Protein AF-0000000069814152 (afdb_homodimer)

Structure (mmCIF, N/CA/C/O backbone):
data_AF-0000000069814152-model_v1
#
loop_
_entity.id
_entity.type
_entity.pdbx_description
1 polymer 'Solute carrier family 12 member 9'
#
loop_
_atom_site.group_PDB
_atom_site.id
_atom_site.type_symbol
_atom_site.label_atom_id
_atom_site.label_alt_id
_atom_site.label_comp_id
_atom_site.label_asym_id
_atom_site.label_entity_id
_atom_site.label_seq_id
_atom_site.pdbx_PDB_ins_code
_atom_site.Cartn_x
_atom_site.Cartn_y
_atom_site.Cartn_z
_atom_site.occupancy
_atom_site.B_iso_or_equiv
_atom_site.auth_seq_id
_atom_site.auth_comp_id
_atom_site.auth_asym_id
_atom_site.auth_atom_id
_atom_site.pdbx_PDB_model_num
ATOM 1 N N . MET A 1 1 ? -43.688 47.781 17.672 1 19.33 1 MET A N 1
ATOM 2 C CA . MET A 1 1 ? -43.344 47.219 16.359 1 19.33 1 MET A CA 1
ATOM 3 C C . MET A 1 1 ? -43.031 45.719 16.484 1 19.33 1 MET A C 1
ATOM 5 O O . MET A 1 1 ? -41.875 45.312 16.422 1 19.33 1 MET A O 1
ATOM 9 N N . LEU A 1 2 ? -43.625 44.938 17.406 1 19.02 2 LEU A N 1
ATOM 10 C CA . LEU A 1 2 ? -43.938 43.844 18.297 1 19.02 2 LEU A CA 1
ATOM 11 C C . LEU A 1 2 ? -44.312 42.594 17.5 1 19.02 2 LEU A C 1
ATOM 13 O O . LEU A 1 2 ? -43.906 41.469 17.859 1 19.02 2 LEU A O 1
ATOM 17 N N . PHE A 1 3 ? -45.188 42.688 16.453 1 18.88 3 PHE A N 1
ATOM 18 C CA . PHE A 1 3 ? -46.312 41.875 16.016 1 18.88 3 PHE A CA 1
ATOM 19 C C . PHE A 1 3 ? -45.875 40.906 14.922 1 18.88 3 PHE A C 1
ATOM 21 O O . PHE A 1 3 ? -46.688 40.219 14.328 1 18.88 3 PHE A O 1
ATOM 28 N N . THR A 1 4 ? -44.781 41.344 14.211 1 22.52 4 THR A N 1
ATOM 29 C CA . THR A 1 4 ? -44.906 40.688 12.898 1 22.52 4 THR A CA 1
ATOM 30 C C . THR A 1 4 ? -44.844 39.188 13.023 1 22.52 4 THR A C 1
ATOM 32 O O . THR A 1 4 ? -43.906 38.656 13.609 1 22.52 4 THR A O 1
ATOM 35 N N . LEU A 1 5 ? -46 38.469 12.969 1 21.58 5 LEU A N 1
ATOM 36 C CA . LEU A 1 5 ? -46.406 37.094 13.062 1 21.58 5 LEU A CA 1
ATOM 37 C C . LEU A 1 5 ? -45.688 36.25 12.031 1 21.58 5 LEU A C 1
ATOM 39 O O . LEU A 1 5 ? -45.781 36.5 10.828 1 21.58 5 LEU A O 1
ATOM 43 N N . PRO A 1 6 ? -44.375 36 12.188 1 24.56 6 PRO A N 1
ATOM 44 C CA . PRO A 1 6 ? -43.812 35.406 10.977 1 24.56 6 PRO A CA 1
ATOM 45 C C . PRO A 1 6 ? -44.656 34.219 10.492 1 24.56 6 PRO A C 1
ATOM 47 O O . PRO A 1 6 ? -45.344 33.562 11.289 1 24.56 6 PRO A O 1
ATOM 50 N N . LEU A 1 7 ? -45.219 34.281 9.289 1 24.17 7 LEU A N 1
ATOM 51 C CA . LEU A 1 7 ? -46 33.312 8.531 1 24.17 7 LEU A CA 1
ATOM 52 C C . LEU A 1 7 ? -45.438 31.922 8.648 1 24.17 7 LEU A C 1
ATOM 54 O O . LEU A 1 7 ? -44.25 31.688 8.32 1 24.17 7 LEU A O 1
ATOM 58 N N . VAL A 1 8 ? -45.844 31.141 9.586 1 25.17 8 VAL A N 1
ATOM 59 C CA . VAL A 1 8 ? -45.75 29.734 9.914 1 25.17 8 VAL A CA 1
ATOM 60 C C . VAL A 1 8 ? -46.031 28.891 8.68 1 25.17 8 VAL A C 1
ATOM 62 O O . VAL A 1 8 ? -47.188 28.797 8.234 1 25.17 8 VAL A O 1
ATOM 65 N N . TRP A 1 9 ? -45.344 29.219 7.516 1 23.38 9 TRP A N 1
ATOM 66 C CA . TRP A 1 9 ? -45.719 28.375 6.391 1 23.38 9 TRP A CA 1
ATOM 67 C C . TRP A 1 9 ? -45.812 26.906 6.812 1 23.38 9 TRP A C 1
ATOM 69 O O . TRP A 1 9 ? -44.938 26.422 7.535 1 23.38 9 TRP A O 1
ATOM 79 N N . ASN A 1 10 ? -47 26.391 6.949 1 24.7 10 ASN A N 1
ATOM 80 C CA . ASN A 1 10 ? -47.594 25.062 7.051 1 24.7 10 ASN A CA 1
ATOM 81 C C . ASN A 1 10 ? -46.812 24.047 6.199 1 24.7 10 ASN A C 1
ATOM 83 O O . ASN A 1 10 ? -47.031 23.984 4.984 1 24.7 10 ASN A O 1
ATOM 87 N N . MET A 1 11 ? -45.531 24.125 6.164 1 24.61 11 MET A N 1
ATOM 88 C CA . MET A 1 11 ? -44.969 23.109 5.266 1 24.61 11 MET A CA 1
ATOM 89 C C . MET A 1 11 ? -45.562 21.734 5.586 1 24.61 11 MET A C 1
ATOM 91 O O . MET A 1 11 ? -45.188 21.109 6.586 1 24.61 11 MET A O 1
ATOM 95 N N . SER A 1 12 ? -46.938 21.562 5.551 1 27 12 SER A N 1
ATOM 96 C CA . SER A 1 12 ? -47.594 20.281 5.395 1 27 12 SER A CA 1
ATOM 97 C C . SER A 1 12 ? -46.75 19.312 4.582 1 27 12 SER A C 1
ATOM 99 O O . SER A 1 12 ? -46.562 19.5 3.379 1 27 12 SER A O 1
ATOM 101 N N . GLY A 1 13 ? -45.562 19.062 5.02 1 28.47 13 GLY A N 1
ATOM 102 C CA . GLY A 1 13 ? -44.906 18.016 4.27 1 28.47 13 GLY A CA 1
ATOM 103 C C . GLY A 1 13 ? -45.812 16.891 3.828 1 28.47 13 GLY A C 1
ATOM 104 O O . GLY A 1 13 ? -46.906 16.75 4.355 1 28.47 13 GLY A O 1
ATOM 105 N N . PRO A 1 14 ? -46 16.688 2.561 1 31.5 14 PRO A N 1
ATOM 106 C CA . PRO A 1 14 ? -46.969 15.68 2.162 1 31.5 14 PRO A CA 1
ATOM 107 C C . PRO A 1 14 ? -47.125 14.547 3.18 1 31.5 14 PRO A C 1
ATOM 109 O O . PRO A 1 14 ? -46.188 14.305 3.961 1 31.5 14 PRO A O 1
ATOM 112 N N . PRO A 1 15 ? -48.438 14.227 3.572 1 29.98 15 PRO A N 1
ATOM 113 C CA . PRO A 1 15 ? -48.625 13.062 4.453 1 29.98 15 PRO A CA 1
ATOM 114 C C . PRO A 1 15 ? -47.562 11.977 4.211 1 29.98 15 PRO A C 1
ATOM 116 O O . PRO A 1 15 ? -47.188 11.734 3.068 1 29.98 15 PRO A O 1
ATOM 119 N N . GLU A 1 16 ? -46.594 11.953 5.012 1 32.47 16 GLU A N 1
ATOM 120 C CA . GLU A 1 16 ? -45.781 10.734 4.953 1 32.47 16 GLU A CA 1
ATOM 121 C C . GLU A 1 16 ? -46.656 9.531 4.555 1 32.47 16 GLU A C 1
ATOM 123 O O . GLU A 1 16 ? -47.594 9.188 5.242 1 32.47 16 GLU A O 1
ATOM 128 N N . ALA A 1 17 ? -47.156 9.398 3.322 1 32.84 17 ALA A N 1
ATOM 129 C CA . ALA A 1 17 ? -47.812 8.172 2.918 1 32.84 17 ALA A CA 1
ATOM 130 C C . ALA A 1 17 ? -47.5 7.023 3.871 1 32.84 17 ALA A C 1
ATOM 132 O O . ALA A 1 17 ? -46.312 6.777 4.176 1 32.84 17 ALA A O 1
ATOM 133 N N . ARG A 1 18 ? -48.281 6.719 4.832 1 34.41 18 ARG A N 1
ATOM 134 C CA . ARG A 1 18 ? -48.156 5.477 5.59 1 34.41 18 ARG A CA 1
ATOM 135 C C . ARG A 1 18 ? -47.531 4.371 4.738 1 34.41 18 ARG A C 1
ATOM 137 O O . ARG A 1 18 ? -48.188 3.812 3.865 1 34.41 18 ARG A O 1
ATOM 144 N N . SER A 1 19 ? -46.406 4.578 4.078 1 41.75 19 SER A N 1
ATOM 145 C CA . SER A 1 19 ? -45.75 3.449 3.42 1 41.75 19 SER A CA 1
ATOM 146 C C . SER A 1 19 ? -46.031 2.143 4.156 1 41.75 19 SER A C 1
ATOM 148 O O . SER A 1 19 ? -45.781 2.039 5.359 1 41.75 19 SER A O 1
ATOM 150 N N . ILE A 1 20 ? -47.188 1.536 3.965 1 46.12 20 ILE A N 1
ATOM 151 C CA . ILE A 1 20 ? -47.438 0.178 4.426 1 46.12 20 ILE A CA 1
ATOM 152 C C . ILE A 1 20 ? -46.125 -0.567 4.621 1 46.12 20 ILE A C 1
ATOM 154 O O . ILE A 1 20 ? -45.344 -0.694 3.684 1 46.12 20 ILE A O 1
ATOM 158 N N . SER A 1 21 ? -45.688 -0.569 5.789 1 60.34 21 SER A N 1
ATOM 159 C CA . SER A 1 21 ? -44.406 -1.188 6.199 1 60.34 21 SER A CA 1
ATOM 160 C C . SER A 1 21 ? -44.25 -2.555 5.547 1 60.34 21 SER A C 1
ATOM 162 O O . SER A 1 21 ? -45.094 -3.439 5.707 1 60.34 21 SER A O 1
ATOM 164 N N . ARG A 1 22 ? -43.688 -2.762 4.449 1 73.88 22 ARG A N 1
ATOM 165 C CA . ARG A 1 22 ? -43.281 -3.965 3.723 1 73.88 22 ARG A CA 1
ATOM 166 C C . ARG A 1 22 ? -42.531 -4.938 4.633 1 73.88 22 ARG A C 1
ATOM 168 O O . ARG A 1 22 ? -42.281 -6.074 4.242 1 73.88 22 ARG A O 1
ATOM 175 N N . ARG A 1 23 ? -42.375 -4.543 5.898 1 84.38 23 ARG A N 1
ATOM 176 C CA . ARG A 1 23 ? -41.531 -5.375 6.762 1 84.38 23 ARG A CA 1
ATOM 177 C C . ARG A 1 23 ? -42.406 -6.336 7.582 1 84.38 23 ARG A C 1
ATOM 179 O O . ARG A 1 23 ? -42.688 -6.078 8.758 1 84.38 23 ARG A O 1
ATOM 186 N N . ILE A 1 24 ? -42.719 -7.48 6.98 1 82.88 24 ILE A N 1
ATOM 187 C CA . ILE A 1 24 ? -43.688 -8.398 7.578 1 82.88 24 ILE A CA 1
ATOM 188 C C . ILE A 1 24 ? -43 -9.727 7.902 1 82.88 24 ILE A C 1
ATOM 190 O O . ILE A 1 24 ? -43.5 -10.508 8.711 1 82.88 24 ILE A O 1
ATOM 194 N N . LEU A 1 25 ? -41.875 -10.008 7.387 1 88.75 25 LEU A N 1
ATOM 195 C CA . LEU A 1 25 ? -41.281 -11.336 7.488 1 88.75 25 LEU A CA 1
ATOM 196 C C . LEU A 1 25 ? -40.438 -11.453 8.75 1 88.75 25 LEU A C 1
ATOM 198 O O . LEU A 1 25 ? -39.75 -10.5 9.141 1 88.75 25 LEU A O 1
ATOM 202 N N . GLY A 1 26 ? -40.5 -12.609 9.406 1 90.31 26 GLY A N 1
ATOM 203 C CA . GLY A 1 26 ? -39.688 -12.898 10.586 1 90.31 26 GLY A CA 1
ATOM 204 C C . GLY A 1 26 ? -38.438 -13.672 10.266 1 90.31 26 GLY A C 1
ATOM 205 O O . GLY A 1 26 ? -38.094 -13.852 9.094 1 90.31 26 GLY A O 1
ATOM 206 N N . THR A 1 27 ? -37.75 -14.094 11.312 1 93.62 27 THR A N 1
ATOM 207 C CA . THR A 1 27 ? -36.469 -14.773 11.18 1 93.62 27 THR A CA 1
ATOM 208 C C . THR A 1 27 ? -36.625 -16.156 10.578 1 93.62 27 THR A C 1
ATOM 210 O O . THR A 1 27 ? -35.906 -16.562 9.68 1 93.62 27 THR A O 1
ATOM 213 N N . PHE A 1 28 ? -37.625 -16.922 10.953 1 94.12 28 PHE A N 1
ATOM 214 C CA . PHE A 1 28 ? -37.844 -18.281 10.5 1 94.12 28 PHE A CA 1
ATOM 215 C C . PHE A 1 28 ? -38.344 -18.312 9.062 1 94.12 28 PHE A C 1
ATOM 217 O O . PHE A 1 28 ? -37.75 -18.969 8.203 1 94.12 28 PHE A O 1
ATOM 224 N N . GLY A 1 29 ? -39.312 -17.531 8.781 1 90.25 29 GLY A N 1
ATOM 225 C CA . GLY A 1 29 ? -39.906 -17.531 7.453 1 90.25 29 GLY A CA 1
ATOM 226 C C . GLY A 1 29 ? -39.094 -16.734 6.438 1 90.25 29 GLY A C 1
ATOM 227 O O . GLY A 1 29 ? -39.062 -17.094 5.254 1 90.25 29 GLY A O 1
ATOM 228 N N . GLY A 1 30 ? -38.438 -15.805 6.902 1 90.44 30 GLY A N 1
ATOM 229 C CA . GLY A 1 30 ? -37.812 -14.875 5.973 1 90.44 30 GLY A CA 1
ATOM 230 C C . GLY A 1 30 ? -36.375 -15.195 5.688 1 90.44 30 GLY A C 1
ATOM 231 O O . GLY A 1 30 ? -35.812 -14.781 4.664 1 90.44 30 GLY A O 1
ATOM 232 N N . VAL A 1 31 ? -35.688 -15.883 6.605 1 94.44 31 VAL A N 1
ATOM 233 C CA . VAL A 1 31 ? -34.25 -16.109 6.379 1 94.44 31 VAL A CA 1
ATOM 234 C C . VAL A 1 31 ? -33.938 -17.609 6.508 1 94.44 31 VAL A C 1
ATOM 236 O O . VAL A 1 31 ? -33.438 -18.219 5.57 1 94.44 31 VAL A O 1
ATOM 239 N N . PHE A 1 32 ? -34.375 -18.25 7.566 1 96.25 32 PHE A N 1
ATOM 240 C CA . PHE A 1 32 ? -34.031 -19.656 7.824 1 96.25 32 PHE A CA 1
ATOM 241 C C . PHE A 1 32 ? -34.594 -20.547 6.734 1 96.25 32 PHE A C 1
ATOM 243 O O . PHE A 1 32 ? -33.875 -21.375 6.176 1 96.25 32 PHE A O 1
ATOM 250 N N . THR A 1 33 ? -35.844 -20.391 6.383 1 94.94 33 THR A N 1
ATOM 251 C CA . THR A 1 33 ? -36.5 -21.234 5.41 1 94.94 33 THR A CA 1
ATOM 252 C C . THR A 1 33 ? -35.906 -21.062 4.023 1 94.94 33 THR A C 1
ATOM 254 O O . THR A 1 33 ? -35.625 -22.062 3.344 1 94.94 33 THR A O 1
ATOM 257 N N . LEU A 1 34 ? -35.625 -19.922 3.666 1 93.5 34 LEU A N 1
ATOM 258 C CA . LEU A 1 34 ? -35.094 -19.641 2.328 1 93.5 34 LEU A CA 1
ATOM 259 C C . LEU A 1 34 ? -33.688 -20.156 2.158 1 93.5 34 LEU A C 1
ATOM 261 O O . LEU A 1 34 ? -33.375 -20.781 1.143 1 93.5 34 LEU A O 1
ATOM 265 N N . VAL A 1 35 ? -32.875 -19.953 3.18 1 95.38 35 VAL A N 1
ATOM 266 C CA . VAL A 1 35 ? -31.484 -20.391 3.105 1 95.38 35 VAL A CA 1
ATOM 267 C C . VAL A 1 35 ? -31.422 -21.906 3.15 1 95.38 35 VAL A C 1
ATOM 269 O O . VAL A 1 35 ? -30.688 -22.531 2.373 1 95.38 35 VAL A O 1
ATOM 272 N N . THR A 1 36 ? -32.219 -22.531 3.936 1 95.56 36 THR A N 1
ATOM 273 C CA . THR A 1 36 ? -32.219 -23.984 4.062 1 95.56 36 THR A CA 1
ATOM 274 C C . THR A 1 36 ? -32.656 -24.641 2.76 1 95.56 36 THR A C 1
ATOM 276 O O . THR A 1 36 ? -32.031 -25.578 2.273 1 95.56 36 THR A O 1
ATOM 279 N N . LEU A 1 37 ? -33.688 -24.141 2.225 1 93.88 37 LEU A N 1
ATOM 280 C CA . LEU A 1 37 ? -34.219 -24.719 0.995 1 93.88 37 LEU A CA 1
ATOM 281 C C . LEU A 1 37 ? -33.25 -24.516 -0.167 1 93.88 37 LEU A C 1
ATOM 283 O O . LEU A 1 37 ? -33.125 -25.391 -1.019 1 93.88 37 LEU A O 1
ATOM 287 N N . SER A 1 38 ? -32.625 -23.422 -0.181 1 92.12 38 SER A N 1
ATOM 288 C CA . SER A 1 38 ? -31.672 -23.156 -1.244 1 92.12 38 SER A CA 1
ATOM 289 C C . SER A 1 38 ? -30.438 -24.031 -1.104 1 92.12 38 SER A C 1
ATOM 291 O O . SER A 1 38 ? -29.781 -24.359 -2.098 1 92.12 38 SER A O 1
ATOM 293 N N . GLN A 1 39 ? -30.109 -24.406 0.093 1 92.88 39 GLN A N 1
ATOM 294 C CA . GLN A 1 39 ? -28.938 -25.25 0.321 1 92.88 39 GLN A CA 1
ATOM 295 C C . GLN A 1 39 ? -29.25 -26.703 0.013 1 92.88 39 GLN A C 1
ATOM 297 O O . GLN A 1 39 ? -28.359 -27.453 -0.413 1 92.88 39 GLN A O 1
ATOM 302 N N . PHE A 1 40 ? -30.422 -27.172 0.247 1 92.31 40 PHE A N 1
ATOM 303 C CA . PHE A 1 40 ? -30.781 -28.547 -0.103 1 92.31 40 PHE A CA 1
ATOM 304 C C . PHE A 1 40 ? -30.875 -28.719 -1.615 1 92.31 40 PHE A C 1
ATOM 306 O O . PHE A 1 40 ? -30.266 -29.609 -2.186 1 92.31 40 PHE A O 1
ATOM 313 N N . SER A 1 41 ? -31.516 -27.734 -2.209 1 83.12 41 SER A N 1
ATOM 314 C CA . SER A 1 41 ? -31.625 -27.625 -3.658 1 83.12 41 SER A CA 1
ATOM 315 C C . SER A 1 41 ? -31.656 -29 -4.32 1 83.12 41 SER A C 1
ATOM 317 O O . SER A 1 41 ? -32.469 -29.859 -3.947 1 83.12 41 SER A O 1
ATOM 319 N N . SER A 1 42 ? -30.766 -29.281 -5.301 1 79.19 42 SER A N 1
ATOM 320 C CA . SER A 1 42 ? -30.75 -30.531 -6.062 1 79.19 42 SER A CA 1
ATOM 321 C C . SER A 1 42 ? -29.719 -31.5 -5.492 1 79.19 42 SER A C 1
ATOM 323 O O . SER A 1 42 ? -29.766 -32.688 -5.801 1 79.19 42 SER A O 1
ATOM 325 N N . VAL A 1 43 ? -29.016 -31.094 -4.539 1 82.31 43 VAL A N 1
ATOM 326 C CA . VAL A 1 43 ? -27.844 -31.875 -4.129 1 82.31 43 VAL A CA 1
ATOM 327 C C . VAL A 1 43 ? -28.281 -32.938 -3.129 1 82.31 43 VAL A C 1
ATOM 329 O O . VAL A 1 43 ? -27.812 -34.094 -3.193 1 82.31 43 VAL A O 1
ATOM 332 N N . VAL A 1 44 ? -29.219 -32.656 -2.35 1 86.62 44 VAL A N 1
ATOM 333 C CA . VAL A 1 44 ? -29.531 -33.562 -1.235 1 86.62 44 VAL A CA 1
ATOM 334 C C . VAL A 1 44 ? -30.078 -34.875 -1.766 1 86.62 44 VAL A C 1
ATOM 336 O O . VAL A 1 44 ? -29.688 -35.938 -1.318 1 86.62 44 VAL A O 1
ATOM 339 N N . PHE A 1 45 ? -30.812 -34.844 -2.854 1 86.44 45 PHE A N 1
ATOM 340 C CA . PHE A 1 45 ? -31.484 -36.062 -3.299 1 86.44 45 PHE A CA 1
ATOM 341 C C . PHE A 1 45 ? -30.828 -36.594 -4.562 1 86.44 45 PHE A C 1
ATOM 343 O O . PHE A 1 45 ? -30.812 -37.812 -4.789 1 86.44 45 PHE A O 1
ATOM 350 N N . LEU A 1 46 ? -30.25 -35.719 -5.277 1 81.44 46 LEU A N 1
ATOM 351 C CA . LEU A 1 46 ? -29.844 -36.156 -6.609 1 81.44 46 LEU A CA 1
ATOM 352 C C . LEU A 1 46 ? -28.328 -36.312 -6.699 1 81.44 46 LEU A C 1
ATOM 354 O O . LEU A 1 46 ? -27.828 -37 -7.57 1 81.44 46 LEU A O 1
ATOM 358 N N . ARG A 1 47 ? -27.641 -35.656 -5.816 1 85.88 47 ARG A N 1
ATOM 359 C CA . ARG A 1 47 ? -26.219 -35.625 -6.098 1 85.88 47 ARG A CA 1
ATOM 360 C C . ARG A 1 47 ? -25.406 -36.156 -4.918 1 85.88 47 ARG A C 1
ATOM 362 O O . ARG A 1 47 ? -24.188 -36.312 -5.016 1 85.88 47 ARG A O 1
ATOM 369 N N . LEU A 1 48 ? -26.031 -36.5 -3.908 1 90.44 48 LEU A N 1
ATOM 370 C CA . LEU A 1 48 ? -25.281 -37 -2.762 1 90.44 48 LEU A CA 1
ATOM 371 C C . LEU A 1 48 ? -24.656 -38.344 -3.078 1 90.44 48 LEU A C 1
ATOM 373 O O . LEU A 1 48 ? -23.516 -38.594 -2.688 1 90.44 48 LEU A O 1
ATOM 377 N N . GLY A 1 49 ? -25.391 -39.281 -3.744 1 90.06 49 GLY A N 1
ATOM 378 C CA . GLY A 1 49 ? -24.844 -40.562 -4.168 1 90.06 49 GLY A CA 1
ATOM 379 C C . GLY A 1 49 ? -23.672 -40.406 -5.125 1 90.06 49 GLY A C 1
ATOM 380 O O . GLY A 1 49 ? -22.688 -41.156 -5.023 1 90.06 49 GLY A O 1
ATOM 381 N N . PHE A 1 50 ? -23.859 -39.438 -5.926 1 89.38 50 PHE A N 1
ATOM 382 C CA . PHE A 1 50 ? -22.812 -39.094 -6.883 1 89.38 50 PHE A CA 1
ATOM 383 C C . PHE A 1 50 ? -21.547 -38.688 -6.164 1 89.38 50 PHE A C 1
ATOM 385 O O . PHE A 1 50 ? -20.453 -39.125 -6.527 1 89.38 50 PHE A O 1
ATOM 392 N N . LEU A 1 51 ? -21.672 -38 -5.098 1 92.62 51 LEU A N 1
ATOM 393 C CA . LEU A 1 51 ? -20.516 -37.5 -4.344 1 92.62 51 LEU A CA 1
ATOM 394 C C . LEU A 1 51 ? -19.859 -38.625 -3.561 1 92.62 51 LEU A C 1
ATOM 396 O O . LEU A 1 51 ? -18.656 -38.844 -3.701 1 92.62 51 LEU A O 1
ATOM 400 N N . VAL A 1 52 ? -20.641 -39.406 -2.912 1 94.62 52 VAL A N 1
ATOM 401 C CA . VAL A 1 52 ? -20.109 -40.469 -2.062 1 94.62 52 VAL A CA 1
ATOM 402 C C . VAL A 1 52 ? -19.594 -41.594 -2.928 1 94.62 52 VAL A C 1
ATOM 404 O O . VAL A 1 52 ? -18.562 -42.219 -2.619 1 94.62 52 VAL A O 1
ATOM 407 N N . GLY A 1 53 ? -20.219 -41.875 -3.984 1 94.5 53 GLY A N 1
ATOM 408 C CA . GLY A 1 53 ? -19.812 -42.938 -4.871 1 94.5 53 GLY A CA 1
ATOM 409 C C . GLY A 1 53 ? -18.5 -42.656 -5.578 1 94.5 53 GLY A C 1
ATOM 410 O O . GLY A 1 53 ? -17.656 -43.562 -5.699 1 94.5 53 GLY A O 1
ATOM 411 N N . GLN A 1 54 ? -18.344 -41.469 -5.988 1 94.19 54 GLN A N 1
ATOM 412 C CA . GLN A 1 54 ? -17.156 -41.094 -6.746 1 94.19 54 GLN A CA 1
ATOM 413 C C . GLN A 1 54 ? -16 -40.75 -5.816 1 94.19 54 GLN A C 1
ATOM 415 O O . GLN A 1 54 ? -14.883 -41.219 -5.984 1 94.19 54 GLN A O 1
ATOM 420 N N . ALA A 1 55 ? -16.25 -39.969 -4.816 1 94.69 55 ALA A N 1
ATOM 421 C CA . ALA A 1 55 ? -15.172 -39.406 -4 1 94.69 55 ALA A CA 1
ATOM 422 C C . ALA A 1 55 ? -14.93 -40.25 -2.752 1 94.69 55 ALA A C 1
ATOM 424 O O . ALA A 1 55 ? -13.867 -40.156 -2.131 1 94.69 55 ALA A O 1
ATOM 425 N N . GLY A 1 56 ? -15.805 -41.094 -2.434 1 95.44 56 GLY A N 1
ATOM 426 C CA . GLY A 1 56 ? -15.703 -41.75 -1.144 1 95.44 56 GLY A CA 1
ATOM 427 C C . GLY A 1 56 ? -16.172 -40.906 0.012 1 95.44 56 GLY A C 1
ATOM 428 O O . GLY A 1 56 ? -16.328 -39.688 -0.14 1 95.44 56 GLY A O 1
ATOM 429 N N . LEU A 1 57 ? -16.375 -41.469 1.129 1 96.5 57 LEU A N 1
ATOM 430 C CA . LEU A 1 57 ? -16.953 -40.781 2.277 1 96.5 57 LEU A CA 1
ATOM 431 C C . LEU A 1 57 ? -15.984 -39.719 2.816 1 96.5 57 LEU A C 1
ATOM 433 O O . LEU A 1 57 ? -16.375 -38.594 3.088 1 96.5 57 LEU A O 1
ATOM 437 N N . LEU A 1 58 ? -14.719 -40.031 2.922 1 96.38 58 LEU A N 1
ATOM 438 C CA . LEU A 1 58 ? -13.75 -39.125 3.533 1 96.38 58 LEU A CA 1
ATOM 439 C C . LEU A 1 58 ? -13.57 -37.844 2.686 1 96.38 58 LEU A C 1
ATOM 441 O O . LEU A 1 58 ? -13.594 -36.75 3.211 1 96.38 58 LEU A O 1
ATOM 445 N N . ILE A 1 59 ? -13.406 -38.031 1.427 1 95.38 59 ILE A N 1
ATOM 446 C CA . ILE A 1 59 ? -13.227 -36.875 0.543 1 95.38 59 ILE A CA 1
ATOM 447 C C . ILE A 1 59 ? -14.523 -36.062 0.45 1 95.38 59 ILE A C 1
ATOM 449 O O . ILE A 1 59 ? -14.5 -34.844 0.318 1 95.38 59 ILE A O 1
ATOM 453 N N . THR A 1 60 ? -15.633 -36.781 0.531 1 95.44 60 THR A N 1
ATOM 454 C CA . THR A 1 60 ? -16.906 -36.062 0.546 1 95.44 60 THR A CA 1
ATOM 455 C C . THR A 1 60 ? -17.031 -35.188 1.785 1 95.44 60 THR A C 1
ATOM 457 O O . THR A 1 60 ? -17.453 -34.031 1.694 1 95.44 60 THR A O 1
ATOM 460 N N . ILE A 1 61 ? -16.625 -35.719 2.848 1 96.06 61 ILE A N 1
ATOM 461 C CA . ILE A 1 61 ? -16.641 -34.938 4.082 1 96.06 61 ILE A CA 1
ATOM 462 C C . ILE A 1 61 ? -15.68 -33.75 3.967 1 96.06 61 ILE A C 1
ATOM 464 O O . ILE A 1 61 ? -16 -32.625 4.398 1 96.06 61 ILE A O 1
ATOM 468 N N . LEU A 1 62 ? -14.602 -33.969 3.387 1 94.69 62 LEU A N 1
ATOM 469 C CA . LEU A 1 62 ? -13.633 -32.906 3.178 1 94.69 62 LEU A CA 1
ATOM 470 C C . LEU A 1 62 ? -14.203 -31.828 2.256 1 94.69 62 LEU A C 1
ATOM 472 O O . LEU A 1 62 ? -14.023 -30.641 2.502 1 94.69 62 LEU A O 1
ATOM 476 N N . GLN A 1 63 ? -14.867 -32.25 1.247 1 93.69 63 GLN A N 1
ATOM 477 C CA . GLN A 1 63 ? -15.453 -31.297 0.307 1 93.69 63 GLN A CA 1
ATOM 478 C C . GLN A 1 63 ? -16.547 -30.469 0.967 1 93.69 63 GLN A C 1
ATOM 480 O O . GLN A 1 63 ? -16.625 -29.25 0.775 1 93.69 63 GLN A O 1
ATOM 485 N N . PHE A 1 64 ? -17.312 -31.125 1.738 1 94.5 64 PHE A N 1
ATOM 486 C CA . PHE A 1 64 ? -18.344 -30.391 2.477 1 94.5 64 PHE A CA 1
ATOM 487 C C . PHE A 1 64 ? -17.703 -29.422 3.475 1 94.5 64 PHE A C 1
ATOM 489 O O . PHE A 1 64 ? -18.141 -28.281 3.602 1 94.5 64 PHE A O 1
ATOM 496 N N . SER A 1 65 ? -16.719 -29.859 4.113 1 94.5 65 SER A N 1
ATOM 497 C CA . SER A 1 65 ? -16.047 -29 5.09 1 94.5 65 SER A CA 1
ATOM 498 C C . SER A 1 65 ? -15.43 -27.781 4.426 1 94.5 65 SER A C 1
ATOM 500 O O . SER A 1 65 ? -15.539 -26.672 4.945 1 94.5 65 SER A O 1
ATOM 502 N N . LEU A 1 66 ? -14.836 -27.984 3.285 1 91.88 66 LEU A N 1
ATOM 503 C CA . LEU A 1 66 ? -14.211 -26.891 2.562 1 91.88 66 LEU A CA 1
ATOM 504 C C . LEU A 1 66 ? -15.266 -25.906 2.057 1 91.88 66 LEU A C 1
ATOM 506 O O . LEU A 1 66 ? -15.109 -24.688 2.207 1 91.88 66 LEU A O 1
ATOM 510 N N . ALA A 1 67 ? -16.281 -26.422 1.519 1 92.69 67 ALA A N 1
ATOM 511 C CA . ALA A 1 67 ? -17.344 -25.562 1.002 1 92.69 67 ALA A CA 1
ATOM 512 C C . ALA A 1 67 ? -18 -24.766 2.125 1 92.69 67 ALA A C 1
ATOM 514 O O . ALA A 1 67 ? -18.188 -23.562 2.012 1 92.69 67 ALA A O 1
ATOM 515 N N . TYR A 1 68 ? -18.281 -25.453 3.195 1 95.38 68 TYR A N 1
ATOM 516 C CA . TYR A 1 68 ? -18.984 -24.797 4.289 1 95.38 68 TYR A CA 1
ATOM 517 C C . TYR A 1 68 ? -18.047 -23.844 5.043 1 95.38 68 TYR A C 1
ATOM 519 O O . TYR A 1 68 ? -18.5 -22.875 5.637 1 95.38 68 TYR A O 1
ATOM 527 N N . LEU A 1 69 ? -16.828 -24.109 4.992 1 94.56 69 LEU A N 1
ATOM 528 C CA . LEU A 1 69 ? -15.883 -23.156 5.578 1 94.56 69 LEU A CA 1
ATOM 529 C C . LEU A 1 69 ? -15.867 -21.844 4.793 1 94.56 69 LEU A C 1
ATOM 531 O O . LEU A 1 69 ? -15.922 -20.766 5.379 1 94.56 69 LEU A O 1
ATOM 535 N N . ILE A 1 70 ? -15.797 -21.969 3.512 1 93 70 ILE A N 1
ATOM 536 C CA . ILE A 1 70 ? -15.82 -20.797 2.652 1 93 70 ILE A CA 1
ATOM 537 C C . ILE A 1 70 ? -17.125 -20.031 2.846 1 93 70 ILE A C 1
ATOM 539 O O . ILE A 1 70 ? -17.125 -18.797 2.943 1 93 70 ILE A O 1
ATOM 543 N N . LEU A 1 71 ? -18.172 -20.766 2.957 1 94.81 71 LEU A N 1
ATOM 544 C CA . LEU A 1 71 ? -19.484 -20.156 3.146 1 94.81 71 LEU A CA 1
ATOM 545 C C . LEU A 1 71 ? -19.594 -19.484 4.516 1 94.81 71 LEU A C 1
ATOM 547 O O . LEU A 1 71 ? -20.125 -18.391 4.645 1 94.81 71 LEU A O 1
ATOM 551 N N . LEU A 1 72 ? -19.047 -20.188 5.445 1 95.75 72 LEU A N 1
ATOM 552 C CA . LEU A 1 72 ? -19.094 -19.641 6.801 1 95.75 72 LEU A CA 1
ATOM 553 C C . LEU A 1 72 ? -18.328 -18.328 6.887 1 95.75 72 LEU A C 1
ATOM 555 O O . LEU A 1 72 ? -18.797 -17.359 7.496 1 95.75 72 LEU A O 1
ATOM 559 N N . LEU A 1 73 ? -17.203 -18.266 6.281 1 96 73 LEU A N 1
ATOM 560 C CA . LEU A 1 73 ? -16.422 -17.031 6.262 1 96 73 LEU A CA 1
ATOM 561 C C . LEU A 1 73 ? -17.172 -15.914 5.551 1 96 73 LEU A C 1
ATOM 563 O O . LEU A 1 73 ? -17.125 -14.758 5.984 1 96 73 LEU A O 1
ATOM 567 N N . THR A 1 74 ? -17.859 -16.234 4.566 1 95.56 74 THR A N 1
ATOM 568 C CA . THR A 1 74 ? -18.641 -15.242 3.83 1 95.56 74 THR A CA 1
ATOM 569 C C . THR A 1 74 ? -19.844 -14.789 4.656 1 95.56 74 THR A C 1
ATOM 571 O O . THR A 1 74 ? -20.188 -13.602 4.652 1 95.56 74 THR A O 1
ATOM 574 N N . ILE A 1 75 ? -20.438 -15.727 5.344 1 96.12 75 ILE A N 1
ATOM 575 C CA . ILE A 1 75 ? -21.578 -15.414 6.184 1 96.12 75 ILE A CA 1
ATOM 576 C C . ILE A 1 75 ? -21.172 -14.453 7.297 1 96.12 75 ILE A C 1
ATOM 578 O O . ILE A 1 75 ? -21.906 -13.523 7.633 1 96.12 75 ILE A O 1
ATOM 582 N N . PHE A 1 76 ? -20.016 -14.68 7.828 1 96.25 76 PHE A N 1
ATOM 583 C CA . PHE A 1 76 ? -19.516 -13.766 8.852 1 96.25 76 PHE A CA 1
ATOM 584 C C . PHE A 1 76 ? -19.422 -12.344 8.297 1 96.25 76 PHE A C 1
ATOM 586 O O . PHE A 1 76 ? -19.781 -11.383 8.977 1 96.25 76 PHE A O 1
ATOM 593 N N . SER A 1 77 ? -18.984 -12.227 7.129 1 95.69 77 SER A N 1
ATOM 594 C CA . SER A 1 77 ? -18.844 -10.922 6.5 1 95.69 77 SER A CA 1
ATOM 595 C C . SER A 1 77 ? -20.203 -10.289 6.238 1 95.69 77 SER A C 1
ATOM 597 O O . SER A 1 77 ? -20.406 -9.094 6.488 1 95.69 77 SER A O 1
ATOM 599 N N . VAL A 1 78 ? -21.141 -11.078 5.762 1 94.38 78 VAL A N 1
ATOM 600 C CA . VAL A 1 78 ? -22.484 -10.57 5.496 1 94.38 78 VAL A CA 1
ATOM 601 C C . VAL A 1 78 ? -23.141 -10.117 6.801 1 94.38 78 VAL A C 1
ATOM 603 O O . VAL A 1 78 ? -23.781 -9.07 6.848 1 94.38 78 VAL A O 1
ATOM 606 N N . CYS A 1 79 ? -22.922 -10.883 7.781 1 94.5 79 CYS A N 1
ATOM 607 C CA . CYS A 1 79 ? -23.5 -10.555 9.078 1 94.5 79 CYS A CA 1
ATOM 608 C C . CYS A 1 79 ? -22.891 -9.281 9.648 1 94.5 79 CYS A C 1
ATOM 610 O O . CYS A 1 79 ? -23.594 -8.453 10.227 1 94.5 79 CYS A O 1
ATOM 612 N N . ALA A 1 80 ? -21.672 -9.125 9.492 1 94.31 80 ALA A N 1
ATOM 613 C CA . ALA A 1 80 ? -21 -7.918 9.977 1 94.31 80 ALA A CA 1
ATOM 614 C C . ALA A 1 80 ? -21.531 -6.68 9.258 1 94.31 80 ALA A C 1
ATOM 616 O O . ALA A 1 80 ? -21.844 -5.672 9.898 1 94.31 80 ALA A O 1
ATOM 617 N N . ILE A 1 81 ? -21.703 -6.762 8 1 93.12 81 ILE A N 1
ATOM 618 C CA . ILE A 1 81 ? -22.125 -5.609 7.207 1 93.12 81 ILE A CA 1
ATOM 619 C C . ILE A 1 81 ? -23.609 -5.344 7.445 1 93.12 81 ILE A C 1
ATOM 621 O O . ILE A 1 81 ? -24.031 -4.191 7.578 1 93.12 81 ILE A O 1
ATOM 625 N N . SER A 1 82 ? -24.359 -6.383 7.578 1 91.81 82 SER A N 1
ATOM 626 C CA . SER A 1 82 ? -25.797 -6.234 7.707 1 91.81 82 SER A CA 1
ATOM 627 C C . SER A 1 82 ? -26.172 -5.691 9.078 1 91.81 82 SER A C 1
ATOM 629 O O . SER A 1 82 ? -27.266 -5.121 9.25 1 91.81 82 SER A O 1
ATOM 631 N N . THR A 1 83 ? -25.312 -5.809 10.023 1 92.19 83 THR A N 1
ATOM 632 C CA . THR A 1 83 ? -25.656 -5.363 11.375 1 92.19 83 THR A CA 1
ATOM 633 C C . THR A 1 83 ? -25.016 -4.016 11.68 1 92.19 83 THR A C 1
ATOM 635 O O . THR A 1 83 ? -25.125 -3.504 12.797 1 92.19 83 THR A O 1
ATOM 638 N N . ASN A 1 84 ? -24.328 -3.438 10.719 1 91.31 84 ASN A N 1
ATOM 639 C CA . ASN A 1 84 ? -23.641 -2.164 10.914 1 91.31 84 ASN A CA 1
ATOM 640 C C . ASN A 1 84 ? -24.562 -0.983 10.617 1 91.31 84 ASN A C 1
ATOM 642 O O . ASN A 1 84 ? -24.141 0.172 10.688 1 91.31 84 ASN A O 1
ATOM 646 N N . GLY A 1 85 ? -25.766 -1.218 10.375 1 86.31 85 GLY A N 1
ATOM 647 C CA . GLY A 1 85 ? -26.703 -0.133 10.102 1 86.31 85 GLY A CA 1
ATOM 648 C C . GLY A 1 85 ? -28.016 -0.609 9.523 1 86.31 85 GLY A C 1
ATOM 649 O O . GLY A 1 85 ? -28.203 -1.807 9.297 1 86.31 85 GLY A O 1
ATOM 650 N N . ALA A 1 86 ? -28.781 0.419 9.281 1 83.56 86 ALA A N 1
ATOM 651 C CA . ALA A 1 86 ? -30.094 0.104 8.727 1 83.56 86 ALA A CA 1
ATOM 652 C C . ALA A 1 86 ? -29.984 -0.324 7.266 1 83.56 86 ALA A C 1
ATOM 654 O O . ALA A 1 86 ? -29.297 0.329 6.469 1 83.56 86 ALA A O 1
ATOM 655 N N . ILE A 1 87 ? -30.578 -1.472 6.992 1 86.94 87 ILE A N 1
ATOM 656 C CA . ILE A 1 87 ? -30.516 -2.02 5.641 1 86.94 87 ILE A CA 1
ATOM 657 C C . ILE A 1 87 ? -31.875 -1.893 4.969 1 86.94 87 ILE A C 1
ATOM 659 O O . ILE A 1 87 ? -32.906 -2.119 5.602 1 86.94 87 ILE A O 1
ATOM 663 N N . GLU A 1 88 ? -31.844 -1.417 3.771 1 85.56 88 GLU A N 1
ATOM 664 C CA . GLU A 1 88 ? -33.031 -1.342 2.955 1 85.56 88 GLU A CA 1
ATOM 665 C C . GLU A 1 88 ? -33.094 -2.482 1.941 1 85.56 88 GLU A C 1
ATOM 667 O O . GLU A 1 88 ? -32.344 -3.451 2.049 1 85.56 88 GLU A O 1
ATOM 672 N N . GLY A 1 89 ? -34.062 -2.432 1.104 1 85.19 89 GLY A N 1
ATOM 673 C CA . GLY A 1 89 ? -34.219 -3.492 0.125 1 85.19 89 GLY A CA 1
ATOM 674 C C . GLY A 1 89 ? -33.094 -3.562 -0.891 1 85.19 89 GLY A C 1
ATOM 675 O O . GLY A 1 89 ? -32.562 -2.533 -1.289 1 85.19 89 GLY A O 1
ATOM 676 N N . GLY A 1 90 ? -32.75 -4.836 -1.243 1 85.31 90 GLY A N 1
ATOM 677 C CA . GLY A 1 90 ? -31.719 -5.051 -2.248 1 85.31 90 GLY A CA 1
ATOM 678 C C . GLY A 1 90 ? -30.656 -6.039 -1.809 1 85.31 90 GLY A C 1
ATOM 679 O O . GLY A 1 90 ? -29.812 -6.445 -2.609 1 85.31 90 GLY A O 1
ATOM 680 N N . GLY A 1 91 ? -30.656 -6.367 -0.586 1 87.31 91 GLY A N 1
ATOM 681 C CA . GLY A 1 91 ? -29.797 -7.422 -0.088 1 87.31 91 GLY A CA 1
ATOM 682 C C . GLY A 1 91 ? -28.312 -7.078 -0.193 1 87.31 91 GLY A C 1
ATOM 683 O O . GLY A 1 91 ? -27.875 -6.027 0.283 1 87.31 91 GLY A O 1
ATOM 684 N N . VAL A 1 92 ? -27.688 -7.906 -0.938 1 86.75 92 VAL A N 1
ATOM 685 C CA . VAL A 1 92 ? -26.234 -7.809 -1.048 1 86.75 92 VAL A CA 1
ATOM 686 C C . VAL A 1 92 ? -25.859 -6.59 -1.892 1 86.75 92 VAL A C 1
ATOM 688 O O . VAL A 1 92 ? -24.859 -5.918 -1.616 1 86.75 92 VAL A O 1
ATOM 691 N N . TYR A 1 93 ? -26.672 -6.309 -2.828 1 90.56 93 TYR A N 1
ATOM 692 C CA . TYR A 1 93 ? -26.391 -5.113 -3.615 1 90.56 93 TYR A CA 1
ATOM 693 C C . TYR A 1 93 ? -26.406 -3.865 -2.742 1 90.56 93 TYR A C 1
ATOM 695 O O . TYR A 1 93 ? -25.5 -3.041 -2.801 1 90.56 93 TYR A O 1
ATOM 703 N N . TYR A 1 94 ? -27.422 -3.771 -2.014 1 90.81 94 TYR A N 1
ATOM 704 C CA . TYR A 1 94 ? -27.547 -2.609 -1.142 1 90.81 94 TYR A CA 1
ATOM 705 C C . TYR A 1 94 ? -26.344 -2.502 -0.208 1 90.81 94 TYR A C 1
ATOM 707 O O . TYR A 1 94 ? -25.781 -1.418 -0.033 1 90.81 94 TYR A O 1
ATOM 715 N N . MET A 1 95 ? -26 -3.561 0.31 1 90.81 95 MET A N 1
ATOM 716 C CA . MET A 1 95 ? -24.891 -3.586 1.249 1 90.81 95 MET A CA 1
ATOM 717 C C . MET A 1 95 ? -23.594 -3.162 0.564 1 90.81 95 MET A C 1
ATOM 719 O O . MET A 1 95 ? -22.859 -2.316 1.081 1 90.81 95 MET A O 1
ATOM 723 N N . LEU A 1 96 ? -23.391 -3.664 -0.585 1 91.31 96 LEU A N 1
ATOM 724 C CA . LEU A 1 96 ? -22.125 -3.42 -1.277 1 91.31 96 LEU A CA 1
ATOM 725 C C . LEU A 1 96 ? -22.094 -2.012 -1.864 1 91.31 96 LEU A C 1
ATOM 727 O O . LEU A 1 96 ? -21.047 -1.358 -1.858 1 91.31 96 LEU A O 1
ATOM 731 N N . SER A 1 97 ? -23.219 -1.547 -2.363 1 90.5 97 SER A N 1
ATOM 732 C CA . SER A 1 97 ? -23.266 -0.216 -2.959 1 90.5 97 SER A CA 1
ATOM 733 C C . SER A 1 97 ? -23.031 0.868 -1.912 1 90.5 97 SER A C 1
ATOM 735 O O . SER A 1 97 ? -22.422 1.897 -2.201 1 90.5 97 SER A O 1
ATOM 737 N N . ARG A 1 98 ? -23.469 0.596 -0.737 1 89.56 98 ARG A N 1
ATOM 738 C CA . ARG A 1 98 ? -23.344 1.582 0.33 1 89.56 98 ARG A CA 1
ATOM 739 C C . ARG A 1 98 ? -21.938 1.545 0.936 1 89.56 98 ARG A C 1
ATOM 741 O O . ARG A 1 98 ? -21.469 2.539 1.497 1 89.56 98 ARG A O 1
ATOM 748 N N . VAL A 1 99 ? -21.281 0.448 0.816 1 88.62 99 VAL A N 1
ATOM 749 C CA . VAL A 1 99 ? -19.953 0.316 1.407 1 88.62 99 VAL A CA 1
ATOM 750 C C . VAL A 1 99 ? -18.891 0.67 0.371 1 88.62 99 VAL A C 1
ATOM 752 O O . VAL A 1 99 ? -17.984 1.463 0.646 1 88.62 99 VAL A O 1
ATOM 755 N N . LEU A 1 100 ? -19 0.109 -0.813 1 88.5 100 LEU A N 1
ATOM 756 C CA . LEU A 1 100 ? -17.938 0.246 -1.806 1 88.5 100 LEU A CA 1
ATOM 757 C C . LEU A 1 100 ? -18.25 1.379 -2.779 1 88.5 100 LEU A C 1
ATOM 759 O O . LEU A 1 100 ? -17.359 1.821 -3.521 1 88.5 100 LEU A O 1
ATOM 763 N N . GLY A 1 101 ? -19.438 1.891 -2.795 1 87 101 GLY A N 1
ATOM 764 C CA . GLY A 1 101 ? -19.828 2.926 -3.738 1 87 101 GLY A CA 1
ATOM 765 C C . GLY A 1 101 ? -20.766 2.42 -4.828 1 87 101 GLY A C 1
ATOM 766 O O . GLY A 1 101 ? -20.891 1.21 -5.027 1 87 101 GLY A O 1
ATOM 767 N N . PRO A 1 102 ? -21.328 3.285 -5.484 1 88.25 102 PRO A N 1
ATOM 768 C CA . PRO A 1 102 ? -22.328 2.891 -6.488 1 88.25 102 PRO A CA 1
ATOM 769 C C . PRO A 1 102 ? -21.688 2.209 -7.703 1 88.25 102 PRO A C 1
ATOM 771 O O . PRO A 1 102 ? -22.312 1.329 -8.312 1 88.25 102 PRO A O 1
ATOM 774 N N . GLU A 1 103 ? -20.453 2.541 -8.078 1 89.44 103 GLU A N 1
ATOM 775 C CA . GLU A 1 103 ? -19.828 1.957 -9.266 1 89.44 103 GLU A CA 1
ATOM 776 C C . GLU A 1 103 ? -19.516 0.479 -9.047 1 89.44 103 GLU A C 1
ATOM 778 O O . GLU A 1 103 ? -19.984 -0.377 -9.797 1 89.44 103 GLU A O 1
ATOM 783 N N . PHE A 1 104 ? -18.781 0.206 -7.988 1 89.75 104 PHE A N 1
ATOM 784 C CA . PHE A 1 104 ? -18.422 -1.178 -7.711 1 89.75 104 PHE A CA 1
ATOM 785 C C . PHE A 1 104 ? -19.625 -1.973 -7.23 1 89.75 104 PHE A C 1
ATOM 787 O O . PHE A 1 104 ? -19.812 -3.131 -7.609 1 89.75 104 PHE A O 1
ATOM 794 N N . GLY A 1 105 ? -20.453 -1.363 -6.375 1 90.88 105 GLY A N 1
ATOM 795 C CA . GLY A 1 105 ? -21.672 -2.023 -5.914 1 90.88 105 GLY A CA 1
ATOM 796 C C . GLY A 1 105 ? -22.641 -2.342 -7.035 1 90.88 105 GLY A C 1
ATOM 797 O O . GLY A 1 105 ? -23.25 -3.406 -7.043 1 90.88 105 GLY A O 1
ATOM 798 N N . GLY A 1 106 ? -22.703 -1.381 -7.949 1 90.81 106 GLY A N 1
ATOM 799 C CA . GLY A 1 106 ? -23.562 -1.629 -9.094 1 90.81 106 GLY A CA 1
ATOM 800 C C . GLY A 1 106 ? -23.062 -2.748 -9.984 1 90.81 106 GLY A C 1
ATOM 801 O O . GLY A 1 106 ? -23.859 -3.568 -10.461 1 90.81 106 GLY A O 1
ATOM 802 N N . ALA A 1 107 ? -21.828 -2.818 -10.172 1 92.56 107 ALA A N 1
ATOM 803 C CA . ALA A 1 107 ? -21.25 -3.867 -11 1 92.56 107 ALA A CA 1
ATOM 804 C C . ALA A 1 107 ? -21.422 -5.238 -10.359 1 92.56 107 ALA A C 1
ATOM 806 O O . ALA A 1 107 ? -21.875 -6.18 -11.008 1 92.56 107 ALA A O 1
ATOM 807 N N . VAL A 1 108 ? -21.125 -5.34 -9.109 1 93 108 VAL A N 1
ATOM 808 C CA . VAL A 1 108 ? -21.25 -6.613 -8.406 1 93 108 VAL A CA 1
ATOM 809 C C . VAL A 1 108 ? -22.734 -6.992 -8.281 1 93 108 VAL A C 1
ATOM 811 O O . VAL A 1 108 ? -23.078 -8.172 -8.367 1 93 108 VAL A O 1
ATOM 814 N N . GLY A 1 109 ? -23.516 -5.941 -8.023 1 92.94 109 GLY A N 1
ATOM 815 C CA . GLY A 1 109 ? -24.938 -6.199 -7.984 1 92.94 109 GLY A CA 1
ATOM 816 C C . GLY A 1 109 ? -25.469 -6.785 -9.281 1 92.94 109 GLY A C 1
ATOM 817 O O . GLY A 1 109 ? -26.328 -7.672 -9.258 1 92.94 109 GLY A O 1
ATOM 818 N N . SER A 1 110 ? -24.984 -6.379 -10.352 1 92.69 110 SER A N 1
ATOM 819 C CA . SER A 1 110 ? -25.391 -6.906 -11.648 1 92.69 110 SER A CA 1
ATOM 820 C C . SER A 1 110 ? -24.938 -8.352 -11.828 1 92.69 110 SER A C 1
ATOM 822 O O . SER A 1 110 ? -25.672 -9.188 -12.336 1 92.69 110 SER A O 1
ATOM 824 N N . VAL A 1 111 ? -23.781 -8.57 -11.461 1 92.25 111 VAL A N 1
ATOM 825 C CA . VAL A 1 111 ? -23.25 -9.93 -11.555 1 92.25 111 VAL A CA 1
ATOM 826 C C . VAL A 1 111 ? -24.031 -10.844 -10.609 1 92.25 111 VAL A C 1
ATOM 828 O O . VAL A 1 111 ? -24.344 -11.992 -10.953 1 92.25 111 VAL A O 1
ATOM 831 N N . PHE A 1 112 ? -24.328 -10.352 -9.477 1 93.31 112 PHE A N 1
ATOM 832 C CA . PHE A 1 112 ? -25.109 -11.125 -8.516 1 93.31 112 PHE A CA 1
ATOM 833 C C . PHE A 1 112 ? -26.5 -11.391 -9.055 1 93.31 112 PHE A C 1
ATOM 835 O O . PHE A 1 112 ? -27.062 -12.477 -8.844 1 93.31 112 PHE A O 1
ATOM 842 N N . TYR A 1 113 ? -27.047 -10.43 -9.727 1 94.31 113 TYR A N 1
ATOM 843 C CA . TYR A 1 113 ? -28.328 -10.633 -10.383 1 94.31 113 TYR A CA 1
ATOM 844 C C . TYR A 1 113 ? -28.25 -11.758 -11.414 1 94.31 113 TYR A C 1
ATOM 846 O O . TYR A 1 113 ? -29.125 -12.625 -11.461 1 94.31 113 TYR A O 1
ATOM 854 N N . CYS A 1 114 ? -27.234 -11.719 -12.133 1 93.56 114 CYS A N 1
ATOM 855 C CA . CYS A 1 114 ? -27.047 -12.781 -13.117 1 93.56 114 CYS A CA 1
ATOM 856 C C . CYS A 1 114 ? -26.922 -14.141 -12.438 1 93.56 114 CYS A C 1
ATOM 858 O O . CYS A 1 114 ? -27.453 -15.141 -12.938 1 93.56 114 CYS A O 1
ATOM 860 N N . SER A 1 115 ? -26.281 -14.148 -11.312 1 92.69 115 SER A N 1
ATOM 861 C CA . SER A 1 115 ? -26.156 -15.398 -10.578 1 92.69 115 SER A CA 1
ATOM 862 C C . SER A 1 115 ? -27.516 -15.93 -10.148 1 92.69 115 SER A C 1
ATOM 864 O O . SER A 1 115 ? -27.766 -17.141 -10.227 1 92.69 115 SER A O 1
ATOM 866 N N . GL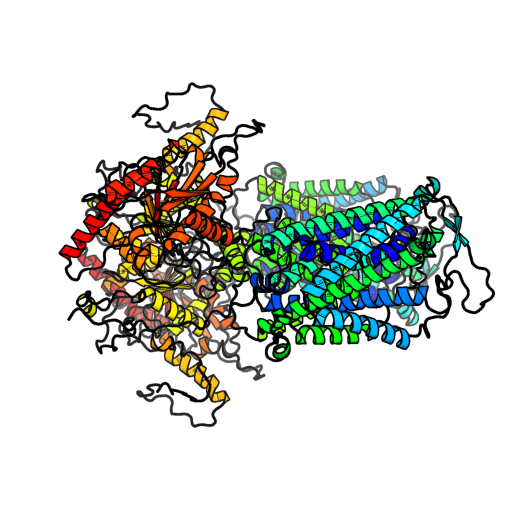N A 1 116 ? -28.359 -15.031 -9.719 1 94.56 116 GLN A N 1
ATOM 867 C CA . GLN A 1 116 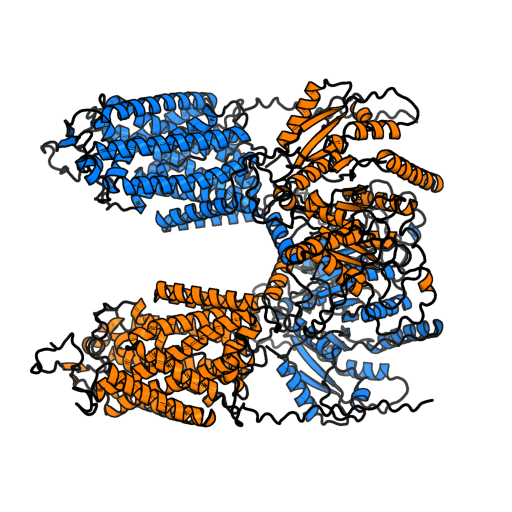? -29.703 -15.445 -9.297 1 94.56 116 GLN A CA 1
ATOM 868 C C . GLN A 1 116 ? -30.516 -15.984 -10.469 1 94.56 116 GLN A C 1
ATOM 870 O O . GLN A 1 116 ? -31.203 -17 -10.344 1 94.56 116 GLN A O 1
ATOM 875 N N . VAL A 1 117 ? -30.391 -15.367 -11.578 1 95.81 117 VAL A N 1
ATOM 876 C CA . VAL A 1 117 ? -31.141 -15.773 -12.773 1 95.81 117 VAL A CA 1
ATOM 877 C C . VAL A 1 117 ? -30.656 -17.141 -13.25 1 95.81 117 VAL A C 1
ATOM 879 O O . VAL A 1 117 ? -31.453 -18.047 -13.484 1 95.81 117 VAL A O 1
ATOM 882 N N . PHE A 1 118 ? -29.406 -17.312 -13.312 1 93.62 118 PHE A N 1
ATOM 883 C CA . PHE A 1 118 ? -28.828 -18.578 -13.766 1 93.62 118 PHE A CA 1
ATOM 884 C C . PHE A 1 118 ? -29.125 -19.688 -12.773 1 93.62 118 PHE A C 1
ATOM 886 O O . PHE A 1 118 ? -29.359 -20.828 -13.172 1 93.62 118 PHE A O 1
ATOM 893 N N . CYS A 1 119 ? -29.094 -19.328 -11.516 1 93.06 119 CYS A N 1
ATOM 894 C CA . CYS A 1 119 ? -29.344 -20.344 -10.5 1 93.06 119 CYS A CA 1
ATOM 895 C C . CYS A 1 119 ? -30.797 -20.797 -10.531 1 93.06 119 CYS A C 1
ATOM 897 O O . CYS A 1 119 ? -31.078 -21.984 -10.359 1 93.06 119 CYS A O 1
ATOM 899 N N . ALA A 1 120 ? -31.656 -19.844 -10.742 1 94.81 120 ALA A N 1
ATOM 900 C CA . ALA A 1 120 ? -33.062 -20.234 -10.891 1 94.81 120 ALA A CA 1
ATOM 901 C C . ALA A 1 120 ? -33.25 -21.188 -12.062 1 94.81 120 ALA A C 1
ATOM 903 O O . ALA A 1 120 ? -33.938 -22.188 -11.945 1 94.81 120 ALA A O 1
ATOM 904 N N . ALA A 1 121 ? -32.625 -20.891 -13.117 1 95.31 121 ALA A N 1
ATOM 905 C CA . ALA A 1 121 ? -32.688 -21.75 -14.289 1 95.31 121 ALA A CA 1
ATOM 906 C C . ALA A 1 121 ? -32.094 -23.125 -14.008 1 95.31 121 ALA A C 1
ATOM 908 O O . ALA A 1 121 ? -32.594 -24.141 -14.477 1 95.31 121 ALA A O 1
ATOM 909 N N . LEU A 1 122 ? -31.031 -23.141 -13.273 1 89.88 122 LEU A N 1
ATOM 910 C CA . LEU A 1 122 ? -30.375 -24.391 -12.914 1 89.88 122 LEU A CA 1
ATOM 911 C C . LEU A 1 122 ? -31.312 -25.297 -12.133 1 89.88 122 LEU A C 1
ATOM 913 O O . LEU A 1 122 ? -31.438 -26.5 -12.43 1 89.88 122 LEU A O 1
ATOM 917 N N . TYR A 1 123 ? -32.062 -24.797 -11.18 1 92.06 123 TYR A N 1
ATOM 918 C CA . TYR A 1 123 ? -32.938 -25.609 -10.328 1 92.06 123 TYR A CA 1
ATOM 919 C C . TYR A 1 123 ? -34.188 -26.047 -11.086 1 92.06 123 TYR A C 1
ATOM 921 O O . TYR A 1 123 ? -34.688 -27.141 -10.852 1 92.06 123 TYR A O 1
ATOM 929 N N . ILE A 1 124 ? -34.594 -25.203 -11.984 1 94.31 124 ILE A N 1
ATOM 930 C CA . ILE A 1 124 ? -35.719 -25.609 -12.812 1 94.31 124 ILE A CA 1
ATOM 931 C C . ILE A 1 124 ? -35.312 -26.734 -13.758 1 94.31 124 ILE A C 1
ATOM 933 O O . ILE A 1 124 ? -36.062 -27.688 -13.984 1 94.31 124 ILE A O 1
ATOM 937 N N . ALA A 1 125 ? -34.125 -26.578 -14.258 1 89.56 125 ALA A N 1
ATOM 938 C CA . ALA A 1 125 ? -33.594 -27.641 -15.109 1 89.56 125 ALA A CA 1
ATOM 939 C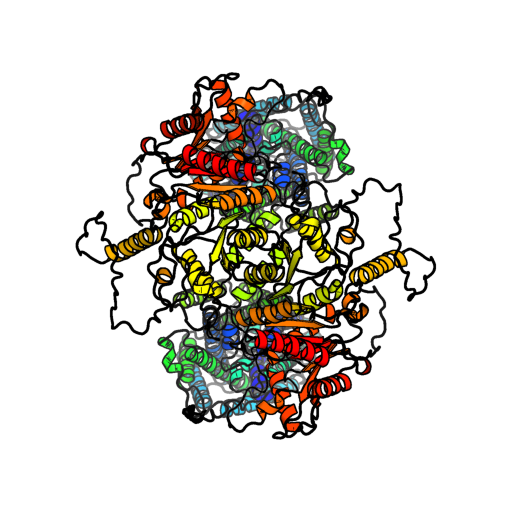 C . ALA A 1 125 ? -33.469 -28.953 -14.328 1 89.56 125 ALA A C 1
ATOM 941 O O . ALA A 1 125 ? -33.75 -30.031 -14.859 1 89.56 125 ALA A O 1
ATOM 942 N N . ALA A 1 126 ? -33.031 -28.812 -13.141 1 86.75 126 ALA A N 1
ATOM 943 C CA . ALA A 1 126 ? -32.938 -30 -12.289 1 86.75 126 ALA A CA 1
ATOM 944 C C . ALA A 1 126 ? -34.344 -30.594 -12.031 1 86.75 126 ALA A C 1
ATOM 946 O O . ALA A 1 126 ? -34.5 -31.812 -12.008 1 86.75 126 ALA A O 1
ATOM 947 N N . PHE A 1 127 ? -35.312 -29.766 -11.844 1 90.5 127 PHE A N 1
ATOM 948 C CA . PHE A 1 127 ? -36.688 -30.188 -11.688 1 90.5 127 PHE A CA 1
ATOM 949 C C . PHE A 1 127 ? -37.156 -30.969 -12.914 1 90.5 127 PHE A C 1
ATOM 951 O O . PHE A 1 127 ? -37.719 -32.062 -12.789 1 90.5 127 PHE A O 1
ATOM 958 N N . VAL A 1 128 ? -36.875 -30.469 -14.031 1 88.62 128 VAL A N 1
ATOM 959 C CA . VAL A 1 128 ? -37.312 -31.078 -15.281 1 88.62 128 VAL A CA 1
ATOM 960 C C . VAL A 1 128 ? -36.594 -32.406 -15.492 1 88.62 128 VAL A C 1
ATOM 962 O O . VAL A 1 128 ? -37.188 -33.375 -15.953 1 88.62 128 VAL A O 1
ATOM 965 N N . GLU A 1 129 ? -35.375 -32.406 -15.18 1 79.94 129 GLU A N 1
ATOM 966 C CA . GLU A 1 129 ? -34.625 -33.656 -15.289 1 79.94 129 GLU A CA 1
ATOM 967 C C . GLU A 1 129 ? -35.219 -34.719 -14.383 1 79.94 129 GLU A C 1
ATOM 969 O O . GLU A 1 129 ? -35.281 -35.875 -14.766 1 79.94 129 GLU A O 1
ATOM 974 N N . ALA A 1 130 ? -35.594 -34.312 -13.203 1 81.69 130 ALA A N 1
ATOM 975 C CA . ALA A 1 130 ? -36.188 -35.281 -12.273 1 81.69 130 ALA A CA 1
ATOM 976 C C . ALA A 1 130 ? -37.531 -35.75 -12.789 1 81.69 130 ALA A C 1
ATOM 978 O O . ALA A 1 130 ? -37.875 -36.938 -12.672 1 81.69 130 ALA A O 1
ATOM 979 N N . VAL A 1 131 ? -38.281 -34.906 -13.406 1 84.56 131 VAL A N 1
ATOM 980 C CA . VAL A 1 131 ? -39.562 -35.25 -13.945 1 84.56 131 VAL A CA 1
ATOM 981 C C . VAL A 1 131 ? -39.406 -36.188 -15.148 1 84.56 131 VAL A C 1
ATOM 983 O O . VAL A 1 131 ? -40.125 -37.188 -15.273 1 84.56 131 VAL A O 1
ATOM 986 N N . CYS A 1 132 ? -38.469 -35.938 -15.953 1 80.44 132 CYS A N 1
ATOM 987 C CA . CYS A 1 132 ? -38.219 -36.75 -17.141 1 80.44 132 CYS A CA 1
ATOM 988 C C . CYS A 1 132 ? -37.688 -38.125 -16.75 1 80.44 132 CYS A C 1
ATOM 990 O O . CYS A 1 132 ? -38.031 -39.125 -17.375 1 80.44 132 CYS A O 1
ATOM 992 N N . ALA A 1 133 ? -36.906 -38.156 -15.742 1 74.56 133 ALA A N 1
ATOM 993 C CA . ALA A 1 133 ? -36.312 -39.406 -15.305 1 74.56 133 ALA A CA 1
ATOM 994 C C . ALA A 1 133 ? -37.375 -40.312 -14.695 1 74.56 133 ALA A C 1
ATOM 996 O O . ALA A 1 133 ? -37.281 -41.562 -14.789 1 74.56 133 ALA A O 1
ATOM 997 N N . ASN A 1 134 ? -38.406 -39.719 -14.125 1 79.81 134 ASN A N 1
ATOM 998 C CA . ASN A 1 134 ? -39.406 -40.531 -13.414 1 79.81 134 ASN A CA 1
ATOM 999 C C . ASN A 1 134 ? -40.656 -40.781 -14.25 1 79.81 134 ASN A C 1
ATOM 1001 O O . ASN A 1 134 ? -41.281 -41.844 -14.148 1 79.81 134 ASN A O 1
ATOM 1005 N N . PHE A 1 135 ? -40.969 -39.812 -15.141 1 81.69 135 PHE A N 1
ATOM 1006 C CA . PHE A 1 135 ? -42.219 -39.906 -15.836 1 81.69 135 PHE A CA 1
ATOM 1007 C C . PHE A 1 135 ? -42.031 -39.969 -17.344 1 81.69 135 PHE A C 1
ATOM 1009 O O . PHE A 1 135 ? -42.969 -40.094 -18.109 1 81.69 135 PHE A O 1
ATOM 1016 N N . GLY A 1 136 ? -40.781 -39.906 -17.781 1 77.5 136 GLY A N 1
ATOM 1017 C CA . GLY A 1 136 ? -40.5 -40 -19.203 1 77.5 136 GLY A CA 1
ATOM 1018 C C . GLY A 1 136 ? -40.469 -41.438 -19.703 1 77.5 136 GLY A C 1
ATOM 1019 O O . GLY A 1 136 ? -40.812 -42.344 -18.984 1 77.5 136 GLY A O 1
ATOM 1020 N N . PRO A 1 137 ? -40.156 -41.562 -21 1 72.75 137 PRO A N 1
ATOM 1021 C CA . PRO A 1 137 ? -40.031 -42.938 -21.531 1 72.75 137 PRO A CA 1
ATOM 1022 C C . PRO A 1 137 ? -38.969 -43.75 -20.812 1 72.75 137 PRO A C 1
ATOM 1024 O O . PRO A 1 137 ? -37.781 -43.344 -20.766 1 72.75 137 PRO A O 1
ATOM 1027 N N . GLY A 1 138 ? -39.406 -44.906 -20.172 1 64.19 138 GLY A N 1
ATOM 1028 C CA . GLY A 1 138 ? -38.5 -45.719 -19.406 1 64.19 138 GLY A CA 1
ATOM 1029 C C . GLY A 1 138 ? -38.312 -45.219 -17.984 1 64.19 138 GLY A C 1
ATOM 1030 O O . GLY A 1 138 ? -37.344 -45.594 -17.312 1 64.19 138 GLY A O 1
ATOM 1031 N N . GLY A 1 139 ? -39.219 -44.375 -17.578 1 68.06 139 GLY A N 1
ATOM 1032 C CA . GLY A 1 139 ? -39.156 -43.781 -16.25 1 68.06 139 GLY A CA 1
ATOM 1033 C C . GLY A 1 139 ? -39.25 -44.781 -15.133 1 68.06 139 GLY A C 1
ATOM 1034 O O . GLY A 1 139 ? -39.781 -45.875 -15.328 1 68.06 139 GLY A O 1
ATOM 1035 N N . VAL A 1 140 ? -38.688 -44.469 -13.977 1 69.62 140 VAL A N 1
ATOM 1036 C CA . VAL A 1 140 ? -38.562 -45.344 -12.828 1 69.62 140 VAL A CA 1
ATOM 1037 C C . VAL A 1 140 ? -39.938 -45.562 -12.203 1 69.62 140 VAL A C 1
ATOM 1039 O O . VAL A 1 140 ? -40.281 -46.688 -11.828 1 69.62 140 VAL A O 1
ATOM 1042 N N . LEU A 1 141 ? -40.781 -44.5 -12.117 1 76.88 141 LEU A N 1
ATOM 1043 C CA . LEU A 1 141 ? -42.062 -44.656 -11.438 1 76.88 141 LEU A CA 1
ATOM 1044 C C . LEU A 1 141 ? -43.156 -45.094 -12.422 1 76.88 141 LEU A C 1
ATOM 1046 O O . LEU A 1 141 ? -43.812 -46.094 -12.211 1 76.88 141 LEU A O 1
ATOM 1050 N N . VAL A 1 142 ? -43.375 -44.125 -13.469 1 75.88 142 VAL A N 1
ATOM 1051 C CA . VAL A 1 142 ? -44.375 -44.438 -14.484 1 75.88 142 VAL A CA 1
ATOM 1052 C C . VAL A 1 142 ? -43.781 -44.219 -15.875 1 75.88 142 VAL A C 1
ATOM 1054 O O . VAL A 1 142 ? -43.25 -43.125 -16.172 1 75.88 142 VAL A O 1
ATOM 1057 N N . SER A 1 143 ? -43.719 -45.312 -16.578 1 71.81 143 SER A N 1
ATOM 1058 C CA . SER A 1 143 ? -43.125 -45.219 -17.906 1 71.81 143 SER A CA 1
ATOM 1059 C C . SER A 1 143 ? -44.125 -44.625 -18.906 1 71.81 143 SER A C 1
ATOM 1061 O O . SER A 1 143 ? -45.281 -45.031 -18.953 1 71.81 143 SER A O 1
ATOM 1063 N N . GLY A 1 144 ? -43.688 -43.531 -19.703 1 67.62 144 GLY A N 1
ATOM 1064 C CA . GLY A 1 144 ? -44.375 -43.094 -20.906 1 67.62 144 GLY A CA 1
ATOM 1065 C C . GLY A 1 144 ? -45.438 -42.031 -20.656 1 67.62 144 GLY A C 1
ATOM 1066 O O . GLY A 1 144 ? -46.344 -41.844 -21.469 1 67.62 144 GLY A O 1
ATOM 1067 N N . THR A 1 145 ? -45.594 -41.469 -19.438 1 71.81 145 THR A N 1
ATOM 1068 C CA . THR A 1 145 ? -46.625 -40.469 -19.188 1 71.81 145 THR A CA 1
ATOM 1069 C C . THR A 1 145 ? -46.25 -39.156 -19.859 1 71.81 145 THR A C 1
ATOM 1071 O O . THR A 1 145 ? -47.125 -38.438 -20.344 1 71.81 145 THR A O 1
ATOM 1074 N N . LEU A 1 146 ? -44.969 -38.875 -19.859 1 75.56 146 LEU A N 1
ATOM 1075 C CA . LEU A 1 146 ? -44.531 -37.656 -20.5 1 75.56 146 LEU A CA 1
ATOM 1076 C C . LEU A 1 146 ? -44.281 -37.875 -21.984 1 75.56 146 LEU A C 1
ATOM 1078 O O . LEU A 1 146 ? -43.875 -38.969 -22.391 1 75.56 146 LEU A O 1
ATOM 1082 N N . ILE A 1 147 ? -44.656 -37 -22.844 1 66 147 ILE A N 1
ATOM 1083 C CA . ILE A 1 147 ? -44.719 -37.125 -24.297 1 66 147 ILE A CA 1
ATOM 1084 C C . ILE A 1 147 ? -43.281 -37.344 -24.828 1 66 147 ILE A C 1
ATOM 1086 O O . ILE A 1 147 ? -43.094 -38.156 -25.734 1 66 147 ILE A O 1
ATOM 1090 N N . GLY A 1 148 ? -42.25 -36.5 -24.422 1 69.88 148 GLY A N 1
ATOM 1091 C CA . GLY A 1 148 ? -40.938 -36.625 -25.016 1 69.88 148 GLY A CA 1
ATOM 1092 C C . GLY A 1 148 ? -39.844 -36.062 -24.125 1 69.88 148 GLY A C 1
ATOM 1093 O O . GLY A 1 148 ? -40.094 -35.312 -23.188 1 69.88 148 GLY A O 1
ATOM 1094 N N . VAL A 1 149 ? -38.625 -36.594 -24.359 1 75.56 149 VAL A N 1
ATOM 1095 C CA . VAL A 1 149 ? -37.469 -36.156 -23.578 1 75.56 149 VAL A CA 1
ATOM 1096 C C . VAL A 1 149 ? -36.469 -35.438 -24.484 1 75.56 149 VAL A C 1
ATOM 1098 O O . VAL A 1 149 ? -35.281 -35.375 -24.156 1 75.56 149 VAL A O 1
ATOM 1101 N N . THR A 1 150 ? -37.031 -34.844 -25.672 1 79.12 150 THR A N 1
ATOM 1102 C CA . THR A 1 150 ? -36.188 -34.094 -26.562 1 79.12 150 THR A CA 1
ATOM 1103 C C . THR A 1 150 ? -35.938 -32.688 -26.016 1 79.12 150 THR A C 1
ATOM 1105 O O . THR A 1 150 ? -36.562 -32.281 -25.016 1 79.12 150 THR A O 1
ATOM 1108 N N . PHE A 1 151 ? -35.062 -31.953 -26.562 1 85.19 151 PHE A N 1
ATOM 1109 C CA . PHE A 1 151 ? -34.656 -30.625 -26.125 1 85.19 151 PHE A CA 1
ATOM 1110 C C . PHE A 1 151 ? -35.875 -29.703 -26.031 1 85.19 151 PHE A C 1
ATOM 1112 O O . PHE A 1 151 ? -36.062 -29.016 -25.031 1 85.19 151 PHE A O 1
ATOM 1119 N N . TRP A 1 152 ? -36.719 -29.688 -27.031 1 88.69 152 TRP A N 1
ATOM 1120 C CA . TRP A 1 152 ? -37.844 -28.75 -27.109 1 88.69 152 TRP A CA 1
ATOM 1121 C C . TRP A 1 152 ? -38.938 -29.125 -26.109 1 88.69 152 TRP A C 1
ATOM 1123 O O . TRP A 1 152 ? -39.625 -28.25 -25.594 1 88.69 152 TRP A O 1
ATOM 1133 N N . TRP A 1 153 ? -39.031 -30.406 -25.812 1 87.62 153 TRP A N 1
ATOM 1134 C CA . TRP A 1 153 ? -40 -30.828 -24.781 1 87.62 153 TRP A CA 1
ATOM 1135 C C . TRP A 1 153 ? -39.5 -30.422 -23.391 1 87.62 153 TRP A C 1
ATOM 1137 O O . TRP A 1 153 ? -40.281 -29.922 -22.578 1 87.62 153 TRP A O 1
ATOM 1147 N N . LYS A 1 154 ? -38.281 -30.703 -23.172 1 88.5 154 LYS A N 1
ATOM 1148 C CA . LYS A 1 154 ? -37.688 -30.281 -21.891 1 88.5 154 LYS A CA 1
ATOM 1149 C C . LYS A 1 154 ? -37.812 -28.766 -21.703 1 88.5 154 LYS A C 1
ATOM 1151 O O . LYS A 1 154 ? -38.062 -28.281 -20.609 1 88.5 154 LYS A O 1
ATOM 1156 N N . TYR A 1 155 ? -37.594 -28.031 -22.812 1 92.88 155 TYR A N 1
ATOM 1157 C CA . TYR A 1 155 ? -37.75 -26.578 -22.797 1 92.88 155 TYR A CA 1
ATOM 1158 C C . TYR A 1 155 ? -39.156 -26.188 -22.422 1 92.88 155 TYR A C 1
ATOM 1160 O O . TYR A 1 155 ? -39.375 -25.25 -21.641 1 92.88 155 TYR A O 1
ATOM 1168 N N . LEU A 1 156 ? -40.062 -26.922 -22.953 1 92.81 156 LEU A N 1
ATOM 1169 C CA . LEU A 1 156 ? -41.469 -26.625 -22.656 1 92.81 156 LEU A CA 1
ATOM 1170 C C . LEU A 1 156 ? -41.781 -26.922 -21.203 1 92.81 156 LEU A C 1
ATOM 1172 O O . LEU A 1 156 ? -42.5 -26.141 -20.547 1 92.81 156 LEU A O 1
ATOM 1176 N N . TYR A 1 157 ? -41.344 -28.047 -20.703 1 93.5 157 TYR A N 1
ATOM 1177 C CA . TYR A 1 157 ? -41.562 -28.359 -19.297 1 93.5 157 TYR A CA 1
ATOM 1178 C C . TYR A 1 157 ? -40.969 -27.297 -18.391 1 93.5 157 TYR A C 1
ATOM 1180 O O . TYR A 1 157 ? -41.562 -26.891 -17.406 1 93.5 157 TYR A O 1
ATOM 1188 N N . ALA A 1 158 ? -39.781 -26.875 -18.703 1 95.56 158 ALA A N 1
ATOM 1189 C CA . ALA A 1 158 ? -39.125 -25.828 -17.938 1 95.56 158 ALA A CA 1
ATOM 1190 C C . ALA A 1 158 ? -39.938 -24.531 -17.969 1 95.56 158 ALA A C 1
ATOM 1192 O O . ALA A 1 158 ? -40.062 -23.859 -16.938 1 95.56 158 ALA A O 1
ATOM 1193 N N . SER A 1 159 ? -40.469 -24.203 -19.125 1 96.31 159 SER A N 1
ATOM 1194 C CA . SER A 1 159 ? -41.25 -23 -19.281 1 96.31 159 SER A CA 1
ATOM 1195 C C . SER A 1 159 ? -42.531 -23.078 -18.453 1 96.31 159 SER A C 1
ATOM 1197 O O . SER A 1 159 ? -42.969 -22.078 -17.875 1 96.31 159 SER A O 1
ATOM 1199 N N . CYS A 1 160 ? -43.031 -24.219 -18.375 1 95.56 160 CYS A N 1
ATOM 1200 C CA . CYS A 1 160 ? -44.25 -24.391 -17.578 1 95.56 160 CYS A CA 1
ATOM 1201 C C . CYS A 1 160 ? -43.969 -24.219 -16.094 1 95.56 160 CYS A C 1
ATOM 1203 O O . CYS A 1 160 ? -44.75 -23.594 -15.375 1 95.56 160 CYS A O 1
ATOM 1205 N N . VAL A 1 161 ? -42.906 -24.812 -15.695 1 96.12 161 VAL A N 1
ATOM 1206 C CA . VAL A 1 161 ? -42.5 -24.656 -14.297 1 96.12 161 VAL A CA 1
ATOM 1207 C C . VAL A 1 161 ? -42.219 -23.188 -14 1 96.12 161 VAL A C 1
ATOM 1209 O O . VAL A 1 161 ? -42.594 -22.672 -12.945 1 96.12 161 VAL A O 1
ATOM 1212 N N . ASN A 1 162 ? -41.5 -22.531 -14.906 1 97.5 162 ASN A N 1
ATOM 1213 C CA . ASN A 1 162 ? -41.219 -21.109 -14.758 1 97.5 162 ASN A CA 1
ATOM 1214 C C . ASN A 1 162 ? -42.469 -20.281 -14.68 1 97.5 162 ASN A C 1
ATOM 1216 O O . ASN A 1 162 ? -42.562 -19.328 -13.906 1 97.5 162 ASN A O 1
ATOM 1220 N N . LEU A 1 163 ? -43.438 -20.641 -15.461 1 96.62 163 LEU A N 1
ATOM 1221 C CA . LEU A 1 163 ? -44.75 -19.953 -15.438 1 96.62 163 LEU A CA 1
ATOM 1222 C C . LEU A 1 163 ? -45.438 -20.172 -14.102 1 96.62 163 LEU A C 1
ATOM 1224 O O . LEU A 1 163 ? -46.062 -19.25 -13.57 1 96.62 163 LEU A O 1
ATOM 1228 N N . PHE A 1 164 ? -45.344 -21.312 -13.633 1 95.38 164 PHE A N 1
ATOM 1229 C CA . PHE A 1 164 ? -45.938 -21.594 -12.328 1 95.38 164 PHE A CA 1
ATOM 1230 C C . PHE A 1 164 ? -45.281 -20.734 -11.242 1 95.38 164 PHE A C 1
ATOM 1232 O O . PHE A 1 164 ? -46 -20.156 -10.414 1 95.38 164 PHE A O 1
ATOM 1239 N N . CYS A 1 165 ? -43.969 -20.703 -11.234 1 96.06 165 CYS A N 1
ATOM 1240 C CA . CYS A 1 165 ? -43.25 -19.859 -10.273 1 96.06 165 CYS A CA 1
ATOM 1241 C C . CYS A 1 165 ? -43.688 -18.406 -10.414 1 96.06 165 CYS A C 1
ATOM 1243 O O . CYS A 1 165 ? -43.812 -17.688 -9.414 1 96.06 165 CYS A O 1
ATOM 1245 N N . LEU A 1 166 ? -43.875 -17.938 -11.664 1 96.19 166 LEU A N 1
ATOM 1246 C CA . LEU A 1 166 ? -44.312 -16.578 -11.93 1 96.19 166 LEU A CA 1
ATOM 1247 C C . LEU A 1 166 ? -45.688 -16.297 -11.297 1 96.19 166 LEU A C 1
ATOM 1249 O O . LEU A 1 166 ? -45.875 -15.242 -10.688 1 96.19 166 LEU A O 1
ATOM 1253 N N . LEU A 1 167 ? -46.531 -17.219 -11.359 1 93.94 167 LEU A N 1
ATOM 1254 C CA . LEU A 1 167 ? -47.875 -17.062 -10.828 1 93.94 167 LEU A CA 1
ATOM 1255 C C . LEU A 1 167 ? -47.844 -16.953 -9.305 1 93.94 167 LEU A C 1
ATOM 1257 O O . LEU A 1 167 ? -48.625 -16.172 -8.719 1 93.94 167 LEU A O 1
ATOM 1261 N N . VAL A 1 168 ? -47.031 -17.656 -8.727 1 92.25 168 VAL A N 1
ATOM 1262 C CA . VAL A 1 168 ? -46.875 -17.609 -7.277 1 92.25 168 VAL A CA 1
ATOM 1263 C C . VAL A 1 168 ? -46.312 -16.25 -6.859 1 92.25 168 VAL A C 1
ATOM 1265 O O . VAL A 1 168 ? -46.781 -15.648 -5.891 1 92.25 168 VAL A O 1
ATOM 1268 N N . LEU A 1 169 ? -45.344 -15.766 -7.582 1 93 169 LEU A N 1
ATOM 1269 C CA . LEU A 1 169 ? -44.594 -14.578 -7.172 1 93 169 LEU A CA 1
ATOM 1270 C C . LEU A 1 169 ? -45.375 -13.312 -7.512 1 93 169 LEU A C 1
ATOM 1272 O O . LEU A 1 169 ? -45.125 -12.258 -6.922 1 93 169 LEU A O 1
ATOM 1276 N N . ILE A 1 170 ? -46.344 -13.391 -8.453 1 90.25 170 ILE A N 1
ATOM 1277 C CA . ILE A 1 170 ? -47.156 -12.227 -8.805 1 90.25 170 ILE A CA 1
ATOM 1278 C C . ILE A 1 170 ? -48.125 -11.914 -7.672 1 90.25 170 ILE A C 1
ATOM 1280 O O . ILE A 1 170 ? -48.469 -10.75 -7.441 1 90.25 170 ILE A O 1
ATOM 1284 N N . ILE A 1 171 ? -48.5 -12.852 -6.91 1 86.06 171 ILE A N 1
ATOM 1285 C CA . ILE A 1 171 ? -49.438 -12.648 -5.809 1 86.06 171 ILE A CA 1
ATOM 1286 C C . ILE A 1 171 ? -48.781 -11.844 -4.703 1 86.06 171 ILE A C 1
ATOM 1288 O O . ILE A 1 171 ? -49.406 -10.969 -4.098 1 86.06 171 ILE A O 1
ATOM 1292 N N . GLY A 1 172 ? -47.531 -12.148 -4.43 1 80.19 172 GLY A N 1
ATOM 1293 C CA . GLY A 1 172 ? -46.844 -11.32 -3.453 1 80.19 172 GLY A CA 1
ATOM 1294 C C . GLY A 1 172 ? -45.906 -12.102 -2.572 1 80.19 172 GLY A C 1
ATOM 1295 O O . GLY A 1 172 ? -45.781 -13.32 -2.707 1 80.19 172 GLY A O 1
ATOM 1296 N N . SER A 1 173 ? -45.25 -11.344 -1.639 1 81.25 173 SER A N 1
ATOM 1297 C CA . SER A 1 173 ? -44.219 -11.922 -0.794 1 81.25 173 SER A CA 1
ATOM 1298 C C . SER A 1 173 ? -44.812 -12.789 0.304 1 81.25 173 SER A C 1
ATOM 1300 O O . SER A 1 173 ? -44.188 -13.758 0.749 1 81.25 173 SER A O 1
ATOM 1302 N N . ARG A 1 174 ? -46 -12.5 0.689 1 83.12 174 ARG A N 1
ATOM 1303 C CA . ARG A 1 174 ? -46.625 -13.305 1.714 1 83.12 174 ARG A CA 1
ATOM 1304 C C . ARG A 1 174 ? -46.938 -14.711 1.196 1 83.12 174 ARG A C 1
ATOM 1306 O O . ARG A 1 174 ? -46.688 -15.695 1.892 1 83.12 174 ARG A O 1
ATOM 1313 N N . MET A 1 175 ? -47.469 -14.758 0.009 1 86.06 175 MET A N 1
ATOM 1314 C CA . MET A 1 175 ? -47.719 -16.062 -0.598 1 86.06 175 MET A CA 1
ATOM 1315 C C . MET A 1 175 ? -46.438 -16.844 -0.812 1 86.06 175 MET A C 1
ATOM 1317 O O . MET A 1 175 ? -46.406 -18.062 -0.629 1 86.06 175 MET A O 1
ATOM 1321 N N . PHE A 1 176 ? -45.469 -16.141 -1.223 1 88.56 176 PHE A N 1
ATOM 1322 C CA . PHE A 1 176 ? -44.156 -16.75 -1.401 1 88.56 176 PHE A CA 1
ATOM 1323 C C . PHE A 1 176 ? -43.688 -17.391 -0.102 1 88.56 176 PHE A C 1
ATOM 1325 O O . PHE A 1 176 ? -43.219 -18.531 -0.099 1 88.56 176 PHE A O 1
ATOM 1332 N N . MET A 1 177 ? -43.844 -16.656 1.058 1 87.94 177 MET A N 1
ATOM 1333 C CA . MET A 1 177 ? -43.375 -17.156 2.346 1 87.94 177 MET A CA 1
ATOM 1334 C C . MET A 1 177 ? -44.188 -18.391 2.764 1 87.94 177 MET A C 1
ATOM 1336 O O . MET A 1 177 ? -43.594 -19.375 3.244 1 87.94 177 MET A O 1
ATOM 1340 N N . ARG A 1 178 ? -45.375 -18.406 2.525 1 91.44 178 ARG A N 1
ATOM 1341 C CA . ARG A 1 178 ? -46.25 -19.531 2.895 1 91.44 178 ARG A CA 1
ATOM 1342 C C . ARG A 1 178 ? -45.875 -20.766 2.07 1 91.44 178 ARG A C 1
ATOM 1344 O O . ARG A 1 178 ? -45.781 -21.875 2.607 1 91.44 178 ARG A O 1
ATOM 1351 N N . THR A 1 179 ? -45.719 -20.5 0.837 1 92 179 THR A N 1
ATOM 1352 C CA . THR A 1 179 ? -45.344 -21.609 -0.042 1 92 179 THR A CA 1
ATOM 1353 C C . THR A 1 179 ? -44 -22.188 0.356 1 92 179 THR A C 1
ATOM 1355 O O . THR A 1 179 ? -43.812 -23.406 0.368 1 92 179 THR A O 1
ATOM 1358 N N . SER A 1 180 ? -43.094 -21.312 0.696 1 93.06 180 SER A N 1
ATOM 1359 C CA . SER A 1 180 ? -41.75 -21.766 1.065 1 93.06 180 SER A CA 1
ATOM 1360 C C . SER A 1 180 ? -41.781 -22.547 2.371 1 93.06 180 SER A C 1
ATOM 1362 O O . SER A 1 180 ? -41.062 -23.547 2.51 1 93.06 180 SER A O 1
ATOM 1364 N N . ILE A 1 181 ? -42.562 -22.141 3.314 1 94.44 181 ILE A N 1
ATOM 1365 C CA . ILE A 1 181 ? -42.656 -22.844 4.59 1 94.44 181 ILE A CA 1
ATOM 1366 C C . ILE A 1 181 ? -43.281 -24.219 4.371 1 94.44 181 ILE A C 1
ATOM 1368 O O . ILE A 1 181 ? -42.812 -25.219 4.938 1 94.44 181 ILE A O 1
ATOM 1372 N N . LEU A 1 182 ? -44.219 -24.281 3.51 1 94.62 182 LEU A N 1
ATOM 1373 C CA . LEU A 1 182 ? -44.844 -25.562 3.186 1 94.62 182 LEU A CA 1
ATOM 1374 C C . LEU A 1 182 ? -43.844 -26.5 2.527 1 94.62 182 LEU A C 1
ATOM 1376 O O . LEU A 1 182 ? -43.781 -27.688 2.871 1 94.62 182 LEU A O 1
ATOM 1380 N N . MET A 1 183 ? -43.188 -25.969 1.625 1 95.06 183 MET A N 1
ATOM 1381 C CA . MET A 1 183 ? -42.188 -26.766 0.935 1 95.06 183 MET A CA 1
ATOM 1382 C C . MET A 1 183 ? -41.094 -27.219 1.897 1 95.06 183 MET A C 1
ATOM 1384 O O . MET A 1 183 ? -40.562 -28.328 1.766 1 95.06 183 MET A O 1
ATOM 1388 N N . LEU A 1 184 ? -40.719 -26.375 2.879 1 95.56 184 LEU A N 1
ATOM 1389 C CA . LEU A 1 184 ? -39.719 -26.75 3.863 1 95.56 184 LEU A CA 1
ATOM 1390 C C . LEU A 1 184 ? -40.188 -27.938 4.699 1 95.56 184 LEU A C 1
ATOM 1392 O O . LEU A 1 184 ? -39.406 -28.891 4.887 1 95.56 184 LEU A O 1
ATOM 1396 N N . ILE A 1 185 ? -41.375 -27.875 5.102 1 95.5 185 ILE A N 1
ATOM 1397 C CA . ILE A 1 185 ? -41.938 -28.953 5.914 1 95.5 185 ILE A CA 1
ATOM 1398 C C . ILE A 1 185 ? -41.969 -30.25 5.102 1 95.5 185 ILE A C 1
ATOM 1400 O O . ILE A 1 185 ? -41.594 -31.297 5.605 1 95.5 185 ILE A O 1
ATOM 1404 N N . LEU A 1 186 ? -42.281 -30.094 3.879 1 95.38 186 LEU A N 1
ATOM 1405 C CA . LEU A 1 186 ? -42.344 -31.25 3 1 95.38 186 LEU A CA 1
ATOM 1406 C C . LEU A 1 186 ? -40.969 -31.859 2.795 1 95.38 186 LEU A C 1
ATOM 1408 O O . LEU A 1 186 ? -40.781 -33.062 2.908 1 95.38 186 LEU A O 1
ATOM 1412 N N . VAL A 1 187 ? -40.062 -31.047 2.531 1 95.06 187 VAL A N 1
ATOM 1413 C CA . VAL A 1 187 ? -38.688 -31.516 2.252 1 95.06 187 VAL A CA 1
ATOM 1414 C C . VAL A 1 187 ? -38.125 -32.188 3.5 1 95.06 187 VAL A C 1
ATOM 1416 O O . VAL A 1 187 ? -37.5 -33.25 3.418 1 95.06 187 VAL A O 1
ATOM 1419 N N . PHE A 1 188 ? -38.344 -31.562 4.691 1 95.81 188 PHE A N 1
ATOM 1420 C CA . PHE A 1 188 ? -37.844 -32.156 5.926 1 95.81 188 PHE A CA 1
ATOM 1421 C C . PHE A 1 188 ? -38.531 -33.5 6.207 1 95.81 188 PHE A C 1
ATOM 1423 O O . PHE A 1 188 ? -37.875 -34.438 6.645 1 95.81 188 PHE A O 1
ATOM 1430 N N . ALA A 1 189 ? -39.75 -33.531 5.867 1 95.44 189 ALA A N 1
ATOM 1431 C CA . ALA A 1 189 ? -40.5 -34.781 6.059 1 95.44 189 ALA A CA 1
ATOM 1432 C C . ALA A 1 189 ? -39.969 -35.906 5.145 1 95.44 189 ALA A C 1
ATOM 1434 O O . ALA A 1 189 ? -39.781 -37.031 5.578 1 95.44 189 ALA A O 1
ATOM 1435 N N . VAL A 1 190 ? -39.75 -35.531 3.971 1 94.5 190 VAL A N 1
ATOM 1436 C CA . VAL A 1 190 ? -39.25 -36.531 3.006 1 94.5 190 VAL A CA 1
ATOM 1437 C C . VAL A 1 190 ? -37.844 -36.969 3.4 1 94.5 190 VAL A C 1
ATOM 1439 O O . VAL A 1 190 ? -37.5 -38.125 3.281 1 94.5 190 VAL A O 1
ATOM 1442 N N . ILE A 1 191 ? -37 -36.031 3.873 1 94.56 191 ILE A N 1
ATOM 1443 C CA . ILE A 1 191 ? -35.656 -36.375 4.297 1 94.56 191 ILE A CA 1
ATOM 1444 C C . ILE A 1 191 ? -35.688 -37.344 5.457 1 94.56 191 ILE A C 1
ATOM 1446 O O . ILE A 1 191 ? -34.969 -38.344 5.473 1 94.56 191 ILE A O 1
ATOM 1450 N N . LEU A 1 192 ? -36.625 -37.125 6.371 1 94.56 192 LEU A N 1
ATOM 1451 C CA . LEU A 1 192 ? -36.781 -38.031 7.504 1 94.56 192 LEU A CA 1
ATOM 1452 C C . LEU A 1 192 ? -37.281 -39.375 7.051 1 94.56 192 LEU A C 1
ATOM 1454 O O . LEU A 1 192 ? -36.844 -40.406 7.547 1 94.56 192 LEU A O 1
ATOM 1458 N N . PHE A 1 193 ? -38.125 -39.344 6.098 1 94.19 193 PHE A N 1
ATOM 1459 C CA . PHE A 1 193 ? -38.688 -40.562 5.551 1 94.19 193 PHE A CA 1
ATOM 1460 C C . PHE A 1 193 ? -37.594 -41.375 4.836 1 94.19 193 PHE A C 1
ATOM 1462 O O . PHE A 1 193 ? -37.469 -42.594 5.055 1 94.19 193 PHE A O 1
ATOM 1469 N N . VAL A 1 194 ? -36.875 -40.75 4.027 1 91.38 194 VAL A N 1
ATOM 1470 C CA . VAL A 1 194 ? -35.812 -41.406 3.275 1 91.38 194 VAL A CA 1
ATOM 1471 C C . VAL A 1 194 ? -34.719 -41.875 4.23 1 91.38 194 VAL A C 1
ATOM 1473 O O . VAL A 1 194 ? -34.156 -42.969 4.051 1 91.38 194 VAL A O 1
ATOM 1476 N N . ALA A 1 195 ? -34.438 -41.125 5.27 1 93.12 195 ALA A N 1
ATOM 1477 C CA . ALA A 1 195 ? -33.438 -41.531 6.262 1 93.12 195 ALA A CA 1
ATOM 1478 C C . ALA A 1 195 ? -33.844 -42.812 6.988 1 93.12 195 ALA A C 1
ATOM 1480 O O . ALA A 1 195 ? -33 -43.656 7.301 1 93.12 195 ALA A O 1
ATOM 1481 N N . SER A 1 196 ? -35.125 -43 7.133 1 93.62 196 SER A N 1
ATOM 1482 C CA . SER A 1 196 ? -35.625 -44.188 7.793 1 93.62 196 SER A CA 1
ATOM 1483 C C . SER A 1 196 ? -35.5 -45.406 6.891 1 93.62 196 SER A C 1
ATOM 1485 O O . SER A 1 196 ? -35.375 -46.562 7.379 1 93.62 196 SER A O 1
ATOM 1487 N N . SER A 1 197 ? -35.406 -45.188 5.645 1 93.25 197 SER A N 1
ATOM 1488 C CA . SER A 1 197 ? -35.344 -46.281 4.684 1 93.25 197 SER A CA 1
ATOM 1489 C C . SER A 1 197 ? -33.938 -46.875 4.648 1 93.25 197 SER A C 1
ATOM 1491 O O . SER A 1 197 ? -33.75 -47.969 4.129 1 93.25 197 SER A O 1
ATOM 1493 N N . PHE A 1 198 ? -32.938 -46.188 5.188 1 94 198 PHE A N 1
ATOM 1494 C CA . PHE A 1 198 ? -31.562 -46.719 5.215 1 94 198 PHE A CA 1
ATOM 1495 C C . PHE A 1 198 ? -31.438 -47.875 6.199 1 94 198 PHE A C 1
ATOM 1497 O O . PHE A 1 198 ? -30.484 -48.625 6.137 1 94 198 PHE A O 1
ATOM 1504 N N . PHE A 1 199 ? -32.469 -48.031 7.074 1 93.31 199 PHE A N 1
ATOM 1505 C CA . PHE A 1 199 ? -32.406 -49.062 8.102 1 93.31 199 PHE A CA 1
ATOM 1506 C C . PHE A 1 199 ? -33.125 -50.344 7.641 1 93.31 199 PHE A C 1
ATOM 1508 O O . PHE A 1 199 ? -33.281 -51.281 8.414 1 93.31 199 PHE A O 1
ATOM 1515 N N . GLN A 1 200 ? -33.375 -50.469 6.344 1 92.69 200 GLN A N 1
ATOM 1516 C CA . GLN A 1 200 ? -34 -51.656 5.762 1 92.69 200 GLN A CA 1
ATOM 1517 C C . GLN A 1 200 ? -32.969 -52.75 5.543 1 92.69 200 GLN A C 1
ATOM 1519 O O . GLN A 1 200 ? -31.766 -52.5 5.492 1 92.69 200 GLN A O 1
ATOM 1524 N N . PRO A 1 201 ? -33.469 -54.031 5.426 1 91.19 201 PRO A N 1
ATOM 1525 C CA . PRO A 1 201 ? -32.594 -55.156 5.098 1 91.19 201 PRO A CA 1
ATOM 1526 C C . PRO A 1 201 ? -32.094 -55.125 3.652 1 91.19 201 PRO A C 1
ATOM 1528 O O . PRO A 1 201 ? -32.656 -54.406 2.822 1 91.19 201 PRO A O 1
ATOM 1531 N N . PRO A 1 202 ? -31.047 -55.75 3.377 1 94.06 202 PRO A N 1
ATOM 1532 C CA . PRO A 1 202 ? -30.453 -55.75 2.037 1 94.06 202 PRO A CA 1
ATOM 1533 C C . PRO A 1 202 ? -31.406 -56.25 0.962 1 94.06 202 PRO A C 1
ATOM 1535 O O . PRO A 1 202 ? -32.188 -57.188 1.217 1 94.06 202 PRO A O 1
ATOM 1538 N N . PHE A 1 203 ? -31.422 -55.594 -0.14 1 93.81 203 PHE A N 1
ATOM 1539 C CA . PHE A 1 203 ? -32.188 -56.031 -1.297 1 93.81 203 PHE A CA 1
ATOM 1540 C C . PHE A 1 203 ? -31.562 -55.531 -2.592 1 93.81 203 PHE A C 1
ATOM 1542 O O . PHE A 1 203 ? -30.609 -54.75 -2.562 1 93.81 203 PHE A O 1
ATOM 1549 N N . ALA A 1 204 ? -32 -56.031 -3.693 1 92.81 204 ALA A N 1
ATOM 1550 C CA . ALA A 1 204 ? -31.453 -55.688 -4.992 1 92.81 204 ALA A CA 1
ATOM 1551 C C . ALA A 1 204 ? -32.219 -54.531 -5.633 1 92.81 204 ALA A C 1
ATOM 1553 O O . ALA A 1 204 ? -33.438 -54.5 -5.547 1 92.81 204 ALA A O 1
ATOM 1554 N N . VAL A 1 205 ? -31.453 -53.594 -6.086 1 90.69 205 VAL A N 1
ATOM 1555 C CA . VAL A 1 205 ? -32.031 -52.406 -6.715 1 90.69 205 VAL A CA 1
ATOM 1556 C C . VAL A 1 205 ? -31.688 -52.406 -8.203 1 90.69 205 VAL A C 1
ATOM 1558 O O . VAL A 1 205 ? -30.578 -52.75 -8.594 1 90.69 205 VAL A O 1
ATOM 1561 N N . ALA A 1 206 ? -32.562 -51.969 -9.047 1 85.12 206 ALA A N 1
ATOM 1562 C CA . ALA A 1 206 ? -32.375 -51.969 -10.5 1 85.12 206 ALA A CA 1
ATOM 1563 C C . ALA A 1 206 ? -31.641 -50.688 -10.945 1 85.12 206 ALA A C 1
ATOM 1565 O O . ALA A 1 206 ? -31.891 -49.625 -10.414 1 85.12 206 ALA A O 1
ATOM 1566 N N . VAL A 1 207 ? -30.719 -50.844 -11.828 1 85.75 207 VAL A N 1
ATOM 1567 C CA . VAL A 1 207 ? -30.047 -49.719 -12.453 1 85.75 207 VAL A CA 1
ATOM 1568 C C . VAL A 1 207 ? -30.953 -49.062 -13.492 1 85.75 207 VAL A C 1
ATOM 1570 O O . VAL A 1 207 ? -31.578 -49.781 -14.297 1 85.75 207 VAL A O 1
ATOM 1573 N N . PRO A 1 208 ? -31.078 -47.812 -13.398 1 77.38 208 PRO A N 1
ATOM 1574 C CA . PRO A 1 208 ? -31.984 -47.156 -14.352 1 77.38 208 PRO A CA 1
ATOM 1575 C C . PRO A 1 208 ? -31.547 -47.344 -15.805 1 77.38 208 PRO A C 1
ATOM 1577 O O . PRO A 1 208 ? -30.359 -47.344 -16.094 1 77.38 208 PRO A O 1
ATOM 1580 N N . ARG A 1 209 ? -32.438 -47.406 -16.688 1 74.62 209 ARG A N 1
ATOM 1581 C CA . ARG A 1 209 ? -32.188 -47.688 -18.109 1 74.62 209 ARG A CA 1
ATOM 1582 C C . ARG A 1 209 ? -31.562 -46.469 -18.797 1 74.62 209 ARG A C 1
ATOM 1584 O O . ARG A 1 209 ? -31 -46.594 -19.891 1 74.62 209 ARG A O 1
ATOM 1591 N N . VAL A 1 210 ? -31.594 -45.375 -18.109 1 70.31 210 VAL A N 1
ATOM 1592 C CA . VAL A 1 210 ? -31.031 -44.188 -18.688 1 70.31 210 VAL A CA 1
ATOM 1593 C C . VAL A 1 210 ? -29.5 -44.25 -18.672 1 70.31 210 VAL A C 1
ATOM 1595 O O . VAL A 1 210 ? -28.828 -43.562 -19.453 1 70.31 210 VAL A O 1
ATOM 1598 N N . ASN A 1 211 ? -28.969 -45.094 -17.844 1 78.56 211 ASN A N 1
ATOM 1599 C CA . ASN A 1 211 ? -27.516 -45.281 -17.766 1 78.56 211 ASN A CA 1
ATOM 1600 C C . ASN A 1 211 ? -26.984 -46 -19 1 78.56 211 ASN A C 1
ATOM 1602 O O . ASN A 1 211 ? -27.031 -47.25 -19.062 1 78.56 211 ASN A O 1
ATOM 1606 N N . GLU A 1 212 ? -26.406 -45.281 -19.859 1 75.56 212 GLU A N 1
ATOM 1607 C CA . GLU A 1 212 ? -25.953 -45.844 -21.141 1 75.56 212 GLU A CA 1
ATOM 1608 C C . GLU A 1 212 ? -24.609 -46.531 -21 1 75.56 212 GLU A C 1
ATOM 1610 O O . GLU A 1 212 ? -24.141 -47.156 -21.938 1 75.56 212 GLU A O 1
ATOM 1615 N N . LEU A 1 213 ? -24.062 -46.344 -19.922 1 82 213 LEU A N 1
ATOM 1616 C CA . LEU A 1 213 ? -22.781 -47 -19.734 1 82 213 LEU A CA 1
ATOM 1617 C C . LEU A 1 213 ? -22.969 -48.5 -19.422 1 82 213 LEU A C 1
ATOM 1619 O O . LEU A 1 213 ? -22.141 -49.312 -19.797 1 82 213 LEU A O 1
ATOM 1623 N N . VAL A 1 214 ? -24.156 -48.719 -18.766 1 79.69 214 VAL A N 1
ATOM 1624 C CA . VAL A 1 214 ? -24.453 -50.094 -18.391 1 79.69 214 VAL A CA 1
ATOM 1625 C C . VAL A 1 214 ? -25.328 -50.75 -19.453 1 79.69 214 VAL A C 1
ATOM 1627 O O . VAL A 1 214 ? -25.172 -51.938 -19.781 1 79.69 214 VAL A O 1
ATOM 1630 N N . TYR A 1 215 ? -26.234 -49.938 -19.984 1 79.12 215 TYR A N 1
ATOM 1631 C CA . TYR A 1 215 ? -27.172 -50.438 -20.984 1 79.12 215 TYR A CA 1
ATOM 1632 C C . TYR A 1 215 ? -26.812 -49.969 -22.375 1 79.12 215 TYR A C 1
ATOM 1634 O O . TYR A 1 215 ? -26.391 -48.844 -22.562 1 79.12 215 TYR A O 1
ATOM 1642 N N . ASN A 1 216 ? -26.688 -51 -23.312 1 70.69 216 ASN A N 1
ATOM 1643 C CA . ASN A 1 216 ? -26.484 -50.656 -24.719 1 70.69 216 ASN A CA 1
ATOM 1644 C C . ASN A 1 216 ? -27.766 -50.094 -25.328 1 70.69 216 ASN A C 1
ATOM 1646 O O . ASN A 1 216 ? -28.828 -50.688 -25.234 1 70.69 216 ASN A O 1
ATOM 1650 N N . ARG A 1 217 ? -27.891 -48.844 -25.734 1 61.5 217 ARG A N 1
ATOM 1651 C CA . ARG A 1 217 ? -29.016 -48.094 -26.297 1 61.5 217 ARG A CA 1
ATOM 1652 C C . ARG A 1 217 ? -29.75 -48.906 -27.344 1 61.5 217 ARG A C 1
ATOM 1654 O O . ARG A 1 217 ? -30.969 -48.781 -27.516 1 61.5 217 ARG A O 1
ATOM 1661 N N . SER A 1 218 ? -29.031 -49.75 -28.203 1 58.19 218 SER A N 1
ATOM 1662 C CA . SER A 1 218 ? -29.578 -50.375 -29.391 1 58.19 218 SER A CA 1
ATOM 1663 C C . SER A 1 218 ? -30.359 -51.656 -29.016 1 58.19 218 SER A C 1
ATOM 1665 O O . SER A 1 218 ? -31.141 -52.156 -29.828 1 58.19 218 SER A O 1
ATOM 1667 N N . ASP A 1 219 ? -30.109 -52.219 -27.781 1 61.25 219 ASP A N 1
ATOM 1668 C CA . ASP A 1 219 ? -30.766 -53.5 -27.484 1 61.25 219 ASP A CA 1
ATOM 1669 C C . ASP A 1 219 ? -31.828 -53.344 -26.391 1 61.25 219 ASP A C 1
ATOM 1671 O O . ASP A 1 219 ? -31.5 -53.312 -25.203 1 61.25 219 ASP A O 1
ATOM 1675 N N . PRO A 1 220 ? -33 -53.031 -26.75 1 60.31 220 PRO A N 1
ATOM 1676 C CA . PRO A 1 220 ? -34.062 -52.875 -25.766 1 60.31 220 PRO A CA 1
ATOM 1677 C C . PRO A 1 220 ? -34.312 -54.125 -24.922 1 60.31 220 PRO A C 1
ATOM 1679 O O . PRO A 1 220 ? -34.969 -54.062 -23.891 1 60.31 220 PRO A O 1
ATOM 1682 N N . SER A 1 221 ? -33.781 -55.344 -25.406 1 63.19 221 SER A N 1
ATOM 1683 C CA . SER A 1 221 ? -34.062 -56.625 -24.75 1 63.19 221 SER A CA 1
ATOM 1684 C C . SER A 1 221 ? -33.062 -56.938 -23.656 1 63.19 221 SER A C 1
ATOM 1686 O O . SER A 1 221 ? -33.094 -58.031 -23.062 1 63.19 221 SER A O 1
ATOM 1688 N N . GLN A 1 222 ? -32.25 -56 -23.234 1 73.88 222 GLN A N 1
ATOM 1689 C CA . GLN A 1 222 ? -31.203 -56.312 -22.25 1 73.88 222 GLN A CA 1
ATOM 1690 C C . GLN A 1 222 ? -31.797 -56.469 -20.859 1 73.88 222 GLN A C 1
ATOM 1692 O O . GLN A 1 222 ? -32.719 -55.719 -20.484 1 73.88 222 GLN A O 1
ATOM 1697 N N . PRO A 1 223 ? -31.391 -57.562 -20.188 1 78.75 223 PRO A N 1
ATOM 1698 C CA . PRO A 1 223 ? -31.906 -57.75 -18.828 1 78.75 223 PRO A CA 1
ATOM 1699 C C . PRO A 1 223 ? -31.5 -56.656 -17.875 1 78.75 223 PRO A C 1
ATOM 1701 O O . PRO A 1 223 ? -30.453 -56.031 -18.062 1 78.75 223 PRO A O 1
ATOM 1704 N N . THR A 1 224 ? -32.406 -56.281 -16.969 1 81.38 224 THR A N 1
ATOM 1705 C CA . THR A 1 224 ? -32.156 -55.219 -15.992 1 81.38 224 THR A CA 1
ATOM 1706 C C . THR A 1 224 ? -31.031 -55.625 -15.039 1 81.38 224 THR A C 1
ATOM 1708 O O . THR A 1 224 ? -31.031 -56.719 -14.492 1 81.38 224 THR A O 1
ATOM 1711 N N . VAL A 1 225 ? -30 -54.812 -14.992 1 86.81 225 VAL A N 1
ATOM 1712 C CA . VAL A 1 225 ? -28.859 -55.062 -14.109 1 86.81 225 VAL A CA 1
ATOM 1713 C C . VAL A 1 225 ? -29.219 -54.625 -12.68 1 86.81 225 VAL A C 1
ATOM 1715 O O . VAL A 1 225 ? -29.734 -53.531 -12.461 1 86.81 225 VAL A O 1
ATOM 1718 N N . MET A 1 226 ? -29.016 -55.625 -11.727 1 90.19 226 MET A N 1
ATOM 1719 C CA . MET A 1 226 ? -29.359 -55.344 -10.336 1 90.19 226 MET A CA 1
ATOM 1720 C C . MET A 1 226 ? -28.094 -55.094 -9.508 1 90.19 226 MET A C 1
ATOM 1722 O O . MET A 1 226 ? -27.078 -55.781 -9.695 1 90.19 226 MET A O 1
ATOM 1726 N N . VAL A 1 227 ? -28.156 -54.094 -8.719 1 92.31 227 VAL A N 1
ATOM 1727 C CA . VAL A 1 227 ? -27.047 -53.781 -7.816 1 92.31 227 VAL A CA 1
ATOM 1728 C C . VAL A 1 227 ? -27.547 -53.812 -6.371 1 92.31 227 VAL A C 1
ATOM 1730 O O . VAL A 1 227 ? -28.703 -53.531 -6.09 1 92.31 227 VAL A O 1
ATOM 1733 N N . PRO A 1 228 ? -26.766 -54.219 -5.473 1 91.56 228 PRO A N 1
ATOM 1734 C CA . PRO A 1 228 ? -27.25 -54.531 -4.129 1 91.56 228 PRO A CA 1
ATOM 1735 C C . PRO A 1 228 ? -27.297 -53.344 -3.209 1 91.56 228 PRO A C 1
ATOM 1737 O O . PRO A 1 228 ? -26.375 -52.5 -3.213 1 91.56 228 PRO A O 1
ATOM 1740 N N . PHE A 1 229 ? -28.344 -53.156 -2.514 1 95.31 229 PHE A N 1
ATOM 1741 C CA . PHE A 1 229 ? -28.453 -52.438 -1.26 1 95.31 229 PHE A CA 1
ATOM 1742 C C . PHE A 1 229 ? -28.078 -53.312 -0.077 1 95.31 229 PHE A C 1
ATOM 1744 O O . PHE A 1 229 ? -28.766 -54.281 0.221 1 95.31 229 PHE A O 1
ATOM 1751 N N . THR A 1 230 ? -26.984 -53.031 0.569 1 94.81 230 THR A N 1
ATOM 1752 C CA . THR A 1 230 ? -26.375 -53.969 1.513 1 94.81 230 THR A CA 1
ATOM 1753 C C . THR A 1 230 ? -26.906 -53.75 2.924 1 94.81 230 THR A C 1
ATOM 1755 O O . THR A 1 230 ? -26.75 -54.594 3.803 1 94.81 230 THR A O 1
ATOM 1758 N N . GLY A 1 231 ? -27.641 -52.625 3.201 1 92.5 231 GLY A N 1
ATOM 1759 C CA . GLY A 1 231 ? -27.938 -52.281 4.586 1 92.5 231 GLY A CA 1
ATOM 1760 C C . GLY A 1 231 ? -26.688 -51.969 5.391 1 92.5 231 GLY A C 1
ATOM 1761 O O . GLY A 1 231 ? -25.594 -51.844 4.836 1 92.5 231 GLY A O 1
ATOM 1762 N N . PHE A 1 232 ? -26.812 -51.812 6.664 1 94.44 232 PHE A N 1
ATOM 1763 C CA . PHE A 1 232 ? -25.656 -51.469 7.484 1 94.44 232 PHE A CA 1
ATOM 1764 C C . PHE A 1 232 ? -24.625 -52.562 7.473 1 94.44 232 PHE A C 1
ATOM 1766 O O . PHE A 1 232 ? -24.906 -53.688 7.898 1 94.44 232 PHE A O 1
ATOM 1773 N N . ASN A 1 233 ? -23.531 -52.312 6.77 1 94.56 233 ASN A N 1
ATOM 1774 C CA . ASN A 1 233 ? -22.453 -53.281 6.613 1 94.56 233 ASN A CA 1
ATOM 1775 C C . ASN A 1 233 ? -21.078 -52.625 6.715 1 94.56 233 ASN A C 1
ATOM 1777 O O . ASN A 1 233 ? -20.812 -51.625 6.02 1 94.56 233 ASN A O 1
ATOM 1781 N N . ALA A 1 234 ? -20.188 -53.156 7.488 1 94.06 234 ALA A N 1
ATOM 1782 C CA . ALA A 1 234 ? -18.859 -52.594 7.719 1 94.06 234 ALA A CA 1
ATOM 1783 C C . ALA A 1 234 ? -18 -52.719 6.465 1 94.06 234 ALA A C 1
ATOM 1785 O O . ALA A 1 234 ? -17.172 -51.844 6.203 1 94.06 234 ALA A O 1
ATOM 1786 N N . THR A 1 235 ? -18.25 -53.75 5.688 1 93.75 235 THR A N 1
ATOM 1787 C CA . THR A 1 235 ? -17.469 -53.938 4.469 1 93.75 235 THR A CA 1
ATOM 1788 C C . THR A 1 235 ? -17.844 -52.875 3.42 1 93.75 235 THR A C 1
ATOM 1790 O O . THR A 1 235 ? -16.984 -52.344 2.73 1 93.75 235 THR A O 1
ATOM 1793 N N . THR A 1 236 ? -19.078 -52.656 3.385 1 95.12 236 THR A N 1
ATOM 1794 C CA . THR A 1 236 ? -19.547 -51.625 2.459 1 95.12 236 THR A CA 1
ATOM 1795 C C . THR A 1 236 ? -19.016 -50.25 2.846 1 95.12 236 THR A C 1
ATOM 1797 O O . THR A 1 236 ? -18.578 -49.469 1.983 1 95.12 236 THR A O 1
ATOM 1800 N N . LEU A 1 237 ? -18.969 -49.969 4.09 1 96.12 237 LEU A N 1
ATOM 1801 C CA . LEU A 1 237 ? -18.453 -48.719 4.582 1 96.12 237 LEU A CA 1
ATOM 1802 C C . LEU A 1 237 ? -16.969 -48.562 4.238 1 96.12 237 LEU A C 1
ATOM 1804 O O . LEU A 1 237 ? -16.531 -47.5 3.824 1 96.12 237 LEU A O 1
ATOM 1808 N N . ARG A 1 238 ? -16.234 -49.625 4.352 1 94.94 238 ARG A N 1
ATOM 1809 C CA . ARG A 1 238 ? -14.805 -49.594 4.062 1 94.94 238 ARG A CA 1
ATOM 1810 C C . ARG A 1 238 ? -14.555 -49.375 2.572 1 94.94 238 ARG A C 1
ATOM 1812 O O . ARG A 1 238 ? -13.602 -48.688 2.186 1 94.94 238 ARG A O 1
ATOM 1819 N N . GLU A 1 239 ? -15.398 -49.969 1.785 1 93.94 239 GLU A N 1
ATOM 1820 C CA . GLU A 1 239 ? -15.25 -49.844 0.338 1 93.94 239 GLU A CA 1
ATOM 1821 C C . GLU A 1 239 ? -15.586 -48.438 -0.139 1 93.94 239 GLU A C 1
ATOM 1823 O O . GLU A 1 239 ? -15.07 -47.969 -1.164 1 93.94 239 GLU A O 1
ATOM 1828 N N . ASN A 1 240 ? -16.391 -47.75 0.647 1 96.44 240 ASN A N 1
ATOM 1829 C CA . ASN A 1 240 ? -16.844 -46.406 0.267 1 96.44 240 ASN A CA 1
ATOM 1830 C C . ASN A 1 240 ? -16.031 -45.312 0.971 1 96.44 240 ASN A C 1
ATOM 1832 O O . ASN A 1 240 ? -16.375 -44.125 0.898 1 96.44 240 ASN A O 1
ATOM 1836 N N . LEU A 1 241 ? -14.93 -45.656 1.562 1 95.25 241 LEU A N 1
ATOM 1837 C CA . LEU A 1 241 ? -14.172 -44.688 2.35 1 95.25 241 LEU A CA 1
ATOM 1838 C C . LEU A 1 241 ? -13.25 -43.875 1.457 1 95.25 241 LEU A C 1
ATOM 1840 O O . LEU A 1 241 ? -13.133 -42.656 1.627 1 95.25 241 LEU A O 1
ATOM 1844 N N . PHE A 1 242 ? -12.625 -44.5 0.44 1 94.25 242 PHE A N 1
ATOM 1845 C CA . PHE A 1 242 ? -11.602 -43.844 -0.355 1 94.25 242 PHE A CA 1
ATOM 1846 C C . PHE A 1 242 ? -12.109 -43.531 -1.763 1 94.25 242 PHE A C 1
ATOM 1848 O O . PHE A 1 242 ? -13.086 -44.156 -2.211 1 94.25 242 PHE A O 1
ATOM 1855 N N . PRO A 1 243 ? -11.531 -42.625 -2.379 1 93.56 243 PRO A N 1
ATOM 1856 C CA . PRO A 1 243 ? -12.008 -42.188 -3.697 1 93.56 243 PRO A CA 1
ATOM 1857 C C . PRO A 1 243 ? -11.742 -43.25 -4.785 1 93.56 243 PRO A C 1
ATOM 1859 O O . PRO A 1 243 ? -10.719 -43.938 -4.742 1 93.56 243 PRO A O 1
ATOM 1862 N N . LYS A 1 244 ? -12.648 -43.469 -5.645 1 93 244 LYS A N 1
ATOM 1863 C CA . LYS A 1 244 ? -12.547 -44.188 -6.895 1 93 244 LYS A CA 1
ATOM 1864 C C . LYS A 1 244 ? -13.305 -43.5 -8.016 1 93 244 LYS A C 1
ATOM 1866 O O . LYS A 1 244 ? -14.477 -43.812 -8.266 1 93 244 LYS A O 1
ATOM 1871 N N . TYR A 1 245 ? -12.656 -42.656 -8.641 1 92.12 245 TYR A N 1
AT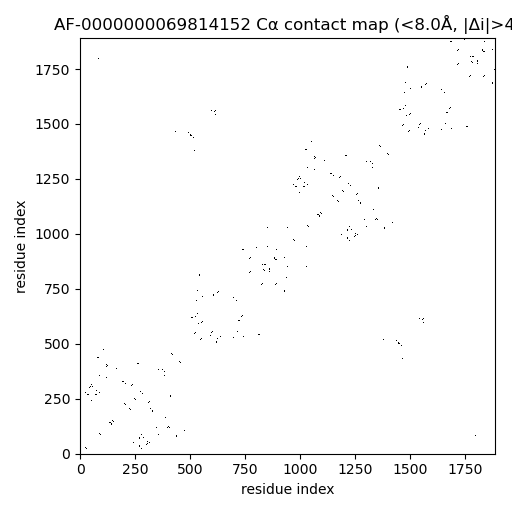OM 1872 C CA . TYR A 1 245 ? -13.297 -41.844 -9.656 1 92.12 245 TYR A CA 1
ATOM 1873 C C . TYR A 1 245 ? -13.586 -42.656 -10.914 1 92.12 245 TYR A C 1
ATOM 1875 O O . TYR A 1 245 ? -12.727 -43.375 -11.406 1 92.12 245 TYR A O 1
ATOM 1883 N N . ALA A 1 246 ? -14.773 -42.625 -11.297 1 90.19 246 ALA A N 1
ATOM 1884 C CA . ALA A 1 246 ? -15.219 -43.344 -12.5 1 90.19 246 ALA A CA 1
ATOM 1885 C C . ALA A 1 246 ? -15.836 -42.375 -13.508 1 90.19 246 ALA A C 1
ATOM 1887 O O . ALA A 1 246 ? -15.945 -41.188 -13.242 1 90.19 246 ALA A O 1
ATOM 1888 N N . VAL A 1 247 ? -16.125 -42.875 -14.664 1 89.5 247 VAL A N 1
ATOM 1889 C CA . VAL A 1 247 ? -16.766 -42.094 -15.711 1 89.5 247 VAL A CA 1
ATOM 1890 C C . VAL A 1 247 ? -18.234 -41.875 -15.375 1 89.5 247 VAL A C 1
ATOM 1892 O O . VAL A 1 247 ? -18.938 -42.844 -15.016 1 89.5 247 VAL A O 1
ATOM 1895 N N . ASP A 1 248 ? -18.641 -40.688 -15.336 1 83.62 248 ASP A N 1
ATOM 1896 C CA . ASP A 1 248 ? -20.031 -40.312 -15.086 1 83.62 248 ASP A CA 1
ATOM 1897 C C . ASP A 1 248 ? -20.906 -40.688 -16.266 1 83.62 248 ASP A C 1
ATOM 1899 O O . ASP A 1 248 ? -20.594 -40.406 -17.422 1 83.62 248 ASP A O 1
ATOM 1903 N N . TYR A 1 249 ? -21.969 -41.344 -16.016 1 77.19 249 TYR A N 1
ATOM 1904 C CA . TYR A 1 249 ? -22.812 -41.812 -17.109 1 77.19 249 TYR A CA 1
ATOM 1905 C C . TYR A 1 249 ? -23.625 -40.688 -17.719 1 77.19 249 TYR A C 1
ATOM 1907 O O . TYR A 1 249 ? -24.141 -40.812 -18.844 1 77.19 249 TYR A O 1
ATOM 1915 N N . GLU A 1 250 ? -23.766 -39.594 -17.047 1 69.75 250 GLU A N 1
ATOM 1916 C CA . GLU A 1 250 ? -24.516 -38.438 -17.578 1 69.75 250 GLU A CA 1
ATOM 1917 C C . GLU A 1 250 ? -23.625 -37.562 -18.438 1 69.75 250 GLU A C 1
ATOM 1919 O O . GLU A 1 250 ? -24 -37.188 -19.562 1 69.75 250 GLU A O 1
ATOM 1924 N N . SER A 1 251 ? -22.453 -37.156 -17.969 1 70.25 251 SER A N 1
ATOM 1925 C CA . SER A 1 251 ? -21.562 -36.219 -18.672 1 70.25 251 SER A CA 1
ATOM 1926 C C . SER A 1 251 ? -20.531 -36.969 -19.5 1 70.25 251 SER A C 1
ATOM 1928 O O . SER A 1 251 ? -19.906 -36.406 -20.391 1 70.25 251 SER A O 1
ATOM 1930 N N . ARG A 1 252 ? -20.297 -38.281 -19.328 1 77.44 252 ARG A N 1
ATOM 1931 C CA . ARG A 1 252 ? -19.359 -39.125 -20.031 1 77.44 252 ARG A CA 1
ATOM 1932 C C . ARG A 1 252 ? -17.922 -38.656 -19.844 1 77.44 252 ARG A C 1
ATOM 1934 O O . ARG A 1 252 ? -17.109 -38.75 -20.75 1 77.44 252 ARG A O 1
ATOM 1941 N N . THR A 1 253 ? -17.766 -37.938 -18.812 1 80.75 253 THR A N 1
ATOM 1942 C CA . THR A 1 253 ? -16.422 -37.438 -18.516 1 80.75 253 THR A CA 1
ATOM 1943 C C . THR A 1 253 ? -15.891 -38.062 -17.234 1 80.75 253 THR A C 1
ATOM 1945 O O . THR A 1 253 ? -16.656 -38.469 -16.375 1 80.75 253 THR A O 1
ATOM 1948 N N . GLN A 1 254 ? -14.586 -38.219 -17.234 1 86.69 254 GLN A N 1
ATOM 1949 C CA . GLN A 1 254 ? -13.93 -38.75 -16.047 1 86.69 254 GLN A CA 1
ATOM 1950 C C . GLN A 1 254 ? -14.031 -37.75 -14.883 1 86.69 254 GLN A C 1
ATOM 1952 O O . GLN A 1 254 ? -13.719 -36.594 -15.031 1 86.69 254 GLN A O 1
ATOM 1957 N N . MET A 1 255 ? -14.484 -38.281 -13.773 1 87.69 255 MET A N 1
ATOM 1958 C CA . MET A 1 255 ? -14.727 -37.406 -12.625 1 87.69 255 MET A CA 1
ATOM 1959 C C . MET A 1 255 ? -13.445 -37.188 -11.844 1 87.69 255 MET A C 1
ATOM 1961 O O . MET A 1 255 ? -12.5 -37.969 -11.938 1 87.69 255 MET A O 1
ATOM 1965 N N . ASN A 1 256 ? -13.289 -36.031 -11.344 1 86.88 256 ASN A N 1
ATOM 1966 C CA . ASN A 1 256 ? -12.172 -35.656 -10.477 1 86.88 256 ASN A CA 1
ATOM 1967 C C . ASN A 1 256 ? -12.641 -34.812 -9.289 1 86.88 256 ASN A C 1
ATOM 1969 O O . ASN A 1 256 ? -13.82 -34.5 -9.18 1 86.88 256 ASN A O 1
ATOM 1973 N N . PHE A 1 257 ? -11.758 -34.562 -8.406 1 88.25 257 PHE A N 1
ATOM 1974 C CA . PHE A 1 257 ? -12.047 -33.812 -7.188 1 88.25 257 PHE A CA 1
ATOM 1975 C C . PHE A 1 257 ? -12.656 -32.469 -7.512 1 88.25 257 PHE A C 1
ATOM 1977 O O . PHE A 1 257 ? -13.648 -32.062 -6.898 1 88.25 257 PHE A O 1
ATOM 1984 N N . VAL A 1 258 ? -12.203 -31.766 -8.539 1 82.88 258 VAL A N 1
ATOM 1985 C CA . VAL A 1 258 ? -12.578 -30.391 -8.859 1 82.88 258 VAL A CA 1
ATOM 1986 C C . VAL A 1 258 ? -13.992 -30.359 -9.438 1 82.88 258 VAL A C 1
ATOM 1988 O O . VAL A 1 258 ? -14.789 -29.484 -9.07 1 82.88 258 VAL A O 1
ATOM 1991 N N . ILE A 1 259 ? -14.297 -31.328 -10.203 1 81.31 259 ILE A N 1
ATOM 1992 C CA . ILE A 1 259 ? -15.617 -31.391 -10.812 1 81.31 259 ILE A CA 1
ATOM 1993 C C . ILE A 1 259 ? -16.656 -31.703 -9.742 1 81.31 259 ILE A C 1
ATOM 1995 O O . ILE A 1 259 ? -17.734 -31.109 -9.711 1 81.31 259 ILE A O 1
ATOM 1999 N N . LEU A 1 260 ? -16.312 -32.625 -8.867 1 87.38 260 LEU A N 1
ATOM 2000 C CA . LEU A 1 260 ? -17.234 -33 -7.797 1 87.38 260 LEU A CA 1
ATOM 2001 C C . LEU A 1 260 ? -17.469 -31.812 -6.863 1 87.38 260 LEU A C 1
ATOM 2003 O O . LEU A 1 260 ? -18.609 -31.578 -6.43 1 87.38 260 LEU A O 1
ATOM 2007 N N . PHE A 1 261 ? -16.469 -31.078 -6.672 1 87.06 261 PHE A N 1
ATOM 2008 C CA . PHE A 1 261 ? -16.578 -29.906 -5.805 1 87.06 261 PHE A CA 1
ATOM 2009 C C . PHE A 1 261 ? -17.453 -28.844 -6.457 1 87.06 261 PHE A C 1
ATOM 2011 O O . PHE A 1 261 ? -18.25 -28.172 -5.781 1 87.06 261 PHE A O 1
ATOM 2018 N N . ALA A 1 262 ? -17.297 -28.672 -7.695 1 81.81 262 ALA A N 1
ATOM 2019 C CA . ALA A 1 262 ? -18.094 -27.672 -8.422 1 81.81 262 ALA A CA 1
ATOM 2020 C C . ALA A 1 262 ? -19.594 -28.016 -8.352 1 81.81 262 ALA A C 1
ATOM 2022 O O . ALA A 1 262 ? -20.422 -27.125 -8.156 1 81.81 262 ALA A O 1
ATOM 2023 N N . VAL A 1 263 ? -19.812 -29.266 -8.453 1 81.31 263 VAL A N 1
ATOM 2024 C CA . VAL A 1 263 ? -21.203 -29.703 -8.398 1 81.31 263 VAL A CA 1
ATOM 2025 C C . VAL A 1 263 ? -21.75 -29.531 -6.984 1 81.31 263 VAL A C 1
ATOM 2027 O O . VAL A 1 263 ? -22.859 -29.047 -6.801 1 81.31 263 VAL A O 1
ATOM 2030 N N . LEU A 1 264 ? -20.984 -29.859 -6.078 1 88.19 264 LEU A N 1
ATOM 2031 C CA . LEU A 1 264 ? -21.391 -29.719 -4.684 1 88.19 264 LEU A CA 1
ATOM 2032 C C . LEU A 1 264 ? -21.594 -28.25 -4.324 1 88.19 264 LEU A C 1
ATOM 2034 O O . LEU A 1 264 ? -22.609 -27.891 -3.725 1 88.19 264 LEU A O 1
ATOM 2038 N N . PHE A 1 265 ? -20.734 -27.469 -4.758 1 86.94 265 PHE A N 1
ATOM 2039 C CA . PHE A 1 265 ? -20.766 -26.062 -4.375 1 86.94 265 PHE A CA 1
ATOM 2040 C C . PHE A 1 265 ? -21.938 -25.344 -5.031 1 86.94 265 PHE A C 1
ATOM 2042 O O . PHE A 1 265 ? -22.562 -24.469 -4.426 1 86.94 265 PHE A O 1
ATOM 2049 N N . SER A 1 266 ? -22.25 -25.688 -6.211 1 82.56 266 SER A N 1
ATOM 2050 C CA . SER A 1 266 ? -23.375 -25.062 -6.91 1 82.56 266 SER A CA 1
ATOM 2051 C C . SER A 1 266 ? -24.703 -25.359 -6.203 1 82.56 266 SER A C 1
ATOM 2053 O O . SER A 1 266 ? -25.656 -24.609 -6.328 1 82.56 266 SER A O 1
ATOM 2055 N N . GLY A 1 267 ? -24.656 -26.406 -5.445 1 85.94 267 GLY A N 1
ATOM 2056 C CA . GLY A 1 267 ? -25.875 -26.797 -4.75 1 85.94 267 GLY A CA 1
ATOM 2057 C C . GLY A 1 267 ? -26.016 -26.141 -3.387 1 85.94 267 GLY A C 1
ATOM 2058 O O . GLY A 1 267 ? -27.109 -26.094 -2.826 1 85.94 267 GLY A O 1
ATOM 2059 N N . VAL A 1 268 ? -24.953 -25.672 -2.895 1 88.75 268 VAL A N 1
ATOM 2060 C CA . VAL A 1 268 ? -25.031 -25.125 -1.548 1 88.75 268 VAL A CA 1
ATOM 2061 C C . VAL A 1 268 ? -24.828 -23.609 -1.601 1 88.75 268 VAL A C 1
ATOM 2063 O O . VAL A 1 268 ? -24.422 -22.984 -0.612 1 88.75 268 VAL A O 1
ATOM 2066 N N . THR A 1 269 ? -25.203 -23.125 -2.832 1 82.88 269 THR A N 1
ATOM 2067 C CA . THR A 1 269 ? -25.094 -21.688 -3.006 1 82.88 269 THR A CA 1
ATOM 2068 C C . THR A 1 269 ? -26.359 -20.984 -2.539 1 82.88 269 THR A C 1
ATOM 2070 O O . THR A 1 269 ? -27.391 -21.625 -2.334 1 82.88 269 THR A O 1
ATOM 2073 N N . GLY A 1 270 ? -26.641 -20.297 -1.613 1 86.5 270 GLY A N 1
ATOM 2074 C CA . GLY A 1 270 ? -27.859 -19.578 -1.271 1 86.5 270 GLY A CA 1
ATOM 2075 C C . GLY A 1 270 ? -27.812 -18.953 0.111 1 86.5 270 GLY A C 1
ATOM 2076 O O . GLY A 1 270 ? -28.859 -18.75 0.74 1 86.5 270 GLY A O 1
ATOM 2077 N N . ILE A 1 271 ? -26.75 -18.734 0.392 1 90.25 271 ILE A N 1
ATOM 2078 C CA . ILE A 1 271 ? -26.625 -18.172 1.732 1 90.25 271 ILE A CA 1
ATOM 2079 C C . ILE A 1 271 ? -27.109 -16.734 1.73 1 90.25 271 ILE A C 1
ATOM 2081 O O . ILE A 1 271 ? -27.422 -16.172 2.785 1 90.25 271 ILE A O 1
ATOM 2085 N N . MET A 1 272 ? -27.281 -16.203 0.55 1 91.56 272 MET A N 1
ATOM 2086 C CA . MET A 1 272 ? -27.625 -14.781 0.467 1 91.56 272 MET A CA 1
ATOM 2087 C C . MET A 1 272 ? -29.125 -14.602 0.25 1 91.56 272 MET A C 1
ATOM 2089 O O . MET A 1 272 ? -29.625 -13.469 0.236 1 91.56 272 MET A O 1
ATOM 2093 N N . ASN A 1 273 ? -29.828 -15.664 0.129 1 91.56 273 ASN A N 1
ATOM 2094 C CA . ASN A 1 273 ? -31.266 -15.555 -0.129 1 91.56 273 ASN A CA 1
ATOM 2095 C C . ASN A 1 273 ? -32 -14.906 1.04 1 91.56 273 ASN A C 1
ATOM 2097 O O . ASN A 1 273 ? -32.969 -14.195 0.841 1 91.56 273 ASN A O 1
ATOM 2101 N N . GLY A 1 274 ? -31.516 -15.148 2.191 1 90 274 GLY A N 1
ATOM 2102 C CA . GLY A 1 274 ? -32.094 -14.477 3.342 1 90 274 GLY A CA 1
ATOM 2103 C C . GLY A 1 274 ? -31.844 -12.984 3.352 1 90 274 GLY A C 1
ATOM 2104 O O . GLY A 1 274 ? -32.719 -12.195 3.674 1 90 274 GLY A O 1
ATOM 2105 N N . ALA A 1 275 ? -30.672 -12.594 2.969 1 91.06 275 ALA A N 1
ATOM 2106 C CA . ALA A 1 275 ? -30.281 -11.18 2.945 1 91.06 275 ALA A CA 1
ATOM 2107 C C . ALA A 1 275 ? -31 -10.43 1.831 1 91.06 275 ALA A C 1
ATOM 2109 O O . ALA A 1 275 ? -31.25 -9.227 1.94 1 91.06 275 ALA A O 1
ATOM 2110 N N . ASN A 1 276 ? -31.406 -11.133 0.776 1 90.5 276 ASN A N 1
ATOM 2111 C CA . ASN A 1 276 ? -32.125 -10.508 -0.339 1 90.5 276 ASN A CA 1
ATOM 2112 C C . ASN A 1 276 ? -33.5 -10.008 0.079 1 90.5 276 ASN A C 1
ATOM 2114 O O . ASN A 1 276 ? -34.094 -9.156 -0.592 1 90.5 276 ASN A O 1
ATOM 2118 N N . MET A 1 277 ? -33.938 -10.539 1.172 1 88.38 277 MET A N 1
ATOM 2119 C CA . MET A 1 277 ? -35.25 -10.148 1.663 1 88.38 277 MET A CA 1
ATOM 2120 C C . MET A 1 277 ? -35.125 -9.078 2.748 1 88.38 277 MET A C 1
ATOM 2122 O O . MET A 1 277 ? -36.094 -8.852 3.506 1 88.38 277 MET A O 1
ATOM 2126 N N . SER A 1 278 ? -34.094 -8.469 2.846 1 89.38 278 SER A N 1
ATOM 2127 C CA . SER A 1 278 ? -33.781 -7.516 3.908 1 89.38 278 SER A CA 1
ATOM 2128 C C . SER A 1 278 ? -34.812 -6.395 3.947 1 89.38 278 SER A C 1
ATOM 2130 O O . SER A 1 278 ? -35.156 -5.895 5.02 1 89.38 278 SER A O 1
ATOM 2132 N N . GLY A 1 279 ? -35.406 -6.004 2.818 1 86.44 279 GLY A N 1
ATOM 2133 C CA . GLY A 1 279 ? -36.375 -4.926 2.779 1 86.44 279 GLY A CA 1
ATOM 2134 C C . GLY A 1 279 ? -37.719 -5.309 3.383 1 86.44 279 GLY A C 1
ATOM 2135 O O . GLY A 1 279 ? -38.5 -4.441 3.791 1 86.44 279 GLY A O 1
ATOM 2136 N N . GLU A 1 280 ? -37.906 -6.582 3.465 1 88 280 GLU A N 1
ATOM 2137 C CA . GLU A 1 280 ? -39.219 -7.047 3.93 1 88 280 GLU A CA 1
ATOM 2138 C C . GLU A 1 280 ? -39.125 -7.684 5.312 1 88 280 GLU A C 1
ATOM 2140 O O . GLU A 1 280 ? -40.125 -8.07 5.898 1 88 280 GLU A O 1
ATOM 2145 N N . LEU A 1 281 ? -37.938 -7.742 5.871 1 90.06 281 LEU A N 1
ATOM 2146 C CA . LEU A 1 281 ? -37.719 -8.312 7.199 1 90.06 281 LEU A CA 1
ATOM 2147 C C . LEU A 1 281 ? -38.062 -7.293 8.289 1 90.06 281 LEU A C 1
ATOM 2149 O O . LEU A 1 281 ? -37.75 -6.109 8.156 1 90.06 281 LEU A O 1
ATOM 2153 N N . ARG A 1 282 ? -38.594 -7.695 9.352 1 88.88 282 ARG A N 1
ATOM 2154 C CA . ARG A 1 282 ? -38.938 -6.824 10.477 1 88.88 282 ARG A CA 1
ATOM 2155 C C . ARG A 1 282 ? -37.688 -6.301 11.164 1 88.88 282 ARG A C 1
ATOM 2157 O O . ARG A 1 282 ? -37.594 -5.113 11.477 1 88.88 282 ARG A O 1
ATOM 2164 N N . ARG A 1 283 ? -36.781 -7.25 11.43 1 89.31 283 ARG A N 1
ATOM 2165 C CA . ARG A 1 283 ? -35.531 -6.91 12.062 1 89.31 283 ARG A CA 1
ATOM 2166 C C . ARG A 1 283 ? -34.344 -7.547 11.312 1 89.31 283 ARG A C 1
ATOM 2168 O O . ARG A 1 283 ? -33.781 -8.547 11.766 1 89.31 283 ARG A O 1
ATOM 2175 N N . PRO A 1 284 ? -33.969 -6.906 10.289 1 90.19 284 PRO A N 1
ATOM 2176 C CA . PRO A 1 284 ? -32.938 -7.504 9.461 1 90.19 284 PRO A CA 1
ATOM 2177 C C . PRO A 1 284 ? -31.609 -7.691 10.203 1 90.19 284 PRO A C 1
ATOM 2179 O O . PRO A 1 284 ? -30.906 -8.688 10 1 90.19 284 PRO A O 1
ATOM 2182 N N . SER A 1 285 ? -31.266 -6.805 11.117 1 89 285 SER A N 1
ATOM 2183 C CA . SER A 1 285 ? -29.969 -6.852 11.805 1 89 285 SER A CA 1
ATOM 2184 C C . SER A 1 285 ? -29.875 -8.07 12.719 1 89 285 SER A C 1
ATOM 2186 O O . SER A 1 285 ? -28.781 -8.57 12.984 1 89 285 SER A O 1
ATOM 2188 N N . VAL A 1 286 ? -31.031 -8.57 13.117 1 91.19 286 VAL A N 1
ATOM 2189 C CA . VAL A 1 286 ? -31.031 -9.727 14.008 1 91.19 286 VAL A CA 1
ATOM 2190 C C . VAL A 1 286 ? -31.375 -10.984 13.211 1 91.19 286 VAL A C 1
ATOM 2192 O O . VAL A 1 286 ? -30.766 -12.039 13.414 1 91.19 286 VAL A O 1
ATOM 2195 N N . SER A 1 287 ? -32.25 -10.867 12.258 1 93.81 287 SER A N 1
ATOM 2196 C CA . SER A 1 287 ? -32.781 -12.008 11.531 1 93.81 287 SER A CA 1
ATOM 2197 C C . SER A 1 287 ? -31.75 -12.594 10.57 1 93.81 287 SER A C 1
ATOM 2199 O O . SER A 1 287 ? -31.672 -13.812 10.414 1 93.81 287 SER A O 1
ATOM 2201 N N . ILE A 1 288 ? -31 -11.797 9.977 1 93.56 288 ILE A N 1
ATOM 2202 C CA . ILE A 1 288 ? -30.078 -12.281 8.953 1 93.56 288 ILE A CA 1
ATOM 2203 C C . ILE A 1 288 ? -29 -13.133 9.594 1 93.56 288 ILE A C 1
ATOM 2205 O O . ILE A 1 288 ? -28.766 -14.273 9.195 1 93.56 288 ILE A O 1
ATOM 2209 N N . PRO A 1 289 ? -28.328 -12.625 10.672 1 94.06 289 PRO A N 1
ATOM 2210 C CA . PRO A 1 289 ? -27.281 -13.461 11.273 1 94.06 289 PRO A CA 1
ATOM 2211 C C . PRO A 1 289 ? -27.828 -14.734 11.914 1 94.06 289 PRO A C 1
ATOM 2213 O O . PRO A 1 289 ? -27.328 -15.828 11.664 1 94.06 289 PRO A O 1
ATOM 2216 N N . MET A 1 290 ? -28.922 -14.648 12.609 1 95.88 290 MET A N 1
ATOM 2217 C CA . MET A 1 290 ? -29.469 -15.797 13.32 1 95.88 290 MET A CA 1
ATOM 2218 C C . MET A 1 290 ? -30.062 -16.812 12.344 1 95.88 290 MET A C 1
ATOM 2220 O O . MET A 1 290 ? -29.812 -18.016 12.469 1 95.88 290 MET A O 1
ATOM 2224 N N . GLY A 1 291 ? -30.812 -16.312 11.422 1 96.19 291 GLY A N 1
ATOM 2225 C CA . GLY A 1 291 ? -31.422 -17.203 10.453 1 96.19 291 GLY A CA 1
ATOM 2226 C C . GLY A 1 291 ? -30.422 -17.906 9.555 1 96.19 291 GLY A C 1
ATOM 2227 O O . GLY A 1 291 ? -30.547 -19.094 9.305 1 96.19 291 GLY A O 1
ATOM 2228 N N . THR A 1 292 ? -29.469 -17.219 9.086 1 96 292 THR A N 1
ATOM 2229 C CA . THR A 1 292 ? -28.516 -17.781 8.148 1 96 292 THR A CA 1
ATOM 2230 C C . THR A 1 292 ? -27.594 -18.766 8.852 1 96 292 THR A C 1
ATOM 2232 O O . THR A 1 292 ? -27.375 -19.875 8.352 1 96 292 THR A O 1
ATOM 2235 N N . LEU A 1 293 ? -27.047 -18.438 10.039 1 96.25 293 LEU A N 1
ATOM 2236 C CA . LEU A 1 293 ? -26.125 -19.312 10.758 1 96.25 293 LEU A CA 1
ATOM 2237 C C . LEU A 1 293 ? -26.828 -20.594 11.203 1 96.25 293 LEU A C 1
ATOM 2239 O O . LEU A 1 293 ? -26.25 -21.672 11.117 1 96.25 293 LEU A O 1
ATOM 2243 N N . THR A 1 294 ? -28.047 -20.484 11.594 1 96.69 294 THR A 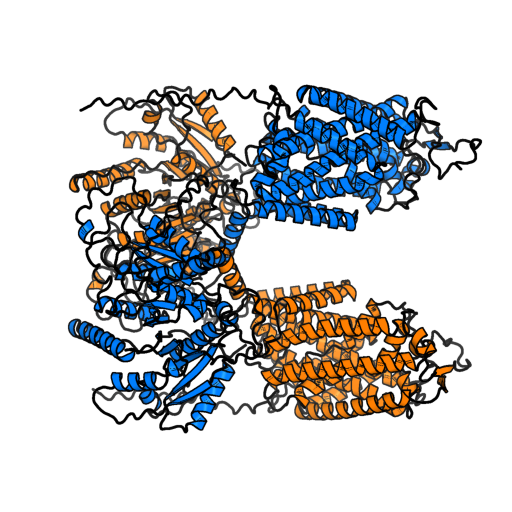N 1
ATOM 2244 C CA . THR A 1 294 ? -28.797 -21.672 12 1 96.69 294 THR A CA 1
ATOM 2245 C C . THR A 1 294 ? -29.125 -22.531 10.789 1 96.69 294 THR A C 1
ATOM 2247 O O . THR A 1 294 ? -29.094 -23.766 10.875 1 96.69 294 THR A O 1
ATOM 2250 N N . ALA A 1 295 ? -29.484 -21.906 9.719 1 96.62 295 ALA A N 1
ATOM 2251 C CA . ALA A 1 295 ? -29.797 -22.641 8.5 1 96.62 295 ALA A CA 1
ATOM 2252 C C . ALA A 1 295 ? -28.578 -23.438 8.008 1 96.62 295 ALA A C 1
ATOM 2254 O O . ALA A 1 295 ? -28.688 -24.625 7.695 1 96.62 295 ALA A O 1
ATOM 2255 N N . VAL A 1 296 ? -27.453 -22.828 7.984 1 95.81 296 VAL A N 1
ATOM 2256 C CA . VAL A 1 296 ? -26.25 -23.453 7.469 1 95.81 296 VAL A CA 1
ATOM 2257 C C . VAL A 1 296 ? -25.812 -24.578 8.398 1 95.81 296 VAL A C 1
ATOM 2259 O O . VAL A 1 296 ? -25.375 -25.641 7.941 1 95.81 296 VAL A O 1
ATOM 2262 N N . SER A 1 297 ? -25.953 -24.375 9.711 1 96.5 297 SER A N 1
ATOM 2263 C CA . SER A 1 297 ? -25.609 -25.422 10.664 1 96.5 297 SER A CA 1
ATOM 2264 C C . SER A 1 297 ? -26.547 -26.625 10.5 1 96.5 297 SER A C 1
ATOM 2266 O O . SER A 1 297 ? -26.094 -27.766 10.555 1 96.5 297 SER A O 1
ATOM 2268 N N . THR A 1 298 ? -27.75 -26.359 10.188 1 96.25 298 THR A N 1
ATOM 2269 C CA . THR A 1 298 ? -28.719 -27.422 10.023 1 96.25 298 THR A CA 1
ATOM 2270 C C . THR A 1 298 ? -28.469 -28.203 8.742 1 96.25 298 THR A C 1
ATOM 2272 O O . THR A 1 298 ? -28.438 -29.438 8.758 1 96.25 298 THR A O 1
ATOM 2275 N N . THR A 1 299 ? -28.25 -27.531 7.68 1 95.88 299 THR A N 1
ATOM 2276 C CA . THR A 1 299 ? -28.047 -28.203 6.41 1 95.88 299 THR A CA 1
ATOM 2277 C C . THR A 1 299 ? -26.75 -29.016 6.438 1 95.88 299 THR A C 1
ATOM 2279 O O . THR A 1 299 ? -26.688 -30.125 5.891 1 95.88 299 THR A O 1
ATOM 2282 N N . LEU A 1 300 ? -25.719 -28.438 7.086 1 96 300 LEU A N 1
ATOM 2283 C CA . LEU A 1 300 ? -24.469 -29.188 7.195 1 96 300 LEU A CA 1
ATOM 2284 C C . LEU A 1 300 ? -24.672 -30.484 7.977 1 96 300 LEU A C 1
ATOM 2286 O O . LEU A 1 300 ? -24.188 -31.531 7.57 1 96 300 LEU A O 1
ATOM 2290 N N . CYS A 1 301 ? -25.453 -30.391 9.023 1 96.44 301 CYS A N 1
ATOM 2291 C CA . CYS A 1 301 ? -25.719 -31.562 9.844 1 96.44 301 CYS A CA 1
ATOM 2292 C C . CYS A 1 301 ? -26.5 -32.625 9.062 1 96.44 301 CYS A C 1
ATOM 2294 O O . CYS A 1 301 ? -26.203 -33.812 9.141 1 96.44 301 CYS A O 1
ATOM 2296 N N . VAL A 1 302 ? -27.406 -32.188 8.258 1 96.19 302 VAL A N 1
ATOM 2297 C CA . VAL A 1 302 ? -28.219 -33.125 7.469 1 96.19 302 VAL A CA 1
ATOM 2298 C C . VAL A 1 302 ? -27.359 -33.781 6.395 1 96.19 302 VAL A C 1
ATOM 2300 O O . VAL A 1 302 ? -27.406 -35 6.215 1 96.19 302 VAL A O 1
ATOM 2303 N N . TYR A 1 303 ? -26.562 -33.031 5.691 1 95.88 303 TYR A N 1
ATOM 2304 C CA . TYR A 1 303 ? -25.703 -33.562 4.637 1 95.88 303 TYR A CA 1
ATOM 2305 C C . TYR A 1 303 ? -24.703 -34.594 5.191 1 95.88 303 TYR A C 1
ATOM 2307 O O . TYR A 1 303 ? -24.516 -35.656 4.613 1 95.88 303 TYR A O 1
ATOM 2315 N N . LEU A 1 304 ? -24.109 -34.25 6.352 1 96.12 304 LEU A N 1
ATOM 2316 C CA . LEU A 1 304 ? -23.125 -35.156 6.941 1 96.12 304 LEU A CA 1
ATOM 2317 C C . LEU A 1 304 ? -23.781 -36.438 7.402 1 96.12 304 LEU A C 1
ATOM 2319 O O . LEU A 1 304 ? -23.234 -37.531 7.184 1 96.12 304 LEU A O 1
ATOM 2323 N N . THR A 1 305 ? -24.953 -36.344 7.945 1 96.06 305 THR A N 1
ATOM 2324 C CA . THR A 1 305 ? -25.656 -37.531 8.406 1 96.06 305 THR A CA 1
ATOM 2325 C C . THR A 1 305 ? -26.062 -38.438 7.227 1 96.06 305 THR A C 1
ATOM 2327 O O . THR A 1 305 ? -25.844 -39.625 7.254 1 96.06 305 THR A O 1
ATOM 2330 N N . LEU A 1 306 ? -26.578 -37.844 6.184 1 95.44 306 LEU A N 1
ATOM 2331 C CA . LEU A 1 306 ? -27 -38.625 5.012 1 95.44 306 LEU A CA 1
ATOM 2332 C C . LEU A 1 306 ? -25.797 -39.219 4.293 1 95.44 306 LEU A C 1
ATOM 2334 O O . LEU A 1 306 ? -25.891 -40.312 3.748 1 95.44 306 LEU A O 1
ATOM 2338 N N . ALA A 1 307 ? -24.688 -38.5 4.293 1 96.12 307 ALA A N 1
ATOM 2339 C CA . ALA A 1 307 ? -23.484 -39 3.645 1 96.12 307 ALA A CA 1
ATOM 2340 C C . ALA A 1 307 ? -22.969 -40.25 4.359 1 96.12 307 ALA A C 1
ATOM 2342 O O . ALA A 1 307 ? -22.594 -41.25 3.717 1 96.12 307 ALA A O 1
ATOM 2343 N N . VAL A 1 308 ? -23.031 -40.25 5.688 1 96 308 VAL A N 1
ATOM 2344 C CA . VAL A 1 308 ? -22.562 -41.375 6.473 1 96 308 VAL A CA 1
ATOM 2345 C C . VAL A 1 308 ? -23.516 -42.562 6.301 1 96 308 VAL A C 1
ATOM 2347 O O . VAL A 1 308 ? -23.062 -43.688 6.098 1 96 308 VAL A O 1
ATOM 2350 N N . LEU A 1 309 ? -24.781 -42.344 6.27 1 95.94 309 LEU A N 1
ATOM 2351 C CA . LEU A 1 309 ? -25.766 -43.406 6.082 1 95.94 309 LEU A CA 1
ATOM 2352 C C . LEU A 1 309 ? -25.641 -44 4.688 1 95.94 309 LEU A C 1
ATOM 2354 O O . LEU A 1 309 ? -25.703 -45.25 4.535 1 95.94 309 LEU A O 1
ATOM 2358 N N . THR A 1 310 ? -25.406 -43.188 3.725 1 95.75 310 THR A N 1
ATOM 2359 C CA . THR A 1 310 ? -25.266 -43.656 2.348 1 95.75 310 THR A CA 1
ATOM 2360 C C . THR A 1 310 ? -24.031 -44.5 2.191 1 95.75 310 THR A C 1
ATOM 2362 O O . THR A 1 310 ? -24.078 -45.594 1.601 1 95.75 310 THR A O 1
ATOM 2365 N N . ALA A 1 311 ? -22.969 -44.062 2.756 1 96.44 311 ALA A N 1
ATOM 2366 C CA . ALA A 1 311 ? -21.703 -44.781 2.625 1 96.44 311 ALA A CA 1
ATOM 2367 C C . ALA A 1 311 ? -21.75 -46.125 3.365 1 96.44 311 ALA A C 1
ATOM 2369 O O . ALA A 1 311 ? -21.109 -47.094 2.959 1 96.44 311 ALA A O 1
ATOM 2370 N N . ALA A 1 312 ? -22.609 -46.219 4.41 1 96.12 312 ALA A N 1
ATOM 2371 C CA . ALA A 1 312 ? -22.641 -47.406 5.262 1 96.12 312 ALA A CA 1
ATOM 2372 C C . ALA A 1 312 ? -23.625 -48.438 4.734 1 96.12 312 ALA A C 1
ATOM 2374 O O . ALA A 1 312 ? -23.578 -49.625 5.102 1 96.12 312 ALA A O 1
ATOM 2375 N N . THR A 1 313 ? -24.5 -48.094 3.803 1 96.06 313 THR A N 1
ATOM 2376 C CA . THR A 1 313 ? -25.594 -49 3.49 1 96.06 313 THR A CA 1
ATOM 2377 C C . THR A 1 313 ? -25.641 -49.281 1.993 1 96.06 313 THR A C 1
ATOM 2379 O O . THR A 1 313 ? -26.25 -50.281 1.567 1 96.06 313 THR A O 1
ATOM 2382 N N . CYS A 1 314 ? -25.109 -48.438 1.175 1 95.75 314 CYS A N 1
ATOM 2383 C CA . CYS A 1 314 ? -25.203 -48.562 -0.273 1 95.75 314 CYS A CA 1
ATOM 2384 C C . CYS A 1 314 ? -23.875 -49 -0.876 1 95.75 314 CYS A C 1
ATOM 2386 O O . CYS A 1 314 ? -22.828 -48.469 -0.516 1 95.75 314 CYS A O 1
ATOM 2388 N N . SER A 1 315 ? -23.969 -49.938 -1.81 1 95.25 315 SER A N 1
ATOM 2389 C CA . SER A 1 315 ? -22.75 -50.375 -2.508 1 95.25 315 SER A CA 1
ATOM 2390 C C . SER A 1 315 ? -22.25 -49.281 -3.445 1 95.25 315 SER A C 1
ATOM 2392 O O . SER A 1 315 ? -23.016 -48.406 -3.881 1 95.25 315 SER A O 1
ATOM 2394 N N . ARG A 1 316 ? -21.062 -49.25 -3.689 1 94.75 316 ARG A N 1
ATOM 2395 C CA . ARG A 1 316 ? -20.438 -48.25 -4.543 1 94.75 316 ARG A CA 1
ATOM 2396 C C . ARG A 1 316 ? -21.031 -48.281 -5.949 1 94.75 316 ARG A C 1
ATOM 2398 O O . ARG A 1 316 ? -21.25 -47.219 -6.559 1 94.75 316 ARG A O 1
ATOM 2405 N N . SER A 1 317 ? -21.25 -49.531 -6.438 1 92.5 317 SER A N 1
ATOM 2406 C CA . SER A 1 317 ? -21.828 -49.688 -7.766 1 92.5 317 SER A CA 1
ATOM 2407 C C . SER A 1 317 ? -23.219 -49.062 -7.832 1 92.5 317 SER A C 1
ATOM 2409 O O . SER A 1 317 ? -23.578 -48.438 -8.828 1 92.5 317 SER A O 1
ATOM 2411 N N . LEU A 1 318 ? -23.922 -49.188 -6.789 1 92.81 318 LEU A N 1
ATOM 2412 C CA . LEU A 1 318 ? -25.25 -48.562 -6.73 1 92.81 318 LEU A CA 1
ATOM 2413 C C . LEU A 1 318 ? -25.156 -47.062 -6.812 1 92.81 318 LEU A C 1
ATOM 2415 O O . LEU A 1 318 ? -25.922 -46.406 -7.539 1 92.81 318 LEU A O 1
ATOM 2419 N N . LEU A 1 319 ? -24.219 -46.5 -6.129 1 93.5 319 LEU A N 1
ATOM 2420 C CA . LEU A 1 319 ? -24.094 -45.062 -6.012 1 93.5 319 LEU A CA 1
ATOM 2421 C C . LEU A 1 319 ? -23.578 -44.469 -7.316 1 93.5 319 LEU A C 1
ATOM 2423 O O . LEU A 1 319 ? -23.969 -43.344 -7.684 1 93.5 319 LEU A O 1
ATOM 2427 N N . VAL A 1 320 ? -22.703 -45.125 -8.039 1 91.19 320 VAL A N 1
ATOM 2428 C CA . VAL A 1 320 ? -22.062 -44.562 -9.242 1 91.19 320 VAL A CA 1
ATOM 2429 C C . VAL A 1 320 ? -22.984 -44.812 -10.445 1 91.19 320 VAL A C 1
ATOM 2431 O O . VAL A 1 320 ? -22.984 -44 -11.391 1 91.19 320 VAL A O 1
ATOM 2434 N N . GLU A 1 321 ? -23.828 -45.875 -10.297 1 88.12 321 GLU A N 1
ATOM 2435 C CA . GLU A 1 321 ? -24.609 -46.25 -11.469 1 88.12 321 GLU A CA 1
ATOM 2436 C C . GLU A 1 321 ? -26.031 -45.719 -11.375 1 88.12 321 GLU A C 1
ATOM 2438 O O . GLU A 1 321 ? -26.766 -45.719 -12.367 1 88.12 321 GLU A O 1
ATOM 2443 N N . ASN A 1 322 ? -26.422 -45.344 -10.203 1 85.19 322 ASN A N 1
ATOM 2444 C CA . ASN A 1 322 ? -27.781 -44.844 -9.977 1 85.19 322 ASN A CA 1
ATOM 2445 C C . ASN A 1 322 ? -27.781 -43.594 -9.102 1 85.19 322 ASN A C 1
ATOM 2447 O O . ASN A 1 322 ? -27.734 -43.688 -7.875 1 85.19 322 ASN A O 1
ATOM 2451 N N . TYR A 1 323 ? -28.047 -42.469 -9.742 1 80.62 323 TYR A N 1
ATOM 2452 C CA . TYR A 1 323 ? -28.016 -41.219 -8.969 1 80.62 323 TYR A CA 1
ATOM 2453 C C . TYR A 1 323 ? -29.344 -41 -8.273 1 80.62 323 TYR A C 1
ATOM 2455 O O . TYR A 1 323 ? -29.453 -40.125 -7.395 1 80.62 323 TYR A O 1
ATOM 2463 N N . ALA A 1 324 ? -30.359 -41.75 -8.555 1 80.75 324 ALA A N 1
ATOM 2464 C CA . ALA A 1 324 ? -31.641 -41.688 -7.859 1 80.75 324 ALA A CA 1
ATOM 2465 C C . ALA A 1 324 ? -31.766 -42.844 -6.855 1 80.75 324 ALA A C 1
ATOM 2467 O O . ALA A 1 324 ? -32.844 -43.406 -6.699 1 80.75 324 ALA A O 1
ATOM 2468 N N . TYR A 1 325 ? -30.703 -43.156 -6.316 1 88.12 325 TYR A N 1
ATOM 2469 C CA . TYR A 1 325 ? -30.656 -44.281 -5.414 1 88.12 325 TYR A CA 1
ATOM 2470 C C . TYR A 1 325 ? -31.609 -44.094 -4.234 1 88.12 325 TYR A C 1
ATOM 2472 O O . TYR A 1 325 ? -32.188 -45.062 -3.729 1 88.12 325 TYR A O 1
ATOM 2480 N N . MET A 1 326 ? -31.797 -42.844 -3.797 1 89.38 326 MET A N 1
ATOM 2481 C CA . MET A 1 326 ? -32.656 -42.594 -2.633 1 89.38 326 MET A CA 1
ATOM 2482 C C . MET A 1 326 ? -34.094 -42.906 -2.928 1 89.38 326 MET A C 1
ATOM 2484 O O . MET A 1 326 ? -34.844 -43.375 -2.039 1 89.38 326 MET A O 1
ATOM 2488 N N . GLN A 1 327 ? -34.438 -42.656 -4.098 1 87.31 327 GLN A N 1
ATOM 2489 C CA . GLN A 1 327 ? -35.781 -43.031 -4.52 1 87.31 327 GLN A CA 1
ATOM 2490 C C . GLN A 1 327 ? -35.938 -44.562 -4.582 1 87.31 327 GLN A C 1
ATOM 2492 O O . GLN A 1 327 ? -37 -45.094 -4.219 1 87.31 327 GLN A O 1
ATOM 2497 N N . SER A 1 328 ? -34.875 -45.25 -5 1 87.25 328 SER A N 1
ATOM 2498 C CA . SER A 1 328 ? -34.906 -46.688 -5.207 1 87.25 328 SER A CA 1
ATOM 2499 C C . SER A 1 328 ? -34.875 -47.438 -3.881 1 87.25 328 SER A C 1
ATOM 2501 O O . SER A 1 328 ? -35.438 -48.531 -3.771 1 87.25 328 SER A O 1
ATOM 2503 N N . ILE A 1 329 ? -34.312 -46.875 -2.914 1 90.06 329 ILE A N 1
ATOM 2504 C CA . ILE A 1 329 ? -34.156 -47.594 -1.654 1 90.06 329 ILE A CA 1
ATOM 2505 C C . ILE A 1 329 ? -35.312 -47.219 -0.713 1 90.06 329 ILE A C 1
ATOM 2507 O O . ILE A 1 329 ? -35.5 -47.844 0.323 1 90.06 329 ILE A O 1
ATOM 2511 N N . SER A 1 330 ? -36.062 -46.188 -1.061 1 90.62 330 SER A N 1
ATOM 2512 C CA . SER A 1 330 ? -37.125 -45.688 -0.187 1 90.62 330 SER A CA 1
ATOM 2513 C C . SER A 1 330 ? -38.281 -46.688 -0.097 1 90.62 330 SER A C 1
ATOM 2515 O O . SER A 1 330 ? -38.531 -47.469 -1.037 1 90.62 330 SER A O 1
ATOM 2517 N N . PHE A 1 331 ? -39 -46.656 1.069 1 89.38 331 PHE A N 1
ATOM 2518 C CA . PHE A 1 331 ? -40.156 -47.5 1.296 1 89.38 331 PHE A CA 1
ATOM 2519 C C . PHE A 1 331 ? -41.25 -47.25 0.251 1 89.38 331 PHE A C 1
ATOM 2521 O O . PHE A 1 331 ? -41.906 -48.156 -0.216 1 89.38 331 PHE A O 1
ATOM 2528 N N . TRP A 1 332 ? -41.344 -46 -0.029 1 89.38 332 TRP A N 1
ATOM 2529 C CA . TRP A 1 332 ? -42.312 -45.531 -1.023 1 89.38 332 TRP A CA 1
ATOM 2530 C C . TRP A 1 332 ? -41.656 -44.531 -1.988 1 89.38 332 TRP A C 1
ATOM 2532 O O . TRP A 1 332 ? -41.531 -43.344 -1.698 1 89.38 332 TRP A O 1
ATOM 2542 N N . PRO A 1 333 ? -41.281 -44.969 -3.158 1 87.19 333 PRO A N 1
ATOM 2543 C CA . PRO A 1 333 ? -40.469 -44.188 -4.094 1 87.19 333 PRO A CA 1
ATOM 2544 C C . PRO A 1 333 ? -41.125 -42.875 -4.512 1 87.19 333 PRO A C 1
ATOM 2546 O O . PRO A 1 333 ? -40.469 -41.844 -4.633 1 87.19 333 PRO A O 1
ATOM 2549 N N . PRO A 1 334 ? -42.469 -42.781 -4.621 1 87.69 334 PRO A N 1
ATOM 2550 C CA . PRO A 1 334 ? -43.062 -41.5 -5.062 1 87.69 334 PRO A CA 1
ATOM 2551 C C . PRO A 1 334 ? -42.875 -40.375 -4.059 1 87.69 334 PRO A C 1
ATOM 2553 O O . PRO A 1 334 ? -42.781 -39.219 -4.445 1 87.69 334 PRO A O 1
ATOM 2556 N N . LEU A 1 335 ? -42.719 -40.688 -2.877 1 89.44 335 LEU A N 1
ATOM 2557 C CA . LEU A 1 335 ? -42.5 -39.656 -1.873 1 89.44 335 LEU A CA 1
ATOM 2558 C C . LEU A 1 335 ? -41.094 -39.062 -2.027 1 89.44 335 LEU A C 1
ATOM 2560 O O . LEU A 1 335 ? -40.906 -37.844 -1.835 1 89.44 335 LEU A O 1
ATOM 2564 N N . ALA A 1 336 ? -40.188 -39.844 -2.295 1 87.75 336 ALA A N 1
ATOM 2565 C CA . ALA A 1 336 ? -38.844 -39.344 -2.531 1 87.75 336 ALA A CA 1
ATOM 2566 C C . ALA A 1 336 ? -38.812 -38.438 -3.738 1 87.75 336 ALA A C 1
ATOM 2568 O O . ALA A 1 336 ? -38.094 -37.406 -3.727 1 87.75 336 ALA A O 1
ATOM 2569 N N . VAL A 1 337 ? -39.562 -38.75 -4.746 1 89 337 VAL A N 1
ATOM 2570 C CA . VAL A 1 337 ? -39.625 -37.906 -5.938 1 89 337 VAL A CA 1
ATOM 2571 C C . VAL A 1 337 ? -40.281 -36.562 -5.594 1 89 337 VAL A C 1
ATOM 2573 O O . VAL A 1 337 ? -39.812 -35.5 -6.074 1 89 337 VAL A O 1
ATOM 2576 N N . MET A 1 338 ? -41.219 -36.594 -4.75 1 90.19 338 MET A N 1
ATOM 2577 C CA . MET A 1 338 ? -41.844 -35.344 -4.305 1 90.19 338 MET A CA 1
ATOM 2578 C C . MET A 1 338 ? -40.844 -34.469 -3.572 1 90.19 338 MET A C 1
ATOM 2580 O O . MET A 1 338 ? -40.938 -33.219 -3.664 1 90.19 338 MET A O 1
ATOM 2584 N N . GLY A 1 339 ? -40.031 -35.031 -2.854 1 89.81 339 GLY A N 1
ATOM 2585 C CA . GLY A 1 339 ? -39 -34.281 -2.172 1 89.81 339 GLY A CA 1
ATOM 2586 C C . GLY A 1 339 ? -38.062 -33.562 -3.123 1 89.81 339 GLY A C 1
ATOM 2587 O O . GLY A 1 339 ? -37.719 -32.375 -2.918 1 89.81 339 GLY A O 1
ATOM 2588 N N . VAL A 1 340 ? -37.656 -34.25 -4.191 1 89.19 340 VAL A N 1
ATOM 2589 C CA . VAL A 1 340 ? -36.781 -33.656 -5.191 1 89.19 340 VAL A CA 1
ATOM 2590 C C . VAL A 1 340 ? -37.469 -32.5 -5.875 1 89.19 340 VAL A C 1
ATOM 2592 O O . VAL A 1 340 ? -36.875 -31.422 -6.047 1 89.19 340 VAL A O 1
ATOM 2595 N N . LEU A 1 341 ? -38.656 -32.719 -6.207 1 92.19 341 LEU A N 1
ATOM 2596 C CA . LEU A 1 341 ? -39.438 -31.672 -6.906 1 92.19 341 LEU A CA 1
ATOM 2597 C C . LEU A 1 341 ? -39.656 -30.469 -6 1 92.19 341 LEU A C 1
ATOM 2599 O O . LEU A 1 341 ? -39.531 -29.328 -6.43 1 92.19 341 LEU A O 1
ATOM 2603 N N . ALA A 1 342 ? -39.938 -30.75 -4.773 1 93.19 342 ALA A N 1
ATOM 2604 C CA . ALA A 1 342 ? -40.188 -29.672 -3.824 1 93.19 342 ALA A CA 1
ATOM 2605 C C . ALA A 1 342 ? -38.938 -28.875 -3.547 1 93.19 342 ALA A C 1
ATOM 2607 O O . ALA A 1 342 ? -38.969 -27.641 -3.486 1 93.19 342 ALA A O 1
ATOM 2608 N N . ALA A 1 343 ? -37.875 -29.531 -3.35 1 92.12 343 ALA A N 1
ATOM 2609 C CA . ALA A 1 343 ? -36.594 -28.859 -3.033 1 92.12 343 ALA A CA 1
ATOM 2610 C C . ALA A 1 343 ? -36.125 -28 -4.199 1 92.12 343 ALA A C 1
ATOM 2612 O O . ALA A 1 343 ? -35.719 -26.859 -3.998 1 92.12 343 ALA A O 1
ATOM 2613 N N . THR A 1 344 ? -36.219 -28.438 -5.438 1 92.75 344 THR A N 1
ATOM 2614 C CA . THR A 1 344 ? -35.75 -27.703 -6.602 1 92.75 344 THR A CA 1
ATOM 2615 C C . THR A 1 344 ? -36.688 -26.531 -6.918 1 92.75 344 THR A C 1
ATOM 2617 O O . THR A 1 344 ? -36.25 -25.438 -7.242 1 92.75 344 THR A O 1
ATOM 2620 N N . LEU A 1 345 ? -37.938 -26.812 -6.766 1 94 345 LEU A N 1
ATOM 2621 C CA . LEU A 1 345 ? -38.906 -25.766 -7.031 1 94 345 LEU A CA 1
ATOM 2622 C C . LEU A 1 345 ? -38.781 -24.625 -6.031 1 94 345 LEU A C 1
ATOM 2624 O O . LEU A 1 345 ? -38.781 -23.453 -6.418 1 94 345 LEU A O 1
ATOM 2628 N N . SER A 1 346 ? -38.719 -24.984 -4.82 1 93.38 346 SER A N 1
ATOM 2629 C CA . SER A 1 346 ? -38.625 -23.953 -3.783 1 93.38 346 SER A CA 1
ATOM 2630 C C . SER A 1 346 ? -37.312 -23.156 -3.928 1 93.38 346 SER A C 1
ATOM 2632 O O . SER A 1 346 ? -37.312 -21.953 -3.715 1 93.38 346 SER A O 1
ATOM 2634 N N . ALA A 1 347 ? -36.25 -23.812 -4.219 1 92.81 347 ALA A N 1
ATOM 2635 C CA . ALA A 1 347 ? -34.969 -23.125 -4.418 1 92.81 347 ALA A CA 1
ATOM 2636 C C . ALA A 1 347 ? -35.062 -22.141 -5.582 1 92.81 347 ALA A C 1
ATOM 2638 O O . ALA A 1 347 ? -34.531 -21.016 -5.496 1 92.81 347 ALA A O 1
ATOM 2639 N N . SER A 1 348 ? -35.688 -22.547 -6.637 1 94.56 348 SER A N 1
ATOM 2640 C CA . SER A 1 348 ? -35.875 -21.672 -7.789 1 94.56 348 SER A CA 1
ATOM 2641 C C . SER A 1 348 ? -36.719 -20.453 -7.441 1 94.56 348 SER A C 1
ATOM 2643 O O . SER A 1 348 ? -36.406 -19.328 -7.844 1 94.56 348 SER A O 1
ATOM 2645 N N . LEU A 1 349 ? -37.75 -20.688 -6.684 1 94.38 349 LEU A N 1
ATOM 2646 C CA . LEU A 1 349 ? -38.594 -19.594 -6.238 1 94.38 349 LEU A CA 1
ATOM 2647 C C . LEU A 1 349 ? -37.812 -18.578 -5.426 1 94.38 349 LEU A C 1
ATOM 2649 O O . LEU A 1 349 ? -38 -17.375 -5.59 1 94.38 349 LEU A O 1
ATOM 2653 N N . GLY A 1 350 ? -37 -19.109 -4.602 1 92.62 350 GLY A N 1
ATOM 2654 C CA . GLY A 1 350 ? -36.156 -18.234 -3.791 1 92.62 350 GLY A CA 1
ATOM 2655 C C . GLY A 1 350 ? -35.25 -17.375 -4.617 1 92.62 350 GLY A C 1
ATOM 2656 O O . GLY A 1 350 ? -35.094 -16.188 -4.34 1 92.62 350 GLY A O 1
ATOM 2657 N N . ASN A 1 351 ? -34.656 -17.891 -5.656 1 94.19 351 ASN A N 1
ATOM 2658 C CA . ASN A 1 351 ? -33.75 -17.141 -6.516 1 94.19 351 ASN A CA 1
ATOM 2659 C C . ASN A 1 351 ? -34.5 -16.125 -7.371 1 94.19 351 ASN A C 1
ATOM 2661 O O . ASN A 1 351 ? -33.969 -15.039 -7.637 1 94.19 351 ASN A O 1
ATOM 2665 N N . LEU A 1 352 ? -35.656 -16.5 -7.781 1 95.5 352 LEU A N 1
ATOM 2666 C CA . LEU A 1 352 ? -36.438 -15.609 -8.617 1 95.5 352 LEU A CA 1
ATOM 2667 C C . LEU A 1 352 ? -36.906 -14.375 -7.84 1 95.5 352 LEU A C 1
ATOM 2669 O O . LEU A 1 352 ? -36.781 -13.25 -8.336 1 95.5 352 LEU A O 1
ATOM 2673 N N . ILE A 1 353 ? -37.344 -14.594 -6.652 1 92.62 353 ILE A N 1
ATOM 2674 C CA . ILE A 1 353 ? -37.781 -13.445 -5.855 1 92.62 353 ILE A CA 1
ATOM 2675 C C . ILE A 1 353 ? -36.562 -12.617 -5.445 1 92.62 353 ILE A C 1
ATOM 2677 O O . ILE A 1 353 ? -36.594 -11.383 -5.469 1 92.62 353 ILE A O 1
ATOM 2681 N N . GLY A 1 354 ? -35.594 -13.297 -5.012 1 91.69 354 GLY A N 1
ATOM 2682 C CA . GLY A 1 354 ? -34.344 -12.594 -4.66 1 91.69 354 GLY A CA 1
ATOM 2683 C C . GLY A 1 354 ? -33.781 -11.773 -5.805 1 91.69 354 GLY A C 1
ATOM 2684 O O . GLY A 1 354 ? -33.406 -10.617 -5.625 1 91.69 354 GLY A O 1
ATOM 2685 N N . GLY A 1 355 ? -33.719 -12.367 -6.98 1 93.56 355 GLY A N 1
ATOM 2686 C CA . GLY A 1 355 ? -33.25 -11.664 -8.156 1 93.56 355 GLY A CA 1
ATOM 2687 C C . GLY A 1 355 ? -34.094 -10.445 -8.508 1 93.56 355 GLY A C 1
ATOM 2688 O O . GLY A 1 355 ? -33.531 -9.406 -8.883 1 93.56 355 GLY A O 1
ATOM 2689 N N . SER A 1 356 ? -35.344 -10.547 -8.391 1 93.25 356 SER A N 1
ATOM 2690 C CA . SER A 1 356 ? -36.219 -9.438 -8.711 1 93.25 356 SER A CA 1
ATOM 2691 C C . SER A 1 356 ? -36 -8.266 -7.758 1 93.25 356 SER A C 1
ATOM 2693 O O . SER A 1 356 ? -36.062 -7.102 -8.164 1 93.25 356 SER A O 1
ATOM 2695 N N . ARG A 1 357 ? -35.781 -8.562 -6.512 1 91.75 357 ARG A N 1
ATOM 2696 C CA . ARG A 1 357 ? -35.562 -7.504 -5.535 1 91.75 357 ARG A CA 1
ATOM 2697 C C . ARG A 1 357 ? -34.219 -6.816 -5.777 1 91.75 357 ARG A C 1
ATOM 2699 O O . ARG A 1 357 ? -34.094 -5.605 -5.582 1 91.75 357 ARG A O 1
ATOM 2706 N N . VAL A 1 358 ? -33.281 -7.605 -6.148 1 92.88 358 VAL A N 1
ATOM 2707 C CA . VAL A 1 358 ? -31.969 -7.031 -6.469 1 92.88 358 VAL A CA 1
ATOM 2708 C C . VAL A 1 358 ? -32.094 -6.113 -7.684 1 92.88 358 VAL A C 1
ATOM 2710 O O . VAL A 1 358 ? -31.562 -5 -7.688 1 92.88 358 VAL A O 1
ATOM 2713 N N . LEU A 1 359 ? -32.844 -6.598 -8.672 1 93.56 359 LEU A N 1
ATOM 2714 C CA . LEU A 1 359 ? -33.031 -5.801 -9.875 1 93.56 359 LEU A CA 1
ATOM 2715 C C . LEU A 1 359 ? -33.812 -4.523 -9.555 1 93.56 359 LEU A C 1
ATOM 2717 O O . LEU A 1 359 ? -33.5 -3.457 -10.086 1 93.56 359 LEU A O 1
ATOM 2721 N N . GLU A 1 360 ? -34.719 -4.602 -8.719 1 92.12 360 GLU A N 1
ATOM 2722 C CA . GLU A 1 360 ? -35.5 -3.434 -8.289 1 92.12 360 GLU A CA 1
ATOM 2723 C C . GLU A 1 360 ? -34.594 -2.414 -7.594 1 92.12 360 GLU A C 1
ATOM 2725 O O . GLU A 1 360 ? -34.719 -1.212 -7.84 1 92.12 360 GLU A O 1
ATOM 2730 N N . ALA A 1 361 ? -33.812 -2.865 -6.711 1 91.12 361 ALA A N 1
ATOM 2731 C CA . ALA A 1 361 ? -32.906 -1.978 -5.984 1 91.12 361 ALA A CA 1
ATOM 2732 C C . ALA A 1 361 ? -31.953 -1.268 -6.938 1 91.12 361 ALA A C 1
ATOM 2734 O O . ALA A 1 361 ? -31.672 -0.079 -6.77 1 91.12 361 ALA A O 1
ATOM 2735 N N . LEU A 1 362 ? -31.5 -1.993 -7.922 1 91.5 362 LEU A N 1
ATOM 2736 C CA . LEU A 1 362 ? -30.625 -1.404 -8.938 1 91.5 362 LEU A CA 1
ATOM 2737 C C . LEU A 1 362 ? -31.344 -0.308 -9.703 1 91.5 362 LEU A C 1
ATOM 2739 O O . LEU A 1 362 ? -30.75 0.718 -10.047 1 91.5 362 LEU A O 1
ATOM 2743 N N . ALA A 1 363 ? -32.594 -0.512 -9.891 1 91.38 363 ALA A N 1
ATOM 2744 C CA . ALA A 1 363 ? -33.406 0.436 -10.648 1 91.38 363 ALA A CA 1
ATOM 2745 C C . ALA A 1 363 ? -33.75 1.666 -9.812 1 91.38 363 ALA A C 1
ATOM 2747 O O . ALA A 1 363 ? -33.719 2.791 -10.32 1 91.38 363 ALA A O 1
ATOM 2748 N N . VAL A 1 364 ? -34.031 1.442 -8.602 1 88.06 364 VAL A N 1
ATOM 2749 C CA . VAL A 1 364 ? -34.375 2.533 -7.703 1 88.06 364 VAL A CA 1
ATOM 2750 C C . VAL A 1 364 ? -33.188 3.48 -7.543 1 88.06 364 VAL A C 1
ATOM 2752 O O . VAL A 1 364 ? -33.344 4.699 -7.488 1 88.06 364 VAL A O 1
ATOM 2755 N N . ASP A 1 365 ? -32.031 2.9 -7.504 1 87.44 365 ASP A N 1
ATOM 2756 C CA . ASP A 1 365 ? -30.812 3.707 -7.344 1 87.44 365 ASP A CA 1
ATOM 2757 C C . ASP A 1 365 ? -30.375 4.305 -8.68 1 87.44 365 ASP A C 1
ATOM 2759 O O . ASP A 1 365 ? -29.422 5.102 -8.727 1 87.44 365 ASP A O 1
ATOM 2763 N N . GLU A 1 366 ? -30.969 4 -9.719 1 86.81 366 GLU A N 1
ATOM 2764 C CA . GLU A 1 366 ? -30.703 4.516 -11.062 1 86.81 366 GLU A CA 1
ATOM 2765 C C . GLU A 1 366 ? -29.234 4.348 -11.445 1 86.81 366 GLU A C 1
ATOM 2767 O O . GLU A 1 366 ? -28.609 5.289 -11.922 1 86.81 366 GLU A O 1
ATOM 2772 N N . ILE A 1 367 ? -28.766 3.197 -11.203 1 84.44 367 ILE A N 1
ATOM 2773 C CA . ILE A 1 367 ? -27.359 2.912 -11.477 1 84.44 367 ILE A CA 1
ATOM 2774 C C . ILE A 1 367 ? -27.125 2.855 -12.984 1 84.44 367 ILE A C 1
ATOM 2776 O O . ILE A 1 367 ? -26.125 3.373 -13.484 1 84.44 367 ILE A O 1
ATOM 2780 N N . PHE A 1 368 ? -28.047 2.221 -13.734 1 84.38 368 PHE A N 1
ATOM 2781 C CA . PHE A 1 368 ? -27.875 2.062 -15.18 1 84.38 368 PHE A CA 1
ATOM 2782 C C . PHE A 1 368 ? -28.766 3.045 -15.938 1 84.38 368 PHE A C 1
ATOM 2784 O O . PHE A 1 368 ? -29 2.875 -17.141 1 84.38 368 PHE A O 1
ATOM 2791 N N . GLY A 1 369 ? -29.234 4.086 -15.266 1 78.94 369 GLY A N 1
ATOM 2792 C CA . GLY A 1 369 ? -29.953 5.195 -15.875 1 78.94 369 GLY A CA 1
ATOM 2793 C C . GLY A 1 369 ? -31.344 4.816 -16.359 1 78.94 369 GLY A C 1
ATOM 2794 O O . GLY A 1 369 ? -32.094 4.133 -15.664 1 78.94 369 GLY A O 1
ATOM 2795 N N . VAL A 1 370 ? -31.562 5.086 -17.594 1 77.94 370 VAL A N 1
ATOM 2796 C CA . VAL A 1 370 ? -32.906 5.031 -18.172 1 77.94 370 VAL A CA 1
ATOM 2797 C C . VAL A 1 370 ? -33.219 3.598 -18.578 1 77.94 370 VAL A C 1
ATOM 2799 O O . VAL A 1 370 ? -34.406 3.203 -18.609 1 77.94 370 VAL A O 1
ATOM 2802 N N . LEU A 1 371 ? -32.219 2.764 -18.625 1 79 371 LEU A N 1
ATOM 2803 C CA . LEU A 1 371 ? -32.438 1.399 -19.094 1 79 371 LEU A CA 1
ATOM 2804 C C . LEU A 1 371 ? -33.25 0.588 -18.094 1 79 371 LEU A C 1
ATOM 2806 O O . LEU A 1 371 ? -34.094 -0.224 -18.484 1 79 371 LEU A O 1
ATOM 2810 N N . LEU A 1 372 ? -33.125 0.856 -16.75 1 83.88 372 LEU A N 1
ATOM 2811 C CA . LEU A 1 372 ? -33.781 0.037 -15.742 1 83.88 372 LEU A CA 1
ATOM 2812 C C . LEU A 1 372 ? -34.906 0.8 -15.078 1 83.88 372 LEU A C 1
ATOM 2814 O O . LEU A 1 372 ? -35.531 0.312 -14.125 1 83.88 372 LEU A O 1
ATOM 2818 N N . LYS A 1 373 ? -35.344 1.897 -15.578 1 85.38 373 LYS A N 1
ATOM 2819 C CA . LYS A 1 373 ? -36.344 2.764 -14.969 1 85.38 373 LYS A CA 1
ATOM 2820 C C . LYS A 1 373 ? -37.688 2.043 -14.844 1 85.38 373 LYS A C 1
ATOM 2822 O O . LYS A 1 373 ? -38.375 2.158 -13.812 1 85.38 373 LYS A O 1
ATOM 2827 N N . PRO A 1 374 ? -38 1.211 -15.844 1 85.38 374 PRO A N 1
ATOM 2828 C CA . PRO A 1 374 ? -39.312 0.552 -15.703 1 85.38 374 PRO A CA 1
ATOM 2829 C C . PRO A 1 374 ? -39.344 -0.487 -14.586 1 85.38 374 PRO A C 1
ATOM 2831 O O . PRO A 1 374 ? -40.406 -0.85 -14.094 1 85.38 374 PRO A O 1
ATOM 2834 N N . MET A 1 375 ? -38.312 -0.89 -14.18 1 87.25 375 MET A N 1
ATOM 2835 C CA . MET A 1 375 ? -38.219 -1.937 -13.164 1 87.25 375 MET A CA 1
ATOM 2836 C C . MET A 1 375 ? -38.531 -1.384 -11.781 1 87.25 375 MET A C 1
ATOM 2838 O O . MET A 1 375 ? -38.719 -2.146 -10.836 1 87.25 375 MET A O 1
ATOM 2842 N N . LYS A 1 376 ? -38.719 -0.071 -11.656 1 83.69 376 LYS A N 1
ATOM 2843 C CA . LYS A 1 376 ? -39 0.583 -10.383 1 83.69 376 LYS A CA 1
ATOM 2844 C C . LYS A 1 376 ? -40.5 0.499 -10.062 1 83.69 376 LYS A C 1
ATOM 2846 O O . LYS A 1 376 ? -40.906 0.689 -8.906 1 83.69 376 LYS A O 1
ATOM 2851 N N . TYR A 1 377 ? -41.188 0.186 -11.016 1 80.88 377 TYR A N 1
ATOM 2852 C CA . TYR A 1 377 ? -42.625 0.235 -10.836 1 80.88 377 TYR A CA 1
ATOM 2853 C C . TYR A 1 377 ? -43.125 -0.916 -9.953 1 80.88 377 TYR A C 1
ATOM 2855 O O . TYR A 1 377 ? -42.75 -2.074 -10.195 1 80.88 377 TYR A O 1
ATOM 2863 N N . ALA A 1 378 ? -43.688 -0.56 -8.766 1 75.81 378 ALA A N 1
ATOM 2864 C CA . ALA A 1 378 ? -44.219 -1.527 -7.797 1 75.81 378 ALA A CA 1
ATOM 2865 C C . ALA A 1 378 ? -45.719 -1.401 -7.652 1 75.81 378 ALA A C 1
ATOM 2867 O O . ALA A 1 378 ? -46.312 -0.365 -7.988 1 75.81 378 ALA A O 1
ATOM 2868 N N . THR A 1 379 ? -46.312 -2.465 -7.387 1 74.19 379 THR A N 1
ATOM 2869 C CA . THR A 1 379 ? -47.75 -2.48 -7.133 1 74.19 379 THR A CA 1
ATOM 2870 C C . THR A 1 379 ? -48.062 -1.779 -5.816 1 74.19 379 THR A C 1
ATOM 2872 O O . THR A 1 379 ? -47.156 -1.395 -5.074 1 74.19 379 THR A O 1
ATOM 2875 N N . SER A 1 380 ? -49.312 -1.533 -5.59 1 64.94 380 SER A N 1
ATOM 2876 C CA . SER A 1 380 ? -49.812 -0.862 -4.395 1 64.94 380 SER A CA 1
ATOM 2877 C C . SER A 1 380 ? -49.375 -1.587 -3.127 1 64.94 380 SER A C 1
ATOM 2879 O O . SER A 1 380 ? -49.188 -0.964 -2.078 1 64.94 380 SER A O 1
ATOM 2881 N N . GLY A 1 381 ? -49.125 -2.889 -3.291 1 66.25 381 GLY A N 1
ATOM 2882 C CA . GLY A 1 381 ? -48.656 -3.635 -2.131 1 66.25 381 GLY A CA 1
ATOM 2883 C C . GLY A 1 381 ? -47.156 -3.648 -1.985 1 66.25 381 GLY A C 1
ATOM 2884 O O . GLY A 1 381 ? -46.625 -4.234 -1.041 1 66.25 381 GLY A O 1
ATOM 2885 N N . GLY A 1 382 ? -46.469 -2.963 -2.879 1 76.44 382 GLY A N 1
ATOM 2886 C CA . GLY A 1 382 ? -45.031 -2.842 -2.795 1 76.44 382 GLY A CA 1
ATOM 2887 C C . GLY A 1 382 ? -44.281 -3.943 -3.533 1 76.44 382 GLY A C 1
ATOM 2888 O O . GLY A 1 382 ? -43.062 -4.113 -3.363 1 76.44 382 GLY A O 1
ATOM 2889 N N . ASN A 1 383 ? -45.031 -4.832 -4.309 1 83.62 383 ASN A N 1
ATOM 2890 C CA . ASN A 1 383 ? -44.406 -5.898 -5.082 1 83.62 383 ASN A CA 1
ATOM 2891 C C . ASN A 1 383 ? -43.906 -5.391 -6.434 1 83.62 383 ASN A C 1
ATOM 2893 O O . ASN A 1 383 ? -44.688 -4.867 -7.23 1 83.62 383 ASN A O 1
ATOM 2897 N N . PRO A 1 384 ? -42.625 -5.504 -6.625 1 88.94 384 PRO A N 1
ATOM 2898 C CA . PRO A 1 384 ? -42.094 -5.035 -7.902 1 88.94 384 PRO A CA 1
ATOM 2899 C C . PRO A 1 384 ? -42.438 -5.957 -9.07 1 88.94 384 PRO A C 1
ATOM 2901 O O . PRO A 1 384 ? -41.594 -6.773 -9.484 1 88.94 384 PRO A O 1
ATOM 2904 N N . LEU A 1 385 ? -43.469 -5.781 -9.734 1 90 385 LEU A N 1
ATOM 2905 C CA . LEU A 1 385 ? -44.031 -6.676 -10.734 1 90 385 LEU A CA 1
ATOM 2906 C C . LEU A 1 385 ? -43.188 -6.684 -12.008 1 90 385 LEU A C 1
ATOM 2908 O O . LEU A 1 385 ? -42.938 -7.742 -12.594 1 90 385 LEU A O 1
ATOM 2912 N N . VAL A 1 386 ? -42.75 -5.582 -12.383 1 92.12 386 VAL A N 1
ATOM 2913 C CA . VAL A 1 386 ? -42 -5.508 -13.633 1 92.12 386 VAL A CA 1
ATOM 2914 C C . VAL A 1 386 ? -40.656 -6.199 -13.461 1 92.12 386 VAL A C 1
ATOM 2916 O O . VAL A 1 386 ? -40.156 -6.875 -14.375 1 92.12 386 VAL A O 1
ATOM 2919 N N . ALA A 1 387 ? -40.031 -5.996 -12.312 1 93.75 387 ALA A N 1
ATOM 2920 C CA . ALA A 1 387 ? -38.781 -6.68 -12.039 1 93.75 387 ALA A CA 1
ATOM 2921 C C . ALA A 1 387 ? -38.969 -8.195 -12.016 1 93.75 387 ALA A C 1
ATOM 2923 O O . ALA A 1 387 ? -38.094 -8.945 -12.492 1 93.75 387 ALA A O 1
ATOM 2924 N N . VAL A 1 388 ? -40.094 -8.641 -11.523 1 94.19 388 VAL A N 1
ATOM 2925 C CA . VAL A 1 388 ? -40.406 -10.062 -11.469 1 94.19 388 VAL A CA 1
ATOM 2926 C C . VAL A 1 388 ? -40.562 -10.609 -12.883 1 94.19 388 VAL A C 1
ATOM 2928 O O . VAL A 1 388 ? -40 -11.641 -13.227 1 94.19 388 VAL A O 1
ATOM 2931 N N . LEU A 1 389 ? -41.25 -9.891 -13.672 1 94.5 389 LEU A N 1
ATOM 2932 C CA . LEU A 1 389 ? -41.5 -10.32 -15.039 1 94.5 389 LEU A CA 1
ATOM 2933 C C . LEU A 1 389 ? -40.219 -10.367 -15.852 1 94.5 389 LEU A C 1
ATOM 2935 O O . LEU A 1 389 ? -39.969 -11.312 -16.609 1 94.5 389 LEU A O 1
ATOM 2939 N N . PHE A 1 390 ? -39.5 -9.391 -15.648 1 94.94 390 PHE A N 1
ATOM 2940 C CA . PHE A 1 390 ? -38.25 -9.328 -16.391 1 94.94 390 PHE A CA 1
ATOM 2941 C C . PHE A 1 390 ? -37.312 -10.461 -15.961 1 94.94 390 PHE A C 1
ATOM 2943 O O . PHE A 1 390 ? -36.625 -11.055 -16.797 1 94.94 390 PHE A O 1
ATOM 2950 N N . THR A 1 391 ? -37.25 -10.742 -14.68 1 96.06 391 THR A N 1
ATOM 2951 C CA . THR A 1 391 ? -36.406 -11.82 -14.188 1 96.06 391 THR A CA 1
ATOM 2952 C C . THR A 1 391 ? -36.844 -13.164 -14.766 1 96.06 391 THR A C 1
ATOM 2954 O O . THR A 1 391 ? -36.031 -13.992 -15.141 1 96.06 391 THR A O 1
ATOM 2957 N N . HIS A 1 392 ? -38.125 -13.359 -14.914 1 96.75 392 HIS A N 1
ATOM 2958 C CA . HIS A 1 392 ? -38.656 -14.586 -15.492 1 96.75 392 HIS A CA 1
ATOM 2959 C C . HIS A 1 392 ? -38.312 -14.688 -16.969 1 96.75 392 HIS A C 1
ATOM 2961 O O . HIS A 1 392 ? -38.031 -15.781 -17.469 1 96.75 392 HIS A O 1
ATOM 2967 N N . LEU A 1 393 ? -38.312 -13.609 -17.547 1 96.12 393 LEU A N 1
ATOM 2968 C CA . LEU A 1 393 ? -37.938 -13.586 -18.969 1 96.12 393 LEU A CA 1
ATOM 2969 C C . LEU A 1 393 ? -36.469 -13.945 -19.141 1 96.12 393 LEU A C 1
ATOM 2971 O O . LEU A 1 393 ? -36.125 -14.688 -20.062 1 96.12 393 LEU A O 1
ATOM 2975 N N . CYS A 1 394 ? -35.688 -13.414 -18.281 1 96.38 394 CYS A N 1
ATOM 2976 C CA . CYS A 1 394 ? -34.25 -13.719 -18.359 1 96.38 394 CYS A CA 1
ATOM 2977 C C . CYS A 1 394 ? -34 -15.203 -18.109 1 96.38 394 CYS A C 1
ATOM 2979 O O . CYS A 1 394 ? -33.156 -15.805 -18.781 1 96.38 394 CYS A O 1
ATOM 2981 N N . VAL A 1 395 ? -34.719 -15.766 -17.156 1 97.12 395 VAL A N 1
ATOM 2982 C CA . VAL A 1 395 ? -34.562 -17.188 -16.875 1 97.12 395 VAL A CA 1
ATOM 2983 C C . VAL A 1 395 ? -35 -18 -18.094 1 97.12 395 VAL A C 1
ATOM 2985 O O . VAL A 1 395 ? -34.344 -19 -18.438 1 97.12 395 VAL A O 1
ATOM 2988 N N . GLN A 1 396 ? -36 -17.562 -18.781 1 96.06 396 GLN A N 1
ATOM 2989 C CA . GLN A 1 396 ? -36.469 -18.219 -20 1 96.06 396 GLN A CA 1
ATOM 2990 C C . GLN A 1 396 ? -35.375 -18.266 -21.062 1 96.06 396 GLN A C 1
ATOM 2992 O O . GLN A 1 396 ? -35.25 -19.266 -21.766 1 96.06 396 GLN A O 1
ATOM 2997 N N . LEU A 1 397 ? -34.656 -17.281 -21.078 1 95.56 397 LEU A N 1
ATOM 2998 C CA . LEU A 1 397 ? -33.562 -17.203 -22.047 1 95.56 397 LEU A CA 1
ATOM 2999 C C . LEU A 1 397 ? -32.438 -18.156 -21.672 1 95.56 397 LEU A C 1
ATOM 3001 O O . LEU A 1 397 ? -31.75 -18.688 -22.547 1 95.56 397 LEU A O 1
ATOM 3005 N N . VAL A 1 398 ? -32.219 -18.344 -20.391 1 95 398 VAL A N 1
ATOM 3006 C CA . VAL A 1 398 ? -31.125 -19.188 -19.938 1 95 398 VAL A CA 1
ATOM 3007 C C . VAL A 1 398 ? -31.438 -20.656 -20.234 1 95 398 VAL A C 1
ATOM 3009 O O . VAL A 1 398 ? -30.531 -21.469 -20.391 1 95 398 VAL A O 1
ATOM 3012 N N . PHE A 1 399 ? -32.75 -21.016 -20.438 1 93.81 399 PHE A N 1
ATOM 3013 C CA . PHE A 1 399 ? -33.156 -22.391 -20.734 1 93.81 399 PHE A CA 1
ATOM 3014 C C . PHE A 1 399 ? -32.562 -22.859 -22.047 1 93.81 399 PHE A C 1
ATOM 3016 O O . PHE A 1 399 ? -32.438 -24.062 -22.297 1 93.81 399 PHE A O 1
ATOM 3023 N N . PHE A 1 400 ? -32.125 -21.938 -22.844 1 92.44 400 PHE A N 1
ATOM 3024 C CA . PHE A 1 400 ? -31.578 -22.297 -24.141 1 92.44 400 PHE A CA 1
ATOM 3025 C C . PHE A 1 400 ? -30.219 -22.984 -23.969 1 92.44 400 PHE A C 1
ATOM 3027 O O . PHE A 1 400 ? -29.766 -23.688 -24.875 1 92.44 400 PHE A O 1
ATOM 3034 N N . ILE A 1 401 ? -29.625 -22.844 -22.828 1 85.94 401 ILE A N 1
ATOM 3035 C CA . ILE A 1 401 ? -28.359 -23.5 -22.562 1 85.94 401 ILE A CA 1
ATOM 3036 C C . ILE A 1 401 ? -28.594 -25.016 -22.422 1 85.94 401 ILE A C 1
ATOM 3038 O O . ILE A 1 401 ? -27.734 -25.812 -22.812 1 85.94 401 ILE A O 1
ATOM 3042 N N . GLY A 1 402 ? -29.734 -25.422 -22.031 1 74.44 402 GLY A N 1
ATOM 3043 C CA . GLY A 1 402 ? -30.125 -26.812 -22.109 1 74.44 402 GLY A CA 1
ATOM 3044 C C . GLY A 1 402 ? -29.953 -27.578 -20.812 1 74.44 402 GLY A C 1
ATOM 3045 O O . GLY A 1 402 ? -30.75 -27.391 -19.875 1 74.44 402 GLY A O 1
ATOM 3046 N N . ASN A 1 403 ? -28.656 -28.219 -20.625 1 75.06 403 ASN A N 1
ATOM 3047 C CA . ASN A 1 403 ? -28.453 -29.172 -19.547 1 75.06 403 ASN A CA 1
ATOM 3048 C C . ASN A 1 403 ? -28.016 -28.484 -18.25 1 75.06 403 ASN A C 1
ATOM 3050 O O . ASN A 1 403 ? -27.375 -27.422 -18.297 1 75.06 403 ASN A O 1
ATOM 3054 N N . MET A 1 404 ? -28.531 -29.047 -17.094 1 75.31 404 MET A N 1
ATOM 3055 C CA . MET A 1 404 ? -28.219 -28.547 -15.75 1 75.31 404 MET A CA 1
ATOM 3056 C C . MET A 1 404 ? -26.719 -28.453 -15.539 1 75.31 404 MET A C 1
ATOM 3058 O O . MET A 1 404 ? -26.219 -27.469 -14.984 1 75.31 404 MET A O 1
ATOM 3062 N N . ASN A 1 405 ? -25.969 -29.375 -16.094 1 70.06 405 ASN A N 1
ATOM 3063 C CA . ASN A 1 405 ? -24.516 -29.453 -15.875 1 70.06 405 ASN A CA 1
ATOM 3064 C C . ASN A 1 405 ? -23.781 -28.344 -16.641 1 70.06 405 ASN A C 1
ATOM 3066 O O . ASN A 1 405 ? -22.703 -27.922 -16.219 1 70.06 405 ASN A O 1
ATOM 3070 N N . ALA A 1 406 ? -24.453 -27.906 -17.656 1 75.69 406 ALA A N 1
ATOM 3071 C CA . ALA A 1 406 ? -23.844 -26.828 -18.438 1 75.69 406 ALA A CA 1
ATOM 3072 C C . ALA A 1 406 ? -24.047 -25.484 -17.766 1 75.69 406 ALA A C 1
ATOM 3074 O O . ALA A 1 406 ? -23.234 -24.562 -17.922 1 75.69 406 ALA A O 1
ATOM 3075 N N . ILE A 1 407 ? -25.062 -25.359 -16.922 1 83.5 407 ILE A N 1
ATOM 3076 C CA . ILE A 1 407 ? -25.391 -24.094 -16.297 1 83.5 407 ILE A CA 1
ATOM 3077 C C . ILE A 1 407 ? -24.672 -23.969 -14.945 1 83.5 407 ILE A C 1
ATOM 3079 O O . ILE A 1 407 ? -24.344 -22.875 -14.516 1 83.5 407 ILE A O 1
ATOM 3083 N N . ALA A 1 408 ? -24.328 -25.062 -14.391 1 80.12 408 ALA A N 1
ATOM 3084 C CA . ALA A 1 408 ? -23.859 -25.125 -13 1 80.12 408 ALA A CA 1
ATOM 3085 C C . ALA A 1 408 ? -22.547 -24.375 -12.82 1 80.12 408 ALA A C 1
ATOM 3087 O O . ALA A 1 408 ? -22.391 -23.609 -11.859 1 80.12 408 ALA A O 1
ATOM 3088 N N . PRO A 1 409 ? -21.594 -24.547 -13.766 1 79.88 409 PRO A N 1
ATOM 3089 C CA . PRO A 1 409 ? -20.344 -23.828 -13.547 1 79.88 409 PRO A CA 1
ATOM 3090 C C . PRO A 1 409 ? -20.5 -22.312 -13.578 1 79.88 409 PRO A C 1
ATOM 3092 O O . PRO A 1 409 ? -19.875 -21.609 -12.797 1 79.88 409 PRO A O 1
ATOM 3095 N N . ALA A 1 410 ? -21.344 -21.859 -14.406 1 84.31 410 ALA A N 1
ATOM 3096 C CA . ALA A 1 410 ? -21.594 -20.422 -14.5 1 84.31 410 ALA A CA 1
ATOM 3097 C C . ALA A 1 410 ? -22.203 -19.891 -13.211 1 84.31 410 ALA A C 1
ATOM 3099 O O . ALA A 1 410 ? -21.844 -18.812 -12.734 1 84.31 410 ALA A O 1
ATOM 3100 N N . VAL A 1 411 ? -23.047 -20.641 -12.68 1 88 411 VAL A N 1
ATOM 3101 C CA . VAL A 1 411 ? -23.719 -20.266 -11.438 1 88 411 VAL A CA 1
ATOM 3102 C C . VAL A 1 411 ? -22.688 -20.172 -10.305 1 88 411 VAL A C 1
ATOM 3104 O O . VAL A 1 411 ? -22.656 -19.188 -9.562 1 88 411 VAL A O 1
ATOM 3107 N N . SER A 1 412 ? -21.859 -21.109 -10.258 1 86.25 412 SER A N 1
ATOM 3108 C CA . SER A 1 412 ? -20.859 -21.141 -9.195 1 86.25 412 SER A CA 1
ATOM 3109 C C . SER A 1 412 ? -19.891 -19.953 -9.305 1 86.25 412 SER A C 1
ATOM 3111 O O . SER A 1 412 ? -19.578 -19.312 -8.305 1 86.25 412 SER A O 1
ATOM 3113 N N . ILE A 1 413 ? -19.531 -19.672 -10.523 1 89.06 413 ILE A N 1
ATOM 3114 C CA . ILE A 1 413 ? -18.562 -18.609 -10.734 1 89.06 413 ILE A CA 1
ATOM 3115 C C . ILE A 1 413 ? -19.172 -17.266 -10.367 1 89.06 413 ILE A C 1
ATOM 3117 O O . ILE A 1 413 ? -18.547 -16.453 -9.68 1 89.06 413 ILE A O 1
ATOM 3121 N N . PHE A 1 414 ? -20.391 -17.016 -10.727 1 90.44 414 PHE A N 1
ATOM 3122 C CA . PHE A 1 414 ? -21.031 -15.742 -10.438 1 90.44 414 PHE A CA 1
ATOM 3123 C C . PHE A 1 414 ? -21.266 -15.586 -8.938 1 90.44 414 PHE A C 1
ATOM 3125 O O . PHE A 1 414 ? -21.047 -14.508 -8.383 1 90.44 414 PHE A O 1
ATOM 3132 N N . PHE A 1 415 ? -21.578 -16.625 -8.328 1 90.75 415 PHE A N 1
ATOM 3133 C CA . PHE A 1 415 ? -21.812 -16.547 -6.895 1 90.75 415 PHE A CA 1
ATOM 3134 C C . PHE A 1 415 ? -20.5 -16.344 -6.141 1 90.75 415 PHE A C 1
ATOM 3136 O O . PHE A 1 415 ? -20.422 -15.539 -5.211 1 90.75 415 PHE A O 1
ATOM 3143 N N . LEU A 1 416 ? -19.531 -17.062 -6.547 1 91.19 416 LEU A N 1
ATOM 3144 C CA . LEU A 1 416 ? -18.25 -16.953 -5.859 1 91.19 416 LEU A CA 1
ATOM 3145 C C . LEU A 1 416 ? -17.656 -15.555 -6.008 1 91.19 416 LEU A C 1
ATOM 3147 O O . LEU A 1 416 ? -17.047 -15.031 -5.078 1 91.19 416 LEU A O 1
ATOM 3151 N N . LEU A 1 417 ? -17.906 -14.992 -7.133 1 92.06 417 LEU A N 1
ATOM 3152 C CA . LEU A 1 417 ? -17.438 -13.625 -7.328 1 92.06 417 LEU A CA 1
ATOM 3153 C C . LEU A 1 417 ? -18.188 -12.656 -6.438 1 92.06 417 LEU A C 1
ATOM 3155 O O . LEU A 1 417 ? -17.609 -11.711 -5.895 1 92.06 417 LEU A O 1
ATOM 3159 N N . ALA A 1 418 ? -19.406 -12.891 -6.324 1 92.19 418 ALA A N 1
ATOM 3160 C CA . ALA A 1 418 ? -20.203 -12.062 -5.426 1 92.19 418 ALA A CA 1
ATOM 3161 C C . ALA A 1 418 ? -19.75 -12.234 -3.977 1 92.19 418 ALA A C 1
ATOM 3163 O O . ALA A 1 418 ? -19.641 -11.258 -3.238 1 92.19 418 ALA A O 1
ATOM 3164 N N . TYR A 1 419 ? -19.484 -13.469 -3.631 1 94.88 419 TYR A N 1
ATOM 3165 C CA . TYR A 1 419 ? -19.016 -13.75 -2.279 1 94.88 419 TYR A CA 1
ATOM 3166 C C . TYR A 1 419 ? -17.672 -13.094 -2.016 1 94.88 419 TYR A C 1
ATOM 3168 O O . TYR A 1 419 ? -17.453 -12.508 -0.949 1 94.88 419 TYR A O 1
ATOM 3176 N N . ALA A 1 420 ? -16.844 -13.227 -3.023 1 95.06 420 ALA A N 1
ATOM 3177 C CA . ALA A 1 420 ? -15.523 -12.602 -2.896 1 95.06 420 ALA A CA 1
ATOM 3178 C C . ALA A 1 420 ? -15.648 -11.102 -2.68 1 95.06 420 ALA A C 1
ATOM 3180 O O . ALA A 1 420 ? -14.898 -10.516 -1.892 1 95.06 420 ALA A O 1
ATOM 3181 N N . SER A 1 421 ? -16.578 -10.508 -3.293 1 94.19 421 SER A N 1
ATOM 3182 C CA . SER A 1 421 ? -16.75 -9.07 -3.199 1 94.19 421 SER A CA 1
ATOM 3183 C C . SER A 1 421 ? -17.297 -8.664 -1.832 1 94.19 421 SER A C 1
ATOM 3185 O O . SER A 1 421 ? -16.922 -7.625 -1.29 1 94.19 421 SER A O 1
ATOM 3187 N N . VAL A 1 422 ? -18.125 -9.453 -1.303 1 94.81 422 VAL A N 1
ATOM 3188 C CA . VAL A 1 422 ? -18.672 -9.18 0.026 1 94.81 422 VAL A CA 1
ATOM 3189 C C . VAL A 1 422 ? -17.562 -9.289 1.067 1 94.81 422 VAL A C 1
ATOM 3191 O O . VAL A 1 422 ? -17.453 -8.453 1.968 1 94.81 422 VAL A O 1
ATOM 3194 N N . ASN A 1 423 ? -16.781 -10.266 0.906 1 96.62 423 ASN A N 1
ATOM 3195 C CA . ASN A 1 423 ? -15.648 -10.43 1.805 1 96.62 423 ASN A CA 1
ATOM 3196 C C . ASN A 1 423 ? -14.672 -9.266 1.685 1 96.62 423 ASN A C 1
ATOM 3198 O O . ASN A 1 423 ? -14.133 -8.797 2.688 1 96.62 423 ASN A O 1
ATOM 3202 N N . LEU A 1 424 ? -14.492 -8.859 0.482 1 94.75 424 LEU A N 1
ATOM 3203 C CA . LEU A 1 424 ? -13.625 -7.707 0.261 1 94.75 424 LEU A CA 1
ATOM 3204 C C . LEU A 1 424 ? -14.18 -6.465 0.949 1 94.75 424 LEU A C 1
ATOM 3206 O O . LEU A 1 424 ? -13.438 -5.727 1.602 1 94.75 424 LEU A O 1
ATOM 3210 N N . ALA A 1 425 ? -15.406 -6.25 0.82 1 93.56 425 ALA A N 1
ATOM 3211 C CA . ALA A 1 425 ? -16.062 -5.098 1.438 1 93.56 425 ALA A CA 1
ATOM 3212 C C . ALA A 1 425 ? -15.883 -5.121 2.955 1 93.56 425 ALA A C 1
ATOM 3214 O O . ALA A 1 425 ? -15.562 -4.098 3.566 1 93.56 425 ALA A O 1
ATOM 3215 N N . CYS A 1 426 ? -16.094 -6.246 3.5 1 95.12 426 CYS A N 1
ATOM 3216 C CA . CYS A 1 426 ? -15.961 -6.379 4.949 1 95.12 426 CYS A CA 1
ATOM 3217 C C . CYS A 1 426 ? -14.523 -6.164 5.391 1 95.12 426 CYS A C 1
ATOM 3219 O O . CYS A 1 426 ? -14.273 -5.492 6.395 1 95.12 426 CYS A O 1
ATOM 3221 N N . ALA A 1 427 ? -13.609 -6.738 4.656 1 95.31 427 ALA A N 1
ATOM 3222 C CA . ALA A 1 427 ? -12.195 -6.57 4.98 1 95.31 427 ALA A CA 1
ATOM 3223 C C . ALA A 1 427 ? -11.789 -5.102 4.926 1 95.31 427 ALA A C 1
ATOM 3225 O O . ALA A 1 427 ? -11.086 -4.609 5.809 1 95.31 427 ALA A O 1
ATOM 3226 N N . LEU A 1 428 ? -12.258 -4.418 3.939 1 93.06 428 LEU A N 1
ATOM 3227 C CA . LEU A 1 428 ? -11.914 -3.008 3.771 1 93.06 428 LEU A CA 1
ATOM 3228 C C . LEU A 1 428 ? -12.539 -2.162 4.879 1 93.06 428 LEU A C 1
ATOM 3230 O O . LEU A 1 428 ? -11.898 -1.248 5.402 1 93.06 428 LEU A O 1
ATOM 3234 N N . LEU A 1 429 ? -13.695 -2.461 5.273 1 91.88 429 LEU A N 1
ATOM 3235 C CA . LEU A 1 429 ? -14.383 -1.73 6.332 1 91.88 429 LEU A CA 1
ATOM 3236 C C . LEU A 1 429 ? -13.688 -1.94 7.676 1 91.88 429 LEU A C 1
ATOM 3238 O O . LEU A 1 429 ? -13.492 -0.987 8.43 1 91.88 429 LEU A O 1
ATOM 3242 N N . ASP A 1 430 ? -13.391 -3.115 7.863 1 92.38 430 ASP A N 1
ATOM 3243 C CA . ASP A 1 430 ? -12.75 -3.426 9.141 1 92.38 430 ASP A CA 1
ATOM 3244 C C . ASP A 1 430 ? -11.359 -2.811 9.219 1 92.38 430 ASP A C 1
ATOM 3246 O O . ASP A 1 430 ? -10.938 -2.359 10.289 1 92.38 430 ASP A O 1
ATOM 3250 N N . THR A 1 431 ? -10.695 -2.793 8.117 1 90.31 431 THR A N 1
ATOM 3251 C CA . THR A 1 431 ? -9.367 -2.201 8.094 1 90.31 431 THR A CA 1
ATOM 3252 C C . THR A 1 431 ? -9.445 -0.686 8.266 1 90.31 431 THR A C 1
ATOM 3254 O O . THR A 1 431 ? -8.633 -0.091 8.977 1 90.31 431 THR A O 1
ATOM 3257 N N . ALA A 1 432 ? -10.375 -0.05 7.633 1 88.81 432 ALA A N 1
ATOM 3258 C CA . ALA A 1 432 ? -10.555 1.394 7.766 1 88.81 432 ALA A CA 1
ATOM 3259 C C . ALA A 1 432 ? -11.062 1.756 9.156 1 88.81 432 ALA A C 1
ATOM 3261 O O . ALA A 1 432 ? -10.773 2.842 9.672 1 88.81 432 ALA A O 1
ATOM 3262 N N . SER A 1 433 ? -11.773 0.984 9.781 1 86.19 433 SER A N 1
ATOM 3263 C CA . SER A 1 433 ? -12.305 1.099 11.141 1 86.19 433 SER A CA 1
ATOM 3264 C C . SER A 1 433 ? -12.766 2.521 11.43 1 86.19 433 SER A C 1
ATOM 3266 O O . SER A 1 433 ? -12.281 3.152 12.375 1 86.19 433 SER A O 1
ATOM 3268 N N . PRO A 1 434 ? -13.773 3.031 10.703 1 86.81 434 PRO A N 1
ATOM 3269 C CA . PRO A 1 434 ? -14.32 4.348 11.039 1 86.81 434 PRO A CA 1
ATOM 3270 C C . PRO A 1 434 ? -15.055 4.359 12.383 1 86.81 434 PRO A C 1
ATOM 3272 O O . PRO A 1 434 ? -15.328 3.297 12.945 1 86.81 434 PRO A O 1
ATOM 3275 N N . ALA A 1 435 ? -15.328 5.516 12.891 1 87.5 435 ALA A N 1
ATOM 3276 C CA . ALA A 1 435 ? -15.938 5.68 14.203 1 87.5 435 ALA A CA 1
ATOM 3277 C C . ALA A 1 435 ? -17.344 5.09 14.234 1 87.5 435 ALA A C 1
ATOM 3279 O O . ALA A 1 435 ? -17.797 4.582 15.266 1 87.5 435 ALA A O 1
ATOM 3280 N N . ASN A 1 436 ? -18.016 5.082 13.102 1 89 436 ASN A N 1
ATOM 3281 C CA . ASN A 1 436 ? -19.406 4.633 13.062 1 89 436 ASN A CA 1
ATOM 3282 C C . ASN A 1 436 ? -19.516 3.164 12.664 1 89 436 ASN A C 1
ATOM 3284 O O . ASN A 1 436 ? -20.625 2.629 12.539 1 89 436 ASN A O 1
ATOM 3288 N N . PHE A 1 437 ? -18.422 2.496 12.438 1 89.06 437 PHE A N 1
ATOM 3289 C CA . PHE A 1 437 ? -18.438 1.063 12.164 1 89.06 437 PHE A CA 1
ATOM 3290 C C . PHE A 1 437 ? -18.484 0.268 13.469 1 89.06 437 PHE A C 1
ATOM 3292 O O . PHE A 1 437 ? -17.453 0.005 14.078 1 89.06 437 PHE A O 1
ATOM 3299 N N . ARG A 1 438 ? -19.766 -0.116 13.812 1 88.88 438 ARG A N 1
ATOM 3300 C CA . ARG A 1 438 ? -20.016 -0.855 15.047 1 88.88 438 ARG A CA 1
ATOM 3301 C C . ARG A 1 438 ? -21.047 -1.966 14.812 1 88.88 438 ARG A C 1
ATOM 3303 O O . ARG A 1 438 ? -22.125 -1.953 15.398 1 88.88 438 ARG A O 1
ATOM 3310 N N . PRO A 1 439 ? -20.531 -2.936 14.133 1 90.44 439 PRO A N 1
ATOM 3311 C CA . PRO A 1 439 ? -21.469 -4.031 13.922 1 90.44 439 PRO A CA 1
ATOM 3312 C C . PRO A 1 439 ? -21.875 -4.727 15.219 1 90.44 439 PRO A C 1
ATOM 3314 O O . PRO A 1 439 ? -21.062 -4.84 16.141 1 90.44 439 PRO A O 1
ATOM 3317 N N . THR A 1 440 ? -23.078 -5.121 15.297 1 89.5 440 THR A N 1
ATOM 3318 C CA . THR A 1 440 ? -23.547 -5.844 16.469 1 89.5 440 THR A CA 1
ATOM 3319 C C . THR A 1 440 ? -23.031 -7.281 16.469 1 89.5 440 THR A C 1
ATOM 3321 O O . THR A 1 440 ? -22.844 -7.887 17.531 1 89.5 440 THR A O 1
ATOM 3324 N N . PHE A 1 441 ? -22.891 -7.738 15.219 1 91.31 441 PHE A N 1
ATOM 3325 C CA . PHE A 1 441 ? -22.25 -9.047 15.086 1 91.31 441 PHE A CA 1
ATOM 3326 C C . PHE A 1 441 ? -20.75 -8.938 15.336 1 91.31 441 PHE A C 1
ATOM 3328 O O . PHE A 1 441 ? -20.031 -8.25 14.594 1 91.31 441 PHE A O 1
ATOM 3335 N N . LYS A 1 442 ? -20.219 -9.656 16.344 1 87.38 442 LYS A N 1
ATOM 3336 C CA . LYS A 1 442 ? -18.859 -9.398 16.797 1 87.38 442 LYS A CA 1
ATOM 3337 C C . LYS A 1 442 ? -17.906 -10.492 16.328 1 87.38 442 LYS A C 1
ATOM 3339 O O . LYS A 1 442 ? -16.688 -10.328 16.391 1 87.38 442 LYS A O 1
ATOM 3344 N N . SER A 1 443 ? -18.312 -11.523 15.727 1 87.5 443 SER A N 1
ATOM 3345 C CA . SER A 1 443 ? -17.453 -12.656 15.391 1 87.5 443 SER A CA 1
ATOM 3346 C C . SER A 1 443 ? -16.875 -12.508 13.992 1 87.5 443 SER A C 1
ATOM 3348 O O . SER A 1 443 ? -17.109 -13.344 13.125 1 87.5 443 SER A O 1
ATOM 3350 N N . PHE A 1 444 ? -16.281 -11.422 13.711 1 89.56 444 PHE A N 1
ATOM 3351 C CA . PHE A 1 444 ? -15.641 -11.211 12.422 1 89.56 444 PHE A CA 1
ATOM 3352 C C . PHE A 1 444 ? -14.312 -10.492 12.586 1 89.56 444 PHE A C 1
ATOM 3354 O O . PHE A 1 444 ? -14.047 -9.891 13.633 1 89.56 444 PHE A O 1
ATOM 3361 N N . HIS A 1 445 ? -13.414 -10.719 11.703 1 90.69 445 HIS A N 1
ATOM 3362 C CA . HIS A 1 445 ? -12.117 -10.062 11.648 1 90.69 445 HIS A CA 1
ATOM 3363 C C . HIS A 1 445 ? -11.656 -9.852 10.211 1 90.69 445 HIS A C 1
ATOM 3365 O O . HIS A 1 445 ? -12.117 -10.555 9.305 1 90.69 445 HIS A O 1
ATOM 3371 N N . TRP A 1 446 ? -10.883 -8.914 10.039 1 90.44 446 TRP A N 1
ATOM 3372 C CA . TRP A 1 446 ? -10.414 -8.625 8.688 1 90.44 446 TRP A CA 1
ATOM 3373 C C . TRP A 1 446 ? -9.664 -9.82 8.102 1 90.44 446 TRP A C 1
ATOM 3375 O O . TRP A 1 446 ? -9.734 -10.078 6.902 1 90.44 446 TRP A O 1
ATOM 3385 N N . ILE A 1 447 ? -9.031 -10.648 8.891 1 92.69 447 ILE A N 1
ATOM 3386 C CA . ILE A 1 447 ? -8.289 -11.812 8.422 1 92.69 447 ILE A CA 1
ATOM 3387 C C . ILE A 1 447 ? -9.258 -12.883 7.934 1 92.69 447 ILE A C 1
ATOM 3389 O O . ILE A 1 447 ? -9.023 -13.523 6.902 1 92.69 447 ILE A O 1
ATOM 3393 N N . THR A 1 448 ? -10.328 -13.023 8.688 1 94.06 448 THR A N 1
ATOM 3394 C CA . THR A 1 448 ? -11.328 -14 8.273 1 94.06 448 THR A CA 1
ATOM 3395 C C . THR A 1 448 ? -11.992 -13.578 6.961 1 94.06 448 THR A C 1
ATOM 3397 O O . THR A 1 448 ? -12.266 -14.414 6.102 1 94.06 448 THR A O 1
ATOM 3400 N N . ALA A 1 449 ? -12.188 -12.289 6.828 1 96.38 449 ALA A N 1
ATOM 3401 C CA . ALA A 1 449 ? -12.781 -11.781 5.594 1 96.38 449 ALA A CA 1
ATOM 3402 C C . ALA A 1 449 ? -11.836 -11.961 4.41 1 96.38 449 ALA A C 1
ATOM 3404 O O . ALA A 1 449 ? -12.266 -12.352 3.322 1 96.38 449 ALA A O 1
ATOM 3405 N N . LEU A 1 450 ? -10.578 -11.805 4.633 1 95.81 450 LEU A N 1
ATOM 3406 C CA . LEU A 1 450 ? -9.602 -11.969 3.562 1 95.81 450 LEU A CA 1
ATOM 3407 C C . LEU A 1 450 ? -9.445 -13.438 3.188 1 95.81 450 LEU A C 1
ATOM 3409 O O . LEU A 1 450 ? -9.297 -13.766 2.008 1 95.81 450 LEU A O 1
ATOM 3413 N N . LEU A 1 451 ? -9.461 -14.242 4.18 1 94.81 451 LEU A N 1
ATOM 3414 C CA . LEU A 1 451 ? -9.391 -15.68 3.922 1 94.81 451 LEU A CA 1
ATOM 3415 C C . LEU A 1 451 ? -10.609 -16.141 3.125 1 94.81 451 LEU A C 1
ATOM 3417 O O . LEU A 1 451 ? -10.484 -17 2.246 1 94.81 451 LEU A O 1
ATOM 3421 N N . GLY A 1 452 ? -11.742 -15.57 3.479 1 95.75 452 GLY A N 1
ATOM 3422 C CA . GLY A 1 452 ? -12.922 -15.875 2.691 1 95.75 452 GLY A CA 1
ATOM 3423 C C . GLY A 1 452 ? -12.812 -15.422 1.248 1 95.75 452 GLY A C 1
ATOM 3424 O O . GLY A 1 452 ? -13.18 -16.156 0.332 1 95.75 452 GLY A O 1
ATOM 3425 N N . MET A 1 453 ? -12.273 -14.281 1.089 1 96.31 453 MET A N 1
ATOM 3426 C CA . MET A 1 453 ? -12.094 -13.758 -0.263 1 96.31 453 MET A CA 1
ATOM 3427 C C . MET A 1 453 ? -11.141 -14.633 -1.062 1 96.31 453 MET A C 1
ATOM 3429 O O . MET A 1 453 ? -11.445 -15.031 -2.188 1 96.31 453 MET A O 1
ATOM 3433 N N . LEU A 1 454 ? -10.031 -15 -0.486 1 93.19 454 LEU A N 1
ATOM 3434 C CA . LEU A 1 454 ? -9.031 -15.82 -1.157 1 93.19 454 LEU A CA 1
ATOM 3435 C C . LEU A 1 454 ? -9.57 -17.219 -1.426 1 93.19 454 LEU A C 1
ATOM 3437 O O . LEU A 1 454 ? -9.273 -17.812 -2.467 1 93.19 454 LEU A O 1
ATOM 3441 N N . GLY A 1 455 ? -10.305 -17.688 -0.447 1 92.88 455 GLY A N 1
ATOM 3442 C CA . GLY A 1 455 ? -10.938 -18.984 -0.659 1 92.88 455 GLY A CA 1
ATOM 3443 C C . GLY A 1 455 ? -11.891 -19 -1.838 1 92.88 455 GLY A C 1
ATOM 3444 O O . GLY A 1 455 ? -11.883 -19.938 -2.643 1 92.88 455 GLY A O 1
ATOM 3445 N N . CYS A 1 456 ? -12.648 -17.969 -2.027 1 93.62 456 CYS A N 1
ATOM 3446 C CA . CYS A 1 456 ? -13.594 -17.859 -3.135 1 93.62 456 CYS A CA 1
ATOM 3447 C C . CYS A 1 456 ? -12.859 -17.703 -4.465 1 93.62 456 CYS A C 1
ATOM 3449 O O . CYS A 1 456 ? -13.188 -18.391 -5.438 1 93.62 456 CYS A O 1
ATOM 3451 N N . LEU A 1 457 ? -11.875 -16.906 -4.492 1 92.06 457 LEU A N 1
ATOM 3452 C CA . LEU A 1 457 ? -11.141 -16.672 -5.73 1 92.06 457 LEU A CA 1
ATOM 3453 C C . LEU A 1 457 ? -10.359 -17.922 -6.145 1 92.06 457 LEU A C 1
ATOM 3455 O O . LEU A 1 457 ? -10.305 -18.25 -7.328 1 92.06 457 LEU A O 1
ATOM 3459 N N . THR A 1 458 ? -9.773 -18.625 -5.16 1 87.31 458 THR A N 1
ATOM 3460 C CA . THR A 1 458 ? -9.023 -19.844 -5.449 1 87.31 458 THR A CA 1
ATOM 3461 C C . THR A 1 458 ? -9.953 -20.922 -6.004 1 87.31 458 THR A C 1
ATOM 3463 O O . THR A 1 458 ? -9.617 -21.594 -6.977 1 87.31 458 THR A O 1
ATOM 3466 N N . MET A 1 459 ? -11.086 -20.984 -5.426 1 87.06 459 MET A N 1
ATOM 3467 C CA . MET A 1 459 ? -12.039 -22 -5.875 1 87.06 459 MET A CA 1
ATOM 3468 C C . MET A 1 459 ? -12.57 -21.672 -7.262 1 87.06 459 MET A C 1
ATOM 3470 O O . MET A 1 459 ? -12.797 -22.562 -8.078 1 87.06 459 MET A O 1
ATOM 3474 N N . CYS A 1 460 ? -12.75 -20.375 -7.547 1 88.25 460 CYS A N 1
ATOM 3475 C CA . CYS A 1 460 ? -13.18 -19.969 -8.875 1 88.25 460 CYS A CA 1
ATOM 3476 C C . CYS A 1 460 ? -12.148 -20.359 -9.93 1 88.25 460 CYS A C 1
ATOM 3478 O O . CYS A 1 460 ? -12.508 -20.844 -11 1 88.25 460 CYS A O 1
ATOM 3480 N N . MET A 1 461 ? -10.883 -20.25 -9.586 1 84.88 461 MET A N 1
ATOM 3481 C CA . MET A 1 461 ? -9.805 -20.531 -10.523 1 84.88 461 MET A CA 1
ATOM 3482 C C . MET A 1 461 ? -9.633 -22.031 -10.719 1 84.88 461 MET A C 1
ATOM 3484 O O . MET A 1 461 ? -9.25 -22.484 -11.797 1 84.88 461 MET A O 1
ATOM 3488 N N . LEU A 1 462 ? -10 -22.812 -9.719 1 80 462 LEU A N 1
ATOM 3489 C CA . LEU A 1 462 ? -9.867 -24.266 -9.797 1 80 462 LEU A CA 1
ATOM 3490 C C . LEU A 1 462 ? -11.016 -24.875 -10.586 1 80 462 LEU A C 1
ATOM 3492 O O . LEU A 1 462 ? -10.82 -25.859 -11.312 1 80 462 LEU A O 1
ATOM 3496 N N . ILE A 1 463 ? -12.227 -24.297 -10.508 1 80 463 ILE A N 1
ATOM 3497 C CA . ILE A 1 463 ? -13.398 -24.859 -11.164 1 80 463 ILE A CA 1
ATOM 3498 C C . ILE A 1 463 ? -13.297 -24.656 -12.672 1 80 463 ILE A C 1
ATOM 3500 O O . ILE A 1 463 ? -13.352 -25.625 -13.438 1 80 463 ILE A O 1
ATOM 3504 N N . GLN A 1 464 ? -13.219 -23.406 -13.117 1 83.12 464 GLN A N 1
ATOM 3505 C CA . GLN A 1 464 ? -13.078 -23.078 -14.531 1 83.12 464 GLN A CA 1
ATOM 3506 C C . GLN A 1 464 ? -12.305 -21.781 -14.711 1 83.12 464 GLN A C 1
ATOM 3508 O O . GLN A 1 464 ? -12.891 -20.703 -14.68 1 83.12 464 GLN A O 1
ATOM 3513 N N . PRO A 1 465 ? -11.062 -21.906 -14.938 1 81.56 465 PRO A N 1
ATOM 3514 C CA . PRO A 1 465 ? -10.227 -20.703 -15 1 81.56 465 PRO A CA 1
ATOM 3515 C C . PRO A 1 465 ? -10.625 -19.766 -16.141 1 81.56 465 PRO A C 1
ATOM 3517 O O . PRO A 1 465 ? -10.609 -18.547 -15.961 1 81.56 465 PRO A O 1
ATOM 3520 N N . PHE A 1 466 ? -11.047 -20.375 -17.25 1 80.5 466 PHE A N 1
ATOM 3521 C CA . PHE A 1 466 ? -11.359 -19.531 -18.391 1 80.5 466 PHE A CA 1
ATOM 3522 C C . PHE A 1 466 ? -12.664 -18.781 -18.156 1 80.5 466 PHE A C 1
ATOM 3524 O O . PHE A 1 466 ? -12.758 -17.578 -18.453 1 80.5 466 PHE A O 1
ATOM 3531 N N . TYR A 1 467 ? -13.633 -19.438 -17.594 1 81.44 467 TYR A N 1
ATOM 3532 C CA . TYR A 1 467 ? -14.898 -18.781 -17.281 1 81.44 467 TYR A CA 1
ATOM 3533 C C . TYR A 1 467 ? -14.719 -17.75 -16.172 1 81.44 467 TYR A C 1
ATOM 3535 O O . TYR A 1 467 ? -15.375 -16.703 -16.188 1 81.44 467 TYR A O 1
ATOM 3543 N N . THR A 1 468 ? -13.82 -18.141 -15.328 1 88.31 468 THR A N 1
ATOM 3544 C CA . THR A 1 468 ? -13.555 -17.203 -14.234 1 88.31 468 THR A CA 1
ATOM 3545 C C . THR A 1 468 ? -12.922 -15.922 -14.758 1 88.31 468 THR A C 1
ATOM 3547 O O . THR A 1 468 ? -13.32 -14.828 -14.375 1 88.31 468 THR A O 1
ATOM 3550 N N . LEU A 1 469 ? -11.977 -16.047 -15.68 1 87.12 469 LEU A N 1
ATOM 3551 C CA . LEU A 1 469 ? -11.328 -14.883 -16.266 1 87.12 469 LEU A CA 1
ATOM 3552 C C . LEU A 1 469 ? -12.328 -14.047 -17.047 1 87.12 469 LEU A C 1
ATOM 3554 O O . LEU A 1 469 ? -12.297 -12.812 -17 1 87.12 469 LEU A O 1
ATOM 3558 N N . GLY A 1 470 ? -13.195 -14.758 -17.734 1 88.56 470 GLY A N 1
ATOM 3559 C CA . GLY A 1 470 ? -14.242 -14.047 -18.438 1 88.56 470 GLY A CA 1
ATOM 3560 C C . GLY A 1 470 ? -15.172 -13.266 -17.531 1 88.56 470 GLY A C 1
ATOM 3561 O O . GLY A 1 470 ? -15.539 -12.133 -17.828 1 88.56 470 GLY A O 1
ATOM 3562 N N . ALA A 1 471 ? -15.5 -13.836 -16.422 1 90.44 471 ALA A N 1
ATOM 3563 C CA . ALA A 1 471 ? -16.391 -13.18 -15.453 1 90.44 471 ALA A CA 1
ATOM 3564 C C . ALA A 1 471 ? -15.688 -11.992 -14.797 1 90.44 471 ALA A C 1
ATOM 3566 O O . ALA A 1 471 ? -16.312 -10.961 -14.539 1 90.44 471 ALA A O 1
ATOM 3567 N N . ILE A 1 472 ? -14.414 -12.125 -14.531 1 91.31 472 ILE A N 1
ATOM 3568 C CA . ILE A 1 472 ? -13.656 -11.031 -13.938 1 91.31 472 ILE A CA 1
ATOM 3569 C C . ILE A 1 472 ? -13.555 -9.867 -14.93 1 91.31 472 ILE A C 1
ATOM 3571 O O . ILE A 1 472 ? -13.711 -8.711 -14.547 1 91.31 472 ILE A O 1
ATOM 3575 N N . VAL A 1 473 ? -13.344 -10.195 -16.188 1 89.94 473 VAL A N 1
ATOM 3576 C CA . VAL A 1 473 ? -13.266 -9.164 -17.219 1 89.94 473 VAL A CA 1
ATOM 3577 C C . VAL A 1 473 ? -14.617 -8.445 -17.328 1 89.94 473 VAL A C 1
ATOM 3579 O O . VAL A 1 473 ? -14.664 -7.219 -17.438 1 89.94 473 VAL A O 1
ATOM 3582 N N . LEU A 1 474 ? -15.633 -9.211 -17.219 1 91.38 474 LEU A N 1
ATOM 3583 C CA . LEU A 1 474 ? -16.969 -8.617 -17.25 1 91.38 474 LEU A CA 1
ATOM 3584 C C . LEU A 1 474 ? -17.172 -7.676 -16.062 1 91.38 474 LEU A C 1
ATOM 3586 O O . LEU A 1 474 ? -17.703 -6.582 -16.234 1 91.38 474 LEU A O 1
ATOM 3590 N N . LEU A 1 475 ? -16.781 -8.109 -14.953 1 92.25 475 LEU A N 1
ATOM 3591 C CA . LEU A 1 475 ? -16.906 -7.281 -13.758 1 92.25 475 LEU A CA 1
ATOM 3592 C C . LEU A 1 475 ? -16.109 -5.992 -13.898 1 92.25 475 LEU A C 1
ATOM 3594 O O . LEU A 1 475 ? -16.609 -4.906 -13.594 1 92.25 475 LEU A O 1
ATOM 3598 N N . VAL A 1 476 ? -14.883 -6.094 -14.445 1 90.94 476 VAL A N 1
ATOM 3599 C CA . VAL A 1 476 ? -14.016 -4.934 -14.594 1 90.94 476 VAL A CA 1
ATOM 3600 C C . VAL A 1 476 ? -14.602 -3.979 -15.633 1 90.94 476 VAL A C 1
ATOM 3602 O O . VAL A 1 476 ? -14.609 -2.762 -15.43 1 90.94 476 VAL A O 1
ATOM 3605 N N . VAL A 1 477 ? -15.148 -4.527 -16.672 1 92.31 477 VAL A N 1
ATOM 3606 C CA . VAL A 1 477 ? -15.75 -3.715 -17.719 1 92.31 477 VAL A CA 1
ATOM 3607 C C . VAL A 1 477 ? -16.969 -2.971 -17.156 1 92.31 477 VAL A C 1
ATOM 3609 O O . VAL A 1 477 ? -17.156 -1.784 -17.438 1 92.31 477 VAL A O 1
ATOM 3612 N N . LEU A 1 478 ? -17.734 -3.635 -16.375 1 92.44 478 LEU A N 1
ATOM 3613 C CA . LEU A 1 478 ? -18.922 -3.01 -15.781 1 92.44 478 LEU A CA 1
ATOM 3614 C C . LEU A 1 478 ? -18.516 -1.898 -14.812 1 92.44 478 LEU A C 1
ATOM 3616 O O . LEU A 1 478 ? -19.141 -0.833 -14.797 1 92.44 478 LEU A O 1
ATOM 3620 N N . VAL A 1 479 ? -17.484 -2.109 -14.062 1 91.44 479 VAL A N 1
ATOM 3621 C CA . VAL A 1 479 ? -17.031 -1.104 -13.109 1 91.44 479 VAL A CA 1
ATOM 3622 C C . VAL A 1 479 ? -16.531 0.132 -13.859 1 91.44 479 VAL A C 1
ATOM 3624 O O . VAL A 1 479 ? -16.859 1.263 -13.484 1 91.44 479 VAL A O 1
ATOM 3627 N N . VAL A 1 480 ? -15.773 -0.096 -14.969 1 90.38 480 VAL A N 1
ATOM 3628 C CA . VAL A 1 480 ? -15.211 1.009 -15.742 1 90.38 480 VAL A CA 1
ATOM 3629 C C . VAL A 1 480 ? -16.344 1.775 -16.422 1 90.38 480 VAL A C 1
ATOM 3631 O O . VAL A 1 480 ? -16.328 3.008 -16.453 1 90.38 480 VAL A O 1
ATOM 3634 N N . CYS A 1 481 ? -17.328 1.049 -16.875 1 89.5 481 CYS A N 1
ATOM 3635 C CA . CYS A 1 481 ? -18.469 1.679 -17.531 1 89.5 481 CYS A CA 1
ATOM 3636 C C . CYS A 1 481 ? -19.25 2.539 -16.547 1 89.5 481 CYS A C 1
ATOM 3638 O O . CYS A 1 481 ? -19.656 3.66 -16.875 1 89.5 481 CYS A O 1
ATOM 3640 N N . LEU A 1 482 ? -19.422 2.086 -15.375 1 88.88 482 LEU A N 1
ATOM 3641 C CA . LEU A 1 482 ? -20.188 2.82 -14.375 1 88.88 482 LEU A CA 1
ATOM 3642 C C . LEU A 1 482 ? -19.375 3.99 -13.82 1 88.88 482 LEU A C 1
ATOM 3644 O O . LEU A 1 482 ? -19.938 5.012 -13.43 1 88.88 482 LEU A O 1
ATOM 3648 N N . HIS A 1 483 ? -18.062 3.777 -13.844 1 85.31 483 HIS A N 1
ATOM 3649 C CA . HIS A 1 483 ? -17.203 4.875 -13.422 1 85.31 483 HIS A CA 1
ATOM 3650 C C . HIS A 1 483 ? -17.266 6.035 -14.406 1 85.31 483 HIS A C 1
ATOM 3652 O O . HIS A 1 483 ? -17.25 7.199 -14 1 85.31 483 HIS A O 1
ATOM 3658 N N . HIS A 1 484 ? -17.391 5.793 -15.602 1 85.19 484 HIS A N 1
ATOM 3659 C CA . HIS A 1 484 ? -17.438 6.816 -16.641 1 85.19 484 HIS A CA 1
ATOM 3660 C C . HIS A 1 484 ? -18.781 7.516 -16.688 1 85.19 484 HIS A C 1
ATOM 3662 O O . HIS A 1 484 ? -18.906 8.609 -17.234 1 85.19 484 HIS A O 1
ATOM 3668 N N . ARG A 1 485 ? -19.797 6.992 -16.125 1 80.81 485 ARG A N 1
ATOM 3669 C CA . ARG A 1 485 ? -21.125 7.605 -16.094 1 80.81 485 ARG A CA 1
ATOM 3670 C C . ARG A 1 485 ? -21.203 8.664 -15 1 80.81 485 ARG A C 1
ATOM 3672 O O . ARG A 1 485 ? -22.125 9.477 -14.984 1 80.81 485 ARG A O 1
ATOM 3679 N N . HIS A 1 486 ? -20.141 9.125 -14.328 1 71.94 486 HIS A N 1
ATOM 3680 C CA . HIS A 1 486 ? -20.062 10.133 -13.273 1 71.94 486 HIS A CA 1
ATOM 3681 C C . HIS A 1 486 ? -21.359 10.203 -12.484 1 71.94 486 HIS A C 1
ATOM 3683 O O . HIS A 1 486 ? -22.219 11.039 -12.781 1 71.94 486 HIS A O 1
ATOM 3689 N N . MET A 1 487 ? -21.656 9.281 -11.562 1 73.94 487 MET A N 1
ATOM 3690 C CA . MET A 1 487 ? -22.859 9.266 -10.742 1 73.94 487 MET A CA 1
ATOM 3691 C C . MET A 1 487 ? -22.797 10.359 -9.672 1 73.94 487 MET A C 1
ATOM 3693 O O . MET A 1 487 ? -21.734 10.648 -9.133 1 73.94 487 MET A O 1
ATOM 3697 N N . THR A 1 488 ? -23.844 11.172 -9.438 1 67.62 488 THR A N 1
ATOM 3698 C CA . THR A 1 488 ? -23.906 12.312 -8.531 1 67.62 488 THR A CA 1
ATOM 3699 C C . THR A 1 488 ? -24.234 11.852 -7.109 1 67.62 488 THR A C 1
ATOM 3701 O O . THR A 1 488 ? -24.078 12.617 -6.156 1 67.62 488 THR A O 1
ATOM 3704 N N . VAL A 1 489 ? -24.688 10.586 -6.957 1 70.75 489 VAL A N 1
ATOM 3705 C CA . VAL A 1 489 ? -25.078 10.172 -5.613 1 70.75 489 VAL A CA 1
ATOM 3706 C C . VAL A 1 489 ? -23.828 9.781 -4.816 1 70.75 489 VAL A C 1
ATOM 3708 O O . VAL A 1 489 ? -22.938 9.117 -5.34 1 70.75 489 VAL A O 1
ATOM 3711 N N . SER A 1 490 ? -23.672 10.5 -3.59 1 74.31 490 SER A N 1
ATOM 3712 C CA . SER A 1 490 ? -22.531 10.141 -2.77 1 74.31 490 SER A CA 1
ATOM 3713 C C . SER A 1 490 ? -22.953 9.406 -1.504 1 74.31 490 SER A C 1
ATOM 3715 O O . SER A 1 490 ? -23.688 9.961 -0.677 1 74.31 490 SER A O 1
ATOM 3717 N N . TRP A 1 491 ? -22.844 8.125 -1.506 1 79.06 491 TRP A N 1
ATOM 3718 C CA . TRP A 1 491 ? -23.094 7.344 -0.296 1 79.06 491 TRP A CA 1
ATOM 3719 C C . TRP A 1 491 ? -21.797 7.172 0.506 1 79.06 491 TRP A C 1
ATOM 3721 O O . TRP A 1 491 ? -21.734 6.332 1.41 1 79.06 491 TRP A O 1
ATOM 3731 N N . GLY A 1 492 ? -20.844 7.898 0.232 1 76.31 492 GLY A N 1
ATOM 3732 C CA . GLY A 1 492 ? -19.562 7.777 0.91 1 76.31 492 GLY A CA 1
ATOM 3733 C C . GLY A 1 492 ? -18.594 6.863 0.188 1 76.31 492 GLY A C 1
ATOM 3734 O O . GLY A 1 492 ? -19 5.895 -0.455 1 76.31 492 GLY A O 1
ATOM 3735 N N . ASN A 1 493 ? -17.438 7.25 0.162 1 78 493 ASN A N 1
ATOM 3736 C CA . ASN A 1 493 ? -16.391 6.48 -0.501 1 78 493 ASN A CA 1
ATOM 3737 C C . ASN A 1 493 ? -15.43 5.855 0.507 1 78 493 ASN A C 1
ATOM 3739 O O . ASN A 1 493 ? -14.695 6.562 1.197 1 78 493 ASN A O 1
ATOM 3743 N N . ILE A 1 494 ? -15.438 4.531 0.574 1 87.19 494 ILE A N 1
ATOM 3744 C CA . ILE A 1 494 ? -14.57 3.822 1.508 1 87.19 494 ILE A CA 1
ATOM 3745 C C . ILE A 1 494 ? -13.109 4.047 1.124 1 87.19 494 ILE A C 1
ATOM 3747 O O . ILE A 1 494 ? -12.211 3.924 1.964 1 87.19 494 ILE A O 1
ATOM 3751 N N . GLY A 1 495 ? -12.93 4.344 -0.204 1 87.31 495 GLY A N 1
ATOM 3752 C CA . GLY A 1 495 ? -11.57 4.633 -0.642 1 87.31 495 GLY A CA 1
ATOM 3753 C C . GLY A 1 495 ? -10.93 5.777 0.121 1 87.31 495 GLY A C 1
ATOM 3754 O O . GLY A 1 495 ? -9.758 5.703 0.488 1 87.31 495 GLY A O 1
ATOM 3755 N N . GLN A 1 496 ? -11.672 6.75 0.446 1 88.88 496 GLN A N 1
ATOM 3756 C CA . GLN A 1 496 ? -11.164 7.898 1.188 1 88.88 496 GLN A CA 1
ATOM 3757 C C . GLN A 1 496 ? -10.828 7.52 2.627 1 88.88 496 GLN A C 1
ATOM 3759 O O . GLN A 1 496 ? -9.82 7.98 3.178 1 88.88 496 GLN A O 1
ATOM 3764 N N . ALA A 1 497 ? -11.664 6.691 3.172 1 90.38 497 ALA A N 1
ATOM 3765 C CA . ALA A 1 497 ? -11.414 6.258 4.543 1 90.38 497 ALA A CA 1
ATOM 3766 C C . ALA A 1 497 ? -10.156 5.402 4.625 1 90.38 497 ALA A C 1
ATOM 3768 O O . ALA A 1 497 ? -9.391 5.508 5.586 1 90.38 497 ALA A O 1
ATOM 3769 N N . LEU A 1 498 ? -10.023 4.648 3.623 1 91.31 498 LEU A N 1
ATOM 3770 C CA . LEU A 1 498 ? -8.852 3.785 3.594 1 91.31 498 LEU A CA 1
ATOM 3771 C C . LEU A 1 498 ? -7.578 4.602 3.391 1 91.31 498 LEU A C 1
ATOM 3773 O O . LEU A 1 498 ? -6.566 4.355 4.047 1 91.31 498 LEU A O 1
ATOM 3777 N N . ILE A 1 499 ? -7.617 5.535 2.492 1 91.5 499 ILE A N 1
ATOM 3778 C CA . ILE A 1 499 ? -6.465 6.395 2.236 1 91.5 499 ILE A CA 1
ATOM 3779 C C . ILE A 1 499 ? -6.117 7.184 3.498 1 91.5 499 ILE A C 1
ATOM 3781 O O . ILE A 1 499 ? -4.945 7.332 3.844 1 91.5 499 ILE A O 1
ATOM 3785 N N . TYR A 1 500 ? -7.148 7.656 4.156 1 92.19 500 TYR A N 1
ATOM 3786 C CA . TYR A 1 500 ? -6.922 8.398 5.391 1 92.19 500 TYR A CA 1
ATOM 3787 C C . TYR A 1 500 ? -6.199 7.531 6.418 1 92.19 500 TYR A C 1
ATOM 3789 O O . TYR A 1 500 ? -5.238 7.98 7.047 1 92.19 500 TYR A O 1
ATOM 3797 N N . HIS A 1 501 ? -6.699 6.363 6.551 1 91.69 501 HIS A N 1
ATOM 3798 C CA . HIS A 1 501 ? -6.105 5.445 7.516 1 91.69 501 HIS A CA 1
ATOM 3799 C C . HIS A 1 501 ? -4.648 5.145 7.168 1 91.69 501 HIS A C 1
ATOM 3801 O O . HIS A 1 501 ? -3.783 5.156 8.047 1 91.69 501 HIS A O 1
ATOM 3807 N N . GLN A 1 502 ? -4.414 4.98 5.977 1 91.19 502 GLN A N 1
ATOM 3808 C CA . GLN A 1 502 ? -3.062 4.652 5.531 1 91.19 502 GLN A CA 1
ATOM 3809 C C . GLN A 1 502 ? -2.133 5.855 5.668 1 91.19 502 GLN A C 1
ATOM 3811 O O . GLN A 1 502 ? -0.98 5.711 6.082 1 91.19 502 GLN A O 1
ATOM 3816 N N . VAL A 1 503 ? -2.576 7.004 5.332 1 92.94 503 VAL A N 1
ATOM 3817 C CA . VAL A 1 503 ? -1.771 8.219 5.438 1 92.94 503 VAL A CA 1
ATOM 3818 C C . VAL A 1 503 ? -1.396 8.461 6.898 1 92.94 503 VAL A C 1
ATOM 3820 O O . VAL A 1 503 ? -0.245 8.781 7.203 1 92.94 503 VAL A O 1
ATOM 3823 N N . ARG A 1 504 ? -2.373 8.328 7.711 1 92.31 504 ARG A N 1
ATOM 3824 C CA . ARG A 1 504 ? -2.113 8.555 9.125 1 92.31 504 ARG A CA 1
ATOM 3825 C C . ARG A 1 504 ? -1.051 7.594 9.648 1 92.31 504 ARG A C 1
ATOM 3827 O O . ARG A 1 504 ? -0.119 8.008 10.344 1 92.31 504 ARG A O 1
ATOM 3834 N N . LYS A 1 505 ? -1.163 6.375 9.328 1 92.19 505 LYS A N 1
ATOM 3835 C CA . LYS A 1 505 ? -0.209 5.367 9.773 1 92.19 505 LYS A CA 1
ATOM 3836 C C . LYS A 1 505 ? 1.188 5.648 9.234 1 92.19 505 LYS A C 1
ATOM 3838 O O . LYS A 1 505 ? 2.174 5.582 9.969 1 92.19 505 LYS A O 1
ATOM 3843 N N . TYR A 1 506 ? 1.254 6.035 7.992 1 91.44 506 TYR A N 1
ATOM 3844 C CA . TYR A 1 506 ? 2.541 6.277 7.348 1 91.44 506 TYR A CA 1
ATOM 3845 C C . TYR A 1 506 ? 3.164 7.578 7.844 1 91.44 506 TYR A C 1
ATOM 3847 O O . TYR A 1 506 ? 4.387 7.68 7.961 1 91.44 506 TYR A O 1
ATOM 3855 N N . LEU A 1 507 ? 2.336 8.547 8.148 1 93 507 LEU A N 1
ATOM 3856 C CA . LEU A 1 507 ? 2.854 9.789 8.711 1 93 507 LEU A CA 1
ATOM 3857 C C . LEU A 1 507 ? 3.49 9.547 10.07 1 93 507 LEU A C 1
ATOM 3859 O O . LEU A 1 507 ? 4.496 10.172 10.414 1 93 507 LEU A O 1
ATOM 3863 N N . LEU A 1 508 ? 2.906 8.633 10.797 1 91.19 508 LEU A N 1
ATOM 3864 C CA . LEU A 1 508 ? 3.432 8.32 12.117 1 91.19 508 LEU A CA 1
ATOM 3865 C C . LEU A 1 508 ? 4.738 7.543 12.016 1 91.19 508 LEU A C 1
ATOM 3867 O O . LEU A 1 508 ? 5.574 7.602 12.922 1 91.19 508 LEU A O 1
ATOM 3871 N N . LEU A 1 509 ? 4.945 6.891 10.891 1 89.75 509 LEU A N 1
ATOM 3872 C CA . LEU A 1 509 ? 6.152 6.098 10.695 1 89.75 509 LEU A CA 1
ATOM 3873 C C . LEU A 1 509 ? 7.293 6.961 10.164 1 89.75 509 LEU A C 1
ATOM 3875 O O . LEU A 1 509 ? 8.461 6.578 10.258 1 89.75 509 LEU A O 1
ATOM 3879 N N . LEU A 1 510 ? 6.949 8.062 9.562 1 89.69 510 LEU A N 1
ATOM 3880 C CA . LEU A 1 510 ? 7.98 8.984 9.094 1 89.69 510 LEU A CA 1
ATOM 3881 C C . LEU A 1 510 ? 8.734 9.602 10.258 1 89.69 510 LEU A C 1
ATOM 3883 O O . LEU A 1 510 ? 8.125 10.094 11.211 1 89.69 510 LEU A O 1
ATOM 3887 N N . ASP A 1 511 ? 10.023 9.398 10.242 1 84.38 511 ASP A N 1
ATOM 3888 C CA . ASP A 1 511 ? 10.891 9.898 11.305 1 84.38 511 ASP A CA 1
ATOM 3889 C C . ASP A 1 511 ? 11.891 10.906 10.766 1 84.38 511 ASP A C 1
ATOM 3891 O O . ASP A 1 511 ? 12.734 10.57 9.93 1 84.38 511 ASP A O 1
ATOM 3895 N N . ALA A 1 512 ? 11.82 12.102 11.297 1 81.25 512 ALA A N 1
ATOM 3896 C CA . ALA A 1 512 ? 12.703 13.18 10.859 1 81.25 512 ALA A CA 1
ATOM 3897 C C . ALA A 1 512 ? 14.156 12.883 11.234 1 81.25 512 ALA A C 1
ATOM 3899 O O . ALA A 1 512 ? 15.078 13.359 10.57 1 81.25 512 ALA A O 1
ATOM 3900 N N . SER A 1 513 ? 14.32 12.07 12.211 1 77.25 513 SER A N 1
ATOM 3901 C CA . SER A 1 513 ? 15.672 11.766 12.664 1 77.25 513 SER A CA 1
ATOM 3902 C C . SER A 1 513 ? 16.375 10.82 11.695 1 77.25 513 SER A C 1
ATOM 3904 O O . SER A 1 513 ? 17.609 10.758 11.656 1 77.25 513 SER A O 1
ATOM 3906 N N . LYS A 1 514 ? 15.695 10.164 10.883 1 78.56 514 LYS A N 1
ATOM 3907 C CA . LYS A 1 514 ? 16.281 9.188 9.969 1 78.56 514 LYS A CA 1
ATOM 3908 C C . LYS A 1 514 ? 16.469 9.789 8.57 1 78.56 514 LYS A C 1
ATOM 3910 O O . LYS A 1 514 ? 16.781 9.07 7.621 1 78.56 514 LYS A O 1
ATOM 3915 N N . GLU A 1 515 ? 16.375 11.078 8.5 1 81.94 515 GLU A N 1
ATOM 3916 C CA . GLU A 1 515 ? 16.562 11.719 7.199 1 81.94 515 GLU A CA 1
ATOM 3917 C C . GLU A 1 515 ? 18.047 11.758 6.812 1 81.94 515 GLU A C 1
ATOM 3919 O O . GLU A 1 515 ? 18.906 12 7.656 1 81.94 515 GLU A O 1
ATOM 3924 N N . HIS A 1 516 ? 18.359 11.266 5.668 1 85.31 516 HIS A N 1
ATOM 3925 C CA . HIS A 1 516 ? 19.688 11.273 5.098 1 85.31 516 HIS A CA 1
ATOM 3926 C C . HIS A 1 516 ? 19.766 12.156 3.857 1 85.31 516 HIS A C 1
ATOM 3928 O O . HIS A 1 516 ? 18.781 12.266 3.113 1 85.31 516 HIS A O 1
ATOM 3934 N N . VAL A 1 517 ? 20.906 12.766 3.646 1 87.5 517 VAL A N 1
ATOM 3935 C CA . VAL A 1 517 ? 21.109 13.727 2.562 1 87.5 517 VAL A CA 1
ATOM 3936 C C . VAL A 1 517 ? 20.859 13.039 1.218 1 87.5 517 VAL A C 1
ATOM 3938 O O . VAL A 1 517 ? 20.422 13.68 0.259 1 87.5 517 VAL A O 1
ATOM 3941 N N . LYS A 1 518 ? 21.031 11.773 1.148 1 87.69 518 LYS A N 1
ATOM 3942 C CA . LYS A 1 518 ? 20.875 11.023 -0.093 1 87.69 518 LYS A CA 1
ATOM 3943 C C . LYS A 1 518 ? 19.422 11.078 -0.586 1 87.69 518 LYS A C 1
ATOM 3945 O O . LYS A 1 518 ? 19.172 11.047 -1.793 1 87.69 518 LYS A O 1
ATOM 3950 N N . TYR A 1 519 ? 18.547 11.148 0.372 1 87.38 519 TYR A N 1
ATOM 3951 C CA . TYR A 1 519 ? 17.125 11.125 -0.004 1 87.38 519 TYR A CA 1
ATOM 3952 C C . TYR A 1 519 ? 16.469 12.469 0.285 1 87.38 519 TYR A C 1
ATOM 3954 O O . TYR A 1 519 ? 15.266 12.531 0.556 1 87.38 519 TYR A O 1
ATOM 3962 N N . TRP A 1 520 ? 17.266 13.492 0.231 1 89.75 520 TRP A N 1
ATOM 3963 C CA . TRP A 1 520 ? 16.766 14.852 0.441 1 89.75 520 TRP A CA 1
ATOM 3964 C C . TRP A 1 520 ? 15.828 15.266 -0.683 1 89.75 520 TRP A C 1
ATOM 3966 O O . TRP A 1 520 ? 16.062 14.93 -1.848 1 89.75 520 TRP A O 1
ATOM 3976 N N . ARG A 1 521 ? 14.773 15.953 -0.32 1 91.06 521 ARG A N 1
ATOM 3977 C CA . ARG A 1 521 ? 13.82 16.531 -1.261 1 91.06 521 ARG A CA 1
ATOM 3978 C C . ARG A 1 521 ? 13.5 17.969 -0.892 1 91.06 521 ARG A C 1
ATOM 3980 O O . ARG A 1 521 ? 13.453 18.328 0.289 1 91.06 521 ARG A O 1
ATOM 3987 N N . PRO A 1 522 ? 13.344 18.734 -1.926 1 93.56 522 PRO A N 1
ATOM 3988 C CA . PRO A 1 522 ? 12.922 20.109 -1.608 1 93.56 522 PRO A CA 1
ATOM 3989 C C . PRO A 1 522 ? 11.484 20.172 -1.094 1 93.56 522 PRO A C 1
ATOM 3991 O O . PRO A 1 522 ? 10.562 19.719 -1.768 1 93.56 522 PRO A O 1
ATOM 3994 N N . GLN A 1 523 ? 11.312 20.547 0.052 1 95.62 523 GLN A N 1
ATOM 3995 C CA . GLN A 1 523 ? 10.016 20.844 0.64 1 95.62 523 GLN A CA 1
ATOM 3996 C C . GLN A 1 523 ? 9.797 22.359 0.753 1 95.62 523 GLN A C 1
ATOM 3998 O O . GLN A 1 523 ? 10.312 23 1.671 1 95.62 523 GLN A O 1
ATOM 4003 N N . ILE A 1 524 ? 8.953 22.859 -0.119 1 97.19 524 ILE A N 1
ATOM 4004 C CA . ILE A 1 524 ? 8.922 24.297 -0.317 1 97.19 524 ILE A CA 1
ATOM 4005 C C . ILE A 1 524 ? 7.617 24.859 0.241 1 97.19 524 ILE A C 1
ATOM 4007 O O . ILE A 1 524 ? 6.535 24.328 -0.012 1 97.19 524 ILE A O 1
ATOM 4011 N N . LEU A 1 525 ? 7.723 25.828 1.092 1 97.94 525 LEU A N 1
ATOM 4012 C CA . LEU A 1 525 ? 6.617 26.688 1.486 1 97.94 525 LEU A CA 1
ATOM 4013 C C . LEU A 1 525 ? 6.656 28 0.716 1 97.94 525 LEU A C 1
ATOM 4015 O O . LEU A 1 525 ? 7.602 28.781 0.858 1 97.94 525 LEU A O 1
ATOM 4019 N N . PHE A 1 526 ? 5.742 28.25 -0.197 1 97.56 526 PHE A N 1
ATOM 4020 C CA . PHE A 1 526 ? 5.652 29.5 -0.95 1 97.56 526 PHE A CA 1
ATOM 4021 C C . PHE A 1 526 ? 4.73 30.484 -0.251 1 97.56 526 PHE A C 1
ATOM 4023 O O . PHE A 1 526 ? 3.533 30.219 -0.101 1 97.56 526 PHE A O 1
ATOM 4030 N N . LEU A 1 527 ? 5.285 31.547 0.295 1 96.69 527 LEU A N 1
ATOM 4031 C CA . LEU A 1 527 ? 4.488 32.594 0.909 1 96.69 527 LEU A CA 1
ATOM 4032 C C . LEU A 1 527 ? 3.865 33.5 -0.153 1 96.69 527 LEU A C 1
ATOM 4034 O O . LEU A 1 527 ? 4.527 34.406 -0.676 1 96.69 527 LEU A O 1
ATOM 4038 N N . LEU A 1 528 ? 2.652 33.281 -0.374 1 91.69 528 LEU A N 1
ATOM 4039 C CA . LEU A 1 528 ? 1.907 33.906 -1.462 1 91.69 528 LEU A CA 1
ATOM 4040 C C . LEU A 1 528 ? 1.238 35.188 -0.997 1 91.69 528 LEU A C 1
ATOM 4042 O O . LEU A 1 528 ? 0.385 35.188 -0.107 1 91.69 528 LEU A O 1
ATOM 4046 N N . ALA A 1 529 ? 1.65 36.25 -1.567 1 87.69 529 ALA A N 1
ATOM 4047 C CA . ALA A 1 529 ? 1.008 37.531 -1.235 1 87.69 529 ALA A CA 1
ATOM 4048 C C . ALA A 1 529 ? -0.293 37.719 -2.014 1 87.69 529 ALA A C 1
ATOM 4050 O O . ALA A 1 529 ? -1.354 37.906 -1.422 1 87.69 529 ALA A O 1
ATOM 4051 N N . ASN A 1 530 ? -0.252 37.594 -3.346 1 88.12 530 ASN A N 1
ATOM 4052 C CA . ASN A 1 530 ? -1.417 37.656 -4.219 1 88.12 530 ASN A CA 1
ATOM 4053 C C . ASN A 1 530 ? -1.437 36.531 -5.227 1 88.12 530 ASN A C 1
ATOM 4055 O O . ASN A 1 530 ? -0.576 36.438 -6.105 1 88.12 530 ASN A O 1
ATOM 4059 N N . PRO A 1 531 ? -2.449 35.719 -5.133 1 90.25 531 PRO A N 1
ATOM 4060 C CA . PRO A 1 531 ? -2.5 34.531 -5.992 1 90.25 531 PRO A CA 1
ATOM 4061 C C . PRO A 1 531 ? -2.639 34.875 -7.473 1 90.25 531 PRO A C 1
ATOM 4063 O O . PRO A 1 531 ? -2.156 34.125 -8.336 1 90.25 531 PRO A O 1
ATOM 4066 N N . ARG A 1 532 ? -3.234 35.969 -7.84 1 88.12 532 ARG A N 1
ATOM 4067 C CA . ARG A 1 532 ? -3.467 36.312 -9.242 1 88.12 532 ARG A CA 1
ATOM 4068 C C . ARG A 1 532 ? -2.178 36.75 -9.922 1 88.12 532 ARG A C 1
ATOM 4070 O O . ARG A 1 532 ? -1.9 36.344 -11.055 1 88.12 532 ARG A O 1
ATOM 4077 N N . SER A 1 533 ? -1.381 37.531 -9.289 1 87.88 533 SER A N 1
ATOM 4078 C CA . SER A 1 533 ? -0.15 38.031 -9.883 1 87.88 533 SER A CA 1
ATOM 4079 C C . SER A 1 533 ? 0.968 37 -9.812 1 87.88 533 SER A C 1
ATOM 4081 O O . SER A 1 533 ? 1.912 37.031 -10.602 1 87.88 533 SER A O 1
ATOM 4083 N N . ALA A 1 534 ? 0.895 36.062 -8.891 1 91.31 534 ALA A N 1
ATOM 4084 C CA . ALA A 1 534 ? 1.987 35.125 -8.672 1 91.31 534 ALA A CA 1
ATOM 4085 C C . ALA A 1 534 ? 1.705 33.781 -9.359 1 91.31 534 ALA A C 1
ATOM 4087 O O . ALA A 1 534 ? 2.369 32.781 -9.078 1 91.31 534 ALA A O 1
ATOM 4088 N N . ALA A 1 535 ? 0.801 33.688 -10.25 1 90.88 535 ALA A N 1
ATOM 4089 C CA . ALA A 1 535 ? 0.366 32.438 -10.859 1 90.88 535 ALA A CA 1
ATOM 4090 C C . ALA A 1 535 ? 1.516 31.75 -11.594 1 90.88 535 ALA A C 1
ATOM 4092 O O . ALA A 1 535 ? 1.711 30.531 -11.469 1 90.88 535 ALA A O 1
ATOM 4093 N N . LEU A 1 536 ? 2.35 32.531 -12.312 1 89.5 536 LEU A N 1
ATOM 4094 C CA . LEU A 1 536 ? 3.465 31.953 -13.062 1 89.5 536 LEU A CA 1
ATOM 4095 C C . LEU A 1 536 ? 4.547 31.438 -12.117 1 89.5 536 LEU A C 1
ATOM 4097 O O . LEU A 1 536 ? 5.156 30.391 -12.359 1 89.5 536 LEU A O 1
ATOM 4101 N N . LEU A 1 537 ? 4.785 32.188 -11.094 1 92.44 537 LEU A N 1
ATOM 4102 C CA . LEU A 1 537 ? 5.77 31.781 -10.109 1 92.44 537 LEU A CA 1
ATOM 4103 C C . LEU A 1 537 ? 5.32 30.5 -9.406 1 92.44 537 LEU A C 1
ATOM 4105 O O . LEU A 1 537 ? 6.145 29.625 -9.102 1 92.44 537 LEU A O 1
ATOM 4109 N N . VAL A 1 538 ? 3.996 30.391 -9.125 1 93.5 538 VAL A N 1
ATOM 4110 C CA . VAL A 1 538 ? 3.457 29.188 -8.5 1 93.5 538 VAL A CA 1
ATOM 4111 C C . VAL A 1 538 ? 3.709 27.984 -9.391 1 93.5 538 VAL A C 1
ATOM 4113 O O . VAL A 1 538 ? 4.09 26.906 -8.914 1 93.5 538 VAL A O 1
ATOM 4116 N N . GLN A 1 539 ? 3.551 28.094 -10.625 1 90.75 539 GLN A N 1
ATOM 4117 C CA . GLN A 1 539 ? 3.785 27 -11.562 1 90.75 539 GLN A CA 1
ATOM 4118 C C . GLN A 1 539 ? 5.27 26.656 -11.656 1 90.75 539 GLN A C 1
ATOM 4120 O O . GLN A 1 539 ? 5.645 25.484 -11.75 1 90.75 539 GLN A O 1
ATOM 4125 N N . PHE A 1 540 ? 6.117 27.688 -11.68 1 90.56 540 PHE A N 1
ATOM 4126 C CA . PHE A 1 540 ? 7.559 27.469 -11.75 1 90.56 540 PHE A CA 1
ATOM 4127 C C . PHE A 1 540 ? 8.039 26.688 -10.531 1 90.56 540 PHE A C 1
ATOM 4129 O O . PHE A 1 540 ? 8.82 25.75 -10.656 1 90.56 540 PHE A O 1
ATOM 4136 N N . VAL A 1 541 ? 7.578 27.125 -9.344 1 93.12 541 VAL A N 1
ATOM 4137 C CA . VAL A 1 541 ? 8.016 26.469 -8.109 1 93.12 541 VAL A CA 1
ATOM 4138 C C . VAL A 1 541 ? 7.52 25.031 -8.078 1 93.12 541 VAL A C 1
ATOM 4140 O O . VAL A 1 541 ? 8.164 24.156 -7.504 1 93.12 541 VAL A O 1
ATOM 4143 N N . ASN A 1 542 ? 6.406 24.781 -8.664 1 91.75 542 ASN A N 1
ATOM 4144 C CA . ASN A 1 542 ? 5.922 23.422 -8.773 1 91.75 542 ASN A CA 1
ATOM 4145 C C . ASN A 1 542 ? 6.898 22.531 -9.547 1 91.75 542 ASN A C 1
ATOM 4147 O O . ASN A 1 542 ? 7.02 21.344 -9.273 1 91.75 542 ASN A O 1
ATOM 4151 N N . SER A 1 543 ? 7.59 23.094 -10.461 1 87.69 543 SER A N 1
ATOM 4152 C CA . SER A 1 543 ? 8.562 22.344 -11.25 1 87.69 543 SER A CA 1
ATOM 4153 C C . SER A 1 543 ? 9.836 22.094 -10.461 1 87.69 543 SER A C 1
ATOM 4155 O O . SER A 1 543 ? 10.57 21.141 -10.742 1 87.69 543 SER A O 1
ATOM 4157 N N . VAL A 1 544 ? 10.055 22.891 -9.516 1 88.62 544 VAL A N 1
ATOM 4158 C CA . VAL A 1 544 ? 11.266 22.781 -8.711 1 88.62 544 VAL A CA 1
ATOM 4159 C C . VAL A 1 544 ? 11.102 21.641 -7.691 1 88.62 544 VAL A C 1
ATOM 4161 O O . VAL A 1 544 ? 12.07 20.969 -7.344 1 88.62 544 VAL A O 1
ATOM 4164 N N . LYS A 1 545 ? 10.016 21.312 -7.262 1 83.94 545 LYS A N 1
ATOM 4165 C CA . LYS A 1 545 ? 9.797 20.422 -6.125 1 83.94 545 LYS A CA 1
ATOM 4166 C C . LYS A 1 545 ? 9.969 18.969 -6.527 1 83.94 545 LYS A C 1
ATOM 4168 O O . LYS A 1 545 ? 10.297 18.125 -5.691 1 83.94 545 LYS A O 1
ATOM 4173 N N . LYS A 1 546 ? 9.992 18.469 -7.723 1 76.06 546 LYS A N 1
ATOM 4174 C CA . LYS A 1 546 ? 10.156 17.125 -8.266 1 76.06 546 LYS A CA 1
ATOM 4175 C C . LYS A 1 546 ? 9.664 16.062 -7.281 1 76.06 546 LYS A C 1
ATOM 4177 O O . LYS A 1 546 ? 10.398 15.133 -6.949 1 76.06 546 LYS A O 1
ATOM 4182 N N . GLY A 1 547 ? 8.57 16.125 -6.598 1 80.44 547 GLY A N 1
ATOM 4183 C CA . GLY A 1 547 ? 8.047 15.078 -5.73 1 80.44 547 GLY A CA 1
ATOM 4184 C C . GLY A 1 547 ? 8.094 15.445 -4.258 1 80.44 547 GLY A C 1
ATOM 4185 O O . GLY A 1 547 ? 7.781 14.617 -3.398 1 80.44 547 GLY A O 1
ATOM 4186 N N . GLY A 1 548 ? 8.625 16.578 -3.957 1 90.5 548 GLY A N 1
ATOM 4187 C CA . GLY A 1 548 ? 8.648 17.047 -2.58 1 90.5 548 GLY A CA 1
ATOM 4188 C C . GLY A 1 548 ? 7.363 17.719 -2.154 1 90.5 548 GLY A C 1
ATOM 4189 O O . GLY A 1 548 ? 6.406 17.781 -2.926 1 90.5 548 GLY A O 1
ATOM 4190 N N . LEU A 1 549 ? 7.32 18.125 -0.911 1 94.5 549 LEU A N 1
ATOM 4191 C CA . LEU A 1 549 ? 6.176 18.812 -0.336 1 94.5 549 LEU A CA 1
ATOM 4192 C C . LEU A 1 549 ? 6.094 20.25 -0.853 1 94.5 549 LEU A C 1
ATOM 4194 O O . LEU A 1 549 ? 7.109 20.938 -0.941 1 94.5 549 LEU A O 1
ATOM 4198 N N . TYR A 1 550 ? 5 20.719 -1.462 1 96 550 TYR A N 1
ATOM 4199 C CA . TYR A 1 550 ? 4.738 22.078 -1.917 1 96 550 TYR A CA 1
ATOM 4200 C C . TYR A 1 550 ? 3.516 22.656 -1.219 1 96 550 TYR A C 1
ATOM 4202 O O . TYR A 1 550 ? 2.402 22.156 -1.378 1 96 550 TYR A O 1
ATOM 4210 N N . VAL A 1 551 ? 3.709 23.625 -0.341 1 97.12 551 VAL A N 1
ATOM 4211 C CA . VAL A 1 551 ? 2.637 24.266 0.417 1 97.12 551 VAL A CA 1
ATOM 4212 C C . VAL A 1 551 ? 2.521 25.734 0.02 1 97.12 551 VAL A C 1
ATOM 4214 O O . VAL A 1 551 ? 3.523 26.453 -0.019 1 97.12 551 VAL A O 1
ATOM 4217 N N . LEU A 1 552 ? 1.37 26.172 -0.35 1 97.12 552 LEU A N 1
ATOM 4218 C CA . LEU A 1 552 ? 1.088 27.578 -0.599 1 97.12 552 LEU A CA 1
ATOM 4219 C C . LEU A 1 552 ? 0.516 28.25 0.646 1 97.12 552 LEU A C 1
ATOM 4221 O O . LEU A 1 552 ? -0.582 27.906 1.091 1 97.12 552 LEU A O 1
ATOM 4225 N N . GLY A 1 553 ? 1.293 29.109 1.258 1 96.25 553 GLY A N 1
ATOM 4226 C CA . GLY A 1 553 ? 0.854 29.828 2.441 1 96.25 553 GLY A CA 1
ATOM 4227 C C . GLY A 1 553 ? 0.384 31.25 2.137 1 96.25 553 GLY A C 1
ATOM 4228 O O . GLY A 1 553 ? 1.087 32 1.475 1 96.25 553 GLY A O 1
ATOM 4229 N N . HIS A 1 554 ? -0.832 31.562 2.559 1 94 554 HIS A N 1
ATOM 4230 C CA . HIS A 1 554 ? -1.401 32.875 2.359 1 94 554 HIS A CA 1
ATOM 4231 C C . HIS A 1 554 ? -1.933 33.469 3.67 1 94 554 HIS A C 1
ATOM 4233 O O . HIS A 1 554 ? -2.543 32.75 4.465 1 94 554 HIS A O 1
ATOM 4239 N N . VAL A 1 555 ? -1.637 34.719 3.963 1 92.94 555 VAL A N 1
ATOM 4240 C CA . VAL A 1 555 ? -2.135 35.406 5.148 1 92.94 555 VAL A CA 1
ATOM 4241 C C . VAL A 1 555 ? -3.189 36.438 4.738 1 92.94 555 VAL A C 1
ATOM 4243 O O . VAL A 1 555 ? -2.928 37.312 3.908 1 92.94 555 VAL A O 1
ATOM 4246 N N . VAL A 1 556 ? -4.383 36.344 5.277 1 89.19 556 VAL A N 1
ATOM 4247 C CA . VAL A 1 556 ? -5.461 37.281 5.02 1 89.19 556 VAL A CA 1
ATOM 4248 C C . VAL A 1 556 ? -5.344 38.469 5.973 1 89.19 556 VAL A C 1
ATOM 4250 O O . VAL A 1 556 ? -5.234 38.281 7.188 1 89.19 556 VAL A O 1
ATOM 4253 N N . ALA A 1 557 ? -5.094 39.656 5.512 1 82.12 557 ALA A N 1
ATOM 4254 C CA . ALA A 1 557 ? -5.004 40.844 6.32 1 82.12 557 ALA A CA 1
ATOM 4255 C C . ALA A 1 557 ? -6.305 41.656 6.262 1 82.12 557 ALA A C 1
ATOM 4257 O O . ALA A 1 557 ? -6.887 41.812 5.188 1 82.12 557 ALA A O 1
ATOM 4258 N N . PRO A 1 558 ? -6.93 41.875 7.516 1 65.56 558 PRO A N 1
ATOM 4259 C CA . PRO A 1 558 ? -8.148 42.688 7.504 1 65.56 558 PRO A CA 1
ATOM 4260 C C . PRO A 1 558 ? -7.891 44.125 7.039 1 65.56 558 PRO A C 1
ATOM 4262 O O . PRO A 1 558 ? -6.785 44.625 7.215 1 65.56 558 PRO A O 1
ATOM 4265 N N . ASP A 1 559 ? -8.539 44.781 6.16 1 55.19 559 ASP A N 1
ATOM 4266 C CA . ASP A 1 559 ? -8.414 46.156 5.711 1 55.19 559 ASP A CA 1
ATOM 4267 C C . ASP A 1 559 ? -8.547 47.125 6.883 1 55.19 559 ASP A C 1
ATOM 4269 O O . ASP A 1 559 ? -9.328 46.875 7.809 1 55.19 559 ASP A O 1
ATOM 4273 N N . GLN A 1 560 ? -7.441 47.906 7.277 1 46.97 560 GLN A N 1
ATOM 4274 C CA . GLN A 1 560 ? -7.441 48.906 8.328 1 46.97 560 GLN A CA 1
ATOM 4275 C C . GLN A 1 560 ? -8.805 49.594 8.445 1 46.97 560 GLN A C 1
ATOM 4277 O O . GLN A 1 560 ? -9.211 50 9.531 1 46.97 560 GLN A O 1
ATOM 4282 N N . SER A 1 561 ? -9.352 49.938 7.32 1 43.06 561 SER A N 1
ATOM 4283 C CA . SER A 1 561 ? -10.578 50.719 7.422 1 43.06 561 SER A CA 1
ATOM 4284 C C . SER A 1 561 ? -11.703 49.906 8.07 1 43.06 561 SER A C 1
ATOM 4286 O O . SER A 1 561 ? -12.719 50.469 8.492 1 43.06 561 SER A O 1
ATOM 4288 N N . SER A 1 562 ? -11.641 48.688 7.945 1 43.72 562 SER A N 1
ATOM 4289 C CA . SER A 1 562 ? -12.719 47.875 8.508 1 43.72 562 SER A CA 1
ATOM 4290 C C . SER A 1 562 ? -12.5 47.625 10 1 43.72 562 SER A C 1
ATOM 4292 O O . SER A 1 562 ? -13.281 46.938 10.641 1 43.72 562 SER A O 1
ATOM 4294 N N . LYS A 1 563 ? -11.406 47.875 10.672 1 44.84 563 LYS A N 1
ATOM 4295 C CA . LYS A 1 563 ? -11.273 47.844 12.125 1 44.84 563 LYS A CA 1
ATOM 4296 C C . LYS A 1 563 ? -12.438 48.562 12.805 1 44.84 563 LYS A C 1
ATOM 4298 O O . LYS A 1 563 ? -12.727 48.281 13.977 1 44.84 563 LYS A O 1
ATOM 4303 N N . SER A 1 564 ? -12.648 49.75 12.273 1 37.31 564 SER A N 1
ATOM 4304 C CA . SER A 1 564 ? -13.672 50.531 12.984 1 37.31 564 SER A CA 1
ATOM 4305 C C . SER A 1 564 ? -14.992 49.75 13.031 1 37.31 564 SER A C 1
ATOM 4307 O O . SER A 1 564 ? -15.781 49.938 13.961 1 37.31 564 SER A O 1
ATOM 4309 N N . ASN A 1 565 ? -15.57 49.438 11.867 1 33.81 565 ASN A N 1
ATOM 4310 C CA . ASN A 1 565 ? -16.906 48.844 11.969 1 33.81 565 ASN A CA 1
ATOM 4311 C C . ASN A 1 565 ? -16.828 47.406 12.523 1 33.81 565 ASN A C 1
ATOM 4313 O O . ASN A 1 565 ? -16.844 46.438 11.758 1 33.81 565 ASN A O 1
ATOM 4317 N N . ASN A 1 566 ? -15.992 47.156 13.375 1 36.62 566 ASN A N 1
ATOM 4318 C CA . ASN A 1 566 ? -15.906 45.969 14.219 1 36.62 566 ASN A CA 1
ATOM 4319 C C . ASN A 1 566 ? -17.297 45.375 14.484 1 36.62 566 ASN A C 1
ATOM 4321 O O . ASN A 1 566 ? -17.422 44.375 15.211 1 36.62 566 ASN A O 1
ATOM 4325 N N . ASN A 1 567 ? -18.297 46.312 14.633 1 34.12 567 ASN A N 1
ATOM 4326 C CA . ASN A 1 567 ? -19.594 45.969 15.203 1 34.12 567 ASN A CA 1
ATOM 4327 C C . ASN A 1 567 ? -20.297 44.938 14.359 1 34.12 567 ASN A C 1
ATOM 4329 O O . ASN A 1 567 ? -21.219 44.25 14.836 1 34.12 567 ASN A O 1
ATOM 4333 N N . SER A 1 568 ? -20.562 45.25 13.047 1 32.62 568 SER A N 1
ATOM 4334 C CA . SER A 1 568 ? -21.594 44.438 12.406 1 32.62 568 SER A CA 1
ATOM 4335 C C . SER A 1 568 ? -21.047 43.094 11.914 1 32.62 568 SER A C 1
ATOM 4337 O O . SER A 1 568 ? -21.016 42.844 10.703 1 32.62 568 SER A O 1
ATOM 4339 N N . PHE A 1 569 ? -19.969 42.688 12.273 1 36.03 569 PHE A N 1
ATOM 4340 C CA . PHE A 1 569 ? -19.766 41.281 11.992 1 36.03 569 PHE A CA 1
ATOM 4341 C C . PHE A 1 569 ? -21.031 40.5 12.242 1 36.03 569 PHE A C 1
ATOM 4343 O O . PHE A 1 569 ? -21.391 40.25 13.398 1 36.03 569 PHE A O 1
ATOM 4350 N N . GLU A 1 570 ? -21.938 40.719 11.57 1 37.53 570 GLU A N 1
ATOM 4351 C CA . GLU A 1 570 ? -23.141 39.906 11.562 1 37.53 570 GLU A CA 1
ATOM 4352 C C . GLU A 1 570 ? -22.812 38.438 11.812 1 37.53 570 GLU A C 1
ATOM 4354 O O . GLU A 1 570 ? -21.812 37.938 11.312 1 37.53 570 GLU A O 1
ATOM 4359 N N . ASP A 1 571 ? -23.344 37.875 12.906 1 41.97 571 ASP A N 1
ATOM 4360 C CA . ASP A 1 571 ? -23.391 36.594 13.609 1 41.97 571 ASP A CA 1
ATOM 4361 C C . ASP A 1 571 ? -23.031 35.469 12.672 1 41.97 571 ASP A C 1
ATOM 4363 O O . ASP A 1 571 ? -22.359 34.5 13.078 1 41.97 571 ASP A O 1
ATOM 4367 N N . ASP A 1 572 ? -23.766 35.375 11.492 1 45.62 572 ASP A N 1
ATOM 4368 C CA . ASP A 1 572 ? -23.859 34.094 10.805 1 45.62 572 ASP A CA 1
ATOM 4369 C C . ASP A 1 572 ? -22.766 33.969 9.734 1 45.62 572 ASP A C 1
ATOM 4371 O O . ASP A 1 572 ? -22.859 33.094 8.859 1 45.62 572 ASP A O 1
ATOM 4375 N N . ALA A 1 573 ? -21.734 34.969 9.578 1 52.12 573 ALA A N 1
ATOM 4376 C CA . ALA A 1 573 ? -20.922 34.969 8.367 1 52.12 573 ALA A CA 1
ATOM 4377 C C . ALA A 1 573 ? -19.766 33.969 8.5 1 52.12 573 ALA A C 1
ATOM 4379 O O . ALA A 1 573 ? -19.188 33.812 9.578 1 52.12 573 ALA A O 1
ATOM 4380 N N . ASP A 1 574 ? -19.547 33.062 7.543 1 61.75 574 ASP A N 1
ATOM 4381 C CA . ASP A 1 574 ? -18.516 32.031 7.387 1 61.75 574 ASP A CA 1
ATOM 4382 C C . ASP A 1 574 ? -17.125 32.625 7.617 1 61.75 574 ASP A C 1
ATOM 4384 O O . ASP A 1 574 ? -16.891 33.812 7.34 1 61.75 574 ASP A O 1
ATOM 4388 N N . ASP A 1 575 ? -16.234 32.062 8.492 1 77.12 575 ASP A N 1
ATOM 4389 C CA . ASP A 1 575 ? -14.836 32.375 8.727 1 77.12 575 ASP A CA 1
ATOM 4390 C C . ASP A 1 575 ? -14.125 32.719 7.418 1 77.12 575 ASP A C 1
ATOM 4392 O O . ASP A 1 575 ? -14.211 31.984 6.445 1 77.12 575 ASP A O 1
ATOM 4396 N N . VAL A 1 576 ? -13.648 34 7.211 1 80.75 576 VAL A N 1
ATOM 4397 C CA . VAL A 1 576 ? -12.984 34.531 6.02 1 80.75 576 VAL A CA 1
ATOM 4398 C C . VAL A 1 576 ? -11.891 33.562 5.578 1 80.75 576 VAL A C 1
ATOM 4400 O O . VAL A 1 576 ? -11.664 33.375 4.383 1 80.75 576 VAL A O 1
ATOM 4403 N N . CYS A 1 577 ? -11.297 32.875 6.516 1 87.69 577 CYS A N 1
ATOM 4404 C CA . CYS A 1 577 ? -10.203 31.969 6.188 1 87.69 577 CYS A CA 1
ATOM 4405 C C . CYS A 1 577 ? -10.719 30.719 5.488 1 87.69 577 CYS A C 1
ATOM 4407 O O . CYS A 1 577 ? -10.047 30.172 4.617 1 87.69 577 CYS A O 1
ATOM 4409 N N . CYS A 1 578 ? -11.906 30.281 5.84 1 84.44 578 CYS A N 1
ATOM 4410 C CA . CYS A 1 578 ? -12.477 29.109 5.195 1 84.44 578 CYS A CA 1
ATOM 4411 C C . CYS A 1 578 ? -12.812 29.391 3.736 1 84.44 578 CYS A C 1
ATOM 4413 O O . CYS A 1 578 ? -12.578 28.547 2.869 1 84.44 578 CYS A O 1
ATOM 4415 N N . VAL A 1 579 ? -13.297 30.562 3.457 1 84.25 579 VAL A N 1
ATOM 4416 C CA . VAL A 1 579 ? -13.641 30.953 2.094 1 84.25 579 VAL A CA 1
ATOM 4417 C C . VAL A 1 579 ? -12.367 31.109 1.266 1 84.25 579 VAL A C 1
ATOM 4419 O O . VAL A 1 579 ? -12.297 30.656 0.125 1 84.25 579 VAL A O 1
ATOM 4422 N N . ALA A 1 580 ? -11.367 31.75 1.882 1 88.75 580 ALA A N 1
ATOM 4423 C CA . ALA A 1 580 ? -10.102 31.938 1.184 1 88.75 580 ALA A CA 1
ATOM 4424 C C . ALA A 1 580 ? -9.453 30.609 0.851 1 88.75 580 ALA A C 1
ATOM 4426 O O . ALA A 1 580 ? -8.891 30.438 -0.234 1 88.75 580 ALA A O 1
ATOM 4427 N N . ARG A 1 581 ? -9.531 29.766 1.767 1 90.31 581 ARG A N 1
ATOM 4428 C CA . ARG A 1 581 ? -8.953 28.438 1.557 1 90.31 581 ARG A CA 1
ATOM 4429 C C . ARG A 1 581 ? -9.641 27.703 0.41 1 90.31 581 ARG A C 1
ATOM 4431 O O . ARG A 1 581 ? -8.977 27.109 -0.438 1 90.31 581 ARG A O 1
ATOM 4438 N N . SER A 1 582 ? -10.969 27.719 0.386 1 88.62 582 SER A N 1
ATOM 4439 C CA . SER A 1 582 ? -11.711 27.047 -0.677 1 88.62 582 SER A CA 1
ATOM 4440 C C . SER A 1 582 ? -11.383 27.641 -2.041 1 88.62 582 SER A C 1
ATOM 4442 O O . SER A 1 582 ? -11.242 26.922 -3.027 1 88.62 582 SER A O 1
ATOM 4444 N N . ASN A 1 583 ? -11.219 28.938 -2.084 1 89.25 583 ASN A N 1
ATOM 4445 C CA . ASN A 1 583 ? -10.875 29.609 -3.336 1 89.25 583 ASN A CA 1
ATOM 4446 C C . ASN A 1 583 ? -9.461 29.25 -3.789 1 89.25 583 ASN A C 1
ATOM 4448 O O . ASN A 1 583 ? -9.219 29.047 -4.98 1 89.25 583 ASN A O 1
ATOM 4452 N N . LEU A 1 584 ? -8.578 29.188 -2.883 1 92.69 584 LEU A N 1
ATOM 4453 C CA . LEU A 1 584 ? -7.199 28.875 -3.229 1 92.69 584 LEU A CA 1
ATOM 4454 C C . LEU A 1 584 ? -7.059 27.422 -3.658 1 92.69 584 LEU A C 1
ATOM 4456 O O . LEU A 1 584 ? -6.223 27.094 -4.504 1 92.69 584 LEU A O 1
ATOM 4460 N N . VAL A 1 585 ? -7.863 26.578 -3.035 1 91.94 585 VAL A N 1
ATOM 4461 C CA . VAL A 1 585 ? -7.844 25.188 -3.457 1 91.94 585 VAL A CA 1
ATOM 4462 C C . VAL A 1 585 ? -8.312 25.078 -4.906 1 91.94 585 VAL A C 1
ATOM 4464 O O . VAL A 1 585 ? -7.73 24.328 -5.699 1 91.94 585 VAL A O 1
ATOM 4467 N N . SER A 1 586 ? -9.352 25.812 -5.23 1 90.69 586 SER A N 1
ATOM 4468 C CA . SER A 1 586 ? -9.828 25.828 -6.609 1 90.69 586 SER A CA 1
ATOM 4469 C C . SER A 1 586 ? -8.789 26.438 -7.547 1 90.69 586 SER A C 1
ATOM 4471 O O . SER A 1 586 ? -8.656 26 -8.695 1 90.69 586 SER A O 1
ATOM 4473 N N . TYR A 1 587 ? -8.102 27.438 -6.992 1 92.19 587 TYR A N 1
ATOM 4474 C CA . TYR A 1 587 ? -7.004 28.078 -7.715 1 92.19 587 TYR A CA 1
ATOM 4475 C C . TYR A 1 587 ? -5.914 27.062 -8.047 1 92.19 587 TYR A C 1
ATOM 4477 O O . TYR A 1 587 ? -5.445 27 -9.188 1 92.19 587 TYR A O 1
ATOM 4485 N N . VAL A 1 588 ? -5.512 26.25 -7.156 1 93.38 588 VAL A N 1
ATOM 4486 C CA . VAL A 1 588 ? -4.465 25.25 -7.32 1 93.38 588 VAL A CA 1
ATOM 4487 C C . VAL A 1 588 ? -4.926 24.172 -8.312 1 93.38 588 VAL A C 1
ATOM 4489 O O . VAL A 1 588 ? -4.141 23.719 -9.148 1 93.38 588 VAL A O 1
ATOM 4492 N N . ARG A 1 589 ? -6.172 23.812 -8.25 1 89.5 589 ARG A N 1
ATOM 4493 C CA . ARG A 1 589 ? -6.719 22.828 -9.172 1 89.5 589 ARG A CA 1
ATOM 4494 C C . ARG A 1 589 ? -6.75 23.359 -10.602 1 89.5 589 ARG A C 1
ATOM 4496 O O . ARG A 1 589 ? -6.438 22.641 -11.547 1 89.5 589 ARG A O 1
ATOM 4503 N N . TYR A 1 590 ? -7.102 24.594 -10.703 1 88.62 590 TYR A N 1
ATOM 4504 C CA . TYR A 1 590 ? -7.168 25.203 -12.023 1 88.62 590 TYR A CA 1
ATOM 4505 C C . TYR A 1 590 ? -5.789 25.266 -12.664 1 88.62 590 TYR A C 1
ATOM 4507 O O . TYR A 1 590 ? -5.652 25.031 -13.875 1 88.62 590 TYR A O 1
ATOM 4515 N N . LEU A 1 591 ? -4.781 25.594 -11.867 1 89.62 591 LEU A N 1
ATOM 4516 C CA . LEU A 1 591 ? -3.418 25.688 -12.383 1 89.62 591 LEU A CA 1
ATOM 4517 C C . LEU A 1 591 ? -2.807 24.297 -12.57 1 89.62 591 LEU A C 1
ATOM 4519 O O . LEU A 1 591 ? -1.733 24.172 -13.164 1 89.62 591 LEU A O 1
ATOM 4523 N N . ASN A 1 592 ? -3.428 23.219 -12.148 1 87.94 592 ASN A N 1
ATOM 4524 C CA . ASN A 1 592 ? -2.957 21.844 -12.227 1 87.94 592 ASN A CA 1
ATOM 4525 C C . ASN A 1 592 ? -1.618 21.672 -11.516 1 87.94 592 ASN A C 1
ATOM 4527 O O . ASN A 1 592 ? -0.682 21.094 -12.078 1 87.94 592 ASN A O 1
ATOM 4531 N N . VAL A 1 593 ? -1.492 22.328 -10.375 1 91.44 593 VAL A N 1
ATOM 4532 C CA . VAL A 1 593 ? -0.312 22.203 -9.531 1 91.44 593 VAL A CA 1
ATOM 4533 C C . VAL A 1 593 ? -0.627 21.297 -8.344 1 91.44 593 VAL A C 1
ATOM 4535 O O . VAL A 1 593 ? -1.76 21.266 -7.855 1 91.44 593 VAL A O 1
ATOM 4538 N N . LYS A 1 594 ? 0.292 20.484 -7.988 1 92.62 594 LYS A N 1
ATOM 4539 C CA . LYS A 1 594 ? 0.137 19.609 -6.824 1 92.62 594 LYS A CA 1
ATOM 4540 C C . LYS A 1 594 ? 0.666 20.281 -5.559 1 92.62 594 LYS A C 1
ATOM 4542 O O . LYS A 1 594 ? 1.833 20.109 -5.203 1 92.62 594 LYS A O 1
ATOM 4547 N N . ALA A 1 595 ? -0.125 21.047 -4.922 1 95.19 595 ALA A N 1
ATOM 4548 C CA . ALA A 1 595 ? 0.278 21.812 -3.738 1 95.19 595 ALA A CA 1
ATOM 4549 C C . ALA A 1 595 ? -0.809 21.781 -2.668 1 95.19 595 ALA A C 1
ATOM 4551 O O . ALA A 1 595 ? -1.982 21.547 -2.975 1 95.19 595 ALA A O 1
ATOM 4552 N N . PHE A 1 596 ? -0.43 21.906 -1.445 1 95.25 596 PHE A N 1
ATOM 4553 C CA . PHE A 1 596 ? -1.345 22.078 -0.324 1 95.25 596 PHE A CA 1
ATOM 4554 C C . PHE A 1 596 ? -1.528 23.562 -0.002 1 95.25 596 PHE A C 1
ATOM 4556 O O . PHE A 1 596 ? -0.65 24.375 -0.289 1 95.25 596 PHE A O 1
ATOM 4563 N N . VAL A 1 597 ? -2.65 23.891 0.492 1 95.38 597 VAL A N 1
ATOM 4564 C CA . VAL A 1 597 ? -2.955 25.297 0.764 1 95.38 597 VAL A CA 1
ATOM 4565 C C . VAL A 1 597 ? -3.1 25.5 2.268 1 95.38 597 VAL A C 1
ATOM 4567 O O . VAL A 1 597 ? -3.76 24.719 2.953 1 95.38 597 VAL A O 1
ATOM 4570 N N . GLU A 1 598 ? -2.426 26.516 2.795 1 95.81 598 GLU A N 1
ATOM 4571 C CA . GLU A 1 598 ? -2.545 26.953 4.184 1 95.81 598 GLU A CA 1
ATOM 4572 C C . GLU A 1 598 ? -2.859 28.438 4.27 1 95.81 598 GLU A C 1
ATOM 4574 O O . GLU A 1 598 ? -2.201 29.25 3.623 1 95.81 598 GLU A O 1
ATOM 4579 N N . VAL A 1 599 ? -3.926 28.734 4.949 1 94.31 599 VAL A N 1
ATOM 4580 C CA . VAL A 1 599 ? -4.348 30.125 5.082 1 94.31 599 VAL A CA 1
ATOM 4581 C C . VAL A 1 599 ? -4.52 30.484 6.555 1 94.31 599 VAL A C 1
ATOM 4583 O O . VAL A 1 599 ? -5.008 29.656 7.344 1 94.31 599 VAL A O 1
ATOM 4586 N N . THR A 1 600 ? -4.059 31.578 6.988 1 93.5 600 THR A N 1
ATOM 4587 C CA . THR A 1 600 ? -4.27 32.094 8.336 1 93.5 600 THR A CA 1
ATOM 4588 C C . THR A 1 600 ? -4.656 33.562 8.297 1 93.5 600 THR A C 1
ATOM 4590 O O . THR A 1 600 ? -4.664 34.188 7.23 1 93.5 600 THR A O 1
ATOM 4593 N N . LEU A 1 601 ? -5.102 34.094 9.398 1 91.38 601 LEU A N 1
ATOM 4594 C CA . LEU A 1 601 ? -5.562 35.469 9.523 1 91.38 601 LEU A CA 1
ATOM 4595 C C . LEU A 1 601 ? -4.574 36.312 10.336 1 91.38 601 LEU A C 1
ATOM 4597 O O . LEU A 1 601 ? -4.145 35.875 11.414 1 91.38 601 LEU A O 1
ATOM 4601 N N . ALA A 1 602 ? -4.23 37.438 9.75 1 89.06 602 ALA A N 1
ATOM 4602 C CA . ALA A 1 602 ? -3.299 38.312 10.453 1 89.06 602 ALA A CA 1
ATOM 4603 C C . ALA A 1 602 ? -4.02 39.125 11.531 1 89.06 602 ALA A C 1
ATOM 4605 O O . ALA A 1 602 ? -5.141 39.594 11.32 1 89.06 602 ALA A O 1
ATOM 4606 N N . GLY A 1 603 ? -3.473 39.125 12.719 1 80.19 603 GLY A N 1
ATOM 4607 C CA . GLY A 1 603 ? -3.977 40 13.766 1 80.19 603 GLY A CA 1
ATOM 4608 C C . GLY A 1 603 ? -3.498 41.438 13.625 1 80.19 603 GLY A C 1
ATOM 4609 O O . GLY A 1 603 ? -4.059 42.219 12.844 1 80.19 603 GLY A O 1
ATOM 4610 N N . GLU A 1 604 ? -2.348 41.75 14.266 1 77.12 604 GLU A N 1
ATOM 4611 C CA . GLU A 1 604 ? -1.792 43.125 14.258 1 77.12 604 GLU A CA 1
ATOM 4612 C C . GLU A 1 604 ? -0.704 43.25 13.195 1 77.12 604 GLU A C 1
ATOM 4614 O O . GLU A 1 604 ? -0.578 44.312 12.562 1 77.12 604 GLU A O 1
ATOM 4619 N N . SER A 1 605 ? 0.061 42.25 13.016 1 86.12 605 SER A N 1
ATOM 4620 C CA . SER A 1 605 ? 1.174 42.281 12.07 1 86.12 605 SER A CA 1
ATOM 4621 C C . SER A 1 605 ? 1.148 41.094 11.133 1 86.12 605 SER A C 1
ATOM 4623 O O . SER A 1 605 ? 0.946 39.938 11.57 1 86.12 605 SER A O 1
ATOM 4625 N N . VAL A 1 606 ? 1.324 41.406 9.859 1 90.25 606 VAL A N 1
ATOM 4626 C CA . VAL A 1 606 ? 1.382 40.344 8.859 1 90.25 606 VAL A CA 1
ATOM 4627 C C . VAL A 1 606 ? 2.654 39.5 9.055 1 90.25 606 VAL A C 1
ATOM 4629 O O . VAL A 1 606 ? 2.662 38.312 8.812 1 90.25 606 VAL A O 1
ATOM 4632 N N . ARG A 1 607 ? 3.721 40.156 9.516 1 92.19 607 ARG A N 1
ATOM 4633 C CA . ARG A 1 607 ? 4.98 39.469 9.727 1 92.19 607 ARG A CA 1
ATOM 4634 C C . ARG A 1 607 ? 4.828 38.344 10.773 1 92.19 607 ARG A C 1
ATOM 4636 O O . ARG A 1 607 ? 5.32 37.25 10.594 1 92.19 607 ARG A O 1
ATOM 4643 N N . GLU A 1 608 ? 4.133 38.656 11.836 1 91.44 608 GLU A N 1
ATOM 4644 C CA . GLU A 1 608 ? 3.924 37.688 12.883 1 91.44 608 GLU A CA 1
ATOM 4645 C C . GLU A 1 608 ? 3.131 36.469 12.367 1 91.44 608 GLU A C 1
ATOM 4647 O O . GLU A 1 608 ? 3.438 35.344 12.703 1 91.44 608 GLU A O 1
ATOM 4652 N N . ALA A 1 609 ? 2.145 36.75 11.602 1 93.69 609 ALA A N 1
ATOM 4653 C CA . ALA A 1 609 ? 1.341 35.688 11.031 1 93.69 609 ALA A CA 1
ATOM 4654 C C . ALA A 1 609 ? 2.18 34.781 10.117 1 93.69 609 ALA A C 1
ATOM 4656 O O . ALA A 1 609 ? 1.997 33.562 10.086 1 93.69 609 ALA A O 1
ATOM 4657 N N . LEU A 1 610 ? 3.066 35.406 9.375 1 95.31 610 LEU A N 1
ATOM 4658 C CA . LEU A 1 610 ? 3.932 34.656 8.477 1 95.31 610 LEU A CA 1
ATOM 4659 C C . LEU A 1 610 ? 4.867 33.75 9.273 1 95.31 610 LEU A C 1
ATOM 4661 O O . LEU A 1 610 ? 5.172 32.625 8.836 1 95.31 610 LEU A O 1
ATOM 4665 N N . LEU A 1 611 ? 5.348 34.219 10.414 1 94.06 611 LEU A N 1
ATOM 4666 C CA . LEU A 1 611 ? 6.23 33.406 11.234 1 94.06 611 LEU A CA 1
ATOM 4667 C C . LEU A 1 611 ? 5.504 32.156 11.734 1 94.06 611 LEU A C 1
ATOM 4669 O O . LEU A 1 611 ? 6.086 31.062 11.781 1 94.06 611 LEU A O 1
ATOM 4673 N N . HIS A 1 612 ? 4.25 32.312 12.117 1 94.19 612 HIS A N 1
ATOM 4674 C CA . HIS A 1 612 ? 3.461 31.172 12.523 1 94.19 612 HIS A CA 1
ATOM 4675 C C . HIS A 1 612 ? 3.246 30.203 11.359 1 94.19 612 HIS A C 1
ATOM 4677 O O . HIS A 1 612 ? 3.299 28.984 11.531 1 94.19 612 HIS A O 1
ATOM 4683 N N . LEU A 1 613 ? 3.016 30.781 10.219 1 95.75 613 LEU A N 1
ATOM 4684 C CA . LEU A 1 613 ? 2.832 29.969 9.023 1 95.75 613 LEU A CA 1
ATOM 4685 C C . LEU A 1 613 ? 4.078 29.141 8.742 1 95.75 613 LEU A C 1
ATOM 4687 O O . LEU A 1 613 ? 3.973 27.953 8.391 1 95.75 613 LEU A O 1
ATOM 4691 N N . ILE A 1 614 ? 5.203 29.672 8.898 1 95.69 614 ILE A N 1
ATOM 4692 C CA . ILE A 1 614 ? 6.461 29 8.609 1 95.69 614 ILE A CA 1
ATOM 4693 C C . ILE A 1 614 ? 6.695 27.891 9.633 1 95.69 614 ILE A C 1
ATOM 4695 O O . ILE A 1 614 ? 7.141 26.797 9.289 1 95.69 614 ILE A O 1
ATOM 4699 N N . ARG A 1 615 ? 6.348 28.078 10.844 1 93.88 615 ARG A N 1
ATOM 4700 C CA . ARG A 1 615 ? 6.617 27.109 11.906 1 93.88 615 ARG A CA 1
ATOM 4701 C C . ARG A 1 615 ? 5.602 25.969 11.875 1 93.88 615 ARG A C 1
ATOM 4703 O O . ARG A 1 615 ? 5.934 24.828 12.195 1 93.88 615 ARG A O 1
ATOM 4710 N N . LEU A 1 616 ? 4.375 26.281 11.461 1 95.31 616 LEU A N 1
ATOM 4711 C CA . LEU A 1 616 ? 3.295 25.312 11.656 1 95.31 616 LEU A CA 1
ATOM 4712 C C . LEU A 1 616 ? 2.951 24.609 10.352 1 95.31 616 LEU A C 1
ATOM 4714 O O . LEU A 1 616 ? 2.23 23.609 10.359 1 95.31 616 LEU A O 1
ATOM 4718 N N . SER A 1 617 ? 3.525 25.078 9.281 1 95.12 617 SER A N 1
ATOM 4719 C CA . SER A 1 617 ? 3.227 24.422 8.016 1 95.12 617 SER A CA 1
ATOM 4720 C C . SER A 1 617 ? 3.828 23.016 7.973 1 95.12 617 SER A C 1
ATOM 4722 O O . SER A 1 617 ? 4.957 22.812 8.422 1 95.12 617 SER A O 1
ATOM 4724 N N . GLY A 1 618 ? 2.967 22.078 7.488 1 93.31 618 GLY A N 1
ATOM 4725 C CA . GLY A 1 618 ? 3.396 20.688 7.434 1 93.31 618 GLY A CA 1
ATOM 4726 C C . GLY A 1 618 ? 2.83 19.844 8.562 1 93.31 618 GLY A C 1
ATOM 4727 O O . GLY A 1 618 ? 2.012 20.328 9.352 1 93.31 618 GLY A O 1
ATOM 4728 N N . LEU A 1 619 ? 3.191 18.609 8.57 1 93.25 619 LEU A N 1
ATOM 4729 C CA . LEU A 1 619 ? 2.717 17.688 9.594 1 93.25 619 LEU A CA 1
ATOM 4730 C C . LEU A 1 619 ? 3.752 16.594 9.875 1 93.25 619 LEU A C 1
ATOM 4732 O O . LEU A 1 619 ? 4.246 15.953 8.945 1 93.25 619 LEU A O 1
ATOM 4736 N N . GLY A 1 620 ? 4.055 16.5 11.141 1 89.44 620 GLY A N 1
ATOM 4737 C CA . GLY A 1 620 ? 5.027 15.477 11.516 1 89.44 620 GLY A CA 1
ATOM 4738 C C . GLY A 1 620 ? 6.406 15.727 10.93 1 89.44 620 GLY A C 1
ATOM 4739 O O . GLY A 1 620 ? 6.965 16.812 11.094 1 89.44 620 GLY A O 1
ATOM 4740 N N . ALA A 1 621 ? 6.867 14.695 10.211 1 89.75 621 ALA A N 1
ATOM 4741 C CA . ALA A 1 621 ? 8.203 14.812 9.633 1 89.75 621 ALA A CA 1
ATOM 4742 C C . ALA A 1 621 ? 8.148 15.492 8.266 1 89.75 621 ALA A C 1
ATOM 4744 O O . ALA A 1 621 ? 9.188 15.875 7.715 1 89.75 621 ALA A O 1
ATOM 4745 N N . MET A 1 622 ? 7.016 15.766 7.734 1 92.31 622 MET A N 1
ATOM 4746 C CA . MET A 1 622 ? 6.855 16.484 6.469 1 92.31 622 MET A CA 1
ATOM 4747 C C . MET A 1 622 ? 6.727 17.984 6.699 1 92.31 622 MET A C 1
ATOM 4749 O O . MET A 1 622 ? 5.617 18.516 6.742 1 92.31 622 MET A O 1
ATOM 4753 N N . LYS A 1 623 ? 7.742 18.609 6.887 1 93.12 623 LYS A N 1
ATOM 4754 C CA . LYS A 1 623 ? 7.805 20.062 7.113 1 93.12 623 LYS A CA 1
ATOM 4755 C C . LYS A 1 623 ? 8.664 20.75 6.055 1 93.12 623 LYS A C 1
ATOM 4757 O O . LYS A 1 623 ? 9.664 20.188 5.602 1 93.12 623 LYS A O 1
ATOM 4762 N N . PRO A 1 624 ? 8.312 21.875 5.68 1 94.75 624 PRO A N 1
ATOM 4763 C CA . PRO A 1 624 ? 9.094 22.594 4.664 1 94.75 624 PRO A CA 1
ATOM 4764 C C . PRO A 1 624 ? 10.523 22.875 5.117 1 94.75 624 PRO A C 1
ATOM 4766 O O . PRO A 1 624 ? 10.742 23.266 6.27 1 94.75 624 PRO A O 1
ATOM 4769 N N . ASN A 1 625 ? 11.516 22.641 4.301 1 94.5 625 ASN A N 1
ATOM 4770 C CA . ASN A 1 625 ? 12.906 22.984 4.551 1 94.5 625 ASN A CA 1
ATOM 4771 C C . ASN A 1 625 ? 13.336 24.219 3.752 1 94.5 625 ASN A C 1
ATOM 4773 O O . ASN A 1 625 ? 14.398 24.781 4.008 1 94.5 625 ASN A O 1
ATOM 4777 N N . THR A 1 626 ? 12.508 24.609 2.801 1 96.75 626 THR A N 1
ATOM 4778 C CA . THR A 1 626 ? 12.781 25.75 1.939 1 96.75 626 THR A CA 1
ATOM 4779 C C . THR A 1 626 ? 11.578 26.688 1.896 1 96.75 626 THR A C 1
ATOM 4781 O O . THR A 1 626 ? 10.438 26.25 1.792 1 96.75 626 THR A O 1
ATOM 4784 N N . VAL A 1 627 ? 11.82 28 2.082 1 97.94 627 VAL A N 1
ATOM 4785 C CA . VAL A 1 627 ? 10.766 29 2.008 1 97.94 627 VAL A CA 1
ATOM 4786 C C . VAL A 1 627 ? 11 29.906 0.809 1 97.94 627 VAL A C 1
ATOM 4788 O O . VAL A 1 627 ? 12.102 30.438 0.63 1 97.94 627 VAL A O 1
ATOM 4791 N N . CYS A 1 628 ? 10.062 30.062 -0.013 1 97.44 628 CYS A N 1
ATOM 4792 C CA . CYS A 1 628 ? 10.133 30.906 -1.203 1 97.44 628 CYS A CA 1
ATOM 4793 C C . CYS A 1 628 ? 9.273 32.156 -1.042 1 97.44 628 CYS A C 1
ATOM 4795 O O . CYS A 1 628 ? 8.125 32.062 -0.594 1 97.44 628 CYS A O 1
ATOM 4797 N N . LEU A 1 629 ? 9.812 33.312 -1.324 1 95.62 629 LEU A N 1
ATOM 4798 C CA . LEU A 1 629 ? 9.125 34.594 -1.248 1 95.62 629 LEU A CA 1
ATOM 4799 C C . LEU A 1 629 ? 9.305 35.375 -2.539 1 95.62 629 LEU A C 1
ATOM 4801 O O . LEU A 1 629 ? 10.266 35.156 -3.281 1 95.62 629 LEU A O 1
ATOM 4805 N N . GLY A 1 630 ? 8.352 36.219 -2.789 1 93 630 GLY A N 1
ATOM 4806 C CA . GLY A 1 630 ? 8.547 37.219 -3.852 1 93 630 GLY A CA 1
ATOM 4807 C C . GLY A 1 630 ? 9.492 38.344 -3.467 1 93 630 GLY A C 1
ATOM 4808 O O . GLY A 1 630 ? 9.742 38.562 -2.281 1 93 630 GLY A O 1
ATOM 4809 N N . PHE A 1 631 ? 10.023 38.969 -4.398 1 92.94 631 PHE A N 1
ATOM 4810 C CA . PHE A 1 631 ? 10.93 40.094 -4.172 1 92.94 631 PHE A CA 1
ATOM 4811 C C . PHE A 1 631 ? 10.164 41.344 -3.855 1 92.94 631 PHE A C 1
ATOM 4813 O O . PHE A 1 631 ? 9.125 41.625 -4.465 1 92.94 631 PHE A O 1
ATOM 4820 N N . TYR A 1 632 ? 10.648 42.062 -2.824 1 90.88 632 TYR A N 1
ATOM 4821 C CA . TYR A 1 632 ? 10.008 43.312 -2.424 1 90.88 632 TYR A CA 1
ATOM 4822 C C . TYR A 1 632 ? 10.406 44.469 -3.35 1 90.88 632 TYR A C 1
ATOM 4824 O O . TYR A 1 632 ? 11.523 44.969 -3.256 1 90.88 632 TYR A O 1
ATOM 4832 N N . ASP A 1 633 ? 9.594 44.75 -4.27 1 84 633 ASP A N 1
ATOM 4833 C CA . ASP A 1 633 ? 9.883 45.844 -5.184 1 84 633 ASP A CA 1
ATOM 4834 C C . ASP A 1 633 ? 8.648 46.719 -5.414 1 84 633 ASP A C 1
ATOM 4836 O O . ASP A 1 633 ? 7.586 46.469 -4.848 1 84 633 ASP A O 1
ATOM 4840 N N . ASP A 1 634 ? 8.852 47.812 -6.137 1 79.44 634 ASP A N 1
ATOM 4841 C CA . ASP A 1 634 ? 7.777 48.781 -6.355 1 79.44 634 ASP A CA 1
ATOM 4842 C C . ASP A 1 634 ? 7.176 48.656 -7.75 1 79.44 634 ASP A C 1
ATOM 4844 O O . ASP A 1 634 ? 6.449 49.531 -8.219 1 79.44 634 ASP A O 1
ATOM 4848 N N . THR A 1 635 ? 7.41 47.531 -8.312 1 81.25 635 THR A N 1
ATOM 4849 C CA . THR A 1 635 ? 6.863 47.344 -9.648 1 81.25 635 THR A CA 1
ATOM 4850 C C . THR A 1 635 ? 5.367 47.031 -9.586 1 81.25 635 THR A C 1
ATOM 4852 O O . THR A 1 635 ? 4.887 46.438 -8.625 1 81.25 635 THR A O 1
ATOM 4855 N N . GLU A 1 636 ? 4.648 47.531 -10.562 1 78.38 636 GLU A N 1
ATOM 4856 C CA . GLU A 1 636 ? 3.205 47.281 -10.609 1 78.38 636 GLU A CA 1
ATOM 4857 C C . GLU A 1 636 ? 2.889 45.812 -10.914 1 78.38 636 GLU A C 1
ATOM 4859 O O . GLU A 1 636 ? 3.418 45.25 -11.867 1 78.38 636 GLU A O 1
ATOM 4864 N N . PRO A 1 637 ? 2.102 45.219 -10.047 1 82.75 637 PRO A N 1
ATOM 4865 C CA . PRO A 1 637 ? 1.77 43.812 -10.234 1 82.75 637 PRO A CA 1
ATOM 4866 C C . PRO A 1 637 ? 0.943 43.562 -11.492 1 82.75 637 PRO A C 1
ATOM 4868 O O . PRO A 1 637 ? 0.092 44.375 -11.852 1 82.75 637 PRO A O 1
ATOM 4871 N N . THR A 1 638 ? 1.259 42.594 -12.258 1 82.69 638 THR A N 1
ATOM 4872 C CA . THR A 1 638 ? 0.533 42.156 -13.445 1 82.69 638 THR A CA 1
ATOM 4873 C C . THR A 1 638 ? -0.332 40.938 -13.141 1 82.69 638 THR A C 1
ATOM 4875 O O . THR A 1 638 ? 0.07 40.062 -12.367 1 82.69 638 THR A O 1
ATOM 4878 N N . ASP A 1 639 ? -1.512 40.938 -13.625 1 84.56 639 ASP A N 1
ATOM 4879 C CA . ASP A 1 639 ? -2.414 39.812 -13.43 1 84.56 639 ASP A CA 1
ATOM 4880 C C . ASP A 1 639 ? -2.066 38.656 -14.367 1 84.56 639 ASP A C 1
ATOM 4882 O O . ASP A 1 639 ? -2.703 38.469 -15.414 1 84.56 639 ASP A O 1
ATOM 4886 N N . THR A 1 640 ? -1.231 37.906 -13.961 1 85.81 640 THR A N 1
ATOM 4887 C CA . THR A 1 640 ? -0.767 36.781 -14.766 1 85.81 640 THR A CA 1
ATOM 4888 C C . THR A 1 640 ? -1.818 35.656 -14.812 1 85.81 640 THR A C 1
ATOM 4890 O O . THR A 1 640 ? -1.86 34.875 -15.758 1 85.81 640 THR A O 1
ATOM 4893 N N . PHE A 1 641 ? -2.648 35.531 -13.828 1 87.31 641 PHE A N 1
ATOM 4894 C CA . PHE A 1 641 ? -3.695 34.531 -13.805 1 87.31 641 PHE A CA 1
ATOM 4895 C C . PHE A 1 641 ? -4.703 34.75 -14.922 1 87.31 641 PHE A C 1
ATOM 4897 O O . PHE A 1 641 ? -5.148 33.812 -15.578 1 87.31 641 PHE A O 1
ATOM 4904 N N . ALA A 1 642 ? -5.07 36 -15.055 1 81.19 642 ALA A N 1
ATOM 4905 C CA . ALA A 1 642 ? -6 36.344 -16.125 1 81.19 642 ALA A CA 1
ATOM 4906 C C . ALA A 1 642 ? -5.418 36 -17.484 1 81.19 642 ALA A C 1
ATOM 4908 O O . ALA A 1 642 ? -6.141 35.562 -18.391 1 81.19 642 ALA A O 1
ATOM 4909 N N . LYS A 1 643 ? -4.172 36.25 -17.578 1 79.56 643 LYS A N 1
ATOM 4910 C CA . LYS A 1 643 ? -3.506 35.906 -18.828 1 79.56 643 LYS A CA 1
ATOM 4911 C C . LYS A 1 643 ? -3.551 34.406 -19.109 1 79.56 643 LYS A C 1
ATOM 4913 O O . LYS A 1 643 ? -3.789 33.969 -20.234 1 79.56 643 LYS A O 1
ATOM 4918 N N . ILE A 1 644 ? -3.346 33.594 -18.094 1 82.88 644 ILE A N 1
ATOM 4919 C CA . ILE A 1 644 ? -3.373 32.156 -18.219 1 82.88 644 ILE A CA 1
ATOM 4920 C C . ILE A 1 644 ? -4.789 31.688 -18.547 1 82.88 644 ILE A C 1
ATOM 4922 O O . ILE A 1 644 ? -4.977 30.812 -19.406 1 82.88 644 ILE A O 1
ATOM 4926 N N . ARG A 1 645 ? -5.754 32.188 -17.891 1 81.5 645 ARG A N 1
ATOM 4927 C CA . ARG A 1 645 ? -7.148 31.812 -18.109 1 81.5 645 ARG A CA 1
ATOM 4928 C C . ARG A 1 645 ? -7.57 32.156 -19.547 1 81.5 645 ARG A C 1
ATOM 4930 O O . ARG A 1 645 ? -8.266 31.375 -20.188 1 81.5 645 ARG A O 1
ATOM 4937 N N . PHE A 1 646 ? -7.199 33.312 -19.969 1 75.31 646 PHE A N 1
ATOM 4938 C CA . PHE A 1 646 ? -7.535 33.781 -21.312 1 75.31 646 PHE A CA 1
ATOM 4939 C C . PHE A 1 646 ? -6.957 32.812 -22.359 1 75.31 646 PHE A C 1
ATOM 4941 O O . PHE A 1 646 ? -7.637 32.469 -23.328 1 75.31 646 PHE A O 1
ATOM 4948 N N . ARG A 1 647 ? -5.852 32.531 -22.141 1 73.81 647 ARG A N 1
ATOM 4949 C CA . ARG A 1 647 ? -5.184 31.641 -23.094 1 73.81 647 ARG A CA 1
ATOM 4950 C C . ARG A 1 647 ? -5.848 30.266 -23.125 1 73.81 647 ARG A C 1
ATOM 4952 O O . ARG A 1 647 ? -5.992 29.672 -24.188 1 73.81 647 ARG A O 1
ATOM 4959 N N . ARG A 1 648 ? -6.191 29.672 -21.984 1 75.88 648 ARG A N 1
ATOM 4960 C CA . ARG A 1 648 ? -6.836 28.375 -21.906 1 75.88 648 ARG A CA 1
ATOM 4961 C C . ARG A 1 648 ? -8.219 28.406 -22.547 1 75.88 648 ARG A C 1
ATOM 4963 O O . ARG A 1 648 ? -8.633 27.438 -23.203 1 75.88 648 ARG A O 1
ATOM 4970 N N . GLN A 1 649 ? -8.945 29.438 -22.344 1 69.69 649 GLN A N 1
ATOM 4971 C CA . GLN A 1 649 ? -10.273 29.594 -22.922 1 69.69 649 GLN A CA 1
ATOM 4972 C C . GLN A 1 649 ? -10.188 29.781 -24.438 1 69.69 649 GLN A C 1
ATOM 4974 O O . GLN A 1 649 ? -11.023 29.25 -25.172 1 69.69 649 GLN A O 1
ATOM 4979 N N . SER A 1 650 ? -9.25 30.594 -24.812 1 62.78 650 SER A N 1
ATOM 4980 C CA . SER A 1 650 ? -9.07 30.828 -26.25 1 62.78 650 SER A CA 1
ATOM 4981 C C . SER A 1 650 ? -8.75 29.516 -26.969 1 62.78 650 SER A C 1
ATOM 4983 O O . SER A 1 650 ? -9.258 29.266 -28.062 1 62.78 650 SER A O 1
ATOM 4985 N N . LYS A 1 651 ? -8.086 28.75 -26.281 1 59.5 651 LYS A N 1
ATOM 4986 C CA . LYS A 1 651 ? -7.77 27.469 -26.891 1 59.5 651 LYS A CA 1
ATOM 4987 C C . LYS A 1 651 ? -9.016 26.594 -27 1 59.5 651 LYS A C 1
ATOM 4989 O O . LYS A 1 651 ? -9.172 25.859 -27.984 1 59.5 651 LYS A O 1
ATOM 4994 N N . SER A 1 652 ? -9.789 26.688 -25.953 1 57.34 652 SER A N 1
ATOM 4995 C CA . SER A 1 652 ? -11.031 25.922 -25.984 1 57.34 652 SER A CA 1
ATOM 4996 C C . SER A 1 652 ? -11.984 26.469 -27.031 1 57.34 652 SER A C 1
ATOM 4998 O O . SER A 1 652 ? -12.664 25.688 -27.719 1 57.34 652 SER A O 1
ATOM 5000 N N . TYR A 1 653 ? -12.055 27.938 -27.125 1 48.69 653 TYR A N 1
ATOM 5001 C CA . TYR A 1 653 ? -12.906 28.562 -28.125 1 48.69 653 TYR A CA 1
ATOM 5002 C C . TYR A 1 653 ? -12.32 28.391 -29.516 1 48.69 653 TYR A C 1
ATOM 5004 O O . TYR A 1 653 ? -13.055 28.266 -30.5 1 48.69 653 TYR A O 1
ATOM 5012 N N . GLY A 1 654 ? -11.055 28.844 -29.688 1 41.91 654 GLY A N 1
ATOM 5013 C CA . GLY A 1 654 ? -10.492 28.656 -31.016 1 41.91 654 GLY A CA 1
ATOM 5014 C C . GLY A 1 654 ? -10.742 27.281 -31.594 1 41.91 654 GLY A C 1
ATOM 5015 O O . GLY A 1 654 ? -10.664 27.078 -32.812 1 41.91 654 GLY A O 1
ATOM 5016 N N . LYS A 1 655 ? -10.867 26.281 -30.781 1 43.75 655 LYS A N 1
ATOM 5017 C CA . LYS A 1 655 ? -11.289 25.047 -31.422 1 43.75 655 LYS A CA 1
ATOM 5018 C C . LYS A 1 655 ? -12.695 25.172 -32 1 43.75 655 LYS A C 1
ATOM 5020 O O . LYS A 1 655 ? -13.047 24.484 -32.969 1 43.75 655 LYS A O 1
ATOM 5025 N N . GLN A 1 656 ? -13.672 26.078 -31.5 1 35.06 656 GLN A N 1
ATOM 5026 C CA . GLN A 1 656 ? -14.977 26.266 -32.125 1 35.06 656 GLN A CA 1
ATOM 5027 C C . GLN A 1 656 ? -14.977 27.484 -33.031 1 35.06 656 GLN A C 1
ATOM 5029 O O . GLN A 1 656 ? -15.695 27.516 -34.031 1 35.06 656 GLN A O 1
ATOM 5034 N N . SER A 1 657 ? -14.797 28.797 -32.625 1 33.56 657 SER A N 1
ATOM 5035 C CA . SER A 1 657 ? -15.133 30 -33.375 1 33.56 657 SER A CA 1
ATOM 5036 C C . SER A 1 657 ? -14.117 30.25 -34.469 1 33.56 657 SER A C 1
ATOM 5038 O O . SER A 1 657 ? -12.914 30.109 -34.281 1 33.56 657 SER A O 1
ATOM 5040 N N . SER A 1 658 ? -14.57 30.391 -35.844 1 33.81 658 SER A N 1
ATOM 5041 C CA . SER A 1 658 ? -14.219 31.266 -36.969 1 33.81 658 SER A CA 1
ATOM 5042 C C . SER A 1 658 ? -14.117 32.719 -36.5 1 33.81 658 SER A C 1
ATOM 5044 O O . SER A 1 658 ? -14.023 33.625 -37.344 1 33.81 658 SER A O 1
ATOM 5046 N N . ARG A 1 659 ? -14.805 33.344 -35.438 1 32.78 659 ARG A N 1
ATOM 5047 C CA . ARG A 1 659 ? -14.805 34.781 -35.375 1 32.78 659 ARG A CA 1
ATOM 5048 C C . ARG A 1 659 ? -13.398 35.344 -35.125 1 32.78 659 ARG A C 1
ATOM 5050 O O . ARG A 1 659 ? -12.562 34.656 -34.531 1 32.78 659 ARG A O 1
ATOM 5057 N N . PRO A 1 660 ? -13.164 36.781 -35.625 1 31.72 660 PRO A N 1
ATOM 5058 C CA . PRO A 1 660 ? -11.938 37.531 -35.875 1 31.72 660 PRO A CA 1
ATOM 5059 C C . PRO A 1 660 ? -11.156 37.812 -34.594 1 31.72 660 PRO A C 1
ATOM 5061 O O . PRO A 1 660 ? -11.734 37.844 -33.5 1 31.72 660 PRO A O 1
ATOM 5064 N N . ARG A 1 661 ? -9.836 37.844 -34.656 1 34.41 661 ARG A N 1
ATOM 5065 C CA . ARG A 1 661 ? -8.68 38.031 -33.781 1 34.41 661 ARG A CA 1
ATOM 5066 C C . ARG A 1 661 ? -8.648 39.406 -33.156 1 34.41 661 ARG A C 1
ATOM 5068 O O . ARG A 1 661 ? -8.539 40.406 -33.875 1 34.41 661 ARG A O 1
ATOM 5075 N N . PRO A 1 662 ? -9.445 39.906 -32.062 1 32.44 662 PRO A N 1
ATOM 5076 C CA . PRO A 1 662 ? -9.117 41.281 -31.672 1 32.44 662 PRO A CA 1
ATOM 5077 C C . PRO A 1 662 ? -7.625 41.469 -31.406 1 32.44 662 PRO A C 1
ATOM 5079 O O . PRO A 1 662 ? -6.922 40.5 -31.078 1 32.44 662 PRO A O 1
ATOM 5082 N N . PRO A 1 663 ? -7.02 42.656 -31.828 1 28.7 663 PRO A N 1
ATOM 5083 C CA . PRO A 1 663 ? -5.59 42.969 -31.75 1 28.7 663 PRO A CA 1
ATOM 5084 C C . PRO A 1 663 ? -5.031 42.844 -30.344 1 28.7 663 PRO A C 1
ATOM 5086 O O . PRO A 1 663 ? -5.766 43.031 -29.359 1 28.7 663 PRO A O 1
ATOM 5089 N N . PRO A 1 664 ? -3.791 42.344 -30.141 1 30.16 664 PRO A N 1
ATOM 5090 C CA . PRO A 1 664 ? -3.068 41.875 -28.953 1 30.16 664 PRO A CA 1
ATOM 5091 C C . PRO A 1 664 ? -2.971 42.938 -27.859 1 30.16 664 PRO A C 1
ATOM 5093 O O . PRO A 1 664 ? -3.033 42.594 -26.672 1 30.16 664 PRO A O 1
ATOM 5096 N N . ASN A 1 665 ? -2.361 44.25 -28.109 1 27.77 665 ASN A N 1
ATOM 5097 C CA . ASN A 1 665 ? -1.66 45.156 -27.188 1 27.77 665 ASN A CA 1
ATOM 5098 C C . ASN A 1 665 ? -2.631 46.062 -26.453 1 27.77 665 ASN A C 1
ATOM 5100 O O . ASN A 1 665 ? -2.23 47.094 -25.906 1 27.77 665 ASN A O 1
ATOM 5104 N N . SER A 1 666 ? -3.895 46.344 -26.781 1 24.53 666 SER A N 1
ATOM 5105 C CA . SER A 1 666 ? -4.492 47.562 -26.234 1 24.53 666 SER A CA 1
ATOM 5106 C C . SER A 1 666 ? -4.668 47.469 -24.719 1 24.53 666 SER A C 1
ATOM 5108 O O . SER A 1 666 ? -4.801 46.375 -24.188 1 24.53 666 SER A O 1
ATOM 5110 N N . ALA A 1 667 ? -4.301 48.656 -23.953 1 30.59 667 ALA A N 1
ATOM 5111 C CA . ALA A 1 667 ? -4.457 48.875 -22.516 1 30.59 667 ALA A CA 1
ATOM 5112 C C . ALA A 1 667 ? -5.746 48.25 -22 1 30.59 667 ALA A C 1
ATOM 5114 O O . ALA A 1 667 ? -5.785 47.719 -20.875 1 30.59 667 ALA A O 1
ATOM 5115 N N . ALA A 1 668 ? -6.945 48.625 -22.688 1 26.73 668 ALA A N 1
ATOM 5116 C CA . ALA A 1 668 ? -8.336 48.406 -22.312 1 26.73 668 ALA A CA 1
ATOM 5117 C C . ALA A 1 668 ? -8.711 46.938 -22.438 1 26.73 668 ALA A C 1
ATOM 5119 O O . ALA A 1 668 ? -9.891 46.594 -22.469 1 26.73 668 ALA A O 1
ATOM 5120 N N . ASP A 1 669 ? -7.895 46.094 -22.875 1 27.94 669 ASP A N 1
ATOM 5121 C CA . ASP A 1 669 ? -8.289 44.688 -22.938 1 27.94 669 ASP A CA 1
ATOM 5122 C C . ASP A 1 669 ? -8.875 44.219 -21.609 1 27.94 669 ASP A C 1
ATOM 5124 O O . ASP A 1 669 ? -8.148 43.719 -20.75 1 27.94 669 ASP A O 1
ATOM 5128 N N . GLU A 1 670 ? -9.68 45.094 -20.938 1 26.77 670 GLU A N 1
ATOM 5129 C CA . GLU A 1 670 ? -10.68 44.75 -19.938 1 26.77 670 GLU A CA 1
ATOM 5130 C C . GLU A 1 670 ? -11.531 43.562 -20.391 1 26.77 670 GLU A C 1
ATOM 5132 O O . GLU A 1 670 ? -12.266 43.688 -21.375 1 26.77 670 GLU A O 1
ATOM 5137 N N . VAL A 1 671 ? -10.938 42.406 -20.5 1 29.59 671 VAL A N 1
ATOM 5138 C CA . VAL A 1 671 ? -11.656 41.156 -20.797 1 29.59 671 VAL A CA 1
ATOM 5139 C C . VAL A 1 671 ? -13.086 41.25 -20.281 1 29.59 671 VAL A C 1
ATOM 5141 O O . VAL A 1 671 ? -13.305 41.375 -19.062 1 29.59 671 VAL A O 1
ATOM 5144 N N . THR A 1 672 ? -13.938 41.938 -20.875 1 26.77 672 THR A N 1
ATOM 5145 C CA . THR A 1 672 ? -15.359 41.688 -20.719 1 26.77 672 THR A CA 1
ATOM 5146 C C . THR A 1 672 ? -15.656 40.188 -20.641 1 26.77 672 THR A C 1
ATOM 5148 O O . THR A 1 672 ? -15.312 39.438 -21.562 1 26.77 672 THR A O 1
ATOM 5151 N N . LEU A 1 673 ? -15.594 39.594 -19.469 1 30.02 673 LEU A N 1
ATOM 5152 C CA . LEU A 1 673 ? -16.188 38.312 -19.078 1 30.02 673 LEU A CA 1
ATOM 5153 C C . LEU A 1 673 ? -17.438 38.031 -19.891 1 30.02 673 LEU A C 1
ATOM 5155 O O . LEU A 1 673 ? -18.438 38.75 -19.797 1 30.02 673 LEU A O 1
ATOM 5159 N N . VAL A 1 674 ? -17.406 37.875 -21.156 1 28.88 674 VAL A N 1
ATOM 5160 C CA . VAL A 1 674 ? -18.562 37.375 -21.891 1 28.88 674 VAL A CA 1
ATOM 5161 C C . VAL A 1 674 ? -19.312 36.344 -21.031 1 28.88 674 VAL A C 1
ATOM 5163 O O . VAL A 1 674 ? -18.75 35.344 -20.594 1 28.88 674 VAL A O 1
ATOM 5166 N N . SER A 1 675 ? -20.375 36.75 -20.312 1 29.28 675 SER A N 1
ATOM 5167 C CA . SER A 1 675 ? -21.531 36 -19.828 1 29.28 675 SER A CA 1
ATOM 5168 C C . SER A 1 675 ? -21.984 34.969 -20.859 1 29.28 675 SER A C 1
ATOM 5170 O O . SER A 1 675 ? -22.672 35.312 -21.828 1 29.28 675 SER A O 1
ATOM 5172 N N . MET A 1 676 ? -21.234 34.281 -21.578 1 29.08 676 MET A N 1
ATOM 5173 C CA . MET A 1 676 ? -21.875 33.25 -22.375 1 29.08 676 MET A CA 1
ATOM 5174 C C . MET A 1 676 ? -22.938 32.531 -21.578 1 29.08 676 MET A C 1
ATOM 5176 O O . MET A 1 676 ? -22.641 31.609 -20.828 1 29.08 676 MET A O 1
ATOM 5180 N N . GLU A 1 677 ? -24 33.281 -21.109 1 29.41 677 GLU A N 1
ATOM 5181 C CA . GLU A 1 677 ? -25.359 32.812 -20.797 1 29.41 677 GLU A CA 1
ATOM 5182 C C . GLU A 1 677 ? -25.953 32 -21.953 1 29.41 677 GLU A C 1
ATOM 5184 O O . GLU A 1 677 ? -26.453 32.594 -22.922 1 29.41 677 GLU A O 1
ATOM 5189 N N . ASP A 1 678 ? -25.344 31.094 -22.562 1 29.66 678 ASP A N 1
ATOM 5190 C CA . ASP A 1 678 ? -26.375 30.344 -23.25 1 29.66 678 ASP A CA 1
ATOM 5191 C C . ASP A 1 678 ? -27.516 29.969 -22.312 1 29.66 678 ASP A C 1
ATOM 5193 O O . ASP A 1 678 ? -27.297 29.312 -21.281 1 29.66 678 ASP A O 1
ATOM 5197 N N . PRO A 1 679 ? -28.734 30.688 -22.266 1 29.33 679 PRO A N 1
ATOM 5198 C CA . PRO A 1 679 ? -29.938 30.516 -21.469 1 29.33 679 PRO A CA 1
ATOM 5199 C C . PRO A 1 679 ? -30.328 29.047 -21.312 1 29.33 679 PRO A C 1
ATOM 5201 O O . PRO A 1 679 ? -30.953 28.672 -20.312 1 29.33 679 PRO A O 1
ATOM 5204 N N . ASP A 1 680 ? -30.484 28.312 -22.406 1 30.89 680 ASP A N 1
ATOM 5205 C CA . ASP A 1 680 ? -31.266 27.078 -22.406 1 30.89 680 ASP A CA 1
ATOM 5206 C C . ASP A 1 680 ? -30.531 25.969 -21.688 1 30.89 680 ASP A C 1
ATOM 5208 O O . ASP A 1 680 ? -30.969 24.812 -21.703 1 30.89 680 ASP A O 1
ATOM 5212 N N . SER A 1 681 ? -29.219 25.984 -21.75 1 30.55 681 SER A N 1
ATOM 5213 C CA . SER A 1 681 ? -28.766 24.766 -21.078 1 30.55 681 SER A CA 1
ATOM 5214 C C . SER A 1 681 ? -29.031 24.828 -19.578 1 30.55 681 SER A C 1
ATOM 5216 O O . SER A 1 681 ? -28.859 25.875 -18.953 1 30.55 681 SER A O 1
ATOM 5218 N N . PRO A 1 682 ? -29.906 23.875 -18.969 1 29.66 682 PRO A N 1
ATOM 5219 C CA . PRO A 1 682 ? -30.375 23.875 -17.594 1 29.66 682 PRO A CA 1
ATOM 5220 C C . PRO A 1 682 ? -29.344 24.422 -16.609 1 29.66 682 PRO A C 1
ATOM 5222 O O . PRO A 1 682 ? -28.172 24.609 -16.969 1 29.66 682 PRO A O 1
ATOM 5225 N N . GLN A 1 683 ? -29.656 24.25 -15.148 1 29.69 683 GLN A N 1
ATOM 5226 C CA . GLN A 1 683 ? -29.188 24.641 -13.82 1 29.69 683 GLN A CA 1
ATOM 5227 C C . GLN A 1 683 ? -27.703 24.359 -13.664 1 29.69 683 GLN A C 1
ATOM 5229 O O . GLN A 1 683 ? -27.297 23.266 -13.258 1 29.69 683 GLN A O 1
ATOM 5234 N N . SER A 1 684 ? -26.891 24.453 -14.539 1 30.95 684 SER A N 1
ATOM 5235 C CA . SER A 1 684 ? -25.531 24.328 -14 1 30.95 684 SER A CA 1
ATOM 5236 C C . SER A 1 684 ? -25.328 25.25 -12.805 1 30.95 684 SER A C 1
ATOM 5238 O O . SER A 1 684 ? -25.578 26.453 -12.891 1 30.95 684 SER A O 1
ATOM 5240 N N . THR A 1 685 ? -25.688 24.844 -11.555 1 32.53 685 THR A N 1
ATOM 5241 C CA . THR A 1 685 ? -25.359 25.516 -10.305 1 32.53 685 THR A CA 1
ATOM 5242 C C . THR A 1 685 ? -24.141 26.422 -10.469 1 32.53 685 THR A C 1
ATOM 5244 O O . THR A 1 685 ? -23.062 25.953 -10.844 1 32.53 685 THR A O 1
ATOM 5247 N N . TYR A 1 686 ? -24.266 27.609 -10.82 1 32.44 686 TYR A N 1
ATOM 5248 C CA . TYR A 1 686 ? -23.344 28.734 -10.781 1 32.44 686 TYR A CA 1
ATOM 5249 C C . TYR A 1 686 ? -22.438 28.656 -9.57 1 32.44 686 TYR A C 1
ATOM 5251 O O . TYR A 1 686 ? -22.828 29.016 -8.453 1 32.44 686 TYR A O 1
ATOM 5259 N N . THR A 1 687 ? -21.875 27.516 -9.188 1 40.22 687 THR A N 1
ATOM 5260 C CA . THR A 1 687 ? -20.766 27.703 -8.258 1 40.22 687 THR A CA 1
ATOM 5261 C C . THR A 1 687 ? -20 28.984 -8.578 1 40.22 687 THR A C 1
ATOM 5263 O O . THR A 1 687 ? -19.547 29.172 -9.711 1 40.22 687 THR A O 1
ATOM 5266 N N . GLU A 1 688 ? -20.344 30.188 -8.141 1 48.53 688 GLU A N 1
ATOM 5267 C CA . GLU A 1 688 ? -19.641 31.469 -8.203 1 48.53 688 GLU A CA 1
ATOM 5268 C C . GLU A 1 688 ? -18.156 31.266 -8.492 1 48.53 688 GLU A C 1
ATOM 5270 O O . GLU A 1 688 ? -17.5 30.422 -7.863 1 48.53 688 GLU A O 1
ATOM 5275 N N . ASP A 1 689 ? -17.641 31.484 -9.68 1 62.88 689 ASP A N 1
ATOM 5276 C CA . ASP A 1 689 ? -16.312 31.359 -10.281 1 62.88 689 ASP A CA 1
ATOM 5277 C C . ASP A 1 689 ? -15.227 31.812 -9.297 1 62.88 689 ASP A C 1
ATOM 5279 O O . ASP A 1 689 ? -15.219 32.969 -8.867 1 62.88 689 ASP A O 1
ATOM 5283 N N . PHE A 1 690 ? -14.641 31 -8.508 1 74.75 690 PHE A N 1
ATOM 5284 C CA . PHE A 1 690 ? -13.555 31.266 -7.574 1 74.75 690 PHE A CA 1
ATOM 5285 C C . PHE A 1 690 ? -12.633 32.344 -8.117 1 74.75 690 PHE A C 1
ATOM 5287 O O . PHE A 1 690 ? -11.969 33.062 -7.348 1 74.75 690 PHE A O 1
ATOM 5294 N N . SER A 1 691 ? -12.664 32.625 -9.445 1 74.44 691 SER A N 1
ATOM 5295 C CA . SER A 1 691 ? -11.734 33.562 -10.07 1 74.44 691 SER A CA 1
ATOM 5296 C C . SER A 1 691 ? -12.086 35 -9.727 1 74.44 691 SER A C 1
ATOM 5298 O O . SER A 1 691 ? -11.211 35.875 -9.656 1 74.44 691 SER A O 1
ATOM 5300 N N . ILE A 1 692 ? -13.383 35.188 -9.492 1 68.81 692 ILE A N 1
ATOM 5301 C CA . ILE A 1 692 ? -13.82 36.562 -9.188 1 68.81 692 ILE A CA 1
ATOM 5302 C C . ILE A 1 692 ? -13.586 36.875 -7.715 1 68.81 692 ILE A C 1
ATOM 5304 O O . ILE A 1 692 ? -13.336 38 -7.348 1 68.81 692 ILE A O 1
ATOM 5308 N N . ARG A 1 693 ? -13.484 35.781 -6.953 1 75.25 693 ARG A N 1
ATOM 5309 C CA . ARG A 1 693 ? -13.367 35.969 -5.512 1 75.25 693 ARG A CA 1
ATOM 5310 C C . ARG A 1 693 ? -11.906 36.094 -5.094 1 75.25 693 ARG A C 1
ATOM 5312 O O . ARG A 1 693 ? -11.602 36.5 -3.973 1 75.25 693 ARG A O 1
ATOM 5319 N N . LEU A 1 694 ? -11.062 35.781 -6.008 1 81.75 694 LEU A N 1
ATOM 5320 C CA . LEU A 1 694 ? -9.648 35.969 -5.695 1 81.75 694 LEU A CA 1
ATOM 5321 C C . LEU A 1 694 ? -9.273 37.438 -5.645 1 81.75 694 LEU A C 1
ATOM 5323 O O . LEU A 1 694 ? -9.781 38.25 -6.438 1 81.75 694 LEU A O 1
ATOM 5327 N N . PRO A 1 695 ? -8.523 37.812 -4.719 1 75.81 695 PRO A N 1
ATOM 5328 C CA . PRO A 1 695 ? -8.172 39.219 -4.598 1 75.81 695 PRO A CA 1
ATOM 5329 C C . PRO A 1 695 ? -7.43 39.75 -5.824 1 75.81 695 PRO A C 1
ATOM 5331 O O . PRO A 1 695 ? -6.531 39.094 -6.344 1 75.81 695 PRO A O 1
ATOM 5334 N N . GLN A 1 696 ? -7.867 40.875 -6.281 1 73.06 696 GLN A N 1
ATOM 5335 C CA . GLN A 1 696 ? -7.172 41.562 -7.375 1 73.06 696 GLN A CA 1
ATOM 5336 C C . GLN A 1 696 ? -5.789 42.031 -6.938 1 73.06 696 GLN A C 1
ATOM 5338 O O . GLN A 1 696 ? -5.523 42.156 -5.742 1 73.06 696 GLN A O 1
ATOM 5343 N N . PRO A 1 697 ? -4.934 42.156 -7.898 1 68 697 PRO A N 1
ATOM 5344 C CA . PRO A 1 697 ? -3.588 42.594 -7.531 1 68 697 PRO A CA 1
ATOM 5345 C C . PRO A 1 697 ? -3.594 43.875 -6.707 1 68 697 PRO A C 1
ATOM 5347 O O . PRO A 1 697 ? -4.293 44.844 -7.059 1 68 697 PRO A O 1
ATOM 5350 N N . ARG A 1 698 ? -2.967 43.969 -5.605 1 58.56 698 ARG A N 1
ATOM 5351 C CA . ARG A 1 698 ? -2.814 45.062 -4.641 1 58.56 698 ARG A CA 1
ATOM 5352 C C . ARG A 1 698 ? -4.082 45.219 -3.811 1 58.56 698 ARG A C 1
ATOM 5354 O O . ARG A 1 698 ? -4.375 46.344 -3.346 1 58.56 698 ARG A O 1
ATOM 5361 N N . ARG A 1 699 ? -4.953 44.25 -3.92 1 58.41 699 ARG A N 1
ATOM 5362 C CA . ARG A 1 699 ? -6.145 44.344 -3.086 1 58.41 699 ARG A CA 1
ATOM 5363 C C . ARG A 1 699 ? -6.246 43.125 -2.146 1 58.41 699 ARG A C 1
ATOM 5365 O O . ARG A 1 699 ? -5.688 42.062 -2.428 1 58.41 699 ARG A O 1
ATOM 5372 N N . ALA A 1 700 ? -6.785 43.344 -0.916 1 53.72 700 ALA A N 1
ATOM 5373 C CA . ALA A 1 700 ? -6.938 42.312 0.102 1 53.72 700 ALA A CA 1
ATOM 5374 C C . ALA A 1 700 ? -8.164 41.438 -0.177 1 53.72 700 ALA A C 1
ATOM 5376 O O . ALA A 1 700 ? -9.016 41.812 -0.983 1 53.72 700 ALA A O 1
ATOM 5377 N N . TYR A 1 701 ? -8.219 40.219 0.285 1 51.91 701 TYR A N 1
ATOM 5378 C CA . TYR A 1 701 ? -9.406 39.375 0.224 1 51.91 701 TYR A CA 1
ATOM 5379 C C . TYR A 1 701 ? -10.602 40.062 0.876 1 51.91 701 TYR A C 1
ATOM 5381 O O . TYR A 1 701 ? -10.492 40.594 1.984 1 51.91 701 TYR A O 1
ATOM 5389 N N . LEU A 1 702 ? -11.523 40.688 0.105 1 49.78 702 LEU A N 1
ATOM 5390 C CA . LEU A 1 702 ? -12.734 41.281 0.652 1 49.78 702 LEU A CA 1
ATOM 5391 C C . LEU A 1 702 ? -13.828 40.25 0.835 1 49.78 702 LEU A C 1
ATOM 5393 O O . LEU A 1 702 ? -13.922 39.281 0.059 1 49.78 702 LEU A O 1
ATOM 5397 N N . PRO A 1 703 ? -14.469 40.25 2.014 1 47.28 703 PRO A N 1
ATOM 5398 C CA . PRO A 1 703 ? -15.68 39.438 2.076 1 47.28 703 PRO A CA 1
ATOM 5399 C C . PRO A 1 703 ? -16.641 39.719 0.923 1 47.28 703 PRO A C 1
ATOM 5401 O O . PRO A 1 703 ? -16.609 40.812 0.339 1 47.28 703 PRO A O 1
ATOM 5404 N N . PRO A 1 704 ? -17.359 38.781 0.3 1 44 704 PRO A N 1
ATOM 5405 C CA . PRO A 1 704 ? -18.219 38.938 -0.874 1 44 704 PRO A CA 1
ATOM 5406 C C . PRO A 1 704 ? -18.984 40.281 -0.88 1 44 704 PRO A C 1
ATOM 5408 O O . PRO A 1 704 ? -19.328 40.781 -1.948 1 44 704 PRO A O 1
ATOM 5411 N N . LEU A 1 705 ? -19.531 40.75 0.216 1 41.84 705 LEU A N 1
ATOM 5412 C CA . LEU A 1 705 ? -20.578 41.75 0.18 1 41.84 705 LEU A CA 1
ATOM 5413 C C . LEU A 1 705 ? -19.969 43.156 0.045 1 41.84 705 LEU A C 1
ATOM 5415 O O . LEU A 1 705 ? -20.688 44.156 -0.007 1 41.84 705 LEU A O 1
ATOM 5419 N N . GLN A 1 706 ? -18.734 43.312 0.278 1 44.44 706 GLN A N 1
ATOM 5420 C CA . GLN A 1 706 ? -18.375 44.719 0.273 1 44.44 706 GLN A CA 1
ATOM 5421 C C . GLN A 1 706 ? -17.797 45.125 -1.077 1 44.44 706 GLN A C 1
ATOM 5423 O O . GLN A 1 706 ? -16.984 44.406 -1.66 1 44.44 706 GLN A O 1
ATOM 5428 N N . PRO A 1 707 ? -18.453 46.094 -1.782 1 43.81 707 PRO A N 1
ATOM 5429 C CA . PRO A 1 707 ? -17.938 46.625 -3.039 1 43.81 707 PRO A CA 1
ATOM 5430 C C . PRO A 1 707 ? -16.453 46.969 -2.975 1 43.81 707 PRO A C 1
ATOM 5432 O O . PRO A 1 707 ? -15.922 47.25 -1.897 1 43.81 707 PRO A O 1
ATOM 5435 N N . PRO A 1 708 ? -15.602 46.562 -3.941 1 44.16 708 PRO A N 1
ATOM 5436 C CA . PRO A 1 708 ? -14.18 46.938 -3.998 1 44.16 708 PRO A CA 1
ATOM 5437 C C . PRO A 1 708 ? -13.922 48.375 -3.639 1 44.16 708 PRO A C 1
ATOM 5439 O O . PRO A 1 708 ? -14.461 49.281 -4.289 1 44.16 708 PRO A O 1
ATOM 5442 N N . SER A 1 709 ? -13.961 48.844 -2.457 1 42.16 709 SER A N 1
ATOM 5443 C CA . SER A 1 709 ? -13.594 50.219 -2.277 1 42.16 709 SER A CA 1
ATOM 5444 C C . SER A 1 709 ? -12.273 50.562 -2.979 1 42.16 709 SER A C 1
ATOM 5446 O O . SER A 1 709 ? -11.414 49.688 -3.117 1 42.16 709 SER A O 1
ATOM 5448 N N . GLY A 1 710 ? -12.148 51.469 -3.936 1 42.22 710 GLY A N 1
ATOM 5449 C CA . GLY A 1 710 ? -11.109 52.094 -4.742 1 42.22 710 GLY A CA 1
ATOM 5450 C C . GLY A 1 710 ? -9.773 52.156 -4.031 1 42.22 710 GLY A C 1
ATOM 5451 O O . GLY A 1 710 ? -8.859 52.844 -4.492 1 42.22 710 GLY A O 1
ATOM 5452 N N . HIS A 1 711 ? -9.68 52.031 -2.723 1 43.56 711 HIS A N 1
ATOM 5453 C CA . HIS A 1 711 ? -8.422 52.469 -2.109 1 43.56 711 HIS A CA 1
ATOM 5454 C C . HIS A 1 711 ? -7.309 51.469 -2.396 1 43.56 711 HIS A C 1
ATOM 5456 O O . HIS A 1 711 ? -7.523 50.25 -2.322 1 43.56 711 HIS A O 1
ATOM 5462 N N . VAL A 1 712 ? -6.348 51.844 -3.199 1 48.06 712 VAL A N 1
ATOM 5463 C CA . VAL A 1 712 ? -5.043 51.312 -3.57 1 48.06 712 VAL A CA 1
ATOM 5464 C C . VAL A 1 712 ? -4.375 50.688 -2.348 1 48.06 712 VAL A C 1
ATOM 5466 O O . VAL A 1 712 ? -4.191 51.344 -1.325 1 48.06 712 VAL A O 1
ATOM 5469 N N . LEU A 1 713 ? -4.41 49.469 -1.978 1 53.34 713 LEU A N 1
ATOM 5470 C CA . LEU A 1 713 ? -3.859 48.688 -0.888 1 53.34 713 LEU A CA 1
ATOM 5471 C C . LEU A 1 713 ? -2.367 48.938 -0.719 1 53.34 713 LEU A C 1
ATOM 5473 O O . LEU A 1 713 ? -1.631 49.031 -1.704 1 53.34 713 LEU A O 1
ATOM 5477 N N . GLN A 1 714 ? -1.934 49.688 0.289 1 58.56 714 GLN A N 1
ATOM 5478 C CA . GLN A 1 714 ? -0.62 49.781 0.916 1 58.56 714 GLN A CA 1
ATOM 5479 C C . GLN A 1 714 ? 0.054 48.406 0.988 1 58.56 714 GLN A C 1
ATOM 5481 O O . GLN A 1 714 ? -0.623 47.406 1.046 1 58.56 714 GLN A O 1
ATOM 5486 N N . LYS A 1 715 ? 1.347 48.312 0.66 1 72.25 715 LYS A N 1
ATOM 5487 C CA . LYS A 1 715 ? 2.213 47.125 0.78 1 72.25 715 LYS A CA 1
ATOM 5488 C C . LYS A 1 715 ? 1.982 46.406 2.105 1 72.25 715 LYS A C 1
ATOM 5490 O O . LYS A 1 715 ? 1.792 47.062 3.141 1 72.25 715 LYS A O 1
ATOM 5495 N N . ARG A 1 716 ? 1.831 45.125 2.111 1 79.5 716 ARG A N 1
ATOM 5496 C CA . ARG A 1 716 ? 1.512 44.25 3.24 1 79.5 716 ARG A CA 1
ATOM 5497 C C . ARG A 1 716 ? 2.623 44.281 4.281 1 79.5 716 ARG A C 1
ATOM 5499 O O . ARG A 1 716 ? 2.361 44.188 5.48 1 79.5 716 ARG A O 1
ATOM 5506 N N . LEU A 1 717 ? 3.869 44.469 3.748 1 87.69 717 LEU A N 1
ATOM 5507 C CA . LEU A 1 717 ? 5.027 44.5 4.633 1 87.69 717 LEU A CA 1
ATOM 5508 C C . LEU A 1 717 ? 5.859 45.75 4.418 1 87.69 717 LEU A C 1
ATOM 5510 O O . LEU A 1 717 ? 6.004 46.219 3.285 1 87.69 717 LEU A O 1
ATOM 5514 N N . SER A 1 718 ? 6.289 46.312 5.469 1 90.38 718 SER A N 1
ATOM 5515 C CA . SER A 1 718 ? 7.285 47.375 5.355 1 90.38 718 SER A CA 1
ATOM 5516 C C . SER A 1 718 ? 8.648 46.812 4.969 1 90.38 718 SER A C 1
ATOM 5518 O O . SER A 1 718 ? 8.906 45.625 5.141 1 90.38 718 SER A O 1
ATOM 5520 N N . PRO A 1 719 ? 9.492 47.562 4.324 1 92.25 719 PRO A N 1
ATOM 5521 C CA . PRO A 1 719 ? 10.82 47.062 3.947 1 92.25 719 PRO A CA 1
ATOM 5522 C C . PRO A 1 719 ? 11.617 46.531 5.137 1 92.25 719 PRO A C 1
ATOM 5524 O O . PRO A 1 719 ? 12.352 45.562 5 1 92.25 719 PRO A O 1
ATOM 5527 N N . LEU A 1 720 ? 11.43 47.188 6.262 1 92.06 720 LEU A N 1
ATOM 5528 C CA . LEU A 1 720 ? 12.133 46.719 7.453 1 92.06 720 LEU A CA 1
ATOM 5529 C C . LEU A 1 720 ? 11.625 45.344 7.887 1 92.06 720 LEU A C 1
ATOM 5531 O O . LEU A 1 720 ? 12.414 44.469 8.25 1 92.06 720 LEU A O 1
ATOM 5535 N N . GLU A 1 721 ? 10.344 45.219 7.852 1 92.56 721 GLU A N 1
ATOM 5536 C CA . GLU A 1 721 ? 9.758 43.938 8.234 1 92.56 721 GLU A CA 1
ATOM 5537 C C . GLU A 1 721 ? 10.172 42.812 7.266 1 92.56 721 GLU A C 1
ATOM 5539 O O . GLU A 1 721 ? 10.352 41.656 7.668 1 92.56 721 GLU A O 1
ATOM 5544 N N . TYR A 1 722 ? 10.297 43.156 6.02 1 94.44 722 TYR A N 1
ATOM 5545 C CA . TYR A 1 722 ? 10.68 42.188 4.996 1 94.44 722 TYR A CA 1
ATOM 5546 C C . TYR A 1 722 ? 12.07 41.625 5.27 1 94.44 722 TYR A C 1
ATOM 5548 O O . TYR A 1 722 ? 12.273 40.406 5.27 1 94.44 722 TYR A O 1
ATOM 5556 N N . VAL A 1 723 ? 12.992 42.5 5.574 1 94.69 723 VAL A N 1
ATOM 5557 C CA . VAL A 1 723 ? 14.359 42.062 5.816 1 94.69 723 VAL A CA 1
ATOM 5558 C C . VAL A 1 723 ? 14.445 41.312 7.156 1 94.69 723 VAL A C 1
ATOM 5560 O O . VAL A 1 723 ? 15.203 40.344 7.297 1 94.69 723 VAL A O 1
ATOM 5563 N N . THR A 1 724 ? 13.656 41.781 8.125 1 92.88 724 THR A N 1
ATOM 5564 C CA . THR A 1 724 ? 13.633 41.094 9.406 1 92.88 724 THR A CA 1
ATOM 5565 C C . THR A 1 724 ? 13.094 39.688 9.258 1 92.88 724 THR A C 1
ATOM 5567 O O . THR A 1 724 ? 13.531 38.781 9.953 1 92.88 724 THR A O 1
ATOM 5570 N N . LEU A 1 725 ? 12.133 39.531 8.383 1 94.56 725 LEU A N 1
ATOM 5571 C CA . LEU A 1 725 ? 11.602 38.219 8.102 1 94.56 725 LEU A CA 1
ATOM 5572 C C . LEU A 1 725 ? 12.695 37.312 7.543 1 94.56 725 LEU A C 1
ATOM 5574 O O . LEU A 1 725 ? 12.766 36.125 7.902 1 94.56 725 LEU A O 1
ATOM 5578 N N . LEU A 1 726 ? 13.516 37.781 6.684 1 95.25 726 LEU A N 1
ATOM 5579 C CA . LEU A 1 726 ? 14.617 37 6.141 1 95.25 726 LEU A CA 1
ATOM 5580 C C . LEU A 1 726 ? 15.578 36.594 7.246 1 95.25 726 LEU A C 1
ATOM 5582 O O . LEU A 1 726 ? 16.094 35.469 7.234 1 95.25 726 LEU A O 1
ATOM 5586 N N . GLU A 1 727 ? 15.805 37.469 8.141 1 92.62 727 GLU A N 1
ATOM 5587 C CA . GLU A 1 727 ? 16.672 37.156 9.273 1 92.62 727 GLU A CA 1
ATOM 5588 C C . GLU A 1 727 ? 16.078 36.062 10.133 1 92.62 727 GLU A C 1
ATOM 5590 O O . GLU A 1 727 ? 16.812 35.188 10.617 1 92.62 727 GLU A O 1
ATOM 5595 N N . ASP A 1 728 ? 14.773 36.156 10.32 1 91.94 728 ASP A N 1
ATOM 5596 C CA . ASP A 1 728 ? 14.102 35.125 11.094 1 91.94 728 ASP A CA 1
ATOM 5597 C C . ASP A 1 728 ? 14.25 33.75 10.414 1 91.94 728 ASP A C 1
ATOM 5599 O O . ASP A 1 728 ? 14.414 32.719 11.094 1 91.94 728 ASP A O 1
ATOM 5603 N N . LEU A 1 729 ? 14.18 33.719 9.117 1 94.62 729 LEU A N 1
ATOM 5604 C CA . LEU A 1 729 ? 14.289 32.469 8.375 1 94.62 729 LEU A CA 1
ATOM 5605 C C . LEU A 1 729 ? 15.688 31.859 8.539 1 94.62 729 LEU A C 1
ATOM 5607 O O . LEU A 1 729 ? 15.828 30.641 8.633 1 94.62 729 LEU A O 1
ATOM 5611 N N . VAL A 1 730 ? 16.688 32.688 8.547 1 92.69 730 VAL A N 1
ATOM 5612 C CA . VAL A 1 730 ? 18.062 32.219 8.727 1 92.69 730 VAL A CA 1
ATOM 5613 C C . VAL A 1 730 ? 18.219 31.625 10.133 1 92.69 730 VAL A C 1
ATOM 5615 O O . VAL A 1 730 ? 18.875 30.594 10.305 1 92.69 730 VAL A O 1
ATOM 5618 N N . LYS A 1 731 ? 17.594 32.312 11.094 1 88.38 731 LYS A N 1
ATOM 5619 C CA . LYS A 1 731 ? 17.656 31.812 12.461 1 88.38 731 LYS A CA 1
ATOM 5620 C C . LYS A 1 731 ? 16.984 30.453 12.594 1 88.38 731 LYS A C 1
ATOM 5622 O O . LYS A 1 731 ? 17.406 29.609 13.391 1 88.38 731 LYS A O 1
ATOM 5627 N N . MET A 1 732 ? 15.992 30.281 11.789 1 90.81 732 MET A N 1
ATOM 5628 C CA . MET A 1 732 ? 15.266 29.016 11.82 1 90.81 732 MET A CA 1
ATOM 5629 C C . MET A 1 732 ? 15.984 27.969 10.969 1 90.81 732 MET A C 1
ATOM 5631 O O . MET A 1 732 ? 15.531 26.828 10.875 1 90.81 732 MET A O 1
ATOM 5635 N N . LYS A 1 733 ? 17.062 28.25 10.359 1 90.88 733 LYS A N 1
ATOM 5636 C CA . LYS A 1 733 ? 17.891 27.375 9.547 1 90.88 733 LYS A CA 1
ATOM 5637 C C . LYS A 1 733 ? 17.109 26.797 8.375 1 90.88 733 LYS A C 1
ATOM 5639 O O . LYS A 1 733 ? 17.188 25.594 8.102 1 90.88 733 LYS A O 1
ATOM 5644 N N . LYS A 1 734 ? 16.281 27.641 7.777 1 94.62 734 LYS A N 1
ATOM 5645 C CA . LYS A 1 734 ? 15.562 27.266 6.559 1 94.62 734 LYS A CA 1
ATOM 5646 C C . LYS A 1 734 ? 16.266 27.812 5.32 1 94.62 734 LYS A C 1
ATOM 5648 O O . LYS A 1 734 ? 16.891 28.875 5.371 1 94.62 734 LYS A O 1
ATOM 5653 N N . ASN A 1 735 ? 16.203 27.031 4.215 1 96.69 735 ASN A N 1
ATOM 5654 C CA . ASN A 1 735 ? 16.656 27.578 2.939 1 96.69 735 ASN A CA 1
ATOM 5655 C C . ASN A 1 735 ? 15.734 28.688 2.434 1 96.69 735 ASN A C 1
ATOM 5657 O O . ASN A 1 735 ? 14.516 28.609 2.635 1 96.69 735 ASN A O 1
ATOM 5661 N N . ILE A 1 736 ? 16.312 29.719 1.856 1 97.5 736 ILE A N 1
ATOM 5662 C CA . ILE A 1 736 ? 15.539 30.859 1.421 1 97.5 736 ILE A CA 1
ATOM 5663 C C . ILE A 1 736 ? 15.617 31 -0.098 1 97.5 736 ILE A C 1
ATOM 5665 O O . ILE A 1 736 ? 16.688 30.859 -0.682 1 97.5 736 ILE A O 1
ATOM 5669 N N . LEU A 1 737 ? 14.57 31.203 -0.744 1 97.31 737 LEU A N 1
ATOM 5670 C CA . LEU A 1 737 ? 14.469 31.5 -2.168 1 97.31 737 LEU A CA 1
ATOM 5671 C C . LEU A 1 737 ? 13.719 32.812 -2.393 1 97.31 737 LEU A C 1
ATOM 5673 O O . LEU A 1 737 ? 12.594 32.969 -1.912 1 97.31 737 LEU A O 1
ATOM 5677 N N . LEU A 1 738 ? 14.344 33.75 -3.018 1 97.12 738 LEU A N 1
ATOM 5678 C CA . LEU A 1 738 ? 13.719 35.031 -3.402 1 97.12 738 LEU A CA 1
ATOM 5679 C C . LEU A 1 738 ? 13.547 35.094 -4.914 1 97.12 738 LEU A C 1
ATOM 5681 O O . LEU A 1 738 ? 14.516 34.969 -5.664 1 97.12 738 LEU A O 1
ATOM 5685 N N . ALA A 1 739 ? 12.367 35.281 -5.387 1 96.06 739 ALA A N 1
ATOM 5686 C CA . ALA A 1 739 ? 12.07 35.312 -6.816 1 96.06 739 ALA A CA 1
ATOM 5687 C C . ALA A 1 739 ? 11.75 36.719 -7.285 1 96.06 739 ALA A C 1
ATOM 5689 O O . ALA A 1 739 ? 10.906 37.406 -6.699 1 96.06 739 ALA A O 1
ATOM 5690 N N . ARG A 1 740 ? 12.453 37.156 -8.305 1 94.25 740 ARG A N 1
ATOM 5691 C CA . ARG A 1 740 ? 12.211 38.5 -8.867 1 94.25 740 ARG A CA 1
ATOM 5692 C C . ARG A 1 740 ? 11.992 38.406 -10.375 1 94.25 740 ARG A C 1
ATOM 5694 O O . ARG A 1 740 ? 12.641 37.625 -11.062 1 94.25 740 ARG A O 1
ATOM 5701 N N . HIS A 1 741 ? 11.062 39.094 -11.031 1 91.31 741 HIS A N 1
ATOM 5702 C CA . HIS A 1 741 ? 10.789 39.312 -12.445 1 91.31 741 HIS A CA 1
ATOM 5703 C C . HIS A 1 741 ? 10.188 38.062 -13.094 1 91.31 741 HIS A C 1
ATOM 5705 O O . HIS A 1 741 ? 10.453 37.781 -14.258 1 91.31 741 HIS A O 1
ATOM 5711 N N . PHE A 1 742 ? 9.531 37.281 -12.445 1 90.19 742 PHE A N 1
ATOM 5712 C CA . PHE A 1 742 ? 8.961 36.062 -13.008 1 90.19 742 PHE A CA 1
ATOM 5713 C C . PHE A 1 742 ? 7.695 36.375 -13.797 1 90.19 742 PHE A C 1
ATOM 5715 O O . PHE A 1 742 ? 7.145 35.5 -14.453 1 90.19 742 PHE A O 1
ATOM 5722 N N . HIS A 1 743 ? 7.219 37.594 -13.711 1 83.25 743 HIS A N 1
ATOM 5723 C CA . HIS A 1 743 ? 6.078 37.969 -14.531 1 83.25 743 HIS A CA 1
ATOM 5724 C C . HIS A 1 743 ? 6.445 38 -16.016 1 83.25 743 HIS A C 1
ATOM 5726 O O . HIS A 1 743 ? 5.57 37.844 -16.875 1 83.25 743 HIS A O 1
ATOM 5732 N N . SER A 1 744 ? 7.746 38.188 -16.281 1 78.38 744 SER A N 1
ATOM 5733 C CA . SER A 1 744 ? 8.203 38.25 -17.672 1 78.38 744 SER A CA 1
ATOM 5734 C C . SER A 1 744 ? 8.516 36.875 -18.219 1 78.38 744 SER A C 1
ATOM 5736 O O . SER A 1 744 ? 8.906 36.719 -19.375 1 78.38 744 SER A O 1
ATOM 5738 N N . LEU A 1 745 ? 8.453 35.938 -17.359 1 76.31 745 LEU A N 1
ATOM 5739 C CA . LEU A 1 745 ? 8.703 34.594 -17.828 1 76.31 745 LEU A CA 1
ATOM 5740 C C . LEU A 1 745 ? 7.699 34.188 -18.906 1 76.31 745 LEU A C 1
ATOM 5742 O O . LEU A 1 745 ? 6.5 34.469 -18.766 1 76.31 745 LEU A O 1
ATOM 5746 N N . ALA A 1 746 ? 8.203 34.062 -20.141 1 57.69 746 ALA A N 1
ATOM 5747 C CA . ALA A 1 746 ? 7.34 33.75 -21.266 1 57.69 746 ALA A CA 1
ATOM 5748 C C . ALA A 1 746 ? 6.402 32.594 -20.938 1 57.69 746 ALA A C 1
ATOM 5750 O O . ALA A 1 746 ? 6.84 31.547 -20.469 1 57.69 746 ALA A O 1
ATOM 5751 N N . CYS A 1 747 ? 5.078 32.969 -20.781 1 52.16 747 CYS A N 1
ATOM 5752 C CA . CYS A 1 747 ? 3.988 32.062 -20.484 1 52.16 747 CYS A CA 1
ATOM 5753 C C . CYS A 1 747 ? 4.098 30.797 -21.328 1 52.16 747 CYS A C 1
ATOM 5755 O O . CYS A 1 747 ? 3.713 29.719 -20.891 1 52.16 747 CYS A O 1
ATOM 5757 N N . ASP A 1 748 ? 4.582 30.969 -22.531 1 50.62 748 ASP A N 1
ATOM 5758 C CA . ASP A 1 748 ? 4.594 29.859 -23.469 1 50.62 748 ASP A CA 1
ATOM 5759 C C . ASP A 1 748 ? 5.527 28.75 -22.984 1 50.62 748 ASP A C 1
ATOM 5761 O O . ASP A 1 748 ? 5.27 27.562 -23.219 1 50.62 748 ASP A O 1
ATOM 5765 N N . GLU A 1 749 ? 6.555 29.156 -22.547 1 49.81 749 GLU A N 1
ATOM 5766 C CA . GLU A 1 749 ? 7.562 28.172 -22.156 1 49.81 749 GLU A CA 1
ATOM 5767 C C . GLU A 1 749 ? 7.082 27.328 -20.984 1 49.81 749 GLU A C 1
ATOM 5769 O O . GLU A 1 749 ? 7.348 26.125 -20.938 1 49.81 749 GLU A O 1
ATOM 5774 N N . PHE A 1 750 ? 6.453 27.828 -19.984 1 48.56 750 PHE A N 1
ATOM 5775 C CA . PHE A 1 750 ? 6.004 27.031 -18.859 1 48.56 750 PHE A CA 1
ATOM 5776 C C . PHE A 1 750 ? 4.543 26.641 -19.016 1 48.56 750 PHE A C 1
ATOM 5778 O O . PHE A 1 750 ? 4.125 25.578 -18.547 1 48.56 750 PHE A O 1
ATOM 5785 N N . GLU A 1 751 ? 3.648 27.359 -19.625 1 46.59 751 GLU A N 1
ATOM 5786 C CA . GLU A 1 751 ? 2.264 26.953 -19.844 1 46.59 751 GLU A CA 1
ATOM 5787 C C . GLU A 1 751 ? 2.146 26 -21.031 1 46.59 751 GLU A C 1
ATOM 5789 O O . GLU A 1 751 ? 1.135 25.312 -21.188 1 46.59 751 GLU A O 1
ATOM 5794 N N . LEU A 1 752 ? 2.912 26.172 -22.172 1 37.78 752 LEU A N 1
ATOM 5795 C CA . LEU A 1 752 ? 2.75 25.312 -23.328 1 37.78 752 LEU A CA 1
ATOM 5796 C C . LEU A 1 752 ? 2.805 23.828 -22.938 1 37.78 752 LEU A C 1
ATOM 5798 O O . LEU A 1 752 ? 2.645 22.953 -23.781 1 37.78 752 LEU A O 1
ATOM 5802 N N . VAL A 1 753 ? 3.324 23.547 -21.875 1 37.34 753 VAL A N 1
ATOM 5803 C CA . VAL A 1 753 ? 3.467 22.141 -21.484 1 37.34 753 VAL A CA 1
ATOM 5804 C C . VAL A 1 753 ? 2.1 21.469 -21.484 1 37.34 753 VAL A C 1
ATOM 5806 O O . VAL A 1 753 ? 1.976 20.312 -21.875 1 37.34 753 VAL A O 1
ATOM 5809 N N . MET A 1 754 ? 1.074 22.109 -20.828 1 35.5 754 MET A N 1
ATOM 5810 C CA . MET A 1 754 ? -0.141 21.328 -20.656 1 35.5 754 MET A CA 1
ATOM 5811 C C . MET A 1 754 ? -0.864 21.141 -21.984 1 35.5 754 MET A C 1
ATOM 5813 O O . MET A 1 754 ? -1.816 20.359 -22.062 1 35.5 754 MET A O 1
ATOM 5817 N N . SER A 1 755 ? -1.047 22.156 -22.859 1 33.84 755 SER A N 1
ATOM 5818 C CA . SER A 1 755 ? -1.789 21.906 -24.094 1 33.84 755 SER A CA 1
ATOM 5819 C C . SER A 1 755 ? -0.956 21.125 -25.109 1 33.84 755 SER A C 1
ATOM 5821 O O . SER A 1 755 ? 0.107 21.578 -25.531 1 33.84 755 SER A O 1
ATOM 5823 N N . SER A 1 756 ? -0.831 19.828 -24.891 1 34.69 756 SER A N 1
ATOM 5824 C CA . SER A 1 756 ? -0.323 18.969 -25.969 1 34.69 756 SER A CA 1
ATOM 5825 C C . SER A 1 756 ? -0.732 19.5 -27.328 1 34.69 756 SER A C 1
ATOM 5827 O O . SER A 1 756 ? -1.922 19.562 -27.641 1 34.69 756 SER A O 1
ATOM 5829 N N . PRO A 1 757 ? -0.247 20.578 -27.922 1 32.62 757 PRO A N 1
ATOM 5830 C CA . PRO A 1 757 ? -0.766 20.5 -29.281 1 32.62 757 PRO A CA 1
ATOM 5831 C C . PRO A 1 757 ? -0.853 19.062 -29.812 1 32.62 757 PRO A C 1
ATOM 5833 O O . PRO A 1 757 ? -0.07 18.203 -29.391 1 32.62 757 PRO A O 1
ATOM 5836 N N . PRO A 1 758 ? -2.102 18.641 -30.156 1 32.69 758 PRO A N 1
ATOM 5837 C CA . PRO A 1 758 ? -2.24 17.312 -30.766 1 32.69 758 PRO A CA 1
ATOM 5838 C C . PRO A 1 758 ? -0.98 16.859 -31.5 1 32.69 758 PRO A C 1
ATOM 5840 O O . PRO A 1 758 ? -0.045 17.641 -31.672 1 32.69 758 PRO A O 1
ATOM 5843 N N . ASN A 1 759 ? -1.28 16.297 -32.812 1 33 759 ASN A N 1
ATOM 5844 C CA . ASN A 1 759 ? -0.793 15.438 -33.875 1 33 759 ASN A CA 1
ATOM 5845 C C . ASN A 1 759 ? 0.429 16.031 -34.562 1 33 759 ASN A C 1
ATOM 5847 O O . ASN A 1 759 ? 0.809 15.602 -35.656 1 33 759 ASN A O 1
ATOM 5851 N N . HIS A 1 760 ? 0.631 17.391 -34.562 1 32.22 760 HIS A N 1
ATOM 5852 C CA . HIS A 1 760 ? 1.488 17.531 -35.75 1 32.22 760 HIS A CA 1
ATOM 5853 C C . HIS A 1 760 ? 2.807 16.781 -35.531 1 32.22 760 HIS A C 1
ATOM 5855 O O . HIS A 1 760 ? 3.398 16.844 -34.469 1 32.22 760 HIS A O 1
ATOM 5861 N N . ILE A 1 761 ? 2.99 15.688 -36.281 1 33.66 761 ILE A N 1
ATOM 5862 C CA . ILE A 1 761 ? 4.23 15.055 -36.75 1 33.66 761 ILE A CA 1
ATOM 5863 C C . ILE A 1 761 ? 5.332 16.094 -36.844 1 33.66 761 ILE A C 1
ATOM 5865 O O . ILE A 1 761 ? 5.594 16.625 -37.938 1 33.66 761 ILE A O 1
ATOM 5869 N N . ARG A 1 762 ? 5.051 17.328 -36.531 1 33.78 762 ARG A N 1
ATOM 5870 C CA . ARG A 1 762 ? 6.051 18.234 -37.062 1 33.78 762 ARG A CA 1
ATOM 5871 C C . ARG A 1 762 ? 7.461 17.688 -36.844 1 33.78 762 ARG A C 1
ATOM 5873 O O . ARG A 1 762 ? 7.68 16.828 -36 1 33.78 762 ARG A O 1
ATOM 5880 N N . GLY A 1 763 ? 8.508 18.562 -37.5 1 34.69 763 GLY A N 1
ATOM 5881 C CA . GLY A 1 763 ? 9.82 18.25 -38.062 1 34.69 763 GLY A CA 1
ATOM 5882 C C . GLY A 1 763 ? 10.789 17.719 -37.031 1 34.69 763 GLY A C 1
ATOM 5883 O O . GLY A 1 763 ? 10.789 18.172 -35.875 1 34.69 763 GLY A O 1
ATOM 5884 N N . ILE A 1 764 ? 11.117 16.531 -37.094 1 40.03 764 ILE A N 1
ATOM 5885 C CA . ILE A 1 764 ? 12.328 15.859 -36.625 1 40.03 764 ILE A CA 1
ATOM 5886 C C . ILE A 1 764 ? 13.414 16.891 -36.312 1 40.03 764 ILE A C 1
ATOM 5888 O O . ILE A 1 764 ? 14.148 16.75 -35.344 1 40.03 764 ILE A O 1
ATOM 5892 N N . PHE A 1 765 ? 13.609 18.016 -37.25 1 40.06 765 PHE A N 1
ATOM 5893 C CA . PHE A 1 765 ? 14.82 18.828 -37.344 1 40.06 765 PHE A CA 1
ATOM 5894 C C . PHE A 1 765 ? 14.609 20.203 -36.688 1 40.06 765 PHE A C 1
ATOM 5896 O O . PHE A 1 765 ? 15.25 21.172 -37.062 1 40.06 765 PHE A O 1
ATOM 5903 N N . ILE A 1 766 ? 13.57 20.594 -36.312 1 43.28 766 ILE A N 1
ATOM 5904 C CA . ILE A 1 766 ? 13.625 22 -35.938 1 43.28 766 ILE A CA 1
ATOM 5905 C C . ILE A 1 766 ? 14.523 22.172 -34.719 1 43.28 766 ILE A C 1
ATOM 5907 O O . ILE A 1 766 ? 14.211 21.641 -33.625 1 43.28 766 ILE A O 1
ATOM 5911 N N . HIS A 1 767 ? 15.75 22.391 -34.906 1 49.88 767 HIS A N 1
ATOM 5912 C CA . HIS A 1 767 ? 16.781 22.75 -33.938 1 49.88 767 HIS A CA 1
ATOM 5913 C C . HIS A 1 767 ? 16.469 24.078 -33.25 1 49.88 767 HIS A C 1
ATOM 5915 O O . HIS A 1 767 ? 16.828 25.141 -33.75 1 49.88 767 HIS A O 1
ATOM 5921 N N . ALA A 1 768 ? 15.359 24.234 -32.562 1 58.53 768 ALA A N 1
ATOM 5922 C CA . ALA A 1 768 ? 15.203 25.484 -31.812 1 58.53 768 ALA A CA 1
ATOM 5923 C C . ALA A 1 768 ? 16.312 25.641 -30.797 1 58.53 768 ALA A C 1
ATOM 5925 O O . ALA A 1 768 ? 16.906 24.656 -30.344 1 58.53 768 ALA A O 1
ATOM 5926 N N . LYS A 1 769 ? 16.75 26.953 -30.719 1 70.25 769 LYS A N 1
ATOM 5927 C CA . LYS A 1 769 ? 17.828 27.297 -29.797 1 70.25 769 LYS A CA 1
ATOM 5928 C C . LYS A 1 769 ? 17.484 26.859 -28.359 1 70.25 769 LYS A C 1
ATOM 5930 O O . LYS A 1 769 ? 16.359 27.047 -27.906 1 70.25 769 LYS A O 1
ATOM 5935 N N . PRO A 1 770 ? 18.344 26.141 -27.75 1 80.19 770 PRO A N 1
ATOM 5936 C CA . PRO A 1 770 ? 18.094 25.672 -26.391 1 80.19 770 PRO A CA 1
ATOM 5937 C C . PRO A 1 770 ? 17.922 26.812 -25.391 1 80.19 770 PRO A C 1
ATOM 5939 O O . PRO A 1 770 ? 18.453 27.922 -25.609 1 80.19 770 PRO A O 1
ATOM 5942 N N . ALA A 1 771 ? 16.953 26.688 -24.484 1 84.12 771 ALA A N 1
ATOM 5943 C CA . ALA A 1 771 ? 16.844 27.578 -23.328 1 84.12 771 ALA A CA 1
ATOM 5944 C C . ALA A 1 771 ? 17.828 27.203 -22.234 1 84.12 771 ALA A C 1
ATOM 5946 O O . ALA A 1 771 ? 18.109 26.016 -22.031 1 84.12 771 ALA A O 1
ATOM 5947 N N . TYR A 1 772 ? 18.391 28.266 -21.625 1 89.81 772 TYR A N 1
ATOM 5948 C CA . TYR A 1 772 ? 19.438 27.984 -20.656 1 89.81 772 TYR A CA 1
ATOM 5949 C C . TYR A 1 772 ? 19.031 28.422 -19.25 1 89.81 772 TYR A C 1
ATOM 5951 O O . TYR A 1 772 ? 18.375 29.453 -19.078 1 89.81 772 TYR A O 1
ATOM 5959 N N . LEU A 1 773 ? 19.297 27.609 -18.328 1 92.81 773 LEU A N 1
ATOM 5960 C CA . LEU A 1 773 ? 19.297 27.984 -16.922 1 92.81 773 LEU A CA 1
ATOM 5961 C C . LEU A 1 773 ? 20.703 28.344 -16.453 1 92.81 773 LEU A C 1
ATOM 5963 O O . LEU A 1 773 ? 21.594 27.5 -16.406 1 92.81 773 LEU A O 1
ATOM 5967 N N . ASP A 1 774 ? 20.875 29.578 -16.125 1 95.19 774 ASP A N 1
ATOM 5968 C CA . ASP A 1 774 ? 22.203 30.062 -15.75 1 95.19 774 ASP A CA 1
ATOM 5969 C C . ASP A 1 774 ? 22.375 30.062 -14.234 1 95.19 774 ASP A C 1
ATOM 5971 O O . ASP A 1 774 ? 21.594 30.688 -13.516 1 95.19 774 ASP A O 1
ATOM 5975 N N . VAL A 1 775 ? 23.406 29.391 -13.789 1 96.19 775 VAL A N 1
ATOM 5976 C CA . VAL A 1 775 ? 23.625 29.266 -12.352 1 96.19 775 VAL A CA 1
ATOM 5977 C C . VAL A 1 775 ? 24.969 29.891 -11.984 1 96.19 775 VAL A C 1
ATOM 5979 O O . VAL A 1 775 ? 25.984 29.641 -12.625 1 96.19 775 VAL A O 1
ATOM 5982 N N . TRP A 1 776 ? 24.906 30.75 -10.977 1 93.25 776 TRP A N 1
ATOM 5983 C CA . TRP A 1 776 ? 26.109 31.344 -10.383 1 93.25 776 TRP A CA 1
ATOM 5984 C C . TRP A 1 776 ? 26.328 30.812 -8.969 1 93.25 776 TRP A C 1
ATOM 5986 O O . TRP A 1 776 ? 25.875 31.438 -7.996 1 93.25 776 TRP A O 1
ATOM 5996 N N . PRO A 1 777 ? 27 29.688 -8.82 1 89.62 777 PRO A N 1
ATOM 5997 C CA . PRO A 1 777 ? 27.141 29.078 -7.492 1 89.62 777 PRO A CA 1
ATOM 5998 C C . PRO A 1 777 ? 28 29.922 -6.551 1 89.62 777 PRO A C 1
ATOM 6000 O O . PRO A 1 777 ? 27.859 29.828 -5.328 1 89.62 777 PRO A O 1
ATOM 6003 N N . VAL A 1 778 ? 29.016 30.578 -7.117 1 82.12 778 VAL A N 1
ATOM 6004 C CA . VAL A 1 778 ? 29.875 31.422 -6.301 1 82.12 778 VAL A CA 1
ATOM 6005 C C . VAL A 1 778 ? 29.547 32.875 -6.547 1 82.12 778 VAL A C 1
ATOM 6007 O O . VAL A 1 778 ? 29.406 33.312 -7.695 1 82.12 778 VAL A O 1
ATOM 6010 N N . GLY A 1 779 ? 29.109 33.594 -5.473 1 67 779 GLY A N 1
ATOM 6011 C CA . GLY A 1 779 ? 28.812 35 -5.645 1 67 779 GLY A CA 1
ATOM 6012 C C . GLY A 1 779 ? 29.984 35.781 -6.188 1 67 779 GLY A C 1
ATOM 6013 O O . GLY A 1 779 ? 31.141 35.531 -5.848 1 67 779 GLY A O 1
ATOM 6014 N N . PRO A 1 780 ? 29.828 36.5 -7.316 1 58.5 780 PRO A N 1
ATOM 6015 C CA . PRO A 1 780 ? 30.953 37.312 -7.836 1 58.5 780 PRO A CA 1
ATOM 6016 C C . PRO A 1 780 ? 31.641 38.125 -6.754 1 58.5 780 PRO A C 1
ATOM 6018 O O . PRO A 1 780 ? 32.781 38.594 -6.949 1 58.5 780 PRO A O 1
ATOM 6021 N N . LEU A 1 781 ? 30.891 38.375 -5.641 1 53.91 781 LEU A N 1
ATOM 6022 C CA . LEU A 1 781 ? 31.469 39.188 -4.566 1 53.91 781 LEU A CA 1
ATOM 6023 C C . LEU A 1 781 ? 32.375 38.344 -3.693 1 53.91 781 LEU A C 1
ATOM 6025 O O . LEU A 1 781 ? 33.188 38.875 -2.92 1 53.91 781 LEU A O 1
ATOM 6029 N N . TYR A 1 782 ? 32.188 37.062 -3.664 1 49.97 782 TYR A N 1
ATOM 6030 C CA . TYR A 1 782 ? 32.875 36.156 -2.734 1 49.97 782 TYR A CA 1
ATOM 6031 C C . TYR A 1 782 ? 34.219 35.75 -3.283 1 49.97 782 TYR A C 1
ATOM 6033 O O . TYR A 1 782 ? 34.969 35.031 -2.609 1 49.97 782 TYR A O 1
ATOM 6041 N N . GLY A 1 783 ? 34.5 35.969 -4.523 1 45.28 783 GLY A N 1
ATOM 6042 C CA . GLY A 1 783 ? 35.844 35.656 -5.043 1 45.28 783 GLY A CA 1
ATOM 6043 C C . GLY A 1 783 ? 36.969 36.125 -4.148 1 45.28 783 GLY A C 1
ATOM 6044 O O . GLY A 1 783 ? 38.062 35.594 -4.199 1 45.28 783 GLY A O 1
ATOM 6045 N N . GLN A 1 784 ? 36.781 37.281 -3.588 1 41.78 784 GLN A N 1
ATOM 6046 C CA . GLN A 1 784 ? 37.875 37.75 -2.744 1 41.78 784 GLN A CA 1
ATOM 6047 C C . GLN A 1 784 ? 38.125 36.781 -1.575 1 41.78 784 GLN A C 1
ATOM 6049 O O . GLN A 1 784 ? 39.25 36.719 -1.048 1 41.78 784 GLN A O 1
ATOM 6054 N N . TRP A 1 785 ? 37.125 36.125 -1.153 1 38.09 785 TRP A N 1
ATOM 6055 C CA . TRP A 1 785 ? 37.281 35.281 0.033 1 38.09 785 TRP A CA 1
ATOM 6056 C C . TRP A 1 785 ? 38.062 34.031 -0.299 1 38.09 785 TRP A C 1
ATOM 6058 O O . TRP A 1 785 ? 38.688 33.406 0.584 1 38.09 785 TRP A O 1
ATOM 6068 N N . LEU A 1 786 ? 37.969 33.562 -1.508 1 40.5 786 LEU A N 1
ATOM 6069 C CA . LEU A 1 786 ? 38.781 32.406 -1.868 1 40.5 786 LEU A CA 1
ATOM 6070 C C . LEU A 1 786 ? 40.25 32.781 -1.886 1 40.5 786 LEU A C 1
ATOM 6072 O O . LEU A 1 786 ? 41.125 31.891 -1.874 1 40.5 786 LEU A O 1
ATOM 6076 N N . ASP A 1 787 ? 40.656 34.031 -2.307 1 37.97 787 ASP A N 1
ATOM 6077 C CA . ASP A 1 787 ? 42.062 34.312 -2.432 1 37.97 787 ASP A CA 1
ATOM 6078 C C . ASP A 1 787 ? 42.781 34.25 -1.076 1 37.97 787 ASP A C 1
ATOM 6080 O O . ASP A 1 787 ? 43.969 34.531 -0.977 1 37.97 787 ASP A O 1
ATOM 6084 N N . ASP A 1 788 ? 42.312 34.75 0.029 1 35.59 788 ASP A N 1
ATOM 6085 C CA . ASP A 1 788 ? 43.25 34.719 1.156 1 35.59 788 ASP A CA 1
ATOM 6086 C C . ASP A 1 788 ? 43.844 33.344 1.339 1 35.59 788 ASP A C 1
ATOM 6088 O O . ASP A 1 788 ? 43.219 32.344 0.947 1 35.59 788 ASP A O 1
ATOM 6092 N N . GLY A 1 789 ? 45.156 33.125 1.899 1 34.34 789 GLY A N 1
ATOM 6093 C CA . GLY A 1 789 ? 46.281 32.219 1.999 1 34.34 789 GLY A CA 1
ATOM 6094 C C . GLY A 1 789 ? 45.844 30.766 2.246 1 34.34 789 GLY A C 1
ATOM 6095 O O . GLY A 1 789 ? 46.688 29.859 2.238 1 34.34 789 GLY A O 1
ATOM 6096 N N . GLY A 1 790 ? 45.219 30.406 3.445 1 33.44 790 GLY A N 1
ATOM 6097 C CA . GLY A 1 790 ? 45.594 29.078 3.928 1 33.44 790 GLY A CA 1
ATOM 6098 C C . GLY A 1 790 ? 45.219 27.969 2.965 1 33.44 790 GLY A C 1
ATOM 6099 O O . GLY A 1 790 ? 44.375 28.156 2.074 1 33.44 790 GLY A O 1
ATOM 6100 N N . GLY A 1 791 ? 46.094 26.875 2.723 1 34.88 791 GLY A N 1
ATOM 6101 C CA . GLY A 1 791 ? 46.375 25.641 2.016 1 34.88 791 GLY A CA 1
ATOM 6102 C C . GLY A 1 791 ? 45.125 24.828 1.726 1 34.88 791 GLY A C 1
ATOM 6103 O O . GLY A 1 791 ? 45.188 23.844 0.984 1 34.88 791 GLY A O 1
ATOM 6104 N N . GLU A 1 792 ? 44.406 24.312 2.777 1 37.53 792 GLU A N 1
ATOM 6105 C CA . GLU A 1 792 ? 43.719 23.031 2.727 1 37.53 792 GLU A CA 1
ATOM 6106 C C . GLU A 1 792 ? 42.688 23 1.616 1 37.53 792 GLU A C 1
ATOM 6108 O O . GLU A 1 792 ? 42.188 24.047 1.178 1 37.53 792 GLU A O 1
ATOM 6113 N N . LYS A 1 793 ? 42.188 21.766 1.001 1 41.62 793 LYS A N 1
ATOM 6114 C CA . LYS A 1 793 ? 41.219 21.266 0.04 1 41.62 793 LYS A CA 1
ATOM 6115 C C . LYS A 1 793 ? 39.875 22 0.179 1 41.62 793 LYS A C 1
ATOM 6117 O O . LYS A 1 793 ? 39 21.547 0.906 1 41.62 793 LYS A O 1
ATOM 6122 N N . ARG A 1 794 ? 39.656 23.219 0.203 1 48.62 794 ARG A N 1
ATOM 6123 C CA . ARG A 1 794 ? 38.438 23.984 0.363 1 48.62 794 ARG A CA 1
ATOM 6124 C C . ARG A 1 794 ? 37.406 23.609 -0.718 1 48.62 794 ARG A C 1
ATOM 6126 O O . ARG A 1 794 ? 37.781 23.453 -1.885 1 48.62 794 ARG A O 1
ATOM 6133 N N . GLN A 1 795 ? 36.25 23.188 -0.406 1 64 795 GLN A N 1
ATOM 6134 C CA . GLN A 1 795 ? 35.094 22.859 -1.239 1 64 795 GLN A CA 1
ATOM 6135 C C . GLN A 1 795 ? 34.781 24 -2.199 1 64 795 GLN A C 1
ATOM 6137 O O . GLN A 1 795 ? 34.781 25.172 -1.808 1 64 795 GLN A O 1
ATOM 6142 N N . LEU A 1 796 ? 35.031 23.891 -3.553 1 75.31 796 LEU A N 1
ATOM 6143 C CA . LEU A 1 796 ? 34.781 24.828 -4.645 1 75.31 796 LEU A CA 1
ATOM 6144 C C . LEU A 1 796 ? 33.469 25.594 -4.422 1 75.31 796 LEU A C 1
ATOM 6146 O O . LEU A 1 796 ? 33.406 26.797 -4.652 1 75.31 796 LEU A O 1
ATOM 6150 N N . PHE A 1 797 ? 32.531 24.906 -3.861 1 86.19 797 PHE A N 1
ATOM 6151 C CA . PHE A 1 797 ? 31.219 25.516 -3.66 1 86.19 797 PHE A CA 1
ATOM 6152 C C . PHE A 1 797 ? 30.781 25.391 -2.201 1 86.19 797 PHE A C 1
ATOM 6154 O O . PHE A 1 797 ? 31.156 24.438 -1.514 1 86.19 797 PHE A O 1
ATOM 6161 N N . ASP A 1 798 ? 30.109 26.391 -1.695 1 88 798 ASP A N 1
ATOM 6162 C CA . ASP A 1 798 ? 29.516 26.344 -0.365 1 88 798 ASP A CA 1
ATOM 6163 C C . ASP A 1 798 ? 28.141 25.672 -0.404 1 88 798 ASP A C 1
ATOM 6165 O O . ASP A 1 798 ? 27.719 25.172 -1.448 1 88 798 ASP A O 1
ATOM 6169 N N . LYS A 1 799 ? 27.5 25.609 0.672 1 91.19 799 LYS A N 1
ATOM 6170 C CA . LYS A 1 799 ? 26.188 24.984 0.771 1 91.19 799 LYS A CA 1
ATOM 6171 C C . LYS A 1 799 ? 25.172 25.672 -0.142 1 91.19 799 LYS A C 1
ATOM 6173 O O . LYS A 1 799 ? 24.328 25.016 -0.755 1 91.19 799 LYS A O 1
ATOM 6178 N N . SER A 1 800 ? 25.266 26.969 -0.246 1 93.81 800 SER A N 1
ATOM 6179 C CA . SER A 1 800 ? 24.344 27.719 -1.099 1 93.81 800 SER A CA 1
ATOM 6180 C C . SER A 1 800 ? 24.578 27.406 -2.572 1 93.81 800 SER A C 1
ATOM 6182 O O . SER A 1 800 ? 23.625 27.328 -3.355 1 93.81 800 SER A O 1
ATOM 6184 N N . GLY A 1 801 ? 25.875 27.266 -2.938 1 92.81 801 GLY A N 1
ATOM 6185 C CA . GLY A 1 801 ? 26.172 26.906 -4.312 1 92.81 801 GLY A CA 1
ATOM 6186 C C . GLY A 1 801 ? 25.609 25.562 -4.711 1 92.81 801 GLY A C 1
ATOM 6187 O O . GLY A 1 801 ? 25.016 25.422 -5.785 1 92.81 801 GLY A O 1
ATOM 6188 N N . PHE A 1 802 ? 25.844 24.609 -3.811 1 93.94 802 PHE A N 1
ATOM 6189 C CA . PHE A 1 802 ? 25.297 23.281 -4.082 1 93.94 802 PHE A CA 1
ATOM 6190 C C . PHE A 1 802 ? 23.781 23.297 -4.117 1 93.94 802 PHE A C 1
ATOM 6192 O O . PHE A 1 802 ? 23.156 22.578 -4.902 1 93.94 802 PHE A O 1
ATOM 6199 N N . PHE A 1 803 ? 23.25 24.141 -3.252 1 95.56 803 PHE A N 1
ATOM 6200 C CA . PHE A 1 803 ? 21.797 24.281 -3.205 1 95.56 803 PHE A CA 1
ATOM 6201 C C . PHE A 1 803 ? 21.266 24.828 -4.523 1 95.56 803 PHE A C 1
ATOM 6203 O O . PHE A 1 803 ? 20.297 24.312 -5.07 1 95.56 803 PHE A O 1
ATOM 6210 N N . LEU A 1 804 ? 21.828 25.781 -5.117 1 95.56 804 LEU A N 1
ATOM 6211 C CA . LEU A 1 804 ? 21.391 26.391 -6.371 1 95.56 804 LEU A CA 1
ATOM 6212 C C . LEU A 1 804 ? 21.562 25.406 -7.531 1 95.56 804 LEU A C 1
ATOM 6214 O O . LEU A 1 804 ? 20.688 25.328 -8.406 1 95.56 804 LEU A O 1
ATOM 6218 N N . LEU A 1 805 ? 22.656 24.734 -7.539 1 94.44 805 LEU A N 1
ATOM 6219 C CA . LEU A 1 805 ? 22.875 23.734 -8.578 1 94.44 805 LEU A CA 1
ATOM 6220 C C . LEU A 1 805 ? 21.797 22.656 -8.531 1 94.44 805 LEU A C 1
ATOM 6222 O O . LEU A 1 805 ? 21.297 22.219 -9.578 1 94.44 805 LEU A O 1
ATOM 6226 N N . GLN A 1 806 ? 21.5 22.25 -7.32 1 94.06 806 GLN A N 1
ATOM 6227 C CA . GLN A 1 806 ? 20.469 21.234 -7.141 1 94.06 806 GLN A CA 1
ATOM 6228 C C . GLN A 1 806 ? 19.125 21.719 -7.652 1 94.06 806 GLN A C 1
ATOM 6230 O O . GLN A 1 806 ? 18.391 20.969 -8.32 1 94.06 806 GLN A O 1
ATOM 6235 N N . LEU A 1 807 ? 18.75 22.922 -7.336 1 94.81 807 LEU A N 1
ATOM 6236 C CA . LEU A 1 807 ? 17.469 23.484 -7.773 1 94.81 807 LEU A CA 1
ATOM 6237 C C . LEU A 1 807 ? 17.406 23.578 -9.297 1 94.81 807 LEU A C 1
ATOM 6239 O O . LEU A 1 807 ? 16.391 23.234 -9.906 1 94.81 807 LEU A O 1
ATOM 6243 N N . ALA A 1 808 ? 18.484 24.047 -9.914 1 93.75 808 ALA A N 1
ATOM 6244 C CA . ALA A 1 808 ? 18.531 24.172 -11.367 1 93.75 808 ALA A CA 1
ATOM 6245 C C . ALA A 1 808 ? 18.391 22.797 -12.031 1 93.75 808 ALA A C 1
ATOM 6247 O O . ALA A 1 808 ? 17.703 22.656 -13.047 1 93.75 808 ALA A O 1
ATOM 6248 N N . CYS A 1 809 ? 19.031 21.859 -11.43 1 92 809 CYS A N 1
ATOM 6249 C CA . CYS A 1 809 ? 18.953 20.5 -11.961 1 92 809 CYS A CA 1
ATOM 6250 C C . CYS A 1 809 ? 17.531 19.969 -11.859 1 92 809 CYS A C 1
ATOM 6252 O O . CYS A 1 809 ? 17.047 19.297 -12.773 1 92 809 CYS A O 1
ATOM 6254 N N . LEU A 1 810 ? 16.906 20.203 -10.789 1 91.75 810 LEU A N 1
ATOM 6255 C CA . LEU A 1 810 ? 15.539 19.719 -10.586 1 91.75 810 LEU A CA 1
ATOM 6256 C C . LEU A 1 810 ? 14.586 20.359 -11.586 1 91.75 810 LEU A C 1
ATOM 6258 O O . LEU A 1 810 ? 13.68 19.703 -12.102 1 91.75 810 LEU A O 1
ATOM 6262 N N . VAL A 1 811 ? 14.789 21.641 -11.836 1 90.38 811 VAL A N 1
ATOM 6263 C CA . VAL A 1 811 ? 13.953 22.328 -12.82 1 90.38 811 VAL A CA 1
ATOM 6264 C C . VAL A 1 811 ? 14.188 21.734 -14.203 1 90.38 811 VAL A C 1
ATOM 6266 O O . VAL A 1 811 ? 13.234 21.516 -14.961 1 90.38 811 VAL A O 1
ATOM 6269 N N . GLY A 1 812 ? 15.422 21.406 -14.5 1 84.31 812 GLY A N 1
ATOM 6270 C CA . GLY A 1 812 ? 15.766 20.859 -15.805 1 84.31 812 GLY A CA 1
ATOM 6271 C C . GLY A 1 812 ? 15.234 19.453 -16.016 1 84.31 812 GLY A C 1
ATOM 6272 O O . GLY A 1 812 ? 14.961 19.047 -17.156 1 84.31 812 GLY A O 1
ATOM 6273 N N . ARG A 1 813 ? 15.047 18.75 -14.984 1 82.25 813 ARG A N 1
ATOM 6274 C CA . ARG A 1 813 ? 14.633 17.344 -15.102 1 82.25 813 ARG A CA 1
ATOM 6275 C C . ARG A 1 813 ? 13.141 17.203 -14.82 1 82.25 813 ARG A C 1
ATOM 6277 O O . ARG A 1 813 ? 12.625 16.078 -14.758 1 82.25 813 ARG A O 1
ATOM 6284 N N . SER A 1 814 ? 12.461 18.172 -14.656 1 82.44 814 SER A N 1
ATOM 6285 C CA . SER A 1 814 ? 11.023 18.094 -14.391 1 82.44 814 SER A CA 1
ATOM 6286 C C . SER A 1 814 ? 10.273 17.547 -15.602 1 82.44 814 SER A C 1
ATOM 6288 O O . SER A 1 814 ? 10.602 17.875 -16.734 1 82.44 814 SER A O 1
ATOM 6290 N N . PRO A 1 815 ? 9.422 16.547 -15.297 1 74.19 815 PRO A N 1
ATOM 6291 C CA . PRO A 1 815 ? 8.703 15.922 -16.406 1 74.19 815 PRO A CA 1
ATOM 6292 C C . PRO A 1 815 ? 7.855 16.906 -17.203 1 74.19 815 PRO A C 1
ATOM 6294 O O . PRO A 1 815 ? 7.707 16.766 -18.422 1 74.19 815 PRO A O 1
ATOM 6297 N N . ASP A 1 816 ? 7.336 17.859 -16.578 1 68.12 816 ASP A N 1
ATOM 6298 C CA . ASP A 1 816 ? 6.48 18.828 -17.266 1 68.12 816 ASP A CA 1
ATOM 6299 C C . ASP A 1 816 ? 7.277 19.656 -18.281 1 68.12 816 ASP A C 1
ATOM 6301 O O . ASP A 1 816 ? 6.785 19.953 -19.375 1 68.12 816 ASP A O 1
ATOM 6305 N N . LEU A 1 817 ? 8.539 19.859 -17.906 1 66.44 817 LEU A N 1
ATOM 6306 C CA . LEU A 1 817 ? 9.375 20.672 -18.781 1 66.44 817 LEU A CA 1
ATOM 6307 C C . LEU A 1 817 ? 10.047 19.828 -19.859 1 66.44 817 LEU A C 1
ATOM 6309 O O . LEU A 1 817 ? 10.328 20.328 -20.953 1 66.44 817 LEU A O 1
ATOM 6313 N N . ARG A 1 818 ? 10.305 18.531 -19.469 1 64.25 818 ARG A N 1
ATOM 6314 C CA . ARG A 1 818 ? 10.93 17.641 -20.438 1 64.25 818 ARG A CA 1
ATOM 6315 C C . ARG A 1 818 ? 9.977 17.312 -21.578 1 64.25 818 ARG A C 1
ATOM 6317 O O . ARG A 1 818 ? 10.406 17.062 -22.703 1 64.25 818 ARG A O 1
ATOM 6324 N N . ARG A 1 819 ? 8.828 17.156 -21.125 1 57.38 819 ARG A N 1
ATOM 6325 C CA . ARG A 1 819 ? 7.848 16.844 -22.172 1 57.38 819 ARG A CA 1
ATOM 6326 C C . ARG A 1 819 ? 7.754 17.984 -23.172 1 57.38 819 ARG A C 1
ATOM 6328 O O . ARG A 1 819 ? 7.258 17.797 -24.297 1 57.38 819 ARG A O 1
ATOM 6335 N N . ARG A 1 820 ? 8.445 19.062 -22.797 1 53.12 820 ARG A N 1
ATOM 6336 C CA . ARG A 1 820 ? 8.422 20.234 -23.656 1 53.12 820 ARG A CA 1
ATOM 6337 C C . ARG A 1 820 ? 9.453 20.094 -24.781 1 53.12 820 ARG A C 1
ATOM 6339 O O . ARG A 1 820 ? 10.656 20.188 -24.531 1 53.12 820 ARG A O 1
ATOM 6346 N N . ARG A 1 821 ? 9.219 19.328 -25.734 1 52.75 821 ARG A N 1
ATOM 6347 C CA . ARG A 1 821 ? 10.047 18.844 -26.828 1 52.75 821 ARG A CA 1
ATOM 6348 C C . ARG A 1 821 ? 10.656 20.016 -27.609 1 52.75 821 ARG A C 1
ATOM 6350 O O . ARG A 1 821 ? 11.719 19.891 -28.203 1 52.75 821 ARG A O 1
ATOM 6357 N N . ARG A 1 822 ? 10.117 21.359 -27.531 1 56.5 822 ARG A N 1
ATOM 6358 C CA . ARG A 1 822 ? 10.555 22.25 -28.594 1 56.5 822 ARG A CA 1
ATOM 6359 C C . ARG A 1 822 ? 11.906 22.875 -28.266 1 56.5 822 ARG A C 1
ATOM 6361 O O . ARG A 1 822 ? 12.766 23 -29.141 1 56.5 822 ARG A O 1
ATOM 6368 N N . ARG A 1 823 ? 12.102 23.281 -26.984 1 67.38 823 ARG A N 1
ATOM 6369 C CA . ARG A 1 823 ? 13.367 23.875 -26.578 1 67.38 823 ARG A CA 1
ATOM 6370 C C . ARG A 1 823 ? 13.961 23.125 -25.375 1 67.38 823 ARG A C 1
ATOM 6372 O O . ARG A 1 823 ? 13.516 23.312 -24.25 1 67.38 823 ARG A O 1
ATOM 6379 N N . PRO A 1 824 ? 14.969 22.219 -25.734 1 77.19 824 PRO A N 1
ATOM 6380 C CA . PRO A 1 824 ? 15.57 21.531 -24.578 1 77.19 824 PRO A CA 1
ATOM 6381 C C . PRO A 1 824 ? 16.203 22.5 -23.578 1 77.19 824 PRO A C 1
ATOM 6383 O O . PRO A 1 824 ? 16.734 23.531 -23.984 1 77.19 824 PRO A O 1
ATOM 6386 N N . ILE A 1 825 ? 16 22.312 -22.328 1 84 825 ILE A N 1
ATOM 6387 C CA . ILE A 1 825 ? 16.578 23.141 -21.266 1 84 825 ILE A CA 1
ATOM 6388 C C . ILE A 1 825 ? 17.953 22.609 -20.891 1 84 825 ILE A C 1
ATOM 6390 O O . ILE A 1 825 ? 18.125 21.406 -20.672 1 84 825 ILE A O 1
ATOM 6394 N N . ARG A 1 826 ? 18.953 23.5 -21.031 1 89.5 826 ARG A N 1
ATOM 6395 C CA . ARG A 1 826 ? 20.328 23.172 -20.625 1 89.5 826 ARG A CA 1
ATOM 6396 C C . ARG A 1 826 ? 20.797 24.078 -19.484 1 89.5 826 ARG A C 1
ATOM 6398 O O . ARG A 1 826 ? 20.25 25.172 -19.297 1 89.5 826 ARG A O 1
ATOM 6405 N N . ILE A 1 827 ? 21.703 23.578 -18.719 1 94.12 827 ILE A N 1
ATOM 6406 C CA . ILE A 1 827 ? 22.203 24.328 -17.578 1 94.12 827 ILE A CA 1
ATOM 6407 C C . ILE A 1 827 ? 23.594 24.875 -17.875 1 94.12 827 ILE A C 1
ATOM 6409 O O . ILE A 1 827 ? 24.438 24.172 -18.438 1 94.12 827 ILE A O 1
ATOM 6413 N N . ARG A 1 828 ? 23.828 26.156 -17.625 1 95.44 828 ARG A N 1
ATOM 6414 C CA . ARG A 1 828 ? 25.125 26.812 -17.719 1 95.44 828 ARG A CA 1
ATOM 6415 C C . ARG A 1 828 ? 25.609 27.281 -16.359 1 95.44 828 ARG A C 1
ATOM 6417 O O . ARG A 1 828 ? 24.859 27.906 -15.617 1 95.44 828 ARG A O 1
ATOM 6424 N N . VAL A 1 829 ? 26.797 26.906 -16.047 1 95.62 829 VAL A N 1
ATOM 6425 C CA . VAL A 1 829 ? 27.375 27.312 -14.773 1 95.62 829 VAL A CA 1
ATOM 6426 C C . VAL A 1 829 ? 28.453 28.359 -15.008 1 95.62 829 VAL A C 1
ATOM 6428 O O . VAL A 1 829 ? 29.375 28.156 -15.805 1 95.62 829 VAL A O 1
ATOM 6431 N N . PHE A 1 830 ? 28.312 29.5 -14.336 1 93.12 830 PHE A N 1
ATOM 6432 C CA . PHE A 1 830 ? 29.266 30.594 -14.453 1 93.12 830 PHE A CA 1
ATOM 6433 C C . PHE A 1 830 ? 30.109 30.703 -13.18 1 93.12 830 PHE A C 1
ATOM 6435 O O . PHE A 1 830 ? 29.562 30.75 -12.078 1 93.12 830 PHE A O 1
ATOM 6442 N N . VAL A 1 831 ? 31.422 30.672 -13.312 1 89.88 831 VAL A N 1
ATOM 6443 C CA . VAL A 1 831 ? 32.344 30.844 -12.203 1 89.88 831 VAL A CA 1
ATOM 6444 C C . VAL A 1 831 ? 33.312 31.984 -12.5 1 89.88 831 VAL A C 1
ATOM 6446 O O . VAL A 1 831 ? 33.875 32.062 -13.609 1 89.88 831 VAL A O 1
ATOM 6449 N N . PRO A 1 832 ? 33.406 32.875 -11.539 1 83.5 832 PRO A N 1
ATOM 6450 C CA . PRO A 1 832 ? 34.344 33.969 -11.75 1 83.5 832 PRO A CA 1
ATOM 6451 C C . PRO A 1 832 ? 35.812 33.469 -11.766 1 83.5 832 PRO A C 1
ATOM 6453 O O . PRO A 1 832 ? 36.156 32.562 -11.023 1 83.5 832 PRO A O 1
ATOM 6456 N N . ALA A 1 833 ? 36.594 34.062 -12.562 1 81.81 833 ALA A N 1
ATOM 6457 C CA . ALA A 1 833 ? 38.031 33.719 -12.672 1 81.81 833 ALA A CA 1
ATOM 6458 C C . ALA A 1 833 ? 38.781 34.031 -11.383 1 81.81 833 ALA A C 1
ATOM 6460 O O . ALA A 1 833 ? 38.5 35.062 -10.742 1 81.81 833 ALA A O 1
ATOM 6461 N N . LEU A 1 834 ? 39.469 33.031 -10.961 1 72.19 834 LEU A N 1
ATOM 6462 C CA . LEU A 1 834 ? 40.312 33.219 -9.781 1 72.19 834 LEU A CA 1
ATOM 6463 C C . LEU A 1 834 ? 41.75 33.562 -10.188 1 72.19 834 LEU A C 1
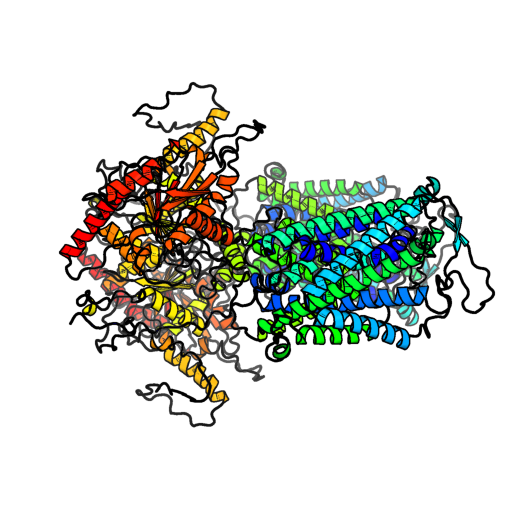ATOM 6465 O O . LEU A 1 834 ? 42.25 33 -11.148 1 72.19 834 LEU A O 1
ATOM 6469 N N . ALA A 1 835 ? 42.312 34.531 -9.578 1 67.62 835 ALA A N 1
ATOM 6470 C CA . ALA A 1 835 ? 43.688 34.938 -9.891 1 67.62 835 ALA A CA 1
ATOM 6471 C C . ALA A 1 835 ? 44.688 33.812 -9.688 1 67.62 835 ALA A C 1
ATOM 6473 O O . ALA A 1 835 ? 45.688 33.719 -10.414 1 67.62 835 ALA A O 1
ATOM 6474 N N . ALA A 1 836 ? 44.406 32.844 -8.75 1 69.94 836 ALA A N 1
ATOM 6475 C CA . ALA A 1 836 ? 45.375 31.828 -8.352 1 69.94 836 ALA A CA 1
ATOM 6476 C C . ALA A 1 836 ? 45.312 30.625 -9.281 1 69.94 836 ALA A C 1
ATOM 6478 O O . ALA A 1 836 ? 46.25 29.812 -9.336 1 69.94 836 ALA A O 1
ATOM 6479 N N . LEU A 1 837 ? 44.25 30.484 -10.031 1 76.31 837 LEU A N 1
ATOM 6480 C CA . LEU A 1 837 ? 44.062 29.281 -10.852 1 76.31 837 LEU A CA 1
ATOM 6481 C C . LEU A 1 837 ? 43.844 29.656 -12.312 1 76.31 837 LEU A C 1
ATOM 6483 O O . LEU A 1 837 ? 43.219 30.688 -12.609 1 76.31 837 LEU A O 1
ATOM 6487 N N . THR A 1 838 ? 44.469 28.922 -13.172 1 82.19 838 THR A N 1
ATOM 6488 C CA . THR A 1 838 ? 44.188 29.109 -14.602 1 82.19 838 THR A CA 1
ATOM 6489 C C . THR A 1 838 ? 42.781 28.703 -14.945 1 82.19 838 THR A C 1
ATOM 6491 O O . THR A 1 838 ? 42.156 27.922 -14.227 1 82.19 838 THR A O 1
ATOM 6494 N N . ASP A 1 839 ? 42.25 29.281 -15.93 1 87.44 839 ASP A N 1
ATOM 6495 C CA . ASP A 1 839 ? 40.875 29.016 -16.375 1 87.44 839 ASP A CA 1
ATOM 6496 C C . ASP A 1 839 ? 40.688 27.531 -16.672 1 87.44 839 ASP A C 1
ATOM 6498 O O . ASP A 1 839 ? 39.625 26.984 -16.375 1 87.44 839 ASP A O 1
ATOM 6502 N N . ALA A 1 840 ? 41.656 26.953 -17.156 1 89.88 840 ALA A N 1
ATOM 6503 C CA . ALA A 1 840 ? 41.562 25.562 -17.531 1 89.88 840 ALA A CA 1
ATOM 6504 C C . ALA A 1 840 ? 41.469 24.656 -16.312 1 89.88 840 ALA A C 1
ATOM 6506 O O . ALA A 1 840 ? 40.656 23.703 -16.297 1 89.88 840 ALA A O 1
ATOM 6507 N N . VAL A 1 841 ? 42.188 24.984 -15.32 1 88.94 841 VAL A N 1
ATOM 6508 C CA . VAL A 1 841 ? 42.188 24.188 -14.094 1 88.94 841 VAL A CA 1
ATOM 6509 C C . VAL A 1 841 ? 40.844 24.375 -13.367 1 88.94 841 VAL A C 1
ATOM 6511 O O . VAL A 1 841 ? 40.281 23.422 -12.852 1 88.94 841 VAL A O 1
ATOM 6514 N N . LEU A 1 842 ? 40.438 25.609 -13.445 1 87.56 842 LEU A N 1
ATOM 6515 C CA . LEU A 1 842 ? 39.188 25.906 -12.781 1 87.56 842 LEU A CA 1
ATOM 6516 C C . LEU A 1 842 ? 38.031 25.188 -13.469 1 87.56 842 LEU A C 1
ATOM 6518 O O . LEU A 1 842 ? 37.156 24.609 -12.805 1 87.56 842 LEU A O 1
ATOM 6522 N N . THR A 1 843 ? 38.062 25.188 -14.727 1 91.75 843 THR A N 1
ATOM 6523 C CA . THR A 1 843 ? 37 24.5 -15.492 1 91.75 843 THR A CA 1
ATOM 6524 C C . THR A 1 843 ? 37.031 23 -15.211 1 91.75 843 THR A C 1
ATOM 6526 O O . THR A 1 843 ? 36 22.375 -15.055 1 91.75 843 THR A O 1
ATOM 6529 N N . SER A 1 844 ? 38.219 22.484 -15.141 1 91.69 844 SER A N 1
ATOM 6530 C CA . SER A 1 844 ? 38.344 21.047 -14.898 1 91.69 844 SER A CA 1
ATOM 6531 C C . SER A 1 844 ? 37.844 20.688 -13.5 1 91.69 844 SER A C 1
ATOM 6533 O O . SER A 1 844 ? 37.219 19.641 -13.305 1 91.69 844 SER A O 1
ATOM 6535 N N . ARG A 1 845 ? 38.094 21.516 -12.555 1 89.06 845 ARG A N 1
ATOM 6536 C CA . ARG A 1 845 ? 37.656 21.266 -11.18 1 89.06 845 ARG A CA 1
ATOM 6537 C C . ARG A 1 845 ? 36.125 21.344 -11.062 1 89.06 845 ARG A C 1
ATOM 6539 O O . ARG A 1 845 ? 35.5 20.516 -10.383 1 89.06 845 ARG A O 1
ATOM 6546 N N . VAL A 1 846 ? 35.625 22.344 -11.742 1 92.25 846 VAL A N 1
ATOM 6547 C CA . VAL A 1 846 ? 34.156 22.484 -11.711 1 92.25 846 VAL A CA 1
ATOM 6548 C C . VAL A 1 846 ? 33.5 21.297 -12.406 1 92.25 846 VAL A C 1
ATOM 6550 O O . VAL A 1 846 ? 32.5 20.766 -11.93 1 92.25 846 VAL A O 1
ATOM 6553 N N . LYS A 1 847 ? 34.062 20.875 -13.453 1 93 847 LYS A N 1
ATOM 6554 C CA . LYS A 1 847 ? 33.531 19.734 -14.188 1 93 847 LYS A CA 1
ATOM 6555 C C . LYS A 1 847 ? 33.594 18.453 -13.352 1 93 847 LYS A C 1
ATOM 6557 O O . LYS A 1 847 ? 32.719 17.609 -13.422 1 93 847 LYS A O 1
ATOM 6562 N N . GLU A 1 848 ? 34.625 18.297 -12.609 1 90.12 848 GLU A N 1
ATOM 6563 C CA . GLU A 1 848 ? 34.75 17.141 -11.742 1 90.12 848 GLU A CA 1
ATOM 6564 C C . GLU A 1 848 ? 33.656 17.109 -10.672 1 90.12 848 GLU A C 1
ATOM 6566 O O . GLU A 1 848 ? 33.094 16.062 -10.383 1 90.12 848 GLU A O 1
ATOM 6571 N N . VAL A 1 849 ? 33.406 18.281 -10.148 1 90.69 849 VAL A N 1
ATOM 6572 C CA . VAL A 1 849 ? 32.344 18.375 -9.133 1 90.69 849 VAL A CA 1
ATOM 6573 C C . VAL A 1 849 ? 31 18.062 -9.766 1 90.69 849 VAL A C 1
ATOM 6575 O O . VAL A 1 849 ? 30.203 17.328 -9.188 1 90.69 849 VAL A O 1
ATOM 6578 N N . LEU A 1 850 ? 30.812 18.578 -10.93 1 93.31 850 LEU A N 1
ATOM 6579 C CA . LEU A 1 850 ? 29.531 18.359 -11.617 1 93.31 850 LEU A CA 1
ATOM 6580 C C . LEU A 1 850 ? 29.375 16.891 -12.008 1 93.31 850 LEU A C 1
ATOM 6582 O O . LEU A 1 850 ? 28.281 16.344 -11.922 1 93.31 850 LEU A O 1
ATOM 6586 N N . GLN A 1 851 ? 30.438 16.297 -12.383 1 90 851 GLN A N 1
ATOM 6587 C CA . GLN A 1 851 ? 30.391 14.875 -12.727 1 90 851 GLN A CA 1
ATOM 6588 C C . GLN A 1 851 ? 30.109 14.023 -11.492 1 90 851 GLN A C 1
ATOM 6590 O O . GLN A 1 851 ? 29.406 13.016 -11.578 1 90 851 GLN A O 1
ATOM 6595 N N . GLY A 1 852 ? 30.688 14.422 -10.422 1 88.44 852 GLY A N 1
ATOM 6596 C CA . GLY A 1 852 ? 30.406 13.727 -9.18 1 88.44 852 GLY A CA 1
ATOM 6597 C C . GLY A 1 852 ? 28.953 13.812 -8.75 1 88.44 852 GLY A C 1
ATOM 6598 O O . GLY A 1 852 ? 28.422 12.867 -8.18 1 88.44 852 GLY A O 1
ATOM 6599 N N . LEU A 1 853 ? 28.375 14.891 -9.086 1 91.5 853 LEU A N 1
ATOM 6600 C CA . LEU A 1 853 ? 26.969 15.094 -8.75 1 91.5 853 LEU A CA 1
ATOM 6601 C C . LEU A 1 853 ? 26.062 14.641 -9.891 1 91.5 853 LEU A C 1
ATOM 6603 O O . LEU A 1 853 ? 24.828 14.633 -9.75 1 91.5 853 LEU A O 1
ATOM 6607 N N . ARG A 1 854 ? 26.688 14.258 -10.984 1 91.25 854 ARG A N 1
ATOM 6608 C CA . ARG A 1 854 ? 25.984 13.766 -12.164 1 91.25 854 ARG A CA 1
ATOM 6609 C C . ARG A 1 854 ? 25.062 14.836 -12.734 1 91.25 854 ARG A C 1
ATOM 6611 O O . ARG A 1 854 ? 23.891 14.562 -13.031 1 91.25 854 ARG A O 1
ATOM 6618 N N . ILE A 1 855 ? 25.516 16.047 -12.727 1 92.25 855 ILE A N 1
ATOM 6619 C CA . ILE A 1 855 ? 24.797 17.172 -13.328 1 92.25 855 ILE A CA 1
ATOM 6620 C C . ILE A 1 855 ? 25.453 17.531 -14.664 1 92.25 855 ILE A C 1
ATOM 6622 O O . ILE A 1 855 ? 26.641 17.844 -14.719 1 92.25 855 ILE A O 1
ATOM 6626 N N . GLU A 1 856 ? 24.734 17.438 -15.68 1 90.44 856 GLU A N 1
ATOM 6627 C CA . GLU A 1 856 ? 25.219 17.844 -16.984 1 90.44 856 GLU A CA 1
ATOM 6628 C C . GLU A 1 856 ? 25.047 19.344 -17.203 1 90.44 856 GLU A C 1
ATOM 6630 O O . GLU A 1 856 ? 23.922 19.844 -17.25 1 90.44 856 GLU A O 1
ATOM 6635 N N . ALA A 1 857 ? 26.172 20.062 -17.234 1 94.12 857 ALA A N 1
ATOM 6636 C CA . ALA A 1 857 ? 26.125 21.516 -17.391 1 94.12 857 ALA A CA 1
ATOM 6637 C C . ALA A 1 857 ? 27.344 22.016 -18.156 1 94.12 857 ALA A C 1
ATOM 6639 O O . ALA A 1 857 ? 28.375 21.344 -18.203 1 94.12 857 ALA A O 1
ATOM 6640 N N . GLU A 1 858 ? 27.156 23.125 -18.859 1 94.12 858 GLU A N 1
ATOM 6641 C CA . GLU A 1 858 ? 28.25 23.828 -19.484 1 94.12 858 GLU A CA 1
ATOM 6642 C C . GLU A 1 858 ? 28.906 24.812 -18.516 1 94.12 858 GLU A C 1
ATOM 6644 O O . GLU A 1 858 ? 28.219 25.5 -17.766 1 94.12 858 GLU A O 1
ATOM 6649 N N . VAL A 1 859 ? 30.25 24.766 -18.5 1 95.06 859 VAL A N 1
ATOM 6650 C CA . VAL A 1 859 ? 30.984 25.609 -17.562 1 95.06 859 VAL A CA 1
ATOM 6651 C C . VAL A 1 859 ? 31.609 26.797 -18.297 1 95.06 859 VAL A C 1
ATOM 6653 O O . VAL A 1 859 ? 32.281 26.609 -19.312 1 95.06 859 VAL A O 1
ATOM 6656 N N . HIS A 1 860 ? 31.297 28.016 -17.812 1 92.75 860 HIS A N 1
ATOM 6657 C CA . HIS A 1 860 ? 31.875 29.234 -18.359 1 92.75 860 HIS A CA 1
ATOM 6658 C C . HIS A 1 860 ? 32.594 30.031 -17.281 1 92.75 860 HIS A C 1
ATOM 6660 O O . HIS A 1 860 ? 32.031 30.312 -16.219 1 92.75 860 HIS A O 1
ATOM 6666 N N . VAL A 1 861 ? 33.844 30.281 -17.531 1 90.88 861 VAL A N 1
ATOM 6667 C CA . VAL A 1 861 ? 34.625 31.094 -16.609 1 90.88 861 VAL A CA 1
ATOM 6668 C C . VAL A 1 861 ? 34.562 32.562 -17.047 1 90.88 861 VAL A C 1
ATOM 6670 O O . VAL A 1 861 ? 34.844 32.875 -18.203 1 90.88 861 VAL A O 1
ATOM 6673 N N . VAL A 1 862 ? 34.125 33.406 -16.172 1 88.75 862 VAL A N 1
ATOM 6674 C CA . VAL A 1 862 ? 33.938 34.812 -16.484 1 88.75 862 VAL A CA 1
ATOM 6675 C C . VAL A 1 862 ? 35.062 35.625 -15.812 1 88.75 862 VAL A C 1
ATOM 6677 O O . VAL A 1 862 ? 35.406 35.406 -14.656 1 88.75 862 VAL A O 1
ATOM 6680 N N . GLU A 1 863 ? 35.688 36.531 -16.562 1 81.44 863 GLU A N 1
ATOM 6681 C CA . GLU A 1 863 ? 36.719 37.406 -16.031 1 81.44 863 GLU A CA 1
ATOM 6682 C C . GLU A 1 863 ? 36.125 38.562 -15.219 1 81.44 863 GLU A C 1
ATOM 6684 O O . GLU A 1 863 ? 35.156 39.188 -15.641 1 81.44 863 GLU A O 1
ATOM 6689 N N . PHE A 1 864 ? 36.531 38.5 -14 1 72.69 864 PHE A N 1
ATOM 6690 C CA . PHE A 1 864 ? 36.031 39.594 -13.133 1 72.69 864 PHE A CA 1
ATOM 6691 C C . PHE A 1 864 ? 37.156 40.531 -12.75 1 72.69 864 PHE A C 1
ATOM 6693 O O . PHE A 1 864 ? 38.188 40.094 -12.211 1 72.69 864 PHE A O 1
ATOM 6700 N N . ASP A 1 865 ? 37.375 41.781 -13.25 1 62.28 865 ASP A N 1
ATOM 6701 C CA . ASP A 1 865 ? 38.375 42.781 -12.875 1 62.28 865 ASP A CA 1
ATOM 6702 C C . ASP A 1 865 ? 38.031 43.406 -11.539 1 62.28 865 ASP A C 1
ATOM 6704 O O . ASP A 1 865 ? 37.031 44.125 -11.43 1 62.28 865 ASP A O 1
ATOM 6708 N N . HIS A 1 866 ? 38.562 42.906 -10.422 1 56.75 866 HIS A N 1
ATOM 6709 C CA . HIS A 1 866 ? 38.281 43.375 -9.07 1 56.75 866 HIS A CA 1
ATOM 6710 C C . HIS A 1 866 ? 38.75 44.812 -8.898 1 56.75 866 HIS A C 1
ATOM 6712 O O . HIS A 1 866 ? 38.5 45.438 -7.863 1 56.75 866 HIS A O 1
ATOM 6718 N N . ARG A 1 867 ? 39.875 45.344 -9.594 1 50.03 867 ARG A N 1
ATOM 6719 C CA . ARG A 1 867 ? 40.5 46.625 -9.25 1 50.03 867 ARG A CA 1
ATOM 6720 C C . ARG A 1 867 ? 39.438 47.719 -9.164 1 50.03 867 ARG A C 1
ATOM 6722 O O . ARG A 1 867 ? 39.75 48.875 -8.859 1 50.03 867 ARG A O 1
ATOM 6729 N N . SER A 1 868 ? 38.5 47.75 -10.07 1 46.66 868 SER A N 1
ATOM 6730 C CA . SER A 1 868 ? 37.812 49.031 -10.172 1 46.66 868 SER A CA 1
ATOM 6731 C C . SER A 1 868 ? 36.969 49.312 -8.93 1 46.66 868 SER A C 1
ATOM 6733 O O . SER A 1 868 ? 36.5 48.375 -8.281 1 46.66 868 SER A O 1
ATOM 6735 N N . ASN A 1 869 ? 36.625 50.719 -8.414 1 45.47 869 ASN A N 1
ATOM 6736 C CA . ASN A 1 869 ? 36.312 51.688 -7.387 1 45.47 869 ASN A CA 1
ATOM 6737 C C . ASN A 1 869 ? 34.969 51.375 -6.719 1 45.47 869 ASN A C 1
ATOM 6739 O O . ASN A 1 869 ? 34.25 50.469 -7.16 1 45.47 869 ASN A O 1
ATOM 6743 N N . GLU A 1 870 ? 33.875 52.469 -6.508 1 52.22 870 GLU A N 1
ATOM 6744 C CA . GLU A 1 870 ? 32.844 53.094 -5.688 1 52.22 870 GLU A CA 1
ATOM 6745 C C . GLU A 1 870 ? 31.516 52.344 -5.809 1 52.22 870 GLU A C 1
ATOM 6747 O O . GLU A 1 870 ? 30.766 52.25 -4.84 1 52.22 870 GLU A O 1
ATOM 6752 N N . ASN A 1 871 ? 31.109 51.719 -7.066 1 68 871 ASN A N 1
ATOM 6753 C CA . ASN A 1 871 ? 29.766 51.156 -7.211 1 68 871 ASN A CA 1
ATOM 6754 C C . ASN A 1 871 ? 29.812 49.656 -7.516 1 68 871 ASN A C 1
ATOM 6756 O O . ASN A 1 871 ? 29.5 49.25 -8.633 1 68 871 ASN A O 1
ATOM 6760 N N . GLU A 1 872 ? 30.25 48.781 -6.543 1 77.62 872 GLU A N 1
ATOM 6761 C CA . GLU A 1 872 ? 30.469 47.344 -6.621 1 77.62 872 GLU A CA 1
ATOM 6762 C C . GLU A 1 872 ? 29.188 46.594 -7.066 1 77.62 872 GLU A C 1
ATOM 6764 O O . GLU A 1 872 ? 29.25 45.719 -7.906 1 77.62 872 GLU A O 1
ATOM 6769 N N . VAL A 1 873 ? 28.031 47 -6.695 1 86.25 873 VAL A N 1
ATOM 6770 C CA . VAL A 1 873 ? 26.781 46.312 -6.984 1 86.25 873 VAL A CA 1
ATOM 6771 C C . VAL A 1 873 ? 26.422 46.5 -8.461 1 86.25 873 VAL A C 1
ATOM 6773 O O . VAL A 1 873 ? 26 45.531 -9.117 1 86.25 873 VAL A O 1
ATOM 6776 N N . GLU A 1 874 ? 26.672 47.656 -8.992 1 84.25 874 GLU A N 1
ATOM 6777 C CA . GLU A 1 874 ? 26.328 47.938 -10.391 1 84.25 874 GLU A CA 1
ATOM 6778 C C . GLU A 1 874 ? 27.281 47.188 -11.336 1 84.25 874 GLU A C 1
ATOM 6780 O O . GLU A 1 874 ? 26.859 46.719 -12.406 1 84.25 874 GLU A O 1
ATOM 6785 N N . THR A 1 875 ? 28.484 47.062 -10.906 1 83.81 875 THR A N 1
ATOM 6786 C CA . THR A 1 875 ? 29.469 46.375 -11.742 1 83.81 875 THR A CA 1
ATOM 6787 C C . THR A 1 875 ? 29.141 44.875 -11.82 1 83.81 875 THR A C 1
ATOM 6789 O O . THR A 1 875 ? 29.25 44.25 -12.891 1 83.81 875 THR A O 1
ATOM 6792 N N . ILE A 1 876 ? 28.766 44.344 -10.742 1 86.44 876 ILE A N 1
ATOM 6793 C CA . ILE A 1 876 ? 28.422 42.938 -10.711 1 86.44 876 ILE A CA 1
ATOM 6794 C C . ILE A 1 876 ? 27.141 42.688 -11.516 1 86.44 876 ILE A C 1
ATOM 6796 O O . ILE A 1 876 ? 27.031 41.688 -12.242 1 86.44 876 ILE A O 1
ATOM 6800 N N . ASN A 1 877 ? 26.172 43.562 -11.336 1 90.19 877 ASN A N 1
ATOM 6801 C CA . ASN A 1 877 ? 24.938 43.438 -12.109 1 90.19 877 ASN A CA 1
ATOM 6802 C C . ASN A 1 877 ? 25.203 43.469 -13.609 1 90.19 877 ASN A C 1
ATOM 6804 O O . ASN A 1 877 ? 24.609 42.719 -14.375 1 90.19 877 ASN A O 1
ATOM 6808 N N . HIS A 1 878 ? 26.141 44.406 -13.984 1 87.25 878 HIS A N 1
ATOM 6809 C CA . HIS A 1 878 ? 26.469 44.531 -15.398 1 87.25 878 HIS A CA 1
ATOM 6810 C C . HIS A 1 878 ? 27.188 43.281 -15.898 1 87.25 878 HIS A C 1
ATOM 6812 O O . HIS A 1 878 ? 27 42.844 -17.047 1 87.25 878 HIS A O 1
ATOM 6818 N N . LEU A 1 879 ? 27.953 42.719 -15.062 1 87.88 879 LEU A N 1
ATOM 6819 C CA . LEU A 1 879 ? 28.641 41.5 -15.406 1 87.88 879 LEU A CA 1
ATOM 6820 C C . LEU A 1 879 ? 27.641 40.375 -15.656 1 87.88 879 LEU A C 1
ATOM 6822 O O . LEU A 1 879 ? 27.719 39.656 -16.672 1 87.88 879 LEU A O 1
ATOM 6826 N N . VAL A 1 880 ? 26.703 40.188 -14.805 1 91.06 880 VAL A N 1
ATOM 6827 C CA . VAL A 1 880 ? 25.719 39.125 -14.914 1 91.06 880 VAL A CA 1
ATOM 6828 C C . VAL A 1 880 ? 24.812 39.375 -16.109 1 91.06 880 VAL A C 1
ATOM 6830 O O . VAL A 1 880 ? 24.516 38.469 -16.891 1 91.06 880 VAL A O 1
ATOM 6833 N N . SER A 1 881 ? 24.391 40.656 -16.281 1 91.5 881 SER A N 1
ATOM 6834 C CA . SER A 1 881 ? 23.469 41 -17.359 1 91.5 881 SER A CA 1
ATOM 6835 C C . SER A 1 881 ? 24.125 40.844 -18.734 1 91.5 881 SER A C 1
ATOM 6837 O O . SER A 1 881 ? 23.453 40.562 -19.719 1 91.5 881 SER A O 1
ATOM 6839 N N . SER A 1 882 ? 25.422 41 -18.797 1 89.31 882 SER A N 1
ATOM 6840 C CA . SER A 1 882 ? 26.125 40.875 -20.062 1 89.31 882 SER A CA 1
ATOM 6841 C C . SER A 1 882 ? 26.219 39.406 -20.484 1 89.31 882 SER A C 1
ATOM 6843 O O . SER A 1 882 ? 26.203 39.094 -21.688 1 89.31 882 SER A O 1
ATOM 6845 N N . HIS A 1 883 ? 26.234 38.562 -19.547 1 90.38 883 HIS A N 1
ATOM 6846 C CA . HIS A 1 883 ? 26.391 37.156 -19.875 1 90.38 883 HIS A CA 1
ATOM 6847 C C . HIS A 1 883 ? 25.047 36.406 -19.844 1 90.38 883 HIS A C 1
ATOM 6849 O O . HIS A 1 883 ? 24.875 35.406 -20.516 1 90.38 883 HIS A O 1
ATOM 6855 N N . CYS A 1 884 ? 24.219 36.906 -19.031 1 91.19 884 CYS A N 1
ATOM 6856 C CA . CYS A 1 884 ? 22.922 36.25 -18.891 1 91.19 884 CYS A CA 1
ATOM 6857 C C . CYS A 1 884 ? 21.797 37.125 -19.406 1 91.19 884 CYS A C 1
ATOM 6859 O O . CYS A 1 884 ? 21.266 37.969 -18.672 1 91.19 884 CYS A O 1
ATOM 6861 N N . ASN A 1 885 ? 21.469 37.031 -20.625 1 86.5 885 ASN A N 1
ATOM 6862 C CA . ASN A 1 885 ? 20.391 37.812 -21.234 1 86.5 885 ASN A CA 1
ATOM 6863 C C . ASN A 1 885 ? 19.469 36.938 -22.062 1 86.5 885 ASN A C 1
ATOM 6865 O O . ASN A 1 885 ? 19.781 35.781 -22.359 1 86.5 885 ASN A O 1
ATOM 6869 N N . THR A 1 886 ? 18.391 37.5 -22.328 1 81.25 886 THR A N 1
ATOM 6870 C CA . THR A 1 886 ? 17.391 36.781 -23.109 1 81.25 886 THR A CA 1
ATOM 6871 C C . THR A 1 886 ? 17.875 36.531 -24.531 1 81.25 886 THR A C 1
ATOM 6873 O O . THR A 1 886 ? 17.469 35.562 -25.156 1 81.25 886 THR A O 1
ATOM 6876 N N . GLU A 1 887 ? 18.688 37.375 -24.953 1 81.25 887 GLU A N 1
ATOM 6877 C CA . GLU A 1 887 ? 19.219 37.219 -26.312 1 81.25 887 GLU A CA 1
ATOM 6878 C C . GLU A 1 887 ? 20.125 36 -26.406 1 81.25 887 GLU A C 1
ATOM 6880 O O . GLU A 1 887 ? 20.156 35.312 -27.438 1 81.25 887 GLU A O 1
ATOM 6885 N N . LYS A 1 888 ? 20.812 35.781 -25.297 1 86.5 888 LYS A N 1
ATOM 6886 C CA . LYS A 1 888 ? 21.703 34.625 -25.266 1 86.5 888 LYS A CA 1
ATOM 6887 C C . LYS A 1 888 ? 20.938 33.344 -24.859 1 86.5 888 LYS A C 1
ATOM 6889 O O . LYS A 1 888 ? 21.547 32.312 -24.609 1 86.5 888 LYS A O 1
ATOM 6894 N N . GLY A 1 889 ? 19.641 33.5 -24.719 1 83.69 889 GLY A N 1
ATOM 6895 C CA . GLY A 1 889 ? 18.797 32.344 -24.484 1 83.69 889 GLY A CA 1
ATOM 6896 C C . GLY A 1 889 ? 18.594 32.031 -23 1 83.69 889 GLY A C 1
ATOM 6897 O O . GLY A 1 889 ? 18.156 30.938 -22.641 1 83.69 889 GLY A O 1
ATOM 6898 N N . THR A 1 890 ? 18.875 32.938 -22.094 1 90 890 THR A N 1
ATOM 6899 C CA . THR A 1 890 ? 18.703 32.719 -20.672 1 90 890 THR A CA 1
ATOM 6900 C C . THR A 1 890 ? 17.234 32.781 -20.281 1 90 890 THR A C 1
ATOM 6902 O O . THR A 1 890 ? 16.531 33.75 -20.609 1 90 890 THR A O 1
ATOM 6905 N N . SER A 1 891 ? 16.75 31.75 -19.656 1 87.75 891 SER A N 1
ATOM 6906 C CA . SER A 1 891 ? 15.367 31.703 -19.188 1 87.75 891 SER A CA 1
ATOM 6907 C C . SER A 1 891 ? 15.273 32.125 -17.719 1 87.75 891 SER A C 1
ATOM 6909 O O . SER A 1 891 ? 14.438 32.969 -17.375 1 87.75 891 SER A O 1
ATOM 6911 N N . VAL A 1 892 ? 16.062 31.516 -16.906 1 92.62 892 VAL A N 1
ATOM 6912 C CA . VAL A 1 892 ? 16.078 31.844 -15.484 1 92.62 892 VAL A CA 1
ATOM 6913 C C . VAL A 1 892 ? 17.531 31.906 -14.992 1 92.62 892 VAL A C 1
ATOM 6915 O O . VAL A 1 892 ? 18.359 31.109 -15.406 1 92.62 892 VAL A O 1
ATOM 6918 N N . VAL A 1 893 ? 17.797 32.875 -14.141 1 94.75 893 VAL A N 1
ATOM 6919 C CA . VAL A 1 893 ? 19.125 33.031 -13.57 1 94.75 893 VAL A CA 1
ATOM 6920 C C . VAL A 1 893 ? 19.094 32.656 -12.086 1 94.75 893 VAL A C 1
ATOM 6922 O O . VAL A 1 893 ? 18.234 33.125 -11.352 1 94.75 893 VAL A O 1
ATOM 6925 N N . PHE A 1 894 ? 19.969 31.812 -11.68 1 95.75 894 PHE A N 1
ATOM 6926 C CA . PHE A 1 894 ? 20.125 31.422 -10.281 1 95.75 894 PHE A CA 1
ATOM 6927 C C . PHE A 1 894 ? 21.344 32.125 -9.672 1 95.75 894 PHE A C 1
ATOM 6929 O O . PHE A 1 894 ? 22.469 31.891 -10.125 1 95.75 894 PHE A O 1
ATOM 6936 N N . LEU A 1 895 ? 21.078 32.938 -8.648 1 94.25 895 LEU A N 1
ATOM 6937 C CA . LEU A 1 895 ? 22.156 33.688 -8 1 94.25 895 LEU A CA 1
ATOM 6938 C C . LEU A 1 895 ? 22.172 33.406 -6.5 1 94.25 895 LEU A C 1
ATOM 6940 O O . LEU A 1 895 ? 21.141 33.094 -5.902 1 94.25 895 LEU A O 1
ATOM 6944 N N . ARG A 1 896 ? 23.297 33.5 -5.945 1 93.12 896 ARG A N 1
ATOM 6945 C CA . ARG A 1 896 ? 23.453 33.344 -4.504 1 93.12 896 ARG A CA 1
ATOM 6946 C C . ARG A 1 896 ? 22.953 34.562 -3.764 1 93.12 896 ARG A C 1
ATOM 6948 O O . ARG A 1 896 ? 23.281 35.688 -4.141 1 93.12 896 ARG A O 1
ATOM 6955 N N . LEU A 1 897 ? 22.141 34.344 -2.768 1 93.25 897 LEU A N 1
ATOM 6956 C CA . LEU A 1 897 ? 21.703 35.469 -1.913 1 93.25 897 LEU A CA 1
ATOM 6957 C C . LEU A 1 897 ? 22.828 35.906 -0.991 1 93.25 897 LEU A C 1
ATOM 6959 O O . LEU A 1 897 ? 23.406 35.125 -0.257 1 93.25 897 LEU A O 1
ATOM 6963 N N . PRO A 1 898 ? 23.172 37.125 -1.112 1 89.5 898 PRO A N 1
ATOM 6964 C CA . PRO A 1 898 ? 24.203 37.656 -0.217 1 89.5 898 PRO A CA 1
ATOM 6965 C C . PRO A 1 898 ? 23.828 37.531 1.258 1 89.5 898 PRO A C 1
ATOM 6967 O O . PRO A 1 898 ? 22.641 37.562 1.6 1 89.5 898 PRO A O 1
ATOM 6970 N N . PRO A 1 899 ? 24.75 37.344 2.076 1 87.88 899 PRO A N 1
ATOM 6971 C CA . PRO A 1 899 ? 24.453 37.188 3.502 1 87.88 899 PRO A CA 1
ATOM 6972 C C . PRO A 1 899 ? 23.828 38.438 4.105 1 87.88 899 PRO A C 1
ATOM 6974 O O . PRO A 1 899 ? 24.109 39.562 3.656 1 87.88 899 PRO A O 1
ATOM 6977 N N . LEU A 1 900 ? 23.047 38.281 5.059 1 89.44 900 LEU A N 1
ATOM 6978 C CA . LEU A 1 900 ? 22.359 39.375 5.738 1 89.44 900 LEU A CA 1
ATOM 6979 C C . LEU A 1 900 ? 23.312 40.125 6.645 1 89.44 900 LEU A C 1
ATOM 6981 O O . LEU A 1 900 ? 24.328 39.594 7.082 1 89.44 900 LEU A O 1
ATOM 6985 N N . PRO A 1 901 ? 23.031 41.375 6.832 1 86.25 901 PRO A N 1
ATOM 6986 C CA . PRO A 1 901 ? 23.906 42.156 7.695 1 86.25 901 PRO A CA 1
ATOM 6987 C C . PRO A 1 901 ? 23.922 41.656 9.141 1 86.25 901 PRO A C 1
ATOM 6989 O O . PRO A 1 901 ? 22.906 41.188 9.641 1 86.25 901 PRO A O 1
ATOM 6992 N N . PRO A 1 902 ? 25.047 41.719 9.688 1 81.69 902 PRO A N 1
ATOM 6993 C CA . PRO A 1 902 ? 25.125 41.281 11.078 1 81.69 902 PRO A CA 1
ATOM 6994 C C . PRO A 1 902 ? 24.328 42.156 12.031 1 81.69 902 PRO A C 1
ATOM 6996 O O . PRO A 1 902 ? 24.141 43.344 11.766 1 81.69 902 PRO A O 1
ATOM 6999 N N . ALA A 1 903 ? 23.781 41.625 13.047 1 75.94 903 ALA A N 1
ATOM 7000 C CA . ALA A 1 903 ? 22.984 42.375 14.039 1 75.94 903 ALA A CA 1
ATOM 7001 C C . ALA A 1 903 ? 23.859 43.281 14.875 1 75.94 903 ALA A C 1
ATOM 7003 O O . ALA A 1 903 ? 24.953 42.906 15.289 1 75.94 903 ALA A O 1
ATOM 7004 N N . SER A 1 904 ? 23.625 44.625 14.758 1 76.31 904 SER A N 1
ATOM 7005 C CA . SER A 1 904 ? 24.344 45.594 15.578 1 76.31 904 SER A CA 1
ATOM 7006 C C . SER A 1 904 ? 23.594 45.875 16.875 1 76.31 904 SER A C 1
ATOM 7008 O O . SER A 1 904 ? 22.391 45.625 16.969 1 76.31 904 SER A O 1
ATOM 7010 N N . SER A 1 905 ? 24.281 46.25 17.953 1 76.31 905 SER A N 1
ATOM 7011 C CA . SER A 1 905 ? 23.719 46.562 19.281 1 76.31 905 SER A CA 1
ATOM 7012 C C . SER A 1 905 ? 22.859 47.812 19.25 1 76.31 905 SER A C 1
ATOM 7014 O O . SER A 1 905 ? 21.938 47.938 20.062 1 76.31 905 SER A O 1
ATOM 7016 N N . GLN A 1 906 ? 23.109 48.625 18.219 1 79.94 906 GLN A N 1
ATOM 7017 C CA . GLN A 1 906 ? 22.312 49.844 18.141 1 79.94 906 GLN A CA 1
ATOM 7018 C C . GLN A 1 906 ? 21.141 49.656 17.188 1 79.94 906 GLN A C 1
ATOM 7020 O O . GLN A 1 906 ? 21.344 49.344 16.016 1 79.94 906 GLN A O 1
ATOM 7025 N N . GLN A 1 907 ? 19.906 49.875 17.641 1 82.94 907 GLN A N 1
ATOM 7026 C CA . GLN A 1 907 ? 18.688 49.656 16.875 1 82.94 907 GLN A CA 1
ATOM 7027 C C . GLN A 1 907 ? 18.656 50.5 15.617 1 82.94 907 GLN A C 1
ATOM 7029 O O . GLN A 1 907 ? 18.266 50.031 14.547 1 82.94 907 GLN A O 1
ATOM 7034 N N . ALA A 1 908 ? 19.047 51.75 15.664 1 84.88 908 ALA A N 1
ATOM 7035 C CA . ALA A 1 908 ? 18.984 52.688 14.523 1 84.88 908 ALA A CA 1
ATOM 7036 C C . ALA A 1 908 ? 19.953 52.25 13.422 1 84.88 908 ALA A C 1
ATOM 7038 O O . ALA A 1 908 ? 19.625 52.312 12.234 1 84.88 908 ALA A O 1
ATOM 7039 N N . LEU A 1 909 ? 21.062 51.812 13.867 1 84.31 909 LEU A N 1
ATOM 7040 C CA . LEU A 1 909 ? 22.047 51.344 12.898 1 84.31 909 LEU A CA 1
ATOM 7041 C C . LEU A 1 909 ? 21.625 50.031 12.258 1 84.31 909 LEU A C 1
ATOM 7043 O O . LEU A 1 909 ? 21.875 49.812 11.07 1 84.31 909 LEU A O 1
ATOM 7047 N N . ASN A 1 910 ? 20.969 49.312 13.055 1 88.31 910 ASN A N 1
ATOM 7048 C CA . ASN A 1 910 ? 20.453 48.062 12.523 1 88.31 910 ASN A CA 1
ATOM 7049 C C . ASN A 1 910 ? 19.391 48.281 11.461 1 88.31 910 ASN A C 1
ATOM 7051 O O . ASN A 1 910 ? 19.375 47.625 10.43 1 88.31 910 ASN A O 1
ATOM 7055 N N . GLU A 1 911 ? 18.5 49.156 11.695 1 91.62 911 GLU A N 1
ATOM 7056 C CA . GLU A 1 911 ? 17.438 49.469 10.742 1 91.62 911 GLU A CA 1
ATOM 7057 C C . GLU A 1 911 ? 18.016 50.094 9.461 1 91.62 911 GLU A C 1
ATOM 7059 O O . GLU A 1 911 ? 17.578 49.75 8.359 1 91.62 911 GLU A O 1
ATOM 7064 N N . ALA A 1 912 ? 19.016 50.906 9.609 1 91.56 912 ALA A N 1
ATOM 7065 C CA . ALA A 1 912 ? 19.641 51.531 8.438 1 91.56 912 ALA A CA 1
ATOM 7066 C C . ALA A 1 912 ? 20.391 50.5 7.605 1 91.56 912 ALA A C 1
ATOM 7068 O O . ALA A 1 912 ? 20.359 50.531 6.375 1 91.56 912 ALA A O 1
ATOM 7069 N N . SER A 1 913 ? 21.031 49.656 8.273 1 91.5 913 SER A N 1
ATOM 7070 C CA . SER A 1 913 ? 21.766 48.625 7.574 1 91.5 913 SER A CA 1
ATOM 7071 C C . SER A 1 913 ? 20.828 47.688 6.805 1 91.5 913 SER A C 1
ATOM 7073 O O . SER A 1 913 ? 21.156 47.219 5.711 1 91.5 913 SER A O 1
ATOM 7075 N N . LYS A 1 914 ? 19.688 47.469 7.363 1 92.88 914 LYS A N 1
ATOM 7076 C CA . LYS A 1 914 ? 18.703 46.594 6.707 1 92.88 914 LYS A CA 1
ATOM 7077 C C . LYS A 1 914 ? 18.141 47.281 5.457 1 92.88 914 LYS A C 1
ATOM 7079 O O . LYS A 1 914 ? 17.969 46.625 4.426 1 92.88 914 LYS A O 1
ATOM 7084 N N . LEU A 1 915 ? 17.859 48.531 5.539 1 93.31 915 LEU A N 1
ATOM 7085 C CA . LEU A 1 915 ? 17.344 49.25 4.387 1 93.31 915 LEU A CA 1
ATOM 7086 C C . LEU A 1 915 ? 18.391 49.344 3.287 1 93.31 915 LEU A C 1
ATOM 7088 O O . LEU A 1 915 ? 18.062 49.25 2.102 1 93.31 915 LEU A O 1
ATOM 7092 N N . THR A 1 916 ? 19.672 49.5 3.707 1 91.81 916 THR A N 1
ATOM 7093 C CA . THR A 1 916 ? 20.75 49.531 2.729 1 91.81 916 THR A CA 1
ATOM 7094 C C . THR A 1 916 ? 20.906 48.188 2.045 1 91.81 916 THR A C 1
ATOM 7096 O O . THR A 1 916 ? 21.203 48.125 0.849 1 91.81 916 THR A O 1
ATOM 7099 N N . TYR A 1 917 ? 20.797 47.219 2.822 1 92.94 917 TYR A N 1
ATOM 7100 C CA . TYR A 1 917 ? 20.875 45.875 2.275 1 92.94 917 TYR A CA 1
ATOM 7101 C C . TYR A 1 917 ? 19.828 45.656 1.195 1 92.94 917 TYR A C 1
ATOM 7103 O O . TYR A 1 917 ? 20.125 45.125 0.123 1 92.94 917 TYR A O 1
ATOM 7111 N N . LEU A 1 918 ? 18.578 46.062 1.448 1 93.56 918 LEU A N 1
ATOM 7112 C CA . LEU A 1 918 ? 17.5 45.875 0.489 1 93.56 918 LEU A CA 1
ATOM 7113 C C . LEU A 1 918 ? 17.75 46.688 -0.779 1 93.56 918 LEU A C 1
ATOM 7115 O O . LEU A 1 918 ? 17.469 46.219 -1.885 1 93.56 918 LEU A O 1
ATOM 7119 N N . ASP A 1 919 ? 18.297 47.844 -0.625 1 90.56 919 ASP A N 1
ATOM 7120 C CA . ASP A 1 919 ? 18.594 48.688 -1.78 1 90.56 919 ASP A CA 1
ATOM 7121 C C . ASP A 1 919 ? 19.719 48.062 -2.623 1 90.56 919 ASP A C 1
ATOM 7123 O O . ASP A 1 919 ? 19.672 48.125 -3.854 1 90.56 919 ASP A O 1
ATOM 7127 N N . LYS A 1 920 ? 20.641 47.5 -1.932 1 90.19 920 LYS A N 1
ATOM 7128 C CA . LYS A 1 920 ? 21.703 46.844 -2.654 1 90.19 920 LYS A CA 1
ATOM 7129 C C . LYS A 1 920 ? 21.188 45.594 -3.396 1 90.19 920 LYS A C 1
ATOM 7131 O O . LYS A 1 920 ? 21.641 45.312 -4.504 1 90.19 920 LYS A O 1
ATOM 7136 N N . LEU A 1 921 ? 20.281 44.938 -2.783 1 92.38 921 LEU A N 1
ATOM 7137 C CA . LEU A 1 921 ? 19.688 43.781 -3.428 1 92.38 921 LEU A CA 1
ATOM 7138 C C . LEU A 1 921 ? 18.891 44.188 -4.66 1 92.38 921 LEU A C 1
ATOM 7140 O O . LEU A 1 921 ? 18.891 43.469 -5.672 1 92.38 921 LEU A O 1
ATOM 7144 N N . ARG A 1 922 ? 18.188 45.312 -4.566 1 92.31 922 ARG A N 1
ATOM 7145 C CA . ARG A 1 922 ? 17.438 45.844 -5.695 1 92.31 922 ARG A CA 1
ATOM 7146 C C . ARG A 1 922 ? 18.359 46.188 -6.855 1 92.31 922 ARG A C 1
ATOM 7148 O O . ARG A 1 922 ? 18.047 45.875 -8.008 1 92.31 922 ARG A O 1
ATOM 7155 N N . GLY A 1 923 ? 19.438 46.812 -6.508 1 88.88 923 GLY A N 1
ATOM 7156 C CA . GLY A 1 923 ? 20.391 47.156 -7.539 1 88.88 923 GLY A CA 1
ATOM 7157 C C . GLY A 1 923 ? 21.094 45.969 -8.141 1 88.88 923 GLY A C 1
ATOM 7158 O O . GLY A 1 923 ? 21.391 45.938 -9.336 1 88.88 923 GLY A O 1
ATOM 7159 N N . PHE A 1 924 ? 21.328 45.031 -7.328 1 90.12 924 PHE A N 1
ATOM 7160 C CA . PHE A 1 924 ? 22 43.781 -7.723 1 90.12 924 PHE A CA 1
ATOM 7161 C C . PHE A 1 924 ? 21.188 43.031 -8.773 1 90.12 924 PHE A C 1
ATOM 7163 O O . PHE A 1 924 ? 21.766 42.406 -9.664 1 90.12 924 PHE A O 1
ATOM 7170 N N . THR A 1 925 ? 19.891 43.094 -8.789 1 91.94 925 THR A N 1
ATOM 7171 C CA . THR A 1 925 ? 19.047 42.281 -9.656 1 91.94 925 THR A CA 1
ATOM 7172 C C . THR A 1 925 ? 18.234 43.156 -10.602 1 91.94 925 THR A C 1
ATOM 7174 O O . THR A 1 925 ? 17.25 42.719 -11.172 1 91.94 925 THR A O 1
ATOM 7177 N N . GLU A 1 926 ? 18.625 44.344 -10.734 1 90.69 926 GLU A N 1
ATOM 7178 C CA . GLU A 1 926 ? 17.875 45.25 -11.57 1 90.69 926 GLU A CA 1
ATOM 7179 C C . GLU A 1 926 ? 17.922 44.844 -13.039 1 90.69 926 GLU A C 1
ATOM 7181 O O . GLU A 1 926 ? 19 44.531 -13.562 1 90.69 926 GLU A O 1
ATOM 7186 N N . ASP A 1 927 ? 16.828 44.688 -13.719 1 88 927 ASP A N 1
ATOM 7187 C CA . ASP A 1 927 ? 16.609 44.469 -15.141 1 88 927 ASP A CA 1
ATOM 7188 C C . ASP A 1 927 ? 17.203 43.094 -15.562 1 88 927 ASP A C 1
ATOM 7190 O O . ASP A 1 927 ? 17.656 42.938 -16.688 1 88 927 ASP A O 1
ATOM 7194 N N . LEU A 1 928 ? 17.391 42.25 -14.727 1 91.5 928 LEU A N 1
ATOM 7195 C CA . LEU A 1 928 ? 17.797 40.906 -15.055 1 91.5 928 LEU A CA 1
ATOM 7196 C C . LEU A 1 928 ? 16.594 40.062 -15.477 1 91.5 928 LEU A C 1
ATOM 7198 O O . LEU A 1 928 ? 15.453 40.406 -15.164 1 91.5 928 LEU A O 1
ATOM 7202 N N . PRO A 1 929 ? 16.844 39.094 -16.297 1 91.81 929 PRO A N 1
ATOM 7203 C CA . PRO A 1 929 ? 15.75 38.156 -16.547 1 91.81 929 PRO A CA 1
ATOM 7204 C C . PRO A 1 929 ? 15.219 37.5 -15.258 1 91.81 929 PRO A C 1
ATOM 7206 O O . PRO A 1 929 ? 15.711 37.812 -14.164 1 91.81 929 PRO A O 1
ATOM 7209 N N . PRO A 1 930 ? 14.094 36.75 -15.32 1 92.38 930 PRO A N 1
ATOM 7210 C CA . PRO A 1 930 ? 13.625 36.094 -14.086 1 92.38 930 PRO A CA 1
ATOM 7211 C C . PRO A 1 930 ? 14.766 35.5 -13.273 1 92.38 930 PRO A C 1
ATOM 7213 O O . PRO A 1 930 ? 15.531 34.688 -13.789 1 92.38 930 PRO A O 1
ATOM 7216 N N . THR A 1 931 ? 14.914 35.938 -12.055 1 94.56 931 THR A N 1
ATOM 7217 C CA . THR A 1 931 ? 16.062 35.594 -11.234 1 94.56 931 THR A CA 1
ATOM 7218 C C . THR A 1 931 ? 15.625 34.969 -9.914 1 94.56 931 THR A C 1
ATOM 7220 O O . THR A 1 931 ? 14.711 35.469 -9.266 1 94.56 931 THR A O 1
ATOM 7223 N N . LEU A 1 932 ? 16.219 33.906 -9.578 1 95.56 932 LEU A N 1
ATOM 7224 C CA . LEU A 1 932 ? 16.016 33.25 -8.297 1 95.56 932 LEU A CA 1
ATOM 7225 C C . LEU A 1 932 ? 17.25 33.375 -7.41 1 95.56 932 LEU A C 1
ATOM 7227 O O . LEU A 1 932 ? 18.328 32.875 -7.762 1 95.56 932 LEU A O 1
ATOM 7231 N N . LEU A 1 933 ? 17.094 34.125 -6.297 1 95.69 933 LEU A N 1
ATOM 7232 C CA . LEU A 1 933 ? 18.172 34.219 -5.312 1 95.69 933 LEU A CA 1
ATOM 7233 C C . LEU A 1 933 ? 18.016 33.188 -4.223 1 95.69 933 LEU A C 1
ATOM 7235 O O . LEU A 1 933 ? 16.969 33.062 -3.58 1 95.69 933 LEU A O 1
ATOM 7239 N N . GLY A 1 934 ? 19.031 32.344 -4.078 1 95.56 934 GLY A N 1
ATOM 7240 C CA . GLY A 1 934 ? 18.906 31.234 -3.127 1 95.56 934 GLY A CA 1
ATOM 7241 C C . GLY A 1 934 ? 20 31.25 -2.074 1 95.56 934 GLY A C 1
ATOM 7242 O O . GLY A 1 934 ? 21.156 31.578 -2.371 1 95.56 934 GLY A O 1
ATOM 7243 N N . LEU A 1 935 ? 19.641 30.984 -0.811 1 95.38 935 LEU A N 1
ATOM 7244 C CA . LEU A 1 935 ? 20.531 30.766 0.315 1 95.38 935 LEU A CA 1
ATOM 7245 C C . LEU A 1 935 ? 20.328 29.359 0.899 1 95.38 935 LEU A C 1
ATOM 7247 O O . LEU A 1 935 ? 19.234 29.031 1.347 1 95.38 935 LEU A O 1
ATOM 7251 N N . GLY A 1 936 ? 21.375 28.516 0.812 1 94.31 936 GLY A N 1
ATOM 7252 C CA . GLY A 1 936 ? 21.312 27.156 1.337 1 94.31 936 GLY A CA 1
ATOM 7253 C C . GLY A 1 936 ? 21.938 27.016 2.707 1 94.31 936 GLY A C 1
ATOM 7254 O O . GLY A 1 936 ? 23.078 27.453 2.918 1 94.31 936 GLY A O 1
ATOM 7255 N N . MET A 1 937 ? 21.141 26.438 3.635 1 91.19 937 MET A N 1
ATOM 7256 C CA . MET A 1 937 ? 21.641 26.297 5 1 91.19 937 MET A CA 1
ATOM 7257 C C . MET A 1 937 ? 21.984 24.844 5.309 1 91.19 937 MET A C 1
ATOM 7259 O O . MET A 1 937 ? 22.719 24.547 6.254 1 91.19 937 MET A O 1
ATOM 7263 N N . GLN A 1 938 ? 21.531 23.953 4.508 1 90.31 938 GLN A N 1
ATOM 7264 C CA . GLN A 1 938 ? 21.719 22.531 4.758 1 90.31 938 GLN A CA 1
ATOM 7265 C C . GLN A 1 938 ? 22.391 21.844 3.568 1 90.31 938 GLN A C 1
ATOM 7267 O O . GLN A 1 938 ? 22.422 22.406 2.467 1 90.31 938 GLN A O 1
ATOM 7272 N N . GLU A 1 939 ? 22.953 20.656 3.861 1 89.88 939 GLU A N 1
ATOM 7273 C CA . GLU A 1 939 ? 23.516 19.844 2.781 1 89.88 939 GLU A CA 1
ATOM 7274 C C . GLU A 1 939 ? 22.406 19.188 1.974 1 89.88 939 GLU A C 1
ATOM 7276 O O . GLU A 1 939 ? 21.516 18.547 2.541 1 89.88 939 GLU A O 1
ATOM 7281 N N . VAL A 1 940 ? 22.516 19.391 0.69 1 91.75 940 VAL A N 1
ATOM 7282 C CA . VAL A 1 940 ? 21.375 18.953 -0.12 1 91.75 940 VAL A CA 1
ATOM 7283 C C . VAL A 1 940 ? 21.844 17.953 -1.174 1 91.75 940 VAL A C 1
ATOM 7285 O O . VAL A 1 940 ? 21.047 17.25 -1.78 1 91.75 940 VAL A O 1
ATOM 7288 N N . THR A 1 941 ? 23.141 17.797 -1.4 1 89.75 941 THR A N 1
ATOM 7289 C CA . THR A 1 941 ? 23.656 16.938 -2.451 1 89.75 941 THR A CA 1
ATOM 7290 C C . THR A 1 941 ? 24.547 15.844 -1.865 1 89.75 941 THR A C 1
ATOM 7292 O O . THR A 1 941 ? 25.109 16.016 -0.78 1 89.75 941 THR A O 1
ATOM 7295 N N . SER A 1 942 ? 24.5 14.734 -2.504 1 86.25 942 SER A N 1
ATOM 7296 C CA . SER A 1 942 ? 25.391 13.625 -2.146 1 86.25 942 SER A CA 1
ATOM 7297 C C . SER A 1 942 ? 26 12.984 -3.387 1 86.25 942 SER A C 1
ATOM 7299 O O . SER A 1 942 ? 25.312 12.781 -4.391 1 86.25 942 SER A O 1
ATOM 7301 N N . ALA A 1 943 ? 27.297 12.766 -3.32 1 84.38 943 ALA A N 1
ATOM 7302 C CA . ALA A 1 943 ? 28 12.102 -4.418 1 84.38 943 ALA A CA 1
ATOM 7303 C C . ALA A 1 943 ? 28.109 10.602 -4.164 1 84.38 943 ALA A C 1
ATOM 7305 O O . ALA A 1 943 ? 28.516 9.844 -5.047 1 84.38 943 ALA A O 1
ATOM 7306 N N . SER A 1 944 ? 27.688 10.203 -3.002 1 80.94 944 SER A N 1
ATOM 7307 C CA . SER A 1 944 ? 27.797 8.797 -2.627 1 80.94 944 SER A CA 1
ATOM 7308 C C . SER A 1 944 ? 26.547 8.023 -3.033 1 80.94 944 SER A C 1
ATOM 7310 O O . SER A 1 944 ? 25.5 8.617 -3.307 1 80.94 944 SER A O 1
ATOM 7312 N N . LEU A 1 945 ? 26.797 6.781 -3.145 1 82.94 945 LEU A N 1
ATOM 7313 C CA . LEU A 1 945 ? 25.672 5.914 -3.471 1 82.94 945 LEU A CA 1
ATOM 7314 C C . LEU A 1 945 ? 24.766 5.727 -2.26 1 82.94 945 LEU A C 1
ATOM 7316 O O . LEU A 1 945 ? 25.234 5.5 -1.147 1 82.94 945 LEU A O 1
ATOM 7320 N N . MET B 1 1 ? 43.75 45.844 22.094 1 19.95 1 MET B N 1
ATOM 7321 C CA . MET B 1 1 ? 43.594 44.5 22.703 1 19.95 1 MET B CA 1
ATOM 7322 C C . MET B 1 1 ? 43.188 43.5 21.641 1 19.95 1 MET B C 1
ATOM 7324 O O . MET B 1 1 ? 42 43.094 21.594 1 19.95 1 MET B O 1
ATOM 7328 N N . LEU B 1 2 ? 43.531 43.594 20.344 1 19.19 2 LEU B N 1
ATOM 7329 C CA . LEU B 1 2 ? 43.594 43.438 18.891 1 19.19 2 LEU B CA 1
ATOM 7330 C C . LEU B 1 2 ? 44 42.031 18.484 1 19.19 2 LEU B C 1
ATOM 7332 O O . LEU B 1 2 ? 43.5 41.5 17.5 1 19.19 2 LEU B O 1
ATOM 7336 N N . PHE B 1 3 ? 45 41.406 19.188 1 18.89 3 PHE B N 1
ATOM 7337 C CA . PHE B 1 3 ? 46.125 40.531 18.797 1 18.89 3 PHE B CA 1
ATOM 7338 C C . PHE B 1 3 ? 45.719 39.062 18.906 1 18.89 3 PHE B C 1
ATOM 7340 O O . PHE B 1 3 ? 46.562 38.188 18.781 1 18.89 3 PHE B O 1
ATOM 7347 N N . THR B 1 4 ? 44.688 38.781 19.75 1 22.58 4 THR B N 1
ATOM 7348 C CA . THR B 1 4 ? 44.875 37.438 20.219 1 22.58 4 THR B CA 1
ATOM 7349 C C . THR B 1 4 ? 44.812 36.438 19.047 1 22.58 4 THR B C 1
ATOM 7351 O O . THR B 1 4 ? 43.875 36.469 18.25 1 22.58 4 THR B O 1
ATOM 7354 N N . LEU B 1 5 ? 45.969 35.875 18.625 1 21.86 5 LEU B N 1
ATOM 7355 C CA . LEU B 1 5 ? 46.406 34.938 17.578 1 21.86 5 LEU B CA 1
ATOM 7356 C C . LEU B 1 5 ? 45.688 33.625 17.688 1 21.86 5 LEU B C 1
ATOM 7358 O O . LEU B 1 5 ? 45.75 32.938 18.719 1 21.86 5 LEU B O 1
ATOM 7362 N N . PRO B 1 6 ? 44.406 33.562 17.328 1 24.41 6 PRO B N 1
ATOM 7363 C CA . PRO B 1 6 ? 43.812 32.281 17.703 1 24.41 6 PRO B CA 1
ATOM 7364 C C . PRO B 1 6 ? 44.656 31.078 17.234 1 24.41 6 PRO B C 1
ATOM 7366 O O . PRO B 1 6 ? 45.375 31.172 16.234 1 24.41 6 PRO B O 1
ATOM 7369 N N . LEU B 1 7 ? 45.188 30.281 18.141 1 24.33 7 LEU B N 1
ATOM 7370 C CA . LEU B 1 7 ? 45.969 29.047 18.016 1 24.33 7 LEU B CA 1
ATOM 7371 C C . LEU B 1 7 ? 45.406 28.156 16.922 1 24.33 7 LEU B C 1
ATOM 7373 O O . LEU B 1 7 ? 44.25 27.766 16.969 1 24.33 7 LEU B O 1
ATOM 7377 N N . VAL B 1 8 ? 45.844 28.297 15.734 1 25.06 8 VAL B N 1
ATOM 7378 C CA . VAL B 1 8 ? 45.75 27.547 14.484 1 25.06 8 VAL B CA 1
ATOM 7379 C C . VAL B 1 8 ? 46.062 26.078 14.742 1 25.06 8 VAL B C 1
ATOM 7381 O O . VAL B 1 8 ? 47.188 25.719 15.016 1 25.06 8 VAL B O 1
ATOM 7384 N N . TRP B 1 9 ? 45.344 25.438 15.75 1 23.27 9 TRP B N 1
ATOM 7385 C CA . TRP B 1 9 ? 45.688 24.031 15.938 1 23.27 9 TRP B CA 1
ATOM 7386 C C . TRP B 1 9 ? 45.812 23.328 14.586 1 23.27 9 TRP B C 1
ATOM 7388 O O . TRP B 1 9 ? 45 23.531 13.695 1 23.27 9 TRP B O 1
ATOM 7398 N N . ASN B 1 10 ? 47.031 23.031 14.18 1 24.77 10 ASN B N 1
ATOM 7399 C CA . ASN B 1 10 ? 47.656 22.188 13.172 1 24.77 10 ASN B CA 1
ATOM 7400 C C . ASN B 1 10 ? 46.875 20.875 12.992 1 24.77 10 ASN B C 1
ATOM 7402 O O . ASN B 1 10 ? 47 19.953 13.812 1 24.77 10 ASN B O 1
ATOM 7406 N N . MET B 1 11 ? 45.594 20.906 12.992 1 24.52 11 MET B N 1
ATOM 7407 C CA . MET B 1 11 ? 45.031 19.562 12.82 1 24.52 11 MET B CA 1
ATOM 7408 C C . MET B 1 11 ? 45.656 18.859 11.625 1 24.52 11 MET B C 1
ATOM 7410 O O . MET B 1 11 ? 45.344 19.172 10.477 1 24.52 11 MET B O 1
ATOM 7414 N N . SER B 1 12 ? 47.062 18.75 11.578 1 26.92 12 SER B N 1
ATOM 7415 C CA . SER B 1 12 ? 47.75 17.75 10.758 1 26.92 12 SER B CA 1
ATOM 7416 C C . SER B 1 12 ? 46.906 16.484 10.609 1 26.92 12 SER B C 1
ATOM 7418 O O . SER B 1 12 ? 46.719 15.742 11.57 1 26.92 12 SER B O 1
ATOM 7420 N N . GLY B 1 13 ? 45.75 16.609 10.102 1 28.75 13 GLY B N 1
ATOM 7421 C CA . GLY B 1 13 ? 45.062 15.344 9.859 1 28.75 13 GLY B CA 1
ATOM 7422 C C . GLY B 1 13 ? 46 14.258 9.352 1 28.75 13 GLY B C 1
ATOM 7423 O O . GLY B 1 13 ? 47.094 14.555 8.875 1 28.75 13 GLY B O 1
ATOM 7424 N N . PRO B 1 14 ? 46.188 13.188 10.047 1 31.73 14 PRO B N 1
ATOM 7425 C CA . PRO B 1 14 ? 47.188 12.219 9.594 1 31.73 14 PRO B CA 1
ATOM 7426 C C . PRO B 1 14 ? 47.344 12.188 8.07 1 31.73 14 PRO B C 1
ATOM 7428 O O . PRO B 1 14 ? 46.406 12.578 7.352 1 31.73 14 PRO B O 1
ATOM 7431 N N . PRO B 1 15 ? 48.656 12.258 7.566 1 29.64 15 PRO B N 1
ATOM 7432 C CA . PRO B 1 15 ? 48.844 12.109 6.121 1 29.64 15 PRO B CA 1
ATOM 7433 C C . PRO B 1 15 ? 47.812 11.195 5.473 1 29.64 15 PRO B C 1
ATOM 7435 O O . PRO B 1 15 ? 47.438 10.188 6.07 1 29.64 15 PRO B O 1
ATOM 7438 N N . GLU B 1 16 ? 46.875 11.742 4.883 1 32.44 16 GLU B N 1
ATOM 7439 C CA . GLU B 1 16 ? 46.094 10.875 4.012 1 32.44 16 GLU B CA 1
ATOM 7440 C C . GLU B 1 16 ? 46.938 9.773 3.404 1 32.44 16 GLU B C 1
ATOM 7442 O O . GLU B 1 16 ? 47.906 10.047 2.691 1 32.44 16 GLU B O 1
ATOM 7447 N N . ALA B 1 17 ? 47.438 8.781 4.137 1 32.81 17 ALA B N 1
ATOM 7448 C CA . ALA B 1 17 ? 48.125 7.648 3.508 1 32.81 17 ALA B CA 1
ATOM 7449 C C . ALA B 1 17 ? 47.812 7.574 2.02 1 32.81 17 ALA B C 1
ATOM 7451 O O . ALA B 1 17 ? 46.625 7.629 1.629 1 32.81 17 ALA B O 1
ATOM 7452 N N . ARG B 1 18 ? 48.562 8.07 1.138 1 34.44 18 ARG B N 1
ATOM 7453 C CA . ARG B 1 18 ? 48.469 7.789 -0.29 1 34.44 18 ARG B CA 1
ATOM 7454 C C . ARG B 1 18 ? 47.844 6.414 -0.532 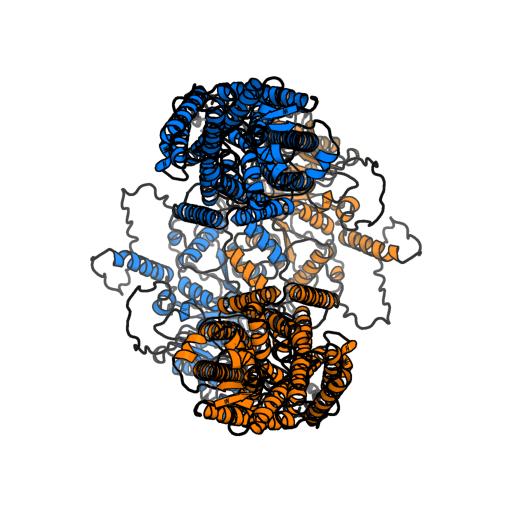1 34.44 18 ARG B C 1
ATOM 7456 O O . ARG B 1 18 ? 48.5 5.395 -0.353 1 34.44 18 ARG B O 1
ATOM 7463 N N . SER B 1 19 ? 46.719 6.055 0.05 1 41.69 19 SER B N 1
ATOM 7464 C CA . SER B 1 19 ? 46.062 4.809 -0.331 1 41.69 19 SER B CA 1
ATOM 7465 C C . SER B 1 19 ? 46.344 4.453 -1.786 1 41.69 19 SER B C 1
ATOM 7467 O O . SER B 1 19 ? 46.125 5.262 -2.686 1 41.69 19 SER B O 1
ATOM 7469 N N . ILE B 1 20 ? 47.5 3.898 -2.096 1 46.09 20 ILE B N 1
ATOM 7470 C CA . ILE B 1 20 ? 47.781 3.305 -3.4 1 46.09 20 ILE B CA 1
ATOM 7471 C C . ILE B 1 20 ? 46.469 2.943 -4.09 1 46.09 20 ILE B C 1
ATOM 7473 O O . ILE B 1 20 ? 45.688 2.172 -3.553 1 46.09 20 ILE B O 1
ATOM 7477 N N . SER B 1 21 ? 46 3.809 -4.879 1 60.25 21 SER B N 1
ATOM 7478 C CA . SER B 1 21 ? 44.75 3.703 -5.613 1 60.25 21 SER B CA 1
ATOM 7479 C C . SER B 1 21 ? 44.562 2.307 -6.199 1 60.25 21 SER B C 1
ATOM 7481 O O . SER B 1 21 ? 45.406 1.835 -6.965 1 60.25 21 SER B O 1
ATOM 7483 N N . ARG B 1 22 ? 44 1.353 -5.617 1 74 22 ARG B N 1
ATOM 7484 C CA . ARG B 1 22 ? 43.594 0.008 -6.027 1 74 22 ARG B CA 1
ATOM 7485 C C . ARG B 1 22 ? 42.844 0.033 -7.355 1 74 22 ARG B C 1
ATOM 7487 O O . ARG B 1 22 ? 42.562 -1.017 -7.938 1 74 22 ARG B O 1
ATOM 7494 N N . ARG B 1 23 ? 42.719 1.246 -7.906 1 84.31 23 ARG B N 1
ATOM 7495 C CA . ARG B 1 23 ? 41.875 1.332 -9.102 1 84.31 23 ARG B CA 1
ATOM 7496 C C . ARG B 1 23 ? 42.719 1.291 -10.367 1 84.31 23 ARG B C 1
ATOM 7498 O O . ARG B 1 23 ? 43 2.332 -10.961 1 84.31 23 ARG B O 1
ATOM 7505 N N . ILE B 1 24 ? 43.062 0.082 -10.805 1 82.81 24 ILE B N 1
ATOM 7506 C CA . ILE B 1 24 ? 44.031 -0.094 -11.891 1 82.81 24 ILE B CA 1
ATOM 7507 C C . ILE B 1 24 ? 43.344 -0.741 -13.086 1 82.81 24 ILE B C 1
ATOM 7509 O O . ILE B 1 24 ? 43.844 -0.667 -14.211 1 82.81 24 ILE B O 1
ATOM 7513 N N . LEU B 1 25 ? 42.219 -1.315 -12.953 1 88.75 25 LEU B N 1
ATOM 7514 C CA . LEU B 1 25 ? 41.594 -2.125 -14.008 1 88.75 25 LEU B CA 1
ATOM 7515 C C . LEU B 1 25 ? 40.75 -1.259 -14.938 1 88.75 25 LEU B C 1
ATOM 7517 O O . LEU B 1 25 ? 40.094 -0.329 -14.492 1 88.75 25 LEU B O 1
ATOM 7521 N N . GLY B 1 26 ? 40.812 -1.554 -16.234 1 90.38 26 GLY B N 1
ATOM 7522 C CA . GLY B 1 26 ? 40 -0.868 -17.234 1 90.38 26 GLY B CA 1
ATOM 7523 C C . GLY B 1 26 ? 38.75 -1.607 -17.594 1 90.38 26 GLY B C 1
ATOM 7524 O O . GLY B 1 26 ? 38.375 -2.594 -16.938 1 90.38 26 GLY B O 1
ATOM 7525 N N . THR B 1 27 ? 38.031 -1.111 -18.609 1 93.62 27 THR B N 1
ATOM 7526 C CA . THR B 1 27 ? 36.75 -1.656 -19.031 1 93.62 27 THR B CA 1
ATOM 7527 C C . THR B 1 27 ? 36.938 -3.037 -19.656 1 93.62 27 THR B C 1
ATOM 7529 O O . THR B 1 27 ? 36.188 -3.963 -19.344 1 93.62 27 THR B O 1
ATOM 7532 N N . PHE B 1 28 ? 37.906 -3.27 -20.453 1 94.12 28 PHE B N 1
ATOM 7533 C CA . PHE B 1 28 ? 38.125 -4.523 -21.172 1 94.12 28 PHE B CA 1
ATOM 7534 C C . PHE B 1 28 ? 38.625 -5.609 -20.219 1 94.12 28 PHE B C 1
ATOM 7536 O O . PHE B 1 28 ? 38.031 -6.684 -20.125 1 94.12 28 PHE B O 1
ATOM 7543 N N . GLY B 1 29 ? 39.594 -5.297 -19.453 1 90.12 29 GLY B N 1
ATOM 7544 C CA . GLY B 1 29 ? 40.188 -6.285 -18.578 1 90.12 29 GLY B CA 1
ATOM 7545 C C . GLY B 1 29 ? 39.406 -6.504 -17.297 1 90.12 29 GLY B C 1
ATOM 7546 O O . GLY B 1 29 ? 39.375 -7.609 -16.766 1 90.12 29 GLY B O 1
ATOM 7547 N N . GLY B 1 30 ? 38.719 -5.539 -16.922 1 90.44 30 GLY B N 1
ATOM 7548 C CA . GLY B 1 30 ? 38.125 -5.602 -15.602 1 90.44 30 GLY B CA 1
ATOM 7549 C C . GLY B 1 30 ? 36.656 -6.02 -15.648 1 90.44 30 GLY B C 1
ATOM 7550 O O . GLY B 1 30 ? 36.125 -6.504 -14.648 1 90.44 30 GLY B O 1
ATOM 7551 N N . VAL B 1 31 ? 35.969 -5.797 -16.766 1 94.44 31 VAL B N 1
ATOM 7552 C CA . VAL B 1 31 ? 34.531 -6.109 -16.781 1 94.44 31 VAL B CA 1
ATOM 7553 C C . VAL B 1 31 ? 34.219 -7.012 -17.969 1 94.44 31 VAL B C 1
ATOM 7555 O O . VAL B 1 31 ? 33.719 -8.117 -17.797 1 94.44 31 VAL B O 1
ATOM 7558 N N . PHE B 1 32 ? 34.656 -6.656 -19.156 1 96.25 32 PHE B N 1
ATOM 7559 C CA . PHE B 1 32 ? 34.312 -7.395 -20.375 1 96.25 32 PHE B CA 1
ATOM 7560 C C . PHE B 1 32 ? 34.844 -8.812 -20.312 1 96.25 32 PHE B C 1
ATOM 7562 O O . PHE B 1 32 ? 34.125 -9.781 -20.547 1 96.25 32 PHE B O 1
ATOM 7569 N N . THR B 1 33 ? 36.094 -8.977 -19.953 1 94.94 33 THR B N 1
ATOM 7570 C CA . THR B 1 33 ? 36.75 -10.273 -19.938 1 94.94 33 THR B CA 1
ATOM 7571 C C . THR B 1 33 ? 36.125 -11.188 -18.891 1 94.94 33 THR B C 1
ATOM 7573 O O . THR B 1 33 ? 35.844 -12.352 -19.156 1 94.94 33 THR B O 1
ATOM 7576 N N . LEU B 1 34 ? 35.875 -10.688 -17.797 1 93.56 34 LEU B N 1
ATOM 7577 C CA . LEU B 1 34 ? 35.344 -11.484 -16.688 1 93.56 34 LEU B CA 1
ATOM 7578 C C . LEU B 1 34 ? 33.938 -11.945 -16.953 1 93.56 34 LEU B C 1
ATOM 7580 O O . LEU B 1 34 ? 33.594 -13.117 -16.734 1 93.56 34 LEU B O 1
ATOM 7584 N N . VAL B 1 35 ? 33.125 -11.039 -17.484 1 95.38 35 VAL B N 1
ATOM 7585 C CA . VAL B 1 35 ? 31.734 -11.375 -17.75 1 95.38 35 VAL B CA 1
ATOM 7586 C C . VAL B 1 35 ? 31.656 -12.367 -18.906 1 95.38 35 VAL B C 1
ATOM 7588 O O . VAL B 1 35 ? 30.906 -13.352 -18.844 1 95.38 35 VAL B O 1
ATOM 7591 N N . THR B 1 36 ? 32.438 -12.211 -19.906 1 95.62 36 THR B N 1
ATOM 7592 C CA . THR B 1 36 ? 32.438 -13.094 -21.078 1 95.62 36 THR B CA 1
ATOM 7593 C C . THR B 1 36 ? 32.875 -14.5 -20.688 1 95.62 36 THR B C 1
ATOM 7595 O O . THR B 1 36 ? 32.219 -15.484 -21.047 1 95.62 36 THR B O 1
ATOM 7598 N N . LEU B 1 37 ? 33.906 -14.57 -19.953 1 93.88 37 LEU B N 1
ATOM 7599 C CA . LEU B 1 37 ? 34.438 -15.867 -19.562 1 93.88 37 LEU B CA 1
ATOM 7600 C C . LEU B 1 37 ? 33.469 -16.594 -18.625 1 93.88 37 LEU B C 1
ATOM 7602 O O . LEU B 1 37 ? 33.312 -17.812 -18.703 1 93.88 37 LEU B O 1
ATOM 7606 N N . SER B 1 38 ? 32.844 -15.859 -17.797 1 92.12 38 SER B N 1
ATOM 7607 C CA . SER B 1 38 ? 31.891 -16.469 -16.891 1 92.12 38 SER B CA 1
ATOM 7608 C C . SER B 1 38 ? 30.641 -16.953 -17.625 1 92.12 38 SER B C 1
ATOM 7610 O O . SER B 1 38 ? 29.984 -17.906 -17.203 1 92.12 38 SER B O 1
ATOM 7612 N N . GLN B 1 39 ? 30.328 -16.312 -18.703 1 92.81 39 GLN B N 1
ATOM 7613 C CA . GLN B 1 39 ? 29.141 -16.703 -19.484 1 92.81 39 GLN B CA 1
ATOM 7614 C C . GLN B 1 39 ? 29.438 -17.922 -20.359 1 92.81 39 GLN B C 1
ATOM 7616 O O . GLN B 1 39 ? 28.547 -18.734 -20.625 1 92.81 39 GLN B O 1
ATOM 7621 N N . PHE B 1 40 ? 30.609 -18.062 -20.875 1 92.25 40 PHE B N 1
ATOM 7622 C CA . PHE B 1 40 ? 30.969 -19.234 -21.656 1 92.25 40 PHE B CA 1
ATOM 7623 C C . PHE B 1 40 ? 31.062 -20.469 -20.766 1 92.25 40 PHE B C 1
ATOM 7625 O O . PHE B 1 40 ? 30.438 -21.5 -21.047 1 92.25 40 PHE B O 1
ATOM 7632 N N . SER B 1 41 ? 31.672 -20.266 -19.641 1 82.81 41 SER B N 1
ATOM 7633 C CA . SER B 1 41 ? 31.797 -21.266 -18.578 1 82.81 41 SER B CA 1
ATOM 7634 C C . SER B 1 41 ? 31.812 -22.672 -19.156 1 82.81 41 SER B C 1
ATOM 7636 O O . SER B 1 41 ? 32.594 -22.969 -20.062 1 82.81 41 SER B O 1
ATOM 7638 N N . SER B 1 42 ? 30.922 -23.594 -18.703 1 79.06 42 SER B N 1
ATOM 7639 C CA . SER B 1 42 ? 30.906 -25 -19.109 1 79.06 42 SER B CA 1
ATOM 7640 C C . SER B 1 42 ? 29.875 -25.219 -20.219 1 79.06 42 SER B C 1
ATOM 7642 O O . SER B 1 42 ? 29.906 -26.25 -20.891 1 79.06 42 SER B O 1
ATOM 7644 N N . VAL B 1 43 ? 29.156 -24.234 -20.547 1 82.31 43 VAL B N 1
ATOM 7645 C CA . VAL B 1 43 ? 28 -24.469 -21.406 1 82.31 43 VAL B CA 1
ATOM 7646 C C . VAL B 1 43 ? 28.422 -24.438 -22.875 1 82.31 43 VAL B C 1
ATOM 7648 O O . VAL B 1 43 ? 27.953 -25.25 -23.672 1 82.31 43 VAL B O 1
ATOM 7651 N N . VAL B 1 44 ? 29.375 -23.672 -23.188 1 86.56 44 VAL B N 1
ATOM 7652 C CA . VAL B 1 44 ? 29.672 -23.453 -24.594 1 86.56 44 VAL B CA 1
ATOM 7653 C C . VAL B 1 44 ? 30.219 -24.734 -25.219 1 86.56 44 VAL B C 1
ATOM 7655 O O . VAL B 1 44 ? 29.812 -25.125 -26.312 1 86.56 44 VAL B O 1
ATOM 7658 N N . PHE B 1 45 ? 30.969 -25.516 -24.469 1 86.38 45 PHE B N 1
ATOM 7659 C CA . PHE B 1 45 ? 31.625 -26.672 -25.078 1 86.38 45 PHE B CA 1
ATOM 7660 C C . PHE B 1 45 ? 30.969 -27.969 -24.625 1 86.38 45 PHE B C 1
ATOM 7662 O O . PHE B 1 45 ? 30.953 -28.953 -25.359 1 86.38 45 PHE B O 1
ATOM 7669 N N . LEU B 1 46 ? 30.375 -27.891 -23.484 1 81.06 46 LEU B N 1
ATOM 7670 C CA . LEU B 1 46 ? 29.969 -29.172 -22.922 1 81.06 46 LEU B CA 1
ATOM 7671 C C . LEU B 1 46 ? 28.453 -29.344 -22.969 1 81.06 46 LEU B C 1
ATOM 7673 O O . LEU B 1 46 ? 27.938 -30.453 -22.906 1 81.06 46 LEU B O 1
ATOM 7677 N N . ARG B 1 47 ? 27.766 -28.25 -23.078 1 85.81 47 ARG B N 1
ATOM 7678 C CA . ARG B 1 47 ? 26.328 -28.422 -22.859 1 85.81 47 ARG B CA 1
ATOM 7679 C C . ARG B 1 47 ? 25.531 -27.906 -24.047 1 85.81 47 ARG B C 1
ATOM 7681 O O . ARG B 1 47 ? 24.312 -28.078 -24.109 1 85.81 47 ARG B O 1
ATOM 7688 N N . LEU B 1 48 ? 26.156 -27.391 -24.969 1 90.44 48 LEU B N 1
ATOM 7689 C CA . LEU B 1 48 ? 25.406 -26.875 -26.125 1 90.44 48 LEU B CA 1
ATOM 7690 C C . LEU B 1 48 ? 24.766 -28.016 -26.906 1 90.44 48 LEU B C 1
ATOM 7692 O O . LEU B 1 48 ? 23.625 -27.891 -27.359 1 90.44 48 LEU B O 1
ATOM 7696 N N . GLY B 1 49 ? 25.5 -29.125 -27.156 1 90.06 49 GLY B N 1
ATOM 7697 C CA . GLY B 1 49 ? 24.938 -30.297 -27.812 1 90.06 49 GLY B CA 1
ATOM 7698 C C . GLY B 1 49 ? 23.766 -30.906 -27.062 1 90.06 49 GLY B C 1
ATOM 7699 O O . GLY B 1 49 ? 22.781 -31.312 -27.688 1 90.06 49 GLY B O 1
ATOM 7700 N N . PHE B 1 50 ? 23.969 -30.859 -25.828 1 89.44 50 PHE B N 1
ATOM 7701 C CA . PHE B 1 50 ? 22.922 -31.328 -24.922 1 89.44 50 PHE B CA 1
ATOM 7702 C C . PHE B 1 50 ? 21.641 -30.5 -25.094 1 89.44 50 PHE B C 1
ATOM 7704 O O . PHE B 1 50 ? 20.547 -31.062 -25.188 1 89.44 50 PHE B O 1
ATOM 7711 N N . LEU B 1 51 ? 21.781 -29.25 -25.281 1 92.56 51 LEU B N 1
ATOM 7712 C CA . LEU B 1 51 ? 20.625 -28.344 -25.422 1 92.56 51 LEU B CA 1
ATOM 7713 C C . LEU B 1 51 ? 19.969 -28.531 -26.781 1 92.56 51 LEU B C 1
ATOM 7715 O O . LEU B 1 51 ? 18.766 -28.781 -26.859 1 92.56 51 LEU B O 1
ATOM 7719 N N . VAL B 1 52 ? 20.75 -28.578 -27.797 1 94.62 52 VAL B N 1
ATOM 7720 C CA . VAL B 1 52 ? 20.219 -28.656 -29.156 1 94.62 52 VAL B CA 1
ATOM 7721 C C . VAL B 1 52 ? 19.688 -30.062 -29.422 1 94.62 52 VAL B C 1
ATOM 7723 O O . VAL B 1 52 ? 18.656 -30.234 -30.078 1 94.62 52 VAL B O 1
ATOM 7726 N N . GLY B 1 53 ? 20.312 -31.016 -28.906 1 94.56 53 GLY B N 1
ATOM 7727 C CA . GLY B 1 53 ? 19.891 -32.406 -29.109 1 94.56 53 GLY B CA 1
ATOM 7728 C C . GLY B 1 53 ? 18.578 -32.719 -28.422 1 94.56 53 GLY B C 1
ATOM 7729 O O . GLY B 1 53 ? 17.734 -33.406 -29 1 94.56 53 GLY B O 1
ATOM 7730 N N . GLN B 1 54 ? 18.438 -32.219 -27.266 1 94.19 54 GLN B N 1
ATOM 7731 C CA . GLN B 1 54 ? 17.234 -32.531 -26.484 1 94.19 54 GLN B CA 1
ATOM 7732 C C . GLN B 1 54 ? 16.094 -31.594 -26.844 1 94.19 54 GLN B C 1
ATOM 7734 O O . GLN B 1 54 ? 14.969 -32.031 -27.094 1 94.19 54 GLN B O 1
ATOM 7739 N N . ALA B 1 55 ? 16.344 -30.344 -26.938 1 94.62 55 ALA B N 1
ATOM 7740 C CA . ALA B 1 55 ? 15.281 -29.359 -27.062 1 94.62 55 ALA B CA 1
ATOM 7741 C C . ALA B 1 55 ? 15.047 -29 -28.531 1 94.62 55 ALA B C 1
ATOM 7743 O O . ALA B 1 55 ? 13.984 -28.484 -28.891 1 94.62 55 ALA B O 1
ATOM 7744 N N . GLY B 1 56 ? 15.914 -29.312 -29.375 1 95.38 56 GLY B N 1
ATOM 7745 C CA . GLY B 1 56 ? 15.82 -28.812 -30.734 1 95.38 56 GLY B CA 1
ATOM 7746 C C . GLY B 1 56 ? 16.297 -27.375 -30.859 1 95.38 56 GLY B C 1
ATOM 7747 O O . GLY B 1 56 ? 16.469 -26.672 -29.859 1 95.38 56 GLY B O 1
ATOM 7748 N N . LEU B 1 57 ? 16.5 -26.922 -32.031 1 96.44 57 LEU B N 1
ATOM 7749 C CA . LEU B 1 57 ? 17.078 -25.609 -32.281 1 96.44 57 LEU B CA 1
ATOM 7750 C C . LEU B 1 57 ? 16.109 -24.5 -31.875 1 96.44 57 LEU B C 1
ATOM 7752 O O . LEU B 1 57 ? 16.516 -23.547 -31.219 1 96.44 57 LEU B O 1
ATOM 7756 N N . LEU B 1 58 ? 14.852 -24.609 -32.156 1 96.31 58 LEU B N 1
ATOM 7757 C CA . LEU B 1 58 ? 13.883 -23.547 -31.906 1 96.31 58 LEU B CA 1
ATOM 7758 C C . LEU B 1 58 ? 13.703 -23.328 -30.406 1 96.31 58 LEU B C 1
ATOM 7760 O O . LEU B 1 58 ? 13.734 -22.203 -29.922 1 96.31 58 LEU B O 1
ATOM 7764 N N . ILE B 1 59 ? 13.547 -24.375 -29.672 1 95.38 59 ILE B N 1
ATOM 7765 C CA . ILE B 1 59 ? 13.367 -24.25 -28.234 1 95.38 59 ILE B CA 1
ATOM 7766 C C . ILE B 1 59 ? 14.672 -23.797 -27.578 1 95.38 59 ILE B C 1
ATOM 7768 O O . ILE B 1 59 ? 14.648 -23.078 -26.578 1 95.38 59 ILE B O 1
ATOM 7772 N N . THR B 1 60 ? 15.773 -24.203 -28.156 1 95.38 60 THR B N 1
ATOM 7773 C CA . THR B 1 60 ? 17.047 -23.734 -27.641 1 95.38 60 THR B CA 1
ATOM 7774 C C . THR B 1 60 ? 17.188 -22.219 -27.828 1 95.38 60 THR B C 1
ATOM 7776 O O . THR B 1 60 ? 17.609 -21.516 -26.906 1 95.38 60 THR B O 1
ATOM 7779 N N . ILE B 1 61 ? 16.766 -21.766 -28.922 1 96.06 61 ILE B N 1
ATOM 7780 C CA . ILE B 1 61 ? 16.797 -20.328 -29.172 1 96.06 61 ILE B CA 1
ATOM 7781 C C . ILE B 1 61 ? 15.844 -19.625 -28.219 1 96.06 61 ILE B C 1
ATOM 7783 O O . ILE B 1 61 ? 16.172 -18.547 -27.688 1 96.06 61 ILE B O 1
ATOM 7787 N N . LEU B 1 62 ? 14.758 -20.188 -28 1 94.69 62 LEU B N 1
ATOM 7788 C CA . LEU B 1 62 ? 13.797 -19.625 -27.062 1 94.69 62 LEU B CA 1
ATOM 7789 C C . LEU B 1 62 ? 14.367 -19.594 -25.641 1 94.69 62 LEU B C 1
ATOM 7791 O O . LEU B 1 62 ? 14.188 -18.609 -24.922 1 94.69 62 LEU B O 1
ATOM 7795 N N . GLN B 1 63 ? 15.031 -20.625 -25.281 1 93.56 63 GLN B N 1
ATOM 7796 C CA . GLN B 1 63 ? 15.609 -20.688 -23.938 1 93.56 63 GLN B CA 1
ATOM 7797 C C . GLN B 1 63 ? 16.719 -19.641 -23.781 1 93.56 63 GLN B C 1
ATOM 7799 O O . GLN B 1 63 ? 16.797 -18.969 -22.75 1 93.56 63 GLN B O 1
ATOM 7804 N N . PHE B 1 64 ? 17.484 -19.516 -24.766 1 94.44 64 PHE B N 1
ATOM 7805 C CA . PHE B 1 64 ? 18.516 -18.484 -24.734 1 94.44 64 PHE B CA 1
ATOM 7806 C C . PHE B 1 64 ? 17.891 -17.094 -24.688 1 94.44 64 PHE B C 1
ATOM 7808 O O . PHE B 1 64 ? 18.328 -16.234 -23.922 1 94.44 64 PHE B O 1
ATOM 7815 N N . SER B 1 65 ? 16.891 -16.906 -25.438 1 94.44 65 SER B N 1
ATOM 7816 C CA . SER B 1 65 ? 16.234 -15.602 -25.453 1 94.44 65 SER B CA 1
ATOM 7817 C C . SER B 1 65 ? 15.617 -15.266 -24.109 1 94.44 65 SER B C 1
ATOM 7819 O O . SER B 1 65 ? 15.734 -14.133 -23.625 1 94.44 65 SER B O 1
ATOM 7821 N N . LEU B 1 66 ? 15.023 -16.234 -23.5 1 91.69 66 LEU B N 1
ATOM 7822 C CA . LEU B 1 66 ? 14.398 -16.031 -22.188 1 91.69 66 LEU B CA 1
ATOM 7823 C C . LEU B 1 66 ? 15.453 -15.75 -21.125 1 91.69 66 LEU B C 1
ATOM 7825 O O . LEU B 1 66 ? 15.305 -14.828 -20.328 1 91.69 66 LEU B O 1
ATOM 7829 N N . ALA B 1 67 ? 16.469 -16.516 -21.141 1 92.56 67 ALA B N 1
ATOM 7830 C CA . ALA B 1 67 ? 17.531 -16.328 -20.172 1 92.56 67 ALA B CA 1
ATOM 7831 C C . ALA B 1 67 ? 18.203 -14.961 -20.328 1 92.56 67 ALA B C 1
ATOM 7833 O O . ALA B 1 67 ? 18.375 -14.234 -19.359 1 92.56 67 ALA B O 1
ATOM 7834 N N . TYR B 1 68 ? 18.469 -14.625 -21.562 1 95.31 68 TYR B N 1
ATOM 7835 C CA . TYR B 1 68 ? 19.188 -13.375 -21.797 1 95.31 68 TYR B CA 1
ATOM 7836 C C . TYR B 1 68 ? 18.266 -12.18 -21.609 1 95.31 68 TYR B C 1
ATOM 7838 O O . TYR B 1 68 ? 18.719 -11.086 -21.281 1 95.31 68 TYR B O 1
ATOM 7846 N N . LEU B 1 69 ? 17.031 -12.383 -21.75 1 94.5 69 LEU B N 1
ATOM 7847 C CA . LEU B 1 69 ? 16.094 -11.305 -21.438 1 94.5 69 LEU B CA 1
ATOM 7848 C C . LEU B 1 69 ? 16.078 -11.008 -19.953 1 94.5 69 LEU B C 1
ATOM 7850 O O . LEU B 1 69 ? 16.141 -9.852 -19.531 1 94.5 69 LEU B O 1
ATOM 7854 N N . ILE B 1 70 ? 16.016 -12.039 -19.172 1 92.94 70 ILE B N 1
ATOM 7855 C CA . ILE B 1 70 ? 16.031 -11.883 -17.719 1 92.94 70 ILE B CA 1
ATOM 7856 C C . ILE B 1 70 ? 17.344 -11.234 -17.297 1 92.94 70 ILE B C 1
ATOM 7858 O O . ILE B 1 70 ? 17.359 -10.336 -16.453 1 92.94 70 ILE B O 1
ATOM 7862 N N . LEU B 1 71 ? 18.406 -11.648 -17.922 1 94.75 71 LEU B N 1
ATOM 7863 C CA . LEU B 1 71 ? 19.719 -11.102 -17.594 1 94.75 71 LEU B CA 1
ATOM 7864 C C . LEU B 1 71 ? 19.828 -9.641 -18.016 1 94.75 71 LEU B C 1
ATOM 7866 O O . LEU B 1 71 ? 20.375 -8.812 -17.281 1 94.75 71 LEU B O 1
ATOM 7870 N N . LEU B 1 72 ? 19.297 -9.406 -19.156 1 95.69 72 LEU B N 1
ATOM 7871 C CA . LEU B 1 72 ? 19.344 -8.039 -19.656 1 95.69 72 LEU B CA 1
ATOM 7872 C C . LEU B 1 72 ? 18.594 -7.09 -18.75 1 95.69 72 LEU B C 1
ATOM 7874 O O . LEU B 1 72 ? 19.062 -5.996 -18.438 1 95.69 72 LEU B O 1
ATOM 7878 N N . LEU B 1 73 ? 17.469 -7.488 -18.297 1 95.94 73 LEU B N 1
ATOM 7879 C CA . LEU B 1 73 ? 16.688 -6.676 -17.359 1 95.94 73 LEU B CA 1
ATOM 7880 C C . LEU B 1 73 ? 17.438 -6.457 -16.062 1 95.94 73 LEU B C 1
ATOM 7882 O O . LEU B 1 73 ? 17.406 -5.363 -15.492 1 95.94 73 LEU B O 1
ATOM 7886 N N . THR B 1 74 ? 18.125 -7.41 -15.633 1 95.5 74 THR B N 1
ATOM 7887 C CA . THR B 1 74 ? 18.906 -7.301 -14.406 1 95.5 74 THR B CA 1
ATOM 7888 C C . THR B 1 74 ? 20.109 -6.391 -14.625 1 95.5 74 THR B C 1
ATOM 7890 O O . THR B 1 74 ? 20.469 -5.602 -13.742 1 95.5 74 THR B O 1
ATOM 7893 N N . ILE B 1 75 ? 20.703 -6.5 -15.781 1 96.12 75 ILE B N 1
ATOM 7894 C CA . ILE B 1 75 ? 21.859 -5.676 -16.125 1 96.12 75 ILE B CA 1
ATOM 7895 C C . ILE B 1 75 ? 21.453 -4.203 -16.156 1 96.12 75 ILE B C 1
ATOM 7897 O O . ILE B 1 75 ? 22.188 -3.338 -15.688 1 96.12 75 ILE B O 1
ATOM 7901 N N . PHE B 1 76 ? 20.297 -3.947 -16.672 1 96.19 76 PHE B N 1
ATOM 7902 C CA . PHE B 1 76 ? 19.812 -2.574 -16.672 1 96.19 76 PHE B CA 1
ATOM 7903 C C . PHE B 1 76 ? 19.719 -2.033 -15.258 1 96.19 76 PHE B C 1
ATOM 7905 O O . PHE B 1 76 ? 20.078 -0.885 -14.992 1 96.19 76 PHE B O 1
ATOM 7912 N N . SER B 1 77 ? 19.266 -2.822 -14.383 1 95.69 77 SER B N 1
ATOM 7913 C CA . SER B 1 77 ? 19.141 -2.412 -12.992 1 95.69 77 SER B CA 1
ATOM 7914 C C . SER B 1 77 ? 20.5 -2.189 -12.352 1 95.69 77 SER B C 1
ATOM 7916 O O . SER B 1 77 ? 20.703 -1.208 -11.633 1 95.69 77 SER B O 1
ATOM 7918 N N . VAL B 1 78 ? 21.438 -3.086 -12.617 1 94.38 78 VAL B N 1
ATOM 7919 C CA . VAL B 1 78 ? 22.797 -2.953 -12.062 1 94.38 78 VAL B CA 1
ATOM 7920 C C . VAL B 1 78 ? 23.453 -1.685 -12.602 1 94.38 78 VAL B C 1
ATOM 7922 O O . VAL B 1 78 ? 24.094 -0.953 -11.859 1 94.38 78 VAL B O 1
ATOM 7925 N N . CYS B 1 79 ? 23.234 -1.456 -13.836 1 94.44 79 CYS B N 1
ATOM 7926 C CA . CYS B 1 79 ? 23.828 -0.279 -14.461 1 94.44 79 CYS B CA 1
ATOM 7927 C C . CYS B 1 79 ? 23.219 1.001 -13.898 1 94.44 79 CYS B C 1
ATOM 7929 O O . CYS B 1 79 ? 23.938 1.98 -13.672 1 94.44 79 CYS B O 1
ATOM 7931 N N . ALA B 1 80 ? 22 1.007 -13.672 1 94.25 80 ALA B N 1
ATOM 7932 C CA . ALA B 1 80 ? 21.344 2.178 -13.102 1 94.25 80 ALA B CA 1
ATOM 7933 C C . ALA B 1 80 ? 21.875 2.475 -11.695 1 94.25 80 ALA B C 1
ATOM 7935 O O . ALA B 1 80 ? 22.203 3.619 -11.383 1 94.25 80 ALA B O 1
ATOM 7936 N N . ILE B 1 81 ? 22.031 1.48 -10.914 1 93.06 81 ILE B N 1
ATOM 7937 C CA . ILE B 1 81 ? 22.469 1.66 -9.531 1 93.06 81 ILE B CA 1
ATOM 7938 C C . ILE B 1 81 ? 23.953 2.004 -9.5 1 93.06 81 ILE B C 1
ATOM 7940 O O . ILE B 1 81 ? 24.375 2.873 -8.734 1 93.06 81 ILE B O 1
ATOM 7944 N N . SER B 1 82 ? 24.703 1.395 -10.359 1 91.88 82 SER B N 1
ATOM 7945 C CA . SER B 1 82 ? 26.141 1.58 -10.344 1 91.88 82 SER B CA 1
ATOM 7946 C C . SER B 1 82 ? 26.531 2.961 -10.859 1 91.88 82 SER B C 1
ATOM 7948 O O . SER B 1 82 ? 27.609 3.463 -10.555 1 91.88 82 SER B O 1
ATOM 7950 N N . THR B 1 83 ? 25.672 3.594 -11.578 1 92.12 83 THR B N 1
ATOM 7951 C CA . THR B 1 83 ? 26.016 4.887 -12.156 1 92.12 83 THR B CA 1
ATOM 7952 C C . THR B 1 83 ? 25.391 6.023 -11.359 1 92.12 83 THR B C 1
ATOM 7954 O O . THR B 1 83 ? 25.516 7.191 -11.727 1 92.12 83 THR B O 1
ATOM 7957 N N . ASN B 1 84 ? 24.703 5.703 -10.289 1 91.31 84 ASN B N 1
ATOM 7958 C CA . ASN B 1 84 ? 24.031 6.707 -9.477 1 91.31 84 ASN B CA 1
ATOM 7959 C C . ASN B 1 84 ? 24.953 7.27 -8.398 1 91.31 84 ASN B C 1
ATOM 7961 O O . ASN B 1 84 ? 24.547 8.094 -7.582 1 91.31 84 ASN B O 1
ATOM 7965 N N . GLY B 1 85 ? 26.156 6.934 -8.414 1 86.06 85 GLY B N 1
ATOM 7966 C CA . GLY B 1 85 ? 27.078 7.453 -7.43 1 86.06 85 GLY B CA 1
ATOM 7967 C C . GLY B 1 85 ? 28.406 6.695 -7.395 1 86.06 85 GLY B C 1
ATOM 7968 O O . GLY B 1 85 ? 28.578 5.723 -8.133 1 86.06 85 GLY B O 1
ATOM 7969 N N . ALA B 1 86 ? 29.172 7.191 -6.465 1 83.12 86 ALA B N 1
ATOM 7970 C CA . ALA B 1 86 ? 30.484 6.559 -6.328 1 83.12 86 ALA B CA 1
ATOM 7971 C C . ALA B 1 86 ? 30.359 5.188 -5.668 1 83.12 86 ALA B C 1
ATOM 7973 O O . ALA B 1 86 ? 29.672 5.039 -4.652 1 83.12 86 ALA B O 1
ATOM 7974 N N . ILE B 1 87 ? 30.938 4.207 -6.34 1 86.94 87 ILE B N 1
ATOM 7975 C CA . ILE B 1 87 ? 30.875 2.838 -5.844 1 86.94 87 ILE B CA 1
ATOM 7976 C C . ILE B 1 87 ? 32.219 2.412 -5.301 1 86.94 87 ILE B C 1
ATOM 7978 O O . ILE B 1 87 ? 33.281 2.723 -5.895 1 86.94 87 ILE B O 1
ATOM 7982 N N . GLU B 1 88 ? 32.188 1.833 -4.152 1 85.38 88 GLU B N 1
ATOM 7983 C CA . GLU B 1 88 ? 33.406 1.269 -3.551 1 85.38 88 GLU B CA 1
ATOM 7984 C C . GLU B 1 88 ? 33.438 -0.248 -3.721 1 85.38 88 GLU B C 1
ATOM 7986 O O . GLU B 1 88 ? 32.688 -0.811 -4.512 1 85.38 88 GLU B O 1
ATOM 7991 N N . GLY B 1 89 ? 34.406 -0.841 -3.109 1 85 89 GLY B N 1
ATOM 7992 C CA . GLY B 1 89 ? 34.562 -2.279 -3.24 1 85 89 GLY B CA 1
ATOM 7993 C C . GLY B 1 89 ? 33.438 -3.072 -2.611 1 85 89 GLY B C 1
ATOM 7994 O O . GLY B 1 89 ? 32.906 -2.678 -1.577 1 85 89 GLY B O 1
ATOM 7995 N N . GLY B 1 90 ? 33.062 -4.191 -3.311 1 85.12 90 GLY B N 1
ATOM 7996 C CA . GLY B 1 90 ? 32.031 -5.074 -2.797 1 85.12 90 GLY B CA 1
ATOM 7997 C C . GLY B 1 90 ? 30.953 -5.402 -3.824 1 85.12 90 GLY B C 1
ATOM 7998 O O . GLY B 1 90 ? 30.109 -6.266 -3.592 1 85.12 90 GLY B O 1
ATOM 7999 N N . GLY B 1 91 ? 30.953 -4.703 -4.891 1 87.38 91 GLY B N 1
ATOM 8000 C CA . GLY B 1 91 ? 30.078 -5.031 -6.004 1 87.38 91 GLY B CA 1
ATOM 8001 C C . GLY B 1 91 ? 28.609 -4.867 -5.676 1 87.38 91 GLY B C 1
ATOM 8002 O O . GLY B 1 91 ? 28.188 -3.807 -5.211 1 87.38 91 GLY B O 1
ATOM 8003 N N . VAL B 1 92 ? 27.969 -5.965 -5.789 1 86.81 92 VAL B N 1
ATOM 8004 C CA . VAL B 1 92 ? 26.516 -5.969 -5.637 1 86.81 92 VAL B CA 1
ATOM 8005 C C . VAL B 1 92 ? 26.141 -5.777 -4.168 1 86.81 92 VAL B C 1
ATOM 8007 O O . VAL B 1 92 ? 25.156 -5.117 -3.852 1 86.81 92 VAL B O 1
ATOM 8010 N N . TYR B 1 93 ? 26.953 -6.297 -3.332 1 90.5 93 TYR B N 1
ATOM 8011 C CA . TYR B 1 93 ? 26.688 -6.078 -1.916 1 90.5 93 TYR B CA 1
ATOM 8012 C C . TYR B 1 93 ? 26.719 -4.594 -1.572 1 90.5 93 TYR B C 1
ATOM 8014 O O . TYR B 1 93 ? 25.812 -4.078 -0.919 1 90.5 93 TYR B O 1
ATOM 8022 N N . TYR B 1 94 ? 27.734 -3.998 -1.995 1 90.81 94 TYR B N 1
ATOM 8023 C CA . TYR B 1 94 ? 27.875 -2.572 -1.715 1 90.81 94 TYR B CA 1
ATOM 8024 C C . TYR B 1 94 ? 26.672 -1.798 -2.258 1 90.81 94 TYR B C 1
ATOM 8026 O O . TYR B 1 94 ? 26.125 -0.938 -1.57 1 90.81 94 TYR B O 1
ATOM 8034 N N . MET B 1 95 ? 26.328 -2.125 -3.395 1 90.81 95 MET B N 1
ATOM 8035 C CA . MET B 1 95 ? 25.219 -1.438 -4.039 1 90.81 95 MET B CA 1
ATOM 8036 C C . MET B 1 95 ? 23.922 -1.652 -3.262 1 90.81 95 MET B C 1
ATOM 8038 O O . MET B 1 95 ? 23.188 -0.697 -2.979 1 90.81 95 MET B O 1
ATOM 8042 N N . LEU B 1 96 ? 23.703 -2.84 -2.865 1 91.19 96 LEU B N 1
ATOM 8043 C CA . LEU B 1 96 ? 22.438 -3.178 -2.215 1 91.19 96 LEU B CA 1
ATOM 8044 C C . LEU B 1 96 ? 22.406 -2.668 -0.778 1 91.19 96 LEU B C 1
ATOM 8046 O O . LEU B 1 96 ? 21.375 -2.217 -0.294 1 91.19 96 LEU B O 1
ATOM 8050 N N . SER B 1 97 ? 23.531 -2.74 -0.1 1 90.44 97 SER B N 1
ATOM 8051 C CA . SER B 1 97 ? 23.594 -2.291 1.287 1 90.44 97 SER B CA 1
ATOM 8052 C C . SER B 1 97 ? 23.375 -0.785 1.39 1 90.44 97 SER B C 1
ATOM 8054 O O . SER B 1 97 ? 22.75 -0.305 2.344 1 90.44 97 SER B O 1
ATOM 8056 N N . ARG B 1 98 ? 23.828 -0.094 0.393 1 89.56 98 ARG B N 1
ATOM 8057 C CA . ARG B 1 98 ? 23.688 1.36 0.411 1 89.56 98 ARG B CA 1
ATOM 8058 C C . ARG B 1 98 ? 22.297 1.794 -0.02 1 89.56 98 ARG B C 1
ATOM 8060 O O . ARG B 1 98 ? 21.844 2.891 0.323 1 89.56 98 ARG B O 1
ATOM 8067 N N . VAL B 1 99 ? 21.625 0.977 -0.751 1 88.56 99 VAL B N 1
ATOM 8068 C CA . VAL B 1 99 ? 20.297 1.336 -1.24 1 88.56 99 VAL B CA 1
ATOM 8069 C C . VAL B 1 99 ? 19.234 0.814 -0.279 1 88.56 99 VAL B C 1
ATOM 8071 O O . VAL B 1 99 ? 18.344 1.558 0.129 1 88.56 99 VAL B O 1
ATOM 8074 N N . LEU B 1 100 ? 19.328 -0.446 0.094 1 88.44 100 LEU B N 1
ATOM 8075 C CA . LEU B 1 100 ? 18.266 -1.081 0.866 1 88.44 100 LEU B CA 1
ATOM 8076 C C . LEU B 1 100 ? 18.578 -1.044 2.357 1 88.44 100 LEU B C 1
ATOM 8078 O O . LEU B 1 100 ? 17.703 -1.28 3.189 1 88.44 100 LEU B O 1
ATOM 8082 N N . GLY B 1 101 ? 19.781 -0.731 2.746 1 86.94 101 GLY B N 1
ATOM 8083 C CA . GLY B 1 101 ? 20.188 -0.737 4.145 1 86.94 101 GLY B CA 1
ATOM 8084 C C . GLY B 1 101 ? 21.109 -1.891 4.496 1 86.94 101 GLY B C 1
ATOM 8085 O O . GLY B 1 101 ? 21.219 -2.852 3.734 1 86.94 101 GLY B O 1
ATOM 8086 N N . PRO B 1 102 ? 21.672 -1.806 5.578 1 88.19 102 PRO B N 1
ATOM 8087 C CA . PRO B 1 102 ? 22.656 -2.822 5.957 1 88.19 102 PRO B CA 1
ATOM 8088 C C . PRO B 1 102 ? 22.016 -4.176 6.27 1 88.19 102 PRO B C 1
ATOM 8090 O O . PRO B 1 102 ? 22.625 -5.219 6.02 1 88.19 102 PRO B O 1
ATOM 8093 N N . GLU B 1 103 ? 20.781 -4.227 6.777 1 89.38 103 GLU B N 1
ATOM 8094 C CA . GLU B 1 103 ? 20.141 -5.492 7.141 1 89.38 103 GLU B CA 1
ATOM 8095 C C . GLU B 1 103 ? 19.828 -6.32 5.902 1 89.38 103 GLU B C 1
ATOM 8097 O O . GLU B 1 103 ? 20.281 -7.461 5.773 1 89.38 103 GLU B O 1
ATOM 8102 N N . PHE B 1 104 ? 19.109 -5.715 4.992 1 89.75 104 PHE B N 1
ATOM 8103 C CA . PHE B 1 104 ? 18.734 -6.438 3.783 1 89.75 104 PHE B CA 1
ATOM 8104 C C . PHE B 1 104 ? 19.938 -6.621 2.865 1 89.75 104 PHE B C 1
ATOM 8106 O O . PHE B 1 104 ? 20.109 -7.68 2.258 1 89.75 104 PHE B O 1
ATOM 8113 N N . GLY B 1 105 ? 20.766 -5.578 2.742 1 90.88 105 GLY B N 1
ATOM 8114 C CA . GLY B 1 105 ? 21.969 -5.688 1.941 1 90.88 105 GLY B CA 1
ATOM 8115 C C . GLY B 1 105 ? 22.938 -6.738 2.457 1 90.88 105 GLY B C 1
ATOM 8116 O O . GLY B 1 105 ? 23.547 -7.461 1.671 1 90.88 105 GLY B O 1
ATOM 8117 N N . GLY B 1 106 ? 23.016 -6.773 3.773 1 90.75 106 GLY B N 1
ATOM 8118 C CA . GLY B 1 106 ? 23.859 -7.797 4.355 1 90.75 106 GLY B CA 1
ATOM 8119 C C . GLY B 1 106 ? 23.359 -9.203 4.129 1 90.75 106 GLY B C 1
ATOM 8120 O O . GLY B 1 106 ? 24.125 -10.117 3.838 1 90.75 106 GLY B O 1
ATOM 8121 N N . ALA B 1 107 ? 22.125 -9.375 4.199 1 92.56 107 ALA B N 1
ATOM 8122 C CA . ALA B 1 107 ? 21.531 -10.695 3.984 1 92.56 107 ALA B CA 1
ATOM 8123 C C . ALA B 1 107 ? 21.688 -11.141 2.533 1 92.56 107 ALA B C 1
ATOM 8125 O O . ALA B 1 107 ? 22.141 -12.25 2.268 1 92.56 107 ALA B O 1
ATOM 8126 N N . VAL B 1 108 ? 21.391 -10.281 1.632 1 92.94 108 VAL B N 1
ATOM 8127 C CA . VAL B 1 108 ? 21.516 -10.617 0.217 1 92.94 108 VAL B CA 1
ATOM 8128 C C . VAL B 1 108 ? 22.984 -10.789 -0.156 1 92.94 108 VAL B C 1
ATOM 8130 O O . VAL B 1 108 ? 23.328 -11.641 -0.974 1 92.94 108 VAL B O 1
ATOM 8133 N N . GLY B 1 109 ? 23.781 -9.891 0.442 1 92.94 109 GLY B N 1
ATOM 8134 C CA . GLY B 1 109 ? 25.203 -10.047 0.221 1 92.94 109 GLY B CA 1
ATOM 8135 C C . GLY B 1 109 ? 25.734 -11.406 0.654 1 92.94 109 GLY B C 1
ATOM 8136 O O . GLY B 1 109 ? 26.594 -11.992 -0.021 1 92.94 109 GLY B O 1
ATOM 8137 N N . SER B 1 110 ? 25.234 -11.922 1.669 1 92.69 110 SER B N 1
ATOM 8138 C CA . SER B 1 110 ? 25.656 -13.242 2.145 1 92.69 110 SER B CA 1
ATOM 8139 C C . SER B 1 110 ? 25.172 -14.344 1.203 1 92.69 110 SER B C 1
ATOM 8141 O O . SER B 1 110 ? 25.922 -15.289 0.923 1 92.69 110 SER B O 1
ATOM 8143 N N . VAL B 1 111 ? 24.016 -14.219 0.803 1 92.12 111 VAL B N 1
ATOM 8144 C CA . VAL B 1 111 ? 23.5 -15.195 -0.142 1 92.12 111 VAL B CA 1
ATOM 8145 C C . VAL B 1 111 ? 24.266 -15.117 -1.456 1 92.12 111 VAL B C 1
ATOM 8147 O O . VAL B 1 111 ? 24.562 -16.141 -2.074 1 92.12 111 VAL B O 1
ATOM 8150 N N . PHE B 1 112 ? 24.562 -13.953 -1.838 1 93.19 112 PHE B N 1
ATOM 8151 C CA . PHE B 1 112 ? 25.344 -13.758 -3.055 1 93.19 112 PHE B CA 1
ATOM 8152 C C . PHE B 1 112 ? 26.734 -14.344 -2.902 1 93.19 112 PHE B C 1
ATOM 8154 O O . PHE B 1 112 ? 27.281 -14.914 -3.848 1 93.19 112 PHE B O 1
ATOM 8161 N N . TYR B 1 113 ? 27.281 -14.195 -1.752 1 94.25 113 TYR B N 1
ATOM 8162 C CA . TYR B 1 113 ? 28.562 -14.828 -1.469 1 94.25 113 TYR B CA 1
ATOM 8163 C C . TYR B 1 113 ? 28.469 -16.344 -1.61 1 94.25 113 TYR B C 1
ATOM 8165 O O . TYR B 1 113 ? 29.344 -16.969 -2.211 1 94.25 113 TYR B O 1
ATOM 8173 N N . CYS B 1 114 ? 27.469 -16.844 -1.097 1 93.44 114 CYS B N 1
ATOM 8174 C CA . CYS B 1 114 ? 27.266 -18.281 -1.222 1 93.44 114 CYS B CA 1
ATOM 8175 C C . CYS B 1 114 ? 27.141 -18.688 -2.686 1 93.44 114 CYS B C 1
ATOM 8177 O O . CYS B 1 114 ? 27.656 -19.734 -3.086 1 93.44 114 CYS B O 1
ATOM 8179 N N . SER B 1 115 ? 26.484 -17.859 -3.436 1 92.62 115 SER B N 1
ATOM 8180 C CA . SER B 1 115 ? 26.359 -18.172 -4.855 1 92.62 115 SER B CA 1
ATOM 8181 C C . SER B 1 115 ? 27.719 -18.203 -5.543 1 92.62 115 SER B C 1
ATOM 8183 O O . SER B 1 115 ? 27.969 -19.062 -6.391 1 92.62 115 SER B O 1
ATOM 8185 N N . GLN B 1 116 ? 28.578 -17.281 -5.168 1 94.5 116 GLN B N 1
ATOM 8186 C CA . GLN B 1 116 ? 29.906 -17.25 -5.762 1 94.5 116 GLN B CA 1
ATOM 8187 C C . GLN B 1 116 ? 30.719 -18.484 -5.375 1 94.5 116 GLN B C 1
ATOM 8189 O O . GLN B 1 116 ? 31.391 -19.078 -6.215 1 94.5 116 GLN B O 1
ATOM 8194 N N . VAL B 1 117 ? 30.609 -18.906 -4.184 1 95.75 117 VAL B N 1
ATOM 8195 C CA . VAL B 1 117 ? 31.344 -20.062 -3.682 1 95.75 117 VAL B CA 1
ATOM 8196 C C . VAL B 1 117 ? 30.844 -21.328 -4.375 1 95.75 117 VAL B C 1
ATOM 8198 O O . VAL B 1 117 ? 31.641 -22.109 -4.887 1 95.75 117 VAL B O 1
ATOM 8201 N N . PHE B 1 118 ? 29.594 -21.484 -4.453 1 93.56 118 PHE B N 1
ATOM 8202 C CA . PHE B 1 118 ? 29.016 -22.656 -5.082 1 93.56 118 PHE B CA 1
ATOM 8203 C C . PHE B 1 118 ? 29.312 -22.672 -6.574 1 93.56 118 PHE B C 1
ATOM 8205 O O . PHE B 1 118 ? 29.531 -23.734 -7.16 1 93.56 118 PHE B O 1
ATOM 8212 N N . CYS B 1 119 ? 29.281 -21.5 -7.148 1 93.06 119 CYS B N 1
ATOM 8213 C CA . CYS B 1 119 ? 29.516 -21.422 -8.586 1 93.06 119 CYS B CA 1
ATOM 8214 C C . CYS B 1 119 ? 30.969 -21.766 -8.906 1 93.06 119 CYS B C 1
ATOM 8216 O O . CYS B 1 119 ? 31.25 -22.438 -9.906 1 93.06 119 CYS B O 1
ATOM 8218 N N . ALA B 1 120 ? 31.828 -21.281 -8.062 1 94.81 120 ALA B N 1
ATOM 8219 C CA . ALA B 1 120 ? 33.219 -21.656 -8.242 1 94.81 120 ALA B CA 1
ATOM 8220 C C . ALA B 1 120 ? 33.406 -23.172 -8.164 1 94.81 120 ALA B C 1
ATOM 8222 O O . ALA B 1 120 ? 34.125 -23.766 -8.984 1 94.81 120 ALA B O 1
ATOM 8223 N N . ALA B 1 121 ? 32.781 -23.75 -7.238 1 95.25 121 ALA B N 1
ATOM 8224 C CA . ALA B 1 121 ? 32.844 -25.203 -7.086 1 95.25 121 ALA B CA 1
ATOM 8225 C C . ALA B 1 121 ? 32.25 -25.922 -8.297 1 95.25 121 ALA B C 1
ATOM 8227 O O . ALA B 1 121 ? 32.75 -26.953 -8.734 1 95.25 121 ALA B O 1
ATOM 8228 N N . LEU B 1 122 ? 31.203 -25.375 -8.805 1 89.88 122 LEU B N 1
ATOM 8229 C CA . LEU B 1 122 ? 30.531 -25.953 -9.969 1 89.88 122 LEU B CA 1
ATOM 8230 C C . LEU B 1 122 ? 31.469 -25.984 -11.172 1 89.88 122 LEU B C 1
ATOM 8232 O O . LEU B 1 122 ? 31.578 -27 -11.852 1 89.88 122 LEU B O 1
ATOM 8236 N N . TYR B 1 123 ? 32.219 -24.938 -11.43 1 92 123 TYR B N 1
ATOM 8237 C CA . TYR B 1 123 ? 33.094 -24.844 -12.602 1 92 123 TYR B CA 1
ATOM 8238 C C . TYR B 1 123 ? 34.312 -25.719 -12.414 1 92 123 TYR B C 1
ATOM 8240 O O . TYR B 1 123 ? 34.844 -26.281 -13.383 1 92 123 TYR B O 1
ATOM 8248 N N . ILE B 1 124 ? 34.75 -25.828 -11.203 1 94.31 124 ILE B N 1
ATOM 8249 C CA . ILE B 1 124 ? 35.875 -26.719 -10.945 1 94.31 124 ILE B CA 1
ATOM 8250 C C . ILE B 1 124 ? 35.438 -28.172 -11.141 1 94.31 124 ILE B C 1
ATOM 8252 O O . ILE B 1 124 ? 36.188 -28.969 -11.703 1 94.31 124 ILE B O 1
ATOM 8256 N N . ALA B 1 125 ? 34.281 -28.438 -10.688 1 89.44 125 ALA B N 1
ATOM 8257 C CA . ALA B 1 125 ? 33.75 -29.766 -10.906 1 89.44 125 ALA B CA 1
ATOM 8258 C C . ALA B 1 125 ? 33.594 -30.062 -12.398 1 89.44 125 ALA B C 1
ATOM 8260 O O . ALA B 1 125 ? 33.875 -31.188 -12.844 1 89.44 125 ALA B O 1
ATOM 8261 N N . ALA B 1 126 ? 33.156 -29.094 -13.094 1 86.69 126 ALA B N 1
ATOM 8262 C CA . ALA B 1 126 ? 33.062 -29.25 -14.547 1 86.69 126 ALA B CA 1
ATOM 8263 C C . ALA B 1 126 ? 34.438 -29.484 -15.164 1 86.69 126 ALA B C 1
ATOM 8265 O O . ALA B 1 126 ? 34.594 -30.281 -16.078 1 86.69 126 ALA B O 1
ATOM 8266 N N . PHE B 1 127 ? 35.438 -28.781 -14.664 1 90.5 127 PHE B N 1
ATOM 8267 C CA . PHE B 1 127 ? 36.812 -28.969 -15.094 1 90.5 127 PHE B CA 1
ATOM 8268 C C . PHE B 1 127 ? 37.281 -30.406 -14.844 1 90.5 127 PHE B C 1
ATOM 8270 O O . PHE B 1 127 ? 37.844 -31.031 -15.734 1 90.5 127 PHE B O 1
ATOM 8277 N N . VAL B 1 128 ? 37 -30.891 -13.727 1 88.56 128 VAL B N 1
ATOM 8278 C CA . VAL B 1 128 ? 37.406 -32.25 -13.344 1 88.56 128 VAL B CA 1
ATOM 8279 C C . VAL B 1 128 ? 36.688 -33.281 -14.18 1 88.56 128 VAL B C 1
ATOM 8281 O O . VAL B 1 128 ? 37.281 -34.281 -14.594 1 88.56 128 VAL B O 1
ATOM 8284 N N . GLU B 1 129 ? 35.5 -33.031 -14.383 1 79.69 129 GLU B N 1
ATOM 8285 C CA . GLU B 1 129 ? 34.719 -33.938 -15.234 1 79.69 129 GLU B CA 1
ATOM 8286 C C . GLU B 1 129 ? 35.312 -34 -16.641 1 79.69 129 GLU B C 1
ATOM 8288 O O . GLU B 1 129 ? 35.375 -35.062 -17.25 1 79.69 129 GLU B O 1
ATOM 8293 N N . ALA B 1 130 ? 35.688 -32.844 -17.141 1 81.69 130 ALA B N 1
ATOM 8294 C CA . ALA B 1 130 ? 36.281 -32.812 -18.469 1 81.69 130 ALA B CA 1
ATOM 8295 C C . ALA B 1 130 ? 37.656 -33.531 -18.484 1 81.69 130 ALA B C 1
ATOM 8297 O O . ALA B 1 130 ? 37.969 -34.25 -19.438 1 81.69 130 ALA B O 1
ATOM 8298 N N . VAL B 1 131 ? 38.375 -33.406 -17.438 1 84.38 131 VAL B N 1
ATOM 8299 C CA . VAL B 1 131 ? 39.656 -34.062 -17.328 1 84.38 131 VAL B CA 1
ATOM 8300 C C . VAL B 1 131 ? 39.469 -35.562 -17.219 1 84.38 131 VAL B C 1
ATOM 8302 O O . VAL B 1 131 ? 40.188 -36.344 -17.859 1 84.38 131 VAL B O 1
ATOM 8305 N N . CYS B 1 132 ? 38.562 -36 -16.484 1 80.19 132 CYS B N 1
ATOM 8306 C CA . CYS B 1 132 ? 38.312 -37.438 -16.297 1 80.19 132 CYS B CA 1
ATOM 8307 C C . CYS B 1 132 ? 37.75 -38.062 -17.578 1 80.19 132 CYS B C 1
ATOM 8309 O O . CYS B 1 132 ? 38.094 -39.188 -17.891 1 80.19 132 CYS B O 1
ATOM 8311 N N . ALA B 1 133 ? 36.969 -37.312 -18.25 1 74.44 133 ALA B N 1
ATOM 8312 C CA . ALA B 1 133 ? 36.375 -37.844 -19.484 1 74.44 133 ALA B CA 1
ATOM 8313 C C . ALA B 1 133 ? 37.438 -38 -20.578 1 74.44 133 ALA B C 1
ATOM 8315 O O . ALA B 1 133 ? 37.344 -38.906 -21.422 1 74.44 133 ALA B O 1
ATOM 8316 N N . ASN B 1 134 ? 38.5 -37.188 -20.516 1 79.5 134 ASN B N 1
ATOM 8317 C CA . ASN B 1 134 ? 39.469 -37.219 -21.594 1 79.5 134 ASN B CA 1
ATOM 8318 C C . ASN B 1 134 ? 40.719 -38 -21.219 1 79.5 134 ASN B C 1
ATOM 8320 O O . ASN B 1 134 ? 41.344 -38.625 -22.062 1 79.5 134 ASN B O 1
ATOM 8324 N N . PHE B 1 135 ? 41.031 -38 -19.906 1 81.5 135 PHE B N 1
ATOM 8325 C CA . PHE B 1 135 ? 42.312 -38.625 -19.516 1 81.5 135 PHE B CA 1
ATOM 8326 C C . PHE B 1 135 ? 42.094 -39.781 -18.562 1 81.5 135 PHE B C 1
ATOM 8328 O O . PHE B 1 135 ? 43.031 -40.406 -18.125 1 81.5 135 PHE B O 1
ATOM 8335 N N . GLY B 1 136 ? 40.844 -40.031 -18.203 1 77.44 136 GLY B N 1
ATOM 8336 C CA . GLY B 1 136 ? 40.562 -41.156 -17.328 1 77.44 136 GLY B CA 1
ATOM 8337 C C . GLY B 1 136 ? 40.531 -42.5 -18.047 1 77.44 136 GLY B C 1
ATOM 8338 O O . GLY B 1 136 ? 40.875 -42.562 -19.219 1 77.44 136 GLY B O 1
ATOM 8339 N N . PRO B 1 137 ? 40.188 -43.531 -17.281 1 72.31 137 PRO B N 1
ATOM 8340 C CA . PRO B 1 137 ? 40.062 -44.844 -17.938 1 72.31 137 PRO B CA 1
ATOM 8341 C C . PRO B 1 137 ? 38.969 -44.844 -19.031 1 72.31 137 PRO B C 1
ATOM 8343 O O . PRO B 1 137 ? 37.812 -44.562 -18.75 1 72.31 137 PRO B O 1
ATOM 8346 N N . GLY B 1 138 ? 39.438 -45.156 -20.281 1 63.97 138 GLY B N 1
ATOM 8347 C CA . GLY B 1 138 ? 38.531 -45.125 -21.406 1 63.97 138 GLY B CA 1
ATOM 8348 C C . GLY B 1 138 ? 38.344 -43.75 -22.016 1 63.97 138 GLY B C 1
ATOM 8349 O O . GLY B 1 138 ? 37.375 -43.5 -22.734 1 63.97 138 GLY B O 1
ATOM 8350 N N . GLY B 1 139 ? 39.281 -42.875 -21.641 1 67.88 139 GLY B N 1
ATOM 8351 C CA . GLY B 1 139 ? 39.188 -41.5 -22.078 1 67.88 139 GLY B CA 1
ATOM 8352 C C . GLY B 1 139 ? 39.281 -41.344 -23.594 1 67.88 139 GLY B C 1
ATOM 8353 O O . GLY B 1 139 ? 39.844 -42.219 -24.266 1 67.88 139 GLY B O 1
ATOM 8354 N N . VAL B 1 140 ? 38.75 -40.281 -24.141 1 69.5 140 VAL B N 1
ATOM 8355 C CA . VAL B 1 140 ? 38.625 -40.031 -25.562 1 69.5 140 VAL B CA 1
ATOM 8356 C C . VAL B 1 140 ? 40 -39.719 -26.156 1 69.5 140 VAL B C 1
ATOM 8358 O O . VAL B 1 140 ? 40.344 -40.188 -27.234 1 69.5 140 VAL B O 1
ATOM 8361 N N . LEU B 1 141 ? 40.812 -38.938 -25.422 1 76.62 141 LEU B N 1
ATOM 8362 C CA . LEU B 1 141 ? 42.125 -38.531 -25.984 1 76.62 141 LEU B CA 1
ATOM 8363 C C . LEU B 1 141 ? 43.188 -39.562 -25.641 1 76.62 141 LEU B C 1
ATOM 8365 O O . LEU B 1 141 ? 43.844 -40.094 -26.547 1 76.62 141 LEU B O 1
ATOM 8369 N N . VAL B 1 142 ? 43.406 -39.688 -24.234 1 75.56 142 VAL B N 1
ATOM 8370 C CA . VAL B 1 142 ? 44.406 -40.656 -23.781 1 75.56 142 VAL B CA 1
ATOM 8371 C C . VAL B 1 142 ? 43.844 -41.531 -22.688 1 75.56 142 VAL B C 1
ATOM 8373 O O . VAL B 1 142 ? 43.312 -41.031 -21.703 1 75.56 142 VAL B O 1
ATOM 8376 N N . SER B 1 143 ? 43.781 -42.812 -23.031 1 71.5 143 SER B N 1
ATOM 8377 C CA . SER B 1 143 ? 43.188 -43.719 -22.078 1 71.5 143 SER B CA 1
ATOM 8378 C C . SER B 1 143 ? 44.156 -44.062 -20.953 1 71.5 143 SER B C 1
ATOM 8380 O O . SER B 1 143 ? 45.312 -44.375 -21.219 1 71.5 143 SER B O 1
ATOM 8382 N N . GLY B 1 144 ? 43.75 -43.906 -19.594 1 67.44 144 GLY B N 1
ATOM 8383 C CA . GLY B 1 144 ? 44.406 -44.5 -18.469 1 67.44 144 GLY B CA 1
ATOM 8384 C C . GLY B 1 144 ? 45.469 -43.625 -17.859 1 67.44 144 GLY B C 1
ATOM 8385 O O . GLY B 1 144 ? 46.375 -44.094 -17.172 1 67.44 144 GLY B O 1
ATOM 8386 N N . THR B 1 145 ? 45.625 -42.344 -18.266 1 71.56 145 THR B N 1
ATOM 8387 C CA . THR B 1 145 ? 46.688 -41.5 -17.688 1 71.56 145 THR B CA 1
ATOM 8388 C C . THR B 1 145 ? 46.312 -41.094 -16.266 1 71.56 145 THR B C 1
ATOM 8390 O O . THR B 1 145 ? 47.188 -41 -15.398 1 71.56 145 THR B O 1
ATOM 8393 N N . LEU B 1 146 ? 45.031 -40.906 -16.047 1 75.12 146 LEU B N 1
ATOM 8394 C CA . LEU B 1 146 ? 44.594 -40.562 -14.695 1 75.12 146 LEU B CA 1
ATOM 8395 C C . LEU B 1 146 ? 44.344 -41.812 -13.859 1 75.12 146 LEU B C 1
ATOM 8397 O O . LEU B 1 146 ? 43.938 -42.844 -14.391 1 75.12 146 LEU B O 1
ATOM 8401 N N . ILE B 1 147 ? 44.719 -41.844 -12.656 1 65.31 147 ILE B N 1
ATOM 8402 C CA . ILE B 1 147 ? 44.781 -43 -11.766 1 65.31 147 ILE B CA 1
ATOM 8403 C C . ILE B 1 147 ? 43.375 -43.531 -11.562 1 65.31 147 ILE B C 1
ATOM 8405 O O . ILE B 1 147 ? 43.156 -44.75 -11.57 1 65.31 147 ILE B O 1
ATOM 8409 N N . GLY B 1 148 ? 42.312 -42.656 -11.203 1 69.62 148 GLY B N 1
ATOM 8410 C CA . GLY B 1 148 ? 41 -43.188 -10.906 1 69.62 148 GLY B CA 1
ATOM 8411 C C . GLY B 1 148 ? 39.906 -42.156 -11.078 1 69.62 148 GLY B C 1
ATOM 8412 O O . GLY B 1 148 ? 40.188 -40.938 -11.164 1 69.62 148 GLY B O 1
ATOM 8413 N N . VAL B 1 149 ? 38.688 -42.688 -11.312 1 75.12 149 VAL B N 1
ATOM 8414 C CA . VAL B 1 149 ? 37.562 -41.812 -11.523 1 75.12 149 VAL B CA 1
ATOM 8415 C C . VAL B 1 149 ? 36.562 -41.969 -10.383 1 75.12 149 VAL B C 1
ATOM 8417 O O . VAL B 1 149 ? 35.375 -41.688 -10.539 1 75.12 149 VAL B O 1
ATOM 8420 N N . THR B 1 150 ? 37.125 -42.469 -9.156 1 78.75 150 THR B N 1
ATOM 8421 C CA . THR B 1 150 ? 36.25 -42.594 -7.992 1 78.75 150 THR B CA 1
ATOM 8422 C C . THR B 1 150 ? 36.031 -41.25 -7.32 1 78.75 150 THR B C 1
ATOM 8424 O O . THR B 1 150 ? 36.625 -40.25 -7.703 1 78.75 150 THR B O 1
ATOM 8427 N N . PHE B 1 151 ? 35.125 -41.188 -6.406 1 84.94 151 PHE B N 1
ATOM 8428 C CA . PHE B 1 151 ? 34.75 -39.938 -5.723 1 84.94 151 PHE B CA 1
ATOM 8429 C C . PHE B 1 151 ? 35.969 -39.281 -5.102 1 84.94 151 PHE B C 1
ATOM 8431 O O . PHE B 1 151 ? 36.156 -38.062 -5.27 1 84.94 151 PHE B O 1
ATOM 8438 N N . TRP B 1 152 ? 36.812 -40 -4.426 1 88.62 152 TRP B N 1
ATOM 8439 C CA . TRP B 1 152 ? 37.938 -39.438 -3.684 1 88.62 152 TRP B CA 1
ATOM 8440 C C . TRP B 1 152 ? 39 -38.938 -4.633 1 88.62 152 TRP B C 1
ATOM 8442 O O . TRP B 1 152 ? 39.719 -37.969 -4.336 1 88.62 152 TRP B O 1
ATOM 8452 N N . TRP B 1 153 ? 39.125 -39.594 -5.777 1 87.44 153 TRP B N 1
ATOM 8453 C CA . TRP B 1 153 ? 40.062 -39.094 -6.777 1 87.44 153 TRP B CA 1
ATOM 8454 C C . TRP B 1 153 ? 39.594 -37.812 -7.41 1 87.44 153 TRP B C 1
ATOM 8456 O O . TRP B 1 153 ? 40.375 -36.875 -7.594 1 87.44 153 TRP B O 1
ATOM 8466 N N . LYS B 1 154 ? 38.375 -37.812 -7.766 1 88.25 154 LYS B N 1
ATOM 8467 C CA . LYS B 1 154 ? 37.781 -36.594 -8.305 1 88.25 154 LYS B CA 1
ATOM 8468 C C . LYS B 1 154 ? 37.938 -35.438 -7.305 1 88.25 154 LYS B C 1
ATOM 8470 O O . LYS B 1 154 ? 38.188 -34.312 -7.695 1 88.25 154 LYS B O 1
ATOM 8475 N N . TYR B 1 155 ? 37.719 -35.781 -6.02 1 92.81 155 TYR B N 1
ATOM 8476 C CA . TYR B 1 155 ? 37.844 -34.781 -4.957 1 92.81 155 TYR B CA 1
ATOM 8477 C C . TYR B 1 155 ? 39.281 -34.25 -4.914 1 92.81 155 TYR B C 1
ATOM 8479 O O . TYR B 1 155 ? 39.5 -33.031 -4.746 1 92.81 155 TYR B O 1
ATOM 8487 N N . LEU B 1 156 ? 40.188 -35.125 -5.113 1 92.75 156 LEU B N 1
ATOM 8488 C CA . LEU B 1 156 ? 41.562 -34.719 -5.094 1 92.75 156 LEU B CA 1
ATOM 8489 C C . LEU B 1 156 ? 41.906 -33.844 -6.289 1 92.75 156 LEU B C 1
ATOM 8491 O O . LEU B 1 156 ? 42.625 -32.844 -6.152 1 92.75 156 LEU B O 1
ATOM 8495 N N . TYR B 1 157 ? 41.438 -34.219 -7.445 1 93.38 157 TYR B N 1
ATOM 8496 C CA . TYR B 1 157 ? 41.688 -33.406 -8.625 1 93.38 157 TYR B CA 1
ATOM 8497 C C . TYR B 1 157 ? 41.094 -32 -8.438 1 93.38 157 TYR B C 1
ATOM 8499 O O . TYR B 1 157 ? 41.688 -31 -8.812 1 93.38 157 TYR B O 1
ATOM 8507 N N . ALA B 1 158 ? 39.906 -31.969 -7.922 1 95.5 158 ALA B N 1
ATOM 8508 C CA . ALA B 1 158 ? 39.25 -30.688 -7.668 1 95.5 158 ALA B CA 1
ATOM 8509 C C . ALA B 1 158 ? 40.062 -29.844 -6.684 1 95.5 158 ALA B C 1
ATOM 8511 O O . ALA B 1 158 ? 40.188 -28.625 -6.867 1 95.5 158 ALA B O 1
ATOM 8512 N N . SER B 1 159 ? 40.594 -30.484 -5.676 1 96.31 159 SER B N 1
ATOM 8513 C CA . SER B 1 159 ? 41.375 -29.781 -4.68 1 96.31 159 SER B CA 1
ATOM 8514 C C . SER B 1 159 ? 42.656 -29.234 -5.293 1 96.31 159 SER B C 1
ATOM 8516 O O . SER B 1 159 ? 43.125 -28.141 -4.93 1 96.31 159 SER B O 1
ATOM 8518 N N . CYS B 1 160 ? 43.188 -29.953 -6.18 1 95.5 160 CYS B N 1
ATOM 8519 C CA . CYS B 1 160 ? 44.406 -29.484 -6.848 1 95.5 160 CYS B CA 1
ATOM 8520 C C . CYS B 1 160 ? 44.094 -28.266 -7.715 1 95.5 160 CYS B C 1
ATOM 8522 O O . CYS B 1 160 ? 44.906 -27.328 -7.742 1 95.5 160 CYS B O 1
ATOM 8524 N N . VAL B 1 161 ? 43.031 -28.359 -8.422 1 96.12 161 VAL B N 1
ATOM 8525 C CA . VAL B 1 161 ? 42.656 -27.219 -9.25 1 96.12 161 VAL B CA 1
ATOM 8526 C C . VAL B 1 161 ? 42.375 -26.016 -8.367 1 96.12 161 VAL B C 1
ATOM 8528 O O . VAL B 1 161 ? 42.75 -24.891 -8.695 1 96.12 161 VAL B O 1
ATOM 8531 N N . ASN B 1 162 ? 41.656 -26.234 -7.262 1 97.5 162 ASN B N 1
ATOM 8532 C CA . ASN B 1 162 ? 41.375 -25.172 -6.312 1 97.5 162 ASN B CA 1
ATOM 8533 C C . ASN B 1 162 ? 42.656 -24.562 -5.742 1 97.5 162 ASN B C 1
ATOM 8535 O O . ASN B 1 162 ? 42.75 -23.344 -5.559 1 97.5 162 ASN B O 1
ATOM 8539 N N . LEU B 1 163 ? 43.625 -25.375 -5.496 1 96.62 163 LEU B N 1
ATOM 8540 C CA . LEU B 1 163 ? 44.906 -24.906 -5.004 1 96.62 163 LEU B CA 1
ATOM 8541 C C . LEU B 1 163 ? 45.625 -24.078 -6.062 1 96.62 163 LEU B C 1
ATOM 8543 O O . LEU B 1 163 ? 46.25 -23.062 -5.738 1 96.62 163 LEU B O 1
ATOM 8547 N N . PHE B 1 164 ? 45.531 -24.484 -7.223 1 95.25 164 PHE B N 1
ATOM 8548 C CA . PHE B 1 164 ? 46.125 -23.719 -8.312 1 95.25 164 PHE B CA 1
ATOM 8549 C C . PHE B 1 164 ? 45.469 -22.328 -8.391 1 95.25 164 PHE B C 1
ATOM 8551 O O . PHE B 1 164 ? 46.188 -21.328 -8.539 1 95.25 164 PHE B O 1
ATOM 8558 N N . CYS B 1 165 ? 44.156 -22.297 -8.375 1 96.06 165 CYS B N 1
ATOM 8559 C CA . CYS B 1 165 ? 43.469 -21.031 -8.398 1 96.06 165 CYS B CA 1
ATOM 8560 C C . CYS B 1 165 ? 43.875 -20.156 -7.227 1 96.06 165 CYS B C 1
ATOM 8562 O O . CYS B 1 165 ? 44.031 -18.938 -7.371 1 96.06 165 CYS B O 1
ATOM 8564 N N . LEU B 1 166 ? 44.094 -20.766 -6.043 1 96.25 166 LEU B N 1
ATOM 8565 C CA . LEU B 1 166 ? 44.5 -20.047 -4.855 1 96.25 166 LEU B CA 1
ATOM 8566 C C . LEU B 1 166 ? 45.875 -19.406 -5.074 1 96.25 166 LEU B C 1
ATOM 8568 O O . LEU B 1 166 ? 46.094 -18.25 -4.695 1 96.25 166 LEU B O 1
ATOM 8572 N N . LEU B 1 167 ? 46.75 -20.078 -5.719 1 93.94 167 LEU B N 1
ATOM 8573 C CA . LEU B 1 167 ? 48.094 -19.578 -5.961 1 93.94 167 LEU B CA 1
ATOM 8574 C C . LEU B 1 167 ? 48.062 -18.375 -6.898 1 93.94 167 LEU B C 1
ATOM 8576 O O . LEU B 1 167 ? 48.812 -17.422 -6.723 1 93.94 167 LEU B O 1
ATOM 8580 N N . VAL B 1 168 ? 47.219 -18.406 -7.816 1 92.25 168 VAL B N 1
ATOM 8581 C CA . VAL B 1 168 ? 47.094 -17.297 -8.75 1 92.25 168 VAL B CA 1
ATOM 8582 C C . VAL B 1 168 ? 46.531 -16.078 -8.031 1 92.25 168 VAL B C 1
ATOM 8584 O O . VAL B 1 168 ? 47 -14.953 -8.234 1 92.25 168 VAL B O 1
ATOM 8587 N N . LEU B 1 169 ? 45.562 -16.281 -7.18 1 92.94 169 LEU B N 1
ATOM 8588 C CA . LEU B 1 169 ? 44.812 -15.18 -6.57 1 92.94 169 LEU B CA 1
ATOM 8589 C C . LEU B 1 169 ? 45.625 -14.586 -5.41 1 92.94 169 LEU B C 1
ATOM 8591 O O . LEU B 1 169 ? 45.375 -13.438 -5.02 1 92.94 169 LEU B O 1
ATOM 8595 N N . ILE B 1 170 ? 46.562 -15.344 -4.832 1 90.12 170 ILE B N 1
ATOM 8596 C CA . ILE B 1 170 ? 47.375 -14.828 -3.738 1 90.12 170 ILE B CA 1
ATOM 8597 C C . ILE B 1 170 ? 48.375 -13.773 -4.27 1 90.12 170 ILE B C 1
ATOM 8599 O O . ILE B 1 170 ? 48.719 -12.828 -3.562 1 90.12 170 ILE B O 1
ATOM 8603 N N . ILE B 1 171 ? 48.75 -13.836 -5.484 1 85.94 171 ILE B N 1
ATOM 8604 C CA . ILE B 1 171 ? 49.688 -12.891 -6.078 1 85.94 171 ILE B CA 1
ATOM 8605 C C . ILE B 1 171 ? 49.031 -11.523 -6.223 1 85.94 171 ILE B C 1
ATOM 8607 O O . ILE B 1 171 ? 49.656 -10.484 -5.992 1 85.94 171 ILE B O 1
ATOM 8611 N N . GLY B 1 172 ? 47.781 -11.531 -6.617 1 80.12 172 GLY B N 1
ATOM 8612 C CA . GLY B 1 172 ? 47.094 -10.25 -6.652 1 80.12 172 GLY B CA 1
ATOM 8613 C C . GLY B 1 172 ? 46.156 -10.109 -7.824 1 80.12 172 GLY B C 1
ATOM 8614 O O . GLY B 1 172 ? 46.031 -11.023 -8.641 1 80.12 172 GLY B O 1
ATOM 8615 N N . SER B 1 173 ? 45.531 -8.898 -7.898 1 81.31 173 SER B N 1
ATOM 8616 C CA . SER B 1 173 ? 44.469 -8.656 -8.898 1 81.31 173 SER B CA 1
ATOM 8617 C C . SER B 1 173 ? 45.094 -8.43 -10.281 1 81.31 173 SER B C 1
ATOM 8619 O O . SER B 1 173 ? 44.438 -8.734 -11.289 1 81.31 173 SER B O 1
ATOM 8621 N N . ARG B 1 174 ? 46.25 -7.949 -10.305 1 83.19 174 ARG B N 1
ATOM 8622 C CA . ARG B 1 174 ? 46.906 -7.738 -11.594 1 83.19 174 ARG B CA 1
ATOM 8623 C C . ARG B 1 174 ? 47.188 -9.062 -12.289 1 83.19 174 ARG B C 1
ATOM 8625 O O . ARG B 1 174 ? 46.969 -9.203 -13.484 1 83.19 174 ARG B O 1
ATOM 8632 N N . MET B 1 175 ? 47.719 -9.984 -11.531 1 86.12 175 MET B N 1
ATOM 8633 C CA . MET B 1 175 ? 47.969 -11.312 -12.086 1 86.12 175 MET B CA 1
ATOM 8634 C C . MET B 1 175 ? 46.688 -11.984 -12.516 1 86.12 175 MET B C 1
ATOM 8636 O O . MET B 1 175 ? 46.625 -12.672 -13.539 1 86.12 175 MET B O 1
ATOM 8640 N N . PHE B 1 176 ? 45.719 -11.82 -11.719 1 88.5 176 PHE B N 1
ATOM 8641 C CA . PHE B 1 176 ? 44.406 -12.359 -12.062 1 88.5 176 PHE B CA 1
ATOM 8642 C C . PHE B 1 176 ? 43.938 -11.82 -13.406 1 88.5 176 PHE B C 1
ATOM 8644 O O . PHE B 1 176 ? 43.469 -12.586 -14.25 1 88.5 176 PHE B O 1
ATOM 8651 N N . MET B 1 177 ? 44.094 -10.469 -13.633 1 87.94 177 MET B N 1
ATOM 8652 C CA . MET B 1 177 ? 43.656 -9.852 -14.875 1 87.94 177 MET B CA 1
ATOM 8653 C C . MET B 1 177 ? 44.438 -10.383 -16.062 1 87.94 177 MET B C 1
ATOM 8655 O O . MET B 1 177 ? 43.844 -10.68 -17.109 1 87.94 177 MET B O 1
ATOM 8659 N N . ARG B 1 178 ? 45.625 -10.57 -15.914 1 91.5 178 ARG B N 1
ATOM 8660 C CA . ARG B 1 178 ? 46.469 -11.062 -17 1 91.5 178 ARG B CA 1
ATOM 8661 C C . ARG B 1 178 ? 46.125 -12.5 -17.359 1 91.5 178 ARG B C 1
ATOM 8663 O O . ARG B 1 178 ? 46.031 -12.844 -18.531 1 91.5 178 ARG B O 1
ATOM 8670 N N . THR B 1 179 ? 45.938 -13.242 -16.344 1 92.06 179 THR B N 1
ATOM 8671 C CA . THR B 1 179 ? 45.562 -14.633 -16.562 1 92.06 179 THR B CA 1
ATOM 8672 C C . THR B 1 179 ? 44.219 -14.711 -17.25 1 92.06 179 THR B C 1
ATOM 8674 O O . THR B 1 179 ? 44.031 -15.523 -18.172 1 92.06 179 THR B O 1
ATOM 8677 N N . SER B 1 180 ? 43.312 -13.875 -16.844 1 93.06 180 SER B N 1
ATOM 8678 C CA . SER B 1 180 ? 41.969 -13.891 -17.422 1 93.06 180 SER B CA 1
ATOM 8679 C C . SER B 1 180 ? 42 -13.445 -18.875 1 93.06 180 SER B C 1
ATOM 8681 O O . SER B 1 180 ? 41.281 -14.016 -19.719 1 93.06 180 SER B O 1
ATOM 8683 N N . ILE B 1 181 ? 42.812 -12.469 -19.203 1 94.44 181 ILE B N 1
ATOM 8684 C CA . ILE B 1 181 ? 42.906 -12 -20.578 1 94.44 181 ILE B CA 1
ATOM 8685 C C . ILE B 1 181 ? 43.5 -13.086 -21.469 1 94.44 181 ILE B C 1
ATOM 8687 O O . ILE B 1 181 ? 43.031 -13.328 -22.578 1 94.44 181 ILE B O 1
ATOM 8691 N N . LEU B 1 182 ? 44.438 -13.773 -20.922 1 94.62 182 LEU B N 1
ATOM 8692 C CA . LEU B 1 182 ? 45.062 -14.875 -21.656 1 94.62 182 LEU B CA 1
ATOM 8693 C C . LEU B 1 182 ? 44.062 -15.992 -21.906 1 94.62 182 LEU B C 1
ATOM 8695 O O . LEU B 1 182 ? 44 -16.531 -23.016 1 94.62 182 LEU B O 1
ATOM 8699 N N . MET B 1 183 ? 43.375 -16.297 -20.906 1 95.06 183 MET B N 1
ATOM 8700 C CA . MET B 1 183 ? 42.375 -17.344 -21.047 1 95.06 183 MET B CA 1
ATOM 8701 C C . MET B 1 183 ? 41.281 -16.938 -22.031 1 95.06 183 MET B C 1
ATOM 8703 O O . MET B 1 183 ? 40.75 -17.766 -22.766 1 95.06 183 MET B O 1
ATOM 8707 N N . LEU B 1 184 ? 40.938 -15.633 -22.062 1 95.5 184 LEU B N 1
ATOM 8708 C CA . LEU B 1 184 ? 39.938 -15.141 -22.984 1 95.5 184 LEU B CA 1
ATOM 8709 C C . LEU B 1 184 ? 40.406 -15.328 -24.438 1 95.5 184 LEU B C 1
ATOM 8711 O O . LEU B 1 184 ? 39.625 -15.82 -25.266 1 95.5 184 LEU B O 1
ATOM 8715 N N . ILE B 1 185 ? 41.594 -14.984 -24.656 1 95.5 185 ILE B N 1
ATOM 8716 C CA . ILE B 1 185 ? 42.156 -15.117 -26 1 95.5 185 ILE B CA 1
ATOM 8717 C C . ILE B 1 185 ? 42.188 -16.594 -26.406 1 95.5 185 ILE B C 1
ATOM 8719 O O . ILE B 1 185 ? 41.812 -16.922 -27.531 1 95.5 185 ILE B O 1
ATOM 8723 N N . LEU B 1 186 ? 42.5 -17.391 -25.484 1 95.38 186 LEU B N 1
ATOM 8724 C CA . LEU B 1 186 ? 42.531 -18.828 -25.75 1 95.38 186 LEU B CA 1
ATOM 8725 C C . LEU B 1 186 ? 41.156 -19.375 -26.047 1 95.38 186 LEU B C 1
ATOM 8727 O O . LEU B 1 186 ? 40.969 -20.109 -27.031 1 95.38 186 LEU B O 1
ATOM 8731 N N . VAL B 1 187 ? 40.25 -19.031 -25.266 1 95.06 187 VAL B N 1
ATOM 8732 C CA . VAL B 1 187 ? 38.875 -19.547 -25.438 1 95.06 187 VAL B CA 1
ATOM 8733 C C . VAL B 1 187 ? 38.312 -19.047 -26.766 1 95.06 187 VAL B C 1
ATOM 8735 O O . VAL B 1 187 ? 37.688 -19.828 -27.5 1 95.06 187 VAL B O 1
ATOM 8738 N N . PHE B 1 188 ? 38.531 -17.766 -27.109 1 95.75 188 PHE B N 1
ATOM 8739 C CA . PHE B 1 188 ? 38.031 -17.234 -28.375 1 95.75 188 PHE B CA 1
ATOM 8740 C C . PHE B 1 188 ? 38.719 -17.922 -29.547 1 95.75 188 PHE B C 1
ATOM 8742 O O . PHE B 1 188 ? 38.062 -18.234 -30.547 1 95.75 188 PHE B O 1
ATOM 8749 N N . ALA B 1 189 ? 39.938 -18.234 -29.375 1 95.38 189 ALA B N 1
ATOM 8750 C CA . ALA B 1 189 ? 40.688 -18.922 -30.422 1 95.38 189 ALA B CA 1
ATOM 8751 C C . ALA B 1 189 ? 40.125 -20.344 -30.625 1 95.38 189 ALA B C 1
ATOM 8753 O O . ALA B 1 189 ? 39.938 -20.781 -31.766 1 95.38 189 ALA B O 1
ATOM 8754 N N . VAL B 1 190 ? 39.906 -20.969 -29.578 1 94.5 190 VAL B N 1
ATOM 8755 C CA . VAL B 1 190 ? 39.406 -22.344 -29.656 1 94.5 190 VAL B CA 1
ATOM 8756 C C . VAL B 1 190 ? 38 -22.344 -30.25 1 94.5 190 VAL B C 1
ATOM 8758 O O . VAL B 1 190 ? 37.656 -23.219 -31.031 1 94.5 190 VAL B O 1
ATOM 8761 N N . ILE B 1 191 ? 37.156 -21.344 -29.859 1 94.56 191 ILE B N 1
ATOM 8762 C CA . ILE B 1 191 ? 35.812 -21.25 -30.391 1 94.56 191 ILE B CA 1
ATOM 8763 C C . ILE B 1 191 ? 35.875 -21.047 -31.906 1 94.56 191 ILE B C 1
ATOM 8765 O O . ILE B 1 191 ? 35.125 -21.703 -32.656 1 94.56 191 ILE B O 1
ATOM 8769 N N . LEU B 1 192 ? 36.812 -20.234 -32.344 1 94.56 192 LEU B N 1
ATOM 8770 C CA . LEU B 1 192 ? 36.938 -20 -33.781 1 94.56 192 LEU B CA 1
ATOM 8771 C C . LEU B 1 192 ? 37.438 -21.25 -34.5 1 94.56 192 LEU B C 1
ATOM 8773 O O . LEU B 1 192 ? 37 -21.578 -35.594 1 94.56 192 LEU B O 1
ATOM 8777 N N . PHE B 1 193 ? 38.281 -21.938 -33.812 1 94.12 193 PHE B N 1
ATOM 8778 C CA . PHE B 1 193 ? 38.812 -23.172 -34.375 1 94.12 193 PHE B CA 1
ATOM 8779 C C . PHE B 1 193 ? 37.75 -24.234 -34.5 1 94.12 193 PHE B C 1
ATOM 8781 O O . PHE B 1 193 ? 37.625 -24.891 -35.531 1 94.12 193 PHE B O 1
ATOM 8788 N N . VAL B 1 194 ? 37.031 -24.422 -33.469 1 91.31 194 VAL B N 1
ATOM 8789 C CA . VAL B 1 194 ? 35.969 -25.422 -33.469 1 91.31 194 VAL B CA 1
ATOM 8790 C C . VAL B 1 194 ? 34.875 -25.016 -34.438 1 91.31 194 VAL B C 1
ATOM 8792 O O . VAL B 1 194 ? 34.281 -25.875 -35.125 1 91.31 194 VAL B O 1
ATOM 8795 N N . ALA B 1 195 ? 34.594 -23.75 -34.594 1 93.12 195 ALA B N 1
ATOM 8796 C CA . ALA B 1 195 ? 33.594 -23.266 -35.531 1 93.12 195 ALA B CA 1
ATOM 8797 C C . ALA B 1 195 ? 34 -23.578 -36.969 1 93.12 195 ALA B C 1
ATOM 8799 O O . ALA B 1 195 ? 33.156 -23.906 -37.812 1 93.12 195 ALA B O 1
ATOM 8800 N N . SER B 1 196 ? 35.281 -23.625 -37.219 1 93.56 196 SER B N 1
ATOM 8801 C CA . SER B 1 196 ? 35.781 -23.938 -38.562 1 93.56 196 SER B CA 1
ATOM 8802 C C . SER B 1 196 ? 35.625 -25.422 -38.844 1 93.56 196 SER B C 1
ATOM 8804 O O . SER B 1 196 ? 35.531 -25.828 -40.031 1 93.56 196 SER B O 1
ATOM 8806 N N . SER B 1 197 ? 35.531 -26.172 -37.812 1 93.19 197 SER B N 1
ATOM 8807 C CA . SER B 1 197 ? 35.469 -27.625 -38 1 93.19 197 SER B CA 1
ATOM 8808 C C . SER B 1 197 ? 34.062 -28.047 -38.406 1 93.19 197 SER B C 1
ATOM 8810 O O . SER B 1 197 ? 33.844 -29.188 -38.875 1 93.19 197 SER B O 1
ATOM 8812 N N . PHE B 1 198 ? 33.062 -27.188 -38.281 1 94 198 PHE B N 1
ATOM 8813 C CA . PHE B 1 198 ? 31.688 -27.516 -38.688 1 94 198 PHE B CA 1
ATOM 8814 C C . PHE B 1 198 ? 31.562 -27.547 -40.188 1 94 198 PHE B C 1
ATOM 8816 O O . PHE B 1 198 ? 30.609 -28.109 -40.719 1 94 198 PHE B O 1
ATOM 8823 N N . PHE B 1 199 ? 32.594 -27.031 -40.906 1 93.25 199 PHE B N 1
ATOM 8824 C CA . PHE B 1 199 ? 32.531 -26.953 -42.375 1 93.25 199 PHE B CA 1
ATOM 8825 C C . PHE B 1 199 ? 33.219 -28.156 -43 1 93.25 199 PHE B C 1
ATOM 8827 O O . PHE B 1 199 ? 33.375 -28.219 -44.219 1 93.25 199 PHE B O 1
ATOM 8834 N N . GLN B 1 200 ? 33.469 -29.219 -42.219 1 92.56 200 GLN B N 1
ATOM 8835 C CA . GLN B 1 200 ? 34.094 -30.438 -42.719 1 92.56 200 GLN B CA 1
ATOM 8836 C C . GLN B 1 200 ? 33.094 -31.344 -43.375 1 92.56 200 GLN B C 1
ATOM 8838 O O . GLN B 1 200 ? 31.875 -31.203 -43.156 1 92.56 200 GLN B O 1
ATOM 8843 N N . PRO B 1 201 ? 33.594 -32.312 -44.25 1 91.12 201 PRO B N 1
ATOM 8844 C CA . PRO B 1 201 ? 32.688 -33.312 -44.875 1 91.12 201 PRO B CA 1
ATOM 8845 C C . PRO B 1 201 ? 32.188 -34.344 -43.875 1 91.12 201 PRO B C 1
ATOM 8847 O O . PRO B 1 201 ? 32.781 -34.5 -42.781 1 91.12 201 PRO B O 1
ATOM 8850 N N . PRO B 1 202 ? 31.141 -34.969 -44.156 1 93.94 202 PRO B N 1
ATOM 8851 C CA . PRO B 1 202 ? 30.547 -35.938 -43.25 1 93.94 202 PRO B CA 1
ATOM 8852 C C . PRO B 1 202 ? 31.484 -37.094 -42.906 1 93.94 202 PRO B C 1
ATOM 8854 O O . PRO B 1 202 ? 32.25 -37.531 -43.75 1 93.94 202 PRO B O 1
ATOM 8857 N N . PHE B 1 203 ? 31.5 -37.469 -41.656 1 93.69 203 PHE B N 1
ATOM 8858 C CA . PHE B 1 203 ? 32.25 -38.625 -41.219 1 93.69 203 PHE B CA 1
ATOM 8859 C C . PHE B 1 203 ? 31.625 -39.25 -39.969 1 93.69 203 PHE B C 1
ATOM 8861 O O . PHE B 1 203 ? 30.688 -38.688 -39.406 1 93.69 203 PHE B O 1
ATOM 8868 N N . ALA B 1 204 ? 32.062 -40.406 -39.625 1 92.69 204 ALA B N 1
ATOM 8869 C CA . ALA B 1 204 ? 31.484 -41.125 -38.469 1 92.69 204 ALA B CA 1
ATOM 8870 C C . ALA B 1 204 ? 32.25 -40.844 -37.188 1 92.69 204 ALA B C 1
ATOM 8872 O O . ALA B 1 204 ? 33.5 -40.75 -37.219 1 92.69 204 ALA B O 1
ATOM 8873 N N . VAL B 1 205 ? 31.5 -40.531 -36.188 1 90.56 205 VAL B N 1
ATOM 8874 C CA . VAL B 1 205 ? 32.094 -40.219 -34.875 1 90.56 205 VAL B CA 1
ATOM 8875 C C . VAL B 1 205 ? 31.734 -41.312 -33.875 1 90.56 205 VAL B C 1
ATOM 8877 O O . VAL B 1 205 ? 30.609 -41.812 -33.875 1 90.56 205 VAL B O 1
ATOM 8880 N N . ALA B 1 206 ? 32.594 -41.656 -33 1 84.81 206 ALA B N 1
ATOM 8881 C CA . ALA B 1 206 ? 32.406 -42.719 -32 1 84.81 206 ALA B CA 1
ATOM 8882 C C . ALA B 1 206 ? 31.688 -42.188 -30.781 1 84.81 206 ALA B C 1
ATOM 8884 O O . ALA B 1 206 ? 31.938 -41.094 -30.328 1 84.81 206 ALA B O 1
ATOM 8885 N N . VAL B 1 207 ? 30.75 -42.938 -30.281 1 85.56 207 VAL B N 1
ATOM 8886 C CA . VAL B 1 207 ? 30.078 -42.625 -29.031 1 85.56 207 VAL B CA 1
ATOM 8887 C C . VAL B 1 207 ? 31 -42.969 -27.859 1 85.56 207 VAL B C 1
ATOM 8889 O O . VAL B 1 207 ? 31.609 -44.062 -27.844 1 85.56 207 VAL B O 1
ATOM 8892 N N . PRO B 1 208 ? 31.125 -42.062 -26.984 1 77.12 208 PRO B N 1
ATOM 8893 C CA . PRO B 1 208 ? 32.031 -42.344 -25.859 1 77.12 208 PRO B CA 1
ATOM 8894 C C . PRO B 1 208 ? 31.578 -43.531 -25.016 1 77.12 208 PRO B C 1
ATOM 8896 O O . PRO B 1 208 ? 30.391 -43.75 -24.828 1 77.12 208 PRO B O 1
ATOM 8899 N N . ARG B 1 209 ? 32.438 -44.219 -24.469 1 74.06 209 ARG B N 1
ATOM 8900 C CA . ARG B 1 209 ? 32.188 -45.469 -23.719 1 74.06 209 ARG B CA 1
ATOM 8901 C C . ARG B 1 209 ? 31.578 -45.156 -22.359 1 74.06 209 ARG B C 1
ATOM 8903 O O . ARG B 1 209 ? 31.016 -46.062 -21.719 1 74.06 209 ARG B O 1
ATOM 8910 N N . VAL B 1 210 ? 31.609 -43.938 -22.031 1 69.88 210 VAL B N 1
ATOM 8911 C CA . VAL B 1 210 ? 31.062 -43.531 -20.734 1 69.88 210 VAL B CA 1
ATOM 8912 C C . VAL B 1 210 ? 29.531 -43.562 -20.797 1 69.88 210 VAL B C 1
ATOM 8914 O O . VAL B 1 210 ? 28.859 -43.656 -19.766 1 69.88 210 VAL B O 1
ATOM 8917 N N . ASN B 1 211 ? 29 -43.531 -21.984 1 78.06 211 ASN B N 1
ATOM 8918 C CA . ASN B 1 211 ? 27.547 -43.594 -22.156 1 78.06 211 ASN B CA 1
ATOM 8919 C C . ASN B 1 211 ? 27 -44.969 -21.875 1 78.06 211 ASN B C 1
ATOM 8921 O O . ASN B 1 211 ? 27.047 -45.844 -22.75 1 78.06 211 ASN B O 1
ATOM 8925 N N . GLU B 1 212 ? 26.438 -45.125 -20.781 1 75.19 212 GLU B N 1
ATOM 8926 C CA . GLU B 1 212 ? 25.984 -46.438 -20.312 1 75.19 212 GLU B CA 1
ATOM 8927 C C . GLU B 1 212 ? 24.641 -46.812 -20.922 1 75.19 212 GLU B C 1
ATOM 8929 O O . GLU B 1 212 ? 24.156 -47.938 -20.766 1 75.19 212 GLU B O 1
ATOM 8934 N N . LEU B 1 213 ? 24.094 -45.875 -21.5 1 81.69 213 LEU B N 1
ATOM 8935 C CA . LEU B 1 213 ? 22.797 -46.188 -22.109 1 81.69 213 LEU B CA 1
ATOM 8936 C C . LEU B 1 213 ? 22.984 -46.969 -23.422 1 81.69 213 LEU B C 1
ATOM 8938 O O . LEU B 1 213 ? 22.141 -47.781 -23.781 1 81.69 213 LEU B O 1
ATOM 8942 N N . VAL B 1 214 ? 24.172 -46.625 -24.031 1 79.12 214 VAL B N 1
ATOM 8943 C CA . VAL B 1 214 ? 24.453 -47.281 -25.312 1 79.12 214 VAL B CA 1
ATOM 8944 C C . VAL B 1 214 ? 25.328 -48.5 -25.078 1 79.12 214 VAL B C 1
ATOM 8946 O O . VAL B 1 214 ? 25.172 -49.531 -25.734 1 79.12 214 VAL B O 1
ATOM 8949 N N . TYR B 1 215 ? 26.219 -48.344 -24.109 1 78.69 215 TYR B N 1
ATOM 8950 C CA . TYR B 1 215 ? 27.156 -49.438 -23.844 1 78.69 215 TYR B CA 1
ATOM 8951 C C . TYR B 1 215 ? 26.797 -50.156 -22.547 1 78.69 215 TYR B C 1
ATOM 8953 O O . TYR B 1 215 ? 26.375 -49.531 -21.578 1 78.69 215 TYR B O 1
ATOM 8961 N N . ASN B 1 216 ? 26.656 -51.562 -22.672 1 70.31 216 ASN B N 1
ATOM 8962 C CA . ASN B 1 216 ? 26.469 -52.344 -21.484 1 70.31 216 ASN B CA 1
ATOM 8963 C C . ASN B 1 216 ? 27.734 -52.438 -20.641 1 70.31 216 ASN B C 1
ATOM 8965 O O . ASN B 1 216 ? 28.812 -52.75 -21.156 1 70.31 216 ASN B O 1
ATOM 8969 N N . ARG B 1 217 ? 27.859 -51.906 -19.438 1 61.28 217 ARG B N 1
ATOM 8970 C CA . ARG B 1 217 ? 29 -51.812 -18.516 1 61.28 217 ARG B CA 1
ATOM 8971 C C . ARG B 1 217 ? 29.719 -53.156 -18.406 1 61.28 217 ARG B C 1
ATOM 8973 O O . ARG B 1 217 ? 30.938 -53.188 -18.203 1 61.28 217 ARG B O 1
ATOM 8980 N N . SER B 1 218 ? 28.984 -54.344 -18.453 1 58.09 218 SER B N 1
ATOM 8981 C CA . SER B 1 218 ? 29.531 -55.656 -18.141 1 58.09 218 SER B CA 1
ATOM 8982 C C . SER B 1 218 ? 30.297 -56.219 -19.312 1 58.09 218 SER B C 1
ATOM 8984 O O . SER B 1 218 ? 31.062 -57.188 -19.156 1 58.09 218 SER B O 1
ATOM 8986 N N . ASP B 1 219 ? 30.062 -55.688 -20.578 1 61.06 219 ASP B N 1
ATOM 8987 C CA . ASP B 1 219 ? 30.703 -56.312 -21.734 1 61.06 219 ASP B CA 1
ATOM 8988 C C . ASP B 1 219 ? 31.781 -55.406 -22.344 1 61.06 219 ASP B C 1
ATOM 8990 O O . ASP B 1 219 ? 31.453 -54.5 -23.109 1 61.06 219 ASP B O 1
ATOM 8994 N N . PRO B 1 220 ? 32.938 -55.5 -21.875 1 60.28 220 PRO B N 1
ATOM 8995 C CA . PRO B 1 220 ? 34.031 -54.656 -22.422 1 60.28 220 PRO B CA 1
ATOM 8996 C C . PRO B 1 220 ? 34.25 -54.875 -23.906 1 60.28 220 PRO B C 1
ATOM 8998 O O . PRO B 1 220 ? 34.906 -54.062 -24.562 1 60.28 220 PRO B O 1
ATOM 9001 N N . SER B 1 221 ? 33.719 -56.031 -24.5 1 63.38 221 SER B N 1
ATOM 9002 C CA . SER B 1 221 ? 34 -56.406 -25.891 1 63.38 221 SER B CA 1
ATOM 9003 C C . SER B 1 221 ? 33 -55.812 -26.844 1 63.38 221 SER B C 1
ATOM 9005 O O . SER B 1 221 ? 33.031 -56.094 -28.047 1 63.38 221 SER B O 1
ATOM 9007 N N . GLN B 1 222 ? 32.188 -54.844 -26.422 1 73.75 222 GLN B N 1
ATOM 9008 C CA . GLN B 1 222 ? 31.156 -54.312 -27.312 1 73.75 222 GLN B CA 1
ATOM 9009 C C . GLN B 1 222 ? 31.75 -53.406 -28.359 1 73.75 222 GLN B C 1
ATOM 9011 O O . GLN B 1 222 ? 32.656 -52.625 -28.062 1 73.75 222 GLN B O 1
ATOM 9016 N N . PRO B 1 223 ? 31.344 -53.656 -29.641 1 78.69 223 PRO B N 1
ATOM 9017 C CA . PRO B 1 223 ? 31.859 -52.781 -30.703 1 78.69 223 PRO B CA 1
ATOM 9018 C C . PRO B 1 223 ? 31.453 -51.312 -30.5 1 78.69 223 PRO B C 1
ATOM 9020 O O . PRO B 1 223 ? 30.422 -51.031 -29.906 1 78.69 223 PRO B O 1
ATOM 9023 N N . THR B 1 224 ? 32.375 -50.406 -30.844 1 81.19 224 THR B N 1
ATOM 9024 C CA . THR B 1 224 ? 32.125 -48.969 -30.719 1 81.19 224 THR B CA 1
ATOM 9025 C C . THR B 1 224 ? 31.016 -48.531 -31.656 1 81.19 224 THR B C 1
ATOM 9027 O O . THR B 1 224 ? 31.016 -48.844 -32.844 1 81.19 224 THR B O 1
ATOM 9030 N N . VAL B 1 225 ? 29.969 -47.938 -31.094 1 86.56 225 VAL B N 1
ATOM 9031 C CA . VAL B 1 225 ? 28.844 -47.438 -31.875 1 86.56 225 VAL B CA 1
ATOM 9032 C C . VAL B 1 225 ? 29.219 -46.094 -32.5 1 86.56 225 VAL B C 1
ATOM 9034 O O . VAL B 1 225 ? 29.734 -45.188 -31.844 1 86.56 225 VAL B O 1
ATOM 9037 N N . MET B 1 226 ? 29.031 -46.031 -33.875 1 90 226 MET B N 1
ATOM 9038 C CA . MET B 1 226 ? 29.375 -44.844 -34.625 1 90 226 MET B CA 1
ATOM 9039 C C . MET B 1 226 ? 28.125 -44.062 -35 1 90 226 MET B C 1
ATOM 9041 O O . MET B 1 226 ? 27.109 -44.625 -35.375 1 90 226 MET B O 1
ATOM 9045 N N . VAL B 1 227 ? 28.172 -42.781 -34.781 1 92.19 227 VAL B N 1
ATOM 9046 C CA . VAL B 1 227 ? 27.094 -41.906 -35.125 1 92.19 227 VAL B CA 1
ATOM 9047 C C . VAL B 1 227 ? 27.578 -40.875 -36.156 1 92.19 227 VAL B C 1
ATOM 9049 O O . VAL B 1 227 ? 28.75 -40.469 -36.125 1 92.19 227 VAL B O 1
ATOM 9052 N N . PRO B 1 228 ? 26.812 -40.469 -37.062 1 91.31 228 PRO B N 1
ATOM 9053 C CA . PRO B 1 228 ? 27.312 -39.688 -38.188 1 91.31 228 PRO B CA 1
ATOM 9054 C C . PRO B 1 228 ? 27.359 -38.188 -37.906 1 91.31 228 PRO B C 1
ATOM 9056 O O . PRO B 1 228 ? 26.453 -37.656 -37.312 1 91.31 228 PRO B O 1
ATOM 9059 N N . PHE B 1 229 ? 28.422 -37.562 -38.25 1 95.19 229 PHE B N 1
ATOM 9060 C CA . PHE B 1 229 ? 28.531 -36.156 -38.562 1 95.19 229 PHE B CA 1
ATOM 9061 C C . PHE B 1 229 ? 28.156 -35.875 -40 1 95.19 229 PHE B C 1
ATOM 9063 O O . PHE B 1 229 ? 28.844 -36.312 -40.938 1 95.19 229 PHE B O 1
ATOM 9070 N N . THR B 1 230 ? 27.062 -35.188 -40.25 1 94.75 230 THR B N 1
ATOM 9071 C CA . THR B 1 230 ? 26.469 -35.125 -41.562 1 94.75 230 THR B CA 1
ATOM 9072 C C . THR B 1 230 ? 27 -33.938 -42.344 1 94.75 230 THR B C 1
ATOM 9074 O O . THR B 1 230 ? 26.844 -33.844 -43.562 1 94.75 230 THR B O 1
ATOM 9077 N N . GLY B 1 231 ? 27.734 -32.969 -41.719 1 92.44 231 GLY B N 1
ATOM 9078 C CA . GLY B 1 231 ? 28.031 -31.719 -42.375 1 92.44 231 GLY B CA 1
ATOM 9079 C C . GLY B 1 231 ? 26.797 -30.891 -42.688 1 92.44 231 GLY B C 1
ATOM 9080 O O . GLY B 1 231 ? 25.688 -31.234 -42.219 1 92.44 231 GLY B O 1
ATOM 9081 N N . PHE B 1 232 ? 26.922 -29.844 -43.438 1 94.38 232 PHE B N 1
ATOM 9082 C CA . PHE B 1 232 ? 25.781 -29 -43.719 1 94.38 232 PHE B CA 1
ATOM 9083 C C . PHE B 1 232 ? 24.734 -29.75 -44.531 1 94.38 232 PHE B C 1
ATOM 9085 O O . PHE B 1 232 ? 25.016 -30.188 -45.656 1 94.38 232 PHE B O 1
ATOM 9092 N N . ASN B 1 233 ? 23.625 -30.094 -43.875 1 94.38 233 ASN B N 1
ATOM 9093 C CA . ASN B 1 233 ? 22.547 -30.859 -44.469 1 94.38 233 ASN B CA 1
ATOM 9094 C C . ASN B 1 233 ? 21.172 -30.344 -44.062 1 94.38 233 ASN B C 1
ATOM 9096 O O . ASN B 1 233 ? 20.906 -30.188 -42.875 1 94.38 233 ASN B O 1
ATOM 9100 N N . ALA B 1 234 ? 20.297 -30.109 -44.969 1 94 234 ALA B N 1
ATOM 9101 C CA . ALA B 1 234 ? 18.969 -29.562 -44.719 1 94 234 ALA B CA 1
ATOM 9102 C C . ALA B 1 234 ? 18.109 -30.547 -43.938 1 94 234 ALA B C 1
ATOM 9104 O O . ALA B 1 234 ? 17.266 -30.156 -43.125 1 94 234 ALA B O 1
ATOM 9105 N N . THR B 1 235 ? 18.344 -31.844 -44.188 1 93.62 235 THR B N 1
ATOM 9106 C CA . THR B 1 235 ? 17.562 -32.875 -43.5 1 93.62 235 THR B CA 1
ATOM 9107 C C . THR B 1 235 ? 17.938 -32.938 -42.031 1 93.62 235 THR B C 1
ATOM 9109 O O . THR B 1 235 ? 17.078 -33.094 -41.188 1 93.62 235 THR B O 1
ATOM 9112 N N . THR B 1 236 ? 19.172 -32.812 -41.812 1 95.06 236 THR B N 1
ATOM 9113 C CA . THR B 1 236 ? 19.656 -32.812 -40.438 1 95.06 236 THR B CA 1
ATOM 9114 C C . THR B 1 236 ? 19.109 -31.594 -39.688 1 95.06 236 THR B C 1
ATOM 9116 O O . THR B 1 236 ? 18.672 -31.719 -38.531 1 95.06 236 THR B O 1
ATOM 9119 N N . LEU B 1 237 ? 19.078 -30.484 -40.344 1 96.12 237 LEU B N 1
ATOM 9120 C CA . LEU B 1 237 ? 18.562 -29.266 -39.719 1 96.12 237 LEU B CA 1
ATOM 9121 C C . LEU B 1 237 ? 17.078 -29.406 -39.375 1 96.12 237 LEU B C 1
ATOM 9123 O O . LEU B 1 237 ? 16.641 -28.984 -38.312 1 96.12 237 LEU B O 1
ATOM 9127 N N . ARG B 1 238 ? 16.328 -30.031 -40.25 1 94.94 238 ARG B N 1
ATOM 9128 C CA . ARG B 1 238 ? 14.898 -30.219 -40.031 1 94.94 238 ARG B CA 1
ATOM 9129 C C . ARG B 1 238 ? 14.648 -31.188 -38.875 1 94.94 238 ARG B C 1
ATOM 9131 O O . ARG B 1 238 ? 13.703 -31 -38.094 1 94.94 238 ARG B O 1
ATOM 9138 N N . GLU B 1 239 ? 15.484 -32.156 -38.75 1 93.94 239 GLU B N 1
ATOM 9139 C CA . GLU B 1 239 ? 15.328 -33.156 -37.688 1 93.94 239 GLU B CA 1
ATOM 9140 C C . GLU B 1 239 ? 15.672 -32.562 -36.312 1 93.94 239 GLU B C 1
ATOM 9142 O O . GLU B 1 239 ? 15.156 -33 -35.312 1 93.94 239 GLU B O 1
ATOM 9147 N N . ASN B 1 240 ? 16.484 -31.516 -36.344 1 96.44 240 ASN B N 1
ATOM 9148 C CA . ASN B 1 240 ? 16.938 -30.891 -35.125 1 96.44 240 ASN B CA 1
ATOM 9149 C C . ASN B 1 240 ? 16.141 -29.641 -34.781 1 96.44 240 ASN B C 1
ATOM 9151 O O . ASN B 1 240 ? 16.484 -28.906 -33.844 1 96.44 240 ASN B O 1
ATOM 9155 N N . LEU B 1 241 ? 15.039 -29.422 -35.406 1 95.25 241 LEU B N 1
ATOM 9156 C CA . LEU B 1 241 ? 14.281 -28.172 -35.219 1 95.25 241 LEU B CA 1
ATOM 9157 C C . LEU B 1 241 ? 13.359 -28.281 -34.031 1 95.25 241 LEU B C 1
ATOM 9159 O O . LEU B 1 241 ? 13.25 -27.344 -33.219 1 95.25 241 LEU B O 1
ATOM 9163 N N . PHE B 1 242 ? 12.734 -29.453 -33.812 1 94.25 242 PHE B N 1
ATOM 9164 C CA . PHE B 1 242 ? 11.711 -29.594 -32.781 1 94.25 242 PHE B CA 1
ATOM 9165 C C . PHE B 1 242 ? 12.219 -30.453 -31.625 1 94.25 242 PHE B C 1
ATOM 9167 O O . PHE B 1 242 ? 13.195 -31.188 -31.766 1 94.25 242 PHE B O 1
ATOM 9174 N N . PRO B 1 243 ? 11.633 -30.297 -30.516 1 93.56 243 PRO B N 1
ATOM 9175 C CA . PRO B 1 243 ? 12.109 -30.984 -29.328 1 93.56 243 PRO B CA 1
ATOM 9176 C C . PRO B 1 243 ? 11.836 -32.5 -29.375 1 93.56 243 PRO B C 1
ATOM 9178 O O . PRO B 1 243 ? 10.805 -32.906 -29.906 1 93.56 243 PRO B O 1
ATOM 9181 N N . LYS B 1 244 ? 12.734 -33.281 -28.953 1 92.94 244 LYS B N 1
ATOM 9182 C CA . LYS B 1 244 ? 12.625 -34.719 -28.672 1 92.94 244 LYS B CA 1
ATOM 9183 C C . LYS B 1 244 ? 13.383 -35.062 -27.406 1 92.94 244 LYS B C 1
ATOM 9185 O O . LYS B 1 244 ? 14.547 -35.469 -27.453 1 92.94 244 LYS B O 1
ATOM 9190 N N . TYR B 1 245 ? 12.727 -34.969 -26.344 1 92.06 245 TYR B N 1
ATOM 9191 C CA . TYR B 1 245 ? 13.367 -35.156 -25.047 1 92.06 245 TYR B CA 1
ATOM 9192 C C . TYR B 1 245 ? 13.648 -36.625 -24.812 1 92.06 245 TYR B C 1
ATOM 9194 O O . TYR B 1 245 ? 12.781 -37.5 -25.031 1 92.06 245 TYR B O 1
ATOM 9202 N N . ALA B 1 246 ? 14.836 -36.906 -24.547 1 90.06 246 ALA B N 1
ATOM 9203 C CA . ALA B 1 246 ? 15.266 -38.281 -24.266 1 90.06 246 ALA B CA 1
ATOM 9204 C C . ALA B 1 246 ? 15.891 -38.375 -22.875 1 90.06 246 ALA B C 1
ATOM 9206 O O . ALA B 1 246 ? 16 -37.406 -22.156 1 90.06 246 ALA B O 1
ATOM 9207 N N . VAL B 1 247 ? 16.172 -39.594 -22.469 1 89.44 247 VAL B N 1
ATOM 9208 C CA . VAL B 1 247 ? 16.812 -39.844 -21.172 1 89.44 247 VAL B CA 1
ATOM 9209 C C . VAL B 1 247 ? 18.281 -39.469 -21.25 1 89.44 247 VAL B C 1
ATOM 9211 O O . VAL B 1 247 ? 18.984 -39.844 -22.188 1 89.44 247 VAL B O 1
ATOM 9214 N N . ASP B 1 248 ? 18.688 -38.625 -20.391 1 83.06 248 ASP B N 1
ATOM 9215 C CA . ASP B 1 248 ? 20.078 -38.219 -20.297 1 83.06 248 ASP B CA 1
ATOM 9216 C C . ASP B 1 248 ? 20.969 -39.344 -19.781 1 83.06 248 ASP B C 1
ATOM 9218 O O . ASP B 1 248 ? 20.625 -40 -18.781 1 83.06 248 ASP B O 1
ATOM 9222 N N . TYR B 1 249 ? 22.016 -39.594 -20.422 1 76.94 249 TYR B N 1
ATOM 9223 C CA . TYR B 1 249 ? 22.844 -40.75 -20.047 1 76.94 249 TYR B CA 1
ATOM 9224 C C . TYR B 1 249 ? 23.656 -40.438 -18.797 1 76.94 249 TYR B C 1
ATOM 9226 O O . TYR B 1 249 ? 24.156 -41.344 -18.125 1 76.94 249 TYR B O 1
ATOM 9234 N N . GLU B 1 250 ? 23.812 -39.188 -18.422 1 69.44 250 GLU B N 1
ATOM 9235 C CA . GLU B 1 250 ? 24.562 -38.812 -17.234 1 69.44 250 GLU B CA 1
ATOM 9236 C C . GLU B 1 250 ? 23.672 -38.844 -15.984 1 69.44 250 GLU B C 1
ATOM 9238 O O . GLU B 1 250 ? 24.047 -39.438 -14.969 1 69.44 250 GLU B O 1
ATOM 9243 N N . SER B 1 251 ? 22.5 -38.25 -16 1 69.88 251 SER B N 1
ATOM 9244 C CA . SER B 1 251 ? 21.609 -38.125 -14.844 1 69.88 251 SER B CA 1
ATOM 9245 C C . SER B 1 251 ? 20.578 -39.25 -14.844 1 69.88 251 SER B C 1
ATOM 9247 O O . SER B 1 251 ? 19.938 -39.5 -13.82 1 69.88 251 SER B O 1
ATOM 9249 N N . ARG B 1 252 ? 20.344 -40 -15.953 1 77.06 252 ARG B N 1
ATOM 9250 C CA . ARG B 1 252 ? 19.391 -41.062 -16.109 1 77.06 252 ARG B CA 1
ATOM 9251 C C . ARG B 1 252 ? 17.953 -40.594 -15.859 1 77.06 252 ARG B C 1
ATOM 9253 O O . ARG B 1 252 ? 17.125 -41.344 -15.336 1 77.06 252 ARG B O 1
ATOM 9260 N N . THR B 1 253 ? 17.797 -39.344 -16.016 1 80.56 253 THR B N 1
ATOM 9261 C CA . THR B 1 253 ? 16.469 -38.781 -15.852 1 80.56 253 THR B CA 1
ATOM 9262 C C . THR B 1 253 ? 15.938 -38.25 -17.172 1 80.56 253 THR B C 1
ATOM 9264 O O . THR B 1 253 ? 16.719 -37.906 -18.062 1 80.56 253 THR B O 1
ATOM 9267 N N . GLN B 1 254 ? 14.633 -38.344 -17.297 1 86.5 254 GLN B N 1
ATOM 9268 C CA . GLN B 1 254 ? 13.984 -37.812 -18.484 1 86.5 254 GLN B CA 1
ATOM 9269 C C . GLN B 1 254 ? 14.094 -36.281 -18.531 1 86.5 254 GLN B C 1
ATOM 9271 O O . GLN B 1 254 ? 13.781 -35.594 -17.547 1 86.5 254 GLN B O 1
ATOM 9276 N N . MET B 1 255 ? 14.555 -35.812 -19.672 1 87.62 255 MET B N 1
ATOM 9277 C CA . MET B 1 255 ? 14.805 -34.375 -19.781 1 87.62 255 MET B CA 1
ATOM 9278 C C . MET B 1 255 ? 13.523 -33.625 -20.141 1 87.62 255 MET B C 1
ATOM 9280 O O . MET B 1 255 ? 12.578 -34.219 -20.656 1 87.62 255 MET B O 1
ATOM 9284 N N . ASN B 1 256 ? 13.375 -32.5 -19.594 1 86.88 256 ASN B N 1
ATOM 9285 C CA . ASN B 1 256 ? 12.266 -31.594 -19.906 1 86.88 256 ASN B CA 1
ATOM 9286 C C . ASN B 1 256 ? 12.742 -30.156 -20.078 1 86.88 256 ASN B C 1
ATOM 9288 O O . ASN B 1 256 ? 13.93 -29.859 -19.922 1 86.88 256 ASN B O 1
ATOM 9292 N N . PHE B 1 257 ? 11.859 -29.312 -20.484 1 88.25 257 PHE B N 1
ATOM 9293 C CA . PHE B 1 257 ? 12.156 -27.906 -20.75 1 88.25 257 PHE B CA 1
ATOM 9294 C C . PHE B 1 257 ? 12.773 -27.25 -19.531 1 88.25 257 PHE B C 1
ATOM 9296 O O . PHE B 1 257 ? 13.773 -26.531 -19.656 1 88.25 257 PHE B O 1
ATOM 9303 N N . VAL B 1 258 ? 12.328 -27.547 -18.344 1 82.88 258 VAL B N 1
ATOM 9304 C CA . VAL B 1 258 ? 12.703 -26.859 -17.109 1 82.88 258 VAL B CA 1
ATOM 9305 C C . VAL B 1 258 ? 14.117 -27.266 -16.703 1 82.88 258 VAL B C 1
ATOM 9307 O O . VAL B 1 258 ? 14.93 -26.422 -16.297 1 82.88 258 VAL B O 1
ATOM 9310 N N . ILE B 1 259 ? 14.414 -28.5 -16.906 1 81.12 259 ILE B N 1
ATOM 9311 C CA . ILE B 1 259 ? 15.734 -29 -16.547 1 81.12 259 ILE B CA 1
ATOM 9312 C C . ILE B 1 259 ? 16.781 -28.422 -17.5 1 81.12 259 ILE B C 1
ATOM 9314 O O . ILE B 1 259 ? 17.859 -28.016 -17.078 1 81.12 259 ILE B O 1
ATOM 9318 N N . LEU B 1 260 ? 16.438 -28.391 -18.781 1 87.25 260 LEU B N 1
ATOM 9319 C CA . LEU B 1 260 ? 17.359 -27.844 -19.766 1 87.25 260 LEU B CA 1
ATOM 9320 C C . LEU B 1 260 ? 17.609 -26.359 -19.531 1 87.25 260 LEU B C 1
ATOM 9322 O O . LEU B 1 260 ? 18.734 -25.891 -19.641 1 87.25 260 LEU B O 1
ATOM 9326 N N . PHE B 1 261 ? 16.594 -25.719 -19.094 1 86.94 261 PHE B N 1
ATOM 9327 C CA . PHE B 1 261 ? 16.734 -24.297 -18.812 1 86.94 261 PHE B CA 1
ATOM 9328 C C . PHE B 1 261 ? 17.594 -24.062 -17.578 1 86.94 261 PHE B C 1
ATOM 9330 O O . PHE B 1 261 ? 18.391 -23.125 -17.547 1 86.94 261 PHE B O 1
ATOM 9337 N N . ALA B 1 262 ? 17.453 -24.875 -16.625 1 81.69 262 ALA B N 1
ATOM 9338 C CA . ALA B 1 262 ? 18.25 -24.75 -15.406 1 81.69 262 ALA B CA 1
ATOM 9339 C C . ALA B 1 262 ? 19.734 -24.922 -15.703 1 81.69 262 ALA B C 1
ATOM 9341 O O . ALA B 1 262 ? 20.562 -24.188 -15.172 1 81.69 262 ALA B O 1
ATOM 9342 N N . VAL B 1 263 ? 19.969 -25.844 -16.562 1 81.19 263 VAL B N 1
ATOM 9343 C CA . VAL B 1 263 ? 21.344 -26.109 -16.938 1 81.19 263 VAL B CA 1
ATOM 9344 C C . VAL B 1 263 ? 21.891 -24.953 -17.75 1 81.19 263 VAL B C 1
ATOM 9346 O O . VAL B 1 263 ? 23.016 -24.5 -17.531 1 81.19 263 VAL B O 1
ATOM 9349 N N . LEU B 1 264 ? 21.125 -24.5 -18.609 1 88.06 264 LEU B N 1
ATOM 9350 C CA . LEU B 1 264 ? 21.531 -23.375 -19.438 1 88.06 264 LEU B CA 1
ATOM 9351 C C . LEU B 1 264 ? 21.75 -22.125 -18.594 1 88.06 264 LEU B C 1
ATOM 9353 O O . LEU B 1 264 ? 22.781 -21.438 -18.75 1 88.06 264 LEU B O 1
ATOM 9357 N N . PHE B 1 265 ? 20.891 -21.906 -17.719 1 86.88 265 PHE B N 1
ATOM 9358 C CA . PHE B 1 265 ? 20.938 -20.672 -16.938 1 86.88 265 PHE B CA 1
ATOM 9359 C C . PHE B 1 265 ? 22.125 -20.688 -15.969 1 86.88 265 PHE B C 1
ATOM 9361 O O . PHE B 1 265 ? 22.75 -19.656 -15.727 1 86.88 265 PHE B O 1
ATOM 9368 N N . SER B 1 266 ? 22.422 -21.797 -15.43 1 82.31 266 SER B N 1
ATOM 9369 C CA . SER B 1 266 ? 23.547 -21.906 -14.508 1 82.31 266 SER B CA 1
ATOM 9370 C C . SER B 1 266 ? 24.875 -21.594 -15.203 1 82.31 266 SER B C 1
ATOM 9372 O O . SER B 1 266 ? 25.828 -21.188 -14.562 1 82.31 266 SER B O 1
ATOM 9374 N N . GLY B 1 267 ? 24.828 -21.719 -16.484 1 85.81 267 GLY B N 1
ATOM 9375 C CA . GLY B 1 267 ? 26.047 -21.469 -17.234 1 85.81 267 GLY B CA 1
ATOM 9376 C C . GLY B 1 267 ? 26.188 -20.031 -17.672 1 85.81 267 GLY B C 1
ATOM 9377 O O . GLY B 1 267 ? 27.297 -19.578 -18.016 1 85.81 267 GLY B O 1
ATOM 9378 N N . VAL B 1 268 ? 25.125 -19.344 -17.656 1 88.69 268 VAL B N 1
ATOM 9379 C CA . VAL B 1 268 ? 25.219 -17.969 -18.141 1 88.69 268 VAL B CA 1
ATOM 9380 C C . VAL B 1 268 ? 25.016 -16.984 -16.984 1 88.69 268 VAL B C 1
ATOM 9382 O O . VAL B 1 268 ? 24.609 -15.844 -17.188 1 88.69 268 VAL B O 1
ATOM 9385 N N . THR B 1 269 ? 25.406 -17.562 -15.82 1 82.88 269 THR B N 1
ATOM 9386 C CA . THR B 1 269 ? 25.312 -16.734 -14.633 1 82.88 269 THR B CA 1
ATOM 9387 C C . THR B 1 269 ? 26.594 -15.914 -14.445 1 82.88 269 THR B C 1
ATOM 9389 O O . THR B 1 269 ? 27.609 -16.188 -15.078 1 82.88 269 THR B O 1
ATOM 9392 N N . GLY B 1 270 ? 26.859 -14.781 -14.477 1 86.38 270 GLY B N 1
ATOM 9393 C CA . GLY B 1 270 ? 28.078 -14.047 -14.18 1 86.38 270 GLY B CA 1
ATOM 9394 C C . GLY B 1 270 ? 28.047 -12.609 -14.656 1 86.38 270 GLY B C 1
ATOM 9395 O O . GLY B 1 270 ? 29.078 -12.016 -14.938 1 86.38 270 GLY B O 1
ATOM 9396 N N . ILE B 1 271 ? 26.984 -12.25 -14.703 1 90.06 271 ILE B N 1
ATOM 9397 C CA . ILE B 1 271 ? 26.859 -10.875 -15.18 1 90.06 271 ILE B CA 1
ATOM 9398 C C . ILE B 1 271 ? 27.359 -9.914 -14.109 1 90.06 271 ILE B C 1
ATOM 9400 O O . ILE B 1 271 ? 27.688 -8.758 -14.406 1 90.06 271 ILE B O 1
ATOM 9404 N N . MET B 1 272 ? 27.531 -10.43 -12.922 1 91.56 272 MET B N 1
ATOM 9405 C CA . MET B 1 272 ? 27.891 -9.547 -11.812 1 91.56 272 MET B CA 1
ATOM 9406 C C . MET B 1 272 ? 29.391 -9.594 -11.539 1 91.56 272 MET B C 1
ATOM 9408 O O . MET B 1 272 ? 29.891 -8.852 -10.688 1 91.56 272 MET B O 1
ATOM 9412 N N . ASN B 1 273 ? 30.078 -10.398 -12.25 1 91.5 273 ASN B N 1
ATOM 9413 C CA . ASN B 1 273 ? 31.516 -10.531 -12 1 91.5 273 ASN B CA 1
ATOM 9414 C C . ASN B 1 273 ? 32.25 -9.227 -12.297 1 91.5 273 ASN B C 1
ATOM 9416 O O . ASN B 1 273 ? 33.25 -8.906 -11.633 1 91.5 273 ASN B O 1
ATOM 9420 N N . GLY B 1 274 ? 31.781 -8.539 -13.25 1 89.94 274 GLY B N 1
ATOM 9421 C CA . GLY B 1 274 ? 32.375 -7.242 -13.523 1 89.94 274 GLY B CA 1
ATOM 9422 C C . GLY B 1 274 ? 32.125 -6.227 -12.43 1 89.94 274 GLY B C 1
ATOM 9423 O O . GLY B 1 274 ? 33 -5.461 -12.062 1 89.94 274 GLY B O 1
ATOM 9424 N N . ALA B 1 275 ? 30.938 -6.242 -11.875 1 91.06 275 ALA B N 1
ATOM 9425 C CA . ALA B 1 275 ? 30.562 -5.312 -10.812 1 91.06 275 ALA B CA 1
ATOM 9426 C C . ALA B 1 275 ? 31.281 -5.641 -9.516 1 91.06 275 ALA B C 1
ATOM 9428 O O . ALA B 1 275 ? 31.531 -4.75 -8.695 1 91.06 275 ALA B O 1
ATOM 9429 N N . ASN B 1 276 ? 31.688 -6.902 -9.32 1 90.56 276 ASN B N 1
ATOM 9430 C CA . ASN B 1 276 ? 32.406 -7.316 -8.109 1 90.56 276 ASN B CA 1
ATOM 9431 C C . ASN B 1 276 ? 33.781 -6.676 -8.023 1 90.56 276 ASN B C 1
ATOM 9433 O O . ASN B 1 276 ? 34.375 -6.598 -6.941 1 90.56 276 ASN B O 1
ATOM 9437 N N . MET B 1 277 ? 34.219 -6.219 -9.148 1 88.31 277 MET B N 1
ATOM 9438 C CA . MET B 1 277 ? 35.562 -5.602 -9.195 1 88.31 277 MET B CA 1
ATOM 9439 C C . MET B 1 277 ? 35.438 -4.082 -9.133 1 88.31 277 MET B C 1
ATOM 9441 O O . MET B 1 277 ? 36.406 -3.375 -9.469 1 88.31 277 MET B O 1
ATOM 9445 N N . SER B 1 278 ? 34.375 -3.598 -8.742 1 89.38 278 SER B N 1
ATOM 9446 C CA . SER B 1 278 ? 34.094 -2.166 -8.75 1 89.38 278 SER B CA 1
ATOM 9447 C C . SER B 1 278 ? 35.156 -1.395 -7.945 1 89.38 278 SER B C 1
ATOM 9449 O O . SER B 1 278 ? 35.5 -0.266 -8.297 1 89.38 278 SER B O 1
ATOM 9451 N N . GLY B 1 279 ? 35.719 -1.974 -6.902 1 86.44 279 GLY B N 1
ATOM 9452 C CA . GLY B 1 279 ? 36.719 -1.288 -6.078 1 86.44 279 GLY B CA 1
ATOM 9453 C C . GLY B 1 279 ? 38.031 -1.106 -6.77 1 86.44 279 GLY B C 1
ATOM 9454 O O . GLY B 1 279 ? 38.844 -0.231 -6.395 1 86.44 279 GLY B O 1
ATOM 9455 N N . GLU B 1 280 ? 38.25 -1.898 -7.766 1 88.25 280 GLU B N 1
ATOM 9456 C CA . GLU B 1 280 ? 39.531 -1.873 -8.422 1 88.25 280 GLU B CA 1
ATOM 9457 C C . GLU B 1 280 ? 39.438 -1.277 -9.82 1 88.25 280 GLU B C 1
ATOM 9459 O O . GLU B 1 280 ? 40.469 -1.121 -10.508 1 88.25 280 GLU B O 1
ATOM 9464 N N . LEU B 1 281 ? 38.281 -0.888 -10.234 1 90.19 281 LEU B N 1
ATOM 9465 C CA . LEU B 1 281 ? 38.062 -0.287 -11.547 1 90.19 281 LEU B CA 1
ATOM 9466 C C . LEU B 1 281 ? 38.406 1.199 -11.523 1 90.19 281 LEU B C 1
ATOM 9468 O O . LEU B 1 281 ? 38.094 1.898 -10.562 1 90.19 281 LEU B O 1
ATOM 9472 N N . ARG B 1 282 ? 38.938 1.723 -12.547 1 88.88 282 ARG B N 1
ATOM 9473 C CA . ARG B 1 282 ? 39.312 3.135 -12.656 1 88.88 282 ARG B CA 1
ATOM 9474 C C . ARG B 1 282 ? 38.062 4.008 -12.734 1 88.88 282 ARG B C 1
ATOM 9476 O O . ARG B 1 282 ? 37.969 5.035 -12.062 1 88.88 282 ARG B O 1
ATOM 9483 N N . ARG B 1 283 ? 37.156 3.582 -13.617 1 89.38 283 ARG B N 1
ATOM 9484 C CA . ARG B 1 283 ? 35.875 4.285 -13.781 1 89.38 283 ARG B CA 1
ATOM 9485 C C . ARG B 1 283 ? 34.688 3.314 -13.75 1 89.38 283 ARG B C 1
ATOM 9487 O O . ARG B 1 283 ? 34.125 2.984 -14.797 1 89.38 283 ARG B O 1
ATOM 9494 N N . PRO B 1 284 ? 34.312 2.984 -12.586 1 90.25 284 PRO B N 1
ATOM 9495 C CA . PRO B 1 284 ? 33.281 1.97 -12.469 1 90.25 284 PRO B CA 1
ATOM 9496 C C . PRO B 1 284 ? 31.953 2.404 -13.109 1 90.25 284 PRO B C 1
ATOM 9498 O O . PRO B 1 284 ? 31.25 1.584 -13.703 1 90.25 284 PRO B O 1
ATOM 9501 N N . SER B 1 285 ? 31.625 3.684 -13.062 1 89 285 SER B N 1
ATOM 9502 C CA . SER B 1 285 ? 30.328 4.168 -13.562 1 89 285 SER B CA 1
ATOM 9503 C C . SER B 1 285 ? 30.234 4.023 -15.078 1 89 285 SER B C 1
ATOM 9505 O O . SER B 1 285 ? 29.141 3.896 -15.625 1 89 285 SER B O 1
ATOM 9507 N N . VAL B 1 286 ? 31.391 3.979 -15.711 1 91.19 286 VAL B N 1
ATOM 9508 C CA . VAL B 1 286 ? 31.391 3.857 -17.172 1 91.19 286 VAL B CA 1
ATOM 9509 C C . VAL B 1 286 ? 31.719 2.42 -17.562 1 91.19 286 VAL B C 1
ATOM 9511 O O . VAL B 1 286 ? 31.109 1.867 -18.484 1 91.19 286 VAL B O 1
ATOM 9514 N N . SER B 1 287 ? 32.562 1.789 -16.828 1 93.81 287 SER B N 1
ATOM 9515 C CA . SER B 1 287 ? 33.094 0.48 -17.188 1 93.81 287 SER B CA 1
ATOM 9516 C C . SER B 1 287 ? 32.062 -0.617 -16.984 1 93.81 287 SER B C 1
ATOM 9518 O O . SER B 1 287 ? 31.984 -1.554 -17.781 1 93.81 287 SER B O 1
ATOM 9520 N N . ILE B 1 288 ? 31.328 -0.519 -15.992 1 93.56 288 ILE B N 1
ATOM 9521 C CA . ILE B 1 288 ? 30.406 -1.595 -15.664 1 93.56 288 ILE B CA 1
ATOM 9522 C C . ILE B 1 288 ? 29.312 -1.679 -16.719 1 93.56 288 ILE B C 1
ATOM 9524 O O . ILE B 1 288 ? 29.078 -2.744 -17.297 1 93.56 288 ILE B O 1
ATOM 9528 N N . PRO B 1 289 ? 28.656 -0.534 -17.078 1 94.06 289 PRO B N 1
ATOM 9529 C CA . PRO B 1 289 ? 27.609 -0.643 -18.094 1 94.06 289 PRO B CA 1
ATOM 9530 C C . PRO B 1 289 ? 28.141 -1.022 -19.469 1 94.06 289 PRO B C 1
ATOM 9532 O O . PRO B 1 289 ? 27.625 -1.938 -20.109 1 94.06 289 PRO B O 1
ATOM 9535 N N . MET B 1 290 ? 29.25 -0.462 -19.875 1 95.88 290 MET B N 1
ATOM 9536 C CA . MET B 1 290 ? 29.797 -0.712 -21.203 1 95.88 290 MET B CA 1
ATOM 9537 C C . MET B 1 290 ? 30.375 -2.121 -21.297 1 95.88 290 MET B C 1
ATOM 9539 O O . MET B 1 290 ? 30.125 -2.832 -22.281 1 95.88 290 MET B O 1
ATOM 9543 N N . GLY B 1 291 ? 31.109 -2.469 -20.312 1 96.12 291 GLY B N 1
ATOM 9544 C CA . GLY B 1 291 ? 31.719 -3.789 -20.312 1 96.12 291 GLY B CA 1
ATOM 9545 C C . GLY B 1 291 ? 30.719 -4.914 -20.234 1 96.12 291 GLY B C 1
ATOM 9546 O O . GLY B 1 291 ? 30.828 -5.906 -20.969 1 96.12 291 GLY B O 1
ATOM 9547 N N . THR B 1 292 ? 29.75 -4.805 -19.406 1 95.94 292 THR B N 1
ATOM 9548 C CA . THR B 1 292 ? 28.781 -5.867 -19.203 1 95.94 292 THR B CA 1
ATOM 9549 C C . THR B 1 292 ? 27.859 -6.008 -20.406 1 95.94 292 THR B C 1
ATOM 9551 O O . THR B 1 292 ? 27.641 -7.121 -20.891 1 95.94 292 THR B O 1
ATOM 9554 N N . LEU B 1 293 ? 27.328 -4.898 -20.953 1 96.25 293 LEU B N 1
ATOM 9555 C CA . LEU B 1 293 ? 26.406 -4.945 -22.094 1 96.25 293 LEU B CA 1
ATOM 9556 C C . LEU B 1 293 ? 27.109 -5.477 -23.328 1 96.25 293 LEU B C 1
ATOM 9558 O O . LEU B 1 293 ? 26.531 -6.266 -24.094 1 96.25 293 LEU B O 1
ATOM 9562 N N . THR B 1 294 ? 28.328 -5.125 -23.516 1 96.62 294 THR B N 1
ATOM 9563 C CA . THR B 1 294 ? 29.078 -5.621 -24.672 1 96.62 294 THR B CA 1
ATOM 9564 C C . THR B 1 294 ? 29.406 -7.102 -24.5 1 96.62 294 THR B C 1
ATOM 9566 O O . THR B 1 294 ? 29.375 -7.863 -25.484 1 96.62 294 THR B O 1
ATOM 9569 N N . ALA B 1 295 ? 29.734 -7.484 -23.312 1 96.62 295 ALA B N 1
ATOM 9570 C CA . ALA B 1 295 ? 30.047 -8.891 -23.047 1 96.62 295 ALA B CA 1
ATOM 9571 C C . ALA B 1 295 ? 28.828 -9.773 -23.312 1 96.62 295 ALA B C 1
ATOM 9573 O O . ALA B 1 295 ? 28.922 -10.805 -23.969 1 96.62 295 ALA B O 1
ATOM 9574 N N . VAL B 1 296 ? 27.703 -9.367 -22.828 1 95.75 296 VAL B N 1
ATOM 9575 C CA . VAL B 1 296 ? 26.484 -10.164 -22.953 1 95.75 296 VAL B CA 1
ATOM 9576 C C . VAL B 1 296 ? 26.047 -10.227 -24.406 1 95.75 296 VAL B C 1
ATOM 9578 O O . VAL B 1 296 ? 25.609 -11.273 -24.891 1 95.75 296 VAL B O 1
ATOM 9581 N N . SER B 1 297 ? 26.203 -9.117 -25.141 1 96.5 297 SER B N 1
ATOM 9582 C CA . SER B 1 297 ? 25.875 -9.117 -26.562 1 96.5 297 SER B CA 1
ATOM 9583 C C . SER B 1 297 ? 26.797 -10.047 -27.344 1 96.5 297 SER B C 1
ATOM 9585 O O . SER B 1 297 ? 26.344 -10.781 -28.234 1 96.5 297 SER B O 1
ATOM 9587 N N . THR B 1 298 ? 27.984 -10.117 -26.938 1 96.25 298 THR B N 1
ATOM 9588 C CA . THR B 1 298 ? 28.953 -10.961 -27.609 1 96.25 298 THR B CA 1
ATOM 9589 C C . THR B 1 298 ? 28.688 -12.438 -27.328 1 96.25 298 THR B C 1
ATOM 9591 O O . THR B 1 298 ? 28.656 -13.258 -28.25 1 96.25 298 THR B O 1
ATOM 9594 N N . THR B 1 299 ? 28.484 -12.773 -26.109 1 95.88 299 THR B N 1
ATOM 9595 C CA . THR B 1 299 ? 28.25 -14.172 -25.766 1 95.88 299 THR B CA 1
ATOM 9596 C C . THR B 1 299 ? 26.953 -14.68 -26.375 1 95.88 299 THR B C 1
ATOM 9598 O O . THR B 1 299 ? 26.891 -15.828 -26.828 1 95.88 299 THR B O 1
ATOM 9601 N N . LEU B 1 300 ? 25.938 -13.805 -26.391 1 96 300 LEU B N 1
ATOM 9602 C CA . LEU B 1 300 ? 24.672 -14.211 -27.016 1 96 300 LEU B CA 1
ATOM 9603 C C . LEU B 1 300 ? 24.875 -14.5 -28.5 1 96 300 LEU B C 1
ATOM 9605 O O . LEU B 1 300 ? 24.375 -15.508 -29.016 1 96 300 LEU B O 1
ATOM 9609 N N . CYS B 1 301 ? 25.656 -13.68 -29.141 1 96.44 301 CYS B N 1
ATOM 9610 C CA . CYS B 1 301 ? 25.938 -13.867 -30.562 1 96.44 301 CYS B CA 1
ATOM 9611 C C . CYS B 1 301 ? 26.703 -15.164 -30.812 1 96.44 301 CYS B C 1
ATOM 9613 O O . CYS B 1 301 ? 26.391 -15.898 -31.75 1 96.44 301 CYS B O 1
ATOM 9615 N N . VAL B 1 302 ? 27.594 -15.484 -29.969 1 96.12 302 VAL B N 1
ATOM 9616 C CA . VAL B 1 302 ? 28.406 -16.688 -30.109 1 96.12 302 VAL B CA 1
ATOM 9617 C C . VAL B 1 302 ? 27.531 -17.922 -29.875 1 96.12 302 VAL B C 1
ATOM 9619 O O . VAL B 1 302 ? 27.562 -18.875 -30.656 1 96.12 302 VAL B O 1
ATOM 9622 N N . TYR B 1 303 ? 26.734 -17.953 -28.859 1 95.81 303 TYR B N 1
ATOM 9623 C CA . TYR B 1 303 ? 25.875 -19.078 -28.547 1 95.81 303 TYR B CA 1
ATOM 9624 C C . TYR B 1 303 ? 24.875 -19.344 -29.672 1 95.81 303 TYR B C 1
ATOM 9626 O O . TYR B 1 303 ? 24.672 -20.484 -30.078 1 95.81 303 TYR B O 1
ATOM 9634 N N . LEU B 1 304 ? 24.281 -18.25 -30.203 1 96.12 304 LEU B N 1
ATOM 9635 C CA . LEU B 1 304 ? 23.297 -18.406 -31.266 1 96.12 304 LEU B CA 1
ATOM 9636 C C . LEU B 1 304 ? 23.953 -18.938 -32.531 1 96.12 304 LEU B C 1
ATOM 9638 O O . LEU B 1 304 ? 23.391 -19.828 -33.188 1 96.12 304 LEU B O 1
ATOM 9642 N N . THR B 1 305 ? 25.125 -18.484 -32.844 1 96.06 305 THR B N 1
ATOM 9643 C CA . THR B 1 305 ? 25.828 -18.953 -34.031 1 96.06 305 THR B CA 1
ATOM 9644 C C . THR B 1 305 ? 26.219 -20.422 -33.875 1 96.06 305 THR B C 1
ATOM 9646 O O . THR B 1 305 ? 26 -21.203 -34.812 1 96.06 305 THR B O 1
ATOM 9649 N N . LEU B 1 306 ? 26.734 -20.812 -32.781 1 95.44 306 LEU B N 1
ATOM 9650 C CA . LEU B 1 306 ? 27.156 -22.203 -32.531 1 95.44 306 LEU B CA 1
ATOM 9651 C C . LEU B 1 306 ? 25.953 -23.125 -32.5 1 95.44 306 LEU B C 1
ATOM 9653 O O . LEU B 1 306 ? 26.031 -24.281 -32.969 1 95.44 306 LEU B O 1
ATOM 9657 N N . ALA B 1 307 ? 24.844 -22.641 -31.969 1 96.06 307 ALA B N 1
ATOM 9658 C CA . ALA B 1 307 ? 23.625 -23.453 -31.906 1 96.06 307 ALA B CA 1
ATOM 9659 C C . ALA B 1 307 ? 23.109 -23.766 -33.312 1 96.06 307 ALA B C 1
ATOM 9661 O O . ALA B 1 307 ? 22.734 -24.891 -33.625 1 96.06 307 ALA B O 1
ATOM 9662 N N . VAL B 1 308 ? 23.188 -22.766 -34.188 1 96 308 VAL B N 1
ATOM 9663 C CA . VAL B 1 308 ? 22.703 -22.938 -35.562 1 96 308 VAL B CA 1
ATOM 9664 C C . VAL B 1 308 ? 23.641 -23.875 -36.312 1 96 308 VAL B C 1
ATOM 9666 O O . VAL B 1 308 ? 23.203 -24.781 -37.031 1 96 308 VAL B O 1
ATOM 9669 N N . LEU B 1 309 ? 24.922 -23.766 -36.125 1 95.88 309 LEU B N 1
ATOM 9670 C CA . LEU B 1 309 ? 25.891 -24.625 -36.812 1 95.88 309 LEU B CA 1
ATOM 9671 C C . LEU B 1 309 ? 25.766 -26.062 -36.312 1 95.88 309 LEU B C 1
ATOM 9673 O O . LEU B 1 309 ? 25.828 -27 -37.125 1 95.88 309 LEU B O 1
ATOM 9677 N N . THR B 1 310 ? 25.531 -26.219 -35.062 1 95.69 310 THR B N 1
ATOM 9678 C CA . THR B 1 310 ? 25.391 -27.547 -34.469 1 95.69 310 THR B CA 1
ATOM 9679 C C . THR B 1 310 ? 24.141 -28.234 -35 1 95.69 310 THR B C 1
ATOM 9681 O O . THR B 1 310 ? 24.188 -29.406 -35.406 1 95.69 310 THR B O 1
ATOM 9684 N N . ALA B 1 311 ? 23.078 -27.516 -35.062 1 96.44 311 ALA B N 1
ATOM 9685 C CA . ALA B 1 311 ? 21.812 -28.094 -35.5 1 96.44 311 ALA B CA 1
ATOM 9686 C C . ALA B 1 311 ? 21.875 -28.438 -37 1 96.44 311 ALA B C 1
ATOM 9688 O O . ALA B 1 311 ? 21.219 -29.391 -37.438 1 96.44 311 ALA B O 1
ATOM 9689 N N . ALA B 1 312 ? 22.719 -27.75 -37.781 1 96.12 312 ALA B N 1
ATOM 9690 C CA . ALA B 1 312 ? 22.75 -27.922 -39.219 1 96.12 312 ALA B CA 1
ATOM 9691 C C . ALA B 1 312 ? 23.734 -29.016 -39.625 1 96.12 312 ALA B C 1
ATOM 9693 O O . ALA B 1 312 ? 23.672 -29.531 -40.75 1 96.12 312 ALA B O 1
ATOM 9694 N N . THR B 1 313 ? 24.609 -29.453 -38.75 1 96 313 THR B N 1
ATOM 9695 C CA . THR B 1 313 ? 25.703 -30.297 -39.219 1 96 313 THR B CA 1
ATOM 9696 C C . THR B 1 313 ? 25.734 -31.609 -38.406 1 96 313 THR B C 1
ATOM 9698 O O . THR B 1 313 ? 26.344 -32.594 -38.875 1 96 313 THR B O 1
ATOM 9701 N N . CYS B 1 314 ? 25.188 -31.641 -37.219 1 95.69 314 CYS B N 1
ATOM 9702 C CA . CYS B 1 314 ? 25.297 -32.812 -36.375 1 95.69 314 CYS B CA 1
ATOM 9703 C C . CYS B 1 314 ? 23.953 -33.531 -36.281 1 95.69 314 CYS B C 1
ATOM 9705 O O . CYS B 1 314 ? 22.906 -32.906 -36.125 1 95.69 314 CYS B O 1
ATOM 9707 N N . SER B 1 315 ? 24.047 -34.844 -36.344 1 95.12 315 SER B N 1
ATOM 9708 C CA . SER B 1 315 ? 22.828 -35.656 -36.188 1 95.12 315 SER B CA 1
ATOM 9709 C C . SER B 1 315 ? 22.312 -35.625 -34.75 1 95.12 315 SER B C 1
ATOM 9711 O O . SER B 1 315 ? 23.078 -35.375 -33.812 1 95.12 315 SER B O 1
ATOM 9713 N N . ARG B 1 316 ? 21.125 -35.781 -34.594 1 94.81 316 ARG B N 1
ATOM 9714 C CA . ARG B 1 316 ? 20.516 -35.719 -33.25 1 94.81 316 ARG B CA 1
ATOM 9715 C C . ARG B 1 316 ? 21.094 -36.781 -32.344 1 94.81 316 ARG B C 1
ATOM 9717 O O . ARG B 1 316 ? 21.297 -36.531 -31.156 1 94.81 316 ARG B O 1
ATOM 9724 N N . SER B 1 317 ? 21.297 -38 -32.938 1 92.44 317 SER B N 1
ATOM 9725 C CA . SER B 1 317 ? 21.875 -39.094 -32.156 1 92.44 317 SER B CA 1
ATOM 9726 C C . SER B 1 317 ? 23.266 -38.719 -31.641 1 92.44 317 SER B C 1
ATOM 9728 O O . SER B 1 317 ? 23.625 -39.031 -30.516 1 92.44 317 SER B O 1
ATOM 9730 N N . LEU B 1 318 ? 23.984 -38.031 -32.438 1 92.75 318 LEU B N 1
ATOM 9731 C CA . LEU B 1 318 ? 25.312 -37.594 -32.031 1 92.75 318 LEU B CA 1
ATOM 9732 C C . LEU B 1 318 ? 25.219 -36.625 -30.844 1 92.75 318 LEU B C 1
ATOM 9734 O O . LEU B 1 318 ? 25.984 -36.75 -29.891 1 92.75 318 LEU B O 1
ATOM 9738 N N . LEU B 1 319 ? 24.281 -35.75 -30.906 1 93.5 319 LEU B N 1
ATOM 9739 C CA . LEU B 1 319 ? 24.156 -34.688 -29.906 1 93.5 319 LEU B CA 1
ATOM 9740 C C . LEU B 1 319 ? 23.641 -35.25 -28.594 1 93.5 319 LEU B C 1
ATOM 9742 O O . LEU B 1 319 ? 24.031 -34.781 -27.516 1 93.5 319 LEU B O 1
ATOM 9746 N N . VAL B 1 320 ? 22.766 -36.219 -28.578 1 91.06 320 VAL B N 1
ATOM 9747 C CA . VAL B 1 320 ? 22.125 -36.75 -27.375 1 91.06 320 VAL B CA 1
ATOM 9748 C C . VAL B 1 320 ? 23.031 -37.812 -26.734 1 91.06 320 VAL B C 1
ATOM 9750 O O . VAL B 1 320 ? 23.031 -37.969 -25.516 1 91.06 320 VAL B O 1
ATOM 9753 N N . GLU B 1 321 ? 23.875 -38.406 -27.625 1 87.94 321 GLU B N 1
ATOM 9754 C CA . GLU B 1 321 ? 24.656 -39.531 -27.109 1 87.94 321 GLU B CA 1
ATOM 9755 C C . GLU B 1 321 ? 26.094 -39.125 -26.797 1 87.94 321 GLU B C 1
ATOM 9757 O O . GLU B 1 321 ? 26.812 -39.844 -26.109 1 87.94 321 GLU B O 1
ATOM 9762 N N . ASN B 1 322 ? 26.484 -38 -27.297 1 85 322 ASN B N 1
ATOM 9763 C CA . ASN B 1 322 ? 27.844 -37.5 -27.078 1 85 322 ASN B CA 1
ATOM 9764 C C . ASN B 1 322 ? 27.859 -36.031 -26.75 1 85 322 ASN B C 1
ATOM 9766 O O . ASN B 1 322 ? 27.812 -35.188 -27.641 1 85 322 ASN B O 1
ATOM 9770 N N . TYR B 1 323 ? 28.125 -35.75 -25.484 1 80.44 323 TYR B N 1
ATOM 9771 C CA . TYR B 1 323 ? 28.109 -34.344 -25.094 1 80.44 323 TYR B CA 1
ATOM 9772 C C . TYR B 1 323 ? 29.438 -33.656 -25.375 1 80.44 323 TYR B C 1
ATOM 9774 O O . TYR B 1 323 ? 29.547 -32.438 -25.328 1 80.44 323 TYR B O 1
ATOM 9782 N N . ALA B 1 324 ? 30.453 -34.375 -25.75 1 80.69 324 ALA B N 1
ATOM 9783 C CA . ALA B 1 324 ? 31.734 -33.844 -26.188 1 80.69 324 ALA B CA 1
ATOM 9784 C C . ALA B 1 324 ? 31.859 -33.875 -27.703 1 80.69 324 ALA B C 1
ATOM 9786 O O . ALA B 1 324 ? 32.938 -34.156 -28.234 1 80.69 324 ALA B O 1
ATOM 9787 N N . TYR B 1 325 ? 30.797 -33.656 -28.297 1 88.06 325 TYR B N 1
ATOM 9788 C CA . TYR B 1 325 ? 30.75 -33.781 -29.75 1 88.06 325 TYR B CA 1
ATOM 9789 C C . TYR B 1 325 ? 31.703 -32.75 -30.391 1 88.06 325 TYR B C 1
ATOM 9791 O O . TYR B 1 325 ? 32.281 -33.031 -31.453 1 88.06 325 TYR B O 1
ATOM 9799 N N . MET B 1 326 ? 31.891 -31.609 -29.766 1 89.31 326 MET B N 1
ATOM 9800 C CA . MET B 1 326 ? 32.75 -30.578 -30.359 1 89.31 326 MET B CA 1
ATOM 9801 C C . MET B 1 326 ? 34.188 -31.031 -30.406 1 89.31 326 MET B C 1
ATOM 9803 O O . MET B 1 326 ? 34.938 -30.672 -31.328 1 89.31 326 MET B O 1
ATOM 9807 N N . GLN B 1 327 ? 34.531 -31.719 -29.422 1 87.38 327 GLN B N 1
ATOM 9808 C CA . GLN B 1 327 ? 35.875 -32.281 -29.422 1 87.38 327 GLN B CA 1
ATOM 9809 C C . GLN B 1 327 ? 36.031 -33.375 -30.516 1 87.38 327 GLN B C 1
ATOM 9811 O O . GLN B 1 327 ? 37.062 -33.469 -31.156 1 87.38 327 GLN B O 1
ATOM 9816 N N . SER B 1 328 ? 34.938 -34.125 -30.734 1 87.12 328 SER B N 1
ATOM 9817 C CA . SER B 1 328 ? 35 -35.25 -31.672 1 87.12 328 SER B CA 1
ATOM 9818 C C . SER B 1 328 ? 34.969 -34.75 -33.125 1 87.12 328 SER B C 1
ATOM 9820 O O . SER B 1 328 ? 35.5 -35.406 -34 1 87.12 328 SER B O 1
ATOM 9822 N N . ILE B 1 329 ? 34.375 -33.656 -33.344 1 89.94 329 ILE B N 1
ATOM 9823 C CA . ILE B 1 329 ? 34.25 -33.219 -34.719 1 89.94 329 ILE B CA 1
ATOM 9824 C C . ILE B 1 329 ? 35.406 -32.281 -35.094 1 89.94 329 ILE B C 1
ATOM 9826 O O . ILE B 1 329 ? 35.594 -31.938 -36.25 1 89.94 329 ILE B O 1
ATOM 9830 N N . SER B 1 330 ? 36.156 -31.859 -34.094 1 90.56 330 SER B N 1
ATOM 9831 C CA . SER B 1 330 ? 37.219 -30.891 -34.312 1 90.56 330 SER B CA 1
ATOM 9832 C C . SER B 1 330 ? 38.375 -31.5 -35.125 1 90.56 330 SER B C 1
ATOM 9834 O O . SER B 1 330 ? 38.625 -32.688 -35.031 1 90.56 330 SER B O 1
ATOM 9836 N N . PHE B 1 331 ? 39.125 -30.609 -35.875 1 89.38 331 PHE B N 1
ATOM 9837 C CA . PHE B 1 331 ? 40.281 -31.016 -36.656 1 89.38 331 PHE B CA 1
ATOM 9838 C C . PHE B 1 331 ? 41.344 -31.625 -35.75 1 89.38 331 PHE B C 1
ATOM 9840 O O . PHE B 1 331 ? 42 -32.594 -36.125 1 89.38 331 PHE B O 1
ATOM 9847 N N . TRP B 1 332 ? 41.438 -30.984 -34.656 1 89.31 332 TRP B N 1
ATOM 9848 C CA . TRP B 1 332 ? 42.406 -31.406 -33.625 1 89.31 332 TRP B CA 1
ATOM 9849 C C . TRP B 1 332 ? 41.75 -31.453 -32.25 1 89.31 332 TRP B C 1
ATOM 9851 O O . TRP B 1 332 ? 41.656 -30.438 -31.562 1 89.31 332 TRP B O 1
ATOM 9861 N N . PRO B 1 333 ? 41.375 -32.594 -31.797 1 87.19 333 PRO B N 1
ATOM 9862 C CA . PRO B 1 333 ? 40.562 -32.781 -30.578 1 87.19 333 PRO B CA 1
ATOM 9863 C C . PRO B 1 333 ? 41.219 -32.219 -29.328 1 87.19 333 PRO B C 1
ATOM 9865 O O . PRO B 1 333 ? 40.562 -31.594 -28.484 1 87.19 333 PRO B O 1
ATOM 9868 N N . PRO B 1 334 ? 42.562 -32.219 -29.188 1 87.5 334 PRO B N 1
ATOM 9869 C CA . PRO B 1 334 ? 43.156 -31.703 -27.953 1 87.5 334 PRO B CA 1
ATOM 9870 C C . PRO B 1 334 ? 42.969 -30.203 -27.781 1 87.5 334 PRO B C 1
ATOM 9872 O O . PRO B 1 334 ? 42.906 -29.703 -26.656 1 87.5 334 PRO B O 1
ATOM 9875 N N . LEU B 1 335 ? 42.844 -29.531 -28.812 1 89.25 335 LEU B N 1
ATOM 9876 C CA . LEU B 1 335 ? 42.594 -28.094 -28.719 1 89.25 335 LEU B CA 1
ATOM 9877 C C . LEU B 1 335 ? 41.219 -27.797 -28.156 1 89.25 335 LEU B C 1
ATOM 9879 O O . LEU B 1 335 ? 41.031 -26.828 -27.406 1 89.25 335 LEU B O 1
ATOM 9883 N N . ALA B 1 336 ? 40.312 -28.531 -28.578 1 87.75 336 ALA B N 1
ATOM 9884 C CA . ALA B 1 336 ? 38.969 -28.359 -28.047 1 87.75 336 ALA B CA 1
ATOM 9885 C C . ALA B 1 336 ? 38.938 -28.625 -26.547 1 87.75 336 ALA B C 1
ATOM 9887 O O . ALA B 1 336 ? 38.219 -27.938 -25.797 1 87.75 336 ALA B O 1
ATOM 9888 N N . VAL B 1 337 ? 39.688 -29.594 -26.094 1 88.94 337 VAL B N 1
ATOM 9889 C CA . VAL B 1 337 ? 39.75 -29.906 -24.672 1 88.94 337 VAL B CA 1
ATOM 9890 C C . VAL B 1 337 ? 40.406 -28.75 -23.906 1 88.94 337 VAL B C 1
ATOM 9892 O O . VAL B 1 337 ? 39.969 -28.406 -22.812 1 88.94 337 VAL B O 1
ATOM 9895 N N . MET B 1 338 ? 41.344 -28.156 -24.5 1 90.19 338 MET B N 1
ATOM 9896 C CA . MET B 1 338 ? 42 -26.984 -23.875 1 90.19 338 MET B CA 1
ATOM 9897 C C . MET B 1 338 ? 41 -25.844 -23.719 1 90.19 338 MET B C 1
ATOM 9899 O O . MET B 1 338 ? 41.062 -25.094 -22.75 1 90.19 338 MET B O 1
ATOM 9903 N N . GLY B 1 339 ? 40.156 -25.703 -24.625 1 89.62 339 GLY B N 1
ATOM 9904 C CA . GLY B 1 339 ? 39.125 -24.688 -24.516 1 89.62 339 GLY B CA 1
ATOM 9905 C C . GLY B 1 339 ? 38.188 -24.891 -23.344 1 89.62 339 GLY B C 1
ATOM 9906 O O . GLY B 1 339 ? 37.875 -23.953 -22.625 1 89.62 339 GLY B O 1
ATOM 9907 N N . VAL B 1 340 ? 37.781 -26.156 -23.141 1 89.19 340 VAL B N 1
ATOM 9908 C CA . VAL B 1 340 ? 36.906 -26.484 -22.031 1 89.19 340 VAL B CA 1
ATOM 9909 C C . VAL B 1 340 ? 37.625 -26.203 -20.703 1 89.19 340 VAL B C 1
ATOM 9911 O O . VAL B 1 340 ? 37.031 -25.625 -19.797 1 89.19 340 VAL B O 1
ATOM 9914 N N . LEU B 1 341 ? 38.812 -26.609 -20.641 1 92.12 341 LEU B N 1
ATOM 9915 C CA . LEU B 1 341 ? 39.562 -26.438 -19.406 1 92.12 341 LEU B CA 1
ATOM 9916 C C . LEU B 1 341 ? 39.812 -24.969 -19.125 1 92.12 341 LEU B C 1
ATOM 9918 O O . LEU B 1 341 ? 39.688 -24.516 -17.984 1 92.12 341 LEU B O 1
ATOM 9922 N N . ALA B 1 342 ? 40.094 -24.234 -20.156 1 93.12 342 ALA B N 1
ATOM 9923 C CA . ALA B 1 342 ? 40.375 -22.812 -20 1 93.12 342 ALA B CA 1
ATOM 9924 C C . ALA B 1 342 ? 39.094 -22.062 -19.594 1 93.12 342 ALA B C 1
ATOM 9926 O O . ALA B 1 342 ? 39.125 -21.188 -18.719 1 93.12 342 ALA B O 1
ATOM 9927 N N . ALA B 1 343 ? 38.031 -22.344 -20.203 1 92.12 343 ALA B N 1
ATOM 9928 C CA . ALA B 1 343 ? 36.781 -21.656 -19.922 1 92.12 343 ALA B CA 1
ATOM 9929 C C . ALA B 1 343 ? 36.312 -21.938 -18.5 1 92.12 343 ALA B C 1
ATOM 9931 O O . ALA B 1 343 ? 35.875 -21.016 -17.797 1 92.12 343 ALA B O 1
ATOM 9932 N N . THR B 1 344 ? 36.375 -23.156 -18 1 92.69 344 THR B N 1
ATOM 9933 C CA . THR B 1 344 ? 35.906 -23.516 -16.672 1 92.69 344 THR B CA 1
ATOM 9934 C C . THR B 1 344 ? 36.844 -22.969 -15.602 1 92.69 344 THR B C 1
ATOM 9936 O O . THR B 1 344 ? 36.406 -22.469 -14.57 1 92.69 344 THR B O 1
ATOM 9939 N N . LEU B 1 345 ? 38.094 -23.047 -15.898 1 93.94 345 LEU B N 1
ATOM 9940 C CA . LEU B 1 345 ? 39.094 -22.562 -14.945 1 93.94 345 LEU B CA 1
ATOM 9941 C C . LEU B 1 345 ? 38.969 -21.047 -14.766 1 93.94 345 LEU B C 1
ATOM 9943 O O . LEU B 1 345 ? 39 -20.547 -13.641 1 93.94 345 LEU B O 1
ATOM 9947 N N . SER B 1 346 ? 38.906 -20.391 -15.852 1 93.31 346 SER B N 1
ATOM 9948 C CA . SER B 1 346 ? 38.812 -18.938 -15.789 1 93.31 346 SER B CA 1
ATOM 9949 C C . SER B 1 346 ? 37.5 -18.5 -15.102 1 93.31 346 SER B C 1
ATOM 9951 O O . SER B 1 346 ? 37.5 -17.516 -14.344 1 93.31 346 SER B O 1
ATOM 9953 N N . ALA B 1 347 ? 36.438 -19.141 -15.391 1 92.81 347 ALA B N 1
ATOM 9954 C CA . ALA B 1 347 ? 35.156 -18.812 -14.742 1 92.81 347 ALA B CA 1
ATOM 9955 C C . ALA B 1 347 ? 35.25 -19.016 -13.234 1 92.81 347 ALA B C 1
ATOM 9957 O O . ALA B 1 347 ? 34.75 -18.203 -12.461 1 92.81 347 ALA B O 1
ATOM 9958 N N . SER B 1 348 ? 35.875 -20.078 -12.828 1 94.56 348 SER B N 1
ATOM 9959 C CA . SER B 1 348 ? 36.031 -20.344 -11.398 1 94.56 348 SER B CA 1
ATOM 9960 C C . SER B 1 348 ? 36.906 -19.281 -10.734 1 94.56 348 SER B C 1
ATOM 9962 O O . SER B 1 348 ? 36.594 -18.828 -9.633 1 94.56 348 SER B O 1
ATOM 9964 N N . LEU B 1 349 ? 37.938 -18.891 -11.422 1 94.38 349 LEU B N 1
ATOM 9965 C CA . LEU B 1 349 ? 38.812 -17.828 -10.906 1 94.38 349 LEU B CA 1
ATOM 9966 C C . LEU B 1 349 ? 38.031 -16.531 -10.695 1 94.38 349 LEU B C 1
ATOM 9968 O O . LEU B 1 349 ? 38.219 -15.852 -9.688 1 94.38 349 LEU B O 1
ATOM 9972 N N . GLY B 1 350 ? 37.219 -16.266 -11.648 1 92.56 350 GLY B N 1
ATOM 9973 C CA . GLY B 1 350 ? 36.375 -15.078 -11.547 1 92.56 350 GLY B CA 1
ATOM 9974 C C . GLY B 1 350 ? 35.469 -15.102 -10.344 1 92.56 350 GLY B C 1
ATOM 9975 O O . GLY B 1 350 ? 35.312 -14.094 -9.648 1 92.56 350 GLY B O 1
ATOM 9976 N N . ASN B 1 351 ? 34.875 -16.219 -10.031 1 94.19 351 ASN B N 1
ATOM 9977 C CA . ASN B 1 351 ? 33.969 -16.344 -8.898 1 94.19 351 ASN B CA 1
ATOM 9978 C C . ASN B 1 351 ? 34.719 -16.297 -7.57 1 94.19 351 ASN B C 1
ATOM 9980 O O . ASN B 1 351 ? 34.219 -15.766 -6.582 1 94.19 351 ASN B O 1
ATOM 9984 N N . LEU B 1 352 ? 35.875 -16.859 -7.578 1 95.5 352 LEU B N 1
ATOM 9985 C CA . LEU B 1 352 ? 36.656 -16.891 -6.355 1 95.5 352 LEU B CA 1
ATOM 9986 C C . LEU B 1 352 ? 37.125 -15.492 -5.969 1 95.5 352 LEU B C 1
ATOM 9988 O O . LEU B 1 352 ? 37.031 -15.109 -4.801 1 95.5 352 LEU B O 1
ATOM 9992 N N . ILE B 1 353 ? 37.594 -14.766 -6.926 1 92.62 353 ILE B N 1
ATOM 9993 C CA . ILE B 1 353 ? 38.031 -13.414 -6.609 1 92.62 353 ILE B CA 1
ATOM 9994 C C . ILE B 1 353 ? 36.812 -12.539 -6.266 1 92.62 353 ILE B C 1
ATOM 9996 O O . ILE B 1 353 ? 36.875 -11.734 -5.34 1 92.62 353 ILE B O 1
ATOM 10000 N N . GLY B 1 354 ? 35.844 -12.664 -7.062 1 91.69 354 GLY B N 1
ATOM 10001 C CA . GLY B 1 354 ? 34.625 -11.922 -6.773 1 91.69 354 GLY B CA 1
ATOM 10002 C C . GLY B 1 354 ? 34.031 -12.227 -5.398 1 91.69 354 GLY B C 1
ATOM 10003 O O . GLY B 1 354 ? 33.688 -11.305 -4.66 1 91.69 354 GLY B O 1
ATOM 10004 N N . GLY B 1 355 ? 33.969 -13.5 -5.047 1 93.56 355 GLY B N 1
ATOM 10005 C CA . GLY B 1 355 ? 33.5 -13.898 -3.734 1 93.56 355 GLY B CA 1
ATOM 10006 C C . GLY B 1 355 ? 34.344 -13.344 -2.598 1 93.56 355 GLY B C 1
ATOM 10007 O O . GLY B 1 355 ? 33.812 -12.914 -1.576 1 93.56 355 GLY B O 1
ATOM 10008 N N . SER B 1 356 ? 35.594 -13.328 -2.75 1 93.19 356 SER B N 1
ATOM 10009 C CA . SER B 1 356 ? 36.469 -12.828 -1.71 1 93.19 356 SER B CA 1
ATOM 10010 C C . SER B 1 356 ? 36.281 -11.336 -1.482 1 93.19 356 SER B C 1
ATOM 10012 O O . SER B 1 356 ? 36.344 -10.859 -0.346 1 93.19 356 SER B O 1
ATOM 10014 N N . ARG B 1 357 ? 36.062 -10.609 -2.539 1 91.81 357 ARG B N 1
ATOM 10015 C CA . ARG B 1 357 ? 35.844 -9.172 -2.41 1 91.81 357 ARG B CA 1
ATOM 10016 C C . ARG B 1 357 ? 34.5 -8.883 -1.737 1 91.81 357 ARG B C 1
ATOM 10018 O O . ARG B 1 357 ? 34.375 -7.926 -0.97 1 91.81 357 ARG B O 1
ATOM 10025 N N . VAL B 1 358 ? 33.531 -9.672 -2.078 1 92.88 358 VAL B N 1
ATOM 10026 C CA . VAL B 1 358 ? 32.25 -9.516 -1.431 1 92.88 358 VAL B CA 1
ATOM 10027 C C . VAL B 1 358 ? 32.375 -9.805 0.063 1 92.88 358 VAL B C 1
ATOM 10029 O O . VAL B 1 358 ? 31.859 -9.055 0.893 1 92.88 358 VAL B O 1
ATOM 10032 N N . LEU B 1 359 ? 33.094 -10.867 0.369 1 93.5 359 LEU B N 1
ATOM 10033 C CA . LEU B 1 359 ? 33.312 -11.234 1.767 1 93.5 359 LEU B CA 1
ATOM 10034 C C . LEU B 1 359 ? 34.094 -10.141 2.496 1 93.5 359 LEU B C 1
ATOM 10036 O O . LEU B 1 359 ? 33.781 -9.812 3.645 1 93.5 359 LEU B O 1
ATOM 10040 N N . GLU B 1 360 ? 35 -9.578 1.878 1 92.06 360 GLU B N 1
ATOM 10041 C CA . GLU B 1 360 ? 35.781 -8.484 2.455 1 92.06 360 GLU B CA 1
ATOM 10042 C C . GLU B 1 360 ? 34.906 -7.277 2.74 1 92.06 360 GLU B C 1
ATOM 10044 O O . GLU B 1 360 ? 35 -6.652 3.797 1 92.06 360 GLU B O 1
ATOM 10049 N N . ALA B 1 361 ? 34.125 -6.918 1.811 1 91.06 361 ALA B N 1
ATOM 10050 C CA . ALA B 1 361 ? 33.219 -5.777 1.979 1 91.06 361 ALA B CA 1
ATOM 10051 C C . ALA B 1 361 ? 32.281 -6 3.148 1 91.06 361 ALA B C 1
ATOM 10053 O O . ALA B 1 361 ? 31.984 -5.074 3.916 1 91.06 361 ALA B O 1
ATOM 10054 N N . LEU B 1 362 ? 31.781 -7.211 3.277 1 91.44 362 LEU B N 1
ATOM 10055 C CA . LEU B 1 362 ? 30.906 -7.555 4.395 1 91.44 362 LEU B CA 1
ATOM 10056 C C . LEU B 1 362 ? 31.641 -7.398 5.723 1 91.44 362 LEU B C 1
ATOM 10058 O O . LEU B 1 362 ? 31.047 -6.957 6.711 1 91.44 362 LEU B O 1
ATOM 10062 N N . ALA B 1 363 ? 32.875 -7.688 5.691 1 91.25 363 ALA B N 1
ATOM 10063 C CA . ALA B 1 363 ? 33.688 -7.625 6.906 1 91.25 363 ALA B CA 1
ATOM 10064 C C . ALA B 1 363 ? 34.062 -6.18 7.254 1 91.25 363 ALA B C 1
ATOM 10066 O O . ALA B 1 363 ? 34.031 -5.797 8.43 1 91.25 363 ALA B O 1
ATOM 10067 N N . VAL B 1 364 ? 34.344 -5.434 6.277 1 88 364 VAL B N 1
ATOM 10068 C CA . VAL B 1 364 ? 34.688 -4.039 6.48 1 88 364 VAL B CA 1
ATOM 10069 C C . VAL B 1 364 ? 33.531 -3.27 7.074 1 88 364 VAL B C 1
ATOM 10071 O O . VAL B 1 364 ? 33.719 -2.41 7.938 1 88 364 VAL B O 1
ATOM 10074 N N . ASP B 1 365 ? 32.344 -3.627 6.617 1 87.44 365 ASP B N 1
ATOM 10075 C CA . ASP B 1 365 ? 31.156 -2.955 7.109 1 87.44 365 ASP B CA 1
ATOM 10076 C C . ASP B 1 365 ? 30.703 -3.539 8.445 1 87.44 365 ASP B C 1
ATOM 10078 O O . ASP B 1 365 ? 29.766 -3.031 9.07 1 87.44 365 ASP B O 1
ATOM 10082 N N . GLU B 1 366 ? 31.281 -4.52 8.93 1 86.69 366 GLU B N 1
ATOM 10083 C CA . GLU B 1 366 ? 31.031 -5.164 10.211 1 86.69 366 GLU B CA 1
ATOM 10084 C C . GLU B 1 366 ? 29.562 -5.555 10.344 1 86.69 366 GLU B C 1
ATOM 10086 O O . GLU B 1 366 ? 28.922 -5.27 11.359 1 86.69 366 GLU B O 1
ATOM 10091 N N . ILE B 1 367 ? 29.078 -6.148 9.336 1 84.38 367 ILE B N 1
ATOM 10092 C CA . ILE B 1 367 ? 27.672 -6.531 9.305 1 84.38 367 ILE B CA 1
ATOM 10093 C C . ILE B 1 367 ? 27.438 -7.688 10.281 1 84.38 367 ILE B C 1
ATOM 10095 O O . ILE B 1 367 ? 26.438 -7.699 11 1 84.38 367 ILE B O 1
ATOM 10099 N N . PHE B 1 368 ? 28.344 -8.68 10.312 1 84.12 368 PHE B N 1
ATOM 10100 C CA . PHE B 1 368 ? 28.172 -9.852 11.156 1 84.12 368 PHE B CA 1
ATOM 10101 C C . PHE B 1 368 ? 29.062 -9.758 12.391 1 84.12 368 PHE B C 1
ATOM 10103 O O . PHE B 1 368 ? 29.281 -10.758 13.078 1 84.12 368 PHE B O 1
ATOM 10110 N N . GLY B 1 369 ? 29.547 -8.57 12.703 1 79 369 GLY B N 1
ATOM 10111 C CA . GLY B 1 369 ? 30.266 -8.273 13.93 1 79 369 GLY B CA 1
ATOM 10112 C C . GLY B 1 369 ? 31.656 -8.914 13.984 1 79 369 GLY B C 1
ATOM 10113 O O . GLY B 1 369 ? 32.406 -8.859 13 1 79 369 GLY B O 1
ATOM 10114 N N . VAL B 1 370 ? 31.859 -9.641 15.008 1 77.69 370 VAL B N 1
ATOM 10115 C CA . VAL B 1 370 ? 33.188 -10.125 15.359 1 77.69 370 VAL B CA 1
ATOM 10116 C C . VAL B 1 370 ? 33.5 -11.391 14.57 1 77.69 370 VAL B C 1
ATOM 10118 O O . VAL B 1 370 ? 34.688 -11.688 14.297 1 77.69 370 VAL B O 1
ATOM 10121 N N . LEU B 1 371 ? 32.5 -11.977 13.977 1 78.81 371 LEU B N 1
ATOM 10122 C CA . LEU B 1 371 ? 32.719 -13.25 13.281 1 78.81 371 LEU B CA 1
ATOM 10123 C C . LEU B 1 371 ? 33.5 -13.055 12.008 1 78.81 371 LEU B C 1
ATOM 10125 O O . LEU B 1 371 ? 34.344 -13.891 11.664 1 78.81 371 LEU B O 1
ATOM 10129 N N . LEU B 1 372 ? 33.406 -11.875 11.32 1 83.62 372 LEU B N 1
ATOM 10130 C CA . LEU B 1 372 ? 34.062 -11.68 10.031 1 83.62 372 LEU B CA 1
ATOM 10131 C C . LEU B 1 372 ? 35.219 -10.68 10.156 1 83.62 372 LEU B C 1
ATOM 10133 O O . LEU B 1 372 ? 35.812 -10.305 9.156 1 83.62 372 LEU B O 1
ATOM 10137 N N . LYS B 1 373 ? 35.625 -10.328 11.305 1 85.12 373 LYS B N 1
ATOM 10138 C CA . LYS B 1 373 ? 36.656 -9.305 11.539 1 85.12 373 LYS B CA 1
ATOM 10139 C C . LYS B 1 373 ? 38 -9.695 10.922 1 85.12 373 LYS B C 1
ATOM 10141 O O . LYS B 1 373 ? 38.656 -8.867 10.312 1 85.12 373 LYS B O 1
ATOM 10146 N N . PRO B 1 374 ? 38.281 -11 10.969 1 85.19 374 PRO B N 1
ATOM 10147 C CA . PRO B 1 374 ? 39.594 -11.352 10.391 1 85.19 374 PRO B CA 1
ATOM 10148 C C . PRO B 1 374 ? 39.625 -11.219 8.867 1 85.19 374 PRO B C 1
ATOM 10150 O O . PRO B 1 374 ? 40.688 -11.109 8.266 1 85.19 374 PRO B O 1
ATOM 10153 N N . MET B 1 375 ? 38.562 -11.18 8.305 1 87.06 375 MET B N 1
ATOM 10154 C CA . MET B 1 375 ? 38.469 -11.125 6.844 1 87.06 375 MET B CA 1
ATOM 10155 C C . MET B 1 375 ? 38.812 -9.734 6.328 1 87.06 375 MET B C 1
ATOM 10157 O O . MET B 1 375 ? 39 -9.539 5.125 1 87.06 375 MET B O 1
ATOM 10161 N N . LYS B 1 376 ? 39 -8.758 7.207 1 83.44 376 LYS B N 1
ATOM 10162 C CA . LYS B 1 376 ? 39.281 -7.375 6.84 1 83.44 376 LYS B CA 1
ATOM 10163 C C . LYS B 1 376 ? 40.781 -7.199 6.559 1 83.44 376 LYS B C 1
ATOM 10165 O O . LYS B 1 376 ? 41.188 -6.219 5.93 1 83.44 376 LYS B O 1
ATOM 10170 N N . TYR B 1 377 ? 41.469 -8.125 6.957 1 80.69 377 TYR B N 1
ATOM 10171 C CA . TYR B 1 377 ? 42.938 -7.965 6.867 1 80.69 377 TYR B CA 1
ATOM 10172 C C . TYR B 1 377 ? 43.406 -8.086 5.426 1 80.69 377 TYR B C 1
ATOM 10174 O O . TYR B 1 377 ? 43.031 -9.031 4.723 1 80.69 377 TYR B O 1
ATOM 10182 N N . ALA B 1 378 ? 43.969 -6.961 4.887 1 75.75 378 ALA B N 1
ATOM 10183 C CA . ALA B 1 378 ? 44.5 -6.895 3.52 1 75.75 378 ALA B CA 1
ATOM 10184 C C . ALA B 1 378 ? 46 -6.711 3.51 1 75.75 378 ALA B C 1
ATOM 10186 O O . ALA B 1 378 ? 46.594 -6.27 4.5 1 75.75 378 ALA B O 1
ATOM 10187 N N . THR B 1 379 ? 46.594 -7.238 2.551 1 74.06 379 THR B N 1
ATOM 10188 C CA . THR B 1 379 ? 48.031 -7.066 2.367 1 74.06 379 THR B CA 1
ATOM 10189 C C . THR B 1 379 ? 48.375 -5.621 2.004 1 74.06 379 THR B C 1
ATOM 10191 O O . THR B 1 379 ? 47.469 -4.809 1.786 1 74.06 379 THR B O 1
ATOM 10194 N N . SER B 1 380 ? 49.625 -5.297 2.041 1 65 380 SER B N 1
ATOM 10195 C CA . SER B 1 380 ? 50.125 -3.961 1.742 1 65 380 SER B CA 1
ATOM 10196 C C . SER B 1 380 ? 49.688 -3.502 0.355 1 65 380 SER B C 1
ATOM 10198 O O . SER B 1 380 ? 49.5 -2.305 0.114 1 65 380 SER B O 1
ATOM 10200 N N . GLY B 1 381 ? 49.406 -4.496 -0.498 1 66.31 381 GLY B N 1
ATOM 10201 C CA . GLY B 1 381 ? 48.969 -4.129 -1.832 1 66.31 381 GLY B CA 1
ATOM 10202 C C . GLY B 1 381 ? 47.469 -4.02 -1.943 1 66.31 381 GLY B C 1
ATOM 10203 O O . GLY B 1 381 ? 46.938 -3.701 -3.012 1 66.31 381 GLY B O 1
ATOM 10204 N N . GLY B 1 382 ? 46.75 -4.219 -0.846 1 76.38 382 GLY B N 1
ATOM 10205 C CA . GLY B 1 382 ? 45.312 -4.066 -0.817 1 76.38 382 GLY B CA 1
ATOM 10206 C C . GLY B 1 382 ? 44.562 -5.348 -1.14 1 76.38 382 GLY B C 1
ATOM 10207 O O . GLY B 1 382 ? 43.375 -5.324 -1.386 1 76.38 382 GLY B O 1
ATOM 10208 N N . ASN B 1 383 ? 45.344 -6.52 -1.27 1 83.44 383 ASN B N 1
ATOM 10209 C CA . ASN B 1 383 ? 44.688 -7.801 -1.541 1 83.44 383 ASN B CA 1
ATOM 10210 C C . ASN B 1 383 ? 44.188 -8.461 -0.259 1 83.44 383 ASN B C 1
ATOM 10212 O O . ASN B 1 383 ? 44.969 -8.703 0.665 1 83.44 383 ASN B O 1
ATOM 10216 N N . PRO B 1 384 ? 42.906 -8.664 -0.206 1 88.81 384 PRO B N 1
ATOM 10217 C CA . PRO B 1 384 ? 42.344 -9.297 0.997 1 88.81 384 PRO B CA 1
ATOM 10218 C C . PRO B 1 384 ? 42.688 -10.781 1.096 1 88.81 384 PRO B C 1
ATOM 10220 O O . PRO B 1 384 ? 41.875 -11.633 0.776 1 88.81 384 PRO B O 1
ATOM 10223 N N . LEU B 1 385 ? 43.719 -11.172 1.669 1 89.81 385 LEU B N 1
ATOM 10224 C CA . LEU B 1 385 ? 44.281 -12.516 1.675 1 89.81 385 LEU B CA 1
ATOM 10225 C C . LEU B 1 385 ? 43.438 -13.461 2.525 1 89.81 385 LEU B C 1
ATOM 10227 O O . LEU B 1 385 ? 43.188 -14.602 2.129 1 89.81 385 LEU B O 1
ATOM 10231 N N . VAL B 1 386 ? 43 -12.992 3.59 1 92.06 386 VAL B N 1
ATOM 10232 C CA . VAL B 1 386 ? 42.25 -13.867 4.484 1 92.06 386 VAL B CA 1
ATOM 10233 C C . VAL B 1 386 ? 40.906 -14.203 3.865 1 92.06 386 VAL B C 1
ATOM 10235 O O . VAL B 1 386 ? 40.406 -15.328 3.977 1 92.06 386 VAL B O 1
ATOM 10238 N N . ALA B 1 387 ? 40.281 -13.211 3.246 1 93.69 387 ALA B N 1
ATOM 10239 C CA . ALA B 1 387 ? 39.031 -13.461 2.561 1 93.69 387 ALA B CA 1
ATOM 10240 C C . ALA B 1 387 ? 39.219 -14.453 1.418 1 93.69 387 ALA B C 1
ATOM 10242 O O . ALA B 1 387 ? 38.344 -15.305 1.183 1 93.69 387 ALA B O 1
ATOM 10243 N N . VAL B 1 388 ? 40.344 -14.398 0.758 1 94.19 388 VAL B N 1
ATOM 10244 C CA . VAL B 1 388 ? 40.625 -15.312 -0.337 1 94.19 388 VAL B CA 1
ATOM 10245 C C . VAL B 1 388 ? 40.812 -16.734 0.205 1 94.19 388 VAL B C 1
ATOM 10247 O O . VAL B 1 388 ? 40.219 -17.672 -0.323 1 94.19 388 VAL B O 1
ATOM 10250 N N . LEU B 1 389 ? 41.469 -16.844 1.271 1 94.5 389 LEU B N 1
ATOM 10251 C CA . LEU B 1 389 ? 41.719 -18.156 1.87 1 94.5 389 LEU B CA 1
ATOM 10252 C C . LEU B 1 389 ? 40.438 -18.766 2.383 1 94.5 389 LEU B C 1
ATOM 10254 O O . LEU B 1 389 ? 40.188 -19.969 2.188 1 94.5 389 LEU B O 1
ATOM 10258 N N . PHE B 1 390 ? 39.719 -17.953 2.969 1 94.88 390 PHE B N 1
ATOM 10259 C CA . PHE B 1 390 ? 38.469 -18.453 3.51 1 94.88 390 PHE B CA 1
ATOM 10260 C C . PHE B 1 390 ? 37.531 -18.906 2.389 1 94.88 390 PHE B C 1
ATOM 10262 O O . PHE B 1 390 ? 36.844 -19.906 2.512 1 94.88 390 PHE B O 1
ATOM 10269 N N . THR B 1 391 ? 37.469 -18.141 1.33 1 96 391 THR B N 1
ATOM 10270 C CA . THR B 1 391 ? 36.625 -18.484 0.192 1 96 391 THR B CA 1
ATOM 10271 C C . THR B 1 391 ? 37.062 -19.812 -0.415 1 96 391 THR B C 1
ATOM 10273 O O . THR B 1 391 ? 36.219 -20.656 -0.775 1 96 391 THR B O 1
ATOM 10276 N N . HIS B 1 392 ? 38.344 -20.062 -0.462 1 96.75 392 HIS B N 1
ATOM 10277 C CA . HIS B 1 392 ? 38.875 -21.328 -0.986 1 96.75 392 HIS B CA 1
ATOM 10278 C C . HIS B 1 392 ? 38.531 -22.484 -0.069 1 96.75 392 HIS B C 1
ATOM 10280 O O . HIS B 1 392 ? 38.219 -23.594 -0.542 1 96.75 392 HIS B O 1
ATOM 10286 N N . LEU B 1 393 ? 38.5 -22.203 1.125 1 96.12 393 LEU B N 1
ATOM 10287 C CA . LEU B 1 393 ? 38.125 -23.234 2.086 1 96.12 393 LEU B CA 1
ATOM 10288 C C . LEU B 1 393 ? 36.656 -23.594 1.947 1 96.12 393 LEU B C 1
ATOM 10290 O O . LEU B 1 393 ? 36.312 -24.781 2.023 1 96.12 393 LEU B O 1
ATOM 10294 N N . CYS B 1 394 ? 35.875 -22.594 1.767 1 96.31 394 CYS B N 1
ATOM 10295 C CA . CYS B 1 394 ? 34.438 -22.844 1.596 1 96.31 394 CYS B CA 1
ATOM 10296 C C . CYS B 1 394 ? 34.188 -23.656 0.333 1 96.31 394 CYS B C 1
ATOM 10298 O O . CYS B 1 394 ? 33.312 -24.547 0.331 1 96.31 394 CYS B O 1
ATOM 10300 N N . VAL B 1 395 ? 34.906 -23.328 -0.731 1 97.12 395 VAL B N 1
ATOM 10301 C CA . VAL B 1 395 ? 34.75 -24.062 -1.98 1 97.12 395 VAL B CA 1
ATOM 10302 C C . VAL B 1 395 ? 35.156 -25.531 -1.769 1 97.12 395 VAL B C 1
ATOM 10304 O O . VAL B 1 395 ? 34.5 -26.438 -2.283 1 97.12 395 VAL B O 1
ATOM 10307 N N . GLN B 1 396 ? 36.156 -25.75 -0.968 1 96 396 GLN B N 1
ATOM 10308 C CA . GLN B 1 396 ? 36.625 -27.094 -0.649 1 96 396 GLN B CA 1
ATOM 10309 C C . GLN B 1 396 ? 35.531 -27.906 0.033 1 96 396 GLN B C 1
ATOM 10311 O O . GLN B 1 396 ? 35.406 -29.094 -0.222 1 96 396 GLN B O 1
ATOM 10316 N N . LEU B 1 397 ? 34.812 -27.25 0.78 1 95.5 397 LEU B N 1
ATOM 10317 C CA . LEU B 1 397 ? 33.719 -27.922 1.491 1 95.5 397 LEU B CA 1
ATOM 10318 C C . LEU B 1 397 ? 32.594 -28.266 0.541 1 95.5 397 LEU B C 1
ATOM 10320 O O . LEU B 1 397 ? 31.891 -29.281 0.731 1 95.5 397 LEU B O 1
ATOM 10324 N N . VAL B 1 398 ? 32.375 -27.453 -0.46 1 94.94 398 VAL B N 1
ATOM 10325 C CA . VAL B 1 398 ? 31.281 -27.672 -1.397 1 94.94 398 VAL B CA 1
ATOM 10326 C C . VAL B 1 398 ? 31.594 -28.891 -2.277 1 94.94 398 VAL B C 1
ATOM 10328 O O . VAL B 1 398 ? 30.672 -29.531 -2.785 1 94.94 398 VAL B O 1
ATOM 10331 N N . PHE B 1 399 ? 32.875 -29.281 -2.416 1 93.75 399 PHE B N 1
ATOM 10332 C CA . PHE B 1 399 ? 33.281 -30.422 -3.24 1 93.75 399 PHE B CA 1
ATOM 10333 C C . PHE B 1 399 ? 32.688 -31.719 -2.697 1 93.75 399 PHE B C 1
ATOM 10335 O O . PHE B 1 399 ? 32.562 -32.688 -3.426 1 93.75 399 PHE B O 1
ATOM 10342 N N . PHE B 1 400 ? 32.25 -31.688 -1.473 1 92.38 400 PHE B N 1
ATOM 10343 C CA . PHE B 1 400 ? 31.703 -32.875 -0.871 1 92.38 400 PHE B CA 1
ATOM 10344 C C . PHE B 1 400 ? 30.344 -33.219 -1.496 1 92.38 400 PHE B C 1
ATOM 10346 O O . PHE B 1 400 ? 29.891 -34.344 -1.413 1 92.38 400 PHE B O 1
ATOM 10353 N N . ILE B 1 401 ? 29.766 -32.281 -2.156 1 85.81 401 ILE B N 1
ATOM 10354 C CA . ILE B 1 401 ? 28.484 -32.531 -2.828 1 85.81 401 ILE B CA 1
ATOM 10355 C C . ILE B 1 401 ? 28.719 -33.406 -4.043 1 85.81 401 ILE B C 1
ATOM 10357 O O . ILE B 1 401 ? 27.859 -34.25 -4.379 1 85.81 401 ILE B O 1
ATOM 10361 N N . GLY B 1 402 ? 29.844 -33.406 -4.609 1 74 402 GLY B N 1
ATOM 10362 C CA . GLY B 1 402 ? 30.25 -34.406 -5.582 1 74 402 GLY B CA 1
ATOM 10363 C C . GLY B 1 402 ? 30.078 -33.938 -7.02 1 74 402 GLY B C 1
ATOM 10364 O O . GLY B 1 402 ? 30.891 -33.188 -7.535 1 74 402 GLY B O 1
ATOM 10365 N N . ASN B 1 403 ? 28.75 -34.219 -7.598 1 74.75 403 ASN B N 1
ATOM 10366 C CA . ASN B 1 403 ? 28.547 -34.062 -9.031 1 74.75 403 ASN B CA 1
ATOM 10367 C C . ASN B 1 403 ? 28.109 -32.656 -9.391 1 74.75 403 ASN B C 1
ATOM 10369 O O . ASN B 1 403 ? 27.484 -31.953 -8.578 1 74.75 403 ASN B O 1
ATOM 10373 N N . MET B 1 404 ? 28.641 -32.156 -10.602 1 75.25 404 MET B N 1
ATOM 10374 C CA . MET B 1 404 ? 28.328 -30.844 -11.133 1 75.25 404 MET B CA 1
ATOM 10375 C C . MET B 1 404 ? 26.828 -30.609 -11.203 1 75.25 404 MET B C 1
ATOM 10377 O O . MET B 1 404 ? 26.344 -29.531 -10.852 1 75.25 404 MET B O 1
ATOM 10381 N N . ASN B 1 405 ? 26.062 -31.641 -11.508 1 69.81 405 ASN B N 1
ATOM 10382 C CA . ASN B 1 405 ? 24.625 -31.516 -11.703 1 69.81 405 ASN B CA 1
ATOM 10383 C C . ASN B 1 405 ? 23.891 -31.344 -10.383 1 69.81 405 ASN B C 1
ATOM 10385 O O . ASN B 1 405 ? 22.812 -30.734 -10.344 1 69.81 405 ASN B O 1
ATOM 10389 N N . ALA B 1 406 ? 24.562 -31.797 -9.367 1 75.5 406 ALA B N 1
ATOM 10390 C CA . ALA B 1 406 ? 23.953 -31.641 -8.047 1 75.5 406 ALA B CA 1
ATOM 10391 C C . ALA B 1 406 ? 24.156 -30.234 -7.504 1 75.5 406 ALA B C 1
ATOM 10393 O O . ALA B 1 406 ? 23.344 -29.734 -6.719 1 75.5 406 ALA B O 1
ATOM 10394 N N . ILE B 1 407 ? 25.188 -29.531 -7.984 1 83.44 407 ILE B N 1
ATOM 10395 C CA . ILE B 1 407 ? 25.531 -28.219 -7.469 1 83.44 407 ILE B CA 1
ATOM 10396 C C . ILE B 1 407 ? 24.812 -27.141 -8.281 1 83.44 407 ILE B C 1
ATOM 10398 O O . ILE B 1 407 ? 24.484 -26.078 -7.762 1 83.44 407 ILE B O 1
ATOM 10402 N N . ALA B 1 408 ? 24.469 -27.453 -9.461 1 80 408 ALA B N 1
ATOM 10403 C CA . ALA B 1 408 ? 24.016 -26.484 -10.445 1 80 408 ALA B CA 1
ATOM 10404 C C . ALA B 1 408 ? 22.703 -25.828 -10.008 1 80 408 ALA B C 1
ATOM 10406 O O . ALA B 1 408 ? 22.547 -24.609 -10.086 1 80 408 ALA B O 1
ATOM 10407 N N . PRO B 1 409 ? 21.734 -26.641 -9.516 1 79.5 409 PRO B N 1
ATOM 10408 C CA . PRO B 1 409 ? 20.484 -25.984 -9.125 1 79.5 409 PRO B CA 1
ATOM 10409 C C . PRO B 1 409 ? 20.656 -25 -7.98 1 79.5 409 PRO B C 1
ATOM 10411 O O . PRO B 1 409 ? 20.031 -23.938 -7.977 1 79.5 409 PRO B O 1
ATOM 10414 N N . ALA B 1 410 ? 21.5 -25.297 -7.082 1 84.12 410 ALA B N 1
ATOM 10415 C CA . ALA B 1 410 ? 21.75 -24.406 -5.957 1 84.12 410 ALA B CA 1
ATOM 10416 C C . ALA B 1 410 ? 22.375 -23.094 -6.426 1 84.12 410 ALA B C 1
ATOM 10418 O O . ALA B 1 410 ? 22.016 -22.016 -5.941 1 84.12 410 ALA B O 1
ATOM 10419 N N . VAL B 1 411 ? 23.219 -23.219 -7.348 1 87.88 411 VAL B N 1
ATOM 10420 C CA . VAL B 1 411 ? 23.875 -22.047 -7.895 1 87.88 411 VAL B CA 1
ATOM 10421 C C . VAL B 1 411 ? 22.859 -21.141 -8.578 1 87.88 411 VAL B C 1
ATOM 10423 O O . VAL B 1 411 ? 22.844 -19.922 -8.352 1 87.88 411 VAL B O 1
ATOM 10426 N N . SER B 1 412 ? 22.016 -21.719 -9.32 1 86 412 SER B N 1
ATOM 10427 C CA . SER B 1 412 ? 21.016 -20.938 -10.047 1 86 412 SER B CA 1
ATOM 10428 C C . SER B 1 412 ? 20.062 -20.234 -9.094 1 86 412 SER B C 1
ATOM 10430 O O . SER B 1 412 ? 19.766 -19.047 -9.289 1 86 412 SER B O 1
ATOM 10432 N N . ILE B 1 413 ? 19.703 -20.938 -8.07 1 89 413 ILE B N 1
ATOM 10433 C CA . ILE B 1 413 ? 18.734 -20.375 -7.137 1 89 413 ILE B CA 1
ATOM 10434 C C . ILE B 1 413 ? 19.359 -19.203 -6.391 1 89 413 ILE B C 1
ATOM 10436 O O . ILE B 1 413 ? 18.734 -18.141 -6.246 1 89 413 ILE B O 1
ATOM 10440 N N . PHE B 1 414 ? 20.562 -19.312 -5.953 1 90.31 414 PHE B N 1
ATOM 10441 C CA . PHE B 1 414 ? 21.234 -18.25 -5.207 1 90.31 414 PHE B CA 1
ATOM 10442 C C . PHE B 1 414 ? 21.453 -17.031 -6.094 1 90.31 414 PHE B C 1
ATOM 10444 O O . PHE B 1 414 ? 21.25 -15.891 -5.664 1 90.31 414 PHE B O 1
ATOM 10451 N N . PHE B 1 415 ? 21.766 -17.281 -7.277 1 90.56 415 PHE B N 1
ATOM 10452 C CA . PHE B 1 415 ? 22.016 -16.172 -8.188 1 90.56 415 PHE B CA 1
ATOM 10453 C C . PHE B 1 415 ? 20.703 -15.461 -8.531 1 90.56 415 PHE B C 1
ATOM 10455 O O . PHE B 1 415 ? 20.656 -14.227 -8.555 1 90.56 415 PHE B O 1
ATOM 10462 N N . LEU B 1 416 ? 19.734 -16.234 -8.789 1 91.06 416 LEU B N 1
ATOM 10463 C CA . LEU B 1 416 ? 18.453 -15.648 -9.172 1 91.06 416 LEU B CA 1
ATOM 10464 C C . LEU B 1 416 ? 17.875 -14.812 -8.031 1 91.06 416 LEU B C 1
ATOM 10466 O O . LEU B 1 416 ? 17.266 -13.773 -8.273 1 91.06 416 LEU B O 1
ATOM 10470 N N . LEU B 1 417 ? 18.109 -15.273 -6.867 1 92 417 LEU B N 1
ATOM 10471 C CA . LEU B 1 417 ? 17.641 -14.492 -5.723 1 92 417 LEU B CA 1
ATOM 10472 C C . LEU B 1 417 ? 18.422 -13.188 -5.598 1 92 417 LEU B C 1
ATOM 10474 O O . LEU B 1 417 ? 17.844 -12.148 -5.266 1 92 417 LEU B O 1
ATOM 10478 N N . ALA B 1 418 ? 19.625 -13.266 -5.855 1 92 418 ALA B N 1
ATOM 10479 C CA . ALA B 1 418 ? 20.438 -12.055 -5.844 1 92 418 ALA B CA 1
ATOM 10480 C C . ALA B 1 418 ? 19.984 -11.086 -6.945 1 92 418 ALA B C 1
ATOM 10482 O O . ALA B 1 418 ? 19.875 -9.883 -6.715 1 92 418 ALA B O 1
ATOM 10483 N N . TYR B 1 419 ? 19.719 -11.656 -8.086 1 94.75 419 TYR B N 1
ATOM 10484 C CA . TYR B 1 419 ? 19.25 -10.844 -9.203 1 94.75 419 TYR B CA 1
ATOM 10485 C C . TYR B 1 419 ? 17.906 -10.195 -8.883 1 94.75 419 TYR B C 1
ATOM 10487 O O . TYR B 1 419 ? 17.703 -9.016 -9.164 1 94.75 419 TYR B O 1
ATOM 10495 N N . ALA B 1 420 ? 17.078 -11.023 -8.305 1 95 420 ALA B N 1
ATOM 10496 C CA . ALA B 1 420 ? 15.766 -10.508 -7.926 1 95 420 ALA B CA 1
ATOM 10497 C C . ALA B 1 420 ? 15.898 -9.336 -6.957 1 95 420 ALA B C 1
ATOM 10499 O O . ALA B 1 420 ? 15.156 -8.352 -7.055 1 95 420 ALA B O 1
ATOM 10500 N N . SER B 1 421 ? 16.812 -9.406 -6.109 1 94.12 421 SER B N 1
ATOM 10501 C CA . SER B 1 421 ? 17.016 -8.367 -5.102 1 94.12 421 SER B CA 1
ATOM 10502 C C . SER B 1 421 ? 17.562 -7.09 -5.723 1 94.12 421 SER B C 1
ATOM 10504 O O . SER B 1 421 ? 17.203 -5.988 -5.316 1 94.12 421 SER B O 1
ATOM 10506 N N . VAL B 1 422 ? 18.391 -7.215 -6.66 1 94.75 422 VAL B N 1
ATOM 10507 C CA . VAL B 1 422 ? 18.938 -6.055 -7.355 1 94.75 422 VAL B CA 1
ATOM 10508 C C . VAL B 1 422 ? 17.828 -5.348 -8.133 1 94.75 422 VAL B C 1
ATOM 10510 O O . VAL B 1 422 ? 17.75 -4.117 -8.109 1 94.75 422 VAL B O 1
ATOM 10513 N N . ASN B 1 423 ? 17.062 -6.117 -8.742 1 96.56 423 ASN B N 1
ATOM 10514 C CA . ASN B 1 423 ? 15.922 -5.551 -9.469 1 96.56 423 ASN B CA 1
ATOM 10515 C C . ASN B 1 423 ? 14.945 -4.852 -8.523 1 96.56 423 ASN B C 1
ATOM 10517 O O . ASN B 1 423 ? 14.414 -3.791 -8.844 1 96.56 423 ASN B O 1
ATOM 10521 N N . LEU B 1 424 ? 14.773 -5.473 -7.418 1 94.69 424 LEU B N 1
ATOM 10522 C CA . LEU B 1 424 ? 13.906 -4.859 -6.414 1 94.69 424 LEU B CA 1
ATOM 10523 C C . LEU B 1 424 ? 14.469 -3.52 -5.957 1 94.69 424 LEU B C 1
ATOM 10525 O O . LEU B 1 424 ? 13.734 -2.535 -5.848 1 94.69 424 LEU B O 1
ATOM 10529 N N . ALA B 1 425 ? 15.703 -3.48 -5.711 1 93.56 425 ALA B N 1
ATOM 10530 C CA . ALA B 1 425 ? 16.359 -2.252 -5.27 1 93.56 425 ALA B CA 1
ATOM 10531 C C . ALA B 1 425 ? 16.188 -1.142 -6.305 1 93.56 425 ALA B C 1
ATOM 10533 O O . ALA B 1 425 ? 15.883 -0 -5.953 1 93.56 425 ALA B O 1
ATOM 10534 N N . CYS B 1 426 ? 16.391 -1.49 -7.512 1 95 426 CYS B N 1
ATOM 10535 C CA . CYS B 1 426 ? 16.281 -0.504 -8.578 1 95 426 CYS B CA 1
ATOM 10536 C C . CYS B 1 426 ? 14.836 -0.018 -8.711 1 95 426 CYS B C 1
ATOM 10538 O O . CYS B 1 426 ? 14.594 1.178 -8.883 1 95 426 CYS B O 1
ATOM 10540 N N . ALA B 1 427 ? 13.914 -0.944 -8.648 1 95.25 427 ALA B N 1
ATOM 10541 C CA . ALA B 1 427 ? 12.5 -0.577 -8.734 1 95.25 427 ALA B CA 1
ATOM 10542 C C . ALA B 1 427 ? 12.102 0.368 -7.605 1 95.25 427 ALA B C 1
ATOM 10544 O O . ALA B 1 427 ? 11.406 1.356 -7.832 1 95.25 427 ALA B O 1
ATOM 10545 N N . LEU B 1 428 ? 12.57 0.09 -6.445 1 93 428 LEU B N 1
ATOM 10546 C CA . LEU B 1 428 ? 12.234 0.914 -5.289 1 93 428 LEU B CA 1
ATOM 10547 C C . LEU B 1 428 ? 12.875 2.295 -5.402 1 93 428 LEU B C 1
ATOM 10549 O O . LEU B 1 428 ? 12.242 3.303 -5.07 1 93 428 LEU B O 1
ATOM 10553 N N . LEU B 1 429 ? 14.039 2.379 -5.887 1 91.81 429 LEU B N 1
ATOM 10554 C CA . LEU B 1 429 ? 14.734 3.65 -6.055 1 91.81 429 LEU B CA 1
ATOM 10555 C C . LEU B 1 429 ? 14.047 4.512 -7.105 1 91.81 429 LEU B C 1
ATOM 10557 O O . LEU B 1 429 ? 13.859 5.715 -6.902 1 91.81 429 LEU B O 1
ATOM 10561 N N . ASP B 1 430 ? 13.734 3.875 -8.102 1 92.31 430 ASP B N 1
ATOM 10562 C CA . ASP B 1 430 ? 13.102 4.621 -9.18 1 92.31 430 ASP B CA 1
ATOM 10563 C C . ASP B 1 430 ? 11.711 5.105 -8.773 1 92.31 430 ASP B C 1
ATOM 10565 O O . ASP B 1 430 ? 11.297 6.203 -9.156 1 92.31 430 ASP B O 1
ATOM 10569 N N . THR B 1 431 ? 11.039 4.297 -8.031 1 90.25 431 THR B N 1
ATOM 10570 C CA . THR B 1 431 ? 9.711 4.688 -7.574 1 90.25 431 THR B CA 1
ATOM 10571 C C . THR B 1 431 ? 9.805 5.82 -6.559 1 90.25 431 THR B C 1
ATOM 10573 O O . THR B 1 431 ? 8.992 6.75 -6.59 1 90.25 431 THR B O 1
ATOM 10576 N N . ALA B 1 432 ? 10.734 5.777 -5.668 1 88.94 432 ALA B N 1
ATOM 10577 C CA . ALA B 1 432 ? 10.922 6.844 -4.688 1 88.94 432 ALA B CA 1
ATOM 10578 C C . ALA B 1 432 ? 11.438 8.117 -5.352 1 88.94 432 ALA B C 1
ATOM 10580 O O . ALA B 1 432 ? 11.156 9.227 -4.887 1 88.94 432 ALA B O 1
ATOM 10581 N N . SER B 1 433 ? 12.141 8.062 -6.344 1 86.31 433 SER B N 1
ATOM 10582 C CA . SER B 1 433 ? 12.68 9.141 -7.168 1 86.31 433 SER B CA 1
ATOM 10583 C C . SER B 1 433 ? 13.156 10.305 -6.312 1 86.31 433 SER B C 1
ATOM 10585 O O . SER B 1 433 ? 12.688 11.43 -6.473 1 86.31 433 SER B O 1
ATOM 10587 N N . PRO B 1 434 ? 14.172 10.102 -5.449 1 87.06 434 PRO B N 1
ATOM 10588 C CA . PRO B 1 434 ? 14.742 11.227 -4.695 1 87.06 434 PRO B CA 1
ATOM 10589 C C . PRO B 1 434 ? 15.469 12.227 -5.59 1 87.06 434 PRO B C 1
ATOM 10591 O O . PRO B 1 434 ? 15.734 11.938 -6.758 1 87.06 434 PRO B O 1
ATOM 10594 N N . ALA B 1 435 ? 15.758 13.383 -5.074 1 87.81 435 ALA B N 1
ATOM 10595 C CA . ALA B 1 435 ? 16.375 14.461 -5.836 1 87.81 435 ALA B CA 1
ATOM 10596 C C . ALA B 1 435 ? 17.781 14.086 -6.297 1 87.81 435 ALA B C 1
ATOM 10598 O O . ALA B 1 435 ? 18.219 14.5 -7.367 1 87.81 435 ALA B O 1
ATOM 10599 N N . ASN B 1 436 ? 18.453 13.227 -5.543 1 89.25 436 ASN B N 1
ATOM 10600 C CA . ASN B 1 436 ? 19.828 12.898 -5.852 1 89.25 436 ASN B CA 1
ATOM 10601 C C . ASN B 1 436 ? 19.938 11.617 -6.676 1 89.25 436 ASN B C 1
ATOM 10603 O O . ASN B 1 436 ? 21.031 11.156 -6.984 1 89.25 436 ASN B O 1
ATOM 10607 N N . PHE B 1 437 ? 18.844 11 -7.02 1 89.12 437 PHE B N 1
ATOM 10608 C CA . PHE B 1 437 ? 18.844 9.836 -7.898 1 89.12 437 PHE B CA 1
ATOM 10609 C C . PHE B 1 437 ? 18.891 10.266 -9.359 1 89.12 437 PHE B C 1
ATOM 10611 O O . PHE B 1 437 ? 17.844 10.547 -9.961 1 89.12 437 PHE B O 1
ATOM 10618 N N . ARG B 1 438 ? 20.172 10.258 -9.875 1 88.88 438 ARG B N 1
ATOM 10619 C CA . ARG B 1 438 ? 20.422 10.672 -11.25 1 88.88 438 ARG B CA 1
ATOM 10620 C C . ARG B 1 438 ? 21.438 9.75 -11.922 1 88.88 438 ARG B C 1
ATOM 10622 O O . ARG B 1 438 ? 22.516 10.188 -12.312 1 88.88 438 ARG B O 1
ATOM 10629 N N . PRO B 1 439 ? 20.906 8.594 -12.188 1 90.44 439 PRO B N 1
ATOM 10630 C CA . PRO B 1 439 ? 21.844 7.691 -12.859 1 90.44 439 PRO B CA 1
ATOM 10631 C C . PRO B 1 439 ? 22.25 8.188 -14.25 1 90.44 439 PRO B C 1
ATOM 10633 O O . PRO B 1 439 ? 21.422 8.797 -14.945 1 90.44 439 PRO B O 1
ATOM 10636 N N . THR B 1 440 ? 23.453 7.969 -14.602 1 89.5 440 THR B N 1
ATOM 10637 C CA . THR B 1 440 ? 23.922 8.359 -15.93 1 89.5 440 THR B CA 1
ATOM 10638 C C . THR B 1 440 ? 23.391 7.391 -16.984 1 89.5 440 THR B C 1
ATOM 10640 O O . THR B 1 440 ? 23.219 7.773 -18.156 1 89.5 440 THR B O 1
ATOM 10643 N N . PHE B 1 441 ? 23.234 6.172 -16.484 1 91.25 441 PHE B N 1
ATOM 10644 C CA . PHE B 1 441 ? 22.594 5.207 -17.375 1 91.25 441 PHE B CA 1
ATOM 10645 C C . PHE B 1 441 ? 21.094 5.473 -17.453 1 91.25 441 PHE B C 1
ATOM 10647 O O . PHE B 1 441 ? 20.391 5.398 -16.438 1 91.25 441 PHE B O 1
ATOM 10654 N N . LYS B 1 442 ? 20.562 5.73 -18.656 1 87.38 442 LYS B N 1
ATOM 10655 C CA . LYS B 1 442 ? 19.203 6.25 -18.781 1 87.38 442 LYS B CA 1
ATOM 10656 C C . LYS B 1 442 ? 18.234 5.168 -19.266 1 87.38 442 LYS B C 1
ATOM 10658 O O . LYS B 1 442 ? 17.016 5.332 -19.188 1 87.38 442 LYS B O 1
ATOM 10663 N N . SER B 1 443 ? 18.641 4.031 -19.625 1 87.5 443 SER B N 1
ATOM 10664 C CA . SER B 1 443 ? 17.781 3.033 -20.25 1 87.5 443 SER B CA 1
ATOM 10665 C C . SER B 1 443 ? 17.188 2.1 -19.188 1 87.5 443 SER B C 1
ATOM 10667 O O . SER B 1 443 ? 17.406 0.888 -19.234 1 87.5 443 SER B O 1
ATOM 10669 N N . PHE B 1 444 ? 16.609 2.637 -18.203 1 89.44 444 PHE B N 1
ATOM 10670 C CA . PHE B 1 444 ? 15.961 1.82 -17.172 1 89.44 444 PHE B CA 1
ATOM 10671 C C . PHE B 1 444 ? 14.641 2.439 -16.75 1 89.44 444 PHE B C 1
ATOM 10673 O O . PHE B 1 444 ? 14.383 3.619 -17 1 89.44 444 PHE B O 1
ATOM 10680 N N . HIS B 1 445 ? 13.734 1.63 -16.312 1 90.5 445 HIS B N 1
ATOM 10681 C CA . HIS B 1 445 ? 12.438 2.047 -15.797 1 90.5 445 HIS B CA 1
ATOM 10682 C C . HIS B 1 445 ? 11.977 1.121 -14.672 1 90.5 445 HIS B C 1
ATOM 10684 O O . HIS B 1 445 ? 12.43 -0.022 -14.578 1 90.5 445 HIS B O 1
ATOM 10690 N N . TRP B 1 446 ? 11.188 1.622 -13.867 1 90.31 446 TRP B N 1
ATOM 10691 C CA . TRP B 1 446 ? 10.727 0.813 -12.742 1 90.31 446 TRP B CA 1
ATOM 10692 C C . TRP B 1 446 ? 9.961 -0.411 -13.234 1 90.31 446 TRP B C 1
ATOM 10694 O O . TRP B 1 446 ? 10.023 -1.478 -12.617 1 90.31 446 TRP B O 1
ATOM 10704 N N . ILE B 1 447 ? 9.328 -0.38 -14.375 1 92.56 447 ILE B N 1
ATOM 10705 C CA . ILE B 1 447 ? 8.578 -1.504 -14.922 1 92.56 447 ILE B CA 1
ATOM 10706 C C . ILE B 1 447 ? 9.539 -2.594 -15.391 1 92.56 447 ILE B C 1
ATOM 10708 O O . ILE B 1 447 ? 9.297 -3.783 -15.172 1 92.56 447 ILE B O 1
ATOM 10712 N N . THR B 1 448 ? 10.617 -2.141 -16 1 94 448 THR B N 1
ATOM 10713 C CA . THR B 1 448 ? 11.602 -3.115 -16.453 1 94 448 THR B CA 1
ATOM 10714 C C . THR B 1 448 ? 12.258 -3.809 -15.258 1 94 448 THR B C 1
ATOM 10716 O O . THR B 1 448 ? 12.531 -5.008 -15.305 1 94 448 THR B O 1
ATOM 10719 N N . ALA B 1 449 ? 12.461 -3.043 -14.219 1 96.31 449 ALA B N 1
ATOM 10720 C CA . ALA B 1 449 ? 13.062 -3.625 -13.016 1 96.31 449 ALA B CA 1
ATOM 10721 C C . ALA B 1 449 ? 12.109 -4.613 -12.352 1 96.31 449 ALA B C 1
ATOM 10723 O O . ALA B 1 449 ? 12.523 -5.691 -11.914 1 96.31 449 ALA B O 1
ATOM 10724 N N . LEU B 1 450 ? 10.852 -4.336 -12.383 1 95.75 450 LEU B N 1
ATOM 10725 C CA . LEU B 1 450 ? 9.867 -5.23 -11.789 1 95.75 450 LEU B CA 1
ATOM 10726 C C . LEU B 1 450 ? 9.703 -6.492 -12.625 1 95.75 450 LEU B C 1
ATOM 10728 O O . LEU B 1 450 ? 9.547 -7.59 -12.078 1 95.75 450 LEU B O 1
ATOM 10732 N N . LEU B 1 451 ? 9.719 -6.301 -13.883 1 94.62 451 LEU B N 1
ATOM 10733 C CA . LEU B 1 451 ? 9.641 -7.453 -14.773 1 94.62 451 LEU B CA 1
ATOM 10734 C C . LEU B 1 451 ? 10.844 -8.367 -14.594 1 94.62 451 LEU B C 1
ATOM 10736 O O . LEU B 1 451 ? 10.711 -9.594 -14.641 1 94.62 451 LEU B O 1
ATOM 10740 N N . GLY B 1 452 ? 11.977 -7.73 -14.406 1 95.69 452 GLY B N 1
ATOM 10741 C CA . GLY B 1 452 ? 13.156 -8.523 -14.109 1 95.69 452 GLY B CA 1
ATOM 10742 C C . GLY B 1 452 ? 13.047 -9.297 -12.805 1 95.69 452 GLY B C 1
ATOM 10743 O O . GLY B 1 452 ? 13.398 -10.477 -12.734 1 95.69 452 GLY B O 1
ATOM 10744 N N . MET B 1 453 ? 12.516 -8.648 -11.844 1 96.25 453 MET B N 1
ATOM 10745 C CA . MET B 1 453 ? 12.336 -9.297 -10.555 1 96.25 453 MET B CA 1
ATOM 10746 C C . MET B 1 453 ? 11.367 -10.477 -10.664 1 96.25 453 MET B C 1
ATOM 10748 O O . MET B 1 453 ? 11.664 -11.578 -10.203 1 96.25 453 MET B O 1
ATOM 10752 N N . LEU B 1 454 ? 10.266 -10.297 -11.32 1 92.88 454 LEU B N 1
ATOM 10753 C CA . LEU B 1 454 ? 9.258 -11.336 -11.477 1 92.88 454 LEU B CA 1
ATOM 10754 C C . LEU B 1 454 ? 9.781 -12.477 -12.336 1 92.88 454 LEU B C 1
ATOM 10756 O O . LEU B 1 454 ? 9.484 -13.648 -12.078 1 92.88 454 LEU B O 1
ATOM 10760 N N . GLY B 1 455 ? 10.516 -12.07 -13.344 1 92.75 455 GLY B N 1
ATOM 10761 C CA . GLY B 1 455 ? 11.141 -13.102 -14.156 1 92.75 455 GLY B CA 1
ATOM 10762 C C . GLY B 1 455 ? 12.086 -13.984 -13.375 1 92.75 455 GLY B C 1
ATOM 10763 O O . GLY B 1 455 ? 12.07 -15.211 -13.531 1 92.75 455 GLY B O 1
ATOM 10764 N N . CYS B 1 456 ? 12.852 -13.438 -12.484 1 93.5 456 CYS B N 1
ATOM 10765 C CA . CYS B 1 456 ? 13.797 -14.188 -11.664 1 93.5 456 CYS B CA 1
ATOM 10766 C C . CYS B 1 456 ? 13.062 -15.078 -10.664 1 93.5 456 CYS B C 1
ATOM 10768 O O . CYS B 1 456 ? 13.383 -16.25 -10.516 1 93.5 456 CYS B O 1
ATOM 10770 N N . LEU B 1 457 ? 12.086 -14.57 -10.039 1 91.94 457 LEU B N 1
ATOM 10771 C CA . LEU B 1 457 ? 11.352 -15.328 -9.031 1 91.94 457 LEU B CA 1
ATOM 10772 C C . LEU B 1 457 ? 10.562 -16.469 -9.68 1 91.94 457 LEU B C 1
ATOM 10774 O O . LEU B 1 457 ? 10.5 -17.562 -9.133 1 91.94 457 LEU B O 1
ATOM 10778 N N . THR B 1 458 ? 9.969 -16.188 -10.852 1 87.12 458 THR B N 1
ATOM 10779 C CA . THR B 1 458 ? 9.211 -17.219 -11.57 1 87.12 458 THR B CA 1
ATOM 10780 C C . THR B 1 458 ? 10.133 -18.359 -12 1 87.12 458 THR B C 1
ATOM 10782 O O . THR B 1 458 ? 9.789 -19.531 -11.844 1 87.12 458 THR B O 1
ATOM 10785 N N . MET B 1 459 ? 11.258 -17.984 -12.445 1 86.81 459 MET B N 1
ATOM 10786 C CA . MET B 1 459 ? 12.203 -19.016 -12.898 1 86.81 459 MET B CA 1
ATOM 10787 C C . MET B 1 459 ? 12.734 -19.812 -11.719 1 86.81 459 MET B C 1
ATOM 10789 O O . MET B 1 459 ? 12.953 -21.031 -11.836 1 86.81 459 MET B O 1
ATOM 10793 N N . CYS B 1 460 ? 12.922 -19.172 -10.57 1 88.19 460 CYS B N 1
ATOM 10794 C CA . CYS B 1 460 ? 13.352 -19.891 -9.375 1 88.19 460 CYS B CA 1
ATOM 10795 C C . CYS B 1 460 ? 12.312 -20.922 -8.953 1 88.19 460 CYS B C 1
ATOM 10797 O O . CYS B 1 460 ? 12.664 -22.047 -8.602 1 88.19 460 CYS B O 1
ATOM 10799 N N . MET B 1 461 ? 11.047 -20.578 -9.086 1 84.62 461 MET B N 1
ATOM 10800 C CA . MET B 1 461 ? 9.961 -21.469 -8.672 1 84.62 461 MET B CA 1
ATOM 10801 C C . MET B 1 461 ? 9.781 -22.609 -9.656 1 84.62 461 MET B C 1
ATOM 10803 O O . MET B 1 461 ? 9.391 -23.719 -9.273 1 84.62 461 MET B O 1
ATOM 10807 N N . LEU B 1 462 ? 10.148 -22.391 -10.914 1 79.75 462 LEU B N 1
ATOM 10808 C CA . LEU B 1 462 ? 10.008 -23.422 -11.938 1 79.75 462 LEU B CA 1
ATOM 10809 C C . LEU B 1 462 ? 11.148 -24.422 -11.859 1 79.75 462 LEU B C 1
ATOM 10811 O O . LEU B 1 462 ? 10.953 -25.625 -12.102 1 79.75 462 LEU B O 1
ATOM 10815 N N . ILE B 1 463 ? 12.359 -23.984 -11.484 1 79.62 463 ILE B N 1
ATOM 10816 C CA . ILE B 1 463 ? 13.531 -24.859 -11.469 1 79.62 463 ILE B CA 1
ATOM 10817 C C . ILE B 1 463 ? 13.43 -25.844 -10.305 1 79.62 463 ILE B C 1
ATOM 10819 O O . ILE B 1 463 ? 13.469 -27.062 -10.508 1 79.62 463 ILE B O 1
ATOM 10823 N N . GLN B 1 464 ? 13.359 -25.328 -9.086 1 82.75 464 GLN B N 1
ATOM 10824 C CA . GLN B 1 464 ? 13.203 -26.156 -7.891 1 82.75 464 GLN B CA 1
ATOM 10825 C C . GLN B 1 464 ? 12.438 -25.422 -6.801 1 82.75 464 GLN B C 1
ATOM 10827 O O . GLN B 1 464 ? 13.031 -24.672 -6.02 1 82.75 464 GLN B O 1
ATOM 10832 N N . PRO B 1 465 ? 11.203 -25.672 -6.738 1 81.31 465 PRO B N 1
ATOM 10833 C CA . PRO B 1 465 ? 10.375 -24.906 -5.805 1 81.31 465 PRO B CA 1
ATOM 10834 C C . PRO B 1 465 ? 10.773 -25.109 -4.348 1 81.31 465 PRO B C 1
ATOM 10836 O O . PRO B 1 465 ? 10.766 -24.172 -3.559 1 81.31 465 PRO B O 1
ATOM 10839 N N . PHE B 1 466 ? 11.188 -26.359 -4.051 1 80.06 466 PHE B N 1
ATOM 10840 C CA . PHE B 1 466 ? 11.508 -26.625 -2.654 1 80.06 466 PHE B CA 1
ATOM 10841 C C . PHE B 1 466 ? 12.812 -25.953 -2.254 1 80.06 466 PHE B C 1
ATOM 10843 O O . PHE B 1 466 ? 12.914 -25.375 -1.171 1 80.06 466 PHE B O 1
ATOM 10850 N N . TYR B 1 467 ? 13.789 -26 -3.125 1 81.19 467 TYR B N 1
ATOM 10851 C CA . TYR B 1 467 ? 15.062 -25.328 -2.844 1 81.19 467 TYR B CA 1
ATOM 10852 C C . TYR B 1 467 ? 14.883 -23.812 -2.824 1 81.19 467 TYR B C 1
ATOM 10854 O O . TYR B 1 467 ? 15.539 -23.109 -2.045 1 81.19 467 TYR B O 1
ATOM 10862 N N . THR B 1 468 ? 13.977 -23.438 -3.678 1 88.12 468 THR B N 1
ATOM 10863 C CA . THR B 1 468 ? 13.719 -22 -3.721 1 88.12 468 THR B CA 1
ATOM 10864 C C . THR B 1 468 ? 13.094 -21.531 -2.412 1 88.12 468 THR B C 1
ATOM 10866 O O . THR B 1 468 ? 13.492 -20.5 -1.858 1 88.12 468 THR B O 1
ATOM 10869 N N . LEU B 1 469 ? 12.148 -22.281 -1.889 1 87 469 LEU B N 1
ATOM 10870 C CA . LEU B 1 469 ? 11.508 -21.922 -0.628 1 87 469 LEU B CA 1
ATOM 10871 C C . LEU B 1 469 ? 12.508 -21.953 0.52 1 87 469 LEU B C 1
ATOM 10873 O O . LEU B 1 469 ? 12.477 -21.078 1.397 1 87 469 LEU B O 1
ATOM 10877 N N . GLY B 1 470 ? 13.367 -22.953 0.44 1 88.38 470 GLY B N 1
ATOM 10878 C CA . GLY B 1 470 ? 14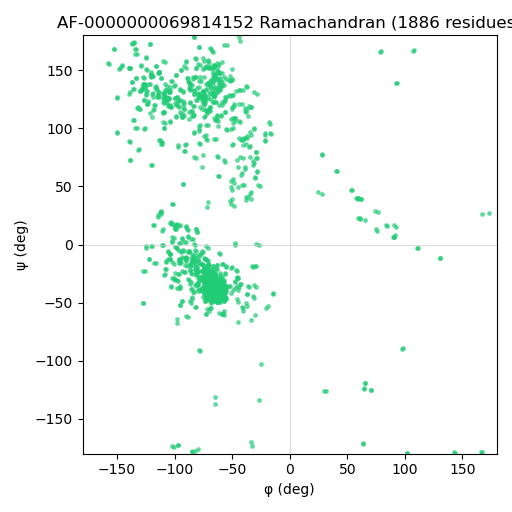.414 -23 1.445 1 88.38 470 GLY B CA 1
ATOM 10879 C C . GLY B 1 470 ? 15.344 -21.812 1.405 1 88.38 470 GLY B C 1
ATOM 10880 O O . GLY B 1 470 ? 15.719 -21.266 2.451 1 88.38 470 GLY B O 1
ATOM 10881 N N . ALA B 1 471 ? 15.68 -21.359 0.228 1 90.44 471 ALA B N 1
ATOM 10882 C CA . ALA B 1 471 ? 16.562 -20.203 0.069 1 90.44 471 ALA B CA 1
ATOM 10883 C C . ALA B 1 471 ? 15.883 -18.922 0.51 1 90.44 471 ALA B C 1
ATOM 10885 O O . ALA B 1 471 ? 16.516 -18.047 1.098 1 90.44 471 ALA B O 1
ATOM 10886 N N . ILE B 1 472 ? 14.609 -18.812 0.237 1 91.19 472 ILE B N 1
ATOM 10887 C CA . ILE B 1 472 ? 13.859 -17.625 0.651 1 91.19 472 ILE B CA 1
ATOM 10888 C C . ILE B 1 472 ? 13.766 -17.578 2.176 1 91.19 472 ILE B C 1
ATOM 10890 O O . ILE B 1 472 ? 13.93 -16.531 2.783 1 91.19 472 ILE B O 1
ATOM 10894 N N . VAL B 1 473 ? 13.539 -18.734 2.785 1 89.75 473 VAL B N 1
ATOM 10895 C CA . VAL B 1 473 ? 13.469 -18.812 4.242 1 89.75 473 VAL B CA 1
ATOM 10896 C C . VAL B 1 473 ? 14.82 -18.422 4.844 1 89.75 473 VAL B C 1
ATOM 10898 O O . VAL B 1 473 ? 14.875 -17.688 5.828 1 89.75 473 VAL B O 1
ATOM 10901 N N . LEU B 1 474 ? 15.836 -18.859 4.203 1 91.25 474 LEU B N 1
ATOM 10902 C CA . LEU B 1 474 ? 17.172 -18.5 4.66 1 91.25 474 LEU B CA 1
ATOM 10903 C C . LEU B 1 474 ? 17.391 -16.984 4.566 1 91.25 474 LEU B C 1
ATOM 10905 O O . LEU B 1 474 ? 17.938 -16.375 5.488 1 91.25 474 LEU B O 1
ATOM 10909 N N . LEU B 1 475 ? 17 -16.453 3.494 1 92.19 475 LEU B N 1
ATOM 10910 C CA . LEU B 1 475 ? 17.141 -15.008 3.305 1 92.19 475 LEU B CA 1
ATOM 10911 C C . LEU B 1 475 ? 16.344 -14.242 4.355 1 92.19 475 LEU B C 1
ATOM 10913 O O . LEU B 1 475 ? 16.859 -13.297 4.957 1 92.19 475 LEU B O 1
ATOM 10917 N N . VAL B 1 476 ? 15.117 -14.711 4.652 1 90.81 476 VAL B N 1
ATOM 10918 C CA . VAL B 1 476 ? 14.258 -14.031 5.617 1 90.81 476 VAL B CA 1
ATOM 10919 C C . VAL B 1 476 ? 14.844 -14.172 7.02 1 90.81 476 VAL B C 1
ATOM 10921 O O . VAL B 1 476 ? 14.859 -13.203 7.789 1 90.81 476 VAL B O 1
ATOM 10924 N N . VAL B 1 477 ? 15.383 -15.305 7.309 1 92.25 477 VAL B N 1
ATOM 10925 C CA . VAL B 1 477 ? 15.984 -15.547 8.617 1 92.25 477 VAL B CA 1
ATOM 10926 C C . VAL B 1 477 ? 17.203 -14.641 8.797 1 92.25 477 VAL B C 1
ATOM 10928 O O . VAL B 1 477 ? 17.391 -14.047 9.859 1 92.25 477 VAL B O 1
ATOM 10931 N N . LEU B 1 478 ? 17.984 -14.492 7.77 1 92.38 478 LEU B N 1
ATOM 10932 C CA . LEU B 1 478 ? 19.172 -13.641 7.836 1 92.38 478 LEU B CA 1
ATOM 10933 C C . LEU B 1 478 ? 18.781 -12.18 8.016 1 92.38 478 LEU B C 1
ATOM 10935 O O . LEU B 1 478 ? 19.406 -11.461 8.797 1 92.38 478 LEU B O 1
ATOM 10939 N N . VAL B 1 479 ? 17.75 -11.758 7.348 1 91.38 479 VAL B N 1
ATOM 10940 C CA . VAL B 1 479 ? 17.312 -10.375 7.457 1 91.38 479 VAL B CA 1
ATOM 10941 C C . VAL B 1 479 ? 16.812 -10.102 8.875 1 91.38 479 VAL B C 1
ATOM 10943 O O . VAL B 1 479 ? 17.156 -9.07 9.469 1 91.38 479 VAL B O 1
ATOM 10946 N N . VAL B 1 480 ? 16.047 -11.07 9.453 1 90.12 480 VAL B N 1
ATOM 10947 C CA . VAL B 1 480 ? 15.5 -10.898 10.789 1 90.12 480 VAL B CA 1
ATOM 10948 C C . VAL B 1 480 ? 16.625 -10.906 11.82 1 90.12 480 VAL B C 1
ATOM 10950 O O . VAL B 1 480 ? 16.625 -10.102 12.758 1 90.12 480 VAL B O 1
ATOM 10953 N N . CYS B 1 481 ? 17.609 -11.742 11.578 1 89.31 481 CYS B N 1
ATOM 10954 C CA . CYS B 1 481 ? 18.75 -11.812 12.477 1 89.31 481 CYS B CA 1
ATOM 10955 C C . CYS B 1 481 ? 19.547 -10.508 12.453 1 89.31 481 CYS B C 1
ATOM 10957 O O . CYS B 1 481 ? 19.938 -10 13.508 1 89.31 481 CYS B O 1
ATOM 10959 N N . LEU B 1 482 ? 19.719 -9.938 11.336 1 88.75 482 LEU B N 1
ATOM 10960 C CA . LEU B 1 482 ? 20.484 -8.703 11.211 1 88.75 482 LEU B CA 1
ATOM 10961 C C . LEU B 1 482 ? 19.688 -7.508 11.711 1 88.75 482 LEU B C 1
ATOM 10963 O O . LEU B 1 482 ? 20.25 -6.531 12.203 1 88.75 482 LEU B O 1
ATOM 10967 N N . HIS B 1 483 ? 18.375 -7.66 11.578 1 85.12 483 HIS B N 1
ATOM 10968 C CA . HIS B 1 483 ? 17.531 -6.602 12.102 1 85.12 483 HIS B CA 1
ATOM 10969 C C . HIS B 1 483 ? 17.594 -6.555 13.625 1 85.12 483 HIS B C 1
ATOM 10971 O O . HIS B 1 483 ? 17.578 -5.473 14.219 1 85.12 483 HIS B O 1
ATOM 10977 N N . HIS B 1 484 ? 17.719 -7.613 14.25 1 84.75 484 HIS B N 1
ATOM 10978 C CA . HIS B 1 484 ? 17.75 -7.695 15.703 1 84.75 484 HIS B CA 1
ATOM 10979 C C . HIS B 1 484 ? 19.109 -7.262 16.25 1 84.75 484 HIS B C 1
ATOM 10981 O O . HIS B 1 484 ? 19.234 -6.938 17.438 1 84.75 484 HIS B O 1
ATOM 10987 N N . ARG B 1 485 ? 20.125 -7.203 15.477 1 80.31 485 ARG B N 1
ATOM 10988 C CA . ARG B 1 485 ? 21.438 -6.773 15.914 1 80.31 485 ARG B CA 1
ATOM 10989 C C . ARG B 1 485 ? 21.531 -5.254 15.969 1 80.31 485 ARG B C 1
ATOM 10991 O O . ARG B 1 485 ? 22.453 -4.703 16.578 1 80.31 485 ARG B O 1
ATOM 10998 N N . HIS B 1 486 ? 20.484 -4.445 15.859 1 71.75 486 HIS B N 1
ATOM 10999 C CA . HIS B 1 486 ? 20.406 -2.988 15.898 1 71.75 486 HIS B CA 1
ATOM 11000 C C . HIS B 1 486 ? 21.719 -2.357 15.422 1 71.75 486 HIS B C 1
ATOM 11002 O O . HIS B 1 486 ? 22.578 -2.018 16.234 1 71.75 486 HIS B O 1
ATOM 11008 N N . MET B 1 487 ? 22 -2.293 14.102 1 73.56 487 MET B N 1
ATOM 11009 C CA . MET B 1 487 ? 23.203 -1.7 13.539 1 73.56 487 MET B CA 1
ATOM 11010 C C . MET B 1 487 ? 23.156 -0.179 13.633 1 73.56 487 MET B C 1
ATOM 11012 O O . MET B 1 487 ? 22.094 0.424 13.5 1 73.56 487 MET B O 1
ATOM 11016 N N . THR B 1 488 ? 24.203 0.546 14.078 1 67.5 488 THR B N 1
ATOM 11017 C CA . THR B 1 488 ? 24.281 1.983 14.32 1 67.5 488 THR B CA 1
ATOM 11018 C C . THR B 1 488 ? 24.609 2.729 13.031 1 67.5 488 THR B C 1
ATOM 11020 O O . THR B 1 488 ? 24.484 3.953 12.961 1 67.5 488 THR B O 1
ATOM 11023 N N . VAL B 1 489 ? 25.062 1.989 11.992 1 70.56 489 VAL B N 1
ATOM 11024 C CA . VAL B 1 489 ? 25.453 2.705 10.781 1 70.56 489 VAL B CA 1
ATOM 11025 C C . VAL B 1 489 ? 24.219 3.041 9.953 1 70.56 489 VAL B C 1
ATOM 11027 O O . VAL B 1 489 ? 23.312 2.215 9.812 1 70.56 489 VAL B O 1
ATOM 11030 N N . SER B 1 490 ? 24.078 4.438 9.656 1 74.31 490 SER B N 1
ATOM 11031 C CA . SER B 1 490 ? 22.922 4.816 8.844 1 74.31 490 SER B CA 1
ATOM 11032 C C . SER B 1 490 ? 23.359 5.25 7.449 1 74.31 490 SER B C 1
ATOM 11034 O O . SER B 1 490 ? 24.109 6.215 7.297 1 74.31 490 SER B O 1
ATOM 11036 N N . TRP B 1 491 ? 23.234 4.375 6.5 1 78.88 491 TRP B N 1
ATOM 11037 C CA . TRP B 1 491 ? 23.484 4.742 5.105 1 78.88 491 TRP B CA 1
ATOM 11038 C C . TRP B 1 491 ? 22.188 5.227 4.441 1 78.88 491 TRP B C 1
ATOM 11040 O O . TRP B 1 491 ? 22.125 5.32 3.215 1 78.88 491 TRP B O 1
ATOM 11050 N N . GLY B 1 492 ? 21.234 5.535 5.168 1 76.25 492 GLY B N 1
ATOM 11051 C CA . GLY B 1 492 ? 19.969 5.965 4.625 1 76.25 492 GLY B CA 1
ATOM 11052 C C . GLY B 1 492 ? 18.984 4.824 4.43 1 76.25 492 GLY B C 1
ATOM 11053 O O . GLY B 1 492 ? 19.391 3.697 4.137 1 76.25 492 GLY B O 1
ATOM 11054 N N . ASN B 1 493 ? 17.828 5.07 4.734 1 78.19 493 ASN B N 1
ATOM 11055 C CA . ASN B 1 493 ? 16.781 4.066 4.605 1 78.19 493 ASN B CA 1
ATOM 11056 C C . ASN B 1 493 ? 15.82 4.406 3.471 1 78.19 493 ASN B C 1
ATOM 11058 O O . ASN B 1 493 ? 15.094 5.402 3.537 1 78.19 493 ASN B O 1
ATOM 11062 N N . ILE B 1 494 ? 15.828 3.564 2.451 1 87.31 494 ILE B N 1
ATOM 11063 C CA . ILE B 1 494 ? 14.953 3.789 1.302 1 87.31 494 ILE B CA 1
ATOM 11064 C C . ILE B 1 494 ? 13.492 3.666 1.73 1 87.31 494 ILE B C 1
ATOM 11066 O O . ILE B 1 494 ? 12.602 4.215 1.08 1 87.31 494 ILE B O 1
ATOM 11070 N N . GLY B 1 495 ? 13.305 2.883 2.838 1 87.31 495 GLY B N 1
ATOM 11071 C CA . GLY B 1 495 ? 11.953 2.762 3.35 1 87.31 495 GLY B CA 1
ATOM 11072 C C . GLY B 1 495 ? 11.32 4.098 3.691 1 87.31 495 GLY B C 1
ATOM 11073 O O . GLY B 1 495 ? 10.148 4.332 3.395 1 87.31 495 GLY B O 1
ATOM 11074 N N . GLN B 1 496 ? 12.07 4.984 4.191 1 88.94 496 GLN B N 1
ATOM 11075 C CA . GLN B 1 496 ? 11.57 6.309 4.551 1 88.94 496 GLN B CA 1
ATOM 11076 C C . GLN B 1 496 ? 11.234 7.125 3.305 1 88.94 496 GLN B C 1
ATOM 11078 O O . GLN B 1 496 ? 10.234 7.848 3.279 1 88.94 496 GLN B O 1
ATOM 11083 N N . ALA B 1 497 ? 12.07 6.977 2.316 1 90.44 497 ALA B N 1
ATOM 11084 C CA . ALA B 1 497 ? 11.82 7.703 1.076 1 90.44 497 ALA B CA 1
ATOM 11085 C C . ALA B 1 497 ? 10.555 7.199 0.391 1 90.44 497 ALA B C 1
ATOM 11087 O O . ALA B 1 497 ? 9.789 7.988 -0.171 1 90.44 497 ALA B O 1
ATOM 11088 N N . LEU B 1 498 ? 10.414 5.949 0.499 1 91.38 498 LEU B N 1
ATOM 11089 C CA . LEU B 1 498 ? 9.234 5.359 -0.118 1 91.38 498 LEU B CA 1
ATOM 11090 C C . LEU B 1 498 ? 7.965 5.766 0.629 1 91.38 498 LEU B C 1
ATOM 11092 O O . LEU B 1 498 ? 6.953 6.098 0.008 1 91.38 498 LEU B O 1
ATOM 11096 N N . ILE B 1 499 ? 8.008 5.727 1.92 1 91.56 499 ILE B N 1
ATOM 11097 C CA . ILE B 1 499 ? 6.859 6.117 2.73 1 91.56 499 ILE B CA 1
ATOM 11098 C C . ILE B 1 499 ? 6.527 7.586 2.473 1 91.56 499 ILE B C 1
ATOM 11100 O O . ILE B 1 499 ? 5.355 7.949 2.354 1 91.56 499 ILE B O 1
ATOM 11104 N N . TYR B 1 500 ? 7.562 8.375 2.383 1 92.19 500 TYR B N 1
ATOM 11105 C CA . TYR B 1 500 ? 7.348 9.797 2.104 1 92.19 500 TYR B CA 1
ATOM 11106 C C . TYR B 1 500 ? 6.621 9.984 0.779 1 92.19 500 TYR B C 1
ATOM 11108 O O . TYR B 1 500 ? 5.66 10.758 0.696 1 92.19 500 TYR B O 1
ATOM 11116 N N . HIS B 1 501 ? 7.102 9.297 -0.184 1 91.69 501 HIS B N 1
ATOM 11117 C CA . HIS B 1 501 ? 6.504 9.414 -1.509 1 91.69 501 HIS B CA 1
ATOM 11118 C C . HIS B 1 501 ? 5.047 8.961 -1.494 1 91.69 501 HIS B C 1
ATOM 11120 O O . HIS B 1 501 ? 4.18 9.625 -2.068 1 91.69 501 HIS B O 1
ATOM 11126 N N . GLN B 1 502 ? 4.809 7.965 -0.817 1 91.19 502 GLN B N 1
ATOM 11127 C CA . GLN B 1 502 ? 3.455 7.422 -0.757 1 91.19 502 GLN B CA 1
ATOM 11128 C C . GLN B 1 502 ? 2.533 8.336 0.047 1 91.19 502 GLN B C 1
ATOM 11130 O O . GLN B 1 502 ? 1.38 8.555 -0.331 1 91.19 502 GLN B O 1
ATOM 11135 N N . VAL B 1 503 ? 2.982 8.859 1.129 1 93 503 VAL B N 1
ATOM 11136 C CA . VAL B 1 503 ? 2.186 9.75 1.96 1 93 503 VAL B CA 1
ATOM 11137 C C . VAL B 1 503 ? 1.814 11 1.166 1 93 503 VAL B C 1
ATOM 11139 O O . VAL B 1 503 ? 0.665 11.445 1.2 1 93 503 VAL B O 1
ATOM 11142 N N . ARG B 1 504 ? 2.799 11.516 0.515 1 92.38 504 ARG B N 1
ATOM 11143 C CA . ARG B 1 504 ? 2.543 12.719 -0.267 1 92.38 504 ARG B CA 1
ATOM 11144 C C . ARG B 1 504 ? 1.475 12.469 -1.326 1 92.38 504 ARG B C 1
ATOM 11146 O O . ARG B 1 504 ? 0.549 13.266 -1.482 1 92.38 504 ARG B O 1
ATOM 11153 N N . LYS B 1 505 ? 1.577 11.406 -2.02 1 92.19 505 LYS B N 1
ATOM 11154 C CA . LYS B 1 505 ? 0.618 11.07 -3.066 1 92.19 505 LYS B CA 1
ATOM 11155 C C . LYS B 1 505 ? -0.779 10.867 -2.486 1 92.19 505 LYS B C 1
ATOM 11157 O O . LYS B 1 505 ? -1.763 11.375 -3.027 1 92.19 505 LYS B O 1
ATOM 11162 N N . TYR B 1 506 ? -0.844 10.211 -1.364 1 91.5 506 TYR B N 1
ATOM 11163 C CA . TYR B 1 506 ? -2.133 9.906 -0.752 1 91.5 506 TYR B CA 1
ATOM 11164 C C . TYR B 1 506 ? -2.744 11.148 -0.115 1 91.5 506 TYR B C 1
ATOM 11166 O O . TYR B 1 506 ? -3.965 11.312 -0.113 1 91.5 506 TYR B O 1
ATOM 11174 N N . LEU B 1 507 ? -1.903 12.016 0.394 1 93.12 507 LEU B N 1
ATOM 11175 C CA . LEU B 1 507 ? -2.414 13.273 0.944 1 93.12 507 LEU B CA 1
ATOM 11176 C C . LEU B 1 507 ? -3.051 14.125 -0.147 1 93.12 507 LEU B C 1
ATOM 11178 O O . LEU B 1 507 ? -4.051 14.805 0.095 1 93.12 507 LEU B O 1
ATOM 11182 N N . LEU B 1 508 ? -2.467 14.039 -1.322 1 91.38 508 LEU B N 1
ATOM 11183 C CA . LEU B 1 508 ? -2.992 14.812 -2.439 1 91.38 508 LEU B CA 1
ATOM 11184 C C . LEU B 1 508 ? -4.309 14.227 -2.939 1 91.38 508 LEU B C 1
ATOM 11186 O O . LEU B 1 508 ? -5.141 14.945 -3.5 1 91.38 508 LEU B O 1
ATOM 11190 N N . LEU B 1 509 ? -4.523 12.945 -2.66 1 89.88 509 LEU B N 1
ATOM 11191 C CA . LEU B 1 509 ? -5.738 12.281 -3.113 1 89.88 509 LEU B CA 1
ATOM 11192 C C . LEU B 1 509 ? -6.871 12.477 -2.109 1 89.88 509 LEU B C 1
ATOM 11194 O O . LEU B 1 509 ? -8.039 12.289 -2.447 1 89.88 509 LEU B O 1
ATOM 11198 N N . LEU B 1 510 ? -6.52 12.766 -0.897 1 89.88 510 LEU B N 1
ATOM 11199 C CA . LEU B 1 510 ? -7.543 13.039 0.107 1 89.88 510 LEU B CA 1
ATOM 11200 C C . LEU B 1 510 ? -8.289 14.328 -0.211 1 89.88 510 LEU B C 1
ATOM 11202 O O . LEU B 1 510 ? -7.672 15.359 -0.487 1 89.88 510 LEU B O 1
ATOM 11206 N N . ASP B 1 511 ? -9.578 14.188 -0.343 1 84.62 511 ASP B N 1
ATOM 11207 C CA . ASP B 1 511 ? -10.438 15.32 -0.68 1 84.62 511 ASP B CA 1
ATOM 11208 C C . ASP B 1 511 ? -11.438 15.594 0.438 1 84.62 511 ASP B C 1
ATOM 11210 O O . ASP B 1 511 ? -12.281 14.758 0.747 1 84.62 511 ASP B O 1
ATOM 11214 N N . ALA B 1 512 ? -11.352 16.797 0.966 1 81.31 512 ALA B N 1
ATOM 11215 C CA . ALA B 1 512 ? -12.234 17.188 2.062 1 81.31 512 ALA B CA 1
ATOM 11216 C C . ALA B 1 512 ? -13.688 17.281 1.597 1 81.31 512 ALA B C 1
ATOM 11218 O O . ALA B 1 512 ? -14.609 17.109 2.395 1 81.31 512 ALA B O 1
ATOM 11219 N N . SER B 1 513 ? -13.852 17.469 0.337 1 77.38 513 SER B N 1
ATOM 11220 C CA . SER B 1 513 ? -15.203 17.609 -0.186 1 77.38 513 SER B CA 1
ATOM 11221 C C . SER B 1 513 ? -15.914 16.25 -0.24 1 77.38 513 SER B C 1
ATOM 11223 O O . SER B 1 513 ? -17.156 16.203 -0.255 1 77.38 513 SER B O 1
ATOM 11225 N N . LYS B 1 514 ? -15.25 15.219 -0.182 1 78.56 514 LYS B N 1
ATOM 11226 C CA . LYS B 1 514 ? -15.844 13.883 -0.289 1 78.56 514 LYS B CA 1
ATOM 11227 C C . LYS B 1 514 ? -16.031 13.258 1.088 1 78.56 514 LYS B C 1
ATOM 11229 O O . LYS B 1 514 ? -16.344 12.07 1.195 1 78.56 514 LYS B O 1
ATOM 11234 N N . GLU B 1 515 ? -15.93 14.055 2.1 1 81.75 515 GLU B N 1
ATOM 11235 C CA . GLU B 1 515 ? -16.109 13.523 3.445 1 81.75 515 GLU B CA 1
ATOM 11236 C C . GLU B 1 515 ? -17.594 13.266 3.734 1 81.75 515 GLU B C 1
ATOM 11238 O O . GLU B 1 515 ? -18.453 14.062 3.35 1 81.75 515 GLU B O 1
ATOM 11243 N N . HIS B 1 516 ? -17.906 12.102 4.145 1 85.5 516 HIS B N 1
ATOM 11244 C CA . HIS B 1 516 ? -19.25 11.688 4.535 1 85.5 516 HIS B CA 1
ATOM 11245 C C . HIS B 1 516 ? -19.312 11.359 6.02 1 85.5 516 HIS B C 1
ATOM 11247 O O . HIS B 1 516 ? -18.344 10.883 6.598 1 85.5 516 HIS B O 1
ATOM 11253 N N . VAL B 1 517 ? -20.469 11.617 6.617 1 87.56 517 VAL B N 1
ATOM 11254 C CA . VAL B 1 517 ? -20.656 11.453 8.055 1 87.56 517 VAL B CA 1
ATOM 11255 C C . VAL B 1 517 ? -20.422 10 8.453 1 87.56 517 VAL B C 1
ATOM 11257 O O . VAL B 1 517 ? -19.984 9.711 9.562 1 87.56 517 VAL B O 1
ATOM 11260 N N . LYS B 1 518 ? -20.594 9.094 7.543 1 87.56 518 LYS B N 1
ATOM 11261 C CA . LYS B 1 518 ? -20.438 7.664 7.816 1 87.56 518 LYS B CA 1
ATOM 11262 C C . LYS B 1 518 ? -19 7.328 8.18 1 87.56 518 LYS B C 1
ATOM 11264 O O . LYS B 1 518 ? -18.75 6.414 8.961 1 87.56 518 LYS B O 1
ATOM 11269 N N . TYR B 1 519 ? -18.109 8.086 7.59 1 87.44 519 TYR B N 1
ATOM 11270 C CA . TYR B 1 519 ? -16.703 7.785 7.816 1 87.44 519 TYR B CA 1
ATOM 11271 C C . TYR B 1 519 ? -16.031 8.891 8.617 1 87.44 519 TYR B C 1
ATOM 11273 O O . TYR B 1 519 ? -14.836 9.125 8.477 1 87.44 519 TYR B O 1
ATOM 11281 N N . TRP B 1 520 ? -16.828 9.547 9.422 1 89.75 520 TRP B N 1
ATOM 11282 C CA . TRP B 1 520 ? -16.312 10.609 10.289 1 89.75 520 TRP B CA 1
ATOM 11283 C C . TRP B 1 520 ? -15.375 10.039 11.352 1 89.75 520 TRP B C 1
ATOM 11285 O O . TRP B 1 520 ? -15.609 8.953 11.875 1 89.75 520 TRP B O 1
ATOM 11295 N N . ARG B 1 521 ? -14.32 10.758 11.617 1 91.06 521 ARG B N 1
ATOM 11296 C CA . ARG B 1 521 ? -13.367 10.438 12.672 1 91.06 521 ARG B CA 1
ATOM 11297 C C . ARG B 1 521 ? -13.023 11.68 13.5 1 91.06 521 ARG B C 1
ATOM 11299 O O . ARG B 1 521 ? -12.969 12.789 12.969 1 91.06 521 ARG B O 1
ATOM 11306 N N . PRO B 1 522 ? -12.867 11.422 14.758 1 93.56 522 PRO B N 1
ATOM 11307 C CA . PRO B 1 522 ? -12.43 12.562 15.562 1 93.56 522 PRO B CA 1
ATOM 11308 C C . PRO B 1 522 ? -10.992 12.984 15.266 1 93.56 522 PRO B C 1
ATOM 11310 O O . PRO B 1 522 ? -10.078 12.172 15.359 1 93.56 522 PRO B O 1
ATOM 11313 N N . GLN B 1 523 ? -10.82 14.086 14.773 1 95.56 523 GLN B N 1
ATOM 11314 C CA . GLN B 1 523 ? -9.516 14.719 14.594 1 95.56 523 GLN B CA 1
ATOM 11315 C C . GLN B 1 523 ? -9.281 15.805 15.641 1 95.56 523 GLN B C 1
ATOM 11317 O O . GLN B 1 523 ? -9.789 16.922 15.508 1 95.56 523 GLN B O 1
ATOM 11322 N N . ILE B 1 524 ? -8.445 15.484 16.594 1 97.19 524 ILE B N 1
ATOM 11323 C CA . ILE B 1 524 ? -8.398 16.297 17.812 1 97.19 524 ILE B CA 1
ATOM 11324 C C . ILE B 1 524 ? -7.09 17.094 17.859 1 97.19 524 ILE B C 1
ATOM 11326 O O . ILE B 1 524 ? -6.016 16.531 17.625 1 97.19 524 ILE B O 1
ATOM 11330 N N . LEU B 1 525 ? -7.188 18.359 18 1 97.94 525 LEU B N 1
ATOM 11331 C CA . LEU B 1 525 ? -6.078 19.219 18.375 1 97.94 525 LEU B CA 1
ATOM 11332 C C . LEU B 1 525 ? -6.113 19.531 19.875 1 97.94 525 LEU B C 1
ATOM 11334 O O . LEU B 1 525 ? -7.051 20.156 20.359 1 97.94 525 LEU B O 1
ATOM 11338 N N . PHE B 1 526 ? -5.223 19.031 20.625 1 97.69 526 PHE B N 1
ATOM 11339 C CA . PHE B 1 526 ? -5.125 19.297 22.047 1 97.69 526 PHE B CA 1
ATOM 11340 C C . PHE B 1 526 ? -4.191 20.469 22.312 1 97.69 526 PHE B C 1
ATOM 11342 O O . PHE B 1 526 ? -2.994 20.391 22.031 1 97.69 526 PHE B O 1
ATOM 11349 N N . LEU B 1 527 ? -4.723 21.594 22.781 1 96.62 527 LEU B N 1
ATOM 11350 C CA . LEU B 1 527 ? -3.914 22.75 23.156 1 96.62 527 LEU B CA 1
ATOM 11351 C C . LEU B 1 527 ? -3.291 22.547 24.531 1 96.62 527 LEU B C 1
ATOM 11353 O O . LEU B 1 527 ? -3.953 22.766 25.547 1 96.62 527 LEU B O 1
ATOM 11357 N N . LEU B 1 528 ? -2.08 22.219 24.516 1 91.69 528 LEU B N 1
ATOM 11358 C CA . LEU B 1 528 ? -1.334 21.828 25.703 1 91.69 528 LEU B CA 1
ATOM 11359 C C . LEU B 1 528 ? -0.654 23.031 26.344 1 91.69 528 LEU B C 1
ATOM 11361 O O . LEU B 1 528 ? 0.199 23.672 25.734 1 91.69 528 LEU B O 1
ATOM 11365 N N . ALA B 1 529 ? -1.057 23.312 27.516 1 87.56 529 ALA B N 1
ATOM 11366 C CA . ALA B 1 529 ? -0.405 24.406 28.234 1 87.56 529 ALA B CA 1
ATOM 11367 C C . ALA B 1 529 ? 0.897 23.938 28.891 1 87.56 529 ALA B C 1
ATOM 11369 O O . ALA B 1 529 ? 1.959 24.516 28.641 1 87.56 529 ALA B O 1
ATOM 11370 N N . ASN B 1 530 ? 0.862 22.875 29.688 1 88.06 530 ASN B N 1
ATOM 11371 C CA . ASN B 1 530 ? 2.025 22.266 30.312 1 88.06 530 ASN B CA 1
ATOM 11372 C C . ASN B 1 530 ? 2.031 20.75 30.125 1 88.06 530 ASN B C 1
ATOM 11374 O O . ASN B 1 530 ? 1.162 20.047 30.656 1 88.06 530 ASN B O 1
ATOM 11378 N N . PRO B 1 531 ? 3.027 20.266 29.469 1 90.06 531 PRO B N 1
ATOM 11379 C CA . PRO B 1 531 ? 3.062 18.828 29.156 1 90.06 531 PRO B CA 1
ATOM 11380 C C . PRO B 1 531 ? 3.197 17.953 30.406 1 90.06 531 PRO B C 1
ATOM 11382 O O . PRO B 1 531 ? 2.711 16.828 30.422 1 90.06 531 PRO B O 1
ATOM 11385 N N . ARG B 1 532 ? 3.816 18.406 31.469 1 88.06 532 ARG B N 1
ATOM 11386 C CA . ARG B 1 532 ? 4.047 17.578 32.656 1 88.06 532 ARG B CA 1
ATOM 11387 C C . ARG B 1 532 ? 2.758 17.391 33.438 1 88.06 532 ARG B C 1
ATOM 11389 O O . ARG B 1 532 ? 2.471 16.281 33.906 1 88.06 532 ARG B O 1
ATOM 11396 N N . SER B 1 533 ? 1.975 18.391 33.594 1 87.81 533 SER B N 1
ATOM 11397 C CA . SER B 1 533 ? 0.747 18.297 34.375 1 87.81 533 SER B CA 1
ATOM 11398 C C . SER B 1 533 ? -0.381 17.656 33.562 1 87.81 533 SER B C 1
ATOM 11400 O O . SER B 1 533 ? -1.331 17.125 34.125 1 87.81 533 SER B O 1
ATOM 11402 N N . ALA B 1 534 ? -0.312 17.734 32.25 1 91.25 534 ALA B N 1
ATOM 11403 C CA . ALA B 1 534 ? -1.412 17.266 31.422 1 91.25 534 ALA B CA 1
ATOM 11404 C C . ALA B 1 534 ? -1.143 15.867 30.891 1 91.25 534 ALA B C 1
ATOM 11406 O O . ALA B 1 534 ? -1.813 15.414 29.953 1 91.25 534 ALA B O 1
ATOM 11407 N N . ALA B 1 535 ? -0.241 15.125 31.406 1 90.88 535 ALA B N 1
ATOM 11408 C CA . ALA B 1 535 ? 0.182 13.836 30.875 1 90.88 535 ALA B CA 1
ATOM 11409 C C . ALA B 1 535 ? -0.975 12.844 30.859 1 90.88 535 ALA B C 1
ATOM 11411 O O . ALA B 1 535 ? -1.181 12.133 29.875 1 90.88 535 ALA B O 1
ATOM 11412 N N . LEU B 1 536 ? -1.804 12.828 31.922 1 89.5 536 LEU B N 1
ATOM 11413 C CA . LEU B 1 536 ? -2.926 11.898 32 1 89.5 536 LEU B CA 1
ATOM 11414 C C . LEU B 1 536 ? -4.008 12.266 30.984 1 89.5 536 LEU B C 1
ATOM 11416 O O . LEU B 1 536 ? -4.625 11.391 30.375 1 89.5 536 LEU B O 1
ATOM 11420 N N . LEU B 1 537 ? -4.242 13.539 30.875 1 92.5 537 LEU B N 1
ATOM 11421 C CA . LEU B 1 537 ? -5.227 14 29.906 1 92.5 537 LEU B CA 1
ATOM 11422 C C . LEU B 1 537 ? -4.785 13.664 28.484 1 92.5 537 LEU B C 1
ATOM 11424 O O . LEU B 1 537 ? -5.617 13.312 27.641 1 92.5 537 LEU B O 1
ATOM 11428 N N . VAL B 1 538 ? -3.467 13.789 28.219 1 93.5 538 VAL B N 1
ATOM 11429 C CA . VAL B 1 538 ? -2.936 13.453 26.906 1 93.5 538 VAL B CA 1
ATOM 11430 C C . VAL B 1 538 ? -3.197 11.977 26.594 1 93.5 538 VAL B C 1
ATOM 11432 O O . VAL B 1 538 ? -3.588 11.625 25.484 1 93.5 538 VAL B O 1
ATOM 11435 N N . GLN B 1 539 ? -3.033 11.141 27.5 1 90.75 539 GLN B N 1
ATOM 11436 C CA . GLN B 1 539 ? -3.277 9.719 27.312 1 90.75 539 GLN B CA 1
ATOM 11437 C C . GLN B 1 539 ? -4.766 9.43 27.141 1 90.75 539 GLN B C 1
ATOM 11439 O O . GLN B 1 539 ? -5.148 8.578 26.328 1 90.75 539 GLN B O 1
ATOM 11444 N N . PHE B 1 540 ? -5.605 10.109 27.922 1 90.56 540 PHE B N 1
ATOM 11445 C CA . PHE B 1 540 ? -7.043 9.914 27.812 1 90.56 540 PHE B CA 1
ATOM 11446 C C . PHE B 1 540 ? -7.531 10.312 26.422 1 90.56 540 PHE B C 1
ATOM 11448 O O . PHE B 1 540 ? -8.32 9.586 25.797 1 90.56 540 PHE B O 1
ATOM 11455 N N . VAL B 1 541 ? -7.066 11.469 25.938 1 93.19 541 VAL B N 1
ATOM 11456 C CA . VAL B 1 541 ? -7.508 11.961 24.641 1 93.19 541 VAL B CA 1
ATOM 11457 C C . VAL B 1 541 ? -7.02 11.016 23.547 1 93.19 541 VAL B C 1
ATOM 11459 O O . VAL B 1 541 ? -7.672 10.867 22.516 1 93.19 541 VAL B O 1
ATOM 11462 N N . ASN B 1 542 ? -5.91 10.414 23.75 1 91.88 542 ASN B N 1
ATOM 11463 C CA . ASN B 1 542 ? -5.438 9.414 22.797 1 91.88 542 ASN B CA 1
ATOM 11464 C C . ASN B 1 542 ? -6.426 8.258 22.672 1 91.88 542 ASN B C 1
ATOM 11466 O O . ASN B 1 542 ? -6.551 7.664 21.594 1 91.88 542 ASN B O 1
ATOM 11470 N N . SER B 1 543 ? -7.105 7.953 23.703 1 87.81 543 SER B N 1
ATOM 11471 C CA . SER B 1 543 ? -8.086 6.871 23.672 1 87.81 543 SER B CA 1
ATOM 11472 C C . SER B 1 543 ? -9.359 7.305 22.953 1 87.81 543 SER B C 1
ATOM 11474 O O . SER B 1 543 ? -10.109 6.465 22.438 1 87.81 543 SER B O 1
ATOM 11476 N N . VAL B 1 544 ? -9.578 8.539 22.906 1 88.69 544 VAL B N 1
ATOM 11477 C CA . VAL B 1 544 ? -10.781 9.078 22.281 1 88.69 544 VAL B CA 1
ATOM 11478 C C . VAL B 1 544 ? -10.617 9.07 20.75 1 88.69 544 VAL B C 1
ATOM 11480 O O . VAL B 1 544 ? -11.586 8.883 20.016 1 88.69 544 VAL B O 1
ATOM 11483 N N . LYS B 1 545 ? -9.531 9.156 20.219 1 83.94 545 LYS B N 1
ATOM 11484 C CA . LYS B 1 545 ? -9.312 9.406 18.797 1 83.94 545 LYS B CA 1
ATOM 11485 C C . LYS B 1 545 ? -9.484 8.125 17.984 1 83.94 545 LYS B C 1
ATOM 11487 O O . LYS B 1 545 ? -9.82 8.172 16.812 1 83.94 545 LYS B O 1
ATOM 11492 N N . LYS B 1 546 ? -9.555 6.91 18.406 1 76.12 546 LYS B N 1
ATOM 11493 C CA . LYS B 1 546 ? -9.719 5.602 17.766 1 76.12 546 LYS B CA 1
ATOM 11494 C C . LYS B 1 546 ? -9.234 5.625 16.328 1 76.12 546 LYS B C 1
ATOM 11496 O O . LYS B 1 546 ? -9.977 5.266 15.406 1 76.12 546 LYS B O 1
ATOM 11501 N N . GLY B 1 547 ? -8.125 6.152 15.906 1 80.25 547 GLY B N 1
ATOM 11502 C CA . GLY B 1 547 ? -7.609 6.094 14.547 1 80.25 547 GLY B CA 1
ATOM 11503 C C . GLY B 1 547 ? -7.648 7.434 13.836 1 80.25 547 GLY B C 1
ATOM 11504 O O . GLY B 1 547 ? -7.348 7.52 12.641 1 80.25 547 GLY B O 1
ATOM 11505 N N . GLY B 1 548 ? -8.172 8.414 14.477 1 90.5 548 GLY B N 1
ATOM 11506 C CA . GLY B 1 548 ? -8.188 9.75 13.906 1 90.5 548 GLY B CA 1
ATOM 11507 C C . GLY B 1 548 ? -6.895 10.516 14.125 1 90.5 548 GLY B C 1
ATOM 11508 O O . GLY B 1 548 ? -5.934 9.969 14.672 1 90.5 548 GLY B O 1
ATOM 11509 N N . LEU B 1 549 ? -6.855 11.719 13.609 1 94.5 549 LEU B N 1
ATOM 11510 C CA . LEU B 1 549 ? -5.703 12.602 13.742 1 94.5 549 LEU B CA 1
ATOM 11511 C C . LEU B 1 549 ? -5.617 13.18 15.148 1 94.5 549 LEU B C 1
ATOM 11513 O O . LEU B 1 549 ? -6.633 13.57 15.727 1 94.5 549 LEU B O 1
ATOM 11517 N N . TYR B 1 550 ? -4.527 13.031 15.812 1 96.19 550 TYR B N 1
ATOM 11518 C CA . TYR B 1 550 ? -4.258 13.594 17.125 1 96.19 550 TYR B CA 1
ATOM 11519 C C . TYR B 1 550 ? -3.027 14.492 17.094 1 96.19 550 TYR B C 1
ATOM 11521 O O . TYR B 1 550 ? -1.919 14.031 16.828 1 96.19 550 TYR B O 1
ATOM 11529 N N . VAL B 1 551 ? -3.207 15.797 17.297 1 97.06 551 VAL B N 1
ATOM 11530 C CA . VAL B 1 551 ? -2.125 16.781 17.25 1 97.06 551 VAL B CA 1
ATOM 11531 C C . VAL B 1 551 ? -2.002 17.469 18.625 1 97.06 551 VAL B C 1
ATOM 11533 O O . VAL B 1 551 ? -3 17.922 19.188 1 97.06 551 VAL B O 1
ATOM 11536 N N . LEU B 1 552 ? -0.854 17.484 19.203 1 97.19 552 LEU B N 1
ATOM 11537 C CA . LEU B 1 552 ? -0.563 18.234 20.406 1 97.19 552 LEU B CA 1
ATOM 11538 C C . LEU B 1 552 ? 0.021 19.609 20.078 1 97.19 552 LEU B C 1
ATOM 11540 O O . LEU B 1 552 ? 1.119 19.703 19.516 1 97.19 552 LEU B O 1
ATOM 11544 N N . GLY B 1 553 ? -0.742 20.625 20.312 1 96.31 553 GLY B N 1
ATOM 11545 C CA . GLY B 1 553 ? -0.291 21.984 20.062 1 96.31 553 GLY B CA 1
ATOM 11546 C C . GLY B 1 553 ? 0.188 22.703 21.312 1 96.31 553 GLY B C 1
ATOM 11547 O O . GLY B 1 553 ? -0.514 22.734 22.312 1 96.31 553 GLY B O 1
ATOM 11548 N N . HIS B 1 554 ? 1.406 23.219 21.25 1 94 554 HIS B N 1
ATOM 11549 C CA . HIS B 1 554 ? 1.984 23.953 22.375 1 94 554 HIS B CA 1
ATOM 11550 C C . HIS B 1 554 ? 2.525 25.312 21.922 1 94 554 HIS B C 1
ATOM 11552 O O . HIS B 1 554 ? 3.135 25.406 20.859 1 94 554 HIS B O 1
ATOM 11558 N N . VAL B 1 555 ? 2.236 26.375 22.656 1 92.94 555 VAL B N 1
ATOM 11559 C CA . VAL B 1 555 ? 2.744 27.719 22.391 1 92.94 555 VAL B CA 1
ATOM 11560 C C . VAL B 1 555 ? 3.807 28.094 23.422 1 92.94 555 VAL B C 1
ATOM 11562 O O . VAL B 1 555 ? 3.547 28.062 24.625 1 92.94 555 VAL B O 1
ATOM 11565 N N . VAL B 1 556 ? 5 28.406 22.969 1 89.19 556 VAL B N 1
ATOM 11566 C CA . VAL B 1 556 ? 6.082 28.844 23.844 1 89.19 556 VAL B CA 1
ATOM 11567 C C . VAL B 1 556 ? 5.977 30.344 24.094 1 89.19 556 VAL B C 1
ATOM 11569 O O . VAL B 1 556 ? 5.875 31.125 23.156 1 89.19 556 VAL B O 1
ATOM 11572 N N . ALA B 1 557 ? 5.73 30.797 25.281 1 82 557 ALA B N 1
ATOM 11573 C CA . ALA B 1 557 ? 5.652 32.188 25.641 1 82 557 ALA B CA 1
ATOM 11574 C C . ALA B 1 557 ? 6.957 32.688 26.266 1 82 557 ALA B C 1
ATOM 11576 O O . ALA B 1 557 ? 7.539 32 27.109 1 82 557 ALA B O 1
ATOM 11577 N N . PRO B 1 558 ? 7.59 33.75 25.578 1 65.38 558 PRO B N 1
ATOM 11578 C CA . PRO B 1 558 ? 8.812 34.281 26.188 1 65.38 558 PRO B CA 1
ATOM 11579 C C . PRO B 1 558 ? 8.57 34.906 27.562 1 65.38 558 PRO B C 1
ATOM 11581 O O . PRO B 1 558 ? 7.469 35.375 27.844 1 65.38 558 PRO B O 1
ATOM 11584 N N . ASP B 1 559 ? 9.227 34.688 28.641 1 54.97 559 ASP B N 1
ATOM 11585 C CA . ASP B 1 559 ? 9.109 35.281 29.969 1 54.97 559 ASP B CA 1
ATOM 11586 C C . ASP B 1 559 ? 9.258 36.781 29.891 1 54.97 559 ASP B C 1
ATOM 11588 O O . ASP B 1 559 ? 10.047 37.312 29.094 1 54.97 559 ASP B O 1
ATOM 11592 N N . GLN B 1 560 ? 8.164 37.594 30.203 1 46.91 560 GLN B N 1
ATOM 11593 C CA . GLN B 1 560 ? 8.18 39.062 30.25 1 46.91 560 GLN B CA 1
ATOM 11594 C C . GLN B 1 560 ? 9.547 39.594 30.672 1 46.91 560 GLN B C 1
ATOM 11596 O O . GLN B 1 560 ? 9.953 40.688 30.25 1 46.91 560 GLN B O 1
ATOM 11601 N N . SER B 1 561 ? 10.086 39 31.703 1 42.91 561 SER B N 1
ATOM 11602 C CA . SER B 1 561 ? 11.312 39.594 32.219 1 42.91 561 SER B CA 1
ATOM 11603 C C . SER B 1 561 ? 12.438 39.5 31.188 1 42.91 561 SER B C 1
ATOM 11605 O O . SER B 1 561 ? 13.453 40.188 31.312 1 42.91 561 SER B O 1
ATOM 11607 N N . SER B 1 562 ? 12.375 38.594 30.344 1 43.75 562 SER B N 1
ATOM 11608 C CA . SER B 1 562 ? 13.453 38.469 29.375 1 43.75 562 SER B CA 1
ATOM 11609 C C . SER B 1 562 ? 13.242 39.406 28.188 1 43.75 562 SER B C 1
ATOM 11611 O O . SER B 1 562 ? 14.031 39.375 27.234 1 43.75 562 SER B O 1
ATOM 11613 N N . LYS B 1 563 ? 12.164 40.062 27.922 1 44.81 563 LYS B N 1
ATOM 11614 C CA . LYS B 1 563 ? 12.031 41.094 26.906 1 44.81 563 LYS B CA 1
ATOM 11615 C C . LYS B 1 563 ? 13.203 42.094 26.969 1 44.81 563 LYS B C 1
ATOM 11617 O O . LYS B 1 563 ? 13.492 42.781 25.984 1 44.81 563 LYS B O 1
ATOM 11622 N N . SER B 1 564 ? 13.438 42.5 28.234 1 37.34 564 SER B N 1
ATOM 11623 C CA . SER B 1 564 ? 14.469 43.531 28.312 1 37.34 564 SER B CA 1
ATOM 11624 C C . SER B 1 564 ? 15.781 43.031 27.719 1 37.34 564 SER B C 1
ATOM 11626 O O . SER B 1 564 ? 16.578 43.844 27.203 1 37.34 564 SER B O 1
ATOM 11628 N N . ASN B 1 565 ? 16.359 41.938 28.266 1 33.88 565 ASN B N 1
ATOM 11629 C CA . ASN B 1 565 ? 17.688 41.594 27.766 1 33.88 565 ASN B CA 1
ATOM 11630 C C . ASN B 1 565 ? 17.609 41.031 26.344 1 33.88 565 ASN B C 1
ATOM 11632 O O . ASN B 1 565 ? 17.641 39.812 26.141 1 33.88 565 ASN B O 1
ATOM 11636 N N . ASN B 1 566 ? 16.734 41.438 25.594 1 36.59 566 ASN B N 1
ATOM 11637 C CA . ASN B 1 566 ? 16.625 41.219 24.156 1 36.59 566 ASN B CA 1
ATOM 11638 C C . ASN B 1 566 ? 18 41.094 23.5 1 36.59 566 ASN B C 1
ATOM 11640 O O . ASN B 1 566 ? 18.094 40.969 22.266 1 36.59 566 ASN B O 1
ATOM 11644 N N . ASN B 1 567 ? 18.969 41.906 24.078 1 34.03 567 ASN B N 1
ATOM 11645 C CA . ASN B 1 567 ? 20.25 42.125 23.422 1 34.03 567 ASN B CA 1
ATOM 11646 C C . ASN B 1 567 ? 21 40.812 23.188 1 34.03 567 ASN B C 1
ATOM 11648 O O . ASN B 1 567 ? 21.891 40.719 22.344 1 34.03 567 ASN B O 1
ATOM 11652 N N . SER B 1 568 ? 21.312 40.062 24.312 1 32.62 568 SER B N 1
ATOM 11653 C CA . SER B 1 568 ? 22.359 39.062 24.141 1 32.62 568 SER B CA 1
ATOM 11654 C C . SER B 1 568 ? 21.812 37.781 23.516 1 32.62 568 SER B C 1
ATOM 11656 O O . SER B 1 568 ? 21.828 36.719 24.141 1 32.62 568 SER B O 1
ATOM 11658 N N . PHE B 1 569 ? 20.719 37.75 23 1 36.16 569 PHE B N 1
ATOM 11659 C CA . PHE B 1 569 ? 20.484 36.594 22.156 1 36.16 569 PHE B CA 1
ATOM 11660 C C . PHE B 1 569 ? 21.75 36.25 21.359 1 36.16 569 PHE B C 1
ATOM 11662 O O . PHE B 1 569 ? 22.078 36.938 20.391 1 36.16 569 PHE B O 1
ATOM 11669 N N . GLU B 1 570 ? 22.672 35.875 21.953 1 37.72 570 GLU B N 1
ATOM 11670 C CA . GLU B 1 570 ? 23.859 35.312 21.328 1 37.72 570 GLU B CA 1
ATOM 11671 C C . GLU B 1 570 ? 23.5 34.531 20.062 1 37.72 570 GLU B C 1
ATOM 11673 O O . GLU B 1 570 ? 22.5 33.812 20.047 1 37.72 570 GLU B O 1
ATOM 11678 N N . ASP B 1 571 ? 24.031 35 18.922 1 42 571 ASP B N 1
ATOM 11679 C CA . ASP B 1 571 ? 24.062 34.656 17.5 1 42 571 ASP B CA 1
ATOM 11680 C C . ASP B 1 571 ? 23.688 33.219 17.25 1 42 571 ASP B C 1
ATOM 11682 O O . ASP B 1 571 ? 23.016 32.875 16.281 1 42 571 ASP B O 1
ATOM 11686 N N . ASP B 1 572 ? 24.422 32.281 17.984 1 45.81 572 ASP B N 1
ATOM 11687 C CA . ASP B 1 572 ? 24.5 30.906 17.484 1 45.81 572 ASP B CA 1
ATOM 11688 C C . ASP B 1 572 ? 23.406 30.031 18.109 1 45.81 572 ASP B C 1
ATOM 11690 O O . ASP B 1 572 ? 23.484 28.797 18.062 1 45.81 572 ASP B O 1
ATOM 11694 N N . ALA B 1 573 ? 22.391 30.578 18.984 1 52.28 573 ALA B N 1
ATOM 11695 C CA . ALA B 1 573 ? 21.578 29.672 19.797 1 52.28 573 ALA B CA 1
ATOM 11696 C C . ALA B 1 573 ? 20.406 29.109 18.984 1 52.28 573 ALA B C 1
ATOM 11698 O O . ALA B 1 573 ? 19.828 29.812 18.156 1 52.28 573 ALA B O 1
ATOM 11699 N N . ASP B 1 574 ? 20.172 27.797 18.953 1 62.03 574 ASP B N 1
ATOM 11700 C CA . ASP B 1 574 ? 19.141 27.016 18.297 1 62.03 574 ASP B CA 1
ATOM 11701 C C . ASP B 1 574 ? 17.75 27.578 18.594 1 62.03 574 ASP B C 1
ATOM 11703 O O . ASP B 1 574 ? 17.516 28.156 19.656 1 62.03 574 ASP B O 1
ATOM 11707 N N . ASP B 1 575 ? 16.844 27.859 17.578 1 77.31 575 ASP B N 1
ATOM 11708 C CA . ASP B 1 575 ? 15.445 28.266 17.672 1 77.31 575 ASP B CA 1
ATOM 11709 C C . ASP B 1 575 ? 14.734 27.516 18.812 1 77.31 575 ASP B C 1
ATOM 11711 O O . ASP B 1 575 ? 14.812 26.297 18.906 1 77.31 575 ASP B O 1
ATOM 11715 N N . VAL B 1 576 ? 14.266 28.234 19.906 1 80.75 576 VAL B N 1
ATOM 11716 C CA . VAL B 1 576 ? 13.602 27.688 21.078 1 80.75 576 VAL B CA 1
ATOM 11717 C C . VAL B 1 576 ? 12.5 26.719 20.656 1 80.75 576 VAL B C 1
ATOM 11719 O O . VAL B 1 576 ? 12.266 25.719 21.328 1 80.75 576 VAL B O 1
ATOM 11722 N N . CYS B 1 577 ? 11.891 26.984 19.531 1 87.69 577 CYS B N 1
ATOM 11723 C CA . CYS B 1 577 ? 10.789 26.141 19.094 1 87.69 577 CYS B CA 1
ATOM 11724 C C . CYS B 1 577 ? 11.297 24.781 18.625 1 87.69 577 CYS B C 1
ATOM 11726 O O . CYS B 1 577 ? 10.617 23.766 18.797 1 87.69 577 CYS B O 1
ATOM 11728 N N . CYS B 1 578 ? 12.484 24.75 18.062 1 84.44 578 CYS B N 1
ATOM 11729 C CA . CYS B 1 578 ? 13.047 23.469 17.609 1 84.44 578 CYS B CA 1
ATOM 11730 C C . CYS B 1 578 ? 13.375 22.578 18.797 1 84.44 578 CYS B C 1
ATOM 11732 O O . CYS B 1 578 ? 13.133 21.375 18.75 1 84.44 578 CYS B O 1
ATOM 11734 N N . VAL B 1 579 ? 13.875 23.141 19.859 1 84.25 579 VAL B N 1
ATOM 11735 C CA . VAL B 1 579 ? 14.219 22.391 21.062 1 84.25 579 VAL B CA 1
ATOM 11736 C C . VAL B 1 579 ? 12.945 21.891 21.734 1 84.25 579 VAL B C 1
ATOM 11738 O O . VAL B 1 579 ? 12.867 20.734 22.141 1 84.25 579 VAL B O 1
ATOM 11741 N N . ALA B 1 580 ? 11.953 22.781 21.797 1 88.75 580 ALA B N 1
ATOM 11742 C CA . ALA B 1 580 ? 10.68 22.391 22.406 1 88.75 580 ALA B CA 1
ATOM 11743 C C . ALA B 1 580 ? 10.023 21.266 21.641 1 88.75 580 ALA B C 1
ATOM 11745 O O . ALA B 1 580 ? 9.453 20.344 22.234 1 88.75 580 ALA B O 1
ATOM 11746 N N . ARG B 1 581 ? 10.102 21.375 20.406 1 90.38 581 ARG B N 1
ATOM 11747 C CA . ARG B 1 581 ? 9.5 20.344 19.562 1 90.38 581 ARG B CA 1
ATOM 11748 C C . ARG B 1 581 ? 10.188 19 19.781 1 90.38 581 ARG B C 1
ATOM 11750 O O . ARG B 1 581 ? 9.516 17.969 19.906 1 90.38 581 ARG B O 1
ATOM 11757 N N . SER B 1 582 ? 11.516 18.984 19.797 1 88.44 582 SER B N 1
ATOM 11758 C CA . SER B 1 582 ? 12.242 17.734 20 1 88.44 582 SER B CA 1
ATOM 11759 C C . SER B 1 582 ? 11.922 17.125 21.359 1 88.44 582 SER B C 1
ATOM 11761 O O . SER B 1 582 ? 11.773 15.906 21.484 1 88.44 582 SER B O 1
ATOM 11763 N N . ASN B 1 583 ? 11.773 17.953 22.359 1 89.12 583 ASN B N 1
ATOM 11764 C CA . ASN B 1 583 ? 11.43 17.469 23.688 1 89.12 583 ASN B CA 1
ATOM 11765 C C . ASN B 1 583 ? 10.016 16.906 23.734 1 89.12 583 ASN B C 1
ATOM 11767 O O . ASN B 1 583 ? 9.766 15.883 24.391 1 89.12 583 ASN B O 1
ATOM 11771 N N . LEU B 1 584 ? 9.133 17.547 23.094 1 92.56 584 LEU B N 1
ATOM 11772 C CA . LEU B 1 584 ? 7.742 17.094 23.094 1 92.56 584 LEU B CA 1
ATOM 11773 C C . LEU B 1 584 ? 7.59 15.805 22.297 1 92.56 584 LEU B C 1
ATOM 11775 O O . LEU B 1 584 ? 6.75 14.961 22.625 1 92.56 584 LEU B O 1
ATOM 11779 N N . VAL B 1 585 ? 8.391 15.695 21.25 1 91.88 585 VAL B N 1
ATOM 11780 C CA . VAL B 1 585 ? 8.359 14.445 20.5 1 91.88 585 VAL B CA 1
ATOM 11781 C C . VAL B 1 585 ? 8.82 13.297 21.391 1 91.88 585 VAL B C 1
ATOM 11783 O O . VAL B 1 585 ? 8.227 12.211 21.359 1 91.88 585 VAL B O 1
ATOM 11786 N N . SER B 1 586 ? 9.867 13.539 22.141 1 90.56 586 SER B N 1
ATOM 11787 C CA . SER B 1 586 ? 10.336 12.523 23.078 1 90.56 586 SER B CA 1
ATOM 11788 C C . SER B 1 586 ? 9.297 12.242 24.156 1 90.56 586 SER B C 1
ATOM 11790 O O . SER B 1 586 ? 9.148 11.102 24.609 1 90.56 586 SER B O 1
ATOM 11792 N N . TYR B 1 587 ? 8.609 13.32 24.531 1 92.12 587 TYR B N 1
ATOM 11793 C CA . TYR B 1 587 ? 7.516 13.211 25.5 1 92.12 587 TYR B CA 1
ATOM 11794 C C . TYR B 1 587 ? 6.418 12.297 24.969 1 92.12 587 TYR B C 1
ATOM 11796 O O . TYR B 1 587 ? 5.945 11.406 25.672 1 92.12 587 TYR B O 1
ATOM 11804 N N . VAL B 1 588 ? 6.008 12.422 23.766 1 93.38 588 VAL B N 1
ATOM 11805 C CA . VAL B 1 588 ? 4.957 11.633 23.141 1 93.38 588 VAL B CA 1
ATOM 11806 C C . VAL B 1 588 ? 5.402 10.18 23 1 93.38 588 VAL B C 1
ATOM 11808 O O . VAL B 1 588 ? 4.613 9.258 23.219 1 93.38 588 VAL B O 1
ATOM 11811 N N . ARG B 1 589 ? 6.66 9.969 22.688 1 89.38 589 ARG B N 1
ATOM 11812 C CA . ARG B 1 589 ? 7.199 8.617 22.562 1 89.38 589 ARG B CA 1
ATOM 11813 C C . ARG B 1 589 ? 7.227 7.918 23.922 1 89.38 589 ARG B C 1
ATOM 11815 O O . ARG B 1 589 ? 6.906 6.734 24.016 1 89.38 589 ARG B O 1
ATOM 11822 N N . TYR B 1 590 ? 7.586 8.664 24.891 1 88.5 590 TYR B N 1
ATOM 11823 C CA . TYR B 1 590 ? 7.656 8.094 26.234 1 88.5 590 TYR B CA 1
ATOM 11824 C C . TYR B 1 590 ? 6.277 7.664 26.719 1 88.5 590 TYR B C 1
ATOM 11826 O O . TYR B 1 590 ? 6.133 6.613 27.359 1 88.5 590 TYR B O 1
ATOM 11834 N N . LEU B 1 591 ? 5.27 8.477 26.438 1 89.62 591 LEU B N 1
ATOM 11835 C CA . LEU B 1 591 ? 3.91 8.172 26.859 1 89.62 591 LEU B CA 1
ATOM 11836 C C . LEU B 1 591 ? 3.287 7.109 25.969 1 89.62 591 LEU B C 1
ATOM 11838 O O . LEU B 1 591 ? 2.211 6.59 26.266 1 89.62 591 LEU B O 1
ATOM 11842 N N . ASN B 1 592 ? 3.902 6.707 24.875 1 87.88 592 ASN B N 1
ATOM 11843 C CA . ASN B 1 592 ? 3.42 5.73 23.906 1 87.88 592 ASN B CA 1
ATOM 11844 C C . ASN B 1 592 ? 2.082 6.152 23.297 1 87.88 592 ASN B C 1
ATOM 11846 O O . ASN B 1 592 ? 1.14 5.359 23.266 1 87.88 592 ASN B O 1
ATOM 11850 N N . VAL B 1 593 ? 1.945 7.441 23.031 1 91.5 593 VAL B N 1
ATOM 11851 C CA . VAL B 1 593 ? 0.767 7.992 22.375 1 91.5 593 VAL B CA 1
ATOM 11852 C C . VAL B 1 593 ? 1.079 8.266 20.906 1 91.5 593 VAL B C 1
ATOM 11854 O O . VAL B 1 593 ? 2.213 8.602 20.562 1 91.5 593 VAL B O 1
ATOM 11857 N N . LYS B 1 594 ? 0.164 7.992 20.078 1 92.75 594 LYS B N 1
ATOM 11858 C CA . LYS B 1 594 ? 0.314 8.273 18.641 1 92.75 594 LYS B CA 1
ATOM 11859 C C . LYS B 1 594 ? -0.207 9.672 18.312 1 92.75 594 LYS B C 1
ATOM 11861 O O . LYS B 1 594 ? -1.375 9.828 17.953 1 92.75 594 LYS B O 1
ATOM 11866 N N . ALA B 1 595 ? 0.596 10.641 18.438 1 95.19 595 ALA B N 1
ATOM 11867 C CA . ALA B 1 595 ? 0.201 12.031 18.219 1 95.19 595 ALA B CA 1
ATOM 11868 C C . ALA B 1 595 ? 1.291 12.797 17.469 1 95.19 595 ALA B C 1
ATOM 11870 O O . ALA B 1 595 ? 2.463 12.414 17.5 1 95.19 595 ALA B O 1
ATOM 11871 N N . PHE B 1 596 ? 0.921 13.797 16.734 1 95.25 596 PHE B N 1
ATOM 11872 C CA . PHE B 1 596 ? 1.841 14.742 16.125 1 95.25 596 PHE B CA 1
ATOM 11873 C C . PHE B 1 596 ? 2.037 15.969 17 1 95.25 596 PHE B C 1
ATOM 11875 O O . PHE B 1 596 ? 1.166 16.312 17.812 1 95.25 596 PHE B O 1
ATOM 11882 N N . VAL B 1 597 ? 3.16 16.547 16.922 1 95.44 597 VAL B N 1
ATOM 11883 C CA . VAL B 1 597 ? 3.475 17.688 17.781 1 95.44 597 VAL B CA 1
ATOM 11884 C C . VAL B 1 597 ? 3.625 18.953 16.922 1 95.44 597 VAL B C 1
ATOM 11886 O O . VAL B 1 597 ? 4.281 18.922 15.883 1 95.44 597 VAL B O 1
ATOM 11889 N N . GLU B 1 598 ? 2.963 20.016 17.328 1 95.81 598 GLU B N 1
ATOM 11890 C CA . GLU B 1 598 ? 3.088 21.344 16.719 1 95.81 598 GLU B CA 1
ATOM 11891 C C . GLU B 1 598 ? 3.414 22.406 17.766 1 95.81 598 GLU B C 1
ATOM 11893 O O . GLU B 1 598 ? 2.756 22.469 18.812 1 95.81 598 GLU B O 1
ATOM 11898 N N . VAL B 1 599 ? 4.484 23.094 17.531 1 94.31 599 VAL B N 1
ATOM 11899 C CA . VAL B 1 599 ? 4.918 24.125 18.484 1 94.31 599 VAL B CA 1
ATOM 11900 C C . VAL B 1 599 ? 5.098 25.453 17.75 1 94.31 599 VAL B C 1
ATOM 11902 O O . VAL B 1 599 ? 5.582 25.484 16.625 1 94.31 599 VAL B O 1
ATOM 11905 N N . THR B 1 600 ? 4.648 26.5 18.281 1 93.56 600 THR B N 1
ATOM 11906 C CA . THR B 1 600 ? 4.867 27.844 17.766 1 93.56 600 THR B CA 1
ATOM 11907 C C . THR B 1 600 ? 5.27 28.812 18.891 1 93.56 600 THR B C 1
ATOM 11909 O O . THR B 1 600 ? 5.285 28.422 20.062 1 93.56 600 THR B O 1
ATOM 11912 N N . LEU B 1 601 ? 5.715 29.969 18.547 1 91.38 601 LEU B N 1
ATOM 11913 C CA . LEU B 1 601 ? 6.188 30.984 19.484 1 91.38 601 LEU B CA 1
ATOM 11914 C C . LEU B 1 601 ? 5.211 32.156 19.562 1 91.38 601 LEU B C 1
ATOM 11916 O O . LEU B 1 601 ? 4.781 32.688 18.531 1 91.38 601 LEU B O 1
ATOM 11920 N N . ALA B 1 602 ? 4.871 32.469 20.797 1 89.06 602 ALA B N 1
ATOM 11921 C CA . ALA B 1 602 ? 3.953 33.594 20.984 1 89.06 602 ALA B CA 1
ATOM 11922 C C . ALA B 1 602 ? 4.68 34.938 20.875 1 89.06 602 ALA B C 1
ATOM 11924 O O . ALA B 1 602 ? 5.805 35.062 21.359 1 89.06 602 ALA B O 1
ATOM 11925 N N . GLY B 1 603 ? 4.145 35.812 20.078 1 80.12 603 GLY B N 1
ATOM 11926 C CA . GLY B 1 603 ? 4.656 37.156 20.016 1 80.12 603 GLY B CA 1
ATOM 11927 C C . GLY B 1 603 ? 4.191 38.031 21.188 1 80.12 603 GLY B C 1
ATOM 11928 O O . GLY B 1 603 ? 4.766 37.969 22.266 1 80.12 603 GLY B O 1
ATOM 11929 N N . GLU B 1 604 ? 3.051 38.75 21 1 77.12 604 GLU B N 1
ATOM 11930 C CA . GLU B 1 604 ? 2.508 39.625 22.016 1 77.12 604 GLU B CA 1
ATOM 11931 C C . GLU B 1 604 ? 1.418 38.938 22.828 1 77.12 604 GLU B C 1
ATOM 11933 O O . GLU B 1 604 ? 1.299 39.188 24.031 1 77.12 604 GLU B O 1
ATOM 11938 N N . SER B 1 605 ? 0.643 38.156 22.203 1 86.12 605 SER B N 1
ATOM 11939 C CA . SER B 1 605 ? -0.472 37.469 22.875 1 86.12 605 SER B CA 1
ATOM 11940 C C . SER B 1 605 ? -0.46 35.969 22.609 1 86.12 605 SER B C 1
ATOM 11942 O O . SER B 1 605 ? -0.261 35.531 21.469 1 86.12 605 SER B O 1
ATOM 11944 N N . VAL B 1 606 ? -0.634 35.219 23.688 1 90.19 606 VAL B N 1
ATOM 11945 C CA . VAL B 1 606 ? -0.705 33.781 23.562 1 90.19 606 VAL B CA 1
ATOM 11946 C C . VAL B 1 606 ? -1.984 33.375 22.828 1 90.19 606 VAL B C 1
ATOM 11948 O O . VAL B 1 606 ? -2.004 32.406 22.094 1 90.19 606 VAL B O 1
ATOM 11951 N N . ARG B 1 607 ? -3.047 34.156 23.016 1 92.19 607 ARG B N 1
ATOM 11952 C CA . ARG B 1 607 ? -4.312 33.875 22.359 1 92.19 607 ARG B CA 1
ATOM 11953 C C . ARG B 1 607 ? -4.164 33.906 20.828 1 92.19 607 ARG B C 1
ATOM 11955 O O . ARG B 1 607 ? -4.672 33.031 20.125 1 92.19 607 ARG B O 1
ATOM 11962 N N . GLU B 1 608 ? -3.465 34.906 20.359 1 91.38 608 GLU B N 1
ATOM 11963 C CA . GLU B 1 608 ? -3.262 35 18.922 1 91.38 608 GLU B CA 1
ATOM 11964 C C . GLU B 1 608 ? -2.482 33.812 18.375 1 91.38 608 GLU B C 1
ATOM 11966 O O . GLU B 1 608 ? -2.799 33.312 17.297 1 91.38 608 GLU B O 1
ATOM 11971 N N . ALA B 1 609 ? -1.489 33.438 19.078 1 93.62 609 ALA B N 1
ATOM 11972 C CA . ALA B 1 609 ? -0.697 32.281 18.641 1 93.62 609 ALA B CA 1
ATOM 11973 C C . ALA B 1 609 ? -1.548 31.016 18.609 1 93.62 609 ALA B C 1
ATOM 11975 O O . ALA B 1 609 ? -1.377 30.172 17.719 1 93.62 609 ALA B O 1
ATOM 11976 N N . LEU B 1 610 ? -2.434 30.891 19.562 1 95.31 610 LEU B N 1
ATOM 11977 C CA . LEU B 1 610 ? -3.309 29.719 19.609 1 95.31 610 LEU B CA 1
ATOM 11978 C C . LEU B 1 610 ? -4.25 29.703 18.406 1 95.31 610 LEU B C 1
ATOM 11980 O O . LEU B 1 610 ? -4.566 28.641 17.875 1 95.31 610 LEU B O 1
ATOM 11984 N N . LEU B 1 611 ? -4.723 30.875 17.984 1 94.12 611 LEU B N 1
ATOM 11985 C CA . LEU B 1 611 ? -5.605 30.953 16.828 1 94.12 611 LEU B CA 1
ATOM 11986 C C . LEU B 1 611 ? -4.891 30.484 15.57 1 94.12 611 LEU B C 1
ATOM 11988 O O . LEU B 1 611 ? -5.48 29.797 14.734 1 94.12 611 LEU B O 1
ATOM 11992 N N . HIS B 1 612 ? -3.631 30.859 15.438 1 94.19 612 HIS B N 1
ATOM 11993 C CA . HIS B 1 612 ? -2.85 30.391 14.305 1 94.19 612 HIS B CA 1
ATOM 11994 C C . HIS B 1 612 ? -2.646 28.875 14.375 1 94.19 612 HIS B C 1
ATOM 11996 O O . HIS B 1 612 ? -2.707 28.188 13.352 1 94.19 612 HIS B O 1
ATOM 12002 N N . LEU B 1 613 ? -2.42 28.422 15.562 1 95.75 613 LEU B N 1
ATOM 12003 C CA . LEU B 1 613 ? -2.25 26.984 15.758 1 95.75 613 LEU B CA 1
ATOM 12004 C C . LEU B 1 613 ? -3.502 26.234 15.328 1 95.75 613 LEU B C 1
ATOM 12006 O O . LEU B 1 613 ? -3.41 25.188 14.688 1 95.75 613 LEU B O 1
ATOM 12010 N N . ILE B 1 614 ? -4.621 26.719 15.625 1 95.69 614 ILE B N 1
ATOM 12011 C CA . ILE B 1 614 ? -5.887 26.062 15.32 1 95.69 614 ILE B CA 1
ATOM 12012 C C . ILE B 1 614 ? -6.121 26.078 13.805 1 95.69 614 ILE B C 1
ATOM 12014 O O . ILE B 1 614 ? -6.582 25.094 13.234 1 95.69 614 ILE B O 1
ATOM 12018 N N . ARG B 1 615 ? -5.777 27.109 13.141 1 93.88 615 ARG B N 1
ATOM 12019 C CA . ARG B 1 615 ? -6.047 27.25 11.711 1 93.88 615 ARG B CA 1
ATOM 12020 C C . ARG B 1 615 ? -5.043 26.469 10.883 1 93.88 615 ARG B C 1
ATOM 12022 O O . ARG B 1 615 ? -5.379 25.953 9.82 1 93.88 615 ARG B O 1
ATOM 12029 N N . LEU B 1 616 ? -3.814 26.344 11.391 1 95.38 616 LEU B N 1
ATOM 12030 C CA . LEU B 1 616 ? -2.736 25.844 10.547 1 95.38 616 LEU B CA 1
ATOM 12031 C C . LEU B 1 616 ? -2.4 24.406 10.891 1 95.38 616 LEU B C 1
ATOM 12033 O O . LEU B 1 616 ? -1.683 23.734 10.141 1 95.38 616 LEU B O 1
ATOM 12037 N N . SER B 1 617 ? -2.98 23.922 11.961 1 95.12 617 SER B N 1
ATOM 12038 C CA . SER B 1 617 ? -2.686 22.531 12.312 1 95.12 617 SER B CA 1
ATOM 12039 C C . SER B 1 617 ? -3.299 21.578 11.305 1 95.12 617 SER B C 1
ATOM 12041 O O . SER B 1 617 ? -4.426 21.766 10.852 1 95.12 617 SER B O 1
ATOM 12043 N N . GLY B 1 618 ? -2.436 20.562 10.922 1 93.44 618 GLY B N 1
ATOM 12044 C CA . GLY B 1 618 ? -2.871 19.609 9.922 1 93.44 618 GLY B CA 1
ATOM 12045 C C . GLY B 1 618 ? -2.307 19.875 8.539 1 93.44 618 GLY B C 1
ATOM 12046 O O . GLY B 1 618 ? -1.484 20.781 8.367 1 93.44 618 GLY B O 1
ATOM 12047 N N . LEU B 1 619 ? -2.67 19.062 7.598 1 93.31 619 LEU B N 1
ATOM 12048 C CA . LEU B 1 619 ? -2.197 19.203 6.227 1 93.31 619 LEU B CA 1
ATOM 12049 C C . LEU B 1 619 ? -3.238 18.688 5.238 1 93.31 619 LEU B C 1
ATOM 12051 O O . LEU B 1 619 ? -3.74 17.578 5.379 1 93.31 619 LEU B O 1
ATOM 12055 N N . GLY B 1 620 ? -3.549 19.562 4.316 1 89.5 620 GLY B N 1
ATOM 12056 C CA . GLY B 1 620 ? -4.527 19.172 3.311 1 89.5 620 GLY B CA 1
ATOM 12057 C C . GLY B 1 620 ? -5.902 18.922 3.889 1 89.5 620 GLY B C 1
ATOM 12058 O O . GLY B 1 620 ? -6.457 19.766 4.594 1 89.5 620 GLY B O 1
ATOM 12059 N N . ALA B 1 621 ? -6.375 17.703 3.617 1 89.88 621 ALA B N 1
ATOM 12060 C CA . ALA B 1 621 ? -7.715 17.359 4.09 1 89.88 621 ALA B CA 1
ATOM 12061 C C . ALA B 1 621 ? -7.664 16.797 5.508 1 89.88 621 ALA B C 1
ATOM 12063 O O . ALA B 1 621 ? -8.703 16.656 6.16 1 89.88 621 ALA B O 1
ATOM 12064 N N . MET B 1 622 ? -6.527 16.578 6.07 1 92.38 622 MET B N 1
ATOM 12065 C CA . MET B 1 622 ? -6.367 16.109 7.441 1 92.38 622 MET B CA 1
ATOM 12066 C C . MET B 1 622 ? -6.23 17.281 8.406 1 92.38 622 MET B C 1
ATOM 12068 O O . MET B 1 622 ? -5.121 17.672 8.773 1 92.38 622 MET B O 1
ATOM 12072 N N . LYS B 1 623 ? -7.238 17.844 8.75 1 93.25 623 LYS B N 1
ATOM 12073 C CA . LYS B 1 623 ? -7.289 18.984 9.672 1 93.25 623 LYS B CA 1
ATOM 12074 C C . LYS B 1 623 ? -8.141 18.656 10.891 1 93.25 623 LYS B C 1
ATOM 12076 O O . LYS B 1 623 ? -9.148 17.938 10.781 1 93.25 623 LYS B O 1
ATOM 12081 N N . PRO B 1 624 ? -7.785 19.141 11.992 1 94.75 624 PRO B N 1
ATOM 12082 C CA . PRO B 1 624 ? -8.562 18.859 13.195 1 94.75 624 PRO B CA 1
ATOM 12083 C C . PRO B 1 624 ? -9.992 19.406 13.117 1 94.75 624 PRO B C 1
ATOM 12085 O O . PRO B 1 624 ? -10.203 20.516 12.625 1 94.75 624 PRO B O 1
ATOM 12088 N N . ASN B 1 625 ? -10.984 18.656 13.508 1 94.5 625 ASN B N 1
ATOM 12089 C CA . ASN B 1 625 ? -12.383 19.078 13.594 1 94.5 625 ASN B CA 1
ATOM 12090 C C . ASN B 1 625 ? -12.805 19.297 15.047 1 94.5 625 ASN B C 1
ATOM 12092 O O . ASN B 1 625 ? -13.859 19.875 15.305 1 94.5 625 ASN B O 1
ATOM 12096 N N . THR B 1 626 ? -11.969 18.844 15.969 1 96.75 626 THR B N 1
ATOM 12097 C CA . THR B 1 626 ? -12.234 18.969 17.391 1 96.75 626 THR B CA 1
ATOM 12098 C C . THR B 1 626 ? -11.031 19.562 18.125 1 96.75 626 THR B C 1
ATOM 12100 O O . THR B 1 626 ? -9.891 19.172 17.859 1 96.75 626 THR B O 1
ATOM 12103 N N . VAL B 1 627 ? -11.258 20.562 18.969 1 98 627 VAL B N 1
ATOM 12104 C CA . VAL B 1 627 ? -10.195 21.172 19.75 1 98 627 VAL B CA 1
ATOM 12105 C C . VAL B 1 627 ? -10.43 20.891 21.234 1 98 627 VAL B C 1
ATOM 12107 O O . VAL B 1 627 ? -11.523 21.125 21.75 1 98 627 VAL B O 1
ATOM 12110 N N . CYS B 1 628 ? -9.5 20.391 21.891 1 97.44 628 CYS B N 1
ATOM 12111 C CA . CYS B 1 628 ? -9.562 20.062 23.312 1 97.44 628 CYS B CA 1
ATOM 12112 C C . CYS B 1 628 ? -8.688 21 24.125 1 97.44 628 CYS B C 1
ATOM 12114 O O . CYS B 1 628 ? -7.543 21.266 23.766 1 97.44 628 CYS B O 1
ATOM 12116 N N . LEU B 1 629 ? -9.227 21.578 25.188 1 95.62 629 LEU B N 1
ATOM 12117 C CA . LEU B 1 629 ? -8.523 22.484 26.094 1 95.62 629 LEU B CA 1
ATOM 12118 C C . LEU B 1 629 ? -8.695 22.047 27.547 1 95.62 629 LEU B C 1
ATOM 12120 O O . LEU B 1 629 ? -9.656 21.344 27.875 1 95.62 629 LEU B O 1
ATOM 12124 N N . GLY B 1 630 ? -7.742 22.422 28.344 1 92.94 630 GLY B N 1
ATOM 12125 C CA . GLY B 1 630 ? -7.93 22.281 29.766 1 92.94 630 GLY B CA 1
ATOM 12126 C C . GLY B 1 630 ? -8.867 23.328 30.344 1 92.94 630 GLY B C 1
ATOM 12127 O O . GLY B 1 630 ? -9.148 24.344 29.703 1 92.94 630 GLY B O 1
ATOM 12128 N N . PHE B 1 631 ? -9.383 23.078 31.453 1 92.88 631 PHE B N 1
ATOM 12129 C CA . PHE B 1 631 ? -10.289 24 32.156 1 92.88 631 PHE B CA 1
ATOM 12130 C C . PHE B 1 631 ? -9.508 25.078 32.875 1 92.88 631 PHE B C 1
ATOM 12132 O O . PHE B 1 631 ? -8.477 24.797 33.5 1 92.88 631 PHE B O 1
ATOM 12139 N N . TYR B 1 632 ? -9.977 26.328 32.719 1 90.88 632 TYR B N 1
ATOM 12140 C CA . TYR B 1 632 ? -9.32 27.453 33.375 1 90.88 632 TYR B CA 1
ATOM 12141 C C . TYR B 1 632 ? -9.719 27.531 34.844 1 90.88 632 TYR B C 1
ATOM 12143 O O . TYR B 1 632 ? -10.836 27.953 35.156 1 90.88 632 TYR B O 1
ATOM 12151 N N . ASP B 1 633 ? -8.914 27.062 35.688 1 84.06 633 ASP B N 1
ATOM 12152 C CA . ASP B 1 633 ? -9.203 27.109 37.094 1 84.06 633 ASP B CA 1
ATOM 12153 C C . ASP B 1 633 ? -7.965 27.516 37.906 1 84.06 633 ASP B C 1
ATOM 12155 O O . ASP B 1 633 ? -6.898 27.734 37.312 1 84.06 633 ASP B O 1
ATOM 12159 N N . ASP B 1 634 ? -8.156 27.719 39.188 1 79.44 634 ASP B N 1
ATOM 12160 C CA . ASP B 1 634 ? -7.078 28.188 40.062 1 79.44 634 ASP B CA 1
ATOM 12161 C C . ASP B 1 634 ? -6.48 27.047 40.875 1 79.44 634 ASP B C 1
ATOM 12163 O O . ASP B 1 634 ? -5.742 27.281 41.844 1 79.44 634 ASP B O 1
ATOM 12167 N N . THR B 1 635 ? -6.734 25.891 40.438 1 81.44 635 THR B N 1
ATOM 12168 C CA . THR B 1 635 ? -6.195 24.75 41.156 1 81.44 635 THR B CA 1
ATOM 12169 C C . THR B 1 635 ? -4.699 24.594 40.906 1 81.44 635 THR B C 1
ATOM 12171 O O . THR B 1 635 ? -4.223 24.906 39.812 1 81.44 635 THR B O 1
ATOM 12174 N N . GLU B 1 636 ? -3.984 24.172 41.906 1 78.5 636 GLU B N 1
ATOM 12175 C CA . GLU B 1 636 ? -2.545 23.984 41.75 1 78.5 636 GLU B CA 1
ATOM 12176 C C . GLU B 1 636 ? -2.24 22.781 40.875 1 78.5 636 GLU B C 1
ATOM 12178 O O . GLU B 1 636 ? -2.775 21.688 41.094 1 78.5 636 GLU B O 1
ATOM 12183 N N . PRO B 1 637 ? -1.46 23.016 39.844 1 82.75 637 PRO B N 1
ATOM 12184 C CA . PRO B 1 637 ? -1.139 21.922 38.906 1 82.75 637 PRO B CA 1
ATOM 12185 C C . PRO B 1 637 ? -0.318 20.812 39.562 1 82.75 637 PRO B C 1
ATOM 12187 O O . PRO B 1 637 ? 0.54 21.094 40.406 1 82.75 637 PRO B O 1
ATOM 12190 N N . THR B 1 638 ? -0.645 19.594 39.375 1 82.69 638 THR B N 1
ATOM 12191 C CA . THR B 1 638 ? 0.075 18.422 39.844 1 82.69 638 THR B CA 1
ATOM 12192 C C . THR B 1 638 ? 0.932 17.828 38.719 1 82.69 638 THR B C 1
ATOM 12194 O O . THR B 1 638 ? 0.527 17.828 37.562 1 82.69 638 THR B O 1
ATOM 12197 N N . ASP B 1 639 ? 2.113 17.453 39.031 1 84.31 639 ASP B N 1
ATOM 12198 C CA . ASP B 1 639 ? 3.01 16.844 38.062 1 84.31 639 ASP B CA 1
ATOM 12199 C C . ASP B 1 639 ? 2.652 15.375 37.844 1 84.31 639 ASP B C 1
ATOM 12201 O O . ASP B 1 639 ? 3.287 14.484 38.406 1 84.31 639 ASP B O 1
ATOM 12205 N N . THR B 1 640 ? 1.812 15.18 37 1 85.81 640 THR B N 1
ATOM 12206 C CA . THR B 1 640 ? 1.339 13.828 36.688 1 85.81 640 THR B CA 1
ATOM 12207 C C . THR B 1 640 ? 2.383 13.055 35.906 1 85.81 640 THR B C 1
ATOM 12209 O O . THR B 1 640 ? 2.418 11.82 35.969 1 85.81 640 THR B O 1
ATOM 12212 N N . PHE B 1 641 ? 3.207 13.688 35.156 1 87.12 641 PHE B N 1
ATOM 12213 C CA . PHE B 1 641 ? 4.246 13.023 34.375 1 87.12 641 PHE B CA 1
ATOM 12214 C C . PHE B 1 641 ? 5.254 12.344 35.281 1 87.12 641 PHE B C 1
ATOM 12216 O O . PHE B 1 641 ? 5.688 11.219 35.031 1 87.12 641 PHE B O 1
ATOM 12223 N N . ALA B 1 642 ? 5.633 13.07 36.312 1 81.06 642 ALA B N 1
ATOM 12224 C CA . ALA B 1 642 ? 6.562 12.5 37.281 1 81.06 642 ALA B CA 1
ATOM 12225 C C . ALA B 1 642 ? 5.977 11.258 37.938 1 81.06 642 ALA B C 1
ATOM 12227 O O . ALA B 1 642 ? 6.691 10.289 38.219 1 81.06 642 ALA B O 1
ATOM 12228 N N . LYS B 1 643 ? 4.73 11.359 38.188 1 79.5 643 LYS B N 1
ATOM 12229 C CA . LYS B 1 643 ? 4.059 10.211 38.781 1 79.5 643 LYS B CA 1
ATOM 12230 C C . LYS B 1 643 ? 4.09 9.008 37.844 1 79.5 643 LYS B C 1
ATOM 12232 O O . LYS B 1 643 ? 4.328 7.879 38.281 1 79.5 643 LYS B O 1
ATOM 12237 N N . ILE B 1 644 ? 3.875 9.219 36.562 1 82.75 644 ILE B N 1
ATOM 12238 C CA . ILE B 1 644 ? 3.893 8.156 35.562 1 82.75 644 ILE B CA 1
ATOM 12239 C C . ILE B 1 644 ? 5.305 7.582 35.438 1 82.75 644 ILE B C 1
ATOM 12241 O O . ILE B 1 644 ? 5.484 6.363 35.375 1 82.75 644 ILE B O 1
ATOM 12245 N N . ARG B 1 645 ? 6.266 8.414 35.344 1 81.25 645 ARG B N 1
ATOM 12246 C CA . ARG B 1 645 ? 7.66 7.988 35.25 1 81.25 645 ARG B CA 1
ATOM 12247 C C . ARG B 1 645 ? 8.086 7.156 36.438 1 81.25 645 ARG B C 1
ATOM 12249 O O . ARG B 1 645 ? 8.773 6.145 36.281 1 81.25 645 ARG B O 1
ATOM 12256 N N . PHE B 1 646 ? 7.719 7.609 37.594 1 74.94 646 PHE B N 1
ATOM 12257 C CA . PHE B 1 646 ? 8.055 6.91 38.812 1 74.94 646 PHE B CA 1
ATOM 12258 C C . PHE B 1 646 ? 7.465 5.504 38.844 1 74.94 646 PHE B C 1
ATOM 12260 O O . PHE B 1 646 ? 8.141 4.543 39.188 1 74.94 646 PHE B O 1
ATOM 12267 N N . ARG B 1 647 ? 6.363 5.48 38.469 1 73.75 647 ARG B N 1
ATOM 12268 C CA . ARG B 1 647 ? 5.684 4.188 38.438 1 73.75 647 ARG B CA 1
ATOM 12269 C C . ARG B 1 647 ? 6.34 3.238 37.469 1 73.75 647 ARG B C 1
ATOM 12271 O O . ARG B 1 647 ? 6.477 2.043 37.719 1 73.75 647 ARG B O 1
ATOM 12278 N N . ARG B 1 648 ? 6.68 3.697 36.25 1 75.75 648 ARG B N 1
ATOM 12279 C CA . ARG B 1 648 ? 7.312 2.867 35.219 1 75.75 648 ARG B CA 1
ATOM 12280 C C . ARG B 1 648 ? 8.695 2.406 35.656 1 75.75 648 ARG B C 1
ATOM 12282 O O . ARG B 1 648 ? 9.102 1.276 35.406 1 75.75 648 ARG B O 1
ATOM 12289 N N . GLN B 1 649 ? 9.43 3.236 36.281 1 69.31 649 GLN B N 1
ATOM 12290 C CA . GLN B 1 649 ? 10.758 2.895 36.781 1 69.31 649 GLN B CA 1
ATOM 12291 C C . GLN B 1 649 ? 10.672 1.896 37.938 1 69.31 649 GLN B C 1
ATOM 12293 O O . GLN B 1 649 ? 11.5 0.992 38.031 1 69.31 649 GLN B O 1
ATOM 12298 N N . SER B 1 650 ? 9.75 2.17 38.812 1 62.78 650 SER B N 1
ATOM 12299 C CA . SER B 1 650 ? 9.555 1.258 39.938 1 62.78 650 SER B CA 1
ATOM 12300 C C . SER B 1 650 ? 9.227 -0.152 39.438 1 62.78 650 SER B C 1
ATOM 12302 O O . SER B 1 650 ? 9.727 -1.134 40 1 62.78 650 SER B O 1
ATOM 12304 N N . LYS B 1 651 ? 8.562 -0.162 38.406 1 59.78 651 LYS B N 1
ATOM 12305 C CA . LYS B 1 651 ? 8.227 -1.474 37.875 1 59.78 651 LYS B CA 1
ATOM 12306 C C . LYS B 1 651 ? 9.469 -2.158 37.312 1 59.78 651 LYS B C 1
ATOM 12308 O O . LYS B 1 651 ? 9.617 -3.375 37.406 1 59.78 651 LYS B O 1
ATOM 12313 N N . SER B 1 652 ? 10.242 -1.31 36.656 1 57.62 652 SER B N 1
ATOM 12314 C CA . SER B 1 652 ? 11.477 -1.862 36.125 1 57.62 652 SER B CA 1
ATOM 12315 C C . SER B 1 652 ? 12.438 -2.291 37.219 1 57.62 652 SER B C 1
ATOM 12317 O O . SER B 1 652 ? 13.102 -3.322 37.094 1 57.62 652 SER B O 1
ATOM 12319 N N . TYR B 1 653 ? 12.523 -1.39 38.344 1 48.94 653 TYR B N 1
ATOM 12320 C CA . TYR B 1 653 ? 13.375 -1.724 39.5 1 48.94 653 TYR B CA 1
ATOM 12321 C C . TYR B 1 653 ? 12.789 -2.871 40.281 1 48.94 653 TYR B C 1
ATOM 12323 O O . TYR B 1 653 ? 13.523 -3.686 40.875 1 48.94 653 TYR B O 1
ATOM 12331 N N . GLY B 1 654 ? 11.523 -2.711 40.75 1 42.06 654 GLY B N 1
ATOM 12332 C CA . GLY B 1 654 ? 10.961 -3.822 41.5 1 42.06 654 GLY B CA 1
ATOM 12333 C C . GLY B 1 654 ? 11.219 -5.172 40.844 1 42.06 654 GLY B C 1
ATOM 12334 O O . GLY B 1 654 ? 11.117 -6.207 41.5 1 42.06 654 GLY B O 1
ATOM 12335 N N . LYS B 1 655 ? 11.352 -5.242 39.562 1 43.84 655 LYS B N 1
ATOM 12336 C CA . LYS B 1 655 ? 11.758 -6.551 39.062 1 43.84 655 LYS B CA 1
ATOM 12337 C C . LYS B 1 655 ? 13.164 -6.906 39.531 1 43.84 655 LYS B C 1
ATOM 12339 O O . LYS B 1 655 ? 13.508 -8.086 39.656 1 43.84 655 LYS B O 1
ATOM 12344 N N . GLN B 1 656 ? 14.141 -5.949 39.875 1 35.38 656 GLN B N 1
ATOM 12345 C CA . GLN B 1 656 ? 15.453 -6.285 40.406 1 35.38 656 GLN B CA 1
ATOM 12346 C C . GLN B 1 656 ? 15.469 -6.164 41.938 1 35.38 656 GLN B C 1
ATOM 12348 O O . GLN B 1 656 ? 16.156 -6.934 42.625 1 35.38 656 GLN B O 1
ATOM 12353 N N . SER B 1 657 ? 15.359 -4.988 42.656 1 33.66 657 SER B N 1
ATOM 12354 C CA . SER B 1 657 ? 15.711 -4.781 44.031 1 33.66 657 SER B CA 1
ATOM 12355 C C . SER B 1 657 ? 14.664 -5.379 44.969 1 33.66 657 SER B C 1
ATOM 12357 O O . SER B 1 657 ? 13.461 -5.254 44.719 1 33.66 657 SER B O 1
ATOM 12359 N N . SER B 1 658 ? 15.078 -6.316 46 1 33.84 658 SER B N 1
ATOM 12360 C CA . SER B 1 658 ? 14.711 -6.566 47.406 1 33.84 658 SER B CA 1
ATOM 12361 C C . SER B 1 658 ? 14.641 -5.266 48.188 1 33.84 658 SER B C 1
ATOM 12363 O O . SER B 1 658 ? 14.562 -5.289 49.406 1 33.84 658 SER B O 1
ATOM 12365 N N . ARG B 1 659 ? 15.352 -4.07 47.938 1 32.84 659 ARG B N 1
ATOM 12366 C CA . ARG B 1 659 ? 15.375 -3.045 48.969 1 32.84 659 ARG B CA 1
ATOM 12367 C C . ARG B 1 659 ? 13.977 -2.486 49.219 1 32.84 659 ARG B C 1
ATOM 12369 O O . ARG B 1 659 ? 13.141 -2.48 48.312 1 32.84 659 ARG B O 1
ATOM 12376 N N . PRO B 1 660 ? 13.758 -1.915 50.625 1 31.69 660 PRO B N 1
ATOM 12377 C CA . PRO B 1 660 ? 12.547 -1.555 51.375 1 31.69 660 PRO B CA 1
ATOM 12378 C C . PRO B 1 660 ? 11.773 -0.412 50.719 1 31.69 660 PRO B C 1
ATOM 12380 O O . PRO B 1 660 ? 12.359 0.41 50 1 31.69 660 PRO B O 1
ATOM 12383 N N . ARG B 1 661 ? 10.461 -0.414 50.812 1 34.5 661 ARG B N 1
ATOM 12384 C CA . ARG B 1 661 ? 9.305 0.366 50.406 1 34.5 661 ARG B CA 1
ATOM 12385 C C . ARG B 1 661 ? 9.32 1.759 51 1 34.5 661 ARG B C 1
ATOM 12387 O O . ARG B 1 661 ? 9.25 1.9 52.219 1 34.5 661 ARG B O 1
ATOM 12394 N N . PRO B 1 662 ? 10.141 2.865 50.594 1 32.28 662 PRO B N 1
ATOM 12395 C CA . PRO B 1 662 ? 9.844 4.086 51.375 1 32.28 662 PRO B CA 1
ATOM 12396 C C . PRO B 1 662 ? 8.359 4.434 51.375 1 32.28 662 PRO B C 1
ATOM 12398 O O . PRO B 1 662 ? 7.625 4.035 50.469 1 32.28 662 PRO B O 1
ATOM 12401 N N . PRO B 1 663 ? 7.781 4.926 52.562 1 28.53 663 PRO B N 1
ATOM 12402 C CA . PRO B 1 663 ? 6.355 5.199 52.75 1 28.53 663 PRO B CA 1
ATOM 12403 C C . PRO B 1 663 ? 5.785 6.18 51.75 1 28.53 663 PRO B C 1
ATOM 12405 O O . PRO B 1 663 ? 6.52 7.016 51.219 1 28.53 663 PRO B O 1
ATOM 12408 N N . PRO B 1 664 ? 4.523 6.027 51.281 1 30.06 664 PRO B N 1
ATOM 12409 C CA . PRO B 1 664 ? 3.783 6.59 50.125 1 30.06 664 PRO B CA 1
ATOM 12410 C C . PRO B 1 664 ? 3.74 8.117 50.156 1 30.06 664 PRO B C 1
ATOM 12412 O O . PRO B 1 664 ? 3.811 8.758 49.125 1 30.06 664 PRO B O 1
ATOM 12415 N N . ASN B 1 665 ? 3.137 8.844 51.312 1 27.91 665 ASN B N 1
ATOM 12416 C CA . ASN B 1 665 ? 2.457 10.141 51.375 1 27.91 665 ASN B CA 1
ATOM 12417 C C . ASN B 1 665 ? 3.449 11.281 51.562 1 27.91 665 ASN B C 1
ATOM 12419 O O . ASN B 1 665 ? 3.064 12.391 51.938 1 27.91 665 ASN B O 1
ATOM 12423 N N . SER B 1 666 ? 4.703 11.227 51.969 1 24.7 666 SER B N 1
ATOM 12424 C CA . SER B 1 666 ? 5.316 12.43 52.531 1 24.7 666 SER B CA 1
ATOM 12425 C C . SER B 1 666 ? 5.516 13.484 51.438 1 24.7 666 SER B C 1
ATOM 12427 O O . SER B 1 666 ? 5.645 13.156 50.25 1 24.7 666 SER B O 1
ATOM 12429 N N . ALA B 1 667 ? 5.199 14.867 51.812 1 31.12 667 ALA B N 1
ATOM 12430 C CA . ALA B 1 667 ? 5.387 16.078 51 1 31.12 667 ALA B CA 1
ATOM 12431 C C . ALA B 1 667 ? 6.676 16 50.188 1 31.12 667 ALA B C 1
ATOM 12433 O O . ALA B 1 667 ? 6.738 16.516 49.062 1 31.12 667 ALA B O 1
ATOM 12434 N N . ALA B 1 668 ? 7.836 15.648 50.906 1 26.81 668 ALA B N 1
ATOM 12435 C CA . ALA B 1 668 ? 9.234 15.711 50.5 1 26.81 668 ALA B CA 1
ATOM 12436 C C . ALA B 1 668 ? 9.555 14.625 49.5 1 26.81 668 ALA B C 1
ATOM 12438 O O . ALA B 1 668 ? 10.727 14.312 49.25 1 26.81 668 ALA B O 1
ATOM 12439 N N . ASP B 1 669 ? 8.703 13.781 49.125 1 28.25 669 ASP B N 1
ATOM 12440 C CA . ASP B 1 669 ? 9.023 12.812 48.094 1 28.25 669 ASP B CA 1
ATOM 12441 C C . ASP B 1 669 ? 9.586 13.508 46.844 1 28.25 669 ASP B C 1
ATOM 12443 O O . ASP B 1 669 ? 8.844 13.852 45.938 1 28.25 669 ASP B O 1
ATOM 12447 N N . GLU B 1 670 ? 10.406 14.578 47.031 1 26.66 670 GLU B N 1
ATOM 12448 C CA . GLU B 1 670 ? 11.375 15.109 46.094 1 26.66 670 GLU B CA 1
ATOM 12449 C C . GLU B 1 670 ? 12.203 13.992 45.469 1 26.66 670 GLU B C 1
ATOM 12451 O O . GLU B 1 670 ? 12.914 13.266 46.156 1 26.66 670 GLU B O 1
ATOM 12456 N N . VAL B 1 671 ? 11.602 13.211 44.562 1 29.59 671 VAL B N 1
ATOM 12457 C CA . VAL B 1 671 ? 12.281 12.195 43.781 1 29.59 671 VAL B CA 1
ATOM 12458 C C . VAL B 1 671 ? 13.742 12.594 43.562 1 29.59 671 VAL B C 1
ATOM 12460 O O . VAL B 1 671 ? 14.031 13.609 42.938 1 29.59 671 VAL B O 1
ATOM 12463 N N . THR B 1 672 ? 14.562 12.508 44.5 1 26.92 672 THR B N 1
ATOM 12464 C CA . THR B 1 672 ? 15.992 12.422 44.219 1 26.92 672 THR B CA 1
ATOM 12465 C C . THR B 1 672 ? 16.266 11.523 43.031 1 26.92 672 THR B C 1
ATOM 12467 O O . THR B 1 672 ? 15.898 10.344 43.031 1 26.92 672 THR B O 1
ATOM 12470 N N . LEU B 1 673 ? 16.219 12.039 41.812 1 29.95 673 LEU B N 1
ATOM 12471 C CA . LEU B 1 673 ? 16.797 11.516 40.594 1 29.95 673 LEU B CA 1
ATOM 12472 C C . LEU B 1 673 ? 18.031 10.68 40.875 1 29.95 673 LEU B C 1
ATOM 12474 O O . LEU B 1 673 ? 19.031 11.211 41.375 1 29.95 673 LEU B O 1
ATOM 12478 N N . VAL B 1 674 ? 18 9.609 41.562 1 28.97 674 VAL B N 1
ATOM 12479 C CA . VAL B 1 674 ? 19.141 8.711 41.656 1 28.97 674 VAL B CA 1
ATOM 12480 C C . VAL B 1 674 ? 19.906 8.703 40.344 1 28.97 674 VAL B C 1
ATOM 12482 O O . VAL B 1 674 ? 19.344 8.414 39.281 1 28.97 674 VAL B O 1
ATOM 12485 N N . SER B 1 675 ? 20.969 9.531 40.188 1 29.5 675 SER B N 1
ATOM 12486 C CA . SER B 1 675 ? 22.125 9.406 39.312 1 29.5 675 SER B CA 1
ATOM 12487 C C . SER B 1 675 ? 22.578 7.957 39.219 1 29.5 675 SER B C 1
ATOM 12489 O O . SER B 1 675 ? 23.25 7.441 40.125 1 29.5 675 SER B O 1
ATOM 12491 N N . MET B 1 676 ? 21.828 6.965 39.125 1 29.27 676 MET B N 1
ATOM 12492 C CA . MET B 1 676 ? 22.469 5.676 38.875 1 29.27 676 MET B CA 1
ATOM 12493 C C . MET B 1 676 ? 23.562 5.801 37.844 1 29.27 676 MET B C 1
ATOM 12495 O O . MET B 1 676 ? 23.281 5.758 36.625 1 29.27 676 MET B O 1
ATOM 12499 N N . GLU B 1 677 ? 24.609 6.637 38.094 1 29.62 677 GLU B N 1
ATOM 12500 C CA . GLU B 1 677 ? 25.984 6.582 37.562 1 29.62 677 GLU B CA 1
ATOM 12501 C C . GLU B 1 677 ? 26.578 5.188 37.75 1 29.62 677 GLU B C 1
ATOM 12503 O O . GLU B 1 677 ? 27.062 4.832 38.812 1 29.62 677 GLU B O 1
ATOM 12508 N N . ASP B 1 678 ? 25.969 4.125 37.406 1 29.75 678 ASP B N 1
ATOM 12509 C CA . ASP B 1 678 ? 27 3.107 37.312 1 29.75 678 ASP B CA 1
ATOM 12510 C C . ASP B 1 678 ? 28.156 3.578 36.438 1 29.75 678 ASP B C 1
ATOM 12512 O O . ASP B 1 678 ? 27.953 3.916 35.25 1 29.75 678 ASP B O 1
ATOM 12516 N N . PRO B 1 679 ? 29.344 4.082 36.938 1 29.61 679 PRO B N 1
ATOM 12517 C CA . PRO B 1 679 ? 30.562 4.578 36.281 1 29.61 679 PRO B CA 1
ATOM 12518 C C . PRO B 1 679 ? 30.984 3.729 35.094 1 29.61 679 PRO B C 1
ATOM 12520 O O . PRO B 1 679 ? 31.641 4.23 34.188 1 29.61 679 PRO B O 1
ATOM 12523 N N . ASP B 1 680 ? 31.141 2.42 35.281 1 31.08 680 ASP B N 1
ATOM 12524 C CA . ASP B 1 680 ? 31.938 1.613 34.375 1 31.08 680 ASP B CA 1
ATOM 12525 C C . ASP B 1 680 ? 31.219 1.43 33.031 1 31.08 680 ASP B C 1
ATOM 12527 O O . ASP B 1 680 ? 31.672 0.667 32.188 1 31.08 680 ASP B O 1
ATOM 12531 N N . SER B 1 681 ? 29.906 1.396 33.062 1 30.56 681 SER B N 1
ATOM 12532 C CA . SER B 1 681 ? 29.469 1.109 31.688 1 30.56 681 SER B CA 1
ATOM 12533 C C . SER B 1 681 ? 29.75 2.287 30.766 1 30.56 681 SER B C 1
ATOM 12535 O O . SER B 1 681 ? 29.594 3.445 31.156 1 30.56 681 SER B O 1
ATOM 12537 N N . PRO B 1 682 ? 30.625 2.119 29.672 1 29.75 682 PRO B N 1
ATOM 12538 C CA . PRO B 1 682 ? 31.078 3.166 28.75 1 29.75 682 PRO B CA 1
ATOM 12539 C C . PRO B 1 682 ? 30.031 4.25 28.516 1 29.75 682 PRO B C 1
ATOM 12541 O O . PRO B 1 682 ? 28.875 4.078 28.875 1 29.75 682 PRO B O 1
ATOM 12544 N N . GLN B 1 683 ? 30.375 5.258 27.469 1 29.66 683 GLN B N 1
ATOM 12545 C CA . GLN B 1 683 ? 29.891 6.508 26.891 1 29.66 683 GLN B CA 1
ATOM 12546 C C . GLN B 1 683 ? 28.406 6.414 26.547 1 29.66 683 GLN B C 1
ATOM 12548 O O . GLN B 1 683 ? 28.047 5.996 25.438 1 29.66 683 GLN B O 1
ATOM 12553 N N . SER B 1 684 ? 27.578 5.781 27.156 1 30.92 684 SER B N 1
ATOM 12554 C CA . SER B 1 684 ? 26.234 6.086 26.672 1 30.92 684 SER B CA 1
ATOM 12555 C C . SER B 1 684 ? 26 7.59 26.594 1 30.92 684 SER B C 1
ATOM 12557 O O . SER B 1 684 ? 26.234 8.312 27.562 1 30.92 684 SER B O 1
ATOM 12559 N N . THR B 1 685 ? 26.359 8.281 25.469 1 32.5 685 THR B N 1
ATOM 12560 C CA . THR B 1 685 ? 26 9.664 25.172 1 32.5 685 THR B CA 1
ATOM 12561 C C . THR B 1 685 ? 24.766 10.086 25.969 1 32.5 685 THR B C 1
ATOM 12563 O O . THR B 1 685 ? 23.703 9.469 25.844 1 32.5 685 THR B O 1
ATOM 12566 N N . TYR B 1 686 ? 24.875 10.594 27.078 1 32.16 686 TYR B N 1
ATOM 12567 C CA . TYR B 1 686 ? 23.938 11.336 27.922 1 32.16 686 TYR B CA 1
ATOM 12568 C C . TYR B 1 686 ? 23 12.172 27.062 1 32.16 686 TYR B C 1
ATOM 12570 O O . TYR B 1 686 ? 23.359 13.266 26.609 1 32.16 686 TYR B O 1
ATOM 12578 N N . THR B 1 687 ? 22.406 11.688 25.969 1 40.09 687 THR B N 1
ATOM 12579 C CA . THR B 1 687 ? 21.281 12.492 25.516 1 40.09 687 THR B CA 1
ATOM 12580 C C . THR B 1 687 ? 20.531 13.078 26.703 1 40.09 687 THR B C 1
ATOM 12582 O O . THR B 1 687 ? 20.094 12.344 27.609 1 40.09 687 THR B O 1
ATOM 12585 N N . GLU B 1 688 ? 20.875 14.203 27.328 1 48.09 688 GLU B N 1
ATOM 12586 C CA . GLU B 1 688 ? 20.172 14.992 28.344 1 48.09 688 GLU B CA 1
ATOM 12587 C C . GLU B 1 688 ? 18.688 14.641 28.375 1 48.09 688 GLU B C 1
ATOM 12589 O O . GLU B 1 688 ? 18.031 14.562 27.344 1 48.09 688 GLU B O 1
ATOM 12594 N N . ASP B 1 689 ? 18.172 13.914 29.328 1 62.81 689 ASP B N 1
ATOM 12595 C CA . ASP B 1 689 ? 16.844 13.406 29.641 1 62.81 689 ASP B CA 1
ATOM 12596 C C . ASP B 1 689 ? 15.773 14.445 29.312 1 62.81 689 ASP B C 1
ATOM 12598 O O . ASP B 1 689 ? 15.766 15.539 29.891 1 62.81 689 ASP B O 1
ATOM 12602 N N . PHE B 1 690 ? 15.18 14.508 28.188 1 74.44 690 PHE B N 1
ATOM 12603 C CA . PHE B 1 690 ? 14.102 15.391 27.766 1 74.44 690 PHE B CA 1
ATOM 12604 C C . PHE B 1 690 ? 13.188 15.727 28.938 1 74.44 690 PHE B C 1
ATOM 12606 O O . PHE B 1 690 ? 12.531 16.766 28.938 1 74.44 690 PHE B O 1
ATOM 12613 N N . SER B 1 691 ? 13.211 14.914 30.016 1 73.81 691 SER B N 1
ATOM 12614 C CA . SER B 1 691 ? 12.281 15.086 31.125 1 73.81 691 SER B CA 1
ATOM 12615 C C . SER B 1 691 ? 12.641 16.297 31.969 1 73.81 691 SER B C 1
ATOM 12617 O O . SER B 1 691 ? 11.766 16.953 32.562 1 73.81 691 SER B O 1
ATOM 12619 N N . ILE B 1 692 ? 13.938 16.594 31.969 1 68.12 692 ILE B N 1
ATOM 12620 C CA . ILE B 1 692 ? 14.391 17.719 32.781 1 68.12 692 ILE B CA 1
ATOM 12621 C C . ILE B 1 692 ? 14.164 19.031 32.031 1 68.12 692 ILE B C 1
ATOM 12623 O O . ILE B 1 692 ? 13.922 20.078 32.625 1 68.12 692 ILE B O 1
ATOM 12627 N N . ARG B 1 693 ? 14.062 18.875 30.719 1 74.75 693 ARG B N 1
ATOM 12628 C CA . ARG B 1 693 ? 13.945 20.062 29.891 1 74.75 693 ARG B CA 1
ATOM 12629 C C . ARG B 1 693 ? 12.492 20.469 29.688 1 74.75 693 ARG B C 1
ATOM 12631 O O . ARG B 1 693 ? 12.203 21.578 29.25 1 74.75 693 ARG B O 1
ATOM 12638 N N . LEU B 1 694 ? 11.633 19.594 30.094 1 81.19 694 LEU B N 1
ATOM 12639 C CA . LEU B 1 694 ? 10.227 19.953 30.016 1 81.19 694 LEU B CA 1
ATOM 12640 C C . LEU B 1 694 ? 9.867 20.984 31.078 1 81.19 694 LEU B C 1
ATOM 12642 O O . LEU B 1 694 ? 10.383 20.922 32.188 1 81.19 694 LEU B O 1
ATOM 12646 N N . PRO B 1 695 ? 9.117 21.922 30.719 1 75.38 695 PRO B N 1
ATOM 12647 C CA . PRO B 1 695 ? 8.781 22.969 31.703 1 75.38 695 PRO B CA 1
ATOM 12648 C C . PRO B 1 695 ? 8.047 22.422 32.906 1 75.38 695 PRO B C 1
ATOM 12650 O O . PRO B 1 695 ? 7.141 21.594 32.781 1 75.38 695 PRO B O 1
ATOM 12653 N N . GLN B 1 696 ? 8.5 22.828 34.062 1 72.56 696 GLN B N 1
ATOM 12654 C CA . GLN B 1 696 ? 7.809 22.469 35.312 1 72.56 696 GLN B CA 1
ATOM 12655 C C . GLN B 1 696 ? 6.43 23.125 35.375 1 72.56 696 GLN B C 1
ATOM 12657 O O . GLN B 1 696 ? 6.168 24.109 34.656 1 72.56 696 GLN B O 1
ATOM 12662 N N . PRO B 1 697 ? 5.574 22.484 36.094 1 67.44 697 PRO B N 1
ATOM 12663 C CA . PRO B 1 697 ? 4.23 23.062 36.188 1 67.44 697 PRO B CA 1
ATOM 12664 C C . PRO B 1 697 ? 4.242 24.531 36.594 1 67.44 697 PRO B C 1
ATOM 12666 O O . PRO B 1 697 ? 4.945 24.906 37.531 1 67.44 697 PRO B O 1
ATOM 12669 N N . ARG B 1 698 ? 3.613 25.422 35.906 1 58.31 698 ARG B N 1
ATOM 12670 C CA . ARG B 1 698 ? 3.467 26.875 36.062 1 58.31 698 ARG B CA 1
ATOM 12671 C C . ARG B 1 698 ? 4.734 27.594 35.656 1 58.31 698 ARG B C 1
ATOM 12673 O O . ARG B 1 698 ? 5.039 28.688 36.156 1 58.31 698 ARG B O 1
ATOM 12680 N N . ARG B 1 699 ? 5.598 26.859 35 1 58.06 699 ARG B N 1
ATOM 12681 C CA . ARG B 1 699 ? 6.793 27.531 34.5 1 58.06 699 ARG B CA 1
ATOM 12682 C C . ARG B 1 699 ? 6.883 27.438 32.969 1 58.06 699 ARG B C 1
ATOM 12684 O O . ARG B 1 699 ? 6.316 26.516 32.375 1 58.06 699 ARG B O 1
ATOM 12691 N N . ALA B 1 700 ? 7.402 28.5 32.312 1 53.59 700 ALA B N 1
ATOM 12692 C CA . ALA B 1 700 ? 7.543 28.578 30.859 1 53.59 700 ALA B CA 1
ATOM 12693 C C . ALA B 1 700 ? 8.75 27.766 30.391 1 53.59 700 ALA B C 1
ATOM 12695 O O . ALA B 1 700 ? 9.617 27.406 31.188 1 53.59 700 ALA B O 1
ATOM 12696 N N . TYR B 1 701 ? 8.789 27.281 29.188 1 51.62 701 TYR B N 1
ATOM 12697 C CA . TYR B 1 701 ? 9.961 26.656 28.578 1 51.62 701 TYR B CA 1
ATOM 12698 C C . TYR B 1 701 ? 11.172 27.594 28.641 1 51.62 701 TYR B C 1
ATOM 12700 O O . TYR B 1 701 ? 11.078 28.766 28.281 1 51.62 701 TYR B O 1
ATOM 12708 N N . LEU B 1 702 ? 12.086 27.422 29.625 1 49.47 702 LEU B N 1
ATOM 12709 C CA . LEU B 1 702 ? 13.305 28.234 29.719 1 49.47 702 LEU B CA 1
ATOM 12710 C C . LEU B 1 702 ? 14.398 27.672 28.812 1 49.47 702 LEU B C 1
ATOM 12712 O O . LEU B 1 702 ? 14.484 26.453 28.625 1 49.47 702 LEU B O 1
ATOM 12716 N N . PRO B 1 703 ? 15.031 28.547 28.031 1 46.97 703 PRO B N 1
ATOM 12717 C CA . PRO B 1 703 ? 16.25 28.047 27.391 1 46.97 703 PRO B CA 1
ATOM 12718 C C . PRO B 1 703 ? 17.203 27.391 28.375 1 46.97 703 PRO B C 1
ATOM 12720 O O . PRO B 1 703 ? 17.172 27.688 29.562 1 46.97 703 PRO B O 1
ATOM 12723 N N . PRO B 1 704 ? 17.922 26.312 28.094 1 43.78 704 PRO B N 1
ATOM 12724 C CA . PRO B 1 704 ? 18.781 25.531 28.984 1 43.78 704 PRO B CA 1
ATOM 12725 C C . PRO B 1 704 ? 19.547 26.406 29.984 1 43.78 704 PRO B C 1
ATOM 12727 O O . PRO B 1 704 ? 19.906 25.953 31.062 1 43.78 704 PRO B O 1
ATOM 12730 N N . LEU B 1 705 ? 20.109 27.547 29.594 1 41.56 705 LEU B N 1
ATOM 12731 C CA . LEU B 1 705 ? 21.156 28.188 30.359 1 41.56 705 LEU B CA 1
ATOM 12732 C C . LEU B 1 705 ? 20.562 29.016 31.5 1 41.56 705 LEU B C 1
ATOM 12734 O O . LEU B 1 705 ? 21.297 29.641 32.281 1 41.56 705 LEU B O 1
ATOM 12738 N N . GLN B 1 706 ? 19.344 29.312 31.469 1 44.12 706 GLN B N 1
ATOM 12739 C CA . GLN B 1 706 ? 19 30.234 32.531 1 44.12 706 GLN B CA 1
ATOM 12740 C C . GLN B 1 706 ? 18.438 29.5 33.75 1 44.12 706 GLN B C 1
ATOM 12742 O O . GLN B 1 706 ? 17.609 28.609 33.594 1 44.12 706 GLN B O 1
ATOM 12747 N N . PRO B 1 707 ? 19.109 29.594 34.906 1 43.56 707 PRO B N 1
ATOM 12748 C CA . PRO B 1 707 ? 18.609 29.016 36.156 1 43.56 707 PRO B CA 1
ATOM 12749 C C . PRO B 1 707 ? 17.109 29.281 36.375 1 43.56 707 PRO B C 1
ATOM 12751 O O . PRO B 1 707 ? 16.594 30.297 35.906 1 43.56 707 PRO B O 1
ATOM 12754 N N . PRO B 1 708 ? 16.266 28.297 36.75 1 44 708 PRO B N 1
ATOM 12755 C CA . PRO B 1 708 ? 14.852 28.5 37.062 1 44 708 PRO B CA 1
ATOM 12756 C C . PRO B 1 708 ? 14.617 29.734 37.906 1 44 708 PRO B C 1
ATOM 12758 O O . PRO B 1 708 ? 15.156 29.859 39 1 44 708 PRO B O 1
ATOM 12761 N N . SER B 1 709 ? 14.656 30.922 37.469 1 42.06 709 SER B N 1
ATOM 12762 C CA . SER B 1 709 ? 14.297 31.984 38.375 1 42.06 709 SER B CA 1
ATOM 12763 C C . SER B 1 709 ? 12.984 31.688 39.094 1 42.06 709 SER B C 1
ATOM 12765 O O . SER B 1 709 ? 12.117 31.016 38.531 1 42.06 709 SER B O 1
ATOM 12767 N N . GLY B 1 710 ? 12.852 31.609 40.406 1 42.28 710 GLY B N 1
ATOM 12768 C CA . GLY B 1 710 ? 11.82 31.438 41.438 1 42.28 710 GLY B CA 1
ATOM 12769 C C . GLY B 1 710 ? 10.477 32.031 41 1 42.28 710 GLY B C 1
ATOM 12770 O O . GLY B 1 710 ? 9.562 32.125 41.844 1 42.28 710 GLY B O 1
ATOM 12771 N N . HIS B 1 711 ? 10.383 32.906 40.031 1 43.47 711 HIS B N 1
ATOM 12772 C CA . HIS B 1 711 ? 9.133 33.656 39.938 1 43.47 711 HIS B CA 1
ATOM 12773 C C . HIS B 1 711 ? 8.023 32.781 39.375 1 43.47 711 HIS B C 1
ATOM 12775 O O . HIS B 1 711 ? 8.234 32.062 38.406 1 43.47 711 HIS B O 1
ATOM 12781 N N . VAL B 1 712 ? 7.055 32.406 40.188 1 47.84 712 VAL B N 1
ATOM 12782 C CA . VAL B 1 712 ? 5.742 31.797 40 1 47.84 712 VAL B CA 1
ATOM 12783 C C . VAL B 1 712 ? 5.086 32.344 38.75 1 47.84 712 VAL B C 1
ATOM 12785 O O . VAL B 1 712 ? 4.895 33.531 38.594 1 47.84 712 VAL B O 1
ATOM 12788 N N . LEU B 1 713 ? 5.16 31.859 37.562 1 53.22 713 LEU B N 1
ATOM 12789 C CA . LEU B 1 713 ? 4.605 32.188 36.25 1 53.22 713 LEU B CA 1
ATOM 12790 C C . LEU B 1 713 ? 3.107 32.438 36.344 1 53.22 713 LEU B C 1
ATOM 12792 O O . LEU B 1 713 ? 2.389 31.719 37.062 1 53.22 713 LEU B O 1
ATOM 12796 N N . GLN B 1 714 ? 2.654 33.688 36.25 1 58.28 714 GLN B N 1
ATOM 12797 C CA . GLN B 1 714 ? 1.329 34.188 35.938 1 58.28 714 GLN B CA 1
ATOM 12798 C C . GLN B 1 714 ? 0.657 33.344 34.875 1 58.28 714 GLN B C 1
ATOM 12800 O O . GLN B 1 714 ? 1.334 32.688 34.062 1 58.28 714 GLN B O 1
ATOM 12805 N N . LYS B 1 715 ? -0.623 33 35 1 72.12 715 LYS B N 1
ATOM 12806 C CA . LYS B 1 715 ? -1.49 32.312 34.031 1 72.12 715 LYS B CA 1
ATOM 12807 C C . LYS B 1 715 ? -1.265 32.812 32.625 1 72.12 715 LYS B C 1
ATOM 12809 O O . LYS B 1 715 ? -1.073 34 32.406 1 72.12 715 LYS B O 1
ATOM 12814 N N . ARG B 1 716 ? -1.118 31.969 31.656 1 79.44 716 ARG B N 1
ATOM 12815 C CA . ARG B 1 716 ? -0.802 32.219 30.266 1 79.44 716 ARG B CA 1
ATOM 12816 C C . ARG B 1 716 ? -1.91 33.031 29.578 1 79.44 716 ARG B C 1
ATOM 12818 O O . ARG B 1 716 ? -1.643 33.844 28.703 1 79.44 716 ARG B O 1
ATOM 12825 N N . LEU B 1 717 ? -3.162 32.75 30.094 1 87.62 717 LEU B N 1
ATOM 12826 C CA . LEU B 1 717 ? -4.316 33.438 29.516 1 87.62 717 LEU B CA 1
ATOM 12827 C C . LEU B 1 717 ? -5.141 34.125 30.609 1 87.62 717 LEU B C 1
ATOM 12829 O O . LEU B 1 717 ? -5.281 33.594 31.703 1 87.62 717 LEU B O 1
ATOM 12833 N N . SER B 1 718 ? -5.562 35.281 30.312 1 90.31 718 SER B N 1
ATOM 12834 C CA . SER B 1 718 ? -6.551 35.906 31.172 1 90.31 718 SER B CA 1
ATOM 12835 C C . SER B 1 718 ? -7.922 35.25 31.016 1 90.31 718 SER B C 1
ATOM 12837 O O . SER B 1 718 ? -8.188 34.594 30.016 1 90.31 718 SER B O 1
ATOM 12839 N N . PRO B 1 719 ? -8.766 35.281 32 1 92.25 719 PRO B N 1
ATOM 12840 C CA . PRO B 1 719 ? -10.102 34.688 31.906 1 92.25 719 PRO B CA 1
ATOM 12841 C C . PRO B 1 719 ? -10.891 35.219 30.719 1 92.25 719 PRO B C 1
ATOM 12843 O O . PRO B 1 719 ? -11.641 34.469 30.078 1 92.25 719 PRO B O 1
ATOM 12846 N N . LEU B 1 720 ? -10.703 36.5 30.438 1 92.12 720 LEU B N 1
ATOM 12847 C CA . LEU B 1 720 ? -11.398 37.062 29.297 1 92.12 720 LEU B CA 1
ATOM 12848 C C . LEU B 1 720 ? -10.898 36.469 27.984 1 92.12 720 LEU B C 1
ATOM 12850 O O . LEU B 1 720 ? -11.695 36.188 27.094 1 92.12 720 LEU B O 1
ATOM 12854 N N . GLU B 1 721 ? -9.625 36.344 27.906 1 92.5 721 GLU B N 1
ATOM 12855 C CA . GLU B 1 721 ? -9.047 35.781 26.703 1 92.5 721 GLU B CA 1
ATOM 12856 C C . GLU B 1 721 ? -9.469 34.312 26.516 1 92.5 721 GLU B C 1
ATOM 12858 O O . GLU B 1 721 ? -9.656 33.844 25.391 1 92.5 721 GLU B O 1
ATOM 12863 N N . TYR B 1 722 ? -9.594 33.625 27.609 1 94.44 722 TYR B N 1
ATOM 12864 C CA . TYR B 1 722 ? -9.984 32.219 27.562 1 94.44 722 TYR B CA 1
ATOM 12865 C C . TYR B 1 722 ? -11.383 32.062 26.984 1 94.44 722 TYR B C 1
ATOM 12867 O O . TYR B 1 722 ? -11.594 31.25 26.078 1 94.44 722 TYR B O 1
ATOM 12875 N N . VAL B 1 723 ? -12.297 32.875 27.406 1 94.69 723 VAL B N 1
ATOM 12876 C CA . VAL B 1 723 ? -13.672 32.75 26.938 1 94.69 723 VAL B CA 1
ATOM 12877 C C . VAL B 1 723 ? -13.758 33.281 25.5 1 94.69 723 VAL B C 1
ATOM 12879 O O . VAL B 1 723 ? -14.523 32.75 24.688 1 94.69 723 VAL B O 1
ATOM 12882 N N . THR B 1 724 ? -12.969 34.312 25.203 1 92.81 724 THR B N 1
ATOM 12883 C CA . THR B 1 724 ? -12.945 34.812 23.828 1 92.81 724 THR B CA 1
ATOM 12884 C C . THR B 1 724 ? -12.414 33.719 22.875 1 92.81 724 THR B C 1
ATOM 12886 O O . THR B 1 724 ? -12.852 33.625 21.734 1 92.81 724 THR B O 1
ATOM 12889 N N . LEU B 1 725 ? -11.461 33 23.344 1 94.56 725 LEU B N 1
ATOM 12890 C CA . LEU B 1 725 ? -10.938 31.875 22.547 1 94.56 725 LEU B CA 1
ATOM 12891 C C . LEU B 1 725 ? -12.031 30.859 22.25 1 94.56 725 LEU B C 1
ATOM 12893 O O . LEU B 1 725 ? -12.117 30.344 21.125 1 94.56 725 LEU B O 1
ATOM 12897 N N . LEU B 1 726 ? -12.852 30.562 23.188 1 95.25 726 LEU B N 1
ATOM 12898 C CA . LEU B 1 726 ? -13.961 29.641 22.969 1 95.25 726 LEU B CA 1
ATOM 12899 C C . LEU B 1 726 ? -14.93 30.188 21.922 1 95.25 726 LEU B C 1
ATOM 12901 O O . LEU B 1 726 ? -15.445 29.422 21.094 1 95.25 726 LEU B O 1
ATOM 12905 N N . GLU B 1 727 ? -15.148 31.453 21.984 1 92.62 727 GLU B N 1
ATOM 12906 C CA . GLU B 1 727 ? -16.016 32.094 21 1 92.62 727 GLU B CA 1
ATOM 12907 C C . GLU B 1 727 ? -15.43 31.984 19.594 1 92.62 727 GLU B C 1
ATOM 12909 O O . GLU B 1 727 ? -16.156 31.766 18.625 1 92.62 727 GLU B O 1
ATOM 12914 N N . ASP B 1 728 ? -14.117 32.188 19.531 1 92 728 ASP B N 1
ATOM 12915 C CA . ASP B 1 728 ? -13.453 32.062 18.234 1 92 728 ASP B CA 1
ATOM 12916 C C . ASP B 1 728 ? -13.609 30.641 17.672 1 92 728 ASP B C 1
ATOM 12918 O O . ASP B 1 728 ? -13.789 30.453 16.469 1 92 728 ASP B O 1
ATOM 12922 N N . LEU B 1 729 ? -13.547 29.656 18.516 1 94.69 729 LEU B N 1
ATOM 12923 C CA . LEU B 1 729 ? -13.672 28.266 18.078 1 94.69 729 LEU B CA 1
ATOM 12924 C C . LEU B 1 729 ? -15.07 27.984 17.531 1 94.69 729 LEU B C 1
ATOM 12926 O O . LEU B 1 729 ? -15.219 27.25 16.562 1 94.69 729 LEU B O 1
ATOM 12930 N N . VAL B 1 730 ? -16.062 28.562 18.141 1 92.75 730 VAL B N 1
ATOM 12931 C CA . VAL B 1 730 ? -17.438 28.391 17.672 1 92.75 730 VAL B CA 1
ATOM 12932 C C . VAL B 1 730 ? -17.594 29.047 16.297 1 92.75 730 VAL B C 1
ATOM 12934 O O . VAL B 1 730 ? -18.25 28.484 15.422 1 92.75 730 VAL B O 1
ATOM 12937 N N . LYS B 1 731 ? -16.969 30.203 16.172 1 88.38 731 LYS B N 1
ATOM 12938 C CA . LYS B 1 731 ? -17.047 30.891 14.883 1 88.38 731 LYS B CA 1
ATOM 12939 C C . LYS B 1 731 ? -16.375 30.078 13.781 1 88.38 731 LYS B C 1
ATOM 12941 O O . LYS B 1 731 ? -16.812 30.109 12.625 1 88.38 731 LYS B O 1
ATOM 12946 N N . MET B 1 732 ? -15.383 29.359 14.188 1 90.81 732 MET B N 1
ATOM 12947 C CA . MET B 1 732 ? -14.672 28.516 13.227 1 90.81 732 MET B CA 1
ATOM 12948 C C . MET B 1 732 ? -15.398 27.203 13.016 1 90.81 732 MET B C 1
ATOM 12950 O O . MET B 1 732 ? -14.961 26.359 12.227 1 90.81 732 MET B O 1
ATOM 12954 N N . LYS B 1 733 ? -16.484 26.938 13.641 1 90.88 733 LYS B N 1
ATOM 12955 C CA . LYS B 1 733 ? -17.328 25.75 13.531 1 90.88 733 LYS B CA 1
ATOM 12956 C C . LYS B 1 733 ? -16.547 24.484 13.883 1 90.88 733 LYS B C 1
ATOM 12958 O O . LYS B 1 733 ? -16.625 23.484 13.172 1 90.88 733 LYS B O 1
ATOM 12963 N N . LYS B 1 734 ? -15.711 24.594 14.906 1 94.62 734 LYS B N 1
ATOM 12964 C CA . LYS B 1 734 ? -15 23.438 15.438 1 94.62 734 LYS B CA 1
ATOM 12965 C C . LYS B 1 734 ? -15.703 22.891 16.688 1 94.62 734 LYS B C 1
ATOM 12967 O O . LYS B 1 734 ? -16.312 23.641 17.438 1 94.62 734 LYS B O 1
ATOM 12972 N N . ASN B 1 735 ? -15.648 21.547 16.844 1 96.69 735 ASN B N 1
ATOM 12973 C CA . ASN B 1 735 ? -16.109 20.969 18.094 1 96.69 735 ASN B CA 1
ATOM 12974 C C . ASN B 1 735 ? -15.164 21.312 19.25 1 96.69 735 ASN B C 1
ATOM 12976 O O . ASN B 1 735 ? -13.953 21.422 19.062 1 96.69 735 ASN B O 1
ATOM 12980 N N . ILE B 1 736 ? -15.742 21.594 20.406 1 97.5 736 ILE B N 1
ATOM 12981 C CA . ILE B 1 736 ? -14.953 22.031 21.547 1 97.5 736 ILE B CA 1
ATOM 12982 C C . ILE B 1 736 ? -15.031 20.984 22.672 1 97.5 736 ILE B C 1
ATOM 12984 O O . ILE B 1 736 ? -16.109 20.469 22.953 1 97.5 736 ILE B O 1
ATOM 12988 N N . LEU B 1 737 ? -13.984 20.641 23.25 1 97.31 737 LEU B N 1
ATOM 12989 C CA . LEU B 1 737 ? -13.883 19.781 24.422 1 97.31 737 LEU B CA 1
ATOM 12990 C C . LEU B 1 737 ? -13.133 20.484 25.547 1 97.31 737 LEU B C 1
ATOM 12992 O O . LEU B 1 737 ? -12.008 20.938 25.344 1 97.31 737 LEU B O 1
ATOM 12996 N N . LEU B 1 738 ? -13.742 20.656 26.656 1 97.06 738 LEU B N 1
ATOM 12997 C CA . LEU B 1 738 ? -13.117 21.203 27.859 1 97.06 738 LEU B CA 1
ATOM 12998 C C . LEU B 1 738 ? -12.945 20.141 28.922 1 97.06 738 LEU B C 1
ATOM 13000 O O . LEU B 1 738 ? -13.922 19.5 29.328 1 97.06 738 LEU B O 1
ATOM 13004 N N . ALA B 1 739 ? -11.766 19.891 29.375 1 96 739 ALA B N 1
ATOM 13005 C CA . ALA B 1 739 ? -11.477 18.844 30.344 1 96 739 ALA B CA 1
ATOM 13006 C C . ALA B 1 739 ? -11.148 19.438 31.719 1 96 739 ALA B C 1
ATOM 13008 O O . ALA B 1 739 ? -10.297 20.328 31.828 1 96 739 ALA B O 1
ATOM 13009 N N . ARG B 1 740 ? -11.852 18.984 32.719 1 94.19 740 ARG B N 1
ATOM 13010 C CA . ARG B 1 740 ? -11.602 19.453 34.094 1 94.19 740 ARG B CA 1
ATOM 13011 C C . ARG B 1 740 ? -11.391 18.281 35.031 1 94.19 740 ARG B C 1
ATOM 13013 O O . ARG B 1 740 ? -12.039 17.234 34.906 1 94.19 740 ARG B O 1
ATOM 13020 N N . HIS B 1 741 ? -10.445 18.234 35.969 1 91.25 741 HIS B N 1
ATOM 13021 C CA . HIS B 1 741 ? -10.18 17.328 37.094 1 91.25 741 HIS B CA 1
ATOM 13022 C C . HIS B 1 741 ? -9.578 16.016 36.594 1 91.25 741 HIS B C 1
ATOM 13024 O O . HIS B 1 741 ? -9.852 14.961 37.156 1 91.25 741 HIS B O 1
ATOM 13030 N N . PHE B 1 742 ? -8.938 15.977 35.594 1 90.12 742 PHE B N 1
ATOM 13031 C CA . PHE B 1 742 ? -8.383 14.734 35.062 1 90.12 742 PHE B CA 1
ATOM 13032 C C . PHE B 1 742 ? -7.113 14.344 35.812 1 90.12 742 PHE B C 1
ATOM 13034 O O . PHE B 1 742 ? -6.57 13.258 35.594 1 90.12 742 PHE B O 1
ATOM 13041 N N . HIS B 1 743 ? -6.613 15.211 36.625 1 83 743 HIS B N 1
ATOM 13042 C CA . HIS B 1 743 ? -5.473 14.852 37.469 1 83 743 HIS B CA 1
ATOM 13043 C C . HIS B 1 743 ? -5.844 13.766 38.469 1 83 743 HIS B C 1
ATOM 13045 O O . HIS B 1 743 ? -4.973 13.023 38.938 1 83 743 HIS B O 1
ATOM 13051 N N . SER B 1 744 ? -7.148 13.703 38.781 1 78.31 744 SER B N 1
ATOM 13052 C CA . SER B 1 744 ? -7.605 12.727 39.781 1 78.31 744 SER B CA 1
ATOM 13053 C C . SER B 1 744 ? -7.93 11.391 39.125 1 78.31 744 SER B C 1
ATOM 13055 O O . SER B 1 744 ? -8.32 10.438 39.781 1 78.31 744 SER B O 1
ATOM 13057 N N . LEU B 1 745 ? -7.883 11.406 37.875 1 76.19 745 LEU B N 1
ATOM 13058 C CA . LEU B 1 745 ? -8.148 10.148 37.188 1 76.19 745 LEU B CA 1
ATOM 13059 C C . LEU B 1 745 ? -7.145 9.078 37.594 1 76.19 745 LEU B C 1
ATOM 13061 O O . LEU B 1 745 ? -5.945 9.352 37.688 1 76.19 745 LEU B O 1
ATOM 13065 N N . ALA B 1 746 ? -7.641 8.094 38.312 1 58.03 746 ALA B N 1
ATOM 13066 C CA . ALA B 1 746 ? -6.785 7.027 38.844 1 58.03 746 ALA B CA 1
ATOM 13067 C C . ALA B 1 746 ? -5.859 6.488 37.75 1 58.03 746 ALA B C 1
ATOM 13069 O O . ALA B 1 746 ? -6.312 6.141 36.656 1 58.03 746 ALA B O 1
ATOM 13070 N N . CYS B 1 747 ? -4.531 6.844 37.906 1 52.12 747 CYS B N 1
ATOM 13071 C CA . CYS B 1 747 ? -3.451 6.434 37.031 1 52.12 747 CYS B CA 1
ATOM 13072 C C . CYS B 1 747 ? -3.584 4.965 36.656 1 52.12 747 CYS B C 1
ATOM 13074 O O . CYS B 1 747 ? -3.211 4.562 35.531 1 52.12 747 CYS B O 1
ATOM 13076 N N . ASP B 1 748 ? -4.082 4.188 37.562 1 50.53 748 ASP B N 1
ATOM 13077 C CA . ASP B 1 748 ? -4.125 2.746 37.344 1 50.53 748 ASP B CA 1
ATOM 13078 C C . ASP B 1 748 ? -5.078 2.389 36.219 1 50.53 748 ASP B C 1
ATOM 13080 O O . ASP B 1 748 ? -4.844 1.425 35.469 1 50.53 748 ASP B O 1
ATOM 13084 N N . GLU B 1 749 ? -6.094 3.012 36.219 1 49.97 749 GLU B N 1
ATOM 13085 C CA . GLU B 1 749 ? -7.117 2.67 35.25 1 49.97 749 GLU B CA 1
ATOM 13086 C C . GLU B 1 749 ? -6.641 2.969 33.812 1 49.97 749 GLU B C 1
ATOM 13088 O O . GLU B 1 749 ? -6.938 2.215 32.875 1 49.97 749 GLU B O 1
ATOM 13093 N N . PHE B 1 750 ? -5.984 4.02 33.531 1 48.66 750 PHE B N 1
ATOM 13094 C CA . PHE B 1 750 ? -5.535 4.324 32.156 1 48.66 750 PHE B CA 1
ATOM 13095 C C . PHE B 1 750 ? -4.082 3.914 31.969 1 48.66 750 PHE B C 1
ATOM 13097 O O . PHE B 1 750 ? -3.67 3.561 30.875 1 48.66 750 PHE B O 1
ATOM 13104 N N . GLU B 1 751 ? -3.176 3.914 32.906 1 46.75 751 GLU B N 1
ATOM 13105 C CA . GLU B 1 751 ? -1.799 3.457 32.75 1 46.75 751 GLU B CA 1
ATOM 13106 C C . GLU B 1 751 ? -1.708 1.937 32.812 1 46.75 751 GLU B C 1
ATOM 13108 O O . GLU B 1 751 ? -0.723 1.344 32.375 1 46.75 751 GLU B O 1
ATOM 13113 N N . LEU B 1 752 ? -2.477 1.198 33.719 1 37.94 752 LEU B N 1
ATOM 13114 C CA . LEU B 1 752 ? -2.332 -0.249 33.844 1 37.94 752 LEU B CA 1
ATOM 13115 C C . LEU B 1 752 ? -2.4 -0.916 32.469 1 37.94 752 LEU B C 1
ATOM 13117 O O . LEU B 1 752 ? -2.25 -2.135 32.344 1 37.94 752 LEU B O 1
ATOM 13121 N N . VAL B 1 753 ? -2.906 -0.306 31.547 1 37.78 753 VAL B N 1
ATOM 13122 C CA . VAL B 1 753 ? -3.08 -0.923 30.234 1 37.78 753 VAL B CA 1
ATOM 13123 C C . VAL B 1 753 ? -1.729 -1.397 29.703 1 37.78 753 VAL B C 1
ATOM 13125 O O . VAL B 1 753 ? -1.636 -2.461 29.078 1 37.78 753 VAL B O 1
ATOM 13128 N N . MET B 1 754 ? -0.675 -0.517 29.75 1 35.88 754 MET B N 1
ATOM 13129 C CA . MET B 1 754 ? 0.522 -0.926 29.031 1 35.88 754 MET B CA 1
ATOM 13130 C C . MET B 1 754 ? 1.224 -2.08 29.734 1 35.88 754 MET B C 1
ATOM 13132 O O . MET B 1 754 ? 2.127 -2.701 29.172 1 35.88 754 MET B O 1
ATOM 13136 N N . SER B 1 755 ? 1.432 -2.076 31.078 1 34.34 755 SER B N 1
ATOM 13137 C CA . SER B 1 755 ? 2.16 -3.178 31.688 1 34.34 755 SER B CA 1
ATOM 13138 C C . SER B 1 755 ? 1.289 -4.426 31.797 1 34.34 755 SER B C 1
ATOM 13140 O O . SER B 1 755 ? 0.303 -4.438 32.531 1 34.34 755 SER B O 1
ATOM 13142 N N . SER B 1 756 ? 0.928 -5.012 30.688 1 35.09 756 SER B N 1
ATOM 13143 C CA . SER B 1 756 ? 0.354 -6.348 30.812 1 35.09 756 SER B CA 1
ATOM 13144 C C . SER B 1 756 ? 0.998 -7.129 31.953 1 35.09 756 SER B C 1
ATOM 13146 O O . SER B 1 756 ? 2.207 -7.371 31.938 1 35.09 756 SER B O 1
ATOM 13148 N N . PRO B 1 757 ? 0.761 -6.941 33.219 1 32.62 757 PRO B N 1
ATOM 13149 C CA . PRO B 1 757 ? 1.349 -8.102 33.875 1 32.62 757 PRO B CA 1
ATOM 13150 C C . PRO B 1 757 ? 1.199 -9.391 33.062 1 32.62 757 PRO B C 1
ATOM 13152 O O . PRO B 1 757 ? 0.19 -9.578 32.375 1 32.62 757 PRO B O 1
ATOM 13155 N N . PRO B 1 758 ? 2.361 -9.906 32.531 1 33.41 758 PRO B N 1
ATOM 13156 C CA . PRO B 1 758 ? 2.291 -11.188 31.844 1 33.41 758 PRO B CA 1
ATOM 13157 C C . PRO B 1 758 ? 1.121 -12.055 32.312 1 33.41 758 PRO B C 1
ATOM 13159 O O . PRO B 1 758 ? 0.324 -12.516 31.5 1 33.41 758 PRO B O 1
ATOM 13162 N N . ASN B 1 759 ? 1.528 -13.094 33.188 1 32.88 759 ASN B N 1
ATOM 13163 C CA . ASN B 1 759 ? 1.204 -14.484 33.469 1 32.88 759 ASN B CA 1
ATOM 13164 C C . ASN B 1 759 ? -0.088 -14.602 34.281 1 32.88 759 ASN B C 1
ATOM 13166 O O . ASN B 1 759 ? -0.45 -15.695 34.719 1 32.88 759 ASN B O 1
ATOM 13170 N N . HIS B 1 760 ? -0.369 -13.688 35.281 1 32.25 760 HIS B N 1
ATOM 13171 C CA . HIS B 1 760 ? -1.223 -14.461 36.188 1 32.25 760 HIS B CA 1
ATOM 13172 C C . HIS B 1 760 ? -2.547 -14.812 35.5 1 32.25 760 HIS B C 1
ATOM 13174 O O . HIS B 1 760 ? -3.156 -13.969 34.844 1 32.25 760 HIS B O 1
ATOM 13180 N N . ILE B 1 761 ? -2.746 -16.078 35.156 1 33.88 761 ILE B N 1
ATOM 13181 C CA . ILE B 1 761 ? -3.977 -16.844 35 1 33.88 761 ILE B CA 1
ATOM 13182 C C . ILE B 1 761 ? -5.055 -16.281 35.938 1 33.88 761 ILE B C 1
ATOM 13184 O O . ILE B 1 761 ? -5.297 -16.812 37 1 33.88 761 ILE B O 1
ATOM 13188 N N . ARG B 1 762 ? -4.758 -15.266 36.688 1 34.03 762 ARG B N 1
ATOM 13189 C CA . ARG B 1 762 ? -5.742 -15.109 37.75 1 34.03 762 ARG B CA 1
ATOM 13190 C C . ARG B 1 762 ? -7.16 -15.273 37.219 1 34.03 762 ARG B C 1
ATOM 13192 O O . ARG B 1 762 ? -7.398 -15.133 36.031 1 34.03 762 ARG B O 1
ATOM 13199 N N . GLY B 1 763 ? -8.203 -15.148 38.312 1 34.69 763 GLY B N 1
ATOM 13200 C CA . GLY B 1 763 ? -9.508 -15.758 38.5 1 34.69 763 GLY B CA 1
ATOM 13201 C C . GLY B 1 763 ? -10.5 -15.352 37.406 1 34.69 763 GLY B C 1
ATOM 13202 O O . GLY B 1 763 ? -10.523 -14.195 37 1 34.69 763 GLY B O 1
ATOM 13203 N N . ILE B 1 764 ? -10.828 -16.188 36.562 1 40.34 764 ILE B N 1
ATOM 13204 C CA . ILE B 1 764 ? -12.047 -16.297 35.781 1 40.34 764 ILE B CA 1
ATOM 13205 C C . ILE B 1 764 ? -13.133 -15.391 36.375 1 40.34 764 ILE B C 1
ATOM 13207 O O . ILE B 1 764 ? -13.891 -14.758 35.625 1 40.34 764 ILE B O 1
ATOM 13211 N N . PHE B 1 765 ? -13.289 -15.328 37.812 1 40.5 765 PHE B N 1
ATOM 13212 C CA . PHE B 1 765 ? -14.477 -14.875 38.531 1 40.5 765 PHE B CA 1
ATOM 13213 C C . PHE B 1 765 ? -14.258 -13.477 39.094 1 40.5 765 PHE B C 1
ATOM 13215 O O . PHE B 1 765 ? -14.891 -13.102 40.094 1 40.5 765 PHE B O 1
ATOM 13222 N N . ILE B 1 766 ? -13.211 -12.938 39.156 1 43.47 766 ILE B N 1
ATOM 13223 C CA . ILE B 1 766 ? -13.25 -11.703 39.938 1 43.47 766 ILE B CA 1
ATOM 13224 C C . ILE B 1 766 ? -14.148 -10.68 39.25 1 43.47 766 ILE B C 1
ATOM 13226 O O . ILE B 1 766 ? -13.844 -10.227 38.125 1 43.47 766 ILE B O 1
ATOM 13230 N N . HIS B 1 767 ? -15.367 -10.672 39.562 1 50.47 767 HIS B N 1
ATOM 13231 C CA . HIS B 1 767 ? -16.391 -9.703 39.188 1 50.47 767 HIS B CA 1
ATOM 13232 C C . HIS B 1 767 ? -16.062 -8.312 39.719 1 50.47 767 HIS B C 1
ATOM 13234 O O . HIS B 1 767 ? -16.422 -7.969 40.844 1 50.47 767 HIS B O 1
ATOM 13240 N N . ALA B 1 768 ? -14.953 -7.707 39.375 1 58.62 768 ALA B N 1
ATOM 13241 C CA . ALA B 1 768 ? -14.773 -6.32 39.781 1 58.62 768 ALA B CA 1
ATOM 13242 C C . ALA B 1 768 ? -15.883 -5.434 39.219 1 58.62 768 ALA B C 1
ATOM 13244 O O . ALA B 1 768 ? -16.484 -5.75 38.188 1 58.62 768 ALA B O 1
ATOM 13245 N N . LYS B 1 769 ? -16.297 -4.488 40.156 1 70.62 769 LYS B N 1
ATOM 13246 C CA . LYS B 1 769 ? -17.359 -3.555 39.781 1 70.62 769 LYS B CA 1
ATOM 13247 C C . LYS B 1 769 ? -17.016 -2.785 38.531 1 70.62 769 LYS B C 1
ATOM 13249 O O . LYS B 1 769 ? -15.883 -2.332 38.344 1 70.62 769 LYS B O 1
ATOM 13254 N N . PRO B 1 770 ? -17.875 -2.793 37.562 1 80.25 770 PRO B N 1
ATOM 13255 C CA . PRO B 1 770 ? -17.625 -2.098 36.312 1 80.25 770 PRO B CA 1
ATOM 13256 C C . PRO B 1 770 ? -17.438 -0.593 36.469 1 80.25 770 PRO B C 1
ATOM 13258 O O . PRO B 1 770 ? -17.969 -0.013 37.438 1 80.25 770 PRO B O 1
ATOM 13261 N N . ALA B 1 771 ? -16.469 -0.006 35.781 1 84.25 771 ALA B N 1
ATOM 13262 C CA . ALA B 1 771 ? -16.344 1.446 35.656 1 84.25 771 ALA B CA 1
ATOM 13263 C C . ALA B 1 771 ? -17.344 2.014 34.656 1 84.25 771 ALA B C 1
ATOM 13265 O O . ALA B 1 771 ? -17.625 1.38 33.625 1 84.25 771 ALA B O 1
ATOM 13266 N N . TYR B 1 772 ? -17.875 3.188 35.031 1 89.88 772 TYR B N 1
ATOM 13267 C CA . TYR B 1 772 ? -18.938 3.727 34.188 1 89.88 772 TYR B CA 1
ATOM 13268 C C . TYR B 1 772 ? -18.516 5.055 33.562 1 89.88 772 TYR B C 1
ATOM 13270 O O . TYR B 1 772 ? -17.859 5.871 34.219 1 89.88 772 TYR B O 1
ATOM 13278 N N . LEU B 1 773 ? -18.781 5.207 32.344 1 92.81 773 LEU B N 1
ATOM 13279 C CA . LEU B 1 773 ? -18.781 6.504 31.672 1 92.81 773 LEU B CA 1
ATOM 13280 C C . LEU B 1 773 ? -20.172 7.105 31.641 1 92.81 773 LEU B C 1
ATOM 13282 O O . LEU B 1 773 ? -21.078 6.574 30.984 1 92.81 773 LEU B O 1
ATOM 13286 N N . ASP B 1 774 ? -20.344 8.156 32.344 1 95.19 774 ASP B N 1
ATOM 13287 C CA . ASP B 1 774 ? -21.672 8.773 32.469 1 95.19 774 ASP B CA 1
ATOM 13288 C C . ASP B 1 774 ? -21.844 9.898 31.453 1 95.19 774 ASP B C 1
ATOM 13290 O O . ASP B 1 774 ? -21.047 10.852 31.422 1 95.19 774 ASP B O 1
ATOM 13294 N N . VAL B 1 775 ? -22.875 9.789 30.656 1 96.19 775 VAL B N 1
ATOM 13295 C CA . VAL B 1 775 ? -23.094 10.773 29.594 1 96.19 775 VAL B CA 1
ATOM 13296 C C . VAL B 1 775 ? -24.422 11.477 29.828 1 96.19 775 VAL B C 1
ATOM 13298 O O . VAL B 1 775 ? -25.438 10.836 30.062 1 96.19 775 VAL B O 1
ATOM 13301 N N . TRP B 1 776 ? -24.359 12.789 29.781 1 93.31 776 TRP B N 1
ATOM 13302 C CA . TRP B 1 776 ? -25.547 13.641 29.828 1 93.31 776 TRP B CA 1
ATOM 13303 C C . TRP B 1 776 ? -25.766 14.344 28.5 1 93.31 776 TRP B C 1
ATOM 13305 O O . TRP B 1 776 ? -25.312 15.477 28.297 1 93.31 776 TRP B O 1
ATOM 13315 N N . PRO B 1 777 ? -26.453 13.695 27.562 1 89.56 777 PRO B N 1
ATOM 13316 C CA . PRO B 1 777 ? -26.594 14.281 26.219 1 89.56 777 PRO B CA 1
ATOM 13317 C C . PRO B 1 777 ? -27.453 15.547 26.219 1 89.56 777 PRO B C 1
ATOM 13319 O O . PRO B 1 777 ? -27.297 16.391 25.328 1 89.56 777 PRO B O 1
ATOM 13322 N N . VAL B 1 778 ? -28.453 15.578 27.094 1 82.12 778 VAL B N 1
ATOM 13323 C CA . VAL B 1 778 ? -29.312 16.75 27.172 1 82.12 778 VAL B CA 1
ATOM 13324 C C . VAL B 1 778 ? -28.969 17.547 28.438 1 82.12 778 VAL B C 1
ATOM 13326 O O . VAL B 1 778 ? -28.828 16.969 29.516 1 82.12 778 VAL B O 1
ATOM 13329 N N . GLY B 1 779 ? -28.531 18.812 28.234 1 67.06 779 GLY B N 1
ATOM 13330 C CA . GLY B 1 779 ? -28.219 19.625 29.406 1 67.06 779 GLY B CA 1
ATOM 13331 C C . GLY B 1 779 ? -29.391 19.75 30.359 1 67.06 779 GLY B C 1
ATOM 13332 O O . GLY B 1 779 ? -30.547 19.828 29.938 1 67.06 779 GLY B O 1
ATOM 13333 N N . PRO B 1 780 ? -29.234 19.391 31.641 1 58.84 780 PRO B N 1
ATOM 13334 C CA . PRO B 1 780 ? -30.344 19.547 32.594 1 58.84 780 PRO B CA 1
ATOM 13335 C C . PRO B 1 780 ? -31.031 20.906 32.5 1 58.84 780 PRO B C 1
ATOM 13337 O O . PRO B 1 780 ? -32.156 21.062 32.938 1 58.84 780 PRO B O 1
ATOM 13340 N N . LEU B 1 781 ? -30.266 21.906 31.922 1 54.38 781 LEU B N 1
ATOM 13341 C CA . LEU B 1 781 ? -30.844 23.25 31.812 1 54.38 781 LEU B CA 1
ATOM 13342 C C . LEU B 1 781 ? -31.766 23.328 30.594 1 54.38 781 LEU B C 1
ATOM 13344 O O . LEU B 1 781 ? -32.562 24.266 30.484 1 54.38 781 LEU B O 1
ATOM 13348 N N . TYR B 1 782 ? -31.547 22.516 29.625 1 50.16 782 TYR B N 1
ATOM 13349 C CA . TYR B 1 782 ? -32.219 22.625 28.328 1 50.16 782 TYR B CA 1
ATOM 13350 C C . TYR B 1 782 ? -33.562 21.906 28.359 1 50.16 782 TYR B C 1
ATOM 13352 O O . TYR B 1 782 ? -34.344 21.953 27.391 1 50.16 782 TYR B O 1
ATOM 13360 N N . GLY B 1 783 ? -33.844 21.125 29.359 1 45.75 783 GLY B N 1
ATOM 13361 C CA . GLY B 1 783 ? -35.188 20.5 29.453 1 45.75 783 GLY B CA 1
ATOM 13362 C C . GLY B 1 783 ? -36.312 21.484 29.234 1 45.75 783 GLY B C 1
ATOM 13363 O O . GLY B 1 783 ? -37.406 21.094 28.844 1 45.75 783 GLY B O 1
ATOM 13364 N N . GLN B 1 784 ? -36.125 22.656 29.734 1 42.41 784 GLN B N 1
ATOM 13365 C CA . GLN B 1 784 ? -37.219 23.609 29.547 1 42.41 784 GLN B CA 1
ATOM 13366 C C . GLN B 1 784 ? -37.469 23.875 28.062 1 42.41 784 GLN B C 1
ATOM 13368 O O . GLN B 1 784 ? -38.625 24.172 27.672 1 42.41 784 GLN B O 1
ATOM 13373 N N . TRP B 1 785 ? -36.5 23.797 27.281 1 38.38 785 TRP B N 1
ATOM 13374 C CA . TRP B 1 785 ? -36.688 24.141 25.875 1 38.38 785 TRP B CA 1
ATOM 13375 C C . TRP B 1 785 ? -37.438 23.047 25.125 1 38.38 785 TRP B C 1
ATOM 13377 O O . TRP B 1 785 ? -38.031 23.297 24.078 1 38.38 785 TRP B O 1
ATOM 13387 N N . LEU B 1 786 ? -37.312 21.844 25.578 1 41.06 786 LEU B N 1
ATOM 13388 C CA . LEU B 1 786 ? -38.094 20.797 24.953 1 41.06 786 LEU B CA 1
ATOM 13389 C C . LEU B 1 786 ? -39.594 20.984 25.234 1 41.06 786 LEU B C 1
ATOM 13391 O O . LEU B 1 786 ? -40.438 20.391 24.578 1 41.06 786 LEU B O 1
ATOM 13395 N N . ASP B 1 787 ? -40 21.5 26.453 1 38.38 787 ASP B N 1
ATOM 13396 C CA . ASP B 1 787 ? -41.406 21.594 26.766 1 38.38 787 ASP B CA 1
ATOM 13397 C C . ASP B 1 787 ? -42.125 22.562 25.812 1 38.38 787 ASP B C 1
ATOM 13399 O O . ASP B 1 787 ? -43.312 22.797 25.953 1 38.38 787 ASP B O 1
ATOM 13403 N N . ASP B 1 788 ? -41.656 23.719 25.422 1 36 788 ASP B N 1
ATOM 13404 C CA . ASP B 1 788 ? -42.594 24.516 24.656 1 36 788 ASP B CA 1
ATOM 13405 C C . ASP B 1 788 ? -43.188 23.719 23.5 1 36 788 ASP B C 1
ATOM 13407 O O . ASP B 1 788 ? -42.594 22.766 23.016 1 36 788 ASP B O 1
ATOM 13411 N N . GLY B 1 789 ? -44.562 23.906 23.062 1 34.62 789 GLY B N 1
ATOM 13412 C CA . GLY B 1 789 ? -45.688 23.344 22.328 1 34.62 789 GLY B CA 1
ATOM 13413 C C . GLY B 1 789 ? -45.281 22.656 21.047 1 34.62 789 GLY B C 1
ATOM 13414 O O . GLY B 1 789 ? -46.125 22.125 20.328 1 34.62 789 GLY B O 1
ATOM 13415 N N . GLY B 1 790 ? -44.562 23.328 20.031 1 33.62 790 GLY B N 1
ATOM 13416 C CA . GLY B 1 790 ? -44.938 22.844 18.703 1 33.62 790 GLY B CA 1
ATOM 13417 C C . GLY B 1 790 ? -44.594 21.375 18.5 1 33.62 790 GLY B C 1
ATOM 13418 O O . GLY B 1 790 ? -43.781 20.797 19.234 1 33.62 790 GLY B O 1
ATOM 13419 N N . GLY B 1 791 ? -45.531 20.5 17.922 1 34.94 791 GLY B N 1
ATOM 13420 C CA . GLY B 1 791 ? -45.844 19.141 17.469 1 34.94 791 GLY B CA 1
ATOM 13421 C C . GLY B 1 791 ? -44.625 18.391 17 1 34.94 791 GLY B C 1
ATOM 13422 O O . GLY B 1 791 ? -44.719 17.188 16.672 1 34.94 791 GLY B O 1
ATOM 13423 N N . GLU B 1 792 ? -43.875 18.859 15.93 1 37.31 792 GLU B N 1
ATOM 13424 C CA . GLU B 1 792 ? -43.219 17.984 14.977 1 37.31 792 GLU B CA 1
ATOM 13425 C C . GLU B 1 792 ? -42.188 17.109 15.68 1 37.31 792 GLU B C 1
ATOM 13427 O O . GLU B 1 792 ? -41.719 17.438 16.766 1 37.31 792 GLU B O 1
ATOM 13432 N N . LYS B 1 793 ? -41.719 15.805 15.18 1 42.03 793 LYS B N 1
ATOM 13433 C CA . LYS B 1 793 ? -40.75 14.75 15.445 1 42.03 793 LYS B CA 1
ATOM 13434 C C . LYS B 1 793 ? -39.406 15.336 15.883 1 42.03 793 LYS B C 1
ATOM 13436 O O . LYS B 1 793 ? -38.531 15.578 15.055 1 42.03 793 LYS B O 1
ATOM 13441 N N . ARG B 1 794 ? -39.188 16.172 16.781 1 48.78 794 ARG B N 1
ATOM 13442 C CA . ARG B 1 794 ? -37.938 16.797 17.234 1 48.78 794 ARG B CA 1
ATOM 13443 C C . ARG B 1 794 ? -36.938 15.75 17.688 1 48.78 794 ARG B C 1
ATOM 13445 O O . ARG B 1 794 ? -37.281 14.773 18.344 1 48.78 794 ARG B O 1
ATOM 13452 N N . GLN B 1 795 ? -35.75 15.672 17.141 1 64.06 795 GLN B N 1
ATOM 13453 C CA . GLN B 1 795 ? -34.594 14.828 17.453 1 64.06 795 GLN B CA 1
ATOM 13454 C C . GLN B 1 795 ? -34.281 14.875 18.938 1 64.06 795 GLN B C 1
ATOM 13456 O O . GLN B 1 795 ? -34.281 15.945 19.547 1 64.06 795 GLN B O 1
ATOM 13461 N N . LEU B 1 796 ? -34.531 13.789 19.75 1 75.56 796 LEU B N 1
ATOM 13462 C CA . LEU B 1 796 ? -34.25 13.602 21.172 1 75.56 796 LEU B CA 1
ATOM 13463 C C . LEU B 1 796 ? -32.969 14.273 21.594 1 75.56 796 LEU B C 1
ATOM 13465 O O . LEU B 1 796 ? -32.875 14.906 22.641 1 75.56 796 LEU B O 1
ATOM 13469 N N . PHE B 1 797 ? -32.031 14.234 20.719 1 86.19 797 PHE B N 1
ATOM 13470 C CA . PHE B 1 797 ? -30.703 14.773 21.016 1 86.19 797 PHE B CA 1
ATOM 13471 C C . PHE B 1 797 ? -30.266 15.781 19.969 1 86.19 797 PHE B C 1
ATOM 13473 O O . PHE B 1 797 ? -30.641 15.656 18.797 1 86.19 797 PHE B O 1
ATOM 13480 N N . ASP B 1 798 ? -29.578 16.828 20.375 1 88 798 ASP B N 1
ATOM 13481 C CA . ASP B 1 798 ? -28.984 17.781 19.438 1 88 798 ASP B CA 1
ATOM 13482 C C . ASP B 1 798 ? -27.609 17.297 18.969 1 88 798 ASP B C 1
ATOM 13484 O O . ASP B 1 798 ? -27.188 16.172 19.281 1 88 798 ASP B O 1
ATOM 13488 N N . LYS B 1 799 ? -26.969 18.031 18.188 1 91.19 799 LYS B N 1
ATOM 13489 C CA . LYS B 1 799 ? -25.656 17.688 17.656 1 91.19 799 LYS B CA 1
ATOM 13490 C C . LYS B 1 799 ? -24.641 17.453 18.766 1 91.19 799 LYS B C 1
ATOM 13492 O O . LYS B 1 799 ? -23.812 16.562 18.688 1 91.19 799 LYS B O 1
ATOM 13497 N N . SER B 1 800 ? -24.719 18.25 19.812 1 93.88 800 SER B N 1
ATOM 13498 C CA . SER B 1 800 ? -23.797 18.109 20.922 1 93.88 800 SER B CA 1
ATOM 13499 C C . SER B 1 800 ? -24.047 16.797 21.672 1 93.88 800 SER B C 1
ATOM 13501 O O . SER B 1 800 ? -23.094 16.156 22.141 1 93.88 800 SER B O 1
ATOM 13503 N N . GLY B 1 801 ? -25.328 16.453 21.828 1 92.81 801 GLY B N 1
ATOM 13504 C CA . GLY B 1 801 ? -25.641 15.188 22.484 1 92.81 801 GLY B CA 1
ATOM 13505 C C . GLY B 1 801 ? -25.094 13.984 21.75 1 92.81 801 GLY B C 1
ATOM 13506 O O . GLY B 1 801 ? -24.5 13.094 22.359 1 92.81 801 GLY B O 1
ATOM 13507 N N . PHE B 1 802 ? -25.328 14.016 20.438 1 93.94 802 PHE B N 1
ATOM 13508 C CA . PHE B 1 802 ? -24.797 12.922 19.625 1 93.94 802 PHE B CA 1
ATOM 13509 C C . PHE B 1 802 ? -23.281 12.898 19.656 1 93.94 802 PHE B C 1
ATOM 13511 O O . PHE B 1 802 ? -22.656 11.836 19.641 1 93.94 802 PHE B O 1
ATOM 13518 N N . PHE B 1 803 ? -22.734 14.102 19.703 1 95.5 803 PHE B N 1
ATOM 13519 C CA . PHE B 1 803 ? -21.281 14.219 19.781 1 95.5 803 PHE B CA 1
ATOM 13520 C C . PHE B 1 803 ? -20.75 13.602 21.062 1 95.5 803 PHE B C 1
ATOM 13522 O O . PHE B 1 803 ? -19.781 12.836 21.031 1 95.5 803 PHE B O 1
ATOM 13529 N N . LEU B 1 804 ? -21.312 13.805 22.172 1 95.56 804 LEU B N 1
ATOM 13530 C CA . LEU B 1 804 ? -20.875 13.273 23.453 1 95.56 804 LEU B CA 1
ATOM 13531 C C . LEU B 1 804 ? -21.047 11.758 23.5 1 95.56 804 LEU B C 1
ATOM 13533 O O . LEU B 1 804 ? -20.172 11.055 24.016 1 95.56 804 LEU B O 1
ATOM 13537 N N . LEU B 1 805 ? -22.141 11.312 23 1 94.38 805 LEU B N 1
ATOM 13538 C CA . LEU B 1 805 ? -22.375 9.875 22.969 1 94.38 805 LEU B CA 1
ATOM 13539 C C . LEU B 1 805 ? -21.312 9.18 22.125 1 94.38 805 LEU B C 1
ATOM 13541 O O . LEU B 1 805 ? -20.812 8.117 22.5 1 94.38 805 LEU B O 1
ATOM 13545 N N . GLN B 1 806 ? -21.016 9.812 21.016 1 94 806 GLN B N 1
ATOM 13546 C CA . GLN B 1 806 ? -20 9.258 20.141 1 94 806 GLN B CA 1
ATOM 13547 C C . GLN B 1 806 ? -18.641 9.195 20.828 1 94 806 GLN B C 1
ATOM 13549 O O . GLN B 1 806 ? -17.922 8.195 20.719 1 94 806 GLN B O 1
ATOM 13554 N N . LEU B 1 807 ? -18.25 10.234 21.516 1 94.75 807 LEU B N 1
ATOM 13555 C CA . LEU B 1 807 ? -16.969 10.266 22.203 1 94.75 807 LEU B CA 1
ATOM 13556 C C . LEU B 1 807 ? -16.906 9.203 23.297 1 94.75 807 LEU B C 1
ATOM 13558 O O . LEU B 1 807 ? -15.898 8.516 23.453 1 94.75 807 LEU B O 1
ATOM 13562 N N . ALA B 1 808 ? -17.984 9.07 24.062 1 93.75 808 ALA B N 1
ATOM 13563 C CA . ALA B 1 808 ? -18.031 8.062 25.125 1 93.75 808 ALA B CA 1
ATOM 13564 C C . ALA B 1 808 ? -17.891 6.656 24.547 1 93.75 808 ALA B C 1
ATOM 13566 O O . ALA B 1 808 ? -17.219 5.805 25.125 1 93.75 808 ALA B O 1
ATOM 13567 N N . CYS B 1 809 ? -18.562 6.477 23.469 1 92 809 CYS B N 1
ATOM 13568 C CA . CYS B 1 809 ? -18.484 5.172 22.812 1 92 809 CYS B CA 1
ATOM 13569 C C . CYS B 1 809 ? -17.078 4.879 22.328 1 92 809 CYS B C 1
ATOM 13571 O O . CYS B 1 809 ? -16.594 3.748 22.453 1 92 809 CYS B O 1
ATOM 13573 N N . LEU B 1 810 ? -16.438 5.836 21.797 1 91.69 810 LEU B N 1
ATOM 13574 C CA . LEU B 1 810 ? -15.086 5.652 21.297 1 91.69 810 LEU B CA 1
ATOM 13575 C C . LEU B 1 810 ? -14.125 5.328 22.438 1 91.69 810 LEU B C 1
ATOM 13577 O O . LEU B 1 810 ? -13.227 4.5 22.281 1 91.69 810 LEU B O 1
ATOM 13581 N N . VAL B 1 811 ? -14.32 6.004 23.547 1 90.25 811 VAL B N 1
ATOM 13582 C CA . VAL B 1 811 ? -13.477 5.73 24.703 1 90.25 811 VAL B CA 1
ATOM 13583 C C . VAL B 1 811 ? -13.719 4.305 25.203 1 90.25 811 VAL B C 1
ATOM 13585 O O . VAL B 1 811 ? -12.773 3.588 25.531 1 90.25 811 VAL B O 1
ATOM 13588 N N . GLY B 1 812 ? -14.945 3.877 25.156 1 84.44 812 GLY B N 1
ATOM 13589 C CA . GLY B 1 812 ? -15.305 2.547 25.625 1 84.44 812 GLY B CA 1
ATOM 13590 C C . GLY B 1 812 ? -14.781 1.44 24.734 1 84.44 812 GLY B C 1
ATOM 13591 O O . GLY B 1 812 ? -14.516 0.33 25.203 1 84.44 812 GLY B O 1
ATOM 13592 N N . ARG B 1 813 ? -14.609 1.73 23.5 1 82.25 813 ARG B N 1
ATOM 13593 C CA . ARG B 1 813 ? -14.203 0.705 22.547 1 82.25 813 ARG B CA 1
ATOM 13594 C C . ARG B 1 813 ? -12.711 0.8 22.25 1 82.25 813 ARG B C 1
ATOM 13596 O O . ARG B 1 813 ? -12.211 0.1 21.359 1 82.25 813 ARG B O 1
ATOM 13603 N N . SER B 1 814 ? -12.023 1.58 22.859 1 82.44 814 SER B N 1
ATOM 13604 C CA . SER B 1 814 ? -10.586 1.712 22.609 1 82.44 814 SER B CA 1
ATOM 13605 C C . SER B 1 814 ? -9.844 0.442 23.016 1 82.44 814 SER B C 1
ATOM 13607 O O . SER B 1 814 ? -10.172 -0.19 24.016 1 82.44 814 SER B O 1
ATOM 13609 N N . PRO B 1 815 ? -9 -0.008 22.062 1 74 815 PRO B N 1
ATOM 13610 C CA . PRO B 1 815 ? -8.289 -1.261 22.328 1 74 815 PRO B CA 1
ATOM 13611 C C . PRO B 1 815 ? -7.438 -1.194 23.594 1 74 815 PRO B C 1
ATOM 13613 O O . PRO B 1 815 ? -7.293 -2.197 24.297 1 74 815 PRO B O 1
ATOM 13616 N N . ASP B 1 816 ? -6.906 -0.107 23.891 1 68.12 816 ASP B N 1
ATOM 13617 C CA . ASP B 1 816 ? -6.047 0.028 25.062 1 68.12 816 ASP B CA 1
ATOM 13618 C C . ASP B 1 816 ? -6.84 -0.167 26.344 1 68.12 816 ASP B C 1
ATOM 13620 O O . ASP B 1 816 ? -6.352 -0.781 27.297 1 68.12 816 ASP B O 1
ATOM 13624 N N . LEU B 1 817 ? -8.102 0.256 26.266 1 66.38 817 LEU B N 1
ATOM 13625 C CA . LEU B 1 817 ? -8.93 0.173 27.469 1 66.38 817 LEU B CA 1
ATOM 13626 C C . LEU B 1 817 ? -9.617 -1.187 27.562 1 66.38 817 LEU B C 1
ATOM 13628 O O . LEU B 1 817 ? -9.906 -1.665 28.656 1 66.38 817 LEU B O 1
ATOM 13632 N N . ARG B 1 818 ? -9.875 -1.767 26.344 1 64.19 818 ARG B N 1
ATOM 13633 C CA . ARG B 1 818 ? -10.523 -3.076 26.328 1 64.19 818 ARG B CA 1
ATOM 13634 C C . ARG B 1 818 ? -9.578 -4.156 26.844 1 64.19 818 ARG B C 1
ATOM 13636 O O . ARG B 1 818 ? -10.016 -5.156 27.422 1 64.19 818 ARG B O 1
ATOM 13643 N N . ARG B 1 819 ? -8.422 -3.939 26.422 1 57.5 819 ARG B N 1
ATOM 13644 C CA . ARG B 1 819 ? -7.449 -4.922 26.891 1 57.5 819 ARG B CA 1
ATOM 13645 C C . ARG B 1 819 ? -7.352 -4.914 28.406 1 57.5 819 ARG B C 1
ATOM 13647 O O . ARG B 1 819 ? -6.863 -5.871 29.016 1 57.5 819 ARG B O 1
ATOM 13654 N N . ARG B 1 820 ? -8.031 -3.902 28.953 1 53.31 820 ARG B N 1
ATOM 13655 C CA . ARG B 1 820 ? -8.016 -3.76 30.406 1 53.31 820 ARG B CA 1
ATOM 13656 C C . ARG B 1 820 ? -9.031 -4.688 31.062 1 53.31 820 ARG B C 1
ATOM 13658 O O . ARG B 1 820 ? -10.242 -4.457 30.969 1 53.31 820 ARG B O 1
ATOM 13665 N N . ARG B 1 821 ? -8.797 -5.902 31.125 1 52.69 821 ARG B N 1
ATOM 13666 C CA . ARG B 1 821 ? -9.633 -7.039 31.5 1 52.69 821 ARG B CA 1
ATOM 13667 C C . ARG B 1 821 ? -10.227 -6.832 32.906 1 52.69 821 ARG B C 1
ATOM 13669 O O . ARG B 1 821 ? -11.289 -7.367 33.219 1 52.69 821 ARG B O 1
ATOM 13676 N N . ARG B 1 822 ? -9.664 -5.895 33.844 1 56.72 822 ARG B N 1
ATOM 13677 C CA . ARG B 1 822 ? -10.102 -6.094 35.219 1 56.72 822 ARG B CA 1
ATOM 13678 C C . ARG B 1 822 ? -11.453 -5.426 35.469 1 56.72 822 ARG B C 1
ATOM 13680 O O . ARG B 1 822 ? -12.312 -5.988 36.156 1 56.72 822 ARG B O 1
ATOM 13687 N N . ARG B 1 823 ? -11.633 -4.203 34.906 1 67.75 823 ARG B N 1
ATOM 13688 C CA . ARG B 1 823 ? -12.891 -3.48 35.094 1 67.75 823 ARG B CA 1
ATOM 13689 C C . ARG B 1 823 ? -13.484 -3.078 33.75 1 67.75 823 ARG B C 1
ATOM 13691 O O . ARG B 1 823 ? -13.039 -2.115 33.125 1 67.75 823 ARG B O 1
ATOM 13698 N N . PRO B 1 824 ? -14.492 -3.936 33.312 1 77.12 824 PRO B N 1
ATOM 13699 C CA . PRO B 1 824 ? -15.094 -3.541 32.031 1 77.12 824 PRO B CA 1
ATOM 13700 C C . PRO B 1 824 ? -15.727 -2.15 32.062 1 77.12 824 PRO B C 1
ATOM 13702 O O . PRO B 1 824 ? -16.25 -1.741 33.125 1 77.12 824 PRO B O 1
ATOM 13705 N N . ILE B 1 825 ? -15.531 -1.346 31.094 1 84.06 825 ILE B N 1
ATOM 13706 C CA . ILE B 1 825 ? -16.094 -0.004 31 1 84.06 825 ILE B CA 1
ATOM 13707 C C . ILE B 1 825 ? -17.484 -0.073 30.359 1 84.06 825 ILE B C 1
ATOM 13709 O O . ILE B 1 825 ? -17.656 -0.715 29.312 1 84.06 825 ILE B O 1
ATOM 13713 N N . ARG B 1 826 ? -18.484 0.438 31.109 1 89.44 826 ARG B N 1
ATOM 13714 C CA . ARG B 1 826 ? -19.844 0.521 30.609 1 89.44 826 ARG B CA 1
ATOM 13715 C C . ARG B 1 826 ? -20.297 1.972 30.5 1 89.44 826 ARG B C 1
ATOM 13717 O O . ARG B 1 826 ? -19.766 2.848 31.188 1 89.44 826 ARG B O 1
ATOM 13724 N N . ILE B 1 827 ? -21.203 2.217 29.625 1 94.06 827 ILE B N 1
ATOM 13725 C CA . ILE B 1 827 ? -21.703 3.572 29.406 1 94.06 827 ILE B CA 1
ATOM 13726 C C . ILE B 1 827 ? -23.094 3.719 30.031 1 94.06 827 ILE B C 1
ATOM 13728 O O . ILE B 1 827 ? -23.938 2.838 29.875 1 94.06 827 ILE B O 1
ATOM 13732 N N . ARG B 1 828 ? -23.312 4.77 30.812 1 95.38 828 ARG B N 1
ATOM 13733 C CA . ARG B 1 828 ? -24.609 5.145 31.359 1 95.38 828 ARG B CA 1
ATOM 13734 C C . ARG B 1 828 ? -25.078 6.48 30.797 1 95.38 828 ARG B C 1
ATOM 13736 O O . ARG B 1 828 ? -24.328 7.449 30.781 1 95.38 828 ARG B O 1
ATOM 13743 N N . VAL B 1 829 ? -26.266 6.465 30.312 1 95.62 829 VAL B N 1
ATOM 13744 C CA . VAL B 1 829 ? -26.844 7.684 29.766 1 95.62 829 VAL B CA 1
ATOM 13745 C C . VAL B 1 829 ? -27.906 8.219 30.719 1 95.62 829 VAL B C 1
ATOM 13747 O O . VAL B 1 829 ? -28.844 7.496 31.094 1 95.62 829 VAL B O 1
ATOM 13750 N N . PHE B 1 830 ? -27.766 9.477 31.125 1 93.12 830 PHE B N 1
ATOM 13751 C CA . PHE B 1 830 ? -28.719 10.133 32 1 93.12 830 PHE B CA 1
ATOM 13752 C C . PHE B 1 830 ? -29.547 11.164 31.25 1 93.12 830 PHE B C 1
ATOM 13754 O O . PHE B 1 830 ? -29 12.008 30.547 1 93.12 830 PHE B O 1
ATOM 13761 N N . VAL B 1 831 ? -30.859 11.047 31.328 1 89.88 831 VAL B N 1
ATOM 13762 C CA . VAL B 1 831 ? -31.781 12 30.703 1 89.88 831 VAL B CA 1
ATOM 13763 C C . VAL B 1 831 ? -32.75 12.547 31.766 1 89.88 831 VAL B C 1
ATOM 13765 O O . VAL B 1 831 ? -33.312 11.781 32.562 1 89.88 831 VAL B O 1
ATOM 13768 N N . PRO B 1 832 ? -32.812 13.867 31.797 1 83.56 832 PRO B N 1
ATOM 13769 C CA . PRO B 1 832 ? -33.75 14.438 32.75 1 83.56 832 PRO B CA 1
ATOM 13770 C C . PRO B 1 832 ? -35.219 14.109 32.406 1 83.56 832 PRO B C 1
ATOM 13772 O O . PRO B 1 832 ? -35.562 14.039 31.203 1 83.56 832 PRO B O 1
ATOM 13775 N N . ALA B 1 833 ? -36.031 13.914 33.375 1 81.88 833 ALA B N 1
ATOM 13776 C CA . ALA B 1 833 ? -37.438 13.609 33.188 1 81.88 833 ALA B CA 1
ATOM 13777 C C . ALA B 1 833 ? -38.188 14.789 32.562 1 81.88 833 ALA B C 1
ATOM 13779 O O . ALA B 1 833 ? -37.906 15.945 32.906 1 81.88 833 ALA B O 1
ATOM 13780 N N . LEU B 1 834 ? -38.875 14.43 31.531 1 72.31 834 LEU B N 1
ATOM 13781 C CA . LEU B 1 834 ? -39.719 15.438 30.891 1 72.31 834 LEU B CA 1
ATOM 13782 C C . LEU B 1 834 ? -41.156 15.375 31.406 1 72.31 834 LEU B C 1
ATOM 13784 O O . LEU B 1 834 ? -41.688 14.281 31.641 1 72.31 834 LEU B O 1
ATOM 13788 N N . ALA B 1 835 ? -41.719 16.484 31.734 1 68 835 ALA B N 1
ATOM 13789 C CA . ALA B 1 835 ? -43.094 16.562 32.25 1 68 835 ALA B CA 1
ATOM 13790 C C . ALA B 1 835 ? -44.094 15.953 31.281 1 68 835 ALA B C 1
ATOM 13792 O O . ALA B 1 835 ? -45.094 15.359 31.688 1 68 835 ALA B O 1
ATOM 13793 N N . ALA B 1 836 ? -43.844 16 29.938 1 69.81 836 ALA B N 1
ATOM 13794 C CA . ALA B 1 836 ? -44.812 15.617 28.906 1 69.81 836 ALA B CA 1
ATOM 13795 C C . ALA B 1 836 ? -44.75 14.125 28.625 1 69.81 836 ALA B C 1
ATOM 13797 O O . ALA B 1 836 ? -45.688 13.555 28.078 1 69.81 836 ALA B O 1
ATOM 13798 N N . LEU B 1 837 ? -43.688 13.461 29.031 1 76.44 837 LEU B N 1
ATOM 13799 C CA . LEU B 1 837 ? -43.531 12.055 28.688 1 76.44 837 LEU B CA 1
ATOM 13800 C C . LEU B 1 837 ? -43.312 11.219 29.938 1 76.44 837 LEU B C 1
ATOM 13802 O O . LEU B 1 837 ? -42.688 11.672 30.891 1 76.44 837 LEU B O 1
ATOM 13806 N N . THR B 1 838 ? -43.938 10.094 29.984 1 82.25 838 THR B N 1
ATOM 13807 C CA . THR B 1 838 ? -43.656 9.156 31.062 1 82.25 838 THR B CA 1
ATOM 13808 C C . THR B 1 838 ? -42.25 8.617 30.984 1 82.25 838 THR B C 1
ATOM 13810 O O . THR B 1 838 ? -41.625 8.625 29.922 1 82.25 838 THR B O 1
ATOM 13813 N N . ASP B 1 839 ? -41.719 8.258 32.062 1 87.38 839 ASP B N 1
ATOM 13814 C CA . ASP B 1 839 ? -40.375 7.742 32.156 1 87.38 839 ASP B CA 1
ATOM 13815 C C . ASP B 1 839 ? -40.188 6.523 31.266 1 87.38 839 ASP B C 1
ATOM 13817 O O . ASP B 1 839 ? -39.125 6.359 30.641 1 87.38 839 ASP B O 1
ATOM 13821 N N . ALA B 1 840 ? -41.156 5.789 31.156 1 89.88 840 ALA B N 1
ATOM 13822 C CA . ALA B 1 840 ? -41.062 4.562 30.375 1 89.88 840 ALA B CA 1
ATOM 13823 C C . ALA B 1 840 ? -40.969 4.875 28.891 1 89.88 840 ALA B C 1
ATOM 13825 O O . ALA B 1 840 ? -40.188 4.254 28.156 1 89.88 840 ALA B O 1
ATOM 13826 N N . VAL B 1 841 ? -41.688 5.82 28.469 1 89.06 841 VAL B N 1
ATOM 13827 C CA . VAL B 1 841 ? -41.688 6.207 27.062 1 89.06 841 VAL B CA 1
ATOM 13828 C C . VAL B 1 841 ? -40.344 6.863 26.703 1 89.06 841 VAL B C 1
ATOM 13830 O O . VAL B 1 841 ? -39.781 6.598 25.656 1 89.06 841 VAL B O 1
ATOM 13833 N N . LEU B 1 842 ? -39.938 7.633 27.672 1 87.62 842 LEU B N 1
ATOM 13834 C CA . LEU B 1 842 ? -38.656 8.312 27.438 1 87.62 842 LEU B CA 1
ATOM 13835 C C . LEU B 1 842 ? -37.531 7.305 27.359 1 87.62 842 LEU B C 1
ATOM 13837 O O . LEU B 1 842 ? -36.656 7.406 26.484 1 87.62 842 LEU B O 1
ATOM 13841 N N . THR B 1 843 ? -37.562 6.371 28.203 1 91.81 843 THR B N 1
ATOM 13842 C CA . THR B 1 843 ? -36.531 5.332 28.203 1 91.81 843 THR B CA 1
ATOM 13843 C C . THR B 1 843 ? -36.562 4.539 26.906 1 91.81 843 THR B C 1
ATOM 13845 O O . THR B 1 843 ? -35.531 4.227 26.328 1 91.81 843 THR B O 1
ATOM 13848 N N . SER B 1 844 ? -37.719 4.258 26.469 1 91.81 844 SER B N 1
ATOM 13849 C CA . SER B 1 844 ? -37.844 3.482 25.25 1 91.81 844 SER B CA 1
ATOM 13850 C C . SER B 1 844 ? -37.375 4.277 24.031 1 91.81 844 SER B C 1
ATOM 13852 O O . SER B 1 844 ? -36.75 3.723 23.125 1 91.81 844 SER B O 1
ATOM 13854 N N . ARG B 1 845 ? -37.594 5.531 24.031 1 89.12 845 ARG B N 1
ATOM 13855 C CA . ARG B 1 845 ? -37.156 6.379 22.922 1 89.12 845 ARG B CA 1
ATOM 13856 C C . ARG B 1 845 ? -35.625 6.5 22.891 1 89.12 845 ARG B C 1
ATOM 13858 O O . ARG B 1 845 ? -35.031 6.453 21.828 1 89.12 845 ARG B O 1
ATOM 13865 N N . VAL B 1 846 ? -35.125 6.676 24.078 1 92.25 846 VAL B N 1
ATOM 13866 C CA . VAL B 1 846 ? -33.656 6.789 24.172 1 92.25 846 VAL B CA 1
ATOM 13867 C C . VAL B 1 846 ? -33.031 5.469 23.75 1 92.25 846 VAL B C 1
ATOM 13869 O O . VAL B 1 846 ? -32.031 5.457 23.031 1 92.25 846 VAL B O 1
ATOM 13872 N N . LYS B 1 847 ? -33.594 4.402 24.141 1 93 847 LYS B N 1
ATOM 13873 C CA . LYS B 1 847 ? -33.062 3.092 23.781 1 93 847 LYS B CA 1
ATOM 13874 C C . LYS B 1 847 ? -33.156 2.863 22.281 1 93 847 LYS B C 1
ATOM 13876 O O . LYS B 1 847 ? -32.25 2.242 21.688 1 93 847 LYS B O 1
ATOM 13881 N N . GLU B 1 848 ? -34.156 3.314 21.672 1 90.12 848 GLU B N 1
ATOM 13882 C CA . GLU B 1 848 ? -34.312 3.189 20.219 1 90.12 848 GLU B CA 1
ATOM 13883 C C . GLU B 1 848 ? -33.219 3.959 19.484 1 90.12 848 GLU B C 1
ATOM 13885 O O . GLU B 1 848 ? -32.656 3.465 18.5 1 90.12 848 GLU B O 1
ATOM 13890 N N . VAL B 1 849 ? -32.938 5.129 20 1 90.81 849 VAL B N 1
ATOM 13891 C CA . VAL B 1 849 ? -31.891 5.941 19.391 1 90.81 849 VAL B CA 1
ATOM 13892 C C . VAL B 1 849 ? -30.531 5.254 19.578 1 90.81 849 VAL B C 1
ATOM 13894 O O . VAL B 1 849 ? -29.734 5.18 18.641 1 90.81 849 VAL B O 1
ATOM 13897 N N . LEU B 1 850 ? -30.344 4.727 20.734 1 93.25 850 LEU B N 1
ATOM 13898 C CA . LEU B 1 850 ? -29.078 4.059 21.016 1 93.25 850 LEU B CA 1
ATOM 13899 C C . LEU B 1 850 ? -28.922 2.787 20.188 1 93.25 850 LEU B C 1
ATOM 13901 O O . LEU B 1 850 ? -27.828 2.471 19.719 1 93.25 850 LEU B O 1
ATOM 13905 N N . GLN B 1 851 ? -29.984 2.113 20 1 90 851 GLN B N 1
ATOM 13906 C CA . GLN B 1 851 ? -29.953 0.911 19.172 1 90 851 GLN B CA 1
ATOM 13907 C C . GLN B 1 851 ? -29.688 1.254 17.719 1 90 851 GLN B C 1
ATOM 13909 O O . GLN B 1 851 ? -28.969 0.521 17.016 1 90 851 GLN B O 1
ATOM 13914 N N . GLY B 1 852 ? -30.25 2.322 17.312 1 88.5 852 GLY B N 1
ATOM 13915 C CA . GLY B 1 852 ? -29.984 2.783 15.953 1 88.5 852 GLY B CA 1
ATOM 13916 C C . GLY B 1 852 ? -28.531 3.15 15.734 1 88.5 852 GLY B C 1
ATOM 13917 O O . GLY B 1 852 ? -27.984 2.936 14.641 1 88.5 852 GLY B O 1
ATOM 13918 N N . LEU B 1 853 ? -27.938 3.619 16.75 1 91.44 853 LEU B N 1
ATOM 13919 C CA . LEU B 1 853 ? -26.516 3.996 16.672 1 91.44 853 LEU B CA 1
ATOM 13920 C C . LEU B 1 853 ? -25.625 2.836 17.078 1 91.44 853 LEU B C 1
ATOM 13922 O O . LEU B 1 853 ? -24.406 2.928 16.984 1 91.44 853 LEU B O 1
ATOM 13926 N N . ARG B 1 854 ? -26.25 1.767 17.531 1 91.19 854 ARG B N 1
ATOM 13927 C CA . ARG B 1 854 ? -25.547 0.557 17.953 1 91.19 854 ARG B CA 1
ATOM 13928 C C . ARG B 1 854 ? -24.625 0.843 19.125 1 91.19 854 ARG B C 1
ATOM 13930 O O . ARG B 1 854 ? -23.453 0.417 19.109 1 91.19 854 ARG B O 1
ATOM 13937 N N . ILE B 1 855 ? -25.078 1.659 20.016 1 92.25 855 ILE B N 1
ATOM 13938 C CA . ILE B 1 855 ? -24.344 1.955 21.25 1 92.25 855 ILE B CA 1
ATOM 13939 C C . ILE B 1 855 ? -25 1.214 22.422 1 92.25 855 ILE B C 1
ATOM 13941 O O . ILE B 1 855 ? -26.188 1.387 22.688 1 92.25 855 ILE B O 1
ATOM 13945 N N . GLU B 1 856 ? -24.266 0.394 23.031 1 90.44 856 GLU B N 1
ATOM 13946 C CA . GLU B 1 856 ? -24.766 -0.308 24.203 1 90.44 856 GLU B CA 1
ATOM 13947 C C . GLU B 1 856 ? -24.578 0.539 25.469 1 90.44 856 GLU B C 1
ATOM 13949 O O . GLU B 1 856 ? -23.453 0.825 25.875 1 90.44 856 GLU B O 1
ATOM 13954 N N . ALA B 1 857 ? -25.688 1 26.016 1 94.06 857 ALA B N 1
ATOM 13955 C CA . ALA B 1 857 ? -25.641 1.845 27.203 1 94.06 857 ALA B CA 1
ATOM 13956 C C . ALA B 1 857 ? -26.859 1.619 28.094 1 94.06 857 ALA B C 1
ATOM 13958 O O . ALA B 1 857 ? -27.891 1.153 27.625 1 94.06 857 ALA B O 1
ATOM 13959 N N . GLU B 1 858 ? -26.656 1.848 29.391 1 94.12 858 GLU B N 1
ATOM 13960 C CA . GLU B 1 858 ? -27.766 1.856 30.344 1 94.12 858 GLU B CA 1
ATOM 13961 C C . GLU B 1 858 ? -28.406 3.236 30.422 1 94.12 858 GLU B C 1
ATOM 13963 O O . GLU B 1 858 ? -27.719 4.254 30.422 1 94.12 858 GLU B O 1
ATOM 13968 N N . VAL B 1 859 ? -29.75 3.229 30.391 1 95.06 859 VAL B N 1
ATOM 13969 C CA . VAL B 1 859 ? -30.469 4.5 30.391 1 95.06 859 VAL B CA 1
ATOM 13970 C C . VAL B 1 859 ? -31.094 4.734 31.766 1 95.06 859 VAL B C 1
ATOM 13972 O O . VAL B 1 859 ? -31.766 3.859 32.312 1 95.06 859 VAL B O 1
ATOM 13975 N N . HIS B 1 860 ? -30.781 5.91 32.344 1 92.75 860 HIS B N 1
ATOM 13976 C CA . HIS B 1 860 ? -31.344 6.324 33.625 1 92.75 860 HIS B CA 1
ATOM 13977 C C . HIS B 1 860 ? -32.062 7.664 33.5 1 92.75 860 HIS B C 1
ATOM 13979 O O . HIS B 1 860 ? -31.5 8.641 33 1 92.75 860 HIS B O 1
ATOM 13985 N N . VAL B 1 861 ? -33.312 7.648 33.844 1 90.88 861 VAL B N 1
ATOM 13986 C CA . VAL B 1 861 ? -34.094 8.891 33.844 1 90.88 861 VAL B CA 1
ATOM 13987 C C . VAL B 1 861 ? -34.031 9.539 35.219 1 90.88 861 VAL B C 1
ATOM 13989 O O . VAL B 1 861 ? -34.281 8.891 36.25 1 90.88 861 VAL B O 1
ATOM 13992 N N . VAL B 1 862 ? -33.562 10.75 35.281 1 88.75 862 VAL B N 1
ATOM 13993 C CA . VAL B 1 862 ? -33.375 11.469 36.531 1 88.75 862 VAL B CA 1
ATOM 13994 C C . VAL B 1 862 ? -34.469 12.516 36.719 1 88.75 862 VAL B C 1
ATOM 13996 O O . VAL B 1 862 ? -34.812 13.234 35.75 1 88.75 862 VAL B O 1
ATOM 13999 N N . GLU B 1 863 ? -35.094 12.555 37.875 1 81.56 863 GLU B N 1
ATOM 14000 C CA . GLU B 1 863 ? -36.125 13.539 38.188 1 81.56 863 GLU B CA 1
ATOM 14001 C C . GLU B 1 863 ? -35.531 14.906 38.5 1 81.56 863 GLU B C 1
ATOM 14003 O O . GLU B 1 863 ? -34.531 15 39.219 1 81.56 863 GLU B O 1
ATOM 14008 N N . PHE B 1 864 ? -35.906 15.789 37.625 1 72.88 864 PHE B N 1
ATOM 14009 C CA . PHE B 1 864 ? -35.406 17.141 37.844 1 72.88 864 PHE B CA 1
ATOM 14010 C C . PHE B 1 864 ? -36.531 18.062 38.312 1 72.88 864 PHE B C 1
ATOM 14012 O O . PHE B 1 864 ? -37.562 18.188 37.625 1 72.88 864 PHE B O 1
ATOM 14019 N N . ASP B 1 865 ? -36.75 18.516 39.562 1 62.19 865 ASP B N 1
ATOM 14020 C CA . ASP B 1 865 ? -37.75 19.469 40.062 1 62.19 865 ASP B CA 1
ATOM 14021 C C . ASP B 1 865 ? -37.375 20.906 39.656 1 62.19 865 ASP B C 1
ATOM 14023 O O . ASP B 1 865 ? -36.375 21.453 40.094 1 62.19 865 ASP B O 1
ATOM 14027 N N . HIS B 1 866 ? -37.906 21.391 38.5 1 56.66 866 HIS B N 1
ATOM 14028 C CA . HIS B 1 866 ? -37.656 22.719 37.969 1 56.66 866 HIS B CA 1
ATOM 14029 C C . HIS B 1 866 ? -38.094 23.812 38.938 1 56.66 866 HIS B C 1
ATOM 14031 O O . HIS B 1 866 ? -37.844 25 38.688 1 56.66 866 HIS B O 1
ATOM 14037 N N . ARG B 1 867 ? -39.25 23.672 39.781 1 50.06 867 ARG B N 1
ATOM 14038 C CA . ARG B 1 867 ? -39.844 24.781 40.5 1 50.06 867 ARG B CA 1
ATOM 14039 C C . ARG B 1 867 ? -38.781 25.578 41.281 1 50.06 867 ARG B C 1
ATOM 14041 O O . ARG B 1 867 ? -39.062 26.578 41.906 1 50.06 867 ARG B O 1
ATOM 14048 N N . SER B 1 868 ? -37.812 24.906 41.875 1 46.41 868 SER B N 1
ATOM 14049 C CA . SER B 1 868 ? -37.125 25.672 42.906 1 46.41 868 SER B CA 1
ATOM 14050 C C . SER B 1 868 ? -36.281 26.797 42.281 1 46.41 868 SER B C 1
ATOM 14052 O O . SER B 1 868 ? -35.875 26.688 41.125 1 46.41 868 SER B O 1
ATOM 14054 N N . ASN B 1 869 ? -35.875 28.062 43.031 1 45.28 869 ASN B N 1
ATOM 14055 C CA . ASN B 1 869 ? -35.531 29.469 43.156 1 45.28 869 ASN B CA 1
ATOM 14056 C C . ASN B 1 869 ? -34.219 29.781 42.406 1 45.28 869 ASN B C 1
ATOM 14058 O O . ASN B 1 869 ? -33.531 28.859 41.969 1 45.28 869 ASN B O 1
ATOM 14062 N N . GLU B 1 870 ? -33.125 30.688 43.031 1 52.12 870 GLU B N 1
ATOM 14063 C CA . GLU B 1 870 ? -32.094 31.719 42.938 1 52.12 870 GLU B CA 1
ATOM 14064 C C . GLU B 1 870 ? -30.781 31.125 42.438 1 52.12 870 GLU B C 1
ATOM 14066 O O . GLU B 1 870 ? -30.031 31.781 41.719 1 52.12 870 GLU B O 1
ATOM 14071 N N . ASN B 1 871 ? -30.375 29.766 42.812 1 68 871 ASN B N 1
ATOM 14072 C CA . ASN B 1 871 ? -29.047 29.297 42.5 1 68 871 ASN B CA 1
ATOM 14073 C C . ASN B 1 871 ? -29.094 28.062 41.594 1 68 871 ASN B C 1
ATOM 14075 O O . ASN B 1 871 ? -28.812 26.953 42.031 1 68 871 ASN B O 1
ATOM 14079 N N . GLU B 1 872 ? -29.547 28.188 40.281 1 77.62 872 GLU B N 1
ATOM 14080 C CA . GLU B 1 872 ? -29.781 27.172 39.25 1 77.62 872 GLU B CA 1
ATOM 14081 C C . GLU B 1 872 ? -28.516 26.344 39 1 77.62 872 GLU B C 1
ATOM 14083 O O . GLU B 1 872 ? -28.578 25.125 38.906 1 77.62 872 GLU B O 1
ATOM 14088 N N . VAL B 1 873 ? -27.359 26.891 39.062 1 86.25 873 VAL B N 1
ATOM 14089 C CA . VAL B 1 873 ? -26.109 26.203 38.719 1 86.25 873 VAL B CA 1
ATOM 14090 C C . VAL B 1 873 ? -25.75 25.219 39.844 1 86.25 873 VAL B C 1
ATOM 14092 O O . VAL B 1 873 ? -25.344 24.094 39.562 1 86.25 873 VAL B O 1
ATOM 14095 N N . GLU B 1 874 ? -25.984 25.594 41.062 1 84.12 874 GLU B N 1
ATOM 14096 C CA . GLU B 1 874 ? -25.641 24.734 42.188 1 84.12 874 GLU B CA 1
ATOM 14097 C C . GLU B 1 874 ? -26.594 23.547 42.281 1 84.12 874 GLU B C 1
ATOM 14099 O O . GLU B 1 874 ? -26.188 22.438 42.656 1 84.12 874 GLU B O 1
ATOM 14104 N N . THR B 1 875 ? -27.812 23.781 41.906 1 83.81 875 THR B N 1
ATOM 14105 C CA . THR B 1 875 ? -28.781 22.703 41.938 1 83.81 875 THR B CA 1
ATOM 14106 C C . THR B 1 875 ? -28.469 21.641 40.906 1 83.81 875 THR B C 1
ATOM 14108 O O . THR B 1 875 ? -28.594 20.438 41.156 1 83.81 875 THR B O 1
ATOM 14111 N N . ILE B 1 876 ? -28.109 22.094 39.781 1 86.44 876 ILE B N 1
ATOM 14112 C CA . ILE B 1 876 ? -27.781 21.156 38.688 1 86.44 876 ILE B CA 1
ATOM 14113 C C . ILE B 1 876 ? -26.516 20.391 39.062 1 86.44 876 ILE B C 1
ATOM 14115 O O . ILE B 1 876 ? -26.406 19.188 38.812 1 86.44 876 ILE B O 1
ATOM 14119 N N . ASN B 1 877 ? -25.516 21.094 39.562 1 90.19 877 ASN B N 1
ATOM 14120 C CA . ASN B 1 877 ? -24.281 20.438 40 1 90.19 877 ASN B CA 1
ATOM 14121 C C . ASN B 1 877 ? -24.562 19.359 41.031 1 90.19 877 ASN B C 1
ATOM 14123 O O . ASN B 1 877 ? -23.969 18.266 40.969 1 90.19 877 ASN B O 1
ATOM 14127 N N . HIS B 1 878 ? -25.484 19.703 41.969 1 87.12 878 HIS B N 1
ATOM 14128 C CA . HIS B 1 878 ? -25.828 18.719 43 1 87.12 878 HIS B CA 1
ATOM 14129 C C . HIS B 1 878 ? -26.547 17.516 42.406 1 87.12 878 HIS B C 1
ATOM 14131 O O . HIS B 1 878 ? -26.359 16.391 42.844 1 87.12 878 HIS B O 1
ATOM 14137 N N . LEU B 1 879 ? -27.312 17.781 41.438 1 87.94 879 LEU B N 1
ATOM 14138 C CA . LEU B 1 879 ? -28.016 16.703 40.75 1 87.94 879 LEU B CA 1
ATOM 14139 C C . LEU B 1 879 ? -27.016 15.758 40.094 1 87.94 879 LEU B C 1
ATOM 14141 O O . LEU B 1 879 ? -27.109 14.539 40.25 1 87.94 879 LEU B O 1
ATOM 14145 N N . VAL B 1 880 ? -26.094 16.281 39.375 1 91 880 VAL B N 1
ATOM 14146 C CA . VAL B 1 880 ? -25.125 15.469 38.656 1 91 880 VAL B CA 1
ATOM 14147 C C . VAL B 1 880 ? -24.219 14.742 39.656 1 91 880 VAL B C 1
ATOM 14149 O O . VAL B 1 880 ? -23.922 13.555 39.469 1 91 880 VAL B O 1
ATOM 14152 N N . SER B 1 881 ? -23.781 15.469 40.719 1 91.44 881 SER B N 1
ATOM 14153 C CA . SER B 1 881 ? -22.859 14.883 41.688 1 91.44 881 SER B CA 1
ATOM 14154 C C . SER B 1 881 ? -23.531 13.766 42.469 1 91.44 881 SER B C 1
ATOM 14156 O O . SER B 1 881 ? -22.859 12.836 42.938 1 91.44 881 SER B O 1
ATOM 14158 N N . SER B 1 882 ? -24.812 13.844 42.656 1 89.38 882 SER B N 1
ATOM 14159 C CA . SER B 1 882 ? -25.531 12.812 43.406 1 89.38 882 SER B CA 1
ATOM 14160 C C . SER B 1 882 ? -25.625 11.516 42.594 1 89.38 882 SER B C 1
ATOM 14162 O O . SER B 1 882 ? -25.625 10.422 43.156 1 89.38 882 SER B O 1
ATOM 14164 N N . HIS B 1 883 ? -25.656 11.641 41.344 1 90.38 883 HIS B N 1
ATOM 14165 C CA . HIS B 1 883 ? -25.812 10.453 40.5 1 90.38 883 HIS B CA 1
ATOM 14166 C C . HIS B 1 883 ? -24.484 9.984 39.938 1 90.38 883 HIS B C 1
ATOM 14168 O O . HIS B 1 883 ? -24.312 8.805 39.625 1 90.38 883 HIS B O 1
ATOM 14174 N N . CYS B 1 884 ? -23.641 10.906 39.75 1 91.19 884 CYS B N 1
ATOM 14175 C CA . CYS B 1 884 ? -22.359 10.57 39.156 1 91.19 884 CYS B CA 1
ATOM 14176 C C . CYS B 1 884 ? -21.219 10.766 40.156 1 91.19 884 CYS B C 1
ATOM 14178 O O . CYS B 1 884 ? -20.672 11.859 40.281 1 91.19 884 CYS B O 1
ATOM 14180 N N . ASN B 1 885 ? -20.891 9.797 40.875 1 86.5 885 ASN B N 1
ATOM 14181 C CA . ASN B 1 885 ? -19.828 9.867 41.875 1 86.5 885 ASN B CA 1
ATOM 14182 C C . ASN B 1 885 ? -18.906 8.648 41.781 1 86.5 885 ASN B C 1
ATOM 14184 O O . ASN B 1 885 ? -19.234 7.66 41.125 1 86.5 885 ASN B O 1
ATOM 14188 N N . THR B 1 886 ? -17.828 8.812 42.375 1 81.25 886 THR B N 1
ATOM 14189 C CA . THR B 1 886 ? -16.828 7.758 42.375 1 81.25 886 THR B CA 1
ATOM 14190 C C . THR B 1 886 ? -17.312 6.531 43.125 1 81.25 886 THR B C 1
ATOM 14192 O O . THR B 1 886 ? -16.922 5.402 42.812 1 81.25 886 THR B O 1
ATOM 14195 N N . GLU B 1 887 ? -18.141 6.781 44.031 1 81.25 887 GLU B N 1
ATOM 14196 C CA . GLU B 1 887 ? -18.672 5.676 44.812 1 81.25 887 GLU B CA 1
ATOM 14197 C C . GLU B 1 887 ? -19.594 4.793 43.969 1 81.25 887 GLU B C 1
ATOM 14199 O O . GLU B 1 887 ? -19.641 3.574 44.156 1 81.25 887 GLU B O 1
ATOM 14204 N N . LYS B 1 888 ? -20.281 5.477 43.094 1 86.5 888 LYS B N 1
ATOM 14205 C CA . LYS B 1 888 ? -21.172 4.727 42.188 1 86.5 888 LYS B CA 1
ATOM 14206 C C . LYS B 1 888 ? -20.422 4.188 41 1 86.5 888 LYS B C 1
ATOM 14208 O O . LYS B 1 888 ? -21.031 3.684 40.031 1 86.5 888 LYS B O 1
ATOM 14213 N N . GLY B 1 889 ? -19.109 4.383 41 1 83.88 889 GLY B N 1
ATOM 14214 C CA . GLY B 1 889 ? -18.281 3.771 39.969 1 83.88 889 GLY B CA 1
ATOM 14215 C C . GLY B 1 889 ? -18.078 4.668 38.781 1 83.88 889 GLY B C 1
ATOM 14216 O O . GLY B 1 889 ? -17.641 4.203 37.719 1 83.88 889 GLY B O 1
ATOM 14217 N N . THR B 1 890 ? -18.359 5.953 38.844 1 89.94 890 THR B N 1
ATOM 14218 C CA . THR B 1 890 ? -18.172 6.863 37.719 1 89.94 890 THR B CA 1
ATOM 14219 C C . THR B 1 890 ? -16.703 7.172 37.5 1 89.94 890 THR B C 1
ATOM 14221 O O . THR B 1 890 ? -15.992 7.574 38.438 1 89.94 890 THR B O 1
ATOM 14224 N N . SER B 1 891 ? -16.219 6.949 36.312 1 87.75 891 SER B N 1
ATOM 14225 C CA . SER B 1 891 ? -14.836 7.262 35.969 1 87.75 891 SER B CA 1
ATOM 14226 C C . SER B 1 891 ? -14.734 8.633 35.312 1 87.75 891 SER B C 1
ATOM 14228 O O . SER B 1 891 ? -13.891 9.453 35.688 1 87.75 891 SER B O 1
ATOM 14230 N N . VAL B 1 892 ? -15.523 8.836 34.312 1 92.62 892 VAL B N 1
ATOM 14231 C CA . VAL B 1 892 ? -15.539 10.109 33.594 1 92.62 892 VAL B CA 1
ATOM 14232 C C . VAL B 1 892 ? -16.984 10.531 33.312 1 92.62 892 VAL B C 1
ATOM 14234 O O . VAL B 1 892 ? -17.828 9.688 33 1 92.62 892 VAL B O 1
ATOM 14237 N N . VAL B 1 893 ? -17.234 11.805 33.469 1 94.75 893 VAL B N 1
ATOM 14238 C CA . VAL B 1 893 ? -18.562 12.352 33.188 1 94.75 893 VAL B CA 1
ATOM 14239 C C . VAL B 1 893 ? -18.531 13.211 31.938 1 94.75 893 VAL B C 1
ATOM 14241 O O . VAL B 1 893 ? -17.656 14.07 31.781 1 94.75 893 VAL B O 1
ATOM 14244 N N . PHE B 1 894 ? -19.406 12.945 31.031 1 95.69 894 PHE B N 1
ATOM 14245 C CA . PHE B 1 894 ? -19.562 13.734 29.812 1 95.69 894 PHE B CA 1
ATOM 14246 C C . PHE B 1 894 ? -20.781 14.648 29.922 1 95.69 894 PHE B C 1
ATOM 14248 O O . PHE B 1 894 ? -21.906 14.18 30.062 1 95.69 894 PHE B O 1
ATOM 14255 N N . LEU B 1 895 ? -20.5 15.953 29.844 1 94.31 895 LEU B N 1
ATOM 14256 C CA . LEU B 1 895 ? -21.562 16.938 29.969 1 94.31 895 LEU B CA 1
ATOM 14257 C C . LEU B 1 895 ? -21.594 17.875 28.75 1 94.31 895 LEU B C 1
ATOM 14259 O O . LEU B 1 895 ? -20.562 18.109 28.125 1 94.31 895 LEU B O 1
ATOM 14263 N N . ARG B 1 896 ? -22.719 18.344 28.453 1 93.06 896 ARG B N 1
ATOM 14264 C CA . ARG B 1 896 ? -22.859 19.312 27.375 1 93.06 896 ARG B CA 1
ATOM 14265 C C . ARG B 1 896 ? -22.359 20.688 27.812 1 93.06 896 ARG B C 1
ATOM 14267 O O . ARG B 1 896 ? -22.672 21.172 28.891 1 93.06 896 ARG B O 1
ATOM 14274 N N . LEU B 1 897 ? -21.547 21.297 26.984 1 93.19 897 LEU B N 1
ATOM 14275 C CA . LEU B 1 897 ? -21.094 22.656 27.234 1 93.19 897 LEU B CA 1
ATOM 14276 C C . LEU B 1 897 ? -22.219 23.656 26.969 1 93.19 897 LEU B C 1
ATOM 14278 O O . LEU B 1 897 ? -22.797 23.672 25.891 1 93.19 897 LEU B O 1
ATOM 14282 N N . PRO B 1 898 ? -22.531 24.391 27.953 1 89.38 898 PRO B N 1
ATOM 14283 C CA . PRO B 1 898 ? -23.578 25.406 27.75 1 89.38 898 PRO B CA 1
ATOM 14284 C C . PRO B 1 898 ? -23.188 26.422 26.672 1 89.38 898 PRO B C 1
ATOM 14286 O O . PRO B 1 898 ? -22 26.688 26.453 1 89.38 898 PRO B O 1
ATOM 14289 N N . PRO B 1 899 ? -24.125 26.906 25.984 1 87.69 899 PRO B N 1
ATOM 14290 C CA . PRO B 1 899 ? -23.828 27.859 24.922 1 87.69 899 PRO B CA 1
ATOM 14291 C C . PRO B 1 899 ? -23.188 29.141 25.453 1 87.69 899 PRO B C 1
ATOM 14293 O O . PRO B 1 899 ? -23.453 29.562 26.578 1 87.69 899 PRO B O 1
ATOM 14296 N N . LEU B 1 900 ? -22.391 29.734 24.688 1 89.31 900 LEU B N 1
ATOM 14297 C CA . LEU B 1 900 ? -21.688 30.969 25.047 1 89.31 900 LEU B CA 1
ATOM 14298 C C . LEU B 1 900 ? -22.641 32.156 25.016 1 89.31 900 LEU B C 1
ATOM 14300 O O . LEU B 1 900 ? -23.656 32.125 24.312 1 89.31 900 LEU B O 1
ATOM 14304 N N . PRO B 1 901 ? -22.359 33.125 25.797 1 86.25 901 PRO B N 1
ATOM 14305 C CA . PRO B 1 901 ? -23.219 34.312 25.812 1 86.25 901 PRO B CA 1
ATOM 14306 C C . PRO B 1 901 ? -23.25 35.031 24.484 1 86.25 901 PRO B C 1
ATOM 14308 O O . PRO B 1 901 ? -22.234 35.062 23.781 1 86.25 901 PRO B O 1
ATOM 14311 N N . PRO B 1 902 ? -24.375 35.5 24.156 1 81.62 902 PRO B N 1
ATOM 14312 C CA . PRO B 1 902 ? -24.453 36.219 22.891 1 81.62 902 PRO B CA 1
ATOM 14313 C C . PRO B 1 902 ? -23.641 37.531 22.906 1 81.62 902 PRO B C 1
ATOM 14315 O O . PRO B 1 902 ? -23.438 38.125 23.969 1 81.62 902 PRO B O 1
ATOM 14318 N N . ALA B 1 903 ? -23.109 37.938 21.844 1 76 903 ALA B N 1
ATOM 14319 C CA . ALA B 1 903 ? -22.312 39.125 21.719 1 76 903 ALA B CA 1
ATOM 14320 C C . ALA B 1 903 ? -23.172 40.375 21.859 1 76 903 ALA B C 1
ATOM 14322 O O . ALA B 1 903 ? -24.281 40.438 21.328 1 76 903 ALA B O 1
ATOM 14323 N N . SER B 1 904 ? -22.906 41.188 22.906 1 76.25 904 SER B N 1
ATOM 14324 C CA . SER B 1 904 ? -23.609 42.438 23.094 1 76.25 904 SER B CA 1
ATOM 14325 C C . SER B 1 904 ? -22.859 43.594 22.422 1 76.25 904 SER B C 1
ATOM 14327 O O . SER B 1 904 ? -21.656 43.5 22.188 1 76.25 904 SER B O 1
ATOM 14329 N N . SER B 1 905 ? -23.547 44.688 22 1 76.31 905 SER B N 1
ATOM 14330 C CA . SER B 1 905 ? -22.984 45.844 21.328 1 76.31 905 SER B CA 1
ATOM 14331 C C . SER B 1 905 ? -22.094 46.656 22.266 1 76.31 905 SER B C 1
ATOM 14333 O O . SER B 1 905 ? -21.172 47.344 21.828 1 76.31 905 SER B O 1
ATOM 14335 N N . GLN B 1 906 ? -22.344 46.438 23.562 1 79.69 906 GLN B N 1
ATOM 14336 C CA . GLN B 1 906 ? -21.547 47.188 24.516 1 79.69 906 GLN B CA 1
ATOM 14337 C C . GLN B 1 906 ? -20.375 46.344 25.031 1 79.69 906 GLN B C 1
ATOM 14339 O O . GLN B 1 906 ? -20.578 45.25 25.562 1 79.69 906 GLN B O 1
ATOM 14344 N N . GLN B 1 907 ? -19.141 46.812 24.859 1 83.06 907 GLN B N 1
ATOM 14345 C CA . GLN B 1 907 ? -17.922 46.094 25.203 1 83.06 907 GLN B CA 1
ATOM 14346 C C . GLN B 1 907 ? -17.875 45.719 26.672 1 83.06 907 GLN B C 1
ATOM 14348 O O . GLN B 1 907 ? -17.484 44.625 27.031 1 83.06 907 GLN B O 1
ATOM 14353 N N . ALA B 1 908 ? -18.25 46.594 27.578 1 84.88 908 ALA B N 1
ATOM 14354 C CA . ALA B 1 908 ? -18.188 46.375 29.016 1 84.88 908 ALA B CA 1
ATOM 14355 C C . ALA B 1 908 ? -19.156 45.281 29.438 1 84.88 908 ALA B C 1
ATOM 14357 O O . ALA B 1 908 ? -18.828 44.438 30.281 1 84.88 908 ALA B O 1
ATOM 14358 N N . LEU B 1 909 ? -20.266 45.312 28.828 1 84.06 909 LEU B N 1
ATOM 14359 C CA . LEU B 1 909 ? -21.266 44.281 29.141 1 84.06 909 LEU B CA 1
ATOM 14360 C C . LEU B 1 909 ? -20.844 42.938 28.594 1 84.06 909 LEU B C 1
ATOM 14362 O O . LEU B 1 909 ? -21.109 41.906 29.219 1 84.06 909 LEU B O 1
ATOM 14366 N N . ASN B 1 910 ? -20.203 43.031 27.516 1 88.25 910 ASN B N 1
ATOM 14367 C CA . ASN B 1 910 ? -19.703 41.781 26.938 1 88.25 910 ASN B CA 1
ATOM 14368 C C . ASN B 1 910 ? -18.625 41.156 27.812 1 88.25 910 ASN B C 1
ATOM 14370 O O . ASN B 1 910 ? -18.625 39.938 28.016 1 88.25 910 ASN B O 1
ATOM 14374 N N . GLU B 1 911 ? -17.75 41.906 28.312 1 91.62 911 GLU B N 1
ATOM 14375 C CA . GLU B 1 911 ? -16.688 41.406 29.172 1 91.62 911 GLU B CA 1
ATOM 14376 C C . GLU B 1 911 ? -17.25 40.875 30.484 1 91.62 911 GLU B C 1
ATOM 14378 O O . GLU B 1 911 ? -16.812 39.812 30.969 1 91.62 911 GLU B O 1
ATOM 14383 N N . ALA B 1 912 ? -18.25 41.531 31.016 1 91.5 912 ALA B N 1
ATOM 14384 C CA . ALA B 1 912 ? -18.875 41.094 32.25 1 91.5 912 ALA B CA 1
ATOM 14385 C C . ALA B 1 912 ? -19.641 39.781 32.062 1 91.5 912 ALA B C 1
ATOM 14387 O O . ALA B 1 912 ? -19.609 38.906 32.906 1 91.5 912 ALA B O 1
ATOM 14388 N N . SER B 1 913 ? -20.281 39.719 30.984 1 91.44 913 SER B N 1
ATOM 14389 C CA . SER B 1 913 ? -21.031 38.5 30.672 1 91.44 913 SER B CA 1
ATOM 14390 C C . SER B 1 913 ? -20.109 37.312 30.5 1 91.44 913 SER B C 1
ATOM 14392 O O . SER B 1 913 ? -20.438 36.188 30.891 1 91.44 913 SER B O 1
ATOM 14394 N N . LYS B 1 914 ? -18.953 37.562 29.953 1 92.81 914 LYS B N 1
ATOM 14395 C CA . LYS B 1 914 ? -17.984 36.5 29.75 1 92.81 914 LYS B CA 1
ATOM 14396 C C . LYS B 1 914 ? -17.422 36 31.078 1 92.81 914 LYS B C 1
ATOM 14398 O O . LYS B 1 914 ? -17.25 34.812 31.281 1 92.81 914 LYS B O 1
ATOM 14403 N N . LEU B 1 915 ? -17.125 36.906 31.953 1 93.25 915 LEU B N 1
ATOM 14404 C CA . LEU B 1 915 ? -16.594 36.531 33.25 1 93.25 915 LEU B CA 1
ATOM 14405 C C . LEU B 1 915 ? -17.641 35.781 34.062 1 93.25 915 LEU B C 1
ATOM 14407 O O . LEU B 1 915 ? -17.328 34.844 34.781 1 93.25 915 LEU B O 1
ATOM 14411 N N . THR B 1 916 ? -18.938 36.219 33.906 1 91.75 916 THR B N 1
ATOM 14412 C CA . THR B 1 916 ? -20.016 35.531 34.594 1 91.75 916 THR B CA 1
ATOM 14413 C C . THR B 1 916 ? -20.188 34.094 34.031 1 91.75 916 THR B C 1
ATOM 14415 O O . THR B 1 916 ? -20.484 33.188 34.781 1 91.75 916 THR B O 1
ATOM 14418 N N . TYR B 1 917 ? -20.078 34.031 32.812 1 92.88 917 TYR B N 1
ATOM 14419 C CA . TYR B 1 917 ? -20.172 32.75 32.188 1 92.88 917 TYR B CA 1
ATOM 14420 C C . TYR B 1 917 ? -19.125 31.781 32.719 1 92.88 917 TYR B C 1
ATOM 14422 O O . TYR B 1 917 ? -19.438 30.625 33.062 1 92.88 917 TYR B O 1
ATOM 14430 N N . LEU B 1 918 ? -17.875 32.219 32.844 1 93.44 918 LEU B N 1
ATOM 14431 C CA . LEU B 1 918 ? -16.797 31.391 33.344 1 93.44 918 LEU B CA 1
ATOM 14432 C C . LEU B 1 918 ? -17.047 30.984 34.812 1 93.44 918 LEU B C 1
ATOM 14434 O O . LEU B 1 918 ? -16.781 29.844 35.188 1 93.44 918 LEU B O 1
ATOM 14438 N N . ASP B 1 919 ? -17.578 31.891 35.562 1 90.44 919 ASP B N 1
ATOM 14439 C CA . ASP B 1 919 ? -17.891 31.594 36.969 1 90.44 919 ASP B CA 1
ATOM 14440 C C . ASP B 1 919 ? -19.016 30.562 37.062 1 90.44 919 ASP B C 1
ATOM 14442 O O . ASP B 1 919 ? -18.969 29.688 37.938 1 90.44 919 ASP B O 1
ATOM 14446 N N . LYS B 1 920 ? -19.938 30.688 36.188 1 90.06 920 LYS B N 1
ATOM 14447 C CA . LYS B 1 920 ? -21.016 29.719 36.188 1 90.06 920 LYS B CA 1
ATOM 14448 C C . LYS B 1 920 ? -20.5 28.344 35.781 1 90.06 920 LYS B C 1
ATOM 14450 O O . LYS B 1 920 ? -20.953 27.312 36.281 1 90.06 920 LYS B O 1
ATOM 14455 N N . LEU B 1 921 ? -19.609 28.359 34.875 1 92.38 921 LEU B N 1
ATOM 14456 C CA . LEU B 1 921 ? -19.031 27.094 34.438 1 92.38 921 LEU B CA 1
ATOM 14457 C C . LEU B 1 921 ? -18.234 26.438 35.531 1 92.38 921 LEU B C 1
ATOM 14459 O O . LEU B 1 921 ? -18.234 25.219 35.688 1 92.38 921 LEU B O 1
ATOM 14463 N N . ARG B 1 922 ? -17.516 27.266 36.312 1 92.25 922 ARG B N 1
ATOM 14464 C CA . ARG B 1 922 ? -16.75 26.766 37.469 1 92.25 922 ARG B CA 1
ATOM 14465 C C . ARG B 1 922 ? -17.672 26.141 38.5 1 92.25 922 ARG B C 1
ATOM 14467 O O . ARG B 1 922 ? -17.391 25.078 39.031 1 92.25 922 ARG B O 1
ATOM 14474 N N . GLY B 1 923 ? -18.75 26.812 38.719 1 88.81 923 GLY B N 1
ATOM 14475 C CA . GLY B 1 923 ? -19.719 26.297 39.688 1 88.81 923 GLY B CA 1
ATOM 14476 C C . GLY B 1 923 ? -20.438 25.062 39.188 1 88.81 923 GLY B C 1
ATOM 14477 O O . GLY B 1 923 ? -20.719 24.156 39.969 1 88.81 923 GLY B O 1
ATOM 14478 N N . PHE B 1 924 ? -20.656 25.031 37.969 1 90.06 924 PHE B N 1
ATOM 14479 C CA . PHE B 1 924 ? -21.344 23.906 37.312 1 90.06 924 PHE B CA 1
ATOM 14480 C C . PHE B 1 924 ? -20.547 22.625 37.469 1 90.06 924 PHE B C 1
ATOM 14482 O O . PHE B 1 924 ? -21.109 21.547 37.594 1 90.06 924 PHE B O 1
ATOM 14489 N N . THR B 1 925 ? -19.25 22.656 37.5 1 91.88 925 THR B N 1
ATOM 14490 C CA . THR B 1 925 ? -18.422 21.453 37.469 1 91.88 925 THR B CA 1
ATOM 14491 C C . THR B 1 925 ? -17.594 21.328 38.75 1 91.88 925 THR B C 1
ATOM 14493 O O . THR B 1 925 ? -16.609 20.594 38.781 1 91.88 925 THR B O 1
ATOM 14496 N N . GLU B 1 926 ? -17.969 22.031 39.719 1 90.69 926 GLU B N 1
ATOM 14497 C CA . GLU B 1 926 ? -17.203 22.016 40.969 1 90.69 926 GLU B CA 1
ATOM 14498 C C . GLU B 1 926 ? -17.266 20.656 41.625 1 90.69 926 GLU B C 1
ATOM 14500 O O . GLU B 1 926 ? -18.344 20.062 41.75 1 90.69 926 GLU B O 1
ATOM 14505 N N . ASP B 1 927 ? -16.172 20.047 41.969 1 88 927 ASP B N 1
ATOM 14506 C CA . ASP B 1 927 ? -15.945 18.812 42.719 1 88 927 ASP B CA 1
ATOM 14507 C C . ASP B 1 927 ? -16.547 17.609 42.031 1 88 927 ASP B C 1
ATOM 14509 O O . ASP B 1 927 ? -17 16.656 42.656 1 88 927 ASP B O 1
ATOM 14513 N N . LEU B 1 928 ? -16.75 17.656 40.812 1 91.44 928 LEU B N 1
ATOM 14514 C CA . LEU B 1 928 ? -17.172 16.5 40.031 1 91.44 928 LEU B CA 1
ATOM 14515 C C . LEU B 1 928 ? -15.977 15.617 39.688 1 91.44 928 LEU B C 1
ATOM 14517 O O . LEU B 1 928 ? -14.828 16.078 39.719 1 91.44 928 LEU B O 1
ATOM 14521 N N . PRO B 1 929 ? -16.234 14.367 39.531 1 91.75 929 PRO B N 1
ATOM 14522 C CA . PRO B 1 929 ? -15.156 13.539 38.969 1 91.75 929 PRO B CA 1
ATOM 14523 C C . PRO B 1 929 ? -14.625 14.07 37.625 1 91.75 929 PRO B C 1
ATOM 14525 O O . PRO B 1 929 ? -15.109 15.094 37.156 1 91.75 929 PRO B O 1
ATOM 14528 N N . PRO B 1 930 ? -13.508 13.484 37.094 1 92.38 930 PRO B N 1
ATOM 14529 C CA . PRO B 1 930 ? -13.039 13.977 35.812 1 92.38 930 PRO B CA 1
ATOM 14530 C C . PRO B 1 930 ? -14.18 14.18 34.812 1 92.38 930 PRO B C 1
ATOM 14532 O O . PRO B 1 930 ? -14.961 13.258 34.562 1 92.38 930 PRO B O 1
ATOM 14535 N N . THR B 1 931 ? -14.32 15.383 34.344 1 94.5 931 THR B N 1
ATOM 14536 C CA . THR B 1 931 ? -15.477 15.773 33.531 1 94.5 931 THR B CA 1
ATOM 14537 C C . THR B 1 931 ? -15.039 16.344 32.188 1 94.5 931 THR B C 1
ATOM 14539 O O . THR B 1 931 ? -14.109 17.141 32.125 1 94.5 931 THR B O 1
ATOM 14542 N N . LEU B 1 932 ? -15.648 15.875 31.172 1 95.5 932 LEU B N 1
ATOM 14543 C CA . LEU B 1 932 ? -15.438 16.391 29.812 1 95.5 932 LEU B CA 1
ATOM 14544 C C . LEU B 1 932 ? -16.672 17.141 29.328 1 95.5 932 LEU B C 1
ATOM 14546 O O . LEU B 1 932 ? -17.75 16.547 29.203 1 95.5 932 LEU B O 1
ATOM 14550 N N . LEU B 1 933 ? -16.516 18.469 29.125 1 95.69 933 LEU B N 1
ATOM 14551 C CA . LEU B 1 933 ? -17.578 19.297 28.562 1 95.69 933 LEU B CA 1
ATOM 14552 C C . LEU B 1 933 ? -17.438 19.391 27.047 1 95.69 933 LEU B C 1
ATOM 14554 O O . LEU B 1 933 ? -16.391 19.781 26.547 1 95.69 933 LEU B O 1
ATOM 14558 N N . GLY B 1 934 ? -18.438 18.938 26.344 1 95.56 934 GLY B N 1
ATOM 14559 C CA . GLY B 1 934 ? -18.344 18.922 24.891 1 95.56 934 GLY B CA 1
ATOM 14560 C C . GLY B 1 934 ? -19.422 19.719 24.203 1 95.56 934 GLY B C 1
ATOM 14561 O O . GLY B 1 934 ? -20.578 19.719 24.641 1 95.56 934 GLY B O 1
ATOM 14562 N N . LEU B 1 935 ? -19.062 20.484 23.156 1 95.38 935 LEU B N 1
ATOM 14563 C CA . LEU B 1 935 ? -19.953 21.172 22.219 1 95.38 935 LEU B CA 1
ATOM 14564 C C . LEU B 1 935 ? -19.75 20.656 20.797 1 95.38 935 LEU B C 1
ATOM 14566 O O . LEU B 1 935 ? -18.656 20.75 20.25 1 95.38 935 LEU B O 1
ATOM 14570 N N . GLY B 1 936 ? -20.812 20.031 20.219 1 94.31 936 GLY B N 1
ATOM 14571 C CA . GLY B 1 936 ? -20.766 19.516 18.859 1 94.31 936 GLY B CA 1
ATOM 14572 C C . GLY B 1 936 ? -21.391 20.453 17.844 1 94.31 936 GLY B C 1
ATOM 14573 O O . GLY B 1 936 ? -22.531 20.906 18.031 1 94.31 936 GLY B O 1
ATOM 14574 N N . MET B 1 937 ? -20.594 20.75 16.797 1 91.31 937 MET B N 1
ATOM 14575 C CA . MET B 1 937 ? -21.094 21.672 15.781 1 91.31 937 MET B CA 1
ATOM 14576 C C . MET B 1 937 ? -21.438 20.938 14.492 1 91.31 937 MET B C 1
ATOM 14578 O O . MET B 1 937 ? -22.172 21.453 13.641 1 91.31 937 MET B O 1
ATOM 14582 N N . GLN B 1 938 ? -21 19.734 14.359 1 90.25 938 GLN B N 1
ATOM 14583 C CA . GLN B 1 938 ? -21.188 18.969 13.141 1 90.25 938 GLN B CA 1
ATOM 14584 C C . GLN B 1 938 ? -21.875 17.641 13.43 1 90.25 938 GLN B C 1
ATOM 14586 O O . GLN B 1 938 ? -21.906 17.188 14.578 1 90.25 938 GLN B O 1
ATOM 14591 N N . GLU B 1 939 ? -22.438 17.078 12.344 1 89.88 939 GLU B N 1
ATOM 14592 C CA . GLU B 1 939 ? -23 15.734 12.461 1 89.88 939 GLU B CA 1
ATOM 14593 C C . GLU B 1 939 ? -21.891 14.68 12.5 1 89.88 939 GLU B C 1
ATOM 14595 O O . GLU B 1 939 ? -21.016 14.664 11.648 1 89.88 939 GLU B O 1
ATOM 14600 N N . VAL B 1 940 ? -22.016 13.859 13.516 1 91.69 940 VAL B N 1
ATOM 14601 C CA . VAL B 1 940 ? -20.891 12.953 13.734 1 91.69 940 VAL B CA 1
ATOM 14602 C C . VAL B 1 940 ? -21.375 11.508 13.695 1 91.69 940 VAL B C 1
ATOM 14604 O O . VAL B 1 940 ? -20.578 10.578 13.578 1 91.69 940 VAL B O 1
ATOM 14607 N N . THR B 1 941 ? -22.672 11.25 13.727 1 89.56 941 THR B N 1
ATOM 14608 C CA . THR B 1 941 ? -23.203 9.883 13.781 1 89.56 941 THR B CA 1
ATOM 14609 C C . THR B 1 941 ? -24.094 9.602 12.586 1 89.56 941 THR B C 1
ATOM 14611 O O . THR B 1 941 ? -24.641 10.523 11.977 1 89.56 941 THR B O 1
ATOM 14614 N N . SER B 1 942 ? -24.078 8.383 12.203 1 86.06 942 SER B N 1
ATOM 14615 C CA . SER B 1 942 ? -24.969 7.91 11.148 1 86.06 942 SER B CA 1
ATOM 14616 C C . SER B 1 942 ? -25.594 6.566 11.508 1 86.06 942 SER B C 1
ATOM 14618 O O . SER B 1 942 ? -24.906 5.68 12.031 1 86.06 942 SER B O 1
ATOM 14620 N N . ALA B 1 943 ? -26.891 6.469 11.305 1 84.38 943 ALA B N 1
ATOM 14621 C CA . ALA B 1 943 ? -27.594 5.215 11.547 1 84.38 943 ALA B CA 1
ATOM 14622 C C . ALA B 1 943 ? -27.719 4.395 10.266 1 84.38 943 ALA B C 1
ATOM 14624 O O . ALA B 1 943 ? -28.125 3.232 10.297 1 84.38 943 ALA B O 1
ATOM 14625 N N . SER B 1 944 ? -27.297 4.992 9.195 1 81 944 SER B N 1
ATOM 14626 C CA . SER B 1 944 ? -27.406 4.328 7.902 1 81 944 SER B CA 1
ATOM 14627 C C . SER B 1 944 ? -26.156 3.51 7.598 1 81 944 SER B C 1
ATOM 14629 O O . SER B 1 944 ? -25.109 3.709 8.219 1 81 944 SER B O 1
ATOM 14631 N N . LEU B 1 945 ? -26.422 2.6 6.742 1 83.06 945 LEU B N 1
ATOM 14632 C CA . LEU B 1 945 ? -25.297 1.774 6.312 1 83.06 945 LEU B CA 1
ATOM 14633 C C . LEU B 1 945 ? -24.375 2.549 5.367 1 83.06 945 LEU B C 1
ATOM 14635 O O . LEU B 1 945 ? -24.859 3.225 4.453 1 83.06 945 LEU B O 1
#

Nearest PDB structures (foldseek):
  7smp-assembly1_B  TM=7.644E-01  e=1.137E-40  Homo sapiens
  7s1x-assembly1_A  TM=7.638E-01  e=3.128E-39  Homo sapiens
  7aio-assembly1_A  TM=5.516E-01  e=6.790E-39  Homo sapiens
  7ain-assembly1_A  TM=5.539E-01  e=1.992E-38  Homo sapiens
  6m1y-assembly1_B  TM=5.295E-01  e=3.339E-38  Homo sapiens

Radius of gyration: 42.22 Å; Cα contacts (8 Å, |Δi|>4): 3099; chains: 2; bounding box: 100×111×98 Å

Foldseek 3Di:
DPDPPPPPPCCPVPPPPVPVQLADDELCLQAQLLLLLLLCQQCVQQNLLVLLLFAFLALSLVLLVLLLLLVVLLLLLLLLQQQLDAFAAQFLLRSLCLQANLLLSLLLLVLVLVLLLLLLLLLLLSLLVLCCCQDDAQHPPHHHNQPDDDQVSSLVSSLVLLVVLLVQPLVHDVSLSVLSVVLSVLLVVLLVQLLVLLQDAKDWFWFRCLQCVVPPPVDPPDDTDIFMFHRQDPVLLVQSHGGDWDQQSPVRDTDDSLLSSLVSNLRSQRLRLSSNCSNHHPDRSPSSSVSSVVSSVVSSVSSSSVSSSCSRGGHSCCSRRHSSSSLRSGPHNVSSSSSNNSSSSSSSSSSLQSSLRNLLVSCVLCLVPPPSVLQVDADPSRRRSVSSVVSSVSSSVSCVLGHSSSSSLSSLLSSLVSSLSSLVSSLLCQLLVDPSSDRPSDPHDSVSSVVSNVSSLVSNCSNPVVSNVVSVVSSVVSSVVSVVVPDPDPSDHSVVSSVVSVVVVVLVVDDLVPDDLAPDFAAEEEEDAACQLCVLVLLLVLLLRLPAAAEYEYEFEDDVVCVVVPPPPPPPDDDLQVLVLVLVVVVCVVSVGDHHYHYYYDDPAPLVVVVCCQVPPDDRSRHGQEYEYEADDDDAGDRVNVVLVVVVVCVVCVVPDPDDDPDDDDPPPVVPPPPPCPPPPDCPPCPPNSVVQGADGQGGRDDVPDPPDPDRHDDSDDLLSVLVSVVVCVVVLGKYKYWYASSPQPCCQSVVLPCPPPDDPPDPDPPPEAAEEEEEQDAPVCLVVVPDDDDDPDDPGDQFSVVLLSSLQSSLPRPSNVSVPNHRYAYEYEAEDHPVDDPVVNQVVVVVVCVLQVHDHHYDYFYDDPPDDDLVLLSQLVRCPVVADVVNNYREYEHEDDDQDDDDPDPVVRSVSSVVSSVSVCSNCPPGHTYMYIDHSDHNTDSDD/DPDDPPPPPCCPVPPPPVPVQLADDELCLQAQLLLLLLLCQQCVQQCLLVLLLFAFLQLSLVLLVLLLLLVVLLLLLLLLQQQLDQFAAQFLLRSLCLQANLLLSLLLLVLLLVLLLLLLLLLLLSLLVLCCCQDDAQHPPHHHNQPDDDQVSSLVSSLVLLVVLLVQPLVHDVSLSVLSVVLSVLLVVLLVQLLVLLQDAKDWFWFGCLQCVVDPPPDPPDDTDIFMFHRQDPVLLVQSHGGDWDQQSPVRDTDDSLLSSLVSNLRSQRLRLSSNCSNHHPDSSPSSSVSSVVSSVVSSVSSSSSSSSCSRGGHSCCSRRHSSVSLRSGPHNVSSSSSNNSSSSSSSSSSLQSSLRNLLVSCVLCLVPPVSVLQVDADPSRRRSVSSVVSSVSSSVSCVLRHSSSSSLSSLLSSLVSSLSSLVSSLLCQLLVDPSSDRPSDPHDSVSSVVSNVSSLVSNCSNPVVSNVVSVVSSVVSSVVSVVVPDPDPSDHSVVSSVVSVVVVVLVVDDLVPDDLAPDFAAEEEEDAACQLCVLVLLLVLLLRQPAAAEYEYEFEDDVVCVVVPPPPPPPDDDLQVLVLVLVVVVCVVSVGDHHYHYYYDDPAPLVVVVCCQVPPDDRSRHGQEYEYEADDDDAGDRVNVVLVVVVVCVVCVVPDPDDDPDDDDPPVVVPPPPPCPPPPDCPPCPPNSVVQGADGQGGRDDPPDDPDPDRHDDSDDLLSVLVSVVVCVVVLGKYKYWYASSPQPCCQSVVLPPPPPDDPPDPDPPPEAAEEEEEQDAPVCLVVVPDDDDDPDDPGDQFSVVLLSSLQSSLPRPSNVSVPNHRYAYEYEDEDHPVDDPVVNQVVVVVVCVLQVHDHHYDYFYDDPPDDDLVLLSLLVRCPVVADVVNNYREYEAEDDDQDDDDPDPVVRSVSSVVSSVSVCSNCPPGHTYMYIDGSDHNTDSDD

Sequence (1890 aa):
MLFTLPLVWNMSGPPEARSISRRILGTFGGVFTLVTLSQFSSVVFLRLGFLVGQAGLLITILQFSLAYLILLLTIFSVCAISTNGAIEGGGVYYMLSRVLGPEFGGAVGSVFYCSQVFCAALYIAAFVEAVCANFGPGGVLVSGTLIGVTFWWKYLYASCVNLFCLLVLIIGSRMFMRTSILMLILVFAVILFVASSFFQPPFAVAVPRVNELVYNRSDPSQPTVMVPFTGFNATTLRENLFPKYAVDYESRTQMNFVILFAVLFSGVTGIMNGANMSGELRRPSVSIPMGTLTAVSTTLCVYLTLAVLTAATCSRSLLVENYAYMQSISFWPPLAVMGVLAATLSASLGNLIGGSRVLEALAVDEIFGVLLKPMKYATSGGNPLVAVLFTHLCVQLVFFIGNMNAIAPAVSIFFLLAYASVNLACALLDTASPANFRPTFKSFHWITALLGMLGCLTMCMLIQPFYTLGAIVLLVVLVVCLHHRHMTVSWGNIGQALIYHQVRKYLLLLDASKEHVKYWRPQILFLLANPRSAALLVQFVNSVKKGGLYVLGHVVAPDQSSKSNNNSFEDDADDVCCVARSNLVSYVRYLNVKAFVEVTLAGESVREALLHLIRLSGLGAMKPNTVCLGFYDDTEPTDTFAKIRFRRQSKSYGKQSSRPRPPPNSAADEVTLVSMEDPDSPQSTYTEDFSIRLPQPRRAYLPPLQPPSGHVLQKRLSPLEYVTLLEDLVKMKKNILLARHFHSLACDEFELVMSSPPNHIRGIFIHAKPAYLDVWPVGPLYGQWLDDGGGEKRQLFDKSGFFLLQLACLVGRSPDLRRRRRRPIRIRVFVPALAALTDAVLTSRVKEVLQGLRIEAEVHVVEFDHRSNENEVETINHLVSSHCNTEKGTSVVFLRLPPLPPASSQQALNEASKLTYLDKLRGFTEDLPPTLLGLGMQEVTSASLMLFTLPLVWNMSGPPEARSISRRILGTFGGVFTLVTLSQFSSVVFLRLGFLVGQAGLLITILQFSLAYLILLLTIFSVCAISTNGAIEGGGVYYMLSRVLGPEFGGAVGSVFYCSQVFCAALYIAAFVEAVCANFGPGGVLVSGTLIGVTFWWKYLYASCVNLFCLLVLIIGSRMFMRTSILMLILVFAVILFVASSFFQPPFAVAVPRVNELVYNRSDPSQPTVMVPFTGFNATTLRENLFPKYAVDYESRTQMNFVILFAVLFSGVTGIMNGANMSGELRRPSVSIPMGTLTAVSTTLCVYLTLAVLTAATCSRSLLVENYAYMQSISFWPPLAVMGVLAATLSASLGNLIGGSRVLEALAVDEIFGVLLKPMKYATSGGNPLVAVLFTHLCVQLVFFIGNMNAIAPAVSIFFLLAYASVNLACALLDTASPANFRPTFKSFHWITALLGMLGCLTMCMLIQPFYTLGAIVLLVVLVVCLHHRHMTVSWGNIGQALIYHQVRKYLLLLDASKEHVKYWRPQILFLLANPRSAALLVQFVNSVKKGGLYVLGHVVAPDQSSKSNNNSFEDDADDVCCVARSNLVSYVRYLNVKAFVEVTLAGESVREALLHLIRLSGLGAMKPNTVCLGFYDDTEPTDTFAKIRFRRQSKSYGKQSSRPRPPPNSAADEVTLVSMEDPDSPQSTYTEDFSIRLPQPRRAYLPPLQPPSGHVLQKRLSPLEYVTLLEDLVKMKKNILLARHFHSLACDEFELVMSSPPNHIRGIFIHAKPAYLDVWPVGPLYGQWLDDGGGEKRQLFDKSGFFLLQLACLVGRSPDLRRRRRRPIRIRVFVPALAALTDAVLTSRVKEVLQGLRIEAEVHVVEFDHRSNENEVETINHLVSSHCNTEKGTSVVFLRLPPLPPASSQQALNEASKLTYLDKLRGFTEDLPPTLLGLGMQEVTSASL

Secondary structure (DSSP, 8-state):
------------------------B-HIIIIIHHHHHHHHTTIIIIIHHHHHHHHHHHHHHHHHHHHHHHHHHHHHHHHHHHTSSB--TTTHHHHHHHHH-HHHHHHHHHHHHHHHHHHHHHHHHHHHHHHHHHHSTT-SSSTT-SS--SHHHHHHHHHHHHHHHHHHHHH-HHHHHHHHHHHHHHHHHHHHHHHHHTTSPPEEEEPPTT-TTTS-TT-TTPPPPEEEE--S-HHHHHHTSS----B-TTT-SB--HHHHHHHHHHHT--TTTTGGGGGGBS-HHHHHHHHHHHHHHHHHHHHHHHHHHHHHHB-HHHHHH-TTHHHHHSSSHHHHHHHHHHHHHHHHHHHHHHHHHHHHHHHHTTSSGGGGGGGG---TTS--HHHHHHHHHHHHHHGGG--HHHHHHHHHHHHHHHHHHHHHHHHHHHHH--TT---S-----HHHHHHHHHHHHHHHHHH-HHHHHHHHHHHHHHHHHHHHT-----S--HHHHHHHHHHHHHHHH--GGG--GGG----EEEEES-TTTTHHHHHHHHHHSTTS-EEEEEEE---GGGSS--S---TT---HHHHHHHHHHHHHHHHT---EEEEEE-SS-HHHHHHHHHHHSSBTTB--SEEEEE----PPPP-HHHHHHHHHHHHHHHTT-------S--TT----------TTS--------HHHHSPPTT-----TTS---------SS-HHHHHHHHHHHHHTT-EEEEEESGGGS-HHHHHTTTS--------TT--PPPEEEEEE-S-TTTHHHHSSS--S---SS-HHHHHHHHHHHHHHT-HHHHT--SS-EEEEEEEEPPTTS-HHHHHHHHHHHHHHHT---EEEEE-------S-HHHHHHHHHHHHS-TTTTEEEEEEEPPPPPPPPSSHHHHHHHHHHHHHHHHHHTTT-SSEEEEE--S-----B-/------------------------B-HIIIIIHHHHHHHHTTIIIIIHHHHHHHHHHHHHHHHHHHHHHHHHHHHHHHHHHHTSSB--TTTHHHHHHHHH-HHHHHHHHHHHHHHHHHHHHHHHHHHHHHHHHHHSTT-SSSTT-SS--SHHHHHHHHHHHHHHHHHHHHH-HHHHHHHHHHHHHHHHHHHHHHHHHTTSPPEEEEPPTT-TTTS-TT-TTPPPPEEEE--S-HHHHHHTSS----B-TTT-SB--HHHHHHHHHHHT--TTTTGGGGGGBS-HHHHHHHHHHHHHHHHHHHHHHHHHHHHHHB-HHHHHH-TTHHHHHSSSHHHHHHHHHHHHHHHHHHHHHHHHHHHHHHHHTTSSGGGGGGGG---TTS--HHHHHHHHHHHHHHGGG--HHHHHHHHHHHHHHHHHHHHHHHHHHHHH--TT---S-----HHHHHHHHHHHHHHHHHH-HHHHHHHHHHHHHHHHHHHHT--------HHHHHHHHHHHHHHHH--GGG--GGG----EEEEES-TTTTHHHHHHHHHHSTTS-EEEEEEE---GGGGS--S---TT---HHHHHHHHHHHHHHHHT---EEEEEE-SS-HHHHHHHHHHHSSBTTB--SEEEEE----PPPP-HHHHHHHHHHHHHHHTT-------S--TT----------TTS--------HHHHSPPTT-----TTS---------SS-HHHHHHHHHHHHHTT-EEEEEESGGGS-HHHHHTTTS--------TT--PPPEEEEEE-S-TTTHHHHSS---S---SS-HHHHHHHHHHHHHHT-HHHHT--SS-EEEEEEEEPPTTS-HHHHHHHHHHHHHHHT---EEEEE-------S-HHHHHHHHHHHHS-TTTTEEEEEEEPPPPPPPPSSHHHHHHHHHHHHHHHHHHTTT-SSEEEEE--S-----B-

pLDDT: mean 81.14, std 19.17, range [18.88, 98.0]

Organism: Echinococcus multilocularis (NCBI:txid6211)

Solvent-accessible surface area (backbone atoms only — not comparable to full-atom values): 100517 Å² total; per-residue (Å²): 145,86,66,82,68,75,81,74,75,73,74,69,59,71,76,73,68,76,66,73,75,59,41,75,32,50,37,59,62,37,11,21,44,43,20,34,35,21,37,37,22,58,32,69,57,48,36,44,37,43,40,34,28,29,34,1,40,55,50,38,51,49,49,50,51,53,51,50,47,42,48,48,31,33,47,35,24,51,28,30,60,45,24,34,24,58,67,56,52,14,18,65,31,43,54,35,21,32,48,62,16,62,33,55,11,46,27,46,33,51,44,39,36,49,20,23,35,46,41,21,36,30,25,40,35,47,33,42,50,54,47,43,53,30,29,13,77,72,15,79,79,43,62,53,76,40,92,61,88,47,72,70,44,49,48,47,53,36,50,50,52,51,49,51,50,48,57,47,56,70,76,24,69,64,57,44,41,53,51,42,50,50,37,48,53,46,34,53,49,33,51,54,52,43,59,57,29,55,75,41,78,57,46,73,38,72,47,54,73,79,31,53,79,81,35,64,88,89,50,86,81,60,77,81,53,68,35,52,33,59,11,82,35,73,67,40,30,60,67,22,36,53,65,53,63,48,66,36,60,85,79,69,40,76,52,48,74,55,58,54,44,45,55,52,47,44,21,55,47,30,75,54,44,19,40,25,39,26,41,30,27,62,50,44,58,56,23,41,46,55,15,40,55,51,21,52,54,49,51,50,52,51,52,54,51,52,48,52,52,45,29,26,19,38,33,50,66,36,20,62,56,22,44,55,44,58,32,69,57,24,89,54,39,70,54,44,51,48,25,45,45,37,23,10,49,46,23,19,46,47,24,46,54,29,28,17,35,34,48,23,36,44,19,68,66,43,71,72,45,77,80,37,46,67,26,50,48,49,47,98,84,66,46,45,54,48,17,42,52,49,44,51,51,52,25,60,58,53,50,72,73,61,52,44,78,69,41,38,60,57,27,38,42,30,44,32,52,39,45,22,48,46,10,46,51,38,22,52,47,54,68,36,43,37,70,51,68,44,39,73,50,71,82,64,48,44,66,48,12,46,50,21,20,51,48,29,51,51,50,35,49,63,62,40,46,68,62,37,51,51,51,50,50,49,44,52,50,40,26,52,55,41,53,71,61,65,73,85,79,79,66,34,52,46,67,56,42,39,46,50,44,48,36,53,56,45,48,71,65,45,52,64,84,63,67,35,45,61,59,33,59,52,14,35,32,35,53,45,87,43,71,32,42,40,38,57,50,54,54,52,53,56,34,42,27,62,82,34,54,38,34,42,35,36,69,47,53,75,60,76,78,53,61,72,65,62,73,72,65,60,88,86,63,76,44,69,53,59,55,51,43,55,36,48,51,53,47,36,57,72,69,70,51,88,62,37,73,45,45,42,71,29,81,91,41,56,66,61,41,49,52,48,48,66,58,38,44,37,51,67,52,53,46,58,51,28,41,36,36,68,56,92,68,88,70,81,77,52,61,42,36,59,54,52,51,50,52,54,47,45,53,62,39,60,71,67,56,88,74,84,80,77,80,89,79,62,91,71,71,65,75,72,76,75,74,78,68,68,77,77,63,74,85,67,78,72,70,77,61,50,75,75,66,46,34,52,76,62,45,61,71,63,66,92,83,56,74,83,68,84,70,79,49,72,76,84,60,52,74,66,54,52,51,50,49,52,51,51,37,54,59,63,62,35,22,41,34,37,39,39,55,46,81,70,48,60,60,59,75,69,55,49,44,76,58,63,72,77,75,75,78,64,71,94,70,70,78,51,73,53,32,28,37,37,35,29,45,56,43,82,79,48,56,65,68,68,64,61,79,84,82,73,93,68,70,95,52,55,48,30,17,52,38,48,53,50,46,54,50,31,42,55,64,16,65,65,55,53,69,32,72,66,45,53,66,43,39,35,37,43,40,64,57,50,93,91,47,56,69,66,59,49,49,52,52,50,48,50,52,29,56,50,61,52,50,82,60,46,80,42,76,41,86,64,82,76,83,73,81,96,58,62,48,57,54,52,28,51,54,48,44,72,69,45,29,66,89,77,27,39,57,38,38,36,37,50,47,75,81,76,80,77,89,53,95,47,67,69,60,37,54,51,50,49,53,49,48,53,52,47,51,50,50,40,55,57,92,43,61,23,31,40,30,29,38,35,68,54,78,60,74,47,45,57,78,146,86,69,86,70,76,80,74,74,74,73,70,60,71,77,73,67,78,66,74,75,59,39,75,34,51,38,59,62,38,11,20,46,44,21,35,35,21,36,37,20,58,32,68,59,47,36,44,37,44,41,34,30,29,35,1,40,55,50,37,52,48,49,51,50,52,51,50,48,41,47,49,31,34,46,36,24,50,31,30,60,46,26,34,25,60,67,56,54,12,17,64,31,43,55,36,21,32,47,62,16,61,35,54,12,45,26,45,34,49,43,39,35,50,20,23,35,45,42,20,36,31,25,39,35,47,33,44,50,53,47,43,51,29,28,13,77,73,15,76,79,40,61,53,75,39,91,61,88,48,71,68,44,47,48,48,52,37,49,51,52,52,49,52,49,48,58,46,55,70,76,23,70,67,55,43,39,53,52,44,52,51,38,47,54,46,34,54,49,32,51,54,52,44,59,57,31,55,75,42,79,57,46,75,40,72,48,56,73,81,33,54,79,81,37,63,86,89,49,85,82,61,80,82,53,68,36,51,34,59,11,82,35,73,66,38,30,60,68,21,37,54,64,52,65,48,65,35,61,85,77,70,41,77,52,49,74,52,59,54,44,47,56,52,47,46,20,55,47,31,74,54,44,20,40,24,40,25,41,28,27,62,52,41,56,58,23,40,46,54,14,40,55,51,21,54,54,48,51,51,52,51,52,53,51,52,48,53,52,46,29,26,19,39,32,52,67,35,20,60,56,22,44,55,44,58,33,69,57,26,91,52,39,69,52,44,51,49,26,46,45,38,23,9,50,48,24,20,47,46,24,48,54,30,27,15,35,34,48,23,36,46,21,68,68,43,71,72,46,76,79,36,48,67,25,50,48,49,45,97,83,65,44,44,55,46,17,40,52,50,44,52,50,53,24,57,59,54,51,72,70,61,51,42,76,71,41,38,61,58,26,37,43,31,44,32,51,41,45,22,48,46,8,46,52,38,22,51,47,56,69,35,43,36,71,52,67,43,40,72,50,71,84,62,48,44,66,49,13,48,51,21,20,50,47,29,53,51,49,32,49,63,61,39,47,67,63,36,51,51,51,50,50,50,43,51,51,40,26,54,54,42,53,71,62,65,72,85,77,79,65,34,51,46,67,56,43,41,45,49,43,49,37,55,55,44,49,70,65,45,53,63,85,61,67,37,46,62,60,33,60,52,14,36,34,34,54,46,87,46,70,34,41,41,37,56,50,53,55,52,53,56,35,42,26,64,81,34,53,37,34,42,34,36,69,47,53,75,60,76,79,52,63,72,64,61,73,72,66,60,88,85,62,77,45,69,54,58,55,50,42,54,33,48,52,52,49,36,57,72,69,70,49,87,60,36,72,45,45,43,70,30,80,92,43,54,66,59,41,50,53,47,48,66,58,36,44,38,51,66,52,53,45,59,51,28,42,36,36,68,57,92,68,89,68,82,78,53,62,43,36,60,54,52,51,48,52,56,47,44,54,62,40,59,73,69,57,88,75,83,80,78,81,90,81,61,91,73,71,63,76,71,76,73,75,79,67,67,78,80,64,76,85,66,77,75,70,75,61,51,74,74,66,43,35,53,76,63,44,63,69,64,66,89,83,57,75,82,68,88,71,79,49,73,75,84,59,54,73,66,55,51,50,50,50,53,52,51,38,54,60,64,60,36,23,41,34,37,39,39,54,45,82,70,48,60,59,60,77,71,54,50,41,77,60,60,75,84,69,80,78,65,73,96,70,69,78,50,74,52,34,28,38,38,34,26,46,55,43,83,80,50,56,64,69,68,63,62,78,82,81,73,94,69,71,94,52,55,45,30,17,53,39,49,53,51,47,54,49,32,40,56,66,16,66,63,56,54,68,31,72,66,45,52,68,42,40,35,37,42,39,64,56,49,93,91,46,55,69,67,58,49,50,52,52,53,49,50,54,29,55,48,60,53,52,81,62,48,82,42,78,40,85,63,83,74,85,72,80,94,59,62,50,56,53,52,29,50,53,50,46,74,69,46,30,64,88,78,26,40,56,40,36,39,37,50,48,75,81,76,80,76,88,53,95,47,67,70,59,37,53,50,51,48,53,49,48,54,52,47,52,50,50,40,55,58,91,44,60,24,31,39,31,29,39,35,68,54,78,60,73,48,44,58,80

InterPro domains:
  IPR004841 Amino acid permease/SLC12A domain [PF00324] (40-525)
  IPR004842 SLC12A transporter family [PTHR11827] (21-871)
  IPR018491 SLC12A transporter, C-terminal [PF03522] (536-634)